Protein AF-0000000077091911 (afdb_homodimer)

Foldseek 3Di:
DDPPPDPPPPPPDPPPDQKDFPQVLLVLVLVLCVLQLNNVLSVLSVLQSVQFDPVRRRDIDGNPALSNVLSDFDDDDDPRVVLSVVLSVCVVVVVLVVSLVSLVVVQVVLQVVLDPPPPPPPPDDDPPDCPDDCPPPPDPDPSPHSPHRGPSSVSSNLVSLQSNQLVVLLPDPDNLPDARPCLVVSLVVLVVVQVVQQVVVVPPDPPPPPVDDPPPPPDDDPPPDLSRRHNLSSLQVNLVSCVSVVNLVSSLVSLLSSCSNHVSRVSSLVVNLQSDQDPVVLVVVCVSCVPHPPVVSVLVSSLSSCLVLLHFAWDQDQPPPVVPVVVVVVPPVPPPDDDPPPPDDPPPDPDDPPDDPPPPPPPPPPPNVGRPTDRSLVVVCVRRPPSLVSLLSVLSSCCRHVVPLVVSLVSVVVSCVVPVLDLPSVLVNLVSCLVVLPLVVLVVNLVSNCVNPVQELSSLSSVLSNCVSVVNLVSSLVSLVSSCSSPVLPLVSLLVNLVSCVSVVNNVSSLVSLVSNCSSRVLDLSSLQVNLVSCVVVVVLVVSLVSLVSSCVSPVLALVSLQSNLVSCVVVVNNVVSLVSLVSSQVNDDLQDLVNLVSLVVNLVVCVVVVVLVRSLVSLVSNLPRPNHDLVSLLPSLLSNLVVLLVLLCVLFVPDPDDDCPVVPDPDDPDDDDDYDDDDDDDDDDDDDCPPPPPPPPPPDTLLRCCLVDDPVSVVSNVVSLVSSVVSLVVSLVSLVSLCVSLVHDPVVLLVVLPDDDPDPDDPDPDDDDDDDDDDDDDPDDPDPVVVSVVSSVSSSPSSNSSVVSVVVSVVSVVSNVVVVVVVVVVVD/DDDPPDPDPPPPDPPPDQKDFPQVLLVLVLVLCVLQLNNVLSVLSVLQSVQFDPVRRRHIDGNPALSNVLSDFDDDDDPRVVLSVVLSVCVVVVVLVVSLVSLVVVQVVLQVVLDPPPPPPPPDPDPPDCPDDCPPPPDPDPSPHSPHPGPSSVSSNLVSLQSNQLVVLLPDPDNLPDARPCLVVSLVVLVVVQVVQQVVVVPPDPPPPPPDDPPPPPPDDPPPDLSRRHNLSSLQVSLVSCVSVVNLVSSLVSLLSSCSNHVSRVSSLVVNLQSDQDPVVLVVVCVSCVPHPPVVSVLVSSLSSCLVLLHFAWDQDQVPPVVPVVVVVVPPVPPPDDDPPDPDDPDPPPDDDPDDPDPPPPPPPPPRVGRDTDGSLVVVCVRRPPSLVSLLSVLSSCVRHVVPLVVSLVSVVVSCVVPVLDLPSVLVNLVSCLVVLPLVVLVVNLVSNCVNPVQELSSLSSVLSNCVSVVNLVSSLVSLVSSCSSPVLPLVSLLVNLVSCVSVVNLVSSLVSLVSSCSSRVLDLSSLQVNLVSCVVVVVLVRSLVSLVSSCVSPVLALVSLQSNLVSCVVVVNNVVSLVSLVSSQVNDDLQDLVNLVSLVVNLVVCVVVVVLVRSLVSLVSNLPRPNHDLVSLLPSLLSNLVVLLVLLCVLFVVPPDDPPPPVPDPDDDDDDDDDDDDDDDDDDDDDCPPPPPPPPPPPQTLLRCCLVDDPVSVVSNVVSLVSSVVSLVVSLVSLCSLCVSLVHDPVVLLVVLPDDDPDPDDPDPDDDDDDDDDPPPPPDDPDPVVSSVVSSVSSSVSSNSSVVSVVVSVVSVVSNVVVVVVVVVVVD

Sequence (1658 aa):
MHRQESVSSGGGNATSRGSLTTAEVLDRAMNQCMQRGLFDTAAWLGQLALNATDSVLRESISATSPAVAALQDPPLTGRAHRYLVVALSLMQKGEYIRCHHELNIALKEFSAESTPEESETCARDHPPMPRGSGRSTPAPAASSLPMLPPPQLQFLCLYSLYMAGECIKSTSSNPRKSSNPHLRTLRGRLLTLLEQQRRSVSSSPASIKSSVKPAPLSSTSMAVGAPAYGDPFLCWLHGVVLRELGMKQESATYFLAALCNHPMLWCAWEDLCTLVSRENQIEEIEAIIASLEPRFMSEIFLASVKAALNVAPMSIVPSSLSTAAAAAMAQRSTSPHCSSLPRQPMSTLESQEQYYRPQHYHRRGESGVSPRLVNSWEALLERFPNNLFLLSNLAGYYYNVKKDLEKAQSLYKRLHEMNPYRLESMDDYSIVLFLRGDRIGLSSLAQQVYQIDPFRAESNYVVGNYYVLMGAHDRGVLHFRRAVAADPTFLAAWTLLGHAYLETKNSAAAVEAYRAAVDLDPRDYRGWYNLGQIYELLQFYHHALYYYWHTTTLRPTDPRMWSAVANCLDREGRTGEAVLCLERAEAHESSSSDYYPPLVHRLGLHYLGIRRLDRAVIYLEKLALSEARRREDVLFAIPHVVPYYLQQARQLLDIPSRSPSYEPPPHHATTAGGGDGQLPQTMASAMGATNASTGGNVYRCSLADQWLTADAATRRNIETRWEQAALCLTNSERHLENFASVLGIPVASAADNGAQKSTEYGDTGVSGSGGGGGGGGGGAGGVTMDEGRSQHTLQLACLYRELNKIRQYLTSQQEQMEAAMRMRGGGNSMHRQESVSSGGGNATSRGSLTTAEVLDRAMNQCMQRGLFDTAAWLGQLALNATDSVLRESISATSPAVAALQDPPLTGRAHRYLVVALSLMQKGEYIRCHHELNIALKEFSAESTPEESETCARDHPPMPRGSGRSTPAPAASSLPMLPPPQLQFLCLYSLYMAGECIKSTSSNPRKSSNPHLRTLRGRLLTLLEQQRRSVSSSPASIKSSVKPAPLSSTSMAVGAPAYGDPFLCWLHGVVLRELGMKQESATYFLAALCNHPMLWCAWEDLCTLVSRENQIEEIEAIIASLEPRFMSEIFLASVKAALNVAPMSIVPSSLSTAAAAAMAQRSTSPHCSSLPRQPMSTLESQEQYYRPQHYHRRGESGVSPRLVNSWEALLERFPNNLFLLSNLAGYYYNVKKDLEKAQSLYKRLHEMNPYRLESMDDYSIVLFLRGDRIGLSSLAQQVYQIDPFRAESNYVVGNYYVLMGAHDRGVLHFRRAVAADPTFLAAWTLLGHAYLETKNSAAAVEAYRAAVDLDPRDYRGWYNLGQIYELLQFYHHALYYYWHTTTLRPTDPRMWSAVANCLDREGRTGEAVLCLERAEAHESSSSDYYPPLVHRLGLHYLGIRRLDRAVIYLEKLALSEARRREDVLFAIPHVVPYYLQQARQLLDIPSRSPSYEPPPHHATTAGGGDGQLPQTMASAMGATNASTGGNVYRCSLADQWLTADAATRRNIETRWEQAALCLTNSERHLENFASVLGIPVASAADNGAQKSTEYGDTGVSGSGGGGGGGGGGAGGVTMDEGRSQHTLQLACLYRELNKIRQYLTSQQEQMEAAMRMRGGGNS

Secondary structure (DSSP, 8-state):
----------------SS-EEHHHHHHHHHHHHHHTT-HHHHHHHHHHHHT--HHHHH-EE-TTSHHHHTT-PPPP-HHHHHHHHHHHHHHHTT-HHHHHHHHHHHHHHHHHTTS-----------------------------------HHHHHHHHHHHHHHHHHHHHTSS-TTT---TTHHHHHHHHHHHHHHHHHHHHTS--------------S------GGGS--HHHHHHHHHHHHHTT-HHHHHHHHHHHHHH-TT-HHHHHHHHHH--SHHHHHHHHHHHTT-SSHHHHHHHHHHHHHHTT---EEEE-TTSHHHHHHHHHHHTT-------------------------------------EEEEHHHHHHHHSTT-HHHHHHHHHHHHHTS--HHHHHHHHHHHHHH-TT--TTHHHHHHHHHHHT-HHHHHHHHHHHHHH-TTSHHHHHHHHHHHHHTT-HHHHHHHHHHHHHH-TT-HHHHHHHHHHHHHTT-HHHHHHHHHHHHHH-TT-HHHHHHHHHHHHHTT-HHHHHHHHHHHHHH-TT-HHHHHHHHHHHHHHT-HHHHHHHHHHHHHHS-TTSTTHHHHHHHHHHHHHHTT-HHHHHHHHHHHHH-TT--HHHHHHHHHHHHHHHHHHHHHHHT--S--S------------------------------------------HHHHHHHS-HHHHHHHHHHHHHHHHHHHHHHHHHHHHHHHHT--HHHHHHHTSS----------------------------THHHHHHHHHHHHHHHHHHHHHHHHHHHHHHHHHHHHHHHHGGG-/----------------SS-EEHHHHHHHHHHHHHHTT-HHHHHHHHHHHHH--HHHHH-EE-TTSHHHHTT-PPPP-HHHHHHHHHHHHHHHTT-HHHHHHHHHHHHHHHHHHHS-----------------------------------HHHHHHHHHHHHHHHHHHHHTSS-TTT---TTHHHHHHHHHHHHHHHHHHHHTS--------------S------GGGS--HHHHHHHHHHHHHTT-HHHHHHHHHHHHHH-TT-HHHHHHHHHH--SHHHHHHHHHHHTT-SSHHHHHHHHHHHHHHTT---EEEE-TTSHHHHHHHHHHHT--------------------------------------EEEEHHHHHHHHSTT-HHHHHHHHHHHHHTS--HHHHHHHHHHHHHH-TT--TTHHHHHHHHHHTT-HHHHHHHHHHHHHH-TTSHHHHHHHHHHHHHTT-HHHHHHHHHHHHHH-TT-HHHHHHHHHHHHHTT-HHHHHHHHHHHHHH-TT-HHHHHHHHHHHHHTT-HHHHHHHHHHHHHH-TT-HHHHHHHHHHHHHHT-HHHHHHHHHHHHHHS-TTSTTHHHHHHHHHHHHHHTT-HHHHHHHHHHHHH-TT--HHHHHHHHHHHHHHHHHHHHHHHT-----S------------------------------------------HHHHHHHS-HHHHHHHHHHHHHHHHHHHHHHHHHHHHHHHHT--HHHHHHHTSS----------------------------THHHHHHHHHHHHHHHHHHHHHHHHHHHHHHHHHHHHHHHHTT--

Organism: NCBI:txid85056

Nearest PDB structures (foldseek):
  6q6h-assembly1_U  TM=8.232E-01  e=7.521E-21  Homo sapiens
  9gaw-assembly1_U  TM=8.159E-01  e=1.431E-20  Homo sapiens
  5l9u-assembly1_P  TM=8.751E-01  e=2.953E-19  Homo sapiens
  8a61-assembly1_D  TM=7.518E-01  e=2.471E-17  Saccharomyces cerevisiae
  5g05-assembly1_H  TM=6.066E-01  e=2.971E-11  Homo sapiens

Radius of gyration: 57.5 Å; Cα contacts (8 Å, |Δi|>4): 1708; chains: 2; bounding box: 138×234×148 Å

Structure (mmCIF, N/CA/C/O backbone):
data_AF-0000000077091911-model_v1
#
loop_
_entity.id
_entity.type
_entity.pdbx_description
1 polymer 'CDC16, putative'
#
loop_
_atom_site.group_PDB
_atom_site.id
_atom_site.type_symbol
_atom_site.label_atom_id
_atom_site.label_alt_id
_atom_site.label_comp_id
_atom_site.label_asym_id
_atom_site.label_entity_id
_atom_site.label_seq_id
_atom_site.pdbx_PDB_ins_code
_atom_site.Cartn_x
_atom_site.Cartn_y
_atom_site.Cartn_z
_atom_site.occupancy
_atom_site.B_iso_or_equiv
_atom_site.auth_seq_id
_atom_site.auth_comp_id
_atom_site.auth_asym_id
_atom_site.auth_atom_id
_atom_site.pdbx_PDB_model_num
ATOM 1 N N . MET A 1 1 ? 70.625 -0.642 17.609 1 19.44 1 MET A N 1
ATOM 2 C CA . MET A 1 1 ? 70.688 -0.705 16.156 1 19.44 1 MET A CA 1
ATOM 3 C C . MET A 1 1 ? 69.438 -1.494 15.633 1 19.44 1 MET A C 1
ATOM 5 O O . MET A 1 1 ? 69.625 -2.504 14.945 1 19.44 1 MET A O 1
ATOM 9 N N . HIS A 1 2 ? 68.438 -1.571 16.25 1 20.58 2 HIS A N 1
ATOM 10 C CA . HIS A 1 2 ? 67.312 -2.484 16.375 1 20.58 2 HIS A CA 1
ATOM 11 C C . HIS A 1 2 ? 66.438 -2.449 15.133 1 20.58 2 HIS A C 1
ATOM 13 O O . HIS A 1 2 ? 66 -1.375 14.688 1 20.58 2 HIS A O 1
ATOM 19 N N . ARG A 1 3 ? 66.562 -3.498 14.258 1 21.19 3 ARG A N 1
ATOM 20 C CA . ARG A 1 3 ? 66.188 -3.697 12.875 1 21.19 3 ARG A CA 1
ATOM 21 C C . ARG A 1 3 ? 64.625 -3.736 12.766 1 21.19 3 ARG A C 1
ATOM 23 O O . ARG A 1 3 ? 63.969 -4.523 13.453 1 21.19 3 ARG A O 1
ATOM 30 N N . GLN A 1 4 ? 64.062 -2.588 12.43 1 20.34 4 GLN A N 1
ATOM 31 C CA . GLN A 1 4 ? 62.625 -2.213 12.352 1 20.34 4 GLN A CA 1
ATOM 32 C C . GLN A 1 4 ? 61.875 -3.113 11.375 1 20.34 4 GLN A C 1
ATOM 34 O O . GLN A 1 4 ? 62.156 -3.107 10.18 1 20.34 4 GLN A O 1
ATOM 39 N N . GLU A 1 5 ? 61.656 -4.375 11.773 1 21.39 5 GLU A N 1
ATOM 40 C CA . GLU A 1 5 ? 61.125 -5.363 10.844 1 21.39 5 GLU A CA 1
ATOM 41 C C . GLU A 1 5 ? 59.812 -4.895 10.242 1 21.39 5 GLU A C 1
ATOM 43 O O . GLU A 1 5 ? 58.906 -4.473 10.969 1 21.39 5 GLU A O 1
ATOM 48 N N . SER A 1 6 ? 59.812 -4.445 8.977 1 22.31 6 SER A N 1
ATOM 49 C CA . SER A 1 6 ? 58.812 -3.865 8.086 1 22.31 6 SER A CA 1
ATOM 50 C C . SER A 1 6 ? 57.625 -4.812 7.898 1 22.31 6 SER A C 1
ATOM 52 O O . SER A 1 6 ? 57.812 -5.965 7.508 1 22.31 6 SER A O 1
ATOM 54 N N . VAL A 1 7 ? 56.625 -4.836 8.766 1 23.12 7 VAL A N 1
ATOM 55 C CA . VAL A 1 7 ? 55.469 -5.688 8.719 1 23.12 7 VAL A CA 1
ATOM 56 C C . VAL A 1 7 ? 54.781 -5.559 7.359 1 23.12 7 VAL A C 1
ATOM 58 O O . VAL A 1 7 ? 54.469 -4.449 6.914 1 23.12 7 VAL A O 1
ATOM 61 N N . SER A 1 8 ? 55.094 -6.473 6.418 1 21.84 8 SER A N 1
ATOM 62 C CA . SER A 1 8 ? 54.625 -6.672 5.047 1 21.84 8 SER A CA 1
ATOM 63 C C . SER A 1 8 ? 53.094 -6.711 4.977 1 21.84 8 SER A C 1
ATOM 65 O O . SER A 1 8 ? 52.469 -7.469 5.703 1 21.84 8 SER A O 1
ATOM 67 N N . SER A 1 9 ? 52.438 -5.559 4.867 1 23.64 9 SER A N 1
ATOM 68 C CA . SER A 1 9 ? 51 -5.266 4.656 1 23.64 9 SER A CA 1
ATOM 69 C C . SER A 1 9 ? 50.406 -6.188 3.602 1 23.64 9 SER A C 1
ATOM 71 O O . SER A 1 9 ? 50.812 -6.145 2.436 1 23.64 9 SER A O 1
ATOM 73 N N . GLY A 1 10 ? 50.281 -7.488 3.893 1 23.7 10 GLY A N 1
ATOM 74 C CA . GLY A 1 10 ? 49.688 -8.453 2.973 1 23.7 10 GLY A CA 1
ATOM 75 C C . GLY A 1 10 ? 48.469 -7.93 2.258 1 23.7 10 GLY A C 1
ATOM 76 O O . GLY A 1 10 ? 47.5 -7.457 2.896 1 23.7 10 GLY A O 1
ATOM 77 N N . GLY A 1 11 ? 48.625 -7.242 1.097 1 25.55 11 GLY A N 1
ATOM 78 C CA . GLY A 1 11 ? 47.781 -6.773 0.01 1 25.55 11 GLY A CA 1
ATOM 79 C C . GLY A 1 11 ? 46.688 -7.758 -0.368 1 25.55 11 GLY A C 1
ATOM 80 O O . GLY A 1 11 ? 46.969 -8.867 -0.832 1 25.55 11 GLY A O 1
ATOM 81 N N . GLY A 1 12 ? 45.75 -8.047 0.541 1 26.97 12 GLY A N 1
ATOM 82 C CA . GLY A 1 12 ? 44.719 -8.945 0.058 1 26.97 12 GLY A CA 1
ATOM 83 C C . GLY A 1 12 ? 44.375 -8.734 -1.407 1 26.97 12 GLY A C 1
ATOM 84 O O . GLY A 1 12 ? 44.375 -7.602 -1.896 1 26.97 12 GLY A O 1
ATOM 85 N N . ASN A 1 13 ? 44.688 -9.734 -2.254 1 25.83 13 ASN A N 1
ATOM 86 C CA . ASN A 1 13 ? 44.562 -9.984 -3.688 1 25.83 13 ASN A CA 1
ATOM 87 C C . ASN A 1 13 ? 43.219 -9.516 -4.238 1 25.83 13 ASN A C 1
ATOM 89 O O . ASN A 1 13 ? 42.188 -9.977 -3.789 1 25.83 13 ASN A O 1
ATOM 93 N N . ALA A 1 14 ? 43.094 -8.258 -4.629 1 29.42 14 ALA A N 1
ATOM 94 C CA . ALA A 1 14 ? 42.25 -7.953 -5.789 1 29.42 14 ALA A CA 1
ATOM 95 C C . ALA A 1 14 ? 42.312 -9.078 -6.816 1 29.42 14 ALA A C 1
ATOM 97 O O . ALA A 1 14 ? 43.344 -9.281 -7.469 1 29.42 14 ALA A O 1
ATOM 98 N N . THR A 1 15 ? 41.875 -10.312 -6.508 1 33.47 15 THR A N 1
ATOM 99 C CA . THR A 1 15 ? 41.75 -11.305 -7.57 1 33.47 15 THR A CA 1
ATOM 100 C C . THR A 1 15 ? 41.625 -10.625 -8.93 1 33.47 15 THR A C 1
ATOM 102 O O . THR A 1 15 ? 40.719 -9.805 -9.125 1 33.47 15 THR A O 1
ATOM 105 N N . SER A 1 16 ? 42.562 -10.406 -9.641 1 36.53 16 SER A N 1
ATOM 106 C CA . SER A 1 16 ? 42.781 -9.977 -11.016 1 36.53 16 SER A CA 1
ATOM 107 C C . SER A 1 16 ? 41.625 -10.383 -11.914 1 36.53 16 SER A C 1
ATOM 109 O O . SER A 1 16 ? 41.375 -9.766 -12.953 1 36.53 16 SER A O 1
ATOM 111 N N . ARG A 1 17 ? 41.531 -11.914 -12.133 1 41.34 17 ARG A N 1
ATOM 112 C CA . ARG A 1 17 ? 40.781 -12.547 -13.219 1 41.34 17 ARG A CA 1
ATOM 113 C C . ARG A 1 17 ? 39.281 -12.211 -13.125 1 41.34 17 ARG A C 1
ATOM 115 O O . ARG A 1 17 ? 38.75 -12.023 -12.023 1 41.34 17 ARG A O 1
ATOM 122 N N . GLY A 1 18 ? 38.469 -12.062 -14.398 1 61.75 18 GLY A N 1
ATOM 123 C CA . GLY A 1 18 ? 37.25 -11.711 -15.109 1 61.75 18 GLY A CA 1
ATOM 124 C C . GLY A 1 18 ? 36.031 -12.43 -14.578 1 61.75 18 GLY A C 1
ATOM 125 O O . GLY A 1 18 ? 34.938 -12.336 -15.156 1 61.75 18 GLY A O 1
ATOM 126 N N . SER A 1 19 ? 36.188 -13.43 -13.789 1 86.19 19 SER A N 1
ATOM 127 C CA . SER A 1 19 ? 35.031 -14.227 -13.383 1 86.19 19 SER A CA 1
ATOM 128 C C . SER A 1 19 ? 34.438 -13.727 -12.062 1 86.19 19 SER A C 1
ATOM 130 O O . SER A 1 19 ? 35.156 -13.102 -11.266 1 86.19 19 SER A O 1
ATOM 132 N N . LEU A 1 20 ? 33.188 -13.727 -11.883 1 93.25 20 LEU A N 1
ATOM 133 C CA . LEU A 1 20 ? 32.469 -13.414 -10.656 1 93.25 20 LEU A CA 1
ATOM 134 C C . LEU A 1 20 ? 31.891 -14.68 -10.031 1 93.25 20 LEU A C 1
ATOM 136 O O . LEU A 1 20 ? 31.594 -15.648 -10.734 1 93.25 20 LEU A O 1
ATOM 140 N N . THR A 1 21 ? 31.875 -14.641 -8.688 1 95.44 21 THR A N 1
ATOM 141 C CA . THR A 1 21 ? 31.219 -15.75 -8.008 1 95.44 21 THR A CA 1
ATOM 142 C C . THR A 1 21 ? 29.703 -15.641 -8.117 1 95.44 21 THR A C 1
ATOM 144 O O . THR A 1 21 ? 29.172 -14.562 -8.391 1 95.44 21 THR A O 1
ATOM 147 N N . THR A 1 22 ? 29.031 -16.812 -7.965 1 96.38 22 THR A N 1
ATOM 148 C CA . THR A 1 22 ? 27.562 -16.797 -7.977 1 96.38 22 THR A CA 1
ATOM 149 C C . THR A 1 22 ? 27.016 -15.883 -6.891 1 96.38 22 THR A C 1
ATOM 151 O O . THR A 1 22 ? 26.016 -15.203 -7.09 1 96.38 22 THR A O 1
ATOM 154 N N . ALA A 1 23 ? 27.703 -15.836 -5.75 1 96.81 23 ALA A N 1
ATOM 155 C CA . ALA A 1 23 ? 27.297 -14.953 -4.66 1 96.81 23 ALA A CA 1
ATOM 156 C C . ALA A 1 23 ? 27.312 -13.492 -5.094 1 96.81 23 ALA A C 1
ATOM 158 O O . ALA A 1 23 ? 26.359 -12.75 -4.84 1 96.81 23 ALA A O 1
ATOM 159 N N . GLU A 1 24 ? 28.359 -13.156 -5.703 1 95.69 24 GLU A N 1
ATOM 160 C CA . GLU A 1 24 ? 28.5 -11.781 -6.164 1 95.69 24 GLU A CA 1
ATOM 161 C C . GLU A 1 24 ? 27.453 -11.445 -7.227 1 95.69 24 GLU A C 1
ATOM 163 O O . GLU A 1 24 ? 26.906 -10.344 -7.234 1 95.69 24 GLU A O 1
ATOM 168 N N . VAL A 1 25 ? 27.25 -12.406 -8.117 1 96.38 25 VAL A N 1
ATOM 169 C CA . VAL A 1 25 ? 26.281 -12.203 -9.18 1 96.38 25 VAL A CA 1
ATOM 170 C C . VAL A 1 25 ? 24.891 -12.008 -8.57 1 96.38 25 VAL A C 1
ATOM 172 O O . VAL A 1 25 ? 24.141 -11.109 -8.977 1 96.38 25 VAL A O 1
ATOM 175 N N . LEU A 1 26 ? 24.562 -12.852 -7.582 1 97.12 26 LEU A N 1
ATOM 176 C CA . LEU A 1 26 ? 23.266 -12.742 -6.906 1 97.12 26 LEU A CA 1
ATOM 177 C C . LEU A 1 26 ? 23.156 -11.398 -6.184 1 97.12 26 LEU A C 1
ATOM 179 O O . LEU A 1 26 ? 22.141 -10.711 -6.309 1 97.12 26 LEU A O 1
ATOM 183 N N . ASP A 1 27 ? 24.141 -10.992 -5.535 1 96.69 27 ASP A N 1
ATOM 184 C CA . ASP A 1 27 ? 24.125 -9.758 -4.758 1 96.69 27 ASP A CA 1
ATOM 185 C C . ASP A 1 27 ? 24 -8.531 -5.664 1 96.69 27 ASP A C 1
ATOM 187 O O . ASP A 1 27 ? 23.203 -7.625 -5.387 1 96.69 27 ASP A O 1
ATOM 191 N N . ARG A 1 28 ? 24.734 -8.547 -6.695 1 95.69 28 ARG A N 1
ATOM 192 C CA . ARG A 1 28 ? 24.703 -7.414 -7.613 1 95.69 28 ARG A CA 1
ATOM 193 C C . ARG A 1 28 ? 23.375 -7.352 -8.359 1 95.69 28 ARG A C 1
ATOM 195 O O . ARG A 1 28 ? 22.859 -6.266 -8.625 1 95.69 28 ARG A O 1
ATOM 202 N N . ALA A 1 29 ? 22.875 -8.516 -8.797 1 97.25 29 ALA A N 1
ATOM 203 C CA . ALA A 1 29 ? 21.578 -8.555 -9.477 1 97.25 29 ALA A CA 1
ATOM 204 C C . ALA A 1 29 ? 20.469 -8.062 -8.562 1 97.25 29 ALA A C 1
ATOM 206 O O . ALA A 1 29 ? 19.562 -7.348 -9 1 97.25 29 ALA A O 1
ATOM 207 N N . MET A 1 30 ? 20.578 -8.438 -7.293 1 96.94 30 MET A N 1
ATOM 208 C CA . MET A 1 30 ? 19.609 -7.973 -6.301 1 96.94 30 MET A CA 1
ATOM 209 C C . MET A 1 30 ? 19.625 -6.449 -6.207 1 96.94 30 MET A C 1
ATOM 211 O O . MET A 1 30 ? 18.562 -5.816 -6.188 1 96.94 30 MET A O 1
ATOM 215 N N . ASN A 1 31 ? 20.75 -5.91 -6.168 1 95.44 31 ASN A N 1
ATOM 216 C CA . ASN A 1 31 ? 20.891 -4.465 -6.047 1 95.44 31 ASN A CA 1
ATOM 217 C C . ASN A 1 31 ? 20.359 -3.742 -7.281 1 95.44 31 ASN A C 1
ATOM 219 O O . ASN A 1 31 ? 19.734 -2.684 -7.168 1 95.44 31 ASN A O 1
ATOM 223 N N . GLN A 1 32 ? 20.594 -4.352 -8.445 1 96.38 32 GLN A N 1
ATOM 224 C CA . GLN A 1 32 ? 20.078 -3.77 -9.68 1 96.38 32 GLN A CA 1
ATOM 225 C C . GLN A 1 32 ? 18.562 -3.723 -9.68 1 96.38 32 GLN A C 1
ATOM 227 O O . GLN A 1 32 ? 17.969 -2.742 -10.125 1 96.38 32 GLN A O 1
ATOM 232 N N . CYS A 1 33 ? 18.016 -4.805 -9.203 1 97.69 33 CYS A N 1
ATOM 233 C CA . CYS A 1 33 ? 16.562 -4.875 -9.141 1 97.69 33 CYS A CA 1
ATOM 234 C C . CYS A 1 33 ? 16 -3.887 -8.125 1 97.69 33 CYS A C 1
ATOM 236 O O . CYS A 1 33 ? 14.984 -3.234 -8.375 1 97.69 33 CYS A O 1
ATOM 238 N N . MET A 1 34 ? 16.656 -3.693 -7.008 1 96.56 34 MET A N 1
ATOM 239 C CA . MET A 1 34 ? 16.234 -2.744 -5.98 1 96.56 34 MET A CA 1
ATOM 240 C C . MET A 1 34 ? 16.25 -1.317 -6.52 1 96.56 34 MET A C 1
ATOM 242 O O . MET A 1 34 ? 15.344 -0.534 -6.242 1 96.56 34 MET A O 1
ATOM 246 N N . GLN A 1 35 ? 17.281 -0.999 -7.301 1 96.25 35 GLN A N 1
ATOM 247 C CA . GLN A 1 35 ? 17.438 0.346 -7.844 1 96.25 35 GLN A CA 1
ATOM 248 C C . GLN A 1 35 ? 16.391 0.639 -8.914 1 96.25 35 GLN A C 1
ATOM 250 O O . GLN A 1 35 ? 16.188 1.793 -9.289 1 96.25 35 GLN A O 1
ATOM 255 N N . ARG A 1 36 ? 15.719 -0.371 -9.438 1 97.06 36 ARG A N 1
ATOM 256 C CA . ARG A 1 36 ? 14.719 -0.205 -10.484 1 97.06 36 ARG A CA 1
ATOM 257 C C . ARG A 1 36 ? 13.32 -0.483 -9.953 1 97.06 36 ARG A C 1
ATOM 259 O O . ARG A 1 36 ? 12.367 -0.616 -10.727 1 97.06 36 ARG A O 1
ATOM 266 N N . GLY A 1 37 ? 13.18 -0.606 -8.617 1 96.5 37 GLY A N 1
ATOM 267 C CA . GLY A 1 37 ? 11.883 -0.757 -7.98 1 96.5 37 GLY A CA 1
ATOM 268 C C . GLY A 1 37 ? 11.289 -2.145 -8.148 1 96.5 37 GLY A C 1
ATOM 269 O O . GLY A 1 37 ? 10.094 -2.348 -7.93 1 96.5 37 GLY A O 1
ATOM 270 N N . LEU A 1 38 ? 12.055 -3.117 -8.609 1 97.69 38 LEU A N 1
ATOM 271 C CA . LEU A 1 38 ? 11.602 -4.5 -8.75 1 97.69 38 LEU A CA 1
ATOM 272 C C . LEU A 1 38 ? 11.867 -5.289 -7.473 1 97.69 38 LEU A C 1
ATOM 274 O O . LEU A 1 38 ? 12.641 -6.25 -7.48 1 97.69 38 LEU A O 1
ATOM 278 N N . PHE A 1 39 ? 11.117 -4.984 -6.461 1 96.81 39 PHE A N 1
ATOM 279 C CA . PHE A 1 39 ? 11.344 -5.48 -5.109 1 96.81 39 PHE A CA 1
ATOM 280 C C . PHE A 1 39 ? 11.016 -6.965 -5.012 1 96.81 39 PHE A C 1
ATOM 282 O O . PHE A 1 39 ? 11.664 -7.707 -4.277 1 96.81 39 PHE A O 1
ATOM 289 N N . ASP A 1 40 ? 10.008 -7.422 -5.758 1 96.38 40 ASP A N 1
ATOM 290 C CA . ASP A 1 40 ? 9.625 -8.828 -5.715 1 96.38 40 ASP A CA 1
ATOM 291 C C . ASP A 1 40 ? 10.734 -9.719 -6.25 1 96.38 40 ASP A C 1
ATOM 293 O O . ASP A 1 40 ? 11.047 -10.766 -5.664 1 96.38 40 ASP A O 1
ATOM 297 N N . THR A 1 41 ? 11.25 -9.273 -7.395 1 98.12 41 THR A N 1
ATOM 298 C CA . THR A 1 41 ? 12.344 -10.039 -7.977 1 98.12 41 THR A CA 1
ATOM 299 C C . THR A 1 41 ? 13.57 -10 -7.07 1 98.12 41 THR A C 1
ATOM 301 O O . THR A 1 41 ? 14.258 -11.016 -6.906 1 98.12 41 THR A O 1
ATOM 304 N N . ALA A 1 42 ? 13.859 -8.828 -6.496 1 98.06 42 ALA A N 1
ATOM 305 C CA . ALA A 1 42 ? 14.984 -8.695 -5.578 1 98.06 42 ALA A CA 1
ATOM 306 C C . ALA A 1 42 ? 14.812 -9.609 -4.367 1 98.06 42 ALA A C 1
ATOM 308 O O . ALA A 1 42 ? 15.758 -10.273 -3.939 1 98.06 42 ALA A O 1
ATOM 309 N N . ALA A 1 43 ? 13.672 -9.688 -3.816 1 97.62 43 ALA A N 1
ATOM 310 C CA . ALA A 1 43 ? 13.383 -10.531 -2.662 1 97.62 43 ALA A CA 1
ATOM 311 C C . ALA A 1 43 ? 13.547 -12.008 -3.014 1 97.62 43 ALA A C 1
ATOM 313 O O . ALA A 1 43 ? 14.062 -12.797 -2.211 1 97.62 43 ALA A O 1
ATOM 314 N N . TRP A 1 44 ? 13.008 -12.344 -4.176 1 98.06 44 TRP A N 1
ATOM 315 C CA . TRP A 1 44 ? 13.117 -13.727 -4.625 1 98.06 44 TRP A CA 1
ATOM 316 C C . TRP A 1 44 ? 14.578 -14.141 -4.746 1 98.06 44 TRP A C 1
ATOM 318 O O . TRP A 1 44 ? 14.969 -15.211 -4.273 1 98.06 44 TRP A O 1
ATOM 328 N N . LEU A 1 45 ? 15.414 -13.32 -5.387 1 98.25 45 LEU A N 1
ATOM 329 C CA . LEU A 1 45 ? 16.844 -13.586 -5.527 1 98.25 45 LEU A CA 1
ATOM 330 C C . LEU A 1 45 ? 17.516 -13.633 -4.16 1 98.25 45 LEU A C 1
ATOM 332 O O . LEU A 1 45 ? 18.406 -14.453 -3.934 1 98.25 45 LEU A O 1
ATOM 336 N N . GLY A 1 46 ? 17.078 -12.695 -3.266 1 97.88 46 GLY A N 1
ATOM 337 C CA . GLY A 1 46 ? 17.641 -12.672 -1.925 1 97.88 46 GLY A CA 1
ATOM 338 C C . GLY A 1 46 ? 17.359 -13.938 -1.137 1 97.88 46 GLY A C 1
ATOM 339 O O . GLY A 1 46 ? 18.25 -14.469 -0.472 1 97.88 46 GLY A O 1
ATOM 340 N N . GLN A 1 47 ? 16.141 -14.469 -1.242 1 97.19 47 GLN A N 1
ATOM 341 C CA . GLN A 1 47 ? 15.789 -15.703 -0.555 1 97.19 47 GLN A CA 1
ATOM 342 C C . GLN A 1 47 ? 16.562 -16.891 -1.115 1 97.19 47 GLN A C 1
ATOM 344 O O . GLN A 1 47 ? 16.984 -17.766 -0.365 1 97.19 47 GLN A O 1
ATOM 349 N N . LEU A 1 48 ? 16.688 -16.859 -2.414 1 97.81 48 LEU A N 1
ATOM 350 C CA . LEU A 1 48 ? 17.469 -17.922 -3.043 1 97.81 48 LEU A CA 1
ATOM 351 C C . LEU A 1 48 ? 18.922 -17.891 -2.553 1 97.81 48 LEU A C 1
ATOM 353 O O . LEU A 1 48 ? 19.5 -18.922 -2.256 1 97.81 48 LEU A O 1
ATOM 357 N N . ALA A 1 49 ? 19.484 -16.719 -2.506 1 97.75 49 ALA A N 1
ATOM 358 C CA . ALA A 1 49 ? 20.859 -16.547 -2.07 1 97.75 49 ALA A CA 1
ATOM 359 C C . ALA A 1 49 ? 21.031 -16.969 -0.609 1 97.75 49 ALA A C 1
ATOM 361 O O . ALA A 1 49 ? 22.062 -17.547 -0.234 1 97.75 49 ALA A O 1
ATOM 362 N N . LEU A 1 50 ? 20.094 -16.672 0.225 1 96.81 50 LEU A N 1
ATOM 363 C CA . LEU A 1 50 ? 20.156 -16.984 1.646 1 96.81 50 LEU A CA 1
ATOM 364 C C . LEU A 1 50 ? 20.109 -18.5 1.865 1 96.81 50 LEU A C 1
ATOM 366 O O . LEU A 1 50 ? 20.703 -19.016 2.824 1 96.81 50 LEU A O 1
ATOM 370 N N . ASN A 1 51 ? 19.453 -19.172 0.995 1 97.12 51 ASN A N 1
ATOM 371 C CA . ASN A 1 51 ? 19.281 -20.609 1.167 1 97.12 51 ASN A CA 1
ATOM 372 C C . ASN A 1 51 ? 20.266 -21.391 0.312 1 97.12 51 ASN A C 1
ATOM 374 O O . ASN A 1 51 ? 20.219 -22.625 0.289 1 97.12 51 ASN A O 1
ATOM 378 N N . ALA A 1 52 ? 21.078 -20.734 -0.46 1 97.69 52 ALA A N 1
ATOM 379 C CA . ALA A 1 52 ? 22.047 -21.406 -1.326 1 97.69 52 ALA A CA 1
ATOM 380 C C . ALA A 1 52 ? 23.156 -22.062 -0.509 1 97.69 52 ALA A C 1
ATOM 382 O O . ALA A 1 52 ? 23.609 -21.5 0.486 1 97.69 52 ALA A O 1
ATOM 383 N N . THR A 1 53 ? 23.625 -23.219 -0.892 1 97.12 53 THR A N 1
ATOM 384 C CA . THR A 1 53 ? 24.766 -23.875 -0.258 1 97.12 53 THR A CA 1
ATOM 385 C C . THR A 1 53 ? 26.062 -23.141 -0.593 1 97.12 53 THR A C 1
ATOM 387 O O . THR A 1 53 ? 26.125 -22.359 -1.549 1 97.12 53 THR A O 1
ATOM 390 N N . ASP A 1 54 ? 27.062 -23.328 0.176 1 95.75 54 ASP A N 1
ATOM 391 C CA . ASP A 1 54 ? 28.344 -22.672 -0.031 1 95.75 54 ASP A CA 1
ATOM 392 C C . ASP A 1 54 ? 28.969 -23.078 -1.363 1 95.75 54 ASP A C 1
ATOM 394 O O . ASP A 1 54 ? 29.641 -22.281 -2.014 1 95.75 54 ASP A O 1
ATOM 398 N N . SER A 1 55 ? 28.656 -24.281 -1.733 1 95.5 55 SER A N 1
ATOM 399 C CA . SER A 1 55 ? 29.188 -24.766 -3 1 95.5 55 SER A CA 1
ATOM 400 C C . SER A 1 55 ? 28.609 -24 -4.18 1 95.5 55 SER A C 1
ATOM 402 O O . SER A 1 55 ? 29.328 -23.656 -5.121 1 95.5 55 SER A O 1
ATOM 404 N N . VAL A 1 56 ? 27.328 -23.672 -4.074 1 96.12 56 VAL A N 1
ATOM 405 C CA . VAL A 1 56 ? 26.672 -22.922 -5.133 1 96.12 56 VAL A CA 1
ATOM 406 C C . VAL A 1 56 ? 27.172 -21.484 -5.137 1 96.12 56 VAL A C 1
ATOM 408 O O . VAL A 1 56 ? 27.453 -20.906 -6.195 1 96.12 56 VAL A O 1
ATOM 411 N N . LEU A 1 57 ? 27.328 -20.906 -3.979 1 96.25 57 LEU A N 1
ATOM 412 C CA . LEU A 1 57 ? 27.719 -19.5 -3.84 1 96.25 57 LEU A CA 1
ATOM 413 C C . LEU A 1 57 ? 29.156 -19.281 -4.316 1 96.25 57 LEU A C 1
ATOM 415 O O . LEU A 1 57 ? 29.484 -18.219 -4.832 1 96.25 57 LEU A O 1
ATOM 419 N N . ARG A 1 58 ? 30 -20.281 -4.207 1 95.12 58 ARG A N 1
ATOM 420 C CA . ARG A 1 58 ? 31.422 -20.141 -4.535 1 95.12 58 ARG A CA 1
ATOM 421 C C . ARG A 1 58 ? 31.688 -20.5 -5.992 1 95.12 58 ARG A C 1
ATOM 423 O O . ARG A 1 58 ? 32.781 -20.266 -6.508 1 95.12 58 ARG A O 1
ATOM 430 N N . GLU A 1 59 ? 30.688 -21 -6.586 1 94.5 59 GLU A N 1
ATOM 431 C CA . GLU A 1 59 ? 30.844 -21.328 -8 1 94.5 59 GLU A CA 1
ATOM 432 C C . GLU A 1 59 ? 31.172 -20.078 -8.82 1 94.5 59 GLU A C 1
ATOM 434 O O . GLU A 1 59 ? 30.609 -19 -8.578 1 94.5 59 GLU A O 1
ATOM 439 N N . SER A 1 60 ? 32.094 -20.188 -9.727 1 94.06 60 SER A N 1
ATOM 440 C CA . SER A 1 60 ? 32.5 -19.062 -10.539 1 94.06 60 SER A CA 1
ATOM 441 C C . SER A 1 60 ? 31.766 -19.031 -11.875 1 94.06 60 SER A C 1
ATOM 443 O O . SER A 1 60 ? 31.547 -20.078 -12.484 1 94.06 60 SER A O 1
ATOM 445 N N . ILE A 1 61 ? 31.359 -17.906 -12.195 1 93.19 61 ILE A N 1
ATOM 446 C CA . ILE A 1 61 ? 30.703 -17.656 -13.477 1 93.19 61 ILE A CA 1
ATOM 447 C C . ILE A 1 61 ? 31.641 -16.859 -14.383 1 93.19 61 ILE A C 1
ATOM 449 O O . ILE A 1 61 ? 32.25 -15.875 -13.945 1 93.19 61 ILE A O 1
ATOM 453 N N . SER A 1 62 ? 31.672 -17.328 -15.594 1 90.19 62 SER A N 1
ATOM 454 C CA . SER A 1 62 ? 32.594 -16.734 -16.547 1 90.19 62 SER A CA 1
ATOM 455 C C . SER A 1 62 ? 32.25 -15.273 -16.812 1 90.19 62 SER A C 1
ATOM 457 O O . SER A 1 62 ? 31.094 -14.891 -16.828 1 90.19 62 SER A O 1
ATOM 459 N N . ALA A 1 63 ? 33.25 -14.5 -17.078 1 86.62 63 ALA A N 1
ATOM 460 C CA . ALA A 1 63 ? 33.094 -13.07 -17.359 1 86.62 63 ALA A CA 1
ATOM 461 C C . ALA A 1 63 ? 32.375 -12.844 -18.688 1 86.62 63 ALA A C 1
ATOM 463 O O . ALA A 1 63 ? 31.734 -11.805 -18.891 1 86.62 63 ALA A O 1
ATOM 464 N N . THR A 1 64 ? 32.406 -13.859 -19.547 1 83.62 64 THR A N 1
ATOM 465 C CA . THR A 1 64 ? 31.797 -13.727 -20.875 1 83.62 64 THR A CA 1
ATOM 466 C C . THR A 1 64 ? 30.328 -14.094 -20.812 1 83.62 64 THR A C 1
ATOM 468 O O . THR A 1 64 ? 29.578 -13.859 -21.766 1 83.62 64 THR A O 1
ATOM 471 N N . SER A 1 65 ? 30.016 -14.586 -19.656 1 88.75 65 SER A N 1
ATOM 472 C CA . SER A 1 65 ? 28.609 -14.945 -19.516 1 88.75 65 SER A CA 1
ATOM 473 C C . SER A 1 65 ? 27.719 -13.703 -19.453 1 88.75 65 SER A C 1
ATOM 475 O O . SER A 1 65 ? 28.109 -12.68 -18.875 1 88.75 65 SER A O 1
ATOM 477 N N . PRO A 1 66 ? 26.578 -13.766 -20.078 1 89 66 PRO A N 1
ATOM 478 C CA . PRO A 1 66 ? 25.656 -12.633 -20.047 1 89 66 PRO A CA 1
ATOM 479 C C . PRO A 1 66 ? 25.281 -12.242 -18.609 1 89 66 PRO A C 1
ATOM 481 O O . PRO A 1 66 ? 24.984 -11.07 -18.344 1 89 66 PRO A O 1
ATOM 484 N N . ALA A 1 67 ? 25.328 -13.148 -17.719 1 89.44 67 ALA A N 1
ATOM 485 C CA . ALA A 1 67 ? 24.969 -12.867 -16.328 1 89.44 67 ALA A CA 1
ATOM 486 C C . ALA A 1 67 ? 25.922 -11.852 -15.711 1 89.44 67 ALA A C 1
ATOM 488 O O . ALA A 1 67 ? 25.516 -11.016 -14.906 1 89.44 67 ALA A O 1
ATOM 489 N N . VAL A 1 68 ? 27.156 -11.93 -16.078 1 90.56 68 VAL A N 1
ATOM 490 C CA . VAL A 1 68 ? 28.172 -11.031 -15.531 1 90.56 68 VAL A CA 1
ATOM 491 C C . VAL A 1 68 ? 28.188 -9.727 -16.328 1 90.56 68 VAL A C 1
ATOM 493 O O . VAL A 1 68 ? 28.328 -8.641 -15.75 1 90.56 68 VAL A O 1
ATOM 496 N N . ALA A 1 69 ? 27.969 -9.828 -17.578 1 87.19 69 ALA A N 1
ATOM 497 C CA . ALA A 1 69 ? 28 -8.656 -18.453 1 87.19 69 ALA A CA 1
ATOM 498 C C . ALA A 1 69 ? 26.844 -7.699 -18.125 1 87.19 69 ALA A C 1
ATOM 500 O O . ALA A 1 69 ? 27 -6.48 -18.25 1 87.19 69 ALA A O 1
ATOM 501 N N . ALA A 1 70 ? 25.781 -8.211 -17.734 1 89.62 70 ALA A N 1
ATOM 502 C CA . ALA A 1 70 ? 24.578 -7.418 -17.5 1 89.62 70 ALA A CA 1
ATOM 503 C C . ALA A 1 70 ? 24.688 -6.668 -16.172 1 89.62 70 ALA A C 1
ATOM 505 O O . ALA A 1 70 ? 23.906 -5.738 -15.922 1 89.62 70 ALA A O 1
ATOM 506 N N . LEU A 1 71 ? 25.703 -6.973 -15.375 1 89.94 71 LEU A N 1
ATOM 507 C CA . LEU A 1 71 ? 25.828 -6.402 -14.039 1 89.94 71 LEU A CA 1
ATOM 508 C C . LEU A 1 71 ? 26.641 -5.113 -14.062 1 89.94 71 LEU A C 1
ATOM 510 O O . LEU A 1 71 ? 27 -4.586 -13.008 1 89.94 71 LEU A O 1
ATOM 514 N N . GLN A 1 72 ? 26.859 -4.555 -15.164 1 82 72 GLN A N 1
ATOM 515 C CA . GLN A 1 72 ? 27.75 -3.398 -15.273 1 82 72 GLN A CA 1
ATOM 516 C C . GLN A 1 72 ? 26.938 -2.104 -15.352 1 82 72 GLN A C 1
ATOM 518 O O . GLN A 1 72 ? 27.156 -1.288 -16.25 1 82 72 GLN A O 1
ATOM 523 N N . ASP A 1 73 ? 26.109 -1.797 -14.383 1 84.94 73 ASP A N 1
ATOM 524 C CA . ASP A 1 73 ? 25.406 -0.517 -14.312 1 84.94 73 ASP A CA 1
ATOM 525 C C . ASP A 1 73 ? 26.328 0.584 -13.789 1 84.94 73 ASP A C 1
ATOM 527 O O . ASP A 1 73 ? 27.078 0.373 -12.836 1 84.94 73 ASP A O 1
ATOM 531 N N . PRO A 1 74 ? 26.312 1.677 -14.453 1 82.69 74 PRO A N 1
ATOM 532 C CA . PRO A 1 74 ? 27.094 2.789 -13.906 1 82.69 74 PRO A CA 1
ATOM 533 C C . PRO A 1 74 ? 26.594 3.238 -12.531 1 82.69 74 PRO A C 1
ATOM 535 O O . PRO A 1 74 ? 25.391 3.268 -12.281 1 82.69 74 PRO A O 1
ATOM 538 N N . PRO A 1 75 ? 27.547 3.414 -11.648 1 86 75 PRO A N 1
ATOM 539 C CA . PRO A 1 75 ? 27.125 3.904 -10.336 1 86 75 PRO A CA 1
ATOM 540 C C . PRO A 1 75 ? 26.469 5.273 -10.398 1 86 75 PRO A C 1
ATOM 542 O O . PRO A 1 75 ? 26.891 6.141 -11.164 1 86 75 PRO A O 1
ATOM 545 N N . LEU A 1 76 ? 25.438 5.402 -9.727 1 89.88 76 LEU A N 1
ATOM 546 C CA . LEU A 1 76 ? 24.703 6.66 -9.695 1 89.88 76 LEU A CA 1
ATOM 547 C C . LEU A 1 76 ? 25.234 7.582 -8.609 1 89.88 76 LEU A C 1
ATOM 549 O O . LEU A 1 76 ? 25.359 7.18 -7.449 1 89.88 76 LEU A O 1
ATOM 553 N N . THR A 1 77 ? 25.719 8.766 -9.008 1 88.88 77 THR A N 1
ATOM 554 C CA . THR A 1 77 ? 26.234 9.75 -8.062 1 88.88 77 THR A CA 1
ATOM 555 C C . THR A 1 77 ? 25.594 11.109 -8.289 1 88.88 77 THR A C 1
ATOM 557 O O . THR A 1 77 ? 24.953 11.336 -9.32 1 88.88 77 THR A O 1
ATOM 560 N N . GLY A 1 78 ? 25.609 11.914 -7.32 1 91.12 78 GLY A N 1
ATOM 561 C CA . GLY A 1 78 ? 25.141 13.289 -7.445 1 91.12 78 GLY A CA 1
ATOM 562 C C . GLY A 1 78 ? 23.641 13.398 -7.613 1 91.12 78 GLY A C 1
ATOM 563 O O . GLY A 1 78 ? 22.875 12.828 -6.828 1 91.12 78 GLY A O 1
ATOM 564 N N . ARG A 1 79 ? 23.266 14.133 -8.648 1 93.19 79 ARG A N 1
ATOM 565 C CA . ARG A 1 79 ? 21.859 14.43 -8.875 1 93.19 79 ARG A CA 1
ATOM 566 C C . ARG A 1 79 ? 21.094 13.188 -9.305 1 93.19 79 ARG A C 1
ATOM 568 O O . ARG A 1 79 ? 19.938 12.992 -8.898 1 93.19 79 ARG A O 1
ATOM 575 N N . ALA A 1 80 ? 21.781 12.32 -10.094 1 94.5 80 ALA A N 1
ATOM 576 C CA . ALA A 1 80 ? 21.141 11.086 -10.547 1 94.5 80 ALA A CA 1
ATOM 577 C C . ALA A 1 80 ? 20.75 10.203 -9.359 1 94.5 80 ALA A C 1
ATOM 579 O O . ALA A 1 80 ? 19.672 9.625 -9.336 1 94.5 80 ALA A O 1
ATOM 580 N N . HIS A 1 81 ? 21.672 10.109 -8.438 1 96.31 81 HIS A N 1
ATOM 581 C CA . HIS A 1 81 ? 21.406 9.32 -7.238 1 96.31 81 HIS A CA 1
ATOM 582 C C . HIS A 1 81 ? 20.266 9.922 -6.426 1 96.31 81 HIS A C 1
ATOM 584 O O . HIS A 1 81 ? 19.422 9.188 -5.91 1 96.31 81 HIS A O 1
ATOM 590 N N . ARG A 1 82 ? 20.234 11.211 -6.305 1 97.06 82 ARG A N 1
ATOM 591 C CA . ARG A 1 82 ? 19.203 11.898 -5.543 1 97.06 82 ARG A CA 1
ATOM 592 C C . ARG A 1 82 ? 17.828 11.703 -6.18 1 97.06 82 ARG A C 1
ATOM 594 O O . ARG A 1 82 ? 16.844 11.438 -5.48 1 97.06 82 ARG A O 1
ATOM 601 N N . TYR A 1 83 ? 17.766 11.797 -7.52 1 97.31 83 TYR A N 1
ATOM 602 C CA . TYR A 1 83 ? 16.516 11.539 -8.227 1 97.31 83 TYR A CA 1
ATOM 603 C C . TYR A 1 83 ? 16.062 10.102 -8.016 1 97.31 83 TYR A C 1
ATOM 605 O O . TYR A 1 83 ? 14.859 9.844 -7.914 1 97.31 83 TYR A O 1
ATOM 613 N N . LEU A 1 84 ? 17.016 9.172 -7.973 1 97.19 84 LEU A N 1
ATOM 614 C CA . LEU A 1 84 ? 16.672 7.77 -7.762 1 97.19 84 LEU A CA 1
ATOM 615 C C . LEU A 1 84 ? 16 7.57 -6.41 1 97.19 84 LEU A C 1
ATOM 617 O O . LEU A 1 84 ? 14.977 6.887 -6.316 1 97.19 84 LEU A O 1
ATOM 621 N N . VAL A 1 85 ? 16.562 8.172 -5.367 1 97.88 85 VAL A N 1
ATOM 622 C CA . VAL A 1 85 ? 16.047 8.023 -4.012 1 97.88 85 VAL A CA 1
ATOM 623 C C . VAL A 1 85 ? 14.633 8.617 -3.939 1 97.88 85 VAL A C 1
ATOM 625 O O . VAL A 1 85 ? 13.727 8.008 -3.363 1 97.88 85 VAL A O 1
ATOM 628 N N . VAL A 1 86 ? 14.445 9.789 -4.543 1 97.81 86 VAL A N 1
ATOM 629 C CA . VAL A 1 86 ? 13.133 10.438 -4.539 1 97.81 86 VAL A CA 1
ATOM 630 C C . VAL A 1 86 ? 12.133 9.586 -5.32 1 97.81 86 VAL A C 1
ATOM 632 O O . VAL A 1 86 ? 11.008 9.367 -4.863 1 97.81 86 VAL A O 1
ATOM 635 N N . ALA A 1 87 ? 12.547 9.078 -6.441 1 98.19 87 ALA A N 1
ATOM 636 C CA . ALA A 1 87 ? 11.672 8.273 -7.293 1 98.19 87 ALA A CA 1
ATOM 637 C C . ALA A 1 87 ? 11.242 7 -6.578 1 98.19 87 ALA A C 1
ATOM 639 O O . ALA A 1 87 ? 10.055 6.652 -6.578 1 98.19 87 ALA A O 1
ATOM 640 N N . LEU A 1 88 ? 12.211 6.254 -5.988 1 97.81 88 LEU A N 1
ATOM 641 C CA . LEU A 1 88 ? 11.898 5.016 -5.289 1 97.81 88 LEU A CA 1
ATOM 642 C C . LEU A 1 88 ? 10.961 5.277 -4.113 1 97.81 88 LEU A C 1
ATOM 644 O O . LEU A 1 88 ? 10.086 4.461 -3.818 1 97.81 88 LEU A O 1
ATOM 648 N N . SER A 1 89 ? 11.141 6.395 -3.453 1 97.5 89 SER A N 1
ATOM 649 C CA . SER A 1 89 ? 10.273 6.75 -2.336 1 97.5 89 SER A CA 1
ATOM 650 C C . SER A 1 89 ? 8.859 7.051 -2.812 1 97.5 89 SER A C 1
ATOM 652 O O . SER A 1 89 ? 7.883 6.695 -2.146 1 97.5 89 SER A O 1
ATOM 654 N N . LEU A 1 90 ? 8.719 7.738 -3.963 1 96.81 90 LEU A N 1
ATOM 655 C CA . LEU A 1 90 ? 7.402 8.023 -4.527 1 96.81 90 LEU A CA 1
ATOM 656 C C . LEU A 1 90 ? 6.707 6.742 -4.969 1 96.81 90 LEU A C 1
ATOM 658 O O . LEU A 1 90 ? 5.492 6.602 -4.809 1 96.81 90 LEU A O 1
ATOM 662 N N . MET A 1 91 ? 7.488 5.801 -5.477 1 96 91 MET A N 1
ATOM 663 C CA . MET A 1 91 ? 6.93 4.512 -5.883 1 96 91 MET A CA 1
ATOM 664 C C . MET A 1 91 ? 6.402 3.742 -4.676 1 96 91 MET A C 1
ATOM 666 O O . MET A 1 91 ? 5.367 3.08 -4.762 1 96 91 MET A O 1
ATOM 670 N N . GLN A 1 92 ? 7.141 3.875 -3.625 1 93.62 92 GLN A N 1
ATOM 671 C CA . GLN A 1 92 ? 6.723 3.195 -2.402 1 93.62 92 GLN A CA 1
ATOM 672 C C . GLN A 1 92 ? 5.41 3.766 -1.873 1 93.62 92 GLN A C 1
ATOM 674 O O . GLN A 1 92 ? 4.598 3.037 -1.302 1 93.62 92 GLN A O 1
ATOM 679 N N . LYS A 1 93 ? 5.176 5.062 -2.127 1 92.5 93 LYS A N 1
ATOM 680 C CA . LYS A 1 93 ? 3.961 5.723 -1.658 1 92.5 93 LYS A CA 1
ATOM 681 C C . LYS A 1 93 ? 2.805 5.508 -2.633 1 92.5 93 LYS A C 1
ATOM 683 O O . LYS A 1 93 ? 1.674 5.914 -2.361 1 92.5 93 LYS A O 1
ATOM 688 N N . GLY A 1 94 ? 3.037 4.93 -3.748 1 93.06 94 GLY A N 1
ATOM 689 C CA . GLY A 1 94 ? 2.02 4.695 -4.762 1 93.06 94 GLY A CA 1
ATOM 690 C C . GLY A 1 94 ? 1.748 5.91 -5.629 1 93.06 94 GLY A C 1
ATOM 691 O O . GLY A 1 94 ? 0.72 5.977 -6.305 1 93.06 94 GLY A O 1
ATOM 692 N N . GLU A 1 95 ? 2.611 6.906 -5.504 1 96 95 GLU A N 1
ATOM 693 C CA . GLU A 1 95 ? 2.482 8.086 -6.352 1 96 95 GLU A CA 1
ATOM 694 C C . GLU A 1 95 ? 3.25 7.914 -7.66 1 96 95 GLU A C 1
ATOM 696 O O . GLU A 1 95 ? 4.195 8.656 -7.934 1 96 95 GLU A O 1
ATOM 701 N N . TYR A 1 96 ? 2.748 7.086 -8.508 1 97.56 96 TYR A N 1
ATOM 702 C CA . TYR A 1 96 ? 3.451 6.641 -9.703 1 97.56 96 TYR A CA 1
ATOM 703 C C . TYR A 1 96 ? 3.48 7.742 -10.758 1 97.56 96 TYR A C 1
ATOM 705 O O . TYR A 1 96 ? 4.512 7.973 -11.398 1 97.56 96 TYR A O 1
ATOM 713 N N . ILE A 1 97 ? 2.387 8.469 -10.961 1 97 97 ILE A N 1
ATOM 714 C CA . ILE A 1 97 ? 2.332 9.492 -12 1 97 97 ILE A CA 1
ATOM 715 C C . ILE A 1 97 ? 3.252 10.648 -11.633 1 97 97 ILE A C 1
ATOM 717 O O . ILE A 1 97 ? 3.885 11.25 -12.508 1 97 97 ILE A O 1
ATOM 721 N N . ARG A 1 98 ? 3.246 11.008 -10.352 1 97 98 ARG A N 1
ATOM 722 C CA . ARG A 1 98 ? 4.172 12.039 -9.898 1 97 98 ARG A CA 1
ATOM 723 C C . ARG A 1 98 ? 5.617 11.617 -10.117 1 97 98 ARG A C 1
ATOM 725 O O . ARG A 1 98 ? 6.453 12.43 -10.531 1 97 98 ARG A O 1
ATOM 732 N N . CYS A 1 99 ? 5.895 10.32 -9.789 1 97.94 99 CYS A N 1
ATOM 733 C CA . CYS A 1 99 ? 7.227 9.773 -10.023 1 97.94 99 CYS A CA 1
ATOM 734 C C . CYS A 1 99 ? 7.609 9.891 -11.492 1 97.94 99 CYS A C 1
ATOM 736 O O . CYS A 1 99 ? 8.719 10.328 -11.82 1 97.94 99 CYS A O 1
ATOM 738 N N . HIS A 1 100 ? 6.711 9.555 -12.391 1 98 100 HIS A N 1
ATOM 739 C CA . HIS A 1 100 ? 6.961 9.641 -13.82 1 98 100 HIS A CA 1
ATOM 740 C C . HIS A 1 100 ? 7.25 11.078 -14.242 1 98 100 HIS A C 1
ATOM 742 O O . HIS A 1 100 ? 8.188 11.336 -15 1 98 100 HIS A O 1
ATOM 748 N N . HIS A 1 101 ? 6.473 11.992 -13.789 1 96.94 101 HIS A N 1
ATOM 749 C CA . HIS A 1 101 ? 6.629 13.398 -14.141 1 96.94 101 HIS A CA 1
ATOM 750 C C . HIS A 1 101 ? 7.984 13.93 -13.695 1 96.94 101 HIS A C 1
ATOM 752 O O . HIS A 1 101 ? 8.68 14.594 -14.469 1 96.94 101 HIS A O 1
ATOM 758 N N . GLU A 1 102 ? 8.359 13.641 -12.461 1 96.19 102 GLU A N 1
ATOM 759 C CA . GLU A 1 102 ? 9.633 14.102 -11.922 1 96.19 102 GLU A CA 1
ATOM 760 C C . GLU A 1 102 ? 10.805 13.523 -12.695 1 96.19 102 GLU A C 1
ATOM 762 O O . GLU A 1 102 ? 11.789 14.219 -12.969 1 96.19 102 GLU A O 1
ATOM 767 N N . LEU A 1 103 ? 10.742 12.234 -12.977 1 97.38 103 LEU A N 1
ATOM 768 C CA . LEU A 1 103 ? 11.836 11.578 -13.688 1 97.38 103 LEU A CA 1
ATOM 769 C C . LEU A 1 103 ? 11.898 12.047 -15.133 1 97.38 103 LEU A C 1
ATOM 771 O O . LEU A 1 103 ? 12.977 12.125 -15.727 1 97.38 103 LEU A O 1
ATOM 775 N N . ASN A 1 104 ? 10.75 12.352 -15.734 1 95.44 104 ASN A N 1
ATOM 776 C CA . ASN A 1 104 ? 10.734 12.891 -17.094 1 95.44 104 ASN A CA 1
ATOM 777 C C . ASN A 1 104 ? 11.461 14.227 -17.172 1 95.44 104 ASN A C 1
ATOM 779 O O . ASN A 1 104 ? 12.18 14.492 -18.141 1 95.44 104 ASN A O 1
ATOM 783 N N . ILE A 1 105 ? 11.242 15.023 -16.172 1 92.19 105 ILE A N 1
ATOM 784 C CA . ILE A 1 105 ? 11.938 16.297 -16.109 1 92.19 105 ILE A CA 1
ATOM 785 C C . ILE A 1 105 ? 13.438 16.062 -15.898 1 92.19 105 ILE A C 1
ATOM 787 O O . ILE A 1 105 ? 14.266 16.719 -16.547 1 92.19 105 ILE A O 1
ATOM 791 N N . ALA A 1 106 ? 13.789 15.148 -15.023 1 93.62 106 ALA A N 1
ATOM 792 C CA . ALA A 1 106 ? 15.188 14.836 -14.742 1 93.62 106 ALA A CA 1
ATOM 793 C C . ALA A 1 106 ? 15.898 14.336 -15.992 1 93.62 106 ALA A C 1
ATOM 795 O O . ALA A 1 106 ? 17.031 14.719 -16.266 1 93.62 106 ALA A O 1
ATOM 796 N N . LEU A 1 107 ? 15.289 13.461 -16.719 1 93.56 107 LEU A N 1
ATOM 797 C CA . LEU A 1 107 ? 15.898 12.883 -17.922 1 93.56 107 LEU A CA 1
ATOM 798 C C . LEU A 1 107 ? 16.125 13.938 -18.984 1 93.56 107 LEU A C 1
ATOM 800 O O . LEU A 1 107 ? 17.094 13.875 -19.734 1 93.56 107 LEU A O 1
ATOM 804 N N . LYS A 1 108 ? 15.234 14.938 -19.094 1 90.38 108 LYS A N 1
ATOM 805 C CA . LYS A 1 108 ? 15.422 16.047 -20.016 1 90.38 108 LYS A CA 1
ATOM 806 C C . LYS A 1 108 ? 16.609 16.922 -19.609 1 90.38 108 LYS A C 1
ATOM 808 O O . LYS A 1 108 ? 17.344 17.422 -20.469 1 90.38 108 LYS A O 1
ATOM 813 N N . GLU A 1 109 ? 16.781 17.016 -18.344 1 86.12 109 GLU A N 1
ATOM 814 C CA . GLU A 1 109 ? 17.922 17.75 -17.828 1 86.12 109 GLU A CA 1
ATOM 815 C C . GLU A 1 109 ? 19.234 17.078 -18.203 1 86.12 109 GLU A C 1
ATOM 817 O O . GLU A 1 109 ? 20.203 17.75 -18.547 1 86.12 109 GLU A O 1
ATOM 822 N N . PHE A 1 110 ? 19.281 15.758 -18.078 1 85.44 110 PHE A N 1
ATOM 823 C CA . PHE A 1 110 ? 20.5 15.023 -18.391 1 85.44 110 PHE A CA 1
ATOM 824 C C . PHE A 1 110 ? 20.781 15.039 -19.891 1 85.44 110 PHE A C 1
ATOM 826 O O . PHE A 1 110 ? 21.938 15.047 -20.297 1 85.44 110 PHE A O 1
ATOM 833 N N . SER A 1 111 ? 19.859 15.039 -20.734 1 79 111 SER A N 1
ATOM 834 C CA . SER A 1 111 ? 20.031 15.078 -22.172 1 79 111 SER A CA 1
ATOM 835 C C . SER A 1 111 ? 20.453 16.469 -22.656 1 79 111 SER A C 1
ATOM 837 O O . SER A 1 111 ? 21.219 16.594 -23.609 1 79 111 SER A O 1
ATOM 839 N N . ALA A 1 112 ? 19.875 17.547 -22.109 1 69.56 112 ALA A N 1
ATOM 840 C CA . ALA A 1 112 ? 20.203 18.922 -22.5 1 69.56 112 ALA A CA 1
ATOM 841 C C . ALA A 1 112 ? 21.656 19.25 -22.156 1 69.56 112 ALA A C 1
ATOM 843 O O . ALA A 1 112 ? 22.312 20 -22.891 1 69.56 112 ALA A O 1
ATOM 844 N N . GLU A 1 113 ? 22.156 18.797 -21.062 1 59.81 113 GLU A N 1
ATOM 845 C CA . GLU A 1 113 ? 23.547 19.047 -20.688 1 59.81 113 GLU A CA 1
ATOM 846 C C . GLU A 1 113 ? 24.516 18.438 -21.688 1 59.81 113 GLU A C 1
ATOM 848 O O . GLU A 1 113 ? 25.641 18.906 -21.844 1 59.81 113 GLU A O 1
ATOM 853 N N . SER A 1 114 ? 24.031 17.422 -22.484 1 55.16 114 SER A N 1
ATOM 854 C CA . SER A 1 114 ? 24.891 16.766 -23.469 1 55.16 114 SER A CA 1
ATOM 855 C C . SER A 1 114 ? 24.906 17.531 -24.781 1 55.16 114 SER A C 1
ATOM 857 O O . SER A 1 114 ? 25.75 17.266 -25.641 1 55.16 114 SER A O 1
ATOM 859 N N . THR A 1 115 ? 23.938 18.375 -25.109 1 51 115 THR A N 1
ATOM 860 C CA . THR A 1 115 ? 24 19.125 -26.344 1 51 115 THR A CA 1
ATOM 861 C C . THR A 1 115 ? 24.859 20.375 -26.172 1 51 115 THR A C 1
ATOM 863 O O . THR A 1 115 ? 24.578 21.219 -25.328 1 51 115 THR A O 1
ATOM 866 N N . PRO A 1 116 ? 26.078 20.391 -26.688 1 41.53 116 PRO A N 1
ATOM 867 C CA . PRO A 1 116 ? 26.891 21.625 -26.625 1 41.53 116 PRO A CA 1
ATOM 868 C C . PRO A 1 116 ? 26.141 22.844 -27.125 1 41.53 116 PRO A C 1
ATOM 870 O O . PRO A 1 116 ? 25.422 22.781 -28.125 1 41.53 116 PRO A O 1
ATOM 873 N N . GLU A 1 117 ? 25.859 23.797 -26.328 1 38.5 117 GLU A N 1
ATOM 874 C CA . GLU A 1 117 ? 25.484 25.094 -26.859 1 38.5 117 GLU A CA 1
ATOM 875 C C . GLU A 1 117 ? 26.438 25.547 -27.969 1 38.5 117 GLU A C 1
ATOM 877 O O . GLU A 1 117 ? 27.641 25.688 -27.734 1 38.5 117 GLU A O 1
ATOM 882 N N . GLU A 1 118 ? 26.219 25.312 -29.172 1 34.88 118 GLU A N 1
ATOM 883 C CA . GLU A 1 118 ? 26.844 26.094 -30.234 1 34.88 118 GLU A CA 1
ATOM 884 C C . GLU A 1 118 ? 26.734 27.578 -29.969 1 34.88 118 GLU A C 1
ATOM 886 O O . GLU A 1 118 ? 25.625 28.141 -29.969 1 34.88 118 GLU A O 1
ATOM 891 N N . SER A 1 119 ? 27.531 28.125 -29.062 1 32.84 119 SER A N 1
ATOM 892 C CA . SER A 1 119 ? 27.734 29.578 -29.047 1 32.84 119 SER A CA 1
ATOM 893 C C . SER A 1 119 ? 28 30.109 -30.453 1 32.84 119 SER A C 1
ATOM 895 O O . SER A 1 119 ? 28.969 29.719 -31.094 1 32.84 119 SER A O 1
ATOM 897 N N . GLU A 1 120 ? 27 30.453 -31.172 1 32.03 120 GLU A N 1
ATOM 898 C CA . GLU A 1 120 ? 27.125 31.328 -32.344 1 32.03 120 GLU A CA 1
ATOM 899 C C . GLU A 1 120 ? 27.781 32.656 -31.953 1 32.03 120 GLU A C 1
ATOM 901 O O . GLU A 1 120 ? 27.172 33.5 -31.297 1 32.03 120 GLU A O 1
ATOM 906 N N . THR A 1 121 ? 29.047 32.688 -31.594 1 29.84 121 THR A N 1
ATOM 907 C CA . THR A 1 121 ? 29.797 33.938 -31.641 1 29.84 121 THR A CA 1
ATOM 908 C C . THR A 1 121 ? 29.641 34.625 -33 1 29.84 121 THR A C 1
ATOM 910 O O . THR A 1 121 ? 29.875 34 -34.031 1 29.84 121 THR A O 1
ATOM 913 N N . CYS A 1 122 ? 28.734 35.562 -33.062 1 27.05 122 CYS A N 1
ATOM 914 C CA . CYS A 1 122 ? 28.688 36.562 -34.125 1 27.05 122 CYS A CA 1
ATOM 915 C C . CYS A 1 122 ? 30.062 37.188 -34.344 1 27.05 122 CYS A C 1
ATOM 917 O O . CYS A 1 122 ? 30.578 37.875 -33.438 1 27.05 122 CYS A O 1
ATOM 919 N N . ALA A 1 123 ? 30.922 36.625 -35.125 1 27.12 123 ALA A N 1
ATOM 920 C CA . ALA A 1 123 ? 32.094 37.188 -35.781 1 27.12 123 ALA A CA 1
ATOM 921 C C . ALA A 1 123 ? 31.781 38.531 -36.438 1 27.12 123 ALA A C 1
ATOM 923 O O . ALA A 1 123 ? 31.156 38.594 -37.469 1 27.12 123 ALA A O 1
ATOM 924 N N . ARG A 1 124 ? 31.297 39.562 -35.75 1 26.31 124 ARG A N 1
ATOM 925 C CA . ARG A 1 124 ? 31.5 40.844 -36.438 1 26.31 124 ARG A CA 1
ATOM 926 C C . ARG A 1 124 ? 32.938 41 -36.875 1 26.31 124 ARG A C 1
ATOM 928 O O . ARG A 1 124 ? 33.844 40.5 -36.219 1 26.31 124 ARG A O 1
ATOM 935 N N . ASP A 1 125 ? 33.312 41.594 -38.125 1 25.75 125 ASP A N 1
ATOM 936 C CA . ASP A 1 125 ? 34.375 41.781 -39.125 1 25.75 125 ASP A CA 1
ATOM 937 C C . ASP A 1 125 ? 35.531 42.562 -38.531 1 25.75 125 ASP A C 1
ATOM 939 O O . ASP A 1 125 ? 36.5 42.875 -39.219 1 25.75 125 ASP A O 1
ATOM 943 N N . HIS A 1 126 ? 35.375 43.25 -37.375 1 27.2 126 HIS A N 1
ATOM 944 C CA . HIS A 1 126 ? 36.438 44.25 -37.469 1 27.2 126 HIS A CA 1
ATOM 945 C C . HIS A 1 126 ? 37.812 43.594 -37.5 1 27.2 126 HIS A C 1
ATOM 947 O O . HIS A 1 126 ? 38.031 42.531 -36.875 1 27.2 126 HIS A O 1
ATOM 953 N N . PRO A 1 127 ? 38.656 43.969 -38.562 1 29.72 127 PRO A N 1
ATOM 954 C CA . PRO A 1 127 ? 40 43.469 -38.938 1 29.72 127 PRO A CA 1
ATOM 955 C C . PRO A 1 127 ? 41 43.594 -37.812 1 29.72 127 PRO A C 1
ATOM 957 O O . PRO A 1 127 ? 41.344 44.719 -37.406 1 29.72 127 PRO A O 1
ATOM 960 N N . PRO A 1 128 ? 40.656 43.25 -36.594 1 28.58 128 PRO A N 1
ATOM 961 C CA . PRO A 1 128 ? 41.75 43.781 -35.75 1 28.58 128 PRO A CA 1
ATOM 962 C C . PRO A 1 128 ? 43.125 43.25 -36.125 1 28.58 128 PRO A C 1
ATOM 964 O O . PRO A 1 128 ? 43.219 42.188 -36.781 1 28.58 128 PRO A O 1
ATOM 967 N N . MET A 1 129 ? 44.156 44.188 -36.125 1 29.66 129 MET A N 1
ATOM 968 C CA . MET A 1 129 ? 45.562 44.062 -36.406 1 29.66 129 MET A CA 1
ATOM 969 C C . MET A 1 129 ? 46.188 42.875 -35.688 1 29.66 129 MET A C 1
ATOM 971 O O . MET A 1 129 ? 45.75 42.531 -34.594 1 29.66 129 MET A O 1
ATOM 975 N N . PRO A 1 130 ? 47 42.062 -36.5 1 27.92 130 PRO A N 1
ATOM 976 C CA . PRO A 1 130 ? 47.562 40.719 -36.25 1 27.92 130 PRO A CA 1
ATOM 977 C C . PRO A 1 130 ? 48.469 40.656 -35.031 1 27.92 130 PRO A C 1
ATOM 979 O O . PRO A 1 130 ? 49.25 39.719 -34.875 1 27.92 130 PRO A O 1
ATOM 982 N N . ARG A 1 131 ? 48.188 41.469 -33.969 1 27.67 131 ARG A N 1
ATOM 983 C CA . ARG A 1 131 ? 49.344 41.375 -33.062 1 27.67 131 ARG A CA 1
ATOM 984 C C . ARG A 1 131 ? 49.625 39.906 -32.719 1 27.67 131 ARG A C 1
ATOM 986 O O . ARG A 1 131 ? 48.719 39.094 -32.656 1 27.67 131 ARG A O 1
ATOM 993 N N . GLY A 1 132 ? 50.844 39.469 -32.812 1 22.72 132 GLY A N 1
ATOM 994 C CA . GLY A 1 132 ? 51.625 38.219 -32.875 1 22.72 132 GLY A CA 1
ATOM 995 C C . GLY A 1 132 ? 51.312 37.281 -31.75 1 22.72 132 GLY A C 1
ATOM 996 O O . GLY A 1 132 ? 51.719 36.094 -31.781 1 22.72 132 GLY A O 1
ATOM 997 N N . SER A 1 133 ? 51.094 37.812 -30.547 1 26.97 133 SER A N 1
ATOM 998 C CA . SER A 1 133 ? 51.625 36.906 -29.531 1 26.97 133 SER A CA 1
ATOM 999 C C . SER A 1 133 ? 50.719 35.688 -29.375 1 26.97 133 SER A C 1
ATOM 1001 O O . SER A 1 133 ? 49.5 35.781 -29.438 1 26.97 133 SER A O 1
ATOM 1003 N N . GLY A 1 134 ? 51.25 34.562 -29.766 1 25.31 134 GLY A N 1
ATOM 1004 C CA . GLY A 1 134 ? 50.781 33.188 -29.875 1 25.31 134 GLY A CA 1
ATOM 1005 C C . GLY A 1 134 ? 50.156 32.656 -28.609 1 25.31 134 GLY A C 1
ATOM 1006 O O . GLY A 1 134 ? 50.812 31.953 -27.828 1 25.31 134 GLY A O 1
ATOM 1007 N N . ARG A 1 135 ? 49.469 33.5 -27.812 1 27.45 135 ARG A N 1
ATOM 1008 C CA . ARG A 1 135 ? 48.969 32.812 -26.594 1 27.45 135 ARG A CA 1
ATOM 1009 C C . ARG A 1 135 ? 48.094 31.641 -26.938 1 27.45 135 ARG A C 1
ATOM 1011 O O . ARG A 1 135 ? 47.156 31.766 -27.75 1 27.45 135 ARG A O 1
ATOM 1018 N N . SER A 1 136 ? 48.688 30.438 -26.797 1 26.95 136 SER A N 1
ATOM 1019 C CA . SER A 1 136 ? 48.156 29.094 -26.922 1 26.95 136 SER A CA 1
ATOM 1020 C C . SER A 1 136 ? 46.781 28.969 -26.266 1 26.95 136 SER A C 1
ATOM 1022 O O . SER A 1 136 ? 46.625 29.312 -25.094 1 26.95 136 SER A O 1
ATOM 1024 N N . THR A 1 137 ? 45.75 29.266 -27.016 1 28.89 137 THR A N 1
ATOM 1025 C CA . THR A 1 137 ? 44.375 29.031 -26.562 1 28.89 137 THR A CA 1
ATOM 1026 C C . THR A 1 137 ? 44.188 27.594 -26.125 1 28.89 137 THR A C 1
ATOM 1028 O O . THR A 1 137 ? 44.594 26.656 -26.828 1 28.89 137 THR A O 1
ATOM 1031 N N . PRO A 1 138 ? 44.125 27.359 -24.797 1 32.16 138 PRO A N 1
ATOM 1032 C CA . PRO A 1 138 ? 43.938 26 -24.312 1 32.16 138 PRO A CA 1
ATOM 1033 C C . PRO A 1 138 ? 42.812 25.266 -25.031 1 32.16 138 PRO A C 1
ATOM 1035 O O . PRO A 1 138 ? 41.875 25.891 -25.531 1 32.16 138 PRO A O 1
ATOM 1038 N N . ALA A 1 139 ? 43.156 23.984 -25.484 1 31.56 139 ALA A N 1
ATOM 1039 C CA . ALA A 1 139 ? 42.312 23.047 -26.219 1 31.56 139 ALA A CA 1
ATOM 1040 C C . ALA A 1 139 ? 40.906 22.984 -25.609 1 31.56 139 ALA A C 1
ATOM 1042 O O . ALA A 1 139 ? 40.781 23.016 -24.375 1 31.56 139 ALA A O 1
ATOM 1043 N N . PRO A 1 140 ? 40 23.297 -26.516 1 32.16 140 PRO A N 1
ATOM 1044 C CA . PRO A 1 140 ? 38.625 23.203 -26 1 32.16 140 PRO A CA 1
ATOM 1045 C C . PRO A 1 140 ? 38.406 21.938 -25.172 1 32.16 140 PRO A C 1
ATOM 1047 O O . PRO A 1 140 ? 39.031 20.922 -25.406 1 32.16 140 PRO A O 1
ATOM 1050 N N . ALA A 1 141 ? 38.125 22.125 -23.953 1 32.28 141 ALA A N 1
ATOM 1051 C CA . ALA A 1 141 ? 37.719 21.031 -23.062 1 32.28 141 ALA A CA 1
ATOM 1052 C C . ALA A 1 141 ? 36.969 19.938 -23.812 1 32.28 141 ALA A C 1
ATOM 1054 O O . ALA A 1 141 ? 36.156 20.219 -24.688 1 32.28 141 ALA A O 1
ATOM 1055 N N . ALA A 1 142 ? 37.531 18.703 -23.891 1 31.94 142 ALA A N 1
ATOM 1056 C CA . ALA A 1 142 ? 37.031 17.469 -24.469 1 31.94 142 ALA A CA 1
ATOM 1057 C C . ALA A 1 142 ? 35.531 17.422 -24.469 1 31.94 142 ALA A C 1
ATOM 1059 O O . ALA A 1 142 ? 34.906 17.766 -23.453 1 31.94 142 ALA A O 1
ATOM 1060 N N . SER A 1 143 ? 34.875 17.531 -25.594 1 34.38 143 SER A N 1
ATOM 1061 C CA . SER A 1 143 ? 33.438 17.312 -25.875 1 34.38 143 SER A CA 1
ATOM 1062 C C . SER A 1 143 ? 32.875 16.234 -24.969 1 34.38 143 SER A C 1
ATOM 1064 O O . SER A 1 143 ? 33.312 15.078 -24.984 1 34.38 143 SER A O 1
ATOM 1066 N N . SER A 1 144 ? 32.562 16.547 -23.734 1 38.56 144 SER A N 1
ATOM 1067 C CA . SER A 1 144 ? 31.906 15.57 -22.859 1 38.56 144 SER A CA 1
ATOM 1068 C C . SER A 1 144 ? 30.922 14.703 -23.641 1 38.56 144 SER A C 1
ATOM 1070 O O . SER A 1 144 ? 30.109 15.227 -24.391 1 38.56 144 SER A O 1
ATOM 1072 N N . LEU A 1 145 ? 31.281 13.602 -24.172 1 40.62 145 LEU A N 1
ATOM 1073 C CA . LEU A 1 145 ? 30.406 12.578 -24.734 1 40.62 145 LEU A CA 1
ATOM 1074 C C . LEU A 1 145 ? 28.984 12.734 -24.203 1 40.62 145 LEU A C 1
ATOM 1076 O O . LEU A 1 145 ? 28.781 13.039 -23.031 1 40.62 145 LEU A O 1
ATOM 1080 N N . PRO A 1 146 ? 28.016 13.062 -24.984 1 47.94 146 PRO A N 1
ATOM 1081 C CA . PRO A 1 146 ? 26.625 13.156 -24.562 1 47.94 146 PRO A CA 1
ATOM 1082 C C . PRO A 1 146 ? 26.25 12.102 -23.516 1 47.94 146 PRO A C 1
ATOM 1084 O O . PRO A 1 146 ? 26.422 10.906 -23.75 1 47.94 146 PRO A O 1
ATOM 1087 N N . MET A 1 147 ? 26.422 12.336 -22.281 1 56.94 147 MET A N 1
ATOM 1088 C CA . MET A 1 147 ? 26.172 11.414 -21.172 1 56.94 147 MET A CA 1
ATOM 1089 C C . MET A 1 147 ? 24.797 10.789 -21.266 1 56.94 147 MET A C 1
ATOM 1091 O O . MET A 1 147 ? 23.781 11.5 -21.312 1 56.94 147 MET A O 1
ATOM 1095 N N . LEU A 1 148 ? 24.594 9.602 -21.812 1 70.19 148 LEU A N 1
ATOM 1096 C CA . LEU A 1 148 ? 23.375 8.805 -21.828 1 70.19 148 LEU A CA 1
ATOM 1097 C C . LEU A 1 148 ? 22.703 8.797 -20.453 1 70.19 148 LEU A C 1
ATOM 1099 O O . LEU A 1 148 ? 23.391 8.734 -19.438 1 70.19 148 LEU A O 1
ATOM 1103 N N . PRO A 1 149 ? 21.391 9.188 -20.469 1 84.69 149 PRO A N 1
ATOM 1104 C CA . PRO A 1 149 ? 20.672 9.125 -19.188 1 84.69 149 PRO A CA 1
ATOM 1105 C C . PRO A 1 149 ? 20.859 7.781 -18.484 1 84.69 149 PRO A C 1
ATOM 1107 O O . PRO A 1 149 ? 20.984 6.746 -19.141 1 84.69 149 PRO A O 1
ATOM 1110 N N . PRO A 1 150 ? 21.062 7.848 -17.188 1 90.62 150 PRO A N 1
ATOM 1111 C CA . PRO A 1 150 ? 21.219 6.594 -16.453 1 90.62 150 PRO A CA 1
ATOM 1112 C C . PRO A 1 150 ? 20.094 5.602 -16.734 1 90.62 150 PRO A C 1
ATOM 1114 O O . PRO A 1 150 ? 18.906 5.961 -16.656 1 90.62 150 PRO A O 1
ATOM 1117 N N . PRO A 1 151 ? 20.438 4.41 -17.078 1 92.12 151 PRO A N 1
ATOM 1118 C CA . PRO A 1 151 ? 19.422 3.43 -17.453 1 92.12 151 PRO A CA 1
ATOM 1119 C C . PRO A 1 151 ? 18.438 3.154 -16.312 1 92.12 151 PRO A C 1
ATOM 1121 O O . PRO A 1 151 ? 17.266 2.824 -16.562 1 92.12 151 PRO A O 1
ATOM 1124 N N . GLN A 1 152 ? 18.859 3.293 -15.07 1 95.06 152 GLN A N 1
ATOM 1125 C CA . GLN A 1 152 ? 17.984 3.068 -13.93 1 95.06 152 GLN A CA 1
ATOM 1126 C C . GLN A 1 152 ? 16.828 4.066 -13.914 1 95.06 152 GLN A C 1
ATOM 1128 O O . GLN A 1 152 ? 15.68 3.686 -13.703 1 95.06 152 GLN A O 1
ATOM 1133 N N . LEU A 1 153 ? 17.156 5.316 -14.156 1 96.25 153 LEU A N 1
ATOM 1134 C CA . LEU A 1 153 ? 16.141 6.367 -14.133 1 96.25 153 LEU A CA 1
ATOM 1135 C C . LEU A 1 153 ? 15.219 6.254 -15.344 1 96.25 153 LEU A C 1
ATOM 1137 O O . LEU A 1 153 ? 14.023 6.531 -15.242 1 96.25 153 LEU A O 1
ATOM 1141 N N . GLN A 1 154 ? 15.812 5.852 -16.484 1 94.75 154 GLN A N 1
ATOM 1142 C CA . GLN A 1 154 ? 15 5.668 -17.672 1 94.75 154 GLN A CA 1
ATOM 1143 C C . GLN A 1 154 ? 13.961 4.562 -17.484 1 94.75 154 GLN A C 1
ATOM 1145 O O . GLN A 1 154 ? 12.797 4.73 -17.844 1 94.75 154 GLN A O 1
ATOM 1150 N N . PHE A 1 155 ? 14.445 3.475 -16.922 1 97.06 155 PHE A N 1
ATOM 1151 C CA . PHE A 1 155 ? 13.531 2.371 -16.656 1 97.06 155 PHE A CA 1
ATOM 1152 C C . PHE A 1 155 ? 12.445 2.795 -15.68 1 97.06 155 PHE A C 1
ATOM 1154 O O . PHE A 1 155 ? 11.258 2.539 -15.914 1 97.06 155 PHE A O 1
ATOM 1161 N N . LEU A 1 156 ? 12.844 3.398 -14.578 1 97.75 156 LEU A N 1
ATOM 1162 C CA . LEU A 1 156 ? 11.898 3.787 -13.531 1 97.75 156 LEU A CA 1
ATOM 1163 C C . LEU A 1 156 ? 10.859 4.762 -14.078 1 97.75 156 LEU A C 1
ATOM 1165 O O . LEU A 1 156 ? 9.703 4.746 -13.648 1 97.75 156 LEU A O 1
ATOM 1169 N N . CYS A 1 157 ? 11.289 5.617 -14.992 1 98 157 CYS A N 1
ATOM 1170 C CA . CYS A 1 157 ? 10.375 6.586 -15.578 1 98 157 CYS A CA 1
ATOM 1171 C C . CYS A 1 157 ? 9.25 5.887 -16.344 1 98 157 CYS A C 1
ATOM 1173 O O . CYS A 1 157 ? 8.078 6.18 -16.125 1 98 157 CYS A O 1
ATOM 1175 N N . LEU A 1 158 ? 9.586 4.918 -17.125 1 98.38 158 LEU A N 1
ATOM 1176 C CA . LEU A 1 158 ? 8.594 4.203 -17.922 1 98.38 158 LEU A CA 1
ATOM 1177 C C . LEU A 1 158 ? 7.816 3.213 -17.078 1 98.38 158 LEU A C 1
ATOM 1179 O O . LEU A 1 158 ? 6.609 3.037 -17.266 1 98.38 158 LEU A O 1
ATOM 1183 N N . TYR A 1 159 ? 8.484 2.549 -16.141 1 98.44 159 TYR A N 1
ATOM 1184 C CA . TYR A 1 159 ? 7.82 1.599 -15.25 1 98.44 159 TYR A CA 1
ATOM 1185 C C . TYR A 1 159 ? 6.797 2.301 -14.367 1 98.44 159 TYR A C 1
ATOM 1187 O O . TYR A 1 159 ? 5.727 1.752 -14.086 1 98.44 159 TYR A O 1
ATOM 1195 N N . SER A 1 160 ? 7.137 3.525 -13.938 1 98.44 160 SER A N 1
ATOM 1196 C CA . SER A 1 160 ? 6.191 4.289 -13.133 1 98.44 160 SER A CA 1
ATOM 1197 C C . SER A 1 160 ? 4.945 4.648 -13.93 1 98.44 160 SER A C 1
ATOM 1199 O O . SER A 1 160 ? 3.838 4.664 -13.391 1 98.44 160 SER A O 1
ATOM 1201 N N . LEU A 1 161 ? 5.133 4.988 -15.195 1 98.25 161 LEU A N 1
ATOM 1202 C CA . LEU A 1 161 ? 3.98 5.262 -16.047 1 98.25 161 LEU A CA 1
ATOM 1203 C C . LEU A 1 161 ? 3.109 4.016 -16.203 1 98.25 161 LEU A C 1
ATOM 1205 O O . LEU A 1 161 ? 1.881 4.109 -16.172 1 98.25 161 LEU A O 1
ATOM 1209 N N . TYR A 1 162 ? 3.738 2.848 -16.375 1 98.31 162 TYR A N 1
ATOM 1210 C CA . TYR A 1 162 ? 3.012 1.587 -16.453 1 98.31 162 TYR A CA 1
ATOM 1211 C C . TYR A 1 162 ? 2.221 1.324 -15.18 1 98.31 162 TYR A C 1
ATOM 1213 O O . TYR A 1 162 ? 1.047 0.95 -15.234 1 98.31 162 TYR A O 1
ATOM 1221 N N . MET A 1 163 ? 2.855 1.503 -14.055 1 97.62 163 MET A N 1
ATOM 1222 C CA . MET A 1 163 ? 2.211 1.247 -12.773 1 97.62 163 MET A CA 1
ATOM 1223 C C . MET A 1 163 ? 1.065 2.225 -12.531 1 97.62 163 MET A C 1
ATOM 1225 O O . MET A 1 163 ? 0.064 1.874 -11.906 1 97.62 163 MET A O 1
ATOM 1229 N N . ALA A 1 164 ? 1.257 3.49 -13.008 1 96.88 164 ALA A N 1
ATOM 1230 C CA . ALA A 1 164 ? 0.172 4.461 -12.898 1 96.88 164 ALA A CA 1
ATOM 1231 C C . ALA A 1 164 ? -1.076 3.975 -13.625 1 96.88 164 ALA A C 1
ATOM 1233 O O . ALA A 1 164 ? -2.195 4.133 -13.133 1 96.88 164 ALA A O 1
ATOM 1234 N N . GLY A 1 165 ? -0.889 3.412 -14.781 1 96.38 165 GLY A N 1
ATOM 1235 C CA . GLY A 1 165 ? -2.004 2.85 -15.523 1 96.38 165 GLY A CA 1
ATOM 1236 C C . GLY A 1 165 ? -2.615 1.633 -14.859 1 96.38 165 GLY A C 1
ATOM 1237 O O . GLY A 1 165 ? -3.832 1.438 -14.906 1 96.38 165 GLY A O 1
ATOM 1238 N N . GLU A 1 166 ? -1.735 0.825 -14.25 1 94.62 166 GLU A N 1
ATOM 1239 C CA . GLU A 1 166 ? -2.223 -0.353 -13.539 1 94.62 166 GLU A CA 1
ATOM 1240 C C . GLU A 1 166 ? -3.088 0.041 -12.344 1 94.62 166 GLU A C 1
ATOM 1242 O O . GLU A 1 166 ? -4.047 -0.657 -12.008 1 94.62 166 GLU A O 1
ATOM 1247 N N . CYS A 1 167 ? -2.727 1.113 -11.688 1 92.69 167 CYS A N 1
ATOM 1248 C CA . CYS A 1 167 ? -3.516 1.612 -10.57 1 92.69 167 CYS A CA 1
ATOM 1249 C C . CYS A 1 167 ? -4.898 2.051 -11.031 1 92.69 167 CYS A C 1
ATOM 1251 O O . CYS A 1 167 ? -5.898 1.785 -10.352 1 92.69 167 CYS A O 1
ATOM 1253 N N . ILE A 1 168 ? -4.957 2.73 -12.156 1 92.12 168 ILE A N 1
ATOM 1254 C CA . ILE A 1 168 ? -6.23 3.18 -12.711 1 92.12 168 ILE A CA 1
ATOM 1255 C C . ILE A 1 168 ? -7.094 1.972 -13.062 1 92.12 168 ILE A C 1
ATOM 1257 O O . ILE A 1 168 ? -8.297 1.955 -12.781 1 92.12 168 ILE A O 1
ATOM 1261 N N . LYS A 1 169 ? -6.488 0.942 -13.586 1 92.06 169 LYS A N 1
ATOM 1262 C CA . LYS A 1 169 ? -7.184 -0.286 -13.961 1 92.06 169 LYS A CA 1
ATOM 1263 C C . LYS A 1 169 ? -7.75 -0.99 -12.727 1 92.06 169 LYS A C 1
ATOM 1265 O O . LYS A 1 169 ? -8.898 -1.438 -12.742 1 92.06 169 LYS A O 1
ATOM 1270 N N . SER A 1 170 ? -7.027 -1.071 -11.656 1 88.25 170 SER A N 1
ATOM 1271 C CA . SER A 1 170 ? -7.418 -1.812 -10.461 1 88.25 170 SER A CA 1
ATOM 1272 C C . SER A 1 170 ? -8.523 -1.091 -9.695 1 88.25 170 SER A C 1
ATOM 1274 O O . SER A 1 170 ? -9.297 -1.72 -8.969 1 88.25 170 SER A O 1
ATOM 1276 N N . THR A 1 171 ? -8.609 0.253 -9.812 1 84.56 171 THR A N 1
ATOM 1277 C CA . THR A 1 171 ? -9.594 1.028 -9.07 1 84.56 171 THR A CA 1
ATOM 1278 C C . THR A 1 171 ? -10.844 1.273 -9.914 1 84.56 171 THR A C 1
ATOM 1280 O O . THR A 1 171 ? -11.789 1.915 -9.461 1 84.56 171 THR A O 1
ATOM 1283 N N . SER A 1 172 ? -10.852 0.703 -11.023 1 84.75 172 SER A N 1
ATOM 1284 C CA . SER A 1 172 ? -12.023 0.836 -11.883 1 84.75 172 SER A CA 1
ATOM 1285 C C . SER A 1 172 ? -13.172 -0.036 -11.383 1 84.75 172 SER A C 1
ATOM 1287 O O . SER A 1 172 ? -12.977 -0.9 -10.523 1 84.75 172 SER A O 1
ATOM 1289 N N . SER A 1 173 ? -14.344 0.198 -11.852 1 81.25 173 SER A N 1
ATOM 1290 C CA . SER A 1 173 ? -15.539 -0.529 -11.438 1 81.25 173 SER A CA 1
ATOM 1291 C C . SER A 1 173 ? -15.461 -1.999 -11.836 1 81.25 173 SER A C 1
ATOM 1293 O O . SER A 1 173 ? -15.938 -2.871 -11.109 1 81.25 173 SER A O 1
ATOM 1295 N N . ASN A 1 174 ? -14.867 -2.238 -12.969 1 83.06 174 ASN A N 1
ATOM 1296 C CA . ASN A 1 174 ? -14.672 -3.605 -13.438 1 83.06 174 ASN A CA 1
ATOM 1297 C C . ASN A 1 174 ? -13.219 -3.854 -13.844 1 83.06 174 ASN A C 1
ATOM 1299 O O . ASN A 1 174 ? -12.891 -3.818 -15.031 1 83.06 174 ASN A O 1
ATOM 1303 N N . PRO A 1 175 ? -12.5 -4.227 -12.906 1 80.5 175 PRO A N 1
ATOM 1304 C CA . PRO A 1 175 ? -11.062 -4.363 -13.164 1 80.5 175 PRO A CA 1
ATOM 1305 C C . PRO A 1 175 ? -10.742 -5.457 -14.18 1 80.5 175 PRO A C 1
ATOM 1307 O O . PRO A 1 175 ? -9.727 -5.391 -14.867 1 80.5 175 PRO A O 1
ATOM 1310 N N . ARG A 1 176 ? -11.5 -6.414 -14.352 1 80.12 176 ARG A N 1
ATOM 1311 C CA . ARG A 1 176 ? -11.227 -7.512 -15.273 1 80.12 176 ARG A CA 1
ATOM 1312 C C . ARG A 1 176 ? -11.438 -7.082 -16.719 1 80.12 176 ARG A C 1
ATOM 1314 O O . ARG A 1 176 ? -10.781 -7.594 -17.625 1 80.12 176 ARG A O 1
ATOM 1321 N N . LYS A 1 177 ? -12.312 -6.082 -16.891 1 82.31 177 LYS A N 1
ATOM 1322 C CA . LYS A 1 177 ? -12.641 -5.656 -18.25 1 82.31 177 LYS A CA 1
ATOM 1323 C C . LYS A 1 177 ? -11.93 -4.352 -18.594 1 82.31 177 LYS A C 1
ATOM 1325 O O . LYS A 1 177 ? -11.914 -3.947 -19.766 1 82.31 177 LYS A O 1
ATOM 1330 N N . SER A 1 178 ? -11.227 -3.861 -17.656 1 87.5 178 SER A N 1
ATOM 1331 C CA . SER A 1 178 ? -10.539 -2.598 -17.891 1 87.5 178 SER A CA 1
ATOM 1332 C C . SER A 1 178 ? -9.086 -2.828 -18.297 1 87.5 178 SER A C 1
ATOM 1334 O O . SER A 1 178 ? -8.516 -3.879 -18 1 87.5 178 SER A O 1
ATOM 1336 N N . SER A 1 179 ? -8.602 -1.941 -19.125 1 91.62 179 SER A N 1
ATOM 1337 C CA . SER A 1 179 ? -7.219 -2.037 -19.578 1 91.62 179 SER A CA 1
ATOM 1338 C C . SER A 1 179 ? -6.414 -0.817 -19.141 1 91.62 179 SER A C 1
ATOM 1340 O O . SER A 1 179 ? -6.984 0.229 -18.828 1 91.62 179 SER A O 1
ATOM 1342 N N . ASN A 1 180 ? -5.141 -0.968 -19.016 1 95 180 ASN A N 1
ATOM 1343 C CA . ASN A 1 180 ? -4.23 0.134 -18.734 1 95 180 ASN A CA 1
ATOM 1344 C C . ASN A 1 180 ? -4.254 1.18 -19.844 1 95 180 ASN A C 1
ATOM 1346 O O . ASN A 1 180 ? -3.947 0.874 -21 1 95 180 ASN A O 1
ATOM 1350 N N . PRO A 1 181 ? -4.582 2.443 -19.531 1 95.12 181 PRO A N 1
ATOM 1351 C CA . PRO A 1 181 ? -4.75 3.479 -20.562 1 95.12 181 PRO A CA 1
ATOM 1352 C C . PRO A 1 181 ? -3.43 3.902 -21.188 1 95.12 181 PRO A C 1
ATOM 1354 O O . PRO A 1 181 ? -3.424 4.523 -22.266 1 95.12 181 PRO A O 1
ATOM 1357 N N . HIS A 1 182 ? -2.342 3.562 -20.641 1 97.19 182 HIS A N 1
ATOM 1358 C CA . HIS A 1 182 ? -1.066 4.082 -21.109 1 97.19 182 HIS A CA 1
ATOM 1359 C C . HIS A 1 182 ? -0.33 3.039 -21.953 1 97.19 182 HIS A C 1
ATOM 1361 O O . HIS A 1 182 ? 0.833 3.236 -22.312 1 97.19 182 HIS A O 1
ATOM 1367 N N . LEU A 1 183 ? -0.854 1.902 -22.344 1 97.56 183 LEU A N 1
ATOM 1368 C CA . LEU A 1 183 ? -0.178 0.796 -23 1 97.56 183 LEU A CA 1
ATOM 1369 C C . LEU A 1 183 ? 0.336 1.222 -24.375 1 97.56 183 LEU A C 1
ATOM 1371 O O . LEU A 1 183 ? 1.478 0.925 -24.734 1 97.56 183 LEU A O 1
ATOM 1375 N N . ARG A 1 184 ? -0.429 1.983 -25.141 1 97.12 184 ARG A N 1
ATOM 1376 C CA . ARG A 1 184 ? -0.033 2.389 -26.484 1 97.12 184 ARG A CA 1
ATOM 1377 C C . ARG A 1 184 ? 1.111 3.396 -26.438 1 97.12 184 ARG A C 1
ATOM 1379 O O . ARG A 1 184 ? 2.061 3.305 -27.219 1 97.12 184 ARG A O 1
ATOM 1386 N N . THR A 1 185 ? 0.917 4.312 -25.516 1 97.31 185 THR A N 1
ATOM 1387 C CA . THR A 1 185 ? 1.978 5.301 -25.344 1 97.31 185 THR A CA 1
ATOM 1388 C C . THR A 1 185 ? 3.281 4.625 -24.922 1 97.31 185 THR A C 1
ATOM 1390 O O . THR A 1 185 ? 4.352 4.969 -25.422 1 97.31 185 THR A O 1
ATOM 1393 N N . LEU A 1 186 ? 3.18 3.674 -24.031 1 98.12 186 LEU A N 1
ATOM 1394 C CA . LEU A 1 186 ? 4.352 2.959 -23.531 1 98.12 186 LEU A CA 1
ATOM 1395 C C . LEU A 1 186 ? 4.988 2.131 -24.656 1 98.12 186 LEU A C 1
ATOM 1397 O O . LEU A 1 186 ? 6.215 2.078 -24.766 1 98.12 186 LEU A O 1
ATOM 1401 N N . ARG A 1 187 ? 4.203 1.45 -25.453 1 97.62 187 ARG A N 1
ATOM 1402 C CA . ARG A 1 187 ? 4.73 0.661 -26.562 1 97.62 187 ARG A CA 1
ATOM 1403 C C . ARG A 1 187 ? 5.555 1.528 -27.5 1 97.62 187 ARG A C 1
ATOM 1405 O O . ARG A 1 187 ? 6.672 1.163 -27.875 1 97.62 187 ARG A O 1
ATOM 1412 N N . GLY A 1 188 ? 4.965 2.699 -27.812 1 96.81 188 GLY A N 1
ATOM 1413 C CA . GLY A 1 188 ? 5.672 3.604 -28.703 1 96.81 188 GLY A CA 1
ATOM 1414 C C . GLY A 1 188 ? 6.977 4.113 -28.125 1 96.81 188 GLY A C 1
ATOM 1415 O O . GLY A 1 188 ? 8.008 4.102 -28.797 1 96.81 188 GLY A O 1
ATOM 1416 N N . ARG A 1 189 ? 7.027 4.496 -26.922 1 96.31 189 ARG A N 1
ATOM 1417 C CA . ARG A 1 189 ? 8.211 5.039 -26.266 1 96.31 189 ARG A CA 1
ATOM 1418 C C . ARG A 1 189 ? 9.281 3.965 -26.094 1 96.31 189 ARG A C 1
ATOM 1420 O O . ARG A 1 189 ? 10.469 4.227 -26.281 1 96.31 189 ARG A O 1
ATOM 1427 N N . LEU A 1 190 ? 8.883 2.781 -25.672 1 96.75 190 LEU A N 1
ATOM 1428 C CA . LEU A 1 190 ? 9.812 1.686 -25.438 1 96.75 190 LEU A CA 1
ATOM 1429 C C . LEU A 1 190 ? 10.461 1.239 -26.75 1 96.75 190 LEU A C 1
ATOM 1431 O O . LEU A 1 190 ? 11.672 0.993 -26.797 1 96.75 190 LEU A O 1
ATOM 1435 N N . LEU A 1 191 ? 9.703 1.17 -27.812 1 93.94 191 LEU A N 1
ATOM 1436 C CA . LEU A 1 191 ? 10.242 0.785 -29.109 1 93.94 191 LEU A CA 1
ATOM 1437 C C . LEU A 1 191 ? 11.266 1.805 -29.594 1 93.94 191 LEU A C 1
ATOM 1439 O O . LEU A 1 191 ? 12.32 1.432 -30.109 1 93.94 191 LEU A O 1
ATOM 1443 N N . THR A 1 192 ? 10.906 3.057 -29.422 1 92.56 192 THR A N 1
ATOM 1444 C CA . THR A 1 192 ? 11.812 4.117 -29.844 1 92.56 192 THR A CA 1
ATOM 1445 C C . THR A 1 192 ? 13.117 4.055 -29.062 1 92.56 192 THR A C 1
ATOM 1447 O O . THR A 1 192 ? 14.203 4.191 -29.641 1 92.56 192 THR A O 1
ATOM 1450 N N . LEU A 1 193 ? 13.031 3.814 -27.812 1 91.44 193 LEU A N 1
ATOM 1451 C CA . LEU A 1 193 ? 14.219 3.766 -26.969 1 91.44 193 LEU A CA 1
ATOM 1452 C C . LEU A 1 193 ? 15.07 2.549 -27.297 1 91.44 193 LEU A C 1
ATOM 1454 O O . LEU A 1 193 ? 16.297 2.639 -27.328 1 91.44 193 LEU A O 1
ATOM 1458 N N . LEU A 1 194 ? 14.492 1.432 -27.484 1 92.06 194 LEU A N 1
ATOM 1459 C CA . LEU A 1 194 ? 15.227 0.203 -27.781 1 92.06 194 LEU A CA 1
ATOM 1460 C C . LEU A 1 194 ? 15.875 0.273 -29.156 1 92.06 194 LEU A C 1
ATOM 1462 O O . LEU A 1 194 ? 16.984 -0.231 -29.359 1 92.06 194 LEU A O 1
ATOM 1466 N N . GLU A 1 195 ? 15.242 0.919 -30.094 1 88.56 195 GLU A N 1
ATOM 1467 C CA . GLU A 1 195 ? 15.82 1.114 -31.406 1 88.56 195 GLU A CA 1
ATOM 1468 C C . GLU A 1 195 ? 17.016 2.055 -31.344 1 88.56 195 GLU A C 1
ATOM 1470 O O . GLU A 1 195 ? 18.031 1.834 -32.031 1 88.56 195 GLU A O 1
ATOM 1475 N N . GLN A 1 196 ? 16.906 3.035 -30.578 1 84.88 196 GLN A N 1
ATOM 1476 C CA . GLN A 1 196 ? 18.016 3.967 -30.391 1 84.88 196 GLN A CA 1
ATOM 1477 C C . GLN A 1 196 ? 19.219 3.266 -29.781 1 84.88 196 GLN A C 1
ATOM 1479 O O . GLN A 1 196 ? 20.359 3.531 -30.172 1 84.88 196 GLN A O 1
ATOM 1484 N N . GLN A 1 197 ? 18.969 2.375 -28.859 1 83.69 197 GLN A N 1
ATOM 1485 C CA . GLN A 1 197 ? 20.047 1.643 -28.219 1 83.69 197 GLN A CA 1
ATOM 1486 C C . GLN A 1 197 ? 20.703 0.659 -29.188 1 83.69 197 GLN A C 1
ATOM 1488 O O . GLN A 1 197 ? 21.922 0.468 -29.156 1 83.69 197 GLN A O 1
ATOM 1493 N N . ARG A 1 198 ? 19.969 0.119 -30.016 1 79.81 198 ARG A N 1
ATOM 1494 C CA . ARG A 1 198 ? 20.484 -0.819 -31 1 79.81 198 ARG A CA 1
ATOM 1495 C C . ARG A 1 198 ? 21.344 -0.104 -32.031 1 79.81 198 ARG A C 1
ATOM 1497 O O . ARG A 1 198 ? 22.391 -0.625 -32.438 1 79.81 198 ARG A O 1
ATOM 1504 N N . ARG A 1 199 ? 20.969 1.054 -32.438 1 76.81 199 ARG A N 1
ATOM 1505 C CA . ARG A 1 199 ? 21.719 1.843 -33.406 1 76.81 199 ARG A CA 1
ATOM 1506 C C . ARG A 1 199 ? 23.031 2.328 -32.812 1 76.81 199 ARG A C 1
ATOM 1508 O O . ARG A 1 199 ? 24.047 2.383 -33.531 1 76.81 199 ARG A O 1
ATOM 1515 N N . SER A 1 200 ? 23 2.672 -31.547 1 71.38 200 SER A N 1
ATOM 1516 C CA . SER A 1 200 ? 24.203 3.164 -30.906 1 71.38 200 SER A CA 1
ATOM 1517 C C . SER A 1 200 ? 25.234 2.057 -30.766 1 71.38 200 SER A C 1
ATOM 1519 O O . SER A 1 200 ? 26.438 2.312 -30.859 1 71.38 200 SER A O 1
ATOM 1521 N N . VAL A 1 201 ? 24.859 0.846 -30.516 1 63.34 201 VAL A N 1
ATOM 1522 C CA . VAL A 1 201 ? 25.781 -0.274 -30.375 1 63.34 201 VAL A CA 1
ATOM 1523 C C . VAL A 1 201 ? 26.359 -0.643 -31.75 1 63.34 201 VAL A C 1
ATOM 1525 O O . VAL A 1 201 ? 27.531 -0.983 -31.875 1 63.34 201 VAL A O 1
ATOM 1528 N N . SER A 1 202 ? 25.562 -0.549 -32.812 1 57.12 202 SER A N 1
ATOM 1529 C CA . SER A 1 202 ? 26.031 -0.88 -34.156 1 57.12 202 SER A CA 1
ATOM 1530 C C . SER A 1 202 ? 27.031 0.151 -34.656 1 57.12 202 SER A C 1
ATOM 1532 O O . SER A 1 202 ? 27.938 -0.184 -35.438 1 57.12 202 SER A O 1
ATOM 1534 N N . SER A 1 203 ? 26.953 1.455 -34.25 1 50.84 203 SER A N 1
ATOM 1535 C CA . SER A 1 203 ? 27.859 2.48 -34.781 1 50.84 203 SER A CA 1
ATOM 1536 C C . SER A 1 203 ? 29.188 2.455 -34.062 1 50.84 203 SER A C 1
ATOM 1538 O O . SER A 1 203 ? 30.109 3.215 -34.375 1 50.84 203 SER A O 1
ATOM 1540 N N . SER A 1 204 ? 29.406 1.812 -32.969 1 43.19 204 SER A N 1
ATOM 1541 C CA . SER A 1 204 ? 30.781 1.792 -32.469 1 43.19 204 SER A CA 1
ATOM 1542 C C . SER A 1 204 ? 31.688 0.974 -33.375 1 43.19 204 SER A C 1
ATOM 1544 O O . SER A 1 204 ? 31.406 -0.187 -33.688 1 43.19 204 SER A O 1
ATOM 1546 N N . PRO A 1 205 ? 32.719 1.617 -34.25 1 35.78 205 PRO A N 1
ATOM 1547 C CA . PRO A 1 205 ? 33.656 1.055 -35.219 1 35.78 205 PRO A CA 1
ATOM 1548 C C . PRO A 1 205 ? 34.469 -0.103 -34.656 1 35.78 205 PRO A C 1
ATOM 1550 O O . PRO A 1 205 ? 35.281 0.097 -33.75 1 35.78 205 PRO A O 1
ATOM 1553 N N . ALA A 1 206 ? 34.281 -1.266 -34.25 1 34.66 206 ALA A N 1
ATOM 1554 C CA . ALA A 1 206 ? 35.344 -2.266 -34.281 1 34.66 206 ALA A CA 1
ATOM 1555 C C . ALA A 1 206 ? 35.938 -2.387 -35.688 1 34.66 206 ALA A C 1
ATOM 1557 O O . ALA A 1 206 ? 35.219 -2.625 -36.656 1 34.66 206 ALA A O 1
ATOM 1558 N N . SER A 1 207 ? 37 -1.695 -36.094 1 30.91 207 SER A N 1
ATOM 1559 C CA . SER A 1 207 ? 37.938 -1.806 -37.188 1 30.91 207 SER A CA 1
ATOM 1560 C C . SER A 1 207 ? 38.25 -3.264 -37.5 1 30.91 207 SER A C 1
ATOM 1562 O O . SER A 1 207 ? 39.25 -3.555 -38.188 1 30.91 207 SER A O 1
ATOM 1564 N N . ILE A 1 208 ? 38.062 -4.328 -36.719 1 27.47 208 ILE A N 1
ATOM 1565 C CA . ILE A 1 208 ? 38.656 -5.523 -37.312 1 27.47 208 ILE A CA 1
ATOM 1566 C C . ILE A 1 208 ? 37.844 -5.922 -38.531 1 27.47 208 ILE A C 1
ATOM 1568 O O . ILE A 1 208 ? 36.656 -6.215 -38.438 1 27.47 208 ILE A O 1
ATOM 1572 N N . LYS A 1 209 ? 38.312 -5.566 -39.812 1 31.34 209 LYS A N 1
ATOM 1573 C CA . LYS A 1 209 ? 38.062 -5.938 -41.219 1 31.34 209 LYS A CA 1
ATOM 1574 C C . LYS A 1 209 ? 38.031 -7.457 -41.375 1 31.34 209 LYS A C 1
ATOM 1576 O O . LYS A 1 209 ? 39 -8.047 -41.906 1 31.34 209 LYS A O 1
ATOM 1581 N N . SER A 1 210 ? 37.938 -8.43 -40.469 1 27.67 210 SER A N 1
ATOM 1582 C CA . SER A 1 210 ? 38.031 -9.711 -41.156 1 27.67 210 SER A CA 1
ATOM 1583 C C . SER A 1 210 ? 36.969 -9.836 -42.25 1 27.67 210 SER A C 1
ATOM 1585 O O . SER A 1 210 ? 35.844 -9.375 -42.062 1 27.67 210 SER A O 1
ATOM 1587 N N . SER A 1 211 ? 37.281 -9.977 -43.562 1 26.58 211 SER A N 1
ATOM 1588 C CA . SER A 1 211 ? 36.812 -10.258 -44.938 1 26.58 211 SER A CA 1
ATOM 1589 C C . SER A 1 211 ? 35.844 -11.445 -44.938 1 26.58 211 SER A C 1
ATOM 1591 O O . SER A 1 211 ? 35.562 -12.008 -46 1 26.58 211 SER A O 1
ATOM 1593 N N . VAL A 1 212 ? 35.688 -12.234 -43.875 1 28.17 212 VAL A N 1
ATOM 1594 C CA . VAL A 1 212 ? 35.031 -13.477 -44.219 1 28.17 212 VAL A CA 1
ATOM 1595 C C . VAL A 1 212 ? 33.594 -13.188 -44.625 1 28.17 212 VAL A C 1
ATOM 1597 O O . VAL A 1 212 ? 32.906 -12.344 -44 1 28.17 212 VAL A O 1
ATOM 1600 N N . LYS A 1 213 ? 33.219 -13.461 -45.875 1 30.5 213 LYS A N 1
ATOM 1601 C CA . LYS A 1 213 ? 31.938 -13.5 -46.562 1 30.5 213 LYS A CA 1
ATOM 1602 C C . LYS A 1 213 ? 30.828 -14.039 -45.656 1 30.5 213 LYS A C 1
ATOM 1604 O O . LYS A 1 213 ? 31.016 -15.055 -44.969 1 30.5 213 LYS A O 1
ATOM 1609 N N . PRO A 1 214 ? 29.875 -13.203 -45.281 1 26.98 214 PRO A N 1
ATOM 1610 C CA . PRO A 1 214 ? 28.797 -13.711 -44.438 1 26.98 214 PRO A CA 1
ATOM 1611 C C . PRO A 1 214 ? 28.078 -14.906 -45.031 1 26.98 214 PRO A C 1
ATOM 1613 O O . PRO A 1 214 ? 27.609 -14.828 -46.188 1 26.98 214 PRO A O 1
ATOM 1616 N N . ALA A 1 215 ? 28.625 -16.078 -44.875 1 29.48 215 ALA A N 1
ATOM 1617 C CA . ALA A 1 215 ? 27.859 -17.203 -45.375 1 29.48 215 ALA A CA 1
ATOM 1618 C C . ALA A 1 215 ? 26.375 -17.078 -45.031 1 29.48 215 ALA A C 1
ATOM 1620 O O . ALA A 1 215 ? 26.016 -16.422 -44.062 1 29.48 215 ALA A O 1
ATOM 1621 N N . PRO A 1 216 ? 25.5 -17.391 -46.031 1 26.88 216 PRO A N 1
ATOM 1622 C CA . PRO A 1 216 ? 24.047 -17.297 -45.844 1 26.88 216 PRO A CA 1
ATOM 1623 C C . PRO A 1 216 ? 23.578 -17.875 -44.5 1 26.88 216 PRO A C 1
ATOM 1625 O O . PRO A 1 216 ? 24.078 -18.906 -44.062 1 26.88 216 PRO A O 1
ATOM 1628 N N . LEU A 1 217 ? 23.312 -16.969 -43.594 1 27.73 217 LEU A N 1
ATOM 1629 C CA . LEU A 1 217 ? 22.719 -17.312 -42.312 1 27.73 217 LEU A CA 1
ATOM 1630 C C . LEU A 1 217 ? 21.656 -18.391 -42.469 1 27.73 217 LEU A C 1
ATOM 1632 O O . LEU A 1 217 ? 20.641 -18.172 -43.125 1 27.73 217 LEU A O 1
ATOM 1636 N N . SER A 1 218 ? 22.047 -19.594 -42.688 1 26.44 218 SER A N 1
ATOM 1637 C CA . SER A 1 218 ? 21.062 -20.656 -42.594 1 26.44 218 SER A CA 1
ATOM 1638 C C . SER A 1 218 ? 20.078 -20.391 -41.469 1 26.44 218 SER A C 1
ATOM 1640 O O . SER A 1 218 ? 20.375 -19.641 -40.531 1 26.44 218 SER A O 1
ATOM 1642 N N . SER A 1 219 ? 18.734 -20.859 -41.625 1 29.78 219 SER A N 1
ATOM 1643 C CA . SER A 1 219 ? 17.453 -20.656 -40.938 1 29.78 219 SER A CA 1
ATOM 1644 C C . SER A 1 219 ? 17.641 -20.625 -39.406 1 29.78 219 SER A C 1
ATOM 1646 O O . SER A 1 219 ? 16.984 -19.859 -38.719 1 29.78 219 SER A O 1
ATOM 1648 N N . THR A 1 220 ? 18.156 -21.766 -38.812 1 28.61 220 THR A N 1
ATOM 1649 C CA . THR A 1 220 ? 17.688 -22.203 -37.5 1 28.61 220 THR A CA 1
ATOM 1650 C C . THR A 1 220 ? 18.312 -21.344 -36.406 1 28.61 220 THR A C 1
ATOM 1652 O O . THR A 1 220 ? 17.828 -21.344 -35.25 1 28.61 220 THR A O 1
ATOM 1655 N N . SER A 1 221 ? 19.688 -21.094 -36.406 1 31.06 221 SER A N 1
ATOM 1656 C CA . SER A 1 221 ? 20.266 -20.797 -35.125 1 31.06 221 SER A CA 1
ATOM 1657 C C . SER A 1 221 ? 19.891 -19.406 -34.625 1 31.06 221 SER A C 1
ATOM 1659 O O . SER A 1 221 ? 20.25 -18.406 -35.25 1 31.06 221 SER A O 1
ATOM 1661 N N . MET A 1 222 ? 18.812 -19.156 -34.031 1 33.66 222 MET A N 1
ATOM 1662 C CA . MET A 1 222 ? 18.312 -18.094 -33.156 1 33.66 222 MET A CA 1
ATOM 1663 C C . MET A 1 222 ? 19.422 -17.562 -32.25 1 33.66 222 MET A C 1
ATOM 1665 O O . MET A 1 222 ? 19.141 -16.969 -31.219 1 33.66 222 MET A O 1
ATOM 1669 N N . ALA A 1 223 ? 20.703 -17.953 -32.344 1 33.12 223 ALA A N 1
ATOM 1670 C CA . ALA A 1 223 ? 21.672 -17.312 -31.453 1 33.12 223 ALA A CA 1
ATOM 1671 C C . ALA A 1 223 ? 21.734 -15.812 -31.719 1 33.12 223 ALA A C 1
ATOM 1673 O O . ALA A 1 223 ? 22.672 -15.328 -32.375 1 33.12 223 ALA A O 1
ATOM 1674 N N . VAL A 1 224 ? 20.781 -15.172 -32.188 1 36.25 224 VAL A N 1
ATOM 1675 C CA . VAL A 1 224 ? 20.844 -13.719 -32.219 1 36.25 224 VAL A CA 1
ATOM 1676 C C . VAL A 1 224 ? 21.469 -13.18 -30.938 1 36.25 224 VAL A C 1
ATOM 1678 O O . VAL A 1 224 ? 20.938 -13.383 -29.859 1 36.25 224 VAL A O 1
ATOM 1681 N N . GLY A 1 225 ? 22.734 -12.922 -30.766 1 37.19 225 GLY A N 1
ATOM 1682 C CA . GLY A 1 225 ? 23.547 -12.383 -29.688 1 37.19 225 GLY A CA 1
ATOM 1683 C C . GLY A 1 225 ? 22.797 -11.375 -28.828 1 37.19 225 GLY A C 1
ATOM 1684 O O . GLY A 1 225 ? 21.797 -10.805 -29.266 1 37.19 225 GLY A O 1
ATOM 1685 N N . ALA A 1 226 ? 23.047 -11.336 -27.438 1 45.12 226 ALA A N 1
ATOM 1686 C CA . ALA A 1 226 ? 22.609 -10.625 -26.234 1 45.12 226 ALA A CA 1
ATOM 1687 C C . ALA A 1 226 ? 22.359 -9.148 -26.547 1 45.12 226 ALA A C 1
ATOM 1689 O O . ALA A 1 226 ? 21.359 -8.578 -26.109 1 45.12 226 ALA A O 1
ATOM 1690 N N . PRO A 1 227 ? 23.438 -8.422 -27.203 1 52 227 PRO A N 1
ATOM 1691 C CA . PRO A 1 227 ? 23.406 -6.961 -27.312 1 52 227 PRO A CA 1
ATOM 1692 C C . PRO A 1 227 ? 22.297 -6.457 -28.234 1 52 227 PRO A C 1
ATOM 1694 O O . PRO A 1 227 ? 22.062 -5.25 -28.312 1 52 227 PRO A O 1
ATOM 1697 N N . ALA A 1 228 ? 21.609 -7.297 -28.875 1 61.34 228 ALA A N 1
ATOM 1698 C CA . ALA A 1 228 ? 20.797 -6.934 -30.031 1 61.34 228 ALA A CA 1
ATOM 1699 C C . ALA A 1 228 ? 19.5 -6.258 -29.609 1 61.34 228 ALA A C 1
ATOM 1701 O O . ALA A 1 228 ? 18.969 -5.391 -30.312 1 61.34 228 ALA A O 1
ATOM 1702 N N . TYR A 1 229 ? 18.953 -6.562 -28.5 1 75.31 229 TYR A N 1
ATOM 1703 C CA . TYR A 1 229 ? 17.641 -6.008 -28.219 1 75.31 229 TYR A CA 1
ATOM 1704 C C . TYR A 1 229 ? 17.734 -4.844 -27.234 1 75.31 229 TYR A C 1
ATOM 1706 O O . TYR A 1 229 ? 16.781 -4.078 -27.078 1 75.31 229 TYR A O 1
ATOM 1714 N N . GLY A 1 230 ? 18.922 -4.551 -26.734 1 82.69 230 GLY A N 1
ATOM 1715 C CA . GLY A 1 230 ? 19.047 -3.389 -25.875 1 82.69 230 GLY A CA 1
ATOM 1716 C C . GLY A 1 230 ? 19.062 -3.738 -24.391 1 82.69 230 GLY A C 1
ATOM 1717 O O . GLY A 1 230 ? 19.484 -4.828 -24.016 1 82.69 230 GLY A O 1
ATOM 1718 N N . ASP A 1 231 ? 18.672 -2.818 -23.547 1 91.44 231 ASP A N 1
ATOM 1719 C CA . ASP A 1 231 ? 18.656 -2.965 -22.094 1 91.44 231 ASP A CA 1
ATOM 1720 C C . ASP A 1 231 ? 17.656 -4.047 -21.672 1 91.44 231 ASP A C 1
ATOM 1722 O O . ASP A 1 231 ? 16.484 -4.008 -22.047 1 91.44 231 ASP A O 1
ATOM 1726 N N . PRO A 1 232 ? 18.109 -5.051 -20.938 1 95.56 232 PRO A N 1
ATOM 1727 C CA . PRO A 1 232 ? 17.25 -6.18 -20.578 1 95.56 232 PRO A CA 1
ATOM 1728 C C . PRO A 1 232 ? 16.031 -5.754 -19.781 1 95.56 232 PRO A C 1
ATOM 1730 O O . PRO A 1 232 ? 14.953 -6.348 -19.922 1 95.56 232 PRO A O 1
ATOM 1733 N N . PHE A 1 233 ? 16.125 -4.758 -18.922 1 97.25 233 PHE A N 1
ATOM 1734 C CA . PHE A 1 233 ? 14.984 -4.297 -18.125 1 97.25 233 PHE A CA 1
ATOM 1735 C C . PHE A 1 233 ? 13.93 -3.654 -19.016 1 97.25 233 PHE A C 1
ATOM 1737 O O . PHE A 1 233 ? 12.727 -3.871 -18.812 1 97.25 233 PHE A O 1
ATOM 1744 N N . LEU A 1 234 ? 14.398 -2.854 -19.953 1 97 234 LEU A N 1
ATOM 1745 C CA . LEU A 1 234 ? 13.469 -2.232 -20.891 1 97 234 LEU A CA 1
ATOM 1746 C C . LEU A 1 234 ? 12.812 -3.281 -21.781 1 97 234 LEU A C 1
ATOM 1748 O O . LEU A 1 234 ? 11.633 -3.16 -22.125 1 97 234 LEU A O 1
ATOM 1752 N N . CYS A 1 235 ? 13.586 -4.309 -22.156 1 97.25 235 CYS A N 1
ATOM 1753 C CA . CYS A 1 235 ? 13.023 -5.41 -22.938 1 97.25 235 CYS A CA 1
ATOM 1754 C C . CYS A 1 235 ? 11.922 -6.125 -22.156 1 97.25 235 CYS A C 1
ATOM 1756 O O . CYS A 1 235 ? 10.883 -6.461 -22.719 1 97.25 235 CYS A O 1
ATOM 1758 N N . TRP A 1 236 ? 12.203 -6.391 -20.906 1 98.25 236 TRP A N 1
ATOM 1759 C CA . TRP A 1 236 ? 11.188 -7.035 -20.078 1 98.25 236 TRP A CA 1
ATOM 1760 C C . TRP A 1 236 ? 9.914 -6.199 -20.031 1 98.25 236 TRP A C 1
ATOM 1762 O O . TRP A 1 236 ? 8.812 -6.719 -20.219 1 98.25 236 TRP A O 1
ATOM 1772 N N . LEU A 1 237 ? 10.078 -4.887 -19.75 1 98.56 237 LEU A N 1
ATOM 1773 C CA . LEU A 1 237 ? 8.922 -4.012 -19.656 1 98.56 237 LEU A CA 1
ATOM 1774 C C . LEU A 1 237 ? 8.141 -3.975 -20.969 1 98.56 237 LEU A C 1
ATOM 1776 O O . LEU A 1 237 ? 6.91 -3.965 -20.953 1 98.56 237 LEU A O 1
ATOM 1780 N N . HIS A 1 238 ? 8.875 -3.912 -22.062 1 98.19 238 HIS A N 1
ATOM 1781 C CA . HIS A 1 238 ? 8.219 -3.947 -23.359 1 98.19 238 HIS A CA 1
ATOM 1782 C C . HIS A 1 238 ? 7.445 -5.246 -23.562 1 98.19 238 HIS A C 1
ATOM 1784 O O . HIS A 1 238 ? 6.348 -5.246 -24.125 1 98.19 238 HIS A O 1
ATOM 1790 N N . GLY A 1 239 ? 8.023 -6.387 -23.156 1 98.31 239 GLY A N 1
ATOM 1791 C CA . GLY A 1 239 ? 7.312 -7.656 -23.203 1 98.31 239 GLY A CA 1
ATOM 1792 C C . GLY A 1 239 ? 6.02 -7.648 -22.406 1 98.31 239 GLY A C 1
ATOM 1793 O O . GLY A 1 239 ? 5.008 -8.195 -22.859 1 98.31 239 GLY A O 1
ATOM 1794 N N . VAL A 1 240 ? 6.039 -7.02 -21.25 1 98.38 240 VAL A N 1
ATOM 1795 C CA . VAL A 1 240 ? 4.852 -6.93 -20.406 1 98.38 240 VAL A CA 1
ATOM 1796 C C . VAL A 1 240 ? 3.77 -6.121 -21.109 1 98.38 240 VAL A C 1
ATOM 1798 O O . VAL A 1 240 ? 2.596 -6.5 -21.109 1 98.38 240 VAL A O 1
ATOM 1801 N N . VAL A 1 241 ? 4.184 -5.004 -21.719 1 98.44 241 VAL A N 1
ATOM 1802 C CA . VAL A 1 241 ? 3.25 -4.129 -22.406 1 98.44 241 VAL A CA 1
ATOM 1803 C C . VAL A 1 241 ? 2.635 -4.867 -23.594 1 98.44 241 VAL A C 1
ATOM 1805 O O . VAL A 1 241 ? 1.423 -4.801 -23.812 1 98.44 241 VAL A O 1
ATOM 1808 N N . LEU A 1 242 ? 3.432 -5.625 -24.344 1 98 242 LEU A N 1
ATOM 1809 C CA . LEU A 1 242 ? 2.955 -6.367 -25.5 1 98 242 LEU A CA 1
ATOM 1810 C C . LEU A 1 242 ? 1.997 -7.477 -25.078 1 98 242 LEU A C 1
ATOM 1812 O O . LEU A 1 242 ? 1.013 -7.75 -25.781 1 98 242 LEU A O 1
ATOM 1816 N N . ARG A 1 243 ? 2.275 -8.109 -23.984 1 96.56 243 ARG A N 1
ATOM 1817 C CA . ARG A 1 243 ? 1.39 -9.156 -23.484 1 96.56 243 ARG A CA 1
ATOM 1818 C C . ARG A 1 243 ? 0.007 -8.594 -23.172 1 96.56 243 ARG A C 1
ATOM 1820 O O . ARG A 1 243 ? -1.009 -9.195 -23.516 1 96.56 243 ARG A O 1
ATOM 1827 N N . GLU A 1 244 ? -0.008 -7.391 -22.547 1 95.38 244 GLU A N 1
ATOM 1828 C CA . GLU A 1 244 ? -1.273 -6.762 -22.172 1 95.38 244 GLU A CA 1
ATOM 1829 C C . GLU A 1 244 ? -2.031 -6.281 -23.406 1 95.38 244 GLU A C 1
ATOM 1831 O O . GLU A 1 244 ? -3.254 -6.125 -23.375 1 95.38 244 GLU A O 1
ATOM 1836 N N . LEU A 1 245 ? -1.29 -6.062 -24.516 1 96.44 245 LEU A N 1
ATOM 1837 C CA . LEU A 1 245 ? -1.913 -5.637 -25.766 1 96.44 245 LEU A CA 1
ATOM 1838 C C . LEU A 1 245 ? -2.371 -6.84 -26.578 1 96.44 245 LEU A C 1
ATOM 1840 O O . LEU A 1 245 ? -2.961 -6.68 -27.656 1 96.44 245 LEU A O 1
ATOM 1844 N N . GLY A 1 246 ? -2.107 -8.031 -26.156 1 93.75 246 GLY A N 1
ATOM 1845 C CA . GLY A 1 246 ? -2.578 -9.242 -26.812 1 93.75 246 GLY A CA 1
ATOM 1846 C C . GLY A 1 246 ? -1.586 -9.805 -27.812 1 93.75 246 GLY A C 1
ATOM 1847 O O . GLY A 1 246 ? -1.896 -10.75 -28.531 1 93.75 246 GLY A O 1
ATOM 1848 N N . MET A 1 247 ? -0.402 -9.227 -27.844 1 96.31 247 MET A N 1
ATOM 1849 C CA . MET A 1 247 ? 0.635 -9.703 -28.75 1 96.31 247 MET A CA 1
ATOM 1850 C C . MET A 1 247 ? 1.548 -10.711 -28.047 1 96.31 247 MET A C 1
ATOM 1852 O O . MET A 1 247 ? 2.707 -10.406 -27.766 1 96.31 247 MET A O 1
ATOM 1856 N N . LYS A 1 248 ? 1.179 -11.906 -27.922 1 94.62 248 LYS A N 1
ATOM 1857 C CA . LYS A 1 248 ? 1.802 -12.922 -27.078 1 94.62 248 LYS A CA 1
ATOM 1858 C C . LYS A 1 248 ? 3.125 -13.391 -27.672 1 94.62 248 LYS A C 1
ATOM 1860 O O . LYS A 1 248 ? 4.102 -13.594 -26.953 1 94.62 248 LYS A O 1
ATOM 1865 N N . GLN A 1 249 ? 3.189 -13.586 -28.969 1 94.69 249 GLN A N 1
ATOM 1866 C CA . GLN A 1 249 ? 4.41 -14.07 -29.609 1 94.69 249 GLN A CA 1
ATOM 1867 C C . GLN A 1 249 ? 5.535 -13.047 -29.5 1 94.69 249 GLN A C 1
ATOM 1869 O O . GLN A 1 249 ? 6.668 -13.391 -29.156 1 94.69 249 GLN A O 1
ATOM 1874 N N . GLU A 1 250 ? 5.176 -11.836 -29.812 1 96.25 250 GLU A N 1
ATOM 1875 C CA . GLU A 1 250 ? 6.168 -10.773 -29.688 1 96.25 250 GLU A CA 1
ATOM 1876 C C . GLU A 1 250 ? 6.609 -10.594 -28.234 1 96.25 250 GLU A C 1
ATOM 1878 O O . GLU A 1 250 ? 7.785 -10.352 -27.953 1 96.25 250 GLU A O 1
ATOM 1883 N N . SER A 1 251 ? 5.637 -10.672 -27.391 1 97.62 251 SER A N 1
ATOM 1884 C CA . SER A 1 251 ? 5.945 -10.578 -25.969 1 97.62 251 SER A CA 1
ATOM 1885 C C . SER A 1 251 ? 6.965 -11.633 -25.547 1 97.62 251 SER A C 1
ATOM 1887 O O . SER A 1 251 ? 7.945 -11.32 -24.859 1 97.62 251 SER A O 1
ATOM 1889 N N . ALA A 1 252 ? 6.805 -12.883 -25.953 1 96.94 252 ALA A N 1
ATOM 1890 C CA . ALA A 1 252 ? 7.727 -13.969 -25.625 1 96.94 252 ALA A CA 1
ATOM 1891 C C . ALA A 1 252 ? 9.125 -13.688 -26.172 1 96.94 252 ALA A C 1
ATOM 1893 O O . ALA A 1 252 ? 10.125 -13.992 -25.516 1 96.94 252 ALA A O 1
ATOM 1894 N N . THR A 1 253 ? 9.148 -13.094 -27.344 1 95.62 253 THR A N 1
ATOM 1895 C CA . THR A 1 253 ? 10.43 -12.773 -27.969 1 95.62 253 THR A CA 1
ATOM 1896 C C . THR A 1 253 ? 11.203 -11.773 -27.109 1 95.62 253 THR A C 1
ATOM 1898 O O . THR A 1 253 ? 12.406 -11.93 -26.906 1 95.62 253 THR A O 1
ATOM 1901 N N . TYR A 1 254 ? 10.508 -10.805 -26.641 1 97 254 TYR A N 1
ATOM 1902 C CA . TYR A 1 254 ? 11.18 -9.781 -25.844 1 97 254 TYR A CA 1
ATOM 1903 C C . TYR A 1 254 ? 11.531 -10.32 -24.453 1 97 254 TYR A C 1
ATOM 1905 O O . TYR A 1 254 ? 12.547 -9.93 -23.875 1 97 254 TYR A O 1
ATOM 1913 N N . PHE A 1 255 ? 10.719 -11.18 -23.875 1 97.81 255 PHE A N 1
ATOM 1914 C CA . PHE A 1 255 ? 11.094 -11.828 -22.609 1 97.81 255 PHE A CA 1
ATOM 1915 C C . PHE A 1 255 ? 12.359 -12.656 -22.797 1 97.81 255 PHE A C 1
ATOM 1917 O O . PHE A 1 255 ? 13.273 -12.594 -21.969 1 97.81 255 PHE A O 1
ATOM 1924 N N . LEU A 1 256 ? 12.438 -13.391 -23.875 1 96.5 256 LEU A N 1
ATOM 1925 C CA . LEU A 1 256 ? 13.609 -14.219 -24.141 1 96.5 256 LEU A CA 1
ATOM 1926 C C . LEU A 1 256 ? 14.836 -13.344 -24.391 1 96.5 256 LEU A C 1
ATOM 1928 O O . LEU A 1 256 ? 15.938 -13.688 -23.938 1 96.5 256 LEU A O 1
ATOM 1932 N N . ALA A 1 257 ? 14.594 -12.266 -25.062 1 95.12 257 ALA A N 1
ATOM 1933 C CA . ALA A 1 257 ? 15.688 -11.328 -25.281 1 95.12 257 ALA A CA 1
ATOM 1934 C C . ALA A 1 257 ? 16.219 -10.789 -23.953 1 95.12 257 ALA A C 1
ATOM 1936 O O . ALA A 1 257 ? 17.438 -10.672 -23.766 1 95.12 257 ALA A O 1
ATOM 1937 N N . ALA A 1 258 ? 15.336 -10.414 -23.094 1 96.88 258 ALA A N 1
ATOM 1938 C CA . ALA A 1 258 ? 15.727 -9.922 -21.781 1 96.88 258 ALA A CA 1
ATOM 1939 C C . ALA A 1 258 ? 16.516 -10.977 -21 1 96.88 258 ALA A C 1
ATOM 1941 O O . ALA A 1 258 ? 17.531 -10.672 -20.391 1 96.88 258 ALA A O 1
ATOM 1942 N N . LEU A 1 259 ? 16.125 -12.227 -21.078 1 96.75 259 LEU A N 1
ATOM 1943 C CA . LEU A 1 259 ? 16.719 -13.312 -20.312 1 96.75 259 LEU A CA 1
ATOM 1944 C C . LEU A 1 259 ? 18.062 -13.727 -20.891 1 96.75 259 LEU A C 1
ATOM 1946 O O . LEU A 1 259 ? 18.969 -14.117 -20.156 1 96.75 259 LEU A O 1
ATOM 1950 N N . CYS A 1 260 ? 18.188 -13.664 -22.141 1 94.44 260 CYS A N 1
ATOM 1951 C CA . CYS A 1 260 ? 19.453 -13.992 -22.766 1 94.44 260 CYS A CA 1
ATOM 1952 C C . CYS A 1 260 ? 20.531 -12.969 -22.422 1 94.44 260 CYS A C 1
ATOM 1954 O O . CYS A 1 260 ? 21.719 -13.289 -22.359 1 94.44 260 CYS A O 1
ATOM 1956 N N . ASN A 1 261 ? 20.031 -11.789 -22.125 1 92.94 261 ASN A N 1
ATOM 1957 C CA . ASN A 1 261 ? 20.953 -10.727 -21.75 1 92.94 261 ASN A CA 1
ATOM 1958 C C . ASN A 1 261 ? 21.156 -10.664 -20.234 1 92.94 261 ASN A C 1
ATOM 1960 O O . ASN A 1 261 ? 22.234 -10.289 -19.766 1 92.94 261 ASN A O 1
ATOM 1964 N N . HIS A 1 262 ? 20.141 -10.961 -19.5 1 95.62 262 HIS A N 1
ATOM 1965 C CA . HIS A 1 262 ? 20.188 -10.945 -18.047 1 95.62 262 HIS A CA 1
ATOM 1966 C C . HIS A 1 262 ? 19.422 -12.125 -17.453 1 95.62 262 HIS A C 1
ATOM 1968 O O . HIS A 1 262 ? 18.297 -11.969 -16.969 1 95.62 262 HIS A O 1
ATOM 1974 N N . PRO A 1 263 ? 20.078 -13.242 -17.312 1 96.5 263 PRO A N 1
ATOM 1975 C CA . PRO A 1 263 ? 19.391 -14.469 -16.891 1 96.5 263 PRO A CA 1
ATOM 1976 C C . PRO A 1 263 ? 18.938 -14.422 -15.43 1 96.5 263 PRO A C 1
ATOM 1978 O O . PRO A 1 263 ? 18.203 -15.305 -14.984 1 96.5 263 PRO A O 1
ATOM 1981 N N . MET A 1 264 ? 19.312 -13.398 -14.656 1 97.19 264 MET A N 1
ATOM 1982 C CA . MET A 1 264 ? 18.984 -13.352 -13.234 1 97.19 264 MET A CA 1
ATOM 1983 C C . MET A 1 264 ? 17.641 -12.648 -13.016 1 97.19 264 MET A C 1
ATOM 1985 O O . MET A 1 264 ? 17.156 -12.57 -11.891 1 97.19 264 MET A O 1
ATOM 1989 N N . LEU A 1 265 ? 16.969 -12.156 -14.062 1 97.5 265 LEU A N 1
ATOM 1990 C CA . LEU A 1 265 ? 15.719 -11.43 -13.945 1 97.5 265 LEU A CA 1
ATOM 1991 C C . LEU A 1 265 ? 14.547 -12.391 -13.75 1 97.5 265 LEU A C 1
ATOM 1993 O O . LEU A 1 265 ? 13.891 -12.773 -14.719 1 97.5 265 LEU A O 1
ATOM 1997 N N . TRP A 1 266 ? 14.234 -12.656 -12.516 1 97.62 266 TRP A N 1
ATOM 1998 C CA . TRP A 1 266 ? 13.195 -13.633 -12.211 1 97.62 266 TRP A CA 1
ATOM 1999 C C . TRP A 1 266 ? 11.836 -13.156 -12.719 1 97.62 266 TRP A C 1
ATOM 2001 O O . TRP A 1 266 ? 11.016 -13.969 -13.156 1 97.62 266 TRP A O 1
ATOM 2011 N N . CYS A 1 267 ? 11.547 -11.852 -12.695 1 97.81 267 CYS A N 1
ATOM 2012 C CA . CYS A 1 267 ? 10.281 -11.328 -13.188 1 97.81 267 CYS A CA 1
ATOM 2013 C C . CYS A 1 267 ? 10.055 -11.727 -14.641 1 97.81 267 CYS A C 1
ATOM 2015 O O . CYS A 1 267 ? 8.938 -12.062 -15.031 1 97.81 267 CYS A O 1
ATOM 2017 N N . ALA A 1 268 ? 11.109 -11.719 -15.43 1 98.12 268 ALA A N 1
ATOM 2018 C CA . ALA A 1 268 ? 11 -12.086 -16.844 1 98.12 268 ALA A CA 1
ATOM 2019 C C . ALA A 1 268 ? 10.719 -13.578 -16.984 1 98.12 268 ALA A C 1
ATOM 2021 O O . ALA A 1 268 ? 9.961 -13.992 -17.875 1 98.12 268 ALA A O 1
ATOM 2022 N N . TRP A 1 269 ? 11.352 -14.43 -16.156 1 98.06 269 TRP A N 1
ATOM 2023 C CA . TRP A 1 269 ? 11.102 -15.859 -16.172 1 98.06 269 TRP A CA 1
ATOM 2024 C C . TRP A 1 269 ? 9.641 -16.156 -15.836 1 98.06 269 TRP A C 1
ATOM 2026 O O . TRP A 1 269 ? 9 -16.984 -16.5 1 98.06 269 TRP A O 1
ATOM 2036 N N . GLU A 1 270 ? 9.133 -15.453 -14.812 1 96.94 270 GLU A N 1
ATOM 2037 C CA . GLU A 1 270 ? 7.754 -15.648 -14.375 1 96.94 270 GLU A CA 1
ATOM 2038 C C . GLU A 1 270 ? 6.766 -15.266 -15.469 1 96.94 270 GLU A C 1
ATOM 2040 O O . GLU A 1 270 ? 5.777 -15.969 -15.695 1 96.94 270 GLU A O 1
ATOM 2045 N N . ASP A 1 271 ? 7.066 -14.188 -16.109 1 97.56 271 ASP A N 1
ATOM 2046 C CA . ASP A 1 271 ? 6.168 -13.711 -17.156 1 97.56 271 ASP A CA 1
ATOM 2047 C C . ASP A 1 271 ? 6.219 -14.625 -18.375 1 97.56 271 ASP A C 1
ATOM 2049 O O . ASP A 1 271 ? 5.191 -14.875 -19.016 1 97.56 271 ASP A O 1
ATOM 2053 N N . LEU A 1 272 ? 7.379 -15.062 -18.688 1 97.44 272 LEU A N 1
ATOM 2054 C CA . LEU A 1 272 ? 7.512 -15.992 -19.797 1 97.44 272 LEU A CA 1
ATOM 2055 C C . LEU A 1 272 ? 6.738 -17.281 -19.531 1 97.44 272 LEU A C 1
ATOM 2057 O O . LEU A 1 272 ? 6.148 -17.859 -20.453 1 97.44 272 LEU A O 1
ATOM 2061 N N . CYS A 1 273 ? 6.715 -17.719 -18.281 1 95.19 273 CYS A N 1
ATOM 2062 C CA . CYS A 1 273 ? 6.016 -18.922 -17.875 1 95.19 273 CYS A CA 1
ATOM 2063 C C . CYS A 1 273 ? 4.523 -18.828 -18.188 1 95.19 273 CYS A C 1
ATOM 2065 O O . CYS A 1 273 ? 3.891 -19.812 -18.547 1 95.19 273 CYS A O 1
ATOM 2067 N N . THR A 1 274 ? 3.963 -17.641 -18.094 1 92.62 274 THR A N 1
ATOM 2068 C CA . THR A 1 274 ? 2.533 -17.453 -18.297 1 92.62 274 THR A CA 1
ATOM 2069 C C . THR A 1 274 ? 2.182 -17.578 -19.781 1 92.62 274 THR A C 1
ATOM 2071 O O . THR A 1 274 ? 1.018 -17.781 -20.125 1 92.62 274 THR A O 1
ATOM 2074 N N . LEU A 1 275 ? 3.17 -17.547 -20.641 1 93.75 275 LEU A N 1
ATOM 2075 C CA . LEU A 1 275 ? 2.904 -17.547 -22.078 1 93.75 275 LEU A CA 1
ATOM 2076 C C . LEU A 1 275 ? 3.068 -18.953 -22.656 1 93.75 275 LEU A C 1
ATOM 2078 O O . LEU A 1 275 ? 2.693 -19.203 -23.812 1 93.75 275 LEU A O 1
ATOM 2082 N N . VAL A 1 276 ? 3.562 -19.875 -21.891 1 92.31 276 VAL A N 1
ATOM 2083 C CA . VAL A 1 276 ? 3.775 -21.234 -22.375 1 92.31 276 VAL A CA 1
ATOM 2084 C C . VAL A 1 276 ? 2.506 -22.062 -22.172 1 92.31 276 VAL A C 1
ATOM 2086 O O . VAL A 1 276 ? 2.053 -22.25 -21.047 1 92.31 276 VAL A O 1
ATOM 2089 N N . SER A 1 277 ? 1.912 -22.531 -23.266 1 84.88 277 SER A N 1
ATOM 2090 C CA . SER A 1 277 ? 0.648 -23.25 -23.172 1 84.88 277 SER A CA 1
ATOM 2091 C C . SER A 1 277 ? 0.806 -24.703 -23.594 1 84.88 277 SER A C 1
ATOM 2093 O O . SER A 1 277 ? 0.001 -25.562 -23.234 1 84.88 277 SER A O 1
ATOM 2095 N N . ARG A 1 278 ? 1.859 -25.016 -24.391 1 82.88 278 ARG A N 1
ATOM 2096 C CA . ARG A 1 278 ? 2.012 -26.359 -24.938 1 82.88 278 ARG A CA 1
ATOM 2097 C C . ARG A 1 278 ? 3.385 -26.922 -24.594 1 82.88 278 ARG A C 1
ATOM 2099 O O . ARG A 1 278 ? 4.348 -26.188 -24.422 1 82.88 278 ARG A O 1
ATOM 2106 N N . GLU A 1 279 ? 3.428 -28.203 -24.578 1 81.62 279 GLU A N 1
ATOM 2107 C CA . GLU A 1 279 ? 4.66 -28.906 -24.234 1 81.62 279 GLU A CA 1
ATOM 2108 C C . GLU A 1 279 ? 5.715 -28.734 -25.328 1 81.62 279 GLU A C 1
ATOM 2110 O O . GLU A 1 279 ? 6.914 -28.719 -25.047 1 81.62 279 GLU A O 1
ATOM 2115 N N . ASN A 1 280 ? 5.277 -28.609 -26.547 1 84.75 280 ASN A N 1
ATOM 2116 C CA . ASN A 1 280 ? 6.223 -28.438 -27.641 1 84.75 280 ASN A CA 1
ATOM 2117 C C . ASN A 1 280 ? 6.992 -27.125 -27.516 1 84.75 280 ASN A C 1
ATOM 2119 O O . ASN A 1 280 ? 8.156 -27.031 -27.922 1 84.75 280 ASN A O 1
ATOM 2123 N N . GLN A 1 281 ? 6.344 -26.172 -26.969 1 89.19 281 GLN A N 1
ATOM 2124 C CA . GLN A 1 281 ? 6.996 -24.875 -26.766 1 89.19 281 GLN A CA 1
ATOM 2125 C C . GLN A 1 281 ? 8.117 -24.984 -25.75 1 89.19 281 GLN A C 1
ATOM 2127 O O . GLN A 1 281 ? 9.078 -24.219 -25.781 1 89.19 281 GLN A O 1
ATOM 2132 N N . ILE A 1 282 ? 7.984 -25.922 -24.844 1 89.62 282 ILE A N 1
ATOM 2133 C CA . ILE A 1 282 ? 8.984 -26.094 -23.797 1 89.62 282 ILE A CA 1
ATOM 2134 C C . ILE A 1 282 ? 10.305 -26.547 -24.422 1 89.62 282 ILE A C 1
ATOM 2136 O O . ILE A 1 282 ? 11.375 -26.047 -24.047 1 89.62 282 ILE A O 1
ATOM 2140 N N . GLU A 1 283 ? 10.242 -27.438 -25.344 1 87.88 283 GLU A N 1
ATOM 2141 C CA . GLU A 1 283 ? 11.445 -27.938 -26 1 87.88 283 GLU A CA 1
ATOM 2142 C C . GLU A 1 283 ? 12.156 -26.828 -26.781 1 87.88 283 GLU A C 1
ATOM 2144 O O . GLU A 1 283 ? 13.383 -26.75 -26.766 1 87.88 283 GLU A O 1
ATOM 2149 N N . GLU A 1 284 ? 11.336 -26.031 -27.391 1 90.69 284 GLU A N 1
ATOM 2150 C CA . GLU A 1 284 ? 11.891 -24.906 -28.141 1 90.69 284 GLU A CA 1
ATOM 2151 C C . GLU A 1 284 ? 12.594 -23.922 -27.234 1 90.69 284 GLU A C 1
ATOM 2153 O O . GLU A 1 284 ? 13.695 -23.453 -27.531 1 90.69 284 GLU A O 1
ATOM 2158 N N . ILE A 1 285 ? 11.977 -23.609 -26.172 1 93.25 285 ILE A N 1
ATOM 2159 C CA . ILE A 1 285 ? 12.539 -22.656 -25.234 1 93.25 285 ILE A CA 1
ATOM 2160 C C . ILE A 1 285 ? 13.773 -23.25 -24.562 1 93.25 285 ILE A C 1
ATOM 2162 O O . ILE A 1 285 ? 14.758 -22.547 -24.328 1 93.25 285 ILE A O 1
ATOM 2166 N N . GLU A 1 286 ? 13.711 -24.5 -24.234 1 90.88 286 GLU A N 1
ATOM 2167 C CA . GLU A 1 286 ? 14.836 -25.172 -23.594 1 90.88 286 GLU A CA 1
ATOM 2168 C C . GLU A 1 286 ? 16.094 -25.109 -24.469 1 90.88 286 GLU A C 1
ATOM 2170 O O . GLU A 1 286 ? 17.203 -24.953 -23.953 1 90.88 286 GLU A O 1
ATOM 2175 N N . ALA A 1 287 ? 15.914 -25.188 -25.734 1 90.81 287 ALA A N 1
ATOM 2176 C CA . ALA A 1 287 ? 17.031 -25.109 -26.672 1 90.81 287 ALA A CA 1
ATOM 2177 C C . ALA A 1 287 ? 17.672 -23.719 -26.641 1 90.81 287 ALA A C 1
ATOM 2179 O O . ALA A 1 287 ? 18.891 -23.578 -26.75 1 90.81 287 ALA A O 1
ATOM 2180 N N . ILE A 1 288 ? 16.859 -22.734 -26.438 1 90.81 288 ILE A N 1
ATOM 2181 C CA . ILE A 1 288 ? 17.328 -21.359 -26.453 1 90.81 288 ILE A CA 1
ATOM 2182 C C . ILE A 1 288 ? 18.047 -21.031 -25.141 1 90.81 288 ILE A C 1
ATOM 2184 O O . ILE A 1 288 ? 19.047 -20.328 -25.141 1 90.81 288 ILE A O 1
ATOM 2188 N N . ILE A 1 289 ? 17.594 -21.625 -24.047 1 91.81 289 ILE A N 1
ATOM 2189 C CA . ILE A 1 289 ? 18.078 -21.188 -22.75 1 91.81 289 ILE A CA 1
ATOM 2190 C C . ILE A 1 289 ? 19.109 -22.188 -22.219 1 91.81 289 ILE A C 1
ATOM 2192 O O . ILE A 1 289 ? 19.656 -22.016 -21.125 1 91.81 289 ILE A O 1
ATOM 2196 N N . ALA A 1 290 ? 19.516 -23.141 -22.938 1 87.94 290 ALA A N 1
ATOM 2197 C CA . ALA A 1 290 ? 20.391 -24.219 -22.5 1 87.94 290 ALA A CA 1
ATOM 2198 C C . ALA A 1 290 ? 21.781 -23.703 -22.203 1 87.94 290 ALA A C 1
ATOM 2200 O O . ALA A 1 290 ? 22.469 -24.219 -21.312 1 87.94 290 ALA A O 1
ATOM 2201 N N . SER A 1 291 ? 22.125 -22.641 -22.812 1 87.69 291 SER A N 1
ATOM 2202 C CA . SER A 1 291 ? 23.5 -22.172 -22.672 1 87.69 291 SER A CA 1
ATOM 2203 C C . SER A 1 291 ? 23.609 -21.062 -21.609 1 87.69 291 SER A C 1
ATOM 2205 O O . SER A 1 291 ? 24.703 -20.609 -21.281 1 87.69 291 SER A O 1
ATOM 2207 N N . LEU A 1 292 ? 22.547 -20.812 -21 1 91.5 292 LEU A N 1
ATOM 2208 C CA . LEU A 1 292 ? 22.562 -19.672 -20.078 1 91.5 292 LEU A CA 1
ATOM 2209 C C . LEU A 1 292 ? 23.109 -20.078 -18.719 1 91.5 292 LEU A C 1
ATOM 2211 O O . LEU A 1 292 ? 22.797 -21.172 -18.234 1 91.5 292 LEU A O 1
ATOM 2215 N N . GLU A 1 293 ? 24 -19.266 -18.203 1 91.06 293 GLU A N 1
ATOM 2216 C CA . GLU A 1 293 ? 24.516 -19.406 -16.844 1 91.06 293 GLU A CA 1
ATOM 2217 C C . GLU A 1 293 ? 23.969 -18.312 -15.938 1 91.06 293 GLU A C 1
ATOM 2219 O O . GLU A 1 293 ? 23.734 -17.188 -16.391 1 91.06 293 GLU A O 1
ATOM 2224 N N . PRO A 1 294 ? 23.766 -18.594 -14.688 1 93.56 294 PRO A N 1
ATOM 2225 C CA . PRO A 1 294 ? 23.859 -19.891 -13.992 1 93.56 294 PRO A CA 1
ATOM 2226 C C . PRO A 1 294 ? 22.719 -20.828 -14.352 1 93.56 294 PRO A C 1
ATOM 2228 O O . PRO A 1 294 ? 21.578 -20.391 -14.547 1 93.56 294 PRO A O 1
ATOM 2231 N N . ARG A 1 295 ? 22.953 -22.031 -14.297 1 92.5 295 ARG A N 1
ATOM 2232 C CA . ARG A 1 295 ? 22.031 -23.031 -14.828 1 92.5 295 ARG A CA 1
ATOM 2233 C C . ARG A 1 295 ? 20.812 -23.188 -13.922 1 92.5 295 ARG A C 1
ATOM 2235 O O . ARG A 1 295 ? 19.75 -23.609 -14.375 1 92.5 295 ARG A O 1
ATOM 2242 N N . PHE A 1 296 ? 20.984 -22.891 -12.648 1 95 296 PHE A N 1
ATOM 2243 C CA . PHE A 1 296 ? 19.875 -23.141 -11.734 1 95 296 PHE A CA 1
ATOM 2244 C C . PHE A 1 296 ? 18.688 -22.25 -12.062 1 95 296 PHE A C 1
ATOM 2246 O O . PHE A 1 296 ? 17.547 -22.609 -11.789 1 95 296 PHE A O 1
ATOM 2253 N N . MET A 1 297 ? 18.891 -21.062 -12.688 1 96.56 297 MET A N 1
ATOM 2254 C CA . MET A 1 297 ? 17.781 -20.203 -13.07 1 96.56 297 MET A CA 1
ATOM 2255 C C . MET A 1 297 ? 16.938 -20.859 -14.156 1 96.56 297 MET A C 1
ATOM 2257 O O . MET A 1 297 ? 15.703 -20.875 -14.062 1 96.56 297 MET A O 1
ATOM 2261 N N . SER A 1 298 ? 17.594 -21.375 -15.195 1 95.19 298 SER A N 1
ATOM 2262 C CA . SER A 1 298 ? 16.891 -22.047 -16.281 1 95.19 298 SER A CA 1
ATOM 2263 C C . SER A 1 298 ? 16.203 -23.328 -15.789 1 95.19 298 SER A C 1
ATOM 2265 O O . SER A 1 298 ? 15.109 -23.656 -16.25 1 95.19 298 SER A O 1
ATOM 2267 N N . GLU A 1 299 ? 16.875 -24 -14.867 1 94.81 299 GLU A N 1
ATOM 2268 C CA . GLU A 1 299 ? 16.297 -25.219 -14.297 1 94.81 299 GLU A CA 1
ATOM 2269 C C . GLU A 1 299 ? 15.023 -24.906 -13.516 1 94.81 299 GLU A C 1
ATOM 2271 O O . GLU A 1 299 ? 14.039 -25.641 -13.609 1 94.81 299 GLU A O 1
ATOM 2276 N N . ILE A 1 300 ? 15.039 -23.875 -12.711 1 96.88 300 ILE A N 1
ATOM 2277 C CA . ILE A 1 300 ? 13.875 -23.484 -11.922 1 96.88 300 ILE A CA 1
ATOM 2278 C C . ILE A 1 300 ? 12.727 -23.094 -12.852 1 96.88 300 ILE A C 1
ATOM 2280 O O . ILE A 1 300 ? 11.578 -23.453 -12.609 1 96.88 300 ILE A O 1
ATOM 2284 N N . PHE A 1 301 ? 13.125 -22.422 -13.953 1 96.62 301 PHE A N 1
ATOM 2285 C CA . PHE A 1 301 ? 12.117 -22.016 -14.93 1 96.62 301 PHE A CA 1
ATOM 2286 C C . PHE A 1 301 ? 11.469 -23.234 -15.57 1 96.62 301 PHE A C 1
ATOM 2288 O O . PHE A 1 301 ? 10.234 -23.328 -15.633 1 96.62 301 PHE A O 1
ATOM 2295 N N . LEU A 1 302 ? 12.219 -24.141 -16 1 94.44 302 LEU A N 1
ATOM 2296 C CA . LEU A 1 302 ? 11.703 -25.328 -16.688 1 94.44 302 LEU A CA 1
ATOM 2297 C C . LEU A 1 302 ? 10.836 -26.156 -15.75 1 94.44 302 LEU A C 1
ATOM 2299 O O . LEU A 1 302 ? 9.781 -26.656 -16.156 1 94.44 302 LEU A O 1
ATOM 2303 N N . ALA A 1 303 ? 11.297 -26.281 -14.531 1 95.38 303 ALA A N 1
ATOM 2304 C CA . ALA A 1 303 ? 10.492 -27 -13.547 1 95.38 303 ALA A CA 1
ATOM 2305 C C . ALA A 1 303 ? 9.164 -26.281 -13.305 1 95.38 303 ALA A C 1
ATOM 2307 O O . ALA A 1 303 ? 8.125 -26.922 -13.164 1 95.38 303 ALA A O 1
ATOM 2308 N N . SER A 1 304 ? 9.164 -24.969 -13.281 1 95.62 304 SER A N 1
ATOM 2309 C CA . SER A 1 304 ? 7.961 -24.172 -13.031 1 95.62 304 SER A CA 1
ATOM 2310 C C . SER A 1 304 ? 6.977 -24.297 -14.188 1 95.62 304 SER A C 1
ATOM 2312 O O . SER A 1 304 ? 5.762 -24.359 -13.977 1 95.62 304 SER A O 1
ATOM 2314 N N . VAL A 1 305 ? 7.488 -24.266 -15.414 1 94.25 305 VAL A N 1
ATOM 2315 C CA . VAL A 1 305 ? 6.633 -24.375 -16.594 1 94.25 305 VAL A CA 1
ATOM 2316 C C . VAL A 1 305 ? 5.965 -25.75 -16.625 1 94.25 305 VAL A C 1
ATOM 2318 O O . VAL A 1 305 ? 4.77 -25.859 -16.906 1 94.25 305 VAL A O 1
ATOM 2321 N N . LYS A 1 306 ? 6.707 -26.766 -16.359 1 90.94 306 LYS A N 1
ATOM 2322 C CA . LYS A 1 306 ? 6.152 -28.109 -16.328 1 90.94 306 LYS A CA 1
ATOM 2323 C C . LYS A 1 306 ? 5.098 -28.25 -15.234 1 90.94 306 LYS A C 1
ATOM 2325 O O . LYS A 1 306 ? 4.078 -28.922 -15.422 1 90.94 306 LYS A O 1
ATOM 2330 N N . ALA A 1 307 ? 5.379 -27.625 -14.094 1 90.25 307 ALA A N 1
ATOM 2331 C CA . ALA A 1 307 ? 4.398 -27.641 -13.008 1 90.25 307 ALA A CA 1
ATOM 2332 C C . ALA A 1 307 ? 3.107 -26.938 -13.43 1 90.25 307 ALA A C 1
ATOM 2334 O O . ALA A 1 307 ? 2.01 -27.406 -13.109 1 90.25 307 ALA A O 1
ATOM 2335 N N . ALA A 1 308 ? 3.229 -25.844 -14.172 1 87.38 308 ALA A N 1
ATOM 2336 C CA . ALA A 1 308 ? 2.066 -25.094 -14.617 1 87.38 308 ALA A CA 1
ATOM 2337 C C . ALA A 1 308 ? 1.226 -25.891 -15.602 1 87.38 308 ALA A C 1
ATOM 2339 O O . ALA A 1 308 ? 0.004 -25.734 -15.664 1 87.38 308 ALA A O 1
ATOM 2340 N N . LEU A 1 309 ? 1.879 -26.781 -16.328 1 83.19 309 LEU A N 1
ATOM 2341 C CA . LEU A 1 309 ? 1.188 -27.609 -17.312 1 83.19 309 LEU A CA 1
ATOM 2342 C C . LEU A 1 309 ? 0.818 -28.969 -16.719 1 83.19 309 LEU A C 1
ATOM 2344 O O . LEU A 1 309 ? 0.322 -29.844 -17.438 1 83.19 309 LEU A O 1
ATOM 2348 N N . ASN A 1 310 ? 1.097 -29.188 -15.422 1 80.94 310 ASN A N 1
ATOM 2349 C CA . ASN A 1 310 ? 0.789 -30.422 -14.703 1 80.94 310 ASN A CA 1
ATOM 2350 C C . ASN A 1 310 ? 1.554 -31.609 -15.273 1 80.94 310 ASN A C 1
ATOM 2352 O O . ASN A 1 310 ? 0.996 -32.688 -15.414 1 80.94 310 ASN A O 1
ATOM 2356 N N . VAL A 1 311 ? 2.764 -31.344 -15.711 1 82.94 311 VAL A N 1
ATOM 2357 C CA . VAL A 1 311 ? 3.695 -32.375 -16.156 1 82.94 311 VAL A CA 1
ATOM 2358 C C . VAL A 1 311 ? 4.77 -32.594 -15.094 1 82.94 311 VAL A C 1
ATOM 2360 O O . VAL A 1 311 ? 5.199 -31.656 -14.43 1 82.94 311 VAL A O 1
ATOM 2363 N N . ALA A 1 312 ? 5.07 -33.812 -14.836 1 84.81 312 ALA A N 1
ATOM 2364 C CA . ALA A 1 312 ? 6.09 -34.125 -13.836 1 84.81 312 ALA A CA 1
ATOM 2365 C C . ALA A 1 312 ? 7.445 -33.562 -14.25 1 84.81 312 ALA A C 1
ATOM 2367 O O . ALA A 1 312 ? 7.957 -33.875 -15.32 1 84.81 312 ALA A O 1
ATOM 2368 N N . PRO A 1 313 ? 7.941 -32.688 -13.43 1 88.75 313 PRO A N 1
ATOM 2369 C CA . PRO A 1 313 ? 9.266 -32.156 -13.742 1 88.75 313 PRO A CA 1
ATOM 2370 C C . PRO A 1 313 ? 10.391 -33.156 -13.398 1 88.75 313 PRO A C 1
ATOM 2372 O O . PRO A 1 313 ? 10.805 -33.219 -12.242 1 88.75 313 PRO A O 1
ATOM 2375 N N . MET A 1 314 ? 10.898 -33.844 -14.367 1 86 314 MET A N 1
ATOM 2376 C CA . MET A 1 314 ? 11.953 -34.844 -14.133 1 86 314 MET A CA 1
ATOM 2377 C C . MET A 1 314 ? 13.273 -34.375 -14.742 1 86 314 MET A C 1
ATOM 2379 O O . MET A 1 314 ? 13.281 -33.719 -15.789 1 86 314 MET A O 1
ATOM 2383 N N . SER A 1 315 ? 14.242 -34.438 -14 1 77.5 315 SER A N 1
ATOM 2384 C CA . SER A 1 315 ? 15.578 -34.094 -14.461 1 77.5 315 SER A CA 1
ATOM 2385 C C . SER A 1 315 ? 16.5 -35.281 -14.422 1 77.5 315 SER A C 1
ATOM 2387 O O . SER A 1 315 ? 16.312 -36.188 -13.609 1 77.5 315 SER A O 1
ATOM 2389 N N . ILE A 1 316 ? 17.422 -35.406 -15.414 1 65.75 316 ILE A N 1
ATOM 2390 C CA . ILE A 1 316 ? 18.422 -36.469 -15.461 1 65.75 316 ILE A CA 1
ATOM 2391 C C . ILE A 1 316 ? 19.688 -36 -14.75 1 65.75 316 ILE A C 1
ATOM 2393 O O . ILE A 1 316 ? 20.266 -34.969 -15.086 1 65.75 316 ILE A O 1
ATOM 2397 N N . VAL A 1 317 ? 19.906 -36.375 -13.516 1 59.44 317 VAL A N 1
ATOM 2398 C CA . VAL A 1 317 ? 21.141 -36.031 -12.805 1 59.44 317 VAL A CA 1
ATOM 2399 C C . VAL A 1 317 ? 22.219 -37.062 -13.148 1 59.44 317 VAL A C 1
ATOM 2401 O O . VAL A 1 317 ? 21.969 -38.281 -13.125 1 59.44 317 VAL A O 1
ATOM 2404 N N . PRO A 1 318 ? 23.375 -36.688 -13.688 1 51.75 318 PRO A N 1
ATOM 2405 C CA . PRO A 1 318 ? 24.438 -37.656 -13.961 1 51.75 318 PRO A CA 1
ATOM 2406 C C . PRO A 1 318 ? 24.906 -38.375 -12.703 1 51.75 318 PRO A C 1
ATOM 2408 O O . PRO A 1 318 ? 24.781 -37.844 -11.594 1 51.75 318 PRO A O 1
ATOM 2411 N N . SER A 1 319 ? 25.062 -39.719 -12.594 1 44.62 319 SER A N 1
ATOM 2412 C CA . SER A 1 319 ? 25.453 -40.625 -11.523 1 44.62 319 SER A CA 1
ATOM 2413 C C . SER A 1 319 ? 26.594 -40.062 -10.688 1 44.62 319 SER A C 1
ATOM 2415 O O . SER A 1 319 ? 26.984 -40.656 -9.688 1 44.62 319 SER A O 1
ATOM 2417 N N . SER A 1 320 ? 27.453 -39.25 -10.984 1 41.38 320 SER A N 1
ATOM 2418 C CA . SER A 1 320 ? 28.625 -38.906 -10.188 1 41.38 320 SER A CA 1
ATOM 2419 C C . SER A 1 320 ? 28.234 -38.188 -8.906 1 41.38 320 SER A C 1
ATOM 2421 O O . SER A 1 320 ? 29.016 -38.125 -7.949 1 41.38 320 SER A O 1
ATOM 2423 N N . LEU A 1 321 ? 27.25 -37.344 -8.914 1 39.69 321 LEU A N 1
ATOM 2424 C CA . LEU A 1 321 ? 27 -36.469 -7.777 1 39.69 321 LEU A CA 1
ATOM 2425 C C . LEU A 1 321 ? 26.281 -37.219 -6.66 1 39.69 321 LEU A C 1
ATOM 2427 O O . LEU A 1 321 ? 26.047 -36.656 -5.582 1 39.69 321 LEU A O 1
ATOM 2431 N N . SER A 1 322 ? 25.703 -38.344 -6.801 1 36.38 322 SER A N 1
ATOM 2432 C CA . SER A 1 322 ? 24.938 -39.031 -5.762 1 36.38 322 SER A CA 1
ATOM 2433 C C . SER A 1 322 ? 25.859 -39.531 -4.652 1 36.38 322 SER A C 1
ATOM 2435 O O . SER A 1 322 ? 25.375 -40 -3.611 1 36.38 322 SER A O 1
ATOM 2437 N N . THR A 1 323 ? 27 -39.844 -4.867 1 31.69 323 THR A N 1
ATOM 2438 C CA . THR A 1 323 ? 27.828 -40.438 -3.836 1 31.69 323 THR A CA 1
ATOM 2439 C C . THR A 1 323 ? 28.125 -39.438 -2.723 1 31.69 323 THR A C 1
ATOM 2441 O O . THR A 1 323 ? 28.328 -39.812 -1.569 1 31.69 323 THR A O 1
ATOM 2444 N N . ALA A 1 324 ? 28.203 -38.125 -3.082 1 32.25 324 ALA A N 1
ATOM 2445 C CA . ALA A 1 324 ? 28.625 -37.25 -1.977 1 32.25 324 ALA A CA 1
ATOM 2446 C C . ALA A 1 324 ? 27.469 -36.969 -1.026 1 32.25 324 ALA A C 1
ATOM 2448 O O . ALA A 1 324 ? 27.672 -36.781 0.172 1 32.25 324 ALA A O 1
ATOM 2449 N N . ALA A 1 325 ? 26.219 -36.781 -1.45 1 31.58 325 ALA A N 1
ATOM 2450 C CA . ALA A 1 325 ? 25.141 -36.469 -0.525 1 31.58 325 ALA A CA 1
ATOM 2451 C C . ALA A 1 325 ? 24.703 -37.688 0.269 1 31.58 325 ALA A C 1
ATOM 2453 O O . ALA A 1 325 ? 24.219 -37.562 1.394 1 31.58 325 ALA A O 1
ATOM 2454 N N . ALA A 1 326 ? 24.703 -38.875 -0.251 1 31.8 326 ALA A N 1
ATOM 2455 C CA . ALA A 1 326 ? 24.406 -40.062 0.551 1 31.8 326 ALA A CA 1
ATOM 2456 C C . ALA A 1 326 ? 25.375 -40.188 1.717 1 31.8 326 ALA A C 1
ATOM 2458 O O . ALA A 1 326 ? 25.031 -40.719 2.771 1 31.8 326 ALA A O 1
ATOM 2459 N N . ALA A 1 327 ? 26.562 -39.781 1.491 1 31.91 327 ALA A N 1
ATOM 2460 C CA . ALA A 1 327 ? 27.5 -39.906 2.607 1 31.91 327 ALA A CA 1
ATOM 2461 C C . ALA A 1 327 ? 27.125 -38.969 3.746 1 31.91 327 ALA A C 1
ATOM 2463 O O . ALA A 1 327 ? 27.375 -39.281 4.918 1 31.91 327 ALA A O 1
ATOM 2464 N N . ALA A 1 328 ? 26.594 -37.75 3.344 1 30.53 328 ALA A N 1
ATOM 2465 C CA . ALA A 1 328 ? 26.344 -36.812 4.434 1 30.53 328 ALA A CA 1
ATOM 2466 C C . ALA A 1 328 ? 25.078 -37.156 5.195 1 30.53 328 ALA A C 1
ATOM 2468 O O . ALA A 1 328 ? 24.969 -36.875 6.395 1 30.53 328 ALA A O 1
ATOM 2469 N N . MET A 1 329 ? 24.062 -37.719 4.496 1 28.36 329 MET A N 1
ATOM 2470 C CA . MET A 1 329 ? 22.875 -38.094 5.246 1 28.36 329 MET A CA 1
ATOM 2471 C C . MET A 1 329 ? 23.172 -39.281 6.168 1 28.36 329 MET A C 1
ATOM 2473 O O . MET A 1 329 ? 22.453 -39.5 7.156 1 28.36 329 MET A O 1
ATOM 2477 N N . ALA A 1 330 ? 24.031 -40.188 5.738 1 30.48 330 ALA A N 1
ATOM 2478 C CA . ALA A 1 330 ? 24.312 -41.344 6.598 1 30.48 330 ALA A CA 1
ATOM 2479 C C . ALA A 1 330 ? 24.891 -40.906 7.938 1 30.48 330 ALA A C 1
ATOM 2481 O O . ALA A 1 330 ? 24.828 -41.625 8.922 1 30.48 330 ALA A O 1
ATOM 2482 N N . GLN A 1 331 ? 25.578 -39.75 7.891 1 25.98 331 GLN A N 1
ATOM 2483 C CA . GLN A 1 331 ? 26.234 -39.5 9.172 1 25.98 331 GLN A CA 1
ATOM 2484 C C . GLN A 1 331 ? 25.219 -39.125 10.25 1 25.98 331 GLN A C 1
ATOM 2486 O O . GLN A 1 331 ? 25.531 -39.188 11.445 1 25.98 331 GLN A O 1
ATOM 2491 N N . ARG A 1 332 ? 24.219 -38.344 9.664 1 28.98 332 ARG A N 1
ATOM 2492 C CA . ARG A 1 332 ? 23.594 -37.75 10.836 1 28.98 332 ARG A CA 1
ATOM 2493 C C . ARG A 1 332 ? 22.734 -38.781 11.578 1 28.98 332 ARG A C 1
ATOM 2495 O O . ARG A 1 332 ? 22.109 -38.438 12.586 1 28.98 332 ARG A O 1
ATOM 2502 N N . SER A 1 333 ? 22.25 -39.812 10.836 1 24.28 333 SER A N 1
ATOM 2503 C CA . SER A 1 333 ? 21.203 -40.531 11.555 1 24.28 333 SER A CA 1
ATOM 2504 C C . SER A 1 333 ? 21.766 -41.281 12.742 1 24.28 333 SER A C 1
ATOM 2506 O O . SER A 1 333 ? 21.109 -42.156 13.312 1 24.28 333 SER A O 1
ATOM 2508 N N . THR A 1 334 ? 23.062 -41.188 12.93 1 23.95 334 THR A N 1
ATOM 2509 C CA . THR A 1 334 ? 23.5 -42.125 13.953 1 23.95 334 THR A CA 1
ATOM 2510 C C . THR A 1 334 ? 22.859 -41.781 15.305 1 23.95 334 THR A C 1
ATOM 2512 O O . THR A 1 334 ? 23.344 -42.25 16.344 1 23.95 334 THR A O 1
ATOM 2515 N N . SER A 1 335 ? 21.672 -41.125 15.203 1 22.41 335 SER A N 1
ATOM 2516 C CA . SER A 1 335 ? 21.328 -41 16.609 1 22.41 335 SER A CA 1
ATOM 2517 C C . SER A 1 335 ? 21.344 -42.344 17.312 1 22.41 335 SER A C 1
ATOM 2519 O O . SER A 1 335 ? 20.906 -43.344 16.75 1 22.41 335 SER A O 1
ATOM 2521 N N . PRO A 1 336 ? 22.172 -42.531 18.25 1 24 336 PRO A N 1
ATOM 2522 C CA . PRO A 1 336 ? 22.625 -43.719 19 1 24 336 PRO A CA 1
ATOM 2523 C C . PRO A 1 336 ? 21.469 -44.5 19.609 1 24 336 PRO A C 1
ATOM 2525 O O . PRO A 1 336 ? 21.656 -45.625 20.109 1 24 336 PRO A O 1
ATOM 2528 N N . HIS A 1 337 ? 20.312 -43.781 19.797 1 21.45 337 HIS A N 1
ATOM 2529 C CA . HIS A 1 337 ? 19.781 -44.25 21.062 1 21.45 337 HIS A CA 1
ATOM 2530 C C . HIS A 1 337 ? 19.156 -45.625 20.938 1 21.45 337 HIS A C 1
ATOM 2532 O O . HIS A 1 337 ? 18.781 -46.25 21.953 1 21.45 337 HIS A O 1
ATOM 2538 N N . CYS A 1 338 ? 18.453 -45.844 19.781 1 21.06 338 CYS A N 1
ATOM 2539 C CA . CYS A 1 338 ? 17.344 -46.75 20.125 1 21.06 338 CYS A CA 1
ATOM 2540 C C . CYS A 1 338 ? 17.859 -48.125 20.547 1 21.06 338 CYS A C 1
ATOM 2542 O O . CYS A 1 338 ? 18.688 -48.719 19.859 1 21.06 338 CYS A O 1
ATOM 2544 N N . SER A 1 339 ? 17.703 -48.438 21.781 1 20.62 339 SER A N 1
ATOM 2545 C CA . SER A 1 339 ? 17.984 -49.594 22.609 1 20.62 339 SER A CA 1
ATOM 2546 C C . SER A 1 339 ? 17.422 -50.875 21.969 1 20.62 339 SER A C 1
ATOM 2548 O O . SER A 1 339 ? 16.281 -50.906 21.5 1 20.62 339 SER A O 1
ATOM 2550 N N . SER A 1 340 ? 18.25 -51.688 21.281 1 21.31 340 SER A N 1
ATOM 2551 C CA . SER A 1 340 ? 18.156 -52.938 20.547 1 21.31 340 SER A CA 1
ATOM 2552 C C . SER A 1 340 ? 17.469 -54 21.391 1 21.31 340 SER A C 1
ATOM 2554 O O . SER A 1 340 ? 17.984 -54.406 22.422 1 21.31 340 SER A O 1
ATOM 2556 N N . LEU A 1 341 ? 16.156 -53.781 21.656 1 21.56 341 LEU A N 1
ATOM 2557 C CA . LEU A 1 341 ? 15.547 -54.844 22.453 1 21.56 341 LEU A CA 1
ATOM 2558 C C . LEU A 1 341 ? 15.844 -56.219 21.859 1 21.56 341 LEU A C 1
ATOM 2560 O O . LEU A 1 341 ? 15.953 -56.375 20.641 1 21.56 341 LEU A O 1
ATOM 2564 N N . PRO A 1 342 ? 16.281 -57.125 22.719 1 21.89 342 PRO A N 1
ATOM 2565 C CA . PRO A 1 342 ? 16.875 -58.469 22.531 1 21.89 342 PRO A CA 1
ATOM 2566 C C . PRO A 1 342 ? 15.922 -59.438 21.859 1 21.89 342 PRO A C 1
ATOM 2568 O O . PRO A 1 342 ? 14.812 -59.688 22.344 1 21.89 342 PRO A O 1
ATOM 2571 N N . ARG A 1 343 ? 15.625 -59.188 20.516 1 20.83 343 ARG A N 1
ATOM 2572 C CA . ARG A 1 343 ? 14.688 -60.094 19.875 1 20.83 343 ARG A CA 1
ATOM 2573 C C . ARG A 1 343 ? 15.109 -61.562 20.078 1 20.83 343 ARG A C 1
ATOM 2575 O O . ARG A 1 343 ? 16.281 -61.875 19.969 1 20.83 343 ARG A O 1
ATOM 2582 N N . GLN A 1 344 ? 14.281 -62.281 20.734 1 20.27 344 GLN A N 1
ATOM 2583 C CA . GLN A 1 344 ? 14.312 -63.656 21.188 1 20.27 344 GLN A CA 1
ATOM 2584 C C . GLN A 1 344 ? 14.617 -64.625 20.016 1 20.27 344 GLN A C 1
ATOM 2586 O O . GLN A 1 344 ? 14.352 -64.25 18.859 1 20.27 344 GLN A O 1
ATOM 2591 N N . PRO A 1 345 ? 15.336 -65.688 20.25 1 21.86 345 PRO A N 1
ATOM 2592 C CA . PRO A 1 345 ? 16.141 -66.75 19.594 1 21.86 345 PRO A CA 1
ATOM 2593 C C . PRO A 1 345 ? 15.297 -67.625 18.672 1 21.86 345 PRO A C 1
ATOM 2595 O O . PRO A 1 345 ? 15.789 -68.625 18.172 1 21.86 345 PRO A O 1
ATOM 2598 N N . MET A 1 346 ? 14.148 -67.125 18.062 1 19 346 MET A N 1
ATOM 2599 C CA . MET A 1 346 ? 13.352 -68.312 17.688 1 19 346 MET A CA 1
ATOM 2600 C C . MET A 1 346 ? 14.125 -69.188 16.719 1 19 346 MET A C 1
ATOM 2602 O O . MET A 1 346 ? 14.898 -68.688 15.898 1 19 346 MET A O 1
ATOM 2606 N N . SER A 1 347 ? 14.086 -70.5 16.844 1 20.91 347 SER A N 1
ATOM 2607 C CA . SER A 1 347 ? 14.711 -71.75 16.484 1 20.91 347 SER A CA 1
ATOM 2608 C C . SER A 1 347 ? 14.484 -72.125 15.016 1 20.91 347 SER A C 1
ATOM 2610 O O . SER A 1 347 ? 14.812 -73.188 14.57 1 20.91 347 SER A O 1
ATOM 2612 N N . THR A 1 348 ? 14.148 -71.062 14.164 1 18.61 348 THR A N 1
ATOM 2613 C CA . THR A 1 348 ? 13.531 -71.688 12.984 1 18.61 348 THR A CA 1
ATOM 2614 C C . THR A 1 348 ? 14.516 -72.625 12.266 1 18.61 348 THR A C 1
ATOM 2616 O O . THR A 1 348 ? 15.719 -72.375 12.266 1 18.61 348 THR A O 1
ATOM 2619 N N . LEU A 1 349 ? 14.109 -73.938 11.953 1 20.41 349 LEU A N 1
ATOM 2620 C CA . LEU A 1 349 ? 14.523 -75.188 11.32 1 20.41 349 LEU A CA 1
ATOM 2621 C C . LEU A 1 349 ? 15 -74.938 9.891 1 20.41 349 LEU A C 1
ATOM 2623 O O . LEU A 1 349 ? 14.242 -74.375 9.062 1 20.41 349 LEU A O 1
ATOM 2627 N N . GLU A 1 350 ? 16.297 -74.625 9.656 1 19.73 350 GLU A N 1
ATOM 2628 C CA . GLU A 1 350 ? 17.109 -74.25 8.5 1 19.73 350 GLU A CA 1
ATOM 2629 C C . GLU A 1 350 ? 17.109 -75.375 7.457 1 19.73 350 GLU A C 1
ATOM 2631 O O . GLU A 1 350 ? 17.828 -76.375 7.598 1 19.73 350 GLU A O 1
ATOM 2636 N N . SER A 1 351 ? 15.891 -75.875 7.105 1 20.56 351 SER A N 1
ATOM 2637 C CA . SER A 1 351 ? 15.922 -77.062 6.223 1 20.56 351 SER A CA 1
ATOM 2638 C C . SER A 1 351 ? 16.844 -76.812 5.031 1 20.56 351 SER A C 1
ATOM 2640 O O . SER A 1 351 ? 17.094 -75.688 4.648 1 20.56 351 SER A O 1
ATOM 2642 N N . GLN A 1 352 ? 17.406 -77.938 4.418 1 18.73 352 GLN A N 1
ATOM 2643 C CA . GLN A 1 352 ? 18.531 -78.5 3.654 1 18.73 352 GLN A CA 1
ATOM 2644 C C . GLN A 1 352 ? 18.469 -78 2.195 1 18.73 352 GLN A C 1
ATOM 2646 O O . GLN A 1 352 ? 19.422 -78.25 1.439 1 18.73 352 GLN A O 1
ATOM 2651 N N . GLU A 1 353 ? 17.266 -77.75 1.648 1 20.59 353 GLU A N 1
ATOM 2652 C CA . GLU A 1 353 ? 17.172 -78.125 0.24 1 20.59 353 GLU A CA 1
ATOM 2653 C C . GLU A 1 353 ? 18.141 -77.312 -0.612 1 20.59 353 GLU A C 1
ATOM 2655 O O . GLU A 1 353 ? 18.094 -76.062 -0.618 1 20.59 353 GLU A O 1
ATOM 2660 N N . GLN A 1 354 ? 19.344 -77.812 -0.923 1 20.02 354 GLN A N 1
ATOM 2661 C CA . GLN A 1 354 ? 20.547 -77.375 -1.601 1 20.02 354 GLN A CA 1
ATOM 2662 C C . GLN A 1 354 ? 20.266 -77 -3.055 1 20.02 354 GLN A C 1
ATOM 2664 O O . GLN A 1 354 ? 20.688 -77.75 -3.973 1 20.02 354 GLN A O 1
ATOM 2669 N N . TYR A 1 355 ? 19 -76.812 -3.41 1 19 355 TYR A N 1
ATOM 2670 C CA . TYR A 1 355 ? 18.781 -76.875 -4.848 1 19 355 TYR A CA 1
ATOM 2671 C C . TYR A 1 355 ? 19.766 -76 -5.609 1 19 355 TYR A C 1
ATOM 2673 O O . TYR A 1 355 ? 20.281 -75.062 -5.074 1 19 355 TYR A O 1
ATOM 2681 N N . TYR A 1 356 ? 20.234 -76.562 -6.832 1 21.14 356 TYR A N 1
ATOM 2682 C CA . TYR A 1 356 ? 21.172 -76.312 -7.91 1 21.14 356 TYR A CA 1
ATOM 2683 C C . TYR A 1 356 ? 20.953 -74.938 -8.516 1 21.14 356 TYR A C 1
ATOM 2685 O O . TYR A 1 356 ? 19.953 -74.688 -9.211 1 21.14 356 TYR A O 1
ATOM 2693 N N . ARG A 1 357 ? 21.25 -73.938 -7.871 1 22.03 357 ARG A N 1
ATOM 2694 C CA . ARG A 1 357 ? 20.969 -72.562 -8.398 1 22.03 357 ARG A CA 1
ATOM 2695 C C . ARG A 1 357 ? 21.828 -72.312 -9.633 1 22.03 357 ARG A C 1
ATOM 2697 O O . ARG A 1 357 ? 23.047 -72.312 -9.555 1 22.03 357 ARG A O 1
ATOM 2704 N N . PRO A 1 358 ? 21.312 -72.812 -10.773 1 23.62 358 PRO A N 1
ATOM 2705 C CA . PRO A 1 358 ? 22.141 -72.5 -11.945 1 23.62 358 PRO A CA 1
ATOM 2706 C C . PRO A 1 358 ? 22.703 -71.125 -11.969 1 23.62 358 PRO A C 1
ATOM 2708 O O . PRO A 1 358 ? 22.094 -70.188 -11.414 1 23.62 358 PRO A O 1
ATOM 2711 N N . GLN A 1 359 ? 24.062 -71 -12.07 1 22.5 359 GLN A N 1
ATOM 2712 C CA . GLN A 1 359 ? 24.953 -69.875 -12.086 1 22.5 359 GLN A CA 1
ATOM 2713 C C . GLN A 1 359 ? 24.562 -68.875 -13.203 1 22.5 359 GLN A C 1
ATOM 2715 O O . GLN A 1 359 ? 24.922 -69.125 -14.367 1 22.5 359 GLN A O 1
ATOM 2720 N N . HIS A 1 360 ? 23.312 -68.625 -13.43 1 21.86 360 HIS A N 1
ATOM 2721 C CA . HIS A 1 360 ? 23.109 -67.688 -14.562 1 21.86 360 HIS A CA 1
ATOM 2722 C C . HIS A 1 360 ? 24.094 -66.562 -14.516 1 21.86 360 HIS A C 1
ATOM 2724 O O . HIS A 1 360 ? 24.328 -65.938 -13.453 1 21.86 360 HIS A O 1
ATOM 2730 N N . TYR A 1 361 ? 25.141 -66.562 -15.359 1 22.08 361 TYR A N 1
ATOM 2731 C CA . TYR A 1 361 ? 26.141 -65.562 -15.719 1 22.08 361 TYR A CA 1
ATOM 2732 C C . TYR A 1 361 ? 25.547 -64.188 -15.75 1 22.08 361 TYR A C 1
ATOM 2734 O O . TYR A 1 361 ? 24.688 -63.875 -16.594 1 22.08 361 TYR A O 1
ATOM 2742 N N . HIS A 1 362 ? 25.359 -63.594 -14.664 1 25.14 362 HIS A N 1
ATOM 2743 C CA . HIS A 1 362 ? 25 -62.188 -14.578 1 25.14 362 HIS A CA 1
ATOM 2744 C C . HIS A 1 362 ? 26 -61.312 -15.344 1 25.14 362 HIS A C 1
ATOM 2746 O O . HIS A 1 362 ? 27.172 -61.25 -14.969 1 25.14 362 HIS A O 1
ATOM 2752 N N . ARG A 1 363 ? 26.016 -61.344 -16.75 1 28.02 363 ARG A N 1
ATOM 2753 C CA . ARG A 1 363 ? 26.812 -60.406 -17.484 1 28.02 363 ARG A CA 1
ATOM 2754 C C . ARG A 1 363 ? 26.906 -59.062 -16.734 1 28.02 363 ARG A C 1
ATOM 2756 O O . ARG A 1 363 ? 25.891 -58.5 -16.328 1 28.02 363 ARG A O 1
ATOM 2763 N N . ARG A 1 364 ? 28.031 -58.75 -16.172 1 29.95 364 ARG A N 1
ATOM 2764 C CA . ARG A 1 364 ? 28.578 -57.531 -15.57 1 29.95 364 ARG A CA 1
ATOM 2765 C C . ARG A 1 364 ? 28.281 -56.312 -16.453 1 29.95 364 ARG A C 1
ATOM 2767 O O . ARG A 1 364 ? 29.031 -56 -17.375 1 29.95 364 ARG A O 1
ATOM 2774 N N . GLY A 1 365 ? 27.25 -56.312 -17.203 1 29.8 365 GLY A N 1
ATOM 2775 C CA . GLY A 1 365 ? 27.016 -55.156 -18.062 1 29.8 365 GLY A CA 1
ATOM 2776 C C . GLY A 1 365 ? 27.406 -53.844 -17.422 1 29.8 365 GLY A C 1
ATOM 2777 O O . GLY A 1 365 ? 27.453 -53.719 -16.188 1 29.8 365 GLY A O 1
ATOM 2778 N N . GLU A 1 366 ? 28.344 -53.062 -18.141 1 33.22 366 GLU A N 1
ATOM 2779 C CA . GLU A 1 366 ? 28.797 -51.75 -17.766 1 33.22 366 GLU A CA 1
ATOM 2780 C C . GLU A 1 366 ? 27.734 -51 -16.953 1 33.22 366 GLU A C 1
ATOM 2782 O O . GLU A 1 366 ? 26.578 -50.906 -17.375 1 33.22 366 GLU A O 1
ATOM 2787 N N . SER A 1 367 ? 27.75 -51.188 -15.766 1 34.12 367 SER A N 1
ATOM 2788 C CA . SER A 1 367 ? 26.953 -50.562 -14.727 1 34.12 367 SER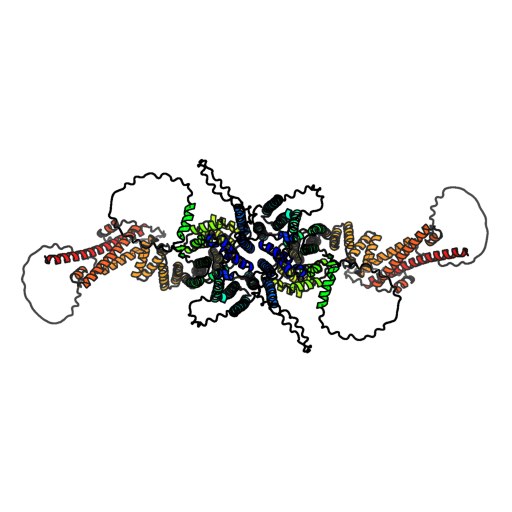 A CA 1
ATOM 2789 C C . SER A 1 367 ? 26.688 -49.094 -15.055 1 34.12 367 SER A C 1
ATOM 2791 O O . SER A 1 367 ? 27.484 -48.219 -14.695 1 34.12 367 SER A O 1
ATOM 2793 N N . GLY A 1 368 ? 26.703 -48.75 -16.328 1 37.44 368 GLY A N 1
ATOM 2794 C CA . GLY A 1 368 ? 26.203 -47.406 -16.688 1 37.44 368 GLY A CA 1
ATOM 2795 C C . GLY A 1 368 ? 25.078 -46.938 -15.797 1 37.44 368 GLY A C 1
ATOM 2796 O O . GLY A 1 368 ? 24 -47.531 -15.789 1 37.44 368 GLY A O 1
ATOM 2797 N N . VAL A 1 369 ? 25.453 -46.562 -14.648 1 40.59 369 VAL A N 1
ATOM 2798 C CA . VAL A 1 369 ? 24.5 -45.969 -13.719 1 40.59 369 VAL A CA 1
ATOM 2799 C C . VAL A 1 369 ? 23.406 -45.219 -14.5 1 40.59 369 VAL A C 1
ATOM 2801 O O . VAL A 1 369 ? 23.703 -44.312 -15.258 1 40.59 369 VAL A O 1
ATOM 2804 N N . SER A 1 370 ? 22.5 -45.812 -14.969 1 47.78 370 SER A N 1
ATOM 2805 C CA . SER A 1 370 ? 21.312 -45.25 -15.594 1 47.78 370 SER A CA 1
ATOM 2806 C C . SER A 1 370 ? 20.938 -43.906 -14.953 1 47.78 370 SER A C 1
ATOM 2808 O O . SER A 1 370 ? 21.016 -43.75 -13.734 1 47.78 370 SER A O 1
ATOM 2810 N N . PRO A 1 371 ? 21.047 -42.812 -15.688 1 57.19 371 PRO A N 1
ATOM 2811 C CA . PRO A 1 371 ? 20.672 -41.469 -15.164 1 57.19 371 PRO A CA 1
ATOM 2812 C C . PRO A 1 371 ? 19.406 -41.531 -14.305 1 57.19 371 PRO A C 1
ATOM 2814 O O . PRO A 1 371 ? 18.422 -42.188 -14.68 1 57.19 371 PRO A O 1
ATOM 2817 N N . ARG A 1 372 ? 19.609 -41.594 -13.008 1 62.31 372 ARG A N 1
ATOM 2818 C CA . ARG A 1 372 ? 18.484 -41.562 -12.07 1 62.31 372 ARG A CA 1
ATOM 2819 C C . ARG A 1 372 ? 17.578 -40.375 -12.328 1 62.31 372 ARG A C 1
ATOM 2821 O O . ARG A 1 372 ? 18.047 -39.25 -12.445 1 62.31 372 ARG A O 1
ATOM 2828 N N . LEU A 1 373 ? 16.406 -40.656 -12.766 1 77.31 373 LEU A N 1
ATOM 2829 C CA . LEU A 1 373 ? 15.359 -39.625 -12.914 1 77.31 373 LEU A CA 1
ATOM 2830 C C . LEU A 1 373 ? 14.922 -39.094 -11.547 1 77.31 373 LEU A C 1
ATOM 2832 O O . LEU A 1 373 ? 14.516 -39.875 -10.68 1 77.31 373 LEU A O 1
ATOM 2836 N N . VAL A 1 374 ? 15.422 -37.938 -11.305 1 85 374 VAL A N 1
ATOM 2837 C CA . VAL A 1 374 ? 15.055 -37.312 -10.039 1 85 374 VAL A CA 1
ATOM 2838 C C . VAL A 1 374 ? 14.125 -36.125 -10.305 1 85 374 VAL A C 1
ATOM 2840 O O . VAL A 1 374 ? 14.211 -35.469 -11.352 1 85 374 VAL A O 1
ATOM 2843 N N . ASN A 1 375 ? 13.25 -36.031 -9.391 1 91.56 375 ASN A N 1
ATOM 2844 C CA . ASN A 1 375 ? 12.391 -34.844 -9.461 1 91.56 375 ASN A CA 1
ATOM 2845 C C . ASN A 1 375 ? 13.203 -33.562 -9.391 1 91.56 375 ASN A C 1
ATOM 2847 O O . ASN A 1 375 ? 14.078 -33.406 -8.531 1 91.56 375 ASN A O 1
ATOM 2851 N N . SER A 1 376 ? 13.008 -32.656 -10.336 1 94.06 376 SER A N 1
ATOM 2852 C CA . SER A 1 376 ? 13.781 -31.422 -10.461 1 94.06 376 SER A CA 1
ATOM 2853 C C . SER A 1 376 ? 13.734 -30.609 -9.18 1 94.06 376 SER A C 1
ATOM 2855 O O . SER A 1 376 ? 14.727 -29.984 -8.789 1 94.06 376 SER A O 1
ATOM 2857 N N . TRP A 1 377 ? 12.594 -30.562 -8.539 1 96.56 377 TRP A N 1
ATOM 2858 C CA . TRP A 1 377 ? 12.453 -29.797 -7.309 1 96.56 377 TRP A CA 1
ATOM 2859 C C . TRP A 1 377 ? 13.32 -30.375 -6.199 1 96.56 377 TRP A C 1
ATOM 2861 O O . TRP A 1 377 ? 13.945 -29.625 -5.441 1 96.56 377 TRP A O 1
ATOM 2871 N N . GLU A 1 378 ? 13.352 -31.641 -6.086 1 94.88 378 GLU A N 1
ATOM 2872 C CA . GLU A 1 378 ? 14.188 -32.281 -5.086 1 94.88 378 GLU A CA 1
ATOM 2873 C C . GLU A 1 378 ? 15.664 -32.031 -5.34 1 94.88 378 GLU A C 1
ATOM 2875 O O . GLU A 1 378 ? 16.438 -31.781 -4.402 1 94.88 378 GLU A O 1
ATOM 2880 N N . ALA A 1 379 ? 15.992 -32.125 -6.617 1 94.5 379 ALA A N 1
ATOM 2881 C CA . ALA A 1 379 ? 17.375 -31.828 -6.992 1 94.5 379 ALA A CA 1
ATOM 2882 C C . ALA A 1 379 ? 17.75 -30.406 -6.629 1 94.5 379 ALA A C 1
ATOM 2884 O O . ALA A 1 379 ? 18.859 -30.141 -6.152 1 94.5 379 ALA A O 1
ATOM 2885 N N . LEU A 1 380 ? 16.875 -29.5 -6.895 1 96.62 380 LEU A N 1
ATOM 2886 C CA . LEU A 1 380 ? 17.125 -28.078 -6.605 1 96.62 380 LEU A CA 1
ATOM 2887 C C . LEU A 1 380 ? 17.188 -27.844 -5.102 1 96.62 380 LEU A C 1
ATOM 2889 O O . LEU A 1 380 ? 17.969 -27 -4.637 1 96.62 380 LEU A O 1
ATOM 2893 N N . LEU A 1 381 ? 16.422 -28.547 -4.316 1 96.62 381 LEU A N 1
ATOM 2894 C CA . LEU A 1 381 ? 16.375 -28.391 -2.865 1 96.62 381 LEU A CA 1
ATOM 2895 C C . LEU A 1 381 ? 17.672 -28.891 -2.229 1 96.62 381 LEU A C 1
ATOM 2897 O O . LEU A 1 381 ? 17.984 -28.531 -1.094 1 96.62 381 LEU A O 1
ATOM 2901 N N . GLU A 1 382 ? 18.391 -29.719 -2.918 1 95.25 382 GLU A N 1
ATOM 2902 C CA . GLU A 1 382 ? 19.719 -30.109 -2.447 1 95.25 382 GLU A CA 1
ATOM 2903 C C . GLU A 1 382 ? 20.703 -28.953 -2.537 1 95.25 382 GLU A C 1
ATOM 2905 O O . GLU A 1 382 ? 21.578 -28.797 -1.679 1 95.25 382 GLU A O 1
ATOM 2910 N N . ARG A 1 383 ? 20.531 -28.156 -3.584 1 96.12 383 ARG A N 1
ATOM 2911 C CA . ARG A 1 383 ? 21.391 -26.984 -3.805 1 96.12 383 ARG A CA 1
ATOM 2912 C C . ARG A 1 383 ? 20.906 -25.781 -3.006 1 96.12 383 ARG A C 1
ATOM 2914 O O . ARG A 1 383 ? 21.703 -24.953 -2.582 1 96.12 383 ARG A O 1
ATOM 2921 N N . PHE A 1 384 ? 19.656 -25.688 -2.803 1 97.88 384 PHE A N 1
ATOM 2922 C CA . PHE A 1 384 ? 19.016 -24.625 -2.049 1 97.88 384 PHE A CA 1
ATOM 2923 C C . PHE A 1 384 ? 18.125 -25.188 -0.947 1 97.88 384 PHE A C 1
ATOM 2925 O O . PHE A 1 384 ? 16.906 -25.047 -1.001 1 97.88 384 PHE A O 1
ATOM 2932 N N . PRO A 1 385 ? 18.703 -25.578 0.046 1 96.62 385 PRO A N 1
ATOM 2933 C CA . PRO A 1 385 ? 17.938 -26.25 1.095 1 96.62 385 PRO A CA 1
ATOM 2934 C C . PRO A 1 385 ? 16.953 -25.328 1.794 1 96.62 385 PRO A C 1
ATOM 2936 O O . PRO A 1 385 ? 17.266 -24.156 2.023 1 96.62 385 PRO A O 1
ATOM 2939 N N . ASN A 1 386 ? 15.789 -25.719 2.082 1 93.88 386 ASN A N 1
ATOM 2940 C CA . ASN A 1 386 ? 14.75 -25.062 2.865 1 93.88 386 ASN A CA 1
ATOM 2941 C C . ASN A 1 386 ? 14.25 -23.797 2.176 1 93.88 386 ASN A C 1
ATOM 2943 O O . ASN A 1 386 ? 13.773 -22.859 2.838 1 93.88 386 ASN A O 1
ATOM 2947 N N . ASN A 1 387 ? 14.562 -23.703 0.882 1 97.19 387 ASN A N 1
ATOM 2948 C CA . ASN A 1 387 ? 13.969 -22.594 0.154 1 97.19 387 ASN A CA 1
ATOM 2949 C C . ASN A 1 387 ? 12.445 -22.719 0.071 1 97.19 387 ASN A C 1
ATOM 2951 O O . ASN A 1 387 ? 11.938 -23.75 -0.382 1 97.19 387 ASN A O 1
ATOM 2955 N N . LEU A 1 388 ? 11.75 -21.75 0.443 1 96.38 388 LEU A N 1
ATOM 2956 C CA . LEU A 1 388 ? 10.297 -21.812 0.61 1 96.38 388 LEU A CA 1
ATOM 2957 C C . LEU A 1 388 ? 9.602 -21.938 -0.74 1 96.38 388 LEU A C 1
ATOM 2959 O O . LEU A 1 388 ? 8.594 -22.641 -0.86 1 96.38 388 LEU A O 1
ATOM 2963 N N . PHE A 1 389 ? 10.094 -21.266 -1.736 1 96.94 389 PHE A N 1
ATOM 2964 C CA . PHE A 1 389 ? 9.523 -21.328 -3.074 1 96.94 389 PHE A CA 1
ATOM 2965 C C . PHE A 1 389 ? 9.633 -22.734 -3.646 1 96.94 389 PHE A C 1
ATOM 2967 O O . PHE A 1 389 ? 8.656 -23.281 -4.18 1 96.94 389 PHE A O 1
ATOM 2974 N N . LEU A 1 390 ? 10.789 -23.312 -3.555 1 97.75 390 LEU A N 1
ATOM 2975 C CA . LEU A 1 390 ? 11.039 -24.641 -4.082 1 97.75 390 LEU A CA 1
ATOM 2976 C C . LEU A 1 390 ? 10.25 -25.688 -3.305 1 97.75 390 LEU A C 1
ATOM 2978 O O . LEU A 1 390 ? 9.703 -26.625 -3.896 1 97.75 390 LEU A O 1
ATOM 2982 N N . LEU A 1 391 ? 10.203 -25.531 -2.012 1 97.31 391 LEU A N 1
ATOM 2983 C CA . LEU A 1 391 ? 9.453 -26.453 -1.168 1 97.31 391 LEU A CA 1
ATOM 2984 C C . LEU A 1 391 ? 7.965 -26.422 -1.508 1 97.31 391 LEU A C 1
ATOM 2986 O O . LEU A 1 391 ? 7.297 -27.453 -1.512 1 97.31 391 LEU A O 1
ATOM 2990 N N . SER A 1 392 ? 7.441 -25.266 -1.714 1 97.56 392 SER A N 1
ATOM 2991 C CA . SER A 1 392 ? 6.035 -25.125 -2.064 1 97.56 392 SER A CA 1
ATOM 2992 C C . SER A 1 392 ? 5.727 -25.797 -3.396 1 97.56 392 SER A C 1
ATOM 2994 O O . SER A 1 392 ? 4.672 -26.422 -3.553 1 97.56 392 SER A O 1
ATOM 2996 N N . ASN A 1 393 ? 6.637 -25.672 -4.324 1 97 393 ASN A N 1
ATOM 2997 C CA . ASN A 1 393 ? 6.426 -26.297 -5.625 1 97 393 ASN A CA 1
ATOM 2998 C C . ASN A 1 393 ? 6.555 -27.812 -5.551 1 97 393 ASN A C 1
ATOM 3000 O O . ASN A 1 393 ? 5.863 -28.531 -6.273 1 97 393 ASN A O 1
ATOM 3004 N N . LEU A 1 394 ? 7.453 -28.297 -4.711 1 96.81 394 LEU A N 1
ATOM 3005 C CA . LEU A 1 394 ? 7.547 -29.734 -4.488 1 96.81 394 LEU A CA 1
ATOM 3006 C C . LEU A 1 394 ? 6.254 -30.281 -3.893 1 96.81 394 LEU A C 1
ATOM 3008 O O . LEU A 1 394 ? 5.762 -31.328 -4.316 1 96.81 394 LEU A O 1
ATOM 3012 N N . ALA A 1 395 ? 5.727 -29.562 -2.898 1 97.44 395 ALA A N 1
ATOM 3013 C CA . ALA A 1 395 ? 4.441 -29.969 -2.32 1 97.44 395 ALA A CA 1
ATOM 3014 C C . ALA A 1 395 ? 3.342 -29.969 -3.377 1 97.44 395 ALA A C 1
ATOM 3016 O O . ALA A 1 395 ? 2.498 -30.859 -3.404 1 97.44 395 ALA A O 1
ATOM 3017 N N . GLY A 1 396 ? 3.377 -28.906 -4.238 1 95.75 396 GLY A N 1
ATOM 3018 C CA . GLY A 1 396 ? 2.418 -28.844 -5.328 1 95.75 396 GLY A CA 1
ATOM 3019 C C . GLY A 1 396 ? 2.52 -30 -6.289 1 95.75 396 GLY A C 1
ATOM 3020 O O . GLY A 1 396 ? 1.505 -30.484 -6.809 1 95.75 396 GLY A O 1
ATOM 3021 N N . TYR A 1 397 ? 3.729 -30.531 -6.512 1 94.56 397 TYR A N 1
ATOM 3022 C CA . TYR A 1 397 ? 3.959 -31.688 -7.363 1 94.56 397 TYR A CA 1
ATOM 3023 C C . TYR A 1 397 ? 3.287 -32.938 -6.789 1 94.56 397 TYR A C 1
ATOM 3025 O O . TYR A 1 397 ? 2.609 -33.656 -7.512 1 94.56 397 TYR A O 1
ATOM 3033 N N . TYR A 1 398 ? 3.414 -33.125 -5.512 1 94.44 398 TYR A N 1
ATOM 3034 C CA . TYR A 1 398 ? 2.818 -34.281 -4.871 1 94.44 398 TYR A CA 1
ATOM 3035 C C . TYR A 1 398 ? 1.3 -34.188 -4.832 1 94.44 398 TYR A C 1
ATOM 3037 O O . TYR A 1 398 ? 0.593 -35.188 -4.945 1 94.44 398 TYR A O 1
ATOM 3045 N N . TYR A 1 399 ? 0.748 -33.094 -4.703 1 93.06 399 TYR A N 1
ATOM 3046 C CA . TYR A 1 399 ? -0.691 -32.844 -4.672 1 93.06 399 TYR A CA 1
ATOM 3047 C C . TYR A 1 399 ? -1.295 -32.969 -6.066 1 93.06 399 TYR A C 1
ATOM 3049 O O . TYR A 1 399 ? -2.227 -33.75 -6.277 1 93.06 399 TYR A O 1
ATOM 3057 N N . ASN A 1 400 ? -0.728 -32.25 -7.074 1 87.38 400 ASN A N 1
ATOM 3058 C CA . ASN A 1 400 ? -1.373 -32.062 -8.375 1 87.38 400 ASN A CA 1
ATOM 3059 C C . ASN A 1 400 ? -1.013 -33.219 -9.328 1 87.38 400 ASN A C 1
ATOM 3061 O O . ASN A 1 400 ? -1.831 -33.625 -10.148 1 87.38 400 ASN A O 1
ATOM 3065 N N . VAL A 1 401 ? 0.22 -33.688 -9.258 1 86.06 401 VAL A N 1
ATOM 3066 C CA . VAL A 1 401 ? 0.702 -34.625 -10.258 1 86.06 401 VAL A CA 1
ATOM 3067 C C . VAL A 1 401 ? 0.675 -36.031 -9.688 1 86.06 401 VAL A C 1
ATOM 3069 O O . VAL A 1 401 ? 0.061 -36.938 -10.266 1 86.06 401 VAL A O 1
ATOM 3072 N N . LYS A 1 402 ? 1.258 -36.188 -8.531 1 87.81 402 LYS A N 1
ATOM 3073 C CA . LYS A 1 402 ? 1.35 -37.531 -7.945 1 87.81 402 LYS A CA 1
ATOM 3074 C C . LYS A 1 402 ? 0.077 -37.875 -7.184 1 87.81 402 LYS A C 1
ATOM 3076 O O . LYS A 1 402 ? -0.196 -39.062 -6.934 1 87.81 402 LYS A O 1
ATOM 3081 N N . LYS A 1 403 ? -0.698 -36.938 -6.797 1 87.94 403 LYS A N 1
ATOM 3082 C CA . LYS A 1 403 ? -1.934 -37.094 -6.039 1 87.94 403 LYS A CA 1
ATOM 3083 C C . LYS A 1 403 ? -1.671 -37.812 -4.719 1 87.94 403 LYS A C 1
ATOM 3085 O O . LYS A 1 403 ? -2.447 -38.688 -4.312 1 87.94 403 LYS A O 1
ATOM 3090 N N . ASP A 1 404 ? -0.506 -37.594 -4.242 1 93.88 404 ASP A N 1
ATOM 3091 C CA . ASP A 1 404 ? -0.149 -38.062 -2.904 1 93.88 404 ASP A CA 1
ATOM 3092 C C . ASP A 1 404 ? -0.46 -37 -1.851 1 93.88 404 ASP A C 1
ATOM 3094 O O . ASP A 1 404 ? 0.408 -36.188 -1.491 1 93.88 404 ASP A O 1
ATOM 3098 N N . LEU A 1 405 ? -1.596 -37.062 -1.263 1 95.69 405 LEU A N 1
ATOM 3099 C CA . LEU A 1 405 ? -2.1 -36.031 -0.363 1 95.69 405 LEU A CA 1
ATOM 3100 C C . LEU A 1 405 ? -1.339 -36.031 0.958 1 95.69 405 LEU A C 1
ATOM 3102 O O . LEU A 1 405 ? -1.149 -34.969 1.579 1 95.69 405 LEU A O 1
ATOM 3106 N N . GLU A 1 406 ? -0.926 -37.156 1.361 1 96.69 406 GLU A N 1
ATOM 3107 C CA . GLU A 1 406 ? -0.226 -37.25 2.639 1 96.69 406 GLU A CA 1
ATOM 3108 C C . GLU A 1 406 ? 1.123 -36.562 2.582 1 96.69 406 GLU A C 1
ATOM 3110 O O . GLU A 1 406 ? 1.458 -35.781 3.477 1 96.69 406 GLU A O 1
ATOM 3115 N N . LYS A 1 407 ? 1.844 -36.906 1.548 1 96.94 407 LYS A N 1
ATOM 3116 C CA . LYS A 1 407 ? 3.148 -36.281 1.393 1 96.94 407 LYS A CA 1
ATOM 3117 C C . LYS A 1 407 ? 3.002 -34.781 1.159 1 96.94 407 LYS A C 1
ATOM 3119 O O . LYS A 1 407 ? 3.799 -33.969 1.667 1 96.94 407 LYS A O 1
ATOM 3124 N N . ALA A 1 408 ? 2.072 -34.406 0.391 1 97.94 408 ALA A N 1
ATOM 3125 C CA . ALA A 1 408 ? 1.811 -33 0.149 1 97.94 408 ALA A CA 1
ATOM 3126 C C . ALA A 1 408 ? 1.503 -32.25 1.452 1 97.94 408 ALA A C 1
ATOM 3128 O O . ALA A 1 408 ? 2.047 -31.172 1.711 1 97.94 408 ALA A O 1
ATOM 3129 N N . GLN A 1 409 ? 0.618 -32.875 2.273 1 97.88 409 GLN A N 1
ATOM 3130 C CA . GLN A 1 409 ? 0.249 -32.25 3.545 1 97.88 409 GLN A CA 1
ATOM 3131 C C . GLN A 1 409 ? 1.468 -32.094 4.449 1 97.88 409 GLN A C 1
ATOM 3133 O O . GLN A 1 409 ? 1.62 -31.062 5.105 1 97.88 409 GLN A O 1
ATOM 3138 N N . SER A 1 410 ? 2.271 -33.094 4.488 1 97.88 410 SER A N 1
ATOM 3139 C CA . SER A 1 410 ? 3.465 -33.031 5.328 1 97.88 410 SER A CA 1
ATOM 3140 C C . SER A 1 410 ? 4.398 -31.906 4.895 1 97.88 410 SER A C 1
ATOM 3142 O O . SER A 1 410 ? 4.953 -31.188 5.734 1 97.88 410 SER A O 1
ATOM 3144 N N . LEU A 1 411 ? 4.598 -31.766 3.613 1 97.81 411 LEU A N 1
ATOM 3145 C CA . LEU A 1 411 ? 5.48 -30.734 3.082 1 97.81 411 LEU A CA 1
ATOM 3146 C C . LEU A 1 411 ? 4.902 -29.344 3.336 1 97.81 411 LEU A C 1
ATOM 3148 O O . LEU A 1 411 ? 5.629 -28.438 3.723 1 97.81 411 LEU A O 1
ATOM 3152 N N . TYR A 1 412 ? 3.625 -29.125 3.125 1 98 412 TYR A N 1
ATOM 3153 C CA . TYR A 1 412 ? 2.992 -27.828 3.389 1 98 412 TYR A CA 1
ATOM 3154 C C . TYR A 1 412 ? 3.049 -27.5 4.871 1 98 412 TYR A C 1
ATOM 3156 O O . TYR A 1 412 ? 3.221 -26.328 5.242 1 98 412 TYR A O 1
ATOM 3164 N N . LYS A 1 413 ? 2.826 -28.516 5.68 1 97.31 413 LYS A N 1
ATOM 3165 C CA . LYS A 1 413 ? 2.926 -28.297 7.121 1 97.31 413 LYS A CA 1
ATOM 3166 C C . LYS A 1 413 ? 4.324 -27.828 7.512 1 97.31 413 LYS A C 1
ATOM 3168 O O . LYS A 1 413 ? 4.477 -26.891 8.297 1 97.31 413 LYS A O 1
ATOM 3173 N N . ARG A 1 414 ? 5.301 -28.516 6.977 1 96.88 414 ARG A N 1
ATOM 3174 C CA . ARG A 1 414 ? 6.684 -28.125 7.215 1 96.88 414 ARG A CA 1
ATOM 3175 C C . ARG A 1 414 ? 6.926 -26.688 6.762 1 96.88 414 ARG A C 1
ATOM 3177 O O . ARG A 1 414 ? 7.555 -25.906 7.477 1 96.88 414 ARG A O 1
ATOM 3184 N N . LEU A 1 415 ? 6.48 -26.375 5.586 1 96.69 415 LEU A N 1
ATOM 3185 C CA . LEU A 1 415 ? 6.59 -25.031 5.031 1 96.69 415 LEU A CA 1
ATOM 3186 C C . LEU A 1 415 ? 5.961 -24 5.969 1 96.69 415 LEU A C 1
ATOM 3188 O O . LEU A 1 415 ? 6.555 -22.953 6.23 1 96.69 415 LEU A O 1
ATOM 3192 N N . HIS A 1 416 ? 4.805 -24.266 6.492 1 96.19 416 HIS A N 1
ATOM 3193 C CA . HIS A 1 416 ? 4.055 -23.375 7.367 1 96.19 416 HIS A CA 1
ATOM 3194 C C . HIS A 1 416 ? 4.754 -23.203 8.711 1 96.19 416 HIS A C 1
ATOM 3196 O O . HIS A 1 416 ? 4.75 -22.109 9.281 1 96.19 416 HIS A O 1
ATOM 3202 N N . GLU A 1 417 ? 5.316 -24.203 9.172 1 95.56 417 GLU A N 1
ATOM 3203 C CA . GLU A 1 417 ? 6.008 -24.156 10.453 1 95.56 417 GLU A CA 1
ATOM 3204 C C . GLU A 1 417 ? 7.305 -23.359 10.352 1 95.56 417 GLU A C 1
ATOM 3206 O O . GLU A 1 417 ? 7.676 -22.641 11.289 1 95.56 417 GLU A O 1
ATOM 3211 N N . MET A 1 418 ? 7.977 -23.484 9.219 1 94.06 418 MET A N 1
ATOM 3212 C CA . MET A 1 418 ? 9.227 -22.766 9 1 94.06 418 MET A CA 1
ATOM 3213 C C . MET A 1 418 ? 8.984 -21.266 8.906 1 94.06 418 MET A C 1
ATOM 3215 O O . MET A 1 418 ? 9.797 -20.469 9.383 1 94.06 418 MET A O 1
ATOM 3219 N N . ASN A 1 419 ? 7.957 -20.906 8.32 1 94.88 419 ASN A N 1
ATOM 3220 C CA . ASN A 1 419 ? 7.574 -19.516 8.18 1 94.88 419 ASN A CA 1
ATOM 3221 C C . ASN A 1 419 ? 6.074 -19.312 8.375 1 94.88 419 ASN A C 1
ATOM 3223 O O . ASN A 1 419 ? 5.34 -19.109 7.406 1 94.88 419 ASN A O 1
ATOM 3227 N N . PRO A 1 420 ? 5.703 -19.156 9.555 1 95.25 420 PRO A N 1
ATOM 3228 C CA . PRO A 1 420 ? 4.277 -19.172 9.891 1 95.25 420 PRO A CA 1
ATOM 3229 C C . PRO A 1 420 ? 3.547 -17.922 9.398 1 95.25 420 PRO A C 1
ATOM 3231 O O . PRO A 1 420 ? 2.32 -17.922 9.273 1 95.25 420 PRO A O 1
ATOM 3234 N N . TYR A 1 421 ? 4.219 -16.844 9.094 1 96.19 421 TYR A N 1
ATOM 3235 C CA . TYR A 1 421 ? 3.561 -15.594 8.719 1 96.19 421 TYR A CA 1
ATOM 3236 C C . TYR A 1 421 ? 3.547 -15.422 7.203 1 96.19 421 TYR A C 1
ATOM 3238 O O . TYR A 1 421 ? 3.039 -14.422 6.691 1 96.19 421 TYR A O 1
ATOM 3246 N N . ARG A 1 422 ? 4.098 -16.391 6.504 1 96 422 ARG A N 1
ATOM 3247 C CA . ARG A 1 422 ? 4.035 -16.406 5.047 1 96 422 ARG A CA 1
ATOM 3248 C C . ARG A 1 422 ? 2.695 -16.938 4.559 1 96 422 ARG A C 1
ATOM 3250 O O . ARG A 1 422 ? 2.318 -18.078 4.879 1 96 422 ARG A O 1
ATOM 3257 N N . LEU A 1 423 ? 1.977 -16.156 3.836 1 96.38 423 LEU A N 1
ATOM 3258 C CA . LEU A 1 423 ? 0.632 -16.547 3.424 1 96.38 423 LEU A CA 1
ATOM 3259 C C . LEU A 1 423 ? 0.649 -17.156 2.027 1 96.38 423 LEU A C 1
ATOM 3261 O O . LEU A 1 423 ? -0.322 -17.797 1.613 1 96.38 423 LEU A O 1
ATOM 3265 N N . GLU A 1 424 ? 1.747 -17.031 1.268 1 94.69 424 GLU A N 1
ATOM 3266 C CA . GLU A 1 424 ? 1.878 -17.656 -0.049 1 94.69 424 GLU A CA 1
ATOM 3267 C C . GLU A 1 424 ? 1.786 -19.172 0.044 1 94.69 424 GLU A C 1
ATOM 3269 O O . GLU A 1 424 ? 2.393 -19.781 0.926 1 94.69 424 GLU A O 1
ATOM 3274 N N . SER A 1 425 ? 0.986 -19.828 -0.755 1 95.12 425 SER A N 1
ATOM 3275 C CA . SER A 1 425 ? 0.821 -21.266 -0.896 1 95.12 425 SER A CA 1
ATOM 3276 C C . SER A 1 425 ? -0.084 -21.828 0.196 1 95.12 425 SER A C 1
ATOM 3278 O O . SER A 1 425 ? -0.282 -23.047 0.283 1 95.12 425 SER A O 1
ATOM 3280 N N . MET A 1 426 ? -0.653 -20.953 1.086 1 97 426 MET A N 1
ATOM 3281 C CA . MET A 1 426 ? -1.564 -21.438 2.115 1 97 426 MET A CA 1
ATOM 3282 C C . MET A 1 426 ? -2.912 -21.828 1.511 1 97 426 MET A C 1
ATOM 3284 O O . MET A 1 426 ? -3.65 -22.625 2.086 1 97 426 MET A O 1
ATOM 3288 N N . ASP A 1 427 ? -3.195 -21.25 0.383 1 96.81 427 ASP A N 1
ATOM 3289 C CA . ASP A 1 427 ? -4.387 -21.656 -0.353 1 96.81 427 ASP A CA 1
ATOM 3290 C C . ASP A 1 427 ? -4.293 -23.125 -0.77 1 96.81 427 ASP A C 1
ATOM 3292 O O . ASP A 1 427 ? -5.234 -23.891 -0.568 1 96.81 427 ASP A O 1
ATOM 3296 N N . ASP A 1 428 ? -3.131 -23.547 -1.243 1 96.56 428 ASP A N 1
ATOM 3297 C CA . ASP A 1 428 ? -2.906 -24.938 -1.635 1 96.56 428 ASP A CA 1
ATOM 3298 C C . ASP A 1 428 ? -2.936 -25.859 -0.42 1 96.56 428 ASP A C 1
ATOM 3300 O O . ASP A 1 428 ? -3.516 -26.953 -0.474 1 96.56 428 ASP A O 1
ATOM 3304 N N . TYR A 1 429 ? -2.301 -25.453 0.667 1 97.81 429 TYR A N 1
ATOM 3305 C CA . TYR A 1 429 ? -2.318 -26.219 1.902 1 97.81 429 TYR A CA 1
ATOM 3306 C C . TYR A 1 429 ? -3.746 -26.453 2.381 1 97.81 429 TYR A C 1
ATOM 3308 O O . TYR A 1 429 ? -4.098 -27.562 2.785 1 97.81 429 TYR A O 1
ATOM 3316 N N . SER A 1 430 ? -4.57 -25.406 2.27 1 98.38 430 SER A N 1
ATOM 3317 C CA . SER A 1 430 ? -5.957 -25.5 2.709 1 98.38 430 SER A CA 1
ATOM 3318 C C . SER A 1 430 ? -6.738 -26.5 1.867 1 98.38 430 SER A C 1
ATOM 3320 O O . SER A 1 430 ? -7.625 -27.188 2.377 1 98.38 430 SER A O 1
ATOM 3322 N N . ILE A 1 431 ? -6.465 -26.609 0.574 1 96.81 431 ILE A N 1
ATOM 3323 C CA . ILE A 1 431 ? -7.148 -27.562 -0.305 1 96.81 431 ILE A CA 1
ATOM 3324 C C . ILE A 1 431 ? -6.777 -28.984 0.086 1 96.81 431 ILE A C 1
ATOM 3326 O O . ILE A 1 431 ? -7.629 -29.875 0.096 1 96.81 431 ILE A O 1
ATOM 3330 N N . VAL A 1 432 ? -5.516 -29.172 0.358 1 97.62 432 VAL A N 1
ATOM 3331 C CA . VAL A 1 432 ? -5.051 -30.484 0.756 1 97.62 432 VAL A CA 1
ATOM 3332 C C . VAL A 1 432 ? -5.734 -30.906 2.053 1 97.62 432 VAL A C 1
ATOM 3334 O O . VAL A 1 432 ? -6.184 -32.062 2.182 1 97.62 432 VAL A O 1
ATOM 3337 N N . LEU A 1 433 ? -5.805 -29.984 3.006 1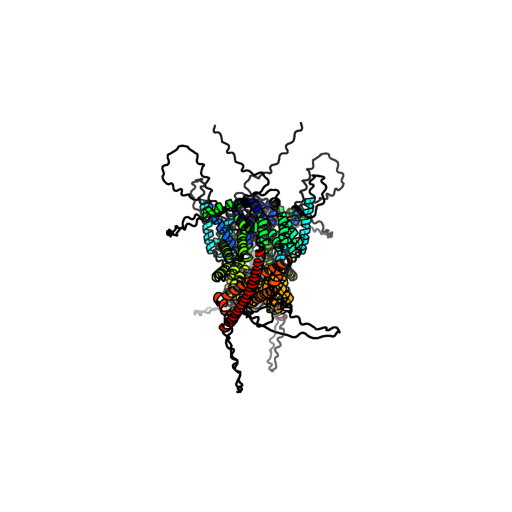 98 433 LEU A N 1
ATOM 3338 C CA . LEU A 1 433 ? -6.5 -30.281 4.258 1 98 433 LEU A CA 1
ATOM 3339 C C . LEU A 1 433 ? -7.98 -30.547 4.008 1 98 433 LEU A C 1
ATOM 3341 O O . LEU A 1 433 ? -8.562 -31.438 4.633 1 98 433 LEU A O 1
ATOM 3345 N N . PHE A 1 434 ? -8.594 -29.875 3.143 1 97.31 434 PHE A N 1
ATOM 3346 C CA . PHE A 1 434 ? -9.992 -30.031 2.77 1 97.31 434 PHE A CA 1
ATOM 3347 C C . PHE A 1 434 ? -10.234 -31.422 2.176 1 97.31 434 PHE A C 1
ATOM 3349 O O . PHE A 1 434 ? -11.164 -32.125 2.578 1 97.31 434 PHE A O 1
ATOM 3356 N N . LEU A 1 435 ? -9.398 -31.828 1.234 1 95.44 435 LEU A N 1
ATOM 3357 C CA . LEU A 1 435 ? -9.547 -33.094 0.541 1 95.44 435 LEU A CA 1
ATOM 3358 C C . LEU A 1 435 ? -9.328 -34.281 1.497 1 95.44 435 LEU A C 1
ATOM 3360 O O . LEU A 1 435 ? -9.93 -35.344 1.337 1 95.44 435 LEU A O 1
ATOM 3364 N N . ARG A 1 436 ? -8.516 -34.031 2.447 1 95.75 436 ARG A N 1
ATOM 3365 C CA . ARG A 1 436 ? -8.242 -35.062 3.438 1 95.75 436 ARG A CA 1
ATOM 3366 C C . ARG A 1 436 ? -9.305 -35.062 4.531 1 95.75 436 ARG A C 1
ATOM 3368 O O . ARG A 1 436 ? -9.32 -35.969 5.383 1 95.75 436 ARG A O 1
ATOM 3375 N N . GLY A 1 437 ? -10.125 -34.094 4.543 1 95.75 437 GLY A N 1
ATOM 3376 C CA . GLY A 1 437 ? -11.18 -33.969 5.539 1 95.75 437 GLY A CA 1
ATOM 3377 C C . GLY A 1 437 ? -10.664 -33.625 6.922 1 95.75 437 GLY A C 1
ATOM 3378 O O . GLY A 1 437 ? -11.266 -34 7.93 1 95.75 437 GLY A O 1
ATOM 3379 N N . ASP A 1 438 ? -9.547 -32.969 6.941 1 96.44 438 ASP A N 1
ATOM 3380 C CA . ASP A 1 438 ? -8.945 -32.594 8.219 1 96.44 438 ASP A CA 1
ATOM 3381 C C . ASP A 1 438 ? -9.57 -31.297 8.75 1 96.44 438 ASP A C 1
ATOM 3383 O O . ASP A 1 438 ? -8.992 -30.219 8.609 1 96.44 438 ASP A O 1
ATOM 3387 N N . ARG A 1 439 ? -10.57 -31.375 9.523 1 96.19 439 ARG A N 1
ATOM 3388 C CA . ARG A 1 439 ? -11.336 -30.234 10.008 1 96.19 439 ARG A CA 1
ATOM 3389 C C . ARG A 1 439 ? -10.531 -29.422 11.016 1 96.19 439 ARG A C 1
ATOM 3391 O O . ARG A 1 439 ? -10.562 -28.188 10.992 1 96.19 439 ARG A O 1
ATOM 3398 N N . ILE A 1 440 ? -9.875 -30.094 11.867 1 96.81 440 ILE A N 1
ATOM 3399 C CA . ILE A 1 440 ? -9.117 -29.422 12.922 1 96.81 440 ILE A CA 1
ATOM 3400 C C . ILE A 1 440 ? -7.969 -28.625 12.305 1 96.81 440 ILE A C 1
ATOM 3402 O O . ILE A 1 440 ? -7.758 -27.469 12.641 1 96.81 440 ILE A O 1
ATOM 3406 N N . GLY A 1 441 ? -7.246 -29.375 11.43 1 97.19 441 GLY A N 1
ATOM 3407 C CA . GLY A 1 441 ? -6.141 -28.719 10.766 1 97.19 441 GLY A CA 1
ATOM 3408 C C . GLY A 1 441 ? -6.566 -27.5 9.961 1 97.19 441 GLY A C 1
ATOM 3409 O O . GLY A 1 441 ? -5.906 -26.453 10 1 97.19 441 GLY A O 1
ATOM 3410 N N . LEU A 1 442 ? -7.574 -27.594 9.281 1 98 442 LEU A N 1
ATOM 3411 C CA . LEU A 1 442 ? -8.062 -26.5 8.453 1 98 442 LEU A CA 1
ATOM 3412 C C . LEU A 1 442 ? -8.594 -25.359 9.312 1 98 442 LEU A C 1
ATOM 3414 O O . LEU A 1 442 ? -8.43 -24.188 8.961 1 98 442 LEU A O 1
ATOM 3418 N N . SER A 1 443 ? -9.266 -25.672 10.43 1 97.75 443 SER A N 1
ATOM 3419 C CA . SER A 1 443 ? -9.742 -24.656 11.359 1 97.75 443 SER A CA 1
ATOM 3420 C C . SER A 1 443 ? -8.578 -23.859 11.953 1 97.75 443 SER A C 1
ATOM 3422 O O . SER A 1 443 ? -8.633 -22.641 12.023 1 97.75 443 SER A O 1
ATOM 3424 N N . SER A 1 444 ? -7.617 -24.578 12.367 1 97.81 444 SER A N 1
ATOM 3425 C CA . SER A 1 444 ? -6.438 -23.922 12.938 1 97.81 444 SER A CA 1
ATOM 3426 C C . SER A 1 444 ? -5.766 -23.016 11.914 1 97.81 444 SER A C 1
ATOM 3428 O O . SER A 1 444 ? -5.383 -21.891 12.234 1 97.81 444 SER A O 1
ATOM 3430 N N . LEU A 1 445 ? -5.582 -23.516 10.703 1 98.06 445 LEU A N 1
ATOM 3431 C CA . LEU A 1 445 ? -4.977 -22.719 9.641 1 98.06 445 LEU A CA 1
ATOM 3432 C C . LEU A 1 445 ? -5.812 -21.469 9.352 1 98.06 445 LEU A C 1
ATOM 3434 O O . LEU A 1 445 ? -5.266 -20.375 9.172 1 98.06 445 LEU A O 1
ATOM 3438 N N . ALA A 1 446 ? -7.109 -21.641 9.273 1 98.31 446 ALA A N 1
ATOM 3439 C CA . ALA A 1 446 ? -8.016 -20.531 8.992 1 98.31 446 ALA A CA 1
ATOM 3440 C C . ALA A 1 446 ? -7.883 -19.438 10.039 1 98.31 446 ALA A C 1
ATOM 3442 O O . ALA A 1 446 ? -7.863 -18.25 9.711 1 98.31 446 ALA A O 1
ATOM 3443 N N . GLN A 1 447 ? -7.816 -19.828 11.266 1 97.12 447 GLN A N 1
ATOM 3444 C CA . GLN A 1 447 ? -7.676 -18.859 12.352 1 97.12 447 GLN A CA 1
ATOM 3445 C C . GLN A 1 447 ? -6.344 -18.109 12.258 1 97.12 447 GLN A C 1
ATOM 3447 O O . GLN A 1 447 ? -6.293 -16.891 12.43 1 97.12 447 GLN A O 1
ATOM 3452 N N . GLN A 1 448 ? -5.355 -18.781 12.008 1 96.62 448 GLN A N 1
ATOM 3453 C CA . GLN A 1 448 ? -4.012 -18.203 11.961 1 96.62 448 GLN A CA 1
ATOM 3454 C C . GLN A 1 448 ? -3.879 -17.203 10.82 1 96.62 448 GLN A C 1
ATOM 3456 O O . GLN A 1 448 ? -3.367 -16.094 11.016 1 96.62 448 GLN A O 1
ATOM 3461 N N . VAL A 1 449 ? -4.273 -17.625 9.633 1 97 449 VAL A N 1
ATOM 3462 C CA . VAL A 1 449 ? -4.113 -16.766 8.469 1 97 449 VAL A CA 1
ATOM 3463 C C . VAL A 1 449 ? -4.977 -15.516 8.625 1 97 449 VAL A C 1
ATOM 3465 O O . VAL A 1 449 ? -4.605 -14.43 8.172 1 97 449 VAL A O 1
ATOM 3468 N N . TYR A 1 450 ? -6.121 -15.672 9.258 1 94.31 450 TYR A N 1
ATOM 3469 C CA . TYR A 1 450 ? -7.027 -14.547 9.453 1 94.31 450 TYR A CA 1
ATOM 3470 C C . TYR A 1 450 ? -6.469 -13.562 10.477 1 94.31 450 TYR A C 1
ATOM 3472 O O . TYR A 1 450 ? -6.691 -12.359 10.375 1 94.31 450 TYR A O 1
ATOM 3480 N N . GLN A 1 451 ? -5.773 -14.062 11.43 1 92.88 451 GLN A N 1
ATOM 3481 C CA . GLN A 1 451 ? -5.141 -13.211 12.43 1 92.88 451 GLN A CA 1
ATOM 3482 C C . GLN A 1 451 ? -3.99 -12.414 11.828 1 92.88 451 GLN A C 1
ATOM 3484 O O . GLN A 1 451 ? -3.73 -11.281 12.242 1 92.88 451 GLN A O 1
ATOM 3489 N N . ILE A 1 452 ? -3.342 -12.961 10.898 1 94.31 452 ILE A N 1
ATOM 3490 C CA . ILE A 1 452 ? -2.201 -12.312 10.266 1 94.31 452 ILE A CA 1
ATOM 3491 C C . ILE A 1 452 ? -2.688 -11.18 9.367 1 94.31 452 ILE A C 1
ATOM 3493 O O . ILE A 1 452 ? -2.207 -10.047 9.469 1 94.31 452 ILE A O 1
ATOM 3497 N N . ASP A 1 453 ? -3.648 -11.461 8.5 1 93.81 453 ASP A N 1
ATOM 3498 C CA . ASP A 1 453 ? -4.188 -10.461 7.582 1 93.81 453 ASP A CA 1
ATOM 3499 C C . ASP A 1 453 ? -5.586 -10.844 7.105 1 93.81 453 ASP A C 1
ATOM 3501 O O . ASP A 1 453 ? -5.73 -11.586 6.129 1 93.81 453 ASP A O 1
ATOM 3505 N N . PRO A 1 454 ? -6.574 -10.32 7.633 1 93.25 454 PRO A N 1
ATOM 3506 C CA . PRO A 1 454 ? -7.945 -10.688 7.285 1 93.25 454 PRO A CA 1
ATOM 3507 C C . PRO A 1 454 ? -8.359 -10.172 5.91 1 93.25 454 PRO A C 1
ATOM 3509 O O . PRO A 1 454 ? -9.383 -10.602 5.363 1 93.25 454 PRO A O 1
ATOM 3512 N N . PHE A 1 455 ? -7.629 -9.32 5.277 1 91.81 455 PHE A N 1
ATOM 3513 C CA . PHE A 1 455 ? -8.062 -8.688 4.035 1 91.81 455 PHE A CA 1
ATOM 3514 C C . PHE A 1 455 ? -7.312 -9.266 2.842 1 91.81 455 PHE A C 1
ATOM 3516 O O . PHE A 1 455 ? -7.602 -8.922 1.695 1 91.81 455 PHE A O 1
ATOM 3523 N N . ARG A 1 456 ? -6.418 -10.156 3.051 1 95 456 ARG A N 1
ATOM 3524 C CA . ARG A 1 456 ? -5.676 -10.805 1.979 1 95 456 ARG A CA 1
ATOM 3525 C C . ARG A 1 456 ? -6.531 -11.859 1.282 1 95 456 ARG A C 1
ATOM 3527 O O . ARG A 1 456 ? -7.355 -12.516 1.921 1 95 456 ARG A O 1
ATOM 3534 N N . ALA A 1 457 ? -6.375 -12.023 -0.025 1 96.88 457 ALA A N 1
ATOM 3535 C CA . ALA A 1 457 ? -7.152 -12.984 -0.805 1 96.88 457 ALA A CA 1
ATOM 3536 C C . ALA A 1 457 ? -6.938 -14.406 -0.295 1 96.88 457 ALA A C 1
ATOM 3538 O O . ALA A 1 457 ? -7.891 -15.172 -0.158 1 96.88 457 ALA A O 1
ATOM 3539 N N . GLU A 1 458 ? -5.75 -14.781 0.071 1 97.56 458 GLU A N 1
ATOM 3540 C CA . GLU A 1 458 ? -5.418 -16.125 0.54 1 97.56 458 GLU A CA 1
ATOM 3541 C C . GLU A 1 458 ? -6.109 -16.438 1.865 1 97.56 458 GLU A C 1
ATOM 3543 O O . GLU A 1 458 ? -6.594 -17.547 2.074 1 97.56 458 GLU A O 1
ATOM 3548 N N . SER A 1 459 ? -6.133 -15.422 2.748 1 97.75 459 SER A N 1
ATOM 3549 C CA . SER A 1 459 ? -6.781 -15.617 4.043 1 97.75 459 SER A CA 1
ATOM 3550 C C . SER A 1 459 ? -8.266 -15.914 3.879 1 97.75 459 SER A C 1
ATOM 3552 O O . SER A 1 459 ? -8.789 -16.844 4.496 1 97.75 459 SER A O 1
ATOM 3554 N N . ASN A 1 460 ? -8.898 -15.141 3.01 1 98.25 460 ASN A N 1
ATOM 3555 C CA . ASN A 1 460 ? -10.328 -15.352 2.785 1 98.25 460 ASN A CA 1
ATOM 3556 C C . ASN A 1 460 ? -10.586 -16.656 2.047 1 98.25 460 ASN A C 1
ATOM 3558 O O . ASN A 1 460 ? -11.609 -17.312 2.279 1 98.25 460 ASN A O 1
ATOM 3562 N N . TYR A 1 461 ? -9.695 -17.016 1.137 1 98.44 461 TYR A N 1
ATOM 3563 C CA . TYR A 1 461 ? -9.773 -18.297 0.434 1 98.44 461 TYR A CA 1
ATOM 3564 C C . TYR A 1 461 ? -9.75 -19.453 1.416 1 98.44 461 TYR A C 1
ATOM 3566 O O . TYR A 1 461 ? -10.578 -20.375 1.325 1 98.44 461 TYR A O 1
ATOM 3574 N N . VAL A 1 462 ? -8.859 -19.438 2.406 1 98.62 462 VAL A N 1
ATOM 3575 C CA . VAL A 1 462 ? -8.703 -20.5 3.395 1 98.62 462 VAL A CA 1
ATOM 3576 C C . VAL A 1 462 ? -9.922 -20.547 4.305 1 98.62 462 VAL A C 1
ATOM 3578 O O . VAL A 1 462 ? -10.445 -21.625 4.594 1 98.62 462 VAL A O 1
ATOM 3581 N N . VAL A 1 463 ? -10.414 -19.422 4.758 1 98.38 463 VAL A N 1
ATOM 3582 C CA . VAL A 1 463 ? -11.578 -19.359 5.633 1 98.38 463 VAL A CA 1
ATOM 3583 C C . VAL A 1 463 ? -12.812 -19.859 4.887 1 98.38 463 VAL A C 1
ATOM 3585 O O . VAL A 1 463 ? -13.656 -20.547 5.461 1 98.38 463 VAL A O 1
ATOM 3588 N N . GLY A 1 464 ? -12.914 -19.484 3.604 1 98.44 464 GLY A N 1
ATOM 3589 C CA . GLY A 1 464 ? -14 -20.016 2.791 1 98.44 464 GLY A CA 1
ATOM 3590 C C . GLY A 1 464 ? -14 -21.531 2.703 1 98.44 464 GLY A C 1
ATOM 3591 O O . GLY A 1 464 ? -15.047 -22.172 2.854 1 98.44 464 GLY A O 1
ATOM 3592 N N . ASN A 1 465 ? -12.859 -22.109 2.475 1 98 465 ASN A N 1
ATOM 3593 C CA . ASN A 1 465 ? -12.719 -23.562 2.432 1 98 465 ASN A CA 1
ATOM 3594 C C . ASN A 1 465 ? -13.156 -24.203 3.742 1 98 465 ASN A C 1
ATOM 3596 O O . ASN A 1 465 ? -13.766 -25.281 3.738 1 98 465 ASN A O 1
ATOM 3600 N N . TYR A 1 466 ? -12.789 -23.547 4.793 1 98 466 TYR A N 1
ATOM 3601 C CA . TYR A 1 466 ? -13.18 -24.047 6.109 1 98 466 TYR A CA 1
ATOM 3602 C C . TYR A 1 466 ? -14.695 -24.094 6.254 1 98 466 TYR A C 1
ATOM 3604 O O . TYR A 1 466 ? -15.258 -25.109 6.68 1 98 466 TYR A O 1
ATOM 3612 N N . TYR A 1 467 ? -15.383 -23.062 5.887 1 97.75 467 TYR A N 1
ATOM 3613 C CA . TYR A 1 467 ? -16.844 -22.984 6.02 1 97.75 467 TYR A CA 1
ATOM 3614 C C . TYR A 1 467 ? -17.516 -24 5.094 1 97.75 467 TYR A C 1
ATOM 3616 O O . TYR A 1 467 ? -18.531 -24.594 5.453 1 97.75 467 TYR A O 1
ATOM 3624 N N . VAL A 1 468 ? -16.984 -24.188 3.928 1 96.75 468 VAL A N 1
ATOM 3625 C CA . VAL A 1 468 ? -17.547 -25.156 2.998 1 96.75 468 VAL A CA 1
ATOM 3626 C C . VAL A 1 468 ? -17.391 -26.562 3.574 1 96.75 468 VAL A C 1
ATOM 3628 O O . VAL A 1 468 ? -18.312 -27.375 3.484 1 96.75 468 VAL A O 1
ATOM 3631 N N . LEU A 1 469 ? -16.203 -26.812 4.133 1 96.44 469 LEU A N 1
ATOM 3632 C CA . LEU A 1 469 ? -15.969 -28.125 4.75 1 96.44 469 LEU A CA 1
ATOM 3633 C C . LEU A 1 469 ? -16.953 -28.359 5.895 1 96.44 469 LEU A C 1
ATOM 3635 O O . LEU A 1 469 ? -17.359 -29.5 6.129 1 96.44 469 LEU A O 1
ATOM 3639 N N . MET A 1 470 ? -17.406 -27.312 6.578 1 95.81 470 MET A N 1
ATOM 3640 C CA . MET A 1 470 ? -18.328 -27.391 7.707 1 95.81 470 MET A CA 1
ATOM 3641 C C . MET A 1 470 ? -19.766 -27.406 7.227 1 95.81 470 MET A C 1
ATOM 3643 O O . MET A 1 470 ? -20.688 -27.516 8.031 1 95.81 470 MET A O 1
ATOM 3647 N N . GLY A 1 471 ? -20 -27.266 5.961 1 94.88 471 GLY A N 1
ATOM 3648 C CA . GLY A 1 471 ? -21.328 -27.297 5.391 1 94.88 471 GLY A CA 1
ATOM 3649 C C . GLY A 1 471 ? -22.016 -25.938 5.379 1 94.88 471 GLY A C 1
ATOM 3650 O O . GLY A 1 471 ? -23.172 -25.828 5.004 1 94.88 471 GLY A O 1
ATOM 3651 N N . ALA A 1 472 ? -21.266 -24.891 5.832 1 96.25 472 ALA A N 1
ATOM 3652 C CA . ALA A 1 472 ? -21.812 -23.531 5.816 1 96.25 472 ALA A CA 1
ATOM 3653 C C . ALA A 1 472 ? -21.5 -22.828 4.5 1 96.25 472 ALA A C 1
ATOM 3655 O O . ALA A 1 472 ? -20.703 -21.891 4.465 1 96.25 472 ALA A O 1
ATOM 3656 N N . HIS A 1 473 ? -22.203 -23.094 3.518 1 95.69 473 HIS A N 1
ATOM 3657 C CA . HIS A 1 473 ? -21.891 -22.688 2.154 1 95.69 473 HIS A CA 1
ATOM 3658 C C . HIS A 1 473 ? -22.125 -21.188 1.966 1 95.69 473 HIS A C 1
ATOM 3660 O O . HIS A 1 473 ? -21.422 -20.531 1.2 1 95.69 473 HIS A O 1
ATOM 3666 N N . ASP A 1 474 ? -23.062 -20.625 2.672 1 96.69 474 ASP A N 1
ATOM 3667 C CA . ASP A 1 474 ? -23.328 -19.203 2.541 1 96.69 474 ASP A CA 1
ATOM 3668 C C . ASP A 1 474 ? -22.156 -18.375 3.039 1 96.69 474 ASP A C 1
ATOM 3670 O O . ASP A 1 474 ? -21.781 -17.375 2.416 1 96.69 474 ASP A O 1
ATOM 3674 N N . ARG A 1 475 ? -21.672 -18.875 4.117 1 97.38 475 ARG A N 1
ATOM 3675 C CA . ARG A 1 475 ? -20.5 -18.188 4.637 1 97.38 475 ARG A CA 1
ATOM 3676 C C . ARG A 1 475 ? -19.281 -18.406 3.727 1 97.38 475 ARG A C 1
ATOM 3678 O O . ARG A 1 475 ? -18.438 -17.516 3.594 1 97.38 475 ARG A O 1
ATOM 3685 N N . GLY A 1 476 ? -19.219 -19.547 3.146 1 97.75 476 GLY A N 1
ATOM 3686 C CA . GLY A 1 476 ? -18.188 -19.812 2.156 1 97.75 476 GLY A CA 1
ATOM 3687 C C . GLY A 1 476 ? -18.234 -18.844 0.982 1 97.75 476 GLY A C 1
ATOM 3688 O O . GLY A 1 476 ? -17.219 -18.297 0.581 1 97.75 476 GLY A O 1
ATOM 3689 N N . VAL A 1 477 ? -19.469 -18.609 0.502 1 98.12 477 VAL A N 1
ATOM 3690 C CA . VAL A 1 477 ? -19.688 -17.703 -0.616 1 98.12 477 VAL A CA 1
ATOM 3691 C C . VAL A 1 477 ? -19.188 -16.297 -0.239 1 98.12 477 VAL A C 1
ATOM 3693 O O . VAL A 1 477 ? -18.516 -15.641 -1.03 1 98.12 477 VAL A O 1
ATOM 3696 N N . LEU A 1 478 ? -19.531 -15.922 0.939 1 97.88 478 LEU A N 1
ATOM 3697 C CA . LEU A 1 478 ? -19.141 -14.602 1.415 1 97.88 478 LEU A CA 1
ATOM 3698 C C . LEU A 1 478 ? -17.625 -14.438 1.393 1 97.88 478 LEU A C 1
ATOM 3700 O O . LEU A 1 478 ? -17.109 -13.438 0.891 1 97.88 478 LEU A O 1
ATOM 3704 N N . HIS A 1 479 ? -16.906 -15.383 1.868 1 98.19 479 HIS A N 1
ATOM 3705 C CA . HIS A 1 479 ? -15.453 -15.289 1.976 1 98.19 479 HIS A CA 1
ATOM 3706 C C . HIS A 1 479 ? -14.789 -15.445 0.613 1 98.19 479 HIS A C 1
ATOM 3708 O O . HIS A 1 479 ? -13.766 -14.812 0.335 1 98.19 479 HIS A O 1
ATOM 3714 N N . PHE A 1 480 ? -15.305 -16.281 -0.229 1 98.44 480 PHE A N 1
ATOM 3715 C CA . PHE A 1 480 ? -14.742 -16.391 -1.57 1 98.44 480 PHE A CA 1
ATOM 3716 C C . PHE A 1 480 ? -14.961 -15.102 -2.357 1 98.44 480 PHE A C 1
ATOM 3718 O O . PHE A 1 480 ? -14.109 -14.703 -3.152 1 98.44 480 PHE A O 1
ATOM 3725 N N . ARG A 1 481 ? -16.125 -14.484 -2.158 1 97.75 481 ARG A N 1
ATOM 3726 C CA . ARG A 1 481 ? -16.375 -13.188 -2.785 1 97.75 481 ARG A CA 1
ATOM 3727 C C . ARG A 1 481 ? -15.367 -12.148 -2.322 1 97.75 481 ARG A C 1
ATOM 3729 O O . ARG A 1 481 ? -14.891 -11.344 -3.123 1 97.75 481 ARG A O 1
ATOM 3736 N N . ARG A 1 482 ? -15.102 -12.211 -1.075 1 97.19 482 ARG A N 1
ATOM 3737 C CA . ARG A 1 482 ? -14.094 -11.305 -0.531 1 97.19 482 ARG A CA 1
ATOM 3738 C C . ARG A 1 482 ? -12.719 -11.594 -1.125 1 97.19 482 ARG A C 1
ATOM 3740 O O . ARG A 1 482 ? -11.938 -10.672 -1.369 1 97.19 482 ARG A O 1
ATOM 3747 N N . ALA A 1 483 ? -12.398 -12.836 -1.333 1 97.81 483 ALA A N 1
ATOM 3748 C CA . ALA A 1 483 ? -11.109 -13.227 -1.906 1 97.81 483 ALA A CA 1
ATOM 3749 C C . ALA A 1 483 ? -10.953 -12.688 -3.324 1 97.81 483 ALA A C 1
ATOM 3751 O O . ALA A 1 483 ? -9.906 -12.133 -3.672 1 97.81 483 ALA A O 1
ATOM 3752 N N . VAL A 1 484 ? -12 -12.797 -4.168 1 95.88 484 VAL A N 1
ATOM 3753 C CA . VAL A 1 484 ? -11.914 -12.367 -5.562 1 95.88 484 VAL A CA 1
ATOM 3754 C C . VAL A 1 484 ? -11.977 -10.844 -5.637 1 95.88 484 VAL A C 1
ATOM 3756 O O . VAL A 1 484 ? -11.461 -10.242 -6.578 1 95.88 484 VAL A O 1
ATOM 3759 N N . ALA A 1 485 ? -12.617 -10.227 -4.648 1 93.12 485 ALA A N 1
ATOM 3760 C CA . ALA A 1 485 ? -12.633 -8.766 -4.578 1 93.12 485 ALA A CA 1
ATOM 3761 C C . ALA A 1 485 ? -11.25 -8.227 -4.23 1 93.12 485 ALA A C 1
ATOM 3763 O O . ALA A 1 485 ? -10.836 -7.18 -4.746 1 93.12 485 ALA A O 1
ATOM 3764 N N . ALA A 1 486 ? -10.57 -8.938 -3.361 1 92.69 486 ALA A N 1
ATOM 3765 C CA . ALA A 1 486 ? -9.227 -8.539 -2.957 1 92.69 486 ALA A CA 1
ATOM 3766 C C . ALA A 1 486 ? -8.227 -8.758 -4.09 1 92.69 486 ALA A C 1
ATOM 3768 O O . ALA A 1 486 ? -7.324 -7.945 -4.289 1 92.69 486 ALA A O 1
ATOM 3769 N N . ASP A 1 487 ? -8.367 -9.875 -4.809 1 93.75 487 ASP A N 1
ATOM 3770 C CA . ASP A 1 487 ? -7.535 -10.188 -5.961 1 93.75 487 ASP A CA 1
ATOM 3771 C C . ASP A 1 487 ? -8.367 -10.758 -7.105 1 93.75 487 ASP A C 1
ATOM 3773 O O . ASP A 1 487 ? -8.57 -11.969 -7.188 1 93.75 487 ASP A O 1
ATOM 3777 N N . PRO A 1 488 ? -8.68 -9.922 -7.961 1 92.44 488 PRO A N 1
ATOM 3778 C CA . PRO A 1 488 ? -9.539 -10.359 -9.062 1 92.44 488 PRO A CA 1
ATOM 3779 C C . PRO A 1 488 ? -8.859 -11.359 -9.992 1 92.44 488 PRO A C 1
ATOM 3781 O O . PRO A 1 488 ? -9.516 -11.992 -10.82 1 92.44 488 PRO A O 1
ATOM 3784 N N . THR A 1 489 ? -7.559 -11.586 -9.859 1 91.38 489 THR A N 1
ATOM 3785 C CA . THR A 1 489 ? -6.832 -12.492 -10.742 1 91.38 489 THR A CA 1
ATOM 3786 C C . THR A 1 489 ? -6.629 -13.852 -10.062 1 91.38 489 THR A C 1
ATOM 3788 O O . THR A 1 489 ? -5.926 -14.711 -10.594 1 91.38 489 THR A O 1
ATOM 3791 N N . PHE A 1 490 ? -7.258 -14.008 -8.906 1 94.69 490 PHE A N 1
ATOM 3792 C CA . PHE A 1 490 ? -7.105 -15.234 -8.133 1 94.69 490 PHE A CA 1
ATOM 3793 C C . PHE A 1 490 ? -7.961 -16.344 -8.719 1 94.69 490 PHE A C 1
ATOM 3795 O O . PHE A 1 490 ? -9.086 -16.578 -8.266 1 94.69 490 PHE A O 1
ATOM 3802 N N . LEU A 1 491 ? -7.438 -17.156 -9.562 1 94.38 491 LEU A N 1
ATOM 3803 C CA . LEU A 1 491 ? -8.148 -18.141 -10.352 1 94.38 491 LEU A CA 1
ATOM 3804 C C . LEU A 1 491 ? -8.812 -19.188 -9.453 1 94.38 491 LEU A C 1
ATOM 3806 O O . LEU A 1 491 ? -9.992 -19.5 -9.625 1 94.38 491 LEU A O 1
ATOM 3810 N N . ALA A 1 492 ? -8.102 -19.703 -8.547 1 95.38 492 ALA A N 1
ATOM 3811 C CA . ALA A 1 492 ? -8.609 -20.766 -7.672 1 95.38 492 ALA A CA 1
ATOM 3812 C C . ALA A 1 492 ? -9.82 -20.281 -6.879 1 95.38 492 ALA A C 1
ATOM 3814 O O . ALA A 1 492 ? -10.758 -21.047 -6.633 1 95.38 492 ALA A O 1
ATOM 3815 N N . ALA A 1 493 ? -9.797 -19.047 -6.512 1 97.56 493 ALA A N 1
ATOM 3816 C CA . ALA A 1 493 ? -10.906 -18.484 -5.738 1 97.56 493 ALA A CA 1
ATOM 3817 C C . ALA A 1 493 ? -12.172 -18.375 -6.586 1 97.56 493 ALA A C 1
ATOM 3819 O O . ALA A 1 493 ? -13.273 -18.625 -6.094 1 97.56 493 ALA A O 1
ATOM 3820 N N . TRP A 1 494 ? -12.055 -18.031 -7.84 1 97 494 TRP A N 1
ATOM 3821 C CA . TRP A 1 494 ? -13.195 -17.969 -8.75 1 97 494 TRP A CA 1
ATOM 3822 C C . TRP A 1 494 ? -13.82 -19.344 -8.922 1 97 494 TRP A C 1
ATOM 3824 O O . TRP A 1 494 ? -15.047 -19.484 -8.938 1 97 494 TRP A O 1
ATOM 3834 N N . THR A 1 495 ? -13.016 -20.328 -9.055 1 96.62 495 THR A N 1
ATOM 3835 C CA . THR A 1 495 ? -13.492 -21.703 -9.234 1 96.62 495 THR A CA 1
ATOM 3836 C C . THR A 1 495 ? -14.281 -22.172 -8.016 1 96.62 495 THR A C 1
ATOM 3838 O O . THR A 1 495 ? -15.375 -22.703 -8.148 1 96.62 495 THR A O 1
ATOM 3841 N N . LEU A 1 496 ? -13.773 -21.938 -6.883 1 97.06 496 LEU A N 1
ATOM 3842 C CA . LEU A 1 496 ? -14.453 -22.391 -5.672 1 97.06 496 LEU A CA 1
ATOM 3843 C C . LEU A 1 496 ? -15.703 -21.547 -5.402 1 97.06 496 LEU A C 1
ATOM 3845 O O . LEU A 1 496 ? -16.672 -22.047 -4.84 1 97.06 496 LEU A O 1
ATOM 3849 N N . LEU A 1 497 ? -15.625 -20.281 -5.781 1 97.75 497 LEU A N 1
ATOM 3850 C CA . LEU A 1 497 ? -16.828 -19.453 -5.691 1 97.75 497 LEU A CA 1
ATOM 3851 C C . LEU A 1 497 ? -17.953 -20.047 -6.531 1 97.75 497 LEU A C 1
ATOM 3853 O O . LEU A 1 497 ? -19.109 -20.062 -6.094 1 97.75 497 LEU A O 1
ATOM 3857 N N . GLY A 1 498 ? -17.625 -20.5 -7.723 1 97.31 498 GLY A N 1
ATOM 3858 C CA . GLY A 1 498 ? -18.609 -21.188 -8.547 1 97.31 498 GLY A CA 1
ATOM 3859 C C . GLY A 1 498 ? -19.188 -22.422 -7.891 1 97.31 498 GLY A C 1
ATOM 3860 O O . GLY A 1 498 ? -20.406 -22.625 -7.902 1 97.31 498 GLY A O 1
ATOM 3861 N N . HIS A 1 499 ? -18.359 -23.203 -7.309 1 96.25 499 HIS A N 1
ATOM 3862 C CA . HIS A 1 499 ? -18.812 -24.391 -6.605 1 96.25 499 HIS A CA 1
ATOM 3863 C C . HIS A 1 499 ? -19.75 -24.031 -5.453 1 96.25 499 HIS A C 1
ATOM 3865 O O . HIS A 1 499 ? -20.766 -24.703 -5.246 1 96.25 499 HIS A O 1
ATOM 3871 N N . ALA A 1 500 ? -19.328 -23.016 -4.711 1 96.31 500 ALA A N 1
ATOM 3872 C CA . ALA A 1 500 ? -20.141 -22.609 -3.574 1 96.31 500 ALA A CA 1
ATOM 3873 C C . ALA A 1 500 ? -21.5 -22.094 -4.031 1 96.31 500 ALA A C 1
ATOM 3875 O O . ALA A 1 500 ? -22.516 -22.328 -3.379 1 96.31 500 ALA A O 1
ATOM 3876 N N . TYR A 1 501 ? -21.578 -21.438 -5.133 1 96.69 501 TYR A N 1
ATOM 3877 C CA . TYR A 1 501 ? -22.844 -20.953 -5.688 1 96.69 501 TYR A CA 1
ATOM 3878 C C . TYR A 1 501 ? -23.734 -22.109 -6.117 1 96.69 501 TYR A C 1
ATOM 3880 O O . TYR A 1 501 ? -24.953 -22.047 -5.973 1 96.69 501 TYR A O 1
ATOM 3888 N N . LEU A 1 502 ? -23.094 -23.094 -6.652 1 94.31 502 LEU A N 1
ATOM 3889 C CA . LEU A 1 502 ? -23.859 -24.266 -7.055 1 94.31 502 LEU A CA 1
ATOM 3890 C C . LEU A 1 502 ? -24.484 -24.953 -5.844 1 94.31 502 LEU A C 1
ATOM 3892 O O . LEU A 1 502 ? -25.625 -25.422 -5.91 1 94.31 502 LEU A O 1
ATOM 3896 N N . GLU A 1 503 ? -23.719 -25 -4.797 1 93.38 503 GLU A N 1
ATOM 3897 C CA . GLU A 1 503 ? -24.234 -25.625 -3.572 1 93.38 503 GLU A CA 1
ATOM 3898 C C . GLU A 1 503 ? -25.359 -24.797 -2.973 1 93.38 503 GLU A C 1
ATOM 3900 O O . GLU A 1 503 ? -26.266 -25.359 -2.336 1 93.38 503 GLU A O 1
ATOM 3905 N N . THR A 1 504 ? -25.297 -23.516 -3.174 1 94.81 504 THR A N 1
ATOM 3906 C CA . THR A 1 504 ? -26.359 -22.641 -2.674 1 94.81 504 THR A CA 1
ATOM 3907 C C . THR A 1 504 ? -27.453 -22.453 -3.729 1 94.81 504 THR A C 1
ATOM 3909 O O . THR A 1 504 ? -28.312 -21.578 -3.596 1 94.81 504 THR A O 1
ATOM 3912 N N . LYS A 1 505 ? -27.453 -23.125 -4.871 1 92.81 505 LYS A N 1
ATOM 3913 C CA . LYS A 1 505 ? -28.438 -23.219 -5.938 1 92.81 505 LYS A CA 1
ATOM 3914 C C . LYS A 1 505 ? -28.547 -21.891 -6.695 1 92.81 505 LYS A C 1
ATOM 3916 O O . LYS A 1 505 ? -29.641 -21.469 -7.051 1 92.81 505 LYS A O 1
ATOM 3921 N N . ASN A 1 506 ? -27.5 -21.297 -6.715 1 94.62 506 ASN A N 1
ATOM 3922 C CA . ASN A 1 506 ? -27.422 -20.094 -7.551 1 94.62 506 ASN A CA 1
ATOM 3923 C C . ASN A 1 506 ? -26.625 -20.359 -8.828 1 94.62 506 ASN A C 1
ATOM 3925 O O . ASN A 1 506 ? -25.469 -19.953 -8.938 1 94.62 506 ASN A O 1
ATOM 3929 N N . SER A 1 507 ? -27.219 -20.844 -9.836 1 94.06 507 SER A N 1
ATOM 3930 C CA . SER A 1 507 ? -26.547 -21.312 -11.055 1 94.06 507 SER A CA 1
ATOM 3931 C C . SER A 1 507 ? -26.062 -20.141 -11.898 1 94.06 507 SER A C 1
ATOM 3933 O O . SER A 1 507 ? -25 -20.219 -12.531 1 94.06 507 SER A O 1
ATOM 3935 N N . ALA A 1 508 ? -26.781 -19.094 -11.883 1 95.06 508 ALA A N 1
ATOM 3936 C CA . ALA A 1 508 ? -26.406 -17.938 -12.695 1 95.06 508 ALA A CA 1
ATOM 3937 C C . ALA A 1 508 ? -25.094 -17.344 -12.211 1 95.06 508 ALA A C 1
ATOM 3939 O O . ALA A 1 508 ? -24.203 -17.047 -13.016 1 95.06 508 ALA A O 1
ATOM 3940 N N . ALA A 1 509 ? -25.047 -17.203 -10.945 1 96.75 509 ALA A N 1
ATOM 3941 C CA . ALA A 1 509 ? -23.828 -16.656 -10.367 1 96.75 509 ALA A CA 1
ATOM 3942 C C . ALA A 1 509 ? -22.656 -17.609 -10.539 1 96.75 509 ALA A C 1
ATOM 3944 O O . ALA A 1 509 ? -21.516 -17.188 -10.711 1 96.75 509 ALA A O 1
ATOM 3945 N N . ALA A 1 510 ? -22.953 -18.859 -10.516 1 97.19 510 ALA A N 1
ATOM 3946 C CA . ALA A 1 510 ? -21.906 -19.859 -10.711 1 97.19 510 ALA A CA 1
ATOM 3947 C C . ALA A 1 510 ? -21.328 -19.781 -12.117 1 97.19 510 ALA A C 1
ATOM 3949 O O . ALA A 1 510 ? -20.109 -19.875 -12.297 1 97.19 510 ALA A O 1
ATOM 3950 N N . VAL A 1 511 ? -22.172 -19.594 -13.078 1 96.69 511 VAL A N 1
ATOM 3951 C CA . VAL A 1 511 ? -21.734 -19.484 -14.469 1 96.69 511 VAL A CA 1
ATOM 3952 C C . VAL A 1 511 ? -20.812 -18.266 -14.625 1 96.69 511 VAL A C 1
ATOM 3954 O O . VAL A 1 511 ? -19.781 -18.359 -15.289 1 96.69 511 VAL A O 1
ATOM 3957 N N . GLU A 1 512 ? -21.188 -17.234 -14.016 1 95.75 512 GLU A N 1
ATOM 3958 C CA . GLU A 1 512 ? -20.375 -16.031 -14.094 1 95.75 512 GLU A CA 1
ATOM 3959 C C . GLU A 1 512 ? -19.016 -16.25 -13.445 1 95.75 512 GLU A C 1
ATOM 3961 O O . GLU A 1 512 ? -18 -15.75 -13.938 1 95.75 512 GLU A O 1
ATOM 3966 N N . ALA A 1 513 ? -18.984 -16.922 -12.352 1 97.25 513 ALA A N 1
ATOM 3967 C CA . ALA A 1 513 ? -17.734 -17.219 -11.664 1 97.25 513 ALA A CA 1
ATOM 3968 C C . ALA A 1 513 ? -16.828 -18.094 -12.508 1 97.25 513 ALA A C 1
ATOM 3970 O O . ALA A 1 513 ? -15.633 -17.844 -12.617 1 97.25 513 ALA A O 1
ATOM 3971 N N . TYR A 1 514 ? -17.391 -19.094 -13.117 1 96.88 514 TYR A N 1
ATOM 3972 C CA . TYR A 1 514 ? -16.609 -19.984 -13.961 1 96.88 514 TYR A CA 1
ATOM 3973 C C . TYR A 1 514 ? -16.141 -19.281 -15.219 1 96.88 514 TYR A C 1
ATOM 3975 O O . TYR A 1 514 ? -15.039 -19.531 -15.719 1 96.88 514 TYR A O 1
ATOM 3983 N N . ARG A 1 515 ? -16.938 -18.422 -15.742 1 95.81 515 ARG A N 1
ATOM 3984 C CA . ARG A 1 515 ? -16.516 -17.641 -16.906 1 95.81 515 ARG A CA 1
ATOM 3985 C C . ARG A 1 515 ? -15.328 -16.75 -16.562 1 95.81 515 ARG A C 1
ATOM 3987 O O . ARG A 1 515 ? -14.422 -16.578 -17.391 1 95.81 515 ARG A O 1
ATOM 3994 N N . ALA A 1 516 ? -15.43 -16.219 -15.398 1 95.06 516 ALA A N 1
ATOM 3995 C CA . ALA A 1 516 ? -14.305 -15.406 -14.945 1 95.06 516 ALA A CA 1
ATOM 3996 C C . ALA A 1 516 ? -13.031 -16.25 -14.852 1 95.06 516 ALA A C 1
ATOM 3998 O O . ALA A 1 516 ? -11.945 -15.781 -15.211 1 95.06 516 ALA A O 1
ATOM 3999 N N . ALA A 1 517 ? -13.133 -17.422 -14.391 1 95.44 517 ALA A N 1
ATOM 4000 C CA . ALA A 1 517 ? -11.992 -18.328 -14.281 1 95.44 517 ALA A CA 1
ATOM 4001 C C . ALA A 1 517 ? -11.422 -18.656 -15.656 1 95.44 517 ALA A C 1
ATOM 4003 O O . ALA A 1 517 ? -10.195 -18.703 -15.828 1 95.44 517 ALA A O 1
ATOM 4004 N N . VAL A 1 518 ? -12.25 -18.875 -16.641 1 94.25 518 VAL A N 1
ATOM 4005 C CA . VAL A 1 518 ? -11.828 -19.203 -18 1 94.25 518 VAL A CA 1
ATOM 4006 C C . VAL A 1 518 ? -11.141 -18 -18.641 1 94.25 518 VAL A C 1
ATOM 4008 O O . VAL A 1 518 ? -10.141 -18.141 -19.344 1 94.25 518 VAL A O 1
ATOM 4011 N N . ASP A 1 519 ? -11.641 -16.828 -18.375 1 91.69 519 ASP A N 1
ATOM 4012 C CA . ASP A 1 519 ? -11.078 -15.609 -18.922 1 91.69 519 ASP A CA 1
ATOM 4013 C C . ASP A 1 519 ? -9.68 -15.344 -18.359 1 91.69 519 ASP A C 1
ATOM 4015 O O . ASP A 1 519 ? -8.82 -14.797 -19.062 1 91.69 519 ASP A O 1
ATOM 4019 N N . LEU A 1 520 ? -9.461 -15.68 -17.172 1 91 520 LEU A N 1
ATOM 4020 C CA . LEU A 1 520 ? -8.18 -15.43 -16.516 1 91 520 LEU A CA 1
ATOM 4021 C C . LEU A 1 520 ? -7.098 -16.344 -17.062 1 91 520 LEU A C 1
ATOM 4023 O O . LEU A 1 520 ? -5.969 -15.914 -17.312 1 91 520 LEU A O 1
ATOM 4027 N N . ASP A 1 521 ? -7.477 -17.609 -17.203 1 89.94 521 ASP A N 1
ATOM 4028 C CA . ASP A 1 521 ? -6.527 -18.562 -17.75 1 89.94 521 ASP A CA 1
ATOM 4029 C C . ASP A 1 521 ? -7.238 -19.609 -18.609 1 89.94 521 ASP A C 1
ATOM 4031 O O . ASP A 1 521 ? -7.676 -20.641 -18.109 1 89.94 521 ASP A O 1
ATOM 4035 N N . PRO A 1 522 ? -7.211 -19.391 -19.844 1 88.38 522 PRO A N 1
ATOM 4036 C CA . PRO A 1 522 ? -7.895 -20.328 -20.734 1 88.38 522 PRO A CA 1
ATOM 4037 C C . PRO A 1 522 ? -7.188 -21.672 -20.828 1 88.38 522 PRO A C 1
ATOM 4039 O O . PRO A 1 522 ? -7.758 -22.641 -21.328 1 88.38 522 PRO A O 1
ATOM 4042 N N . ARG A 1 523 ? -6.035 -21.875 -20.281 1 84.81 523 ARG A N 1
ATOM 4043 C CA . ARG A 1 523 ? -5.293 -23.125 -20.344 1 84.81 523 ARG A CA 1
ATOM 4044 C C . ARG A 1 523 ? -5.762 -24.094 -19.266 1 84.81 523 ARG A C 1
ATOM 4046 O O . ARG A 1 523 ? -5.5 -25.297 -19.344 1 84.81 523 ARG A O 1
ATOM 4053 N N . ASP A 1 524 ? -6.387 -23.531 -18.266 1 88.5 524 ASP A N 1
ATOM 4054 C CA . ASP A 1 524 ? -6.879 -24.359 -17.172 1 88.5 524 ASP A CA 1
ATOM 4055 C C . ASP A 1 524 ? -8.195 -25.031 -17.547 1 88.5 524 ASP A C 1
ATOM 4057 O O . ASP A 1 524 ? -9.18 -24.359 -17.859 1 88.5 524 ASP A O 1
ATOM 4061 N N . TYR A 1 525 ? -8.266 -26.328 -17.422 1 90.31 525 TYR A N 1
ATOM 4062 C CA . TYR A 1 525 ? -9.422 -27.094 -17.891 1 90.31 525 TYR A CA 1
ATOM 4063 C C . TYR A 1 525 ? -10.586 -26.953 -16.922 1 90.31 525 TYR A C 1
ATOM 4065 O O . TYR A 1 525 ? -11.734 -27.219 -17.281 1 90.31 525 TYR A O 1
ATOM 4073 N N . ARG A 1 526 ? -10.398 -26.625 -15.672 1 92 526 ARG A N 1
ATOM 4074 C CA . ARG A 1 526 ? -11.406 -26.688 -14.625 1 92 526 ARG A CA 1
ATOM 4075 C C . ARG A 1 526 ? -12.562 -25.734 -14.93 1 92 526 ARG A C 1
ATOM 4077 O O . ARG A 1 526 ? -13.727 -26.078 -14.75 1 92 526 ARG A O 1
ATOM 4084 N N . GLY A 1 527 ? -12.125 -24.562 -15.367 1 94.25 527 GLY A N 1
ATOM 4085 C CA . GLY A 1 527 ? -13.172 -23.609 -15.719 1 94.25 527 GLY A CA 1
ATOM 4086 C C . GLY A 1 527 ? -14.062 -24.109 -16.844 1 94.25 527 GLY A C 1
ATOM 4087 O O . GLY A 1 527 ? -15.289 -24.016 -16.75 1 94.25 527 GLY A O 1
ATOM 4088 N N . TRP A 1 528 ? -13.508 -24.688 -17.844 1 95.56 528 TRP A N 1
ATOM 4089 C CA . TRP A 1 528 ? -14.242 -25.219 -18.984 1 95.56 528 TRP A CA 1
ATOM 4090 C C . TRP A 1 528 ? -15.102 -26.406 -18.578 1 95.56 528 TRP A C 1
ATOM 4092 O O . TRP A 1 528 ? -16.281 -26.484 -18.953 1 95.56 528 TRP A O 1
ATOM 4102 N N . TYR A 1 529 ? -14.531 -27.25 -17.859 1 96.44 529 TYR A N 1
ATOM 4103 C CA . TYR A 1 529 ? -15.234 -28.453 -17.438 1 96.44 529 TYR A CA 1
ATOM 4104 C C . TYR A 1 529 ? -16.422 -28.094 -16.547 1 96.44 529 TYR A C 1
ATOM 4106 O O . TYR A 1 529 ? -17.516 -28.672 -16.719 1 96.44 529 TYR A O 1
ATOM 4114 N N . ASN A 1 530 ? -16.266 -27.188 -15.672 1 96.56 530 ASN A N 1
ATOM 4115 C CA . ASN A 1 530 ? -17.328 -26.812 -14.758 1 96.56 530 ASN A CA 1
ATOM 4116 C C . ASN A 1 530 ? -18.469 -26.109 -15.484 1 96.56 530 ASN A C 1
ATOM 4118 O O . ASN A 1 530 ? -19.641 -26.25 -15.117 1 96.56 530 ASN A O 1
ATOM 4122 N N . LEU A 1 531 ? -18.172 -25.328 -16.469 1 96.75 531 LEU A N 1
ATOM 4123 C CA . LEU A 1 531 ? -19.219 -24.734 -17.297 1 96.75 531 LEU A CA 1
ATOM 4124 C C . LEU A 1 531 ? -20 -25.812 -18.047 1 96.75 531 LEU A C 1
ATOM 4126 O O . LEU A 1 531 ? -21.219 -25.734 -18.156 1 96.75 531 LEU A O 1
ATOM 4130 N N . GLY A 1 532 ? -19.25 -26.766 -18.547 1 96.88 532 GLY A N 1
ATOM 4131 C CA . GLY A 1 532 ? -19.938 -27.891 -19.156 1 96.88 532 GLY A CA 1
ATOM 4132 C C . GLY A 1 532 ? -20.859 -28.625 -18.203 1 96.88 532 GLY A C 1
ATOM 4133 O O . GLY A 1 532 ? -21.984 -28.984 -18.547 1 96.88 532 GLY A O 1
ATOM 4134 N N . GLN A 1 533 ? -20.438 -28.812 -17.047 1 95.69 533 GLN A N 1
ATOM 4135 C CA . GLN A 1 533 ? -21.203 -29.531 -16.031 1 95.69 533 GLN A CA 1
ATOM 4136 C C . GLN A 1 533 ? -22.469 -28.781 -15.664 1 95.69 533 GLN A C 1
ATOM 4138 O O . GLN A 1 533 ? -23.531 -29.391 -15.461 1 95.69 533 GLN A O 1
ATOM 4143 N N . ILE A 1 534 ? -22.375 -27.5 -15.523 1 95.5 534 ILE A N 1
ATOM 4144 C CA . ILE A 1 534 ? -23.547 -26.719 -15.148 1 95.5 534 ILE A CA 1
ATOM 4145 C C . ILE A 1 534 ? -24.562 -26.75 -16.281 1 95.5 534 ILE A C 1
ATOM 4147 O O . ILE A 1 534 ? -25.766 -26.859 -16.047 1 95.5 534 ILE A O 1
ATOM 4151 N N . TYR A 1 535 ? -24.125 -26.625 -17.484 1 95.38 535 TYR A N 1
ATOM 4152 C CA . TYR A 1 535 ? -25.047 -26.656 -18.625 1 95.38 535 TYR A CA 1
ATOM 4153 C C . TYR A 1 535 ? -25.656 -28.047 -18.781 1 95.38 535 TYR A C 1
ATOM 4155 O O . TYR A 1 535 ? -26.812 -28.188 -19.203 1 95.38 535 TYR A O 1
ATOM 4163 N N . GLU A 1 536 ? -24.844 -29 -18.469 1 95.06 536 GLU A N 1
ATOM 4164 C CA . GLU A 1 536 ? -25.406 -30.344 -18.453 1 95.06 536 GLU A CA 1
ATOM 4165 C C . GLU A 1 536 ? -26.484 -30.5 -17.391 1 95.06 536 GLU A C 1
ATOM 4167 O O . GLU A 1 536 ? -27.531 -31.094 -17.641 1 95.06 536 GLU A O 1
ATOM 4172 N N . LEU A 1 537 ? -26.203 -29.938 -16.25 1 92.75 537 LEU A N 1
ATOM 4173 C CA . LEU A 1 537 ? -27.156 -29.984 -15.148 1 92.75 537 LEU A CA 1
ATOM 4174 C C . LEU A 1 537 ? -28.438 -29.25 -15.516 1 92.75 537 LEU A C 1
ATOM 4176 O O . LEU A 1 537 ? -29.531 -29.656 -15.102 1 92.75 537 LEU A O 1
ATOM 4180 N N . LEU A 1 538 ? -28.281 -28.234 -16.266 1 92.19 538 LEU A N 1
ATOM 4181 C CA . LEU A 1 538 ? -29.438 -27.453 -16.703 1 92.19 538 LEU A CA 1
ATOM 4182 C C . LEU A 1 538 ? -30.078 -28.078 -17.938 1 92.19 538 LEU A C 1
ATOM 4184 O O . LEU A 1 538 ? -31.062 -27.562 -18.484 1 92.19 538 LEU A O 1
ATOM 4188 N N . GLN A 1 539 ? -29.531 -29.188 -18.484 1 93.88 539 GLN A N 1
ATOM 4189 C CA . GLN A 1 539 ? -30.016 -29.984 -19.594 1 93.88 539 GLN A CA 1
ATOM 4190 C C . GLN A 1 539 ? -29.859 -29.266 -20.922 1 93.88 539 GLN A C 1
ATOM 4192 O O . GLN A 1 539 ? -30.656 -29.438 -21.844 1 93.88 539 GLN A O 1
ATOM 4197 N N . PHE A 1 540 ? -28.969 -28.312 -20.859 1 94.44 540 PHE A N 1
ATOM 4198 C CA . PHE A 1 540 ? -28.562 -27.703 -22.125 1 94.44 540 PHE A CA 1
ATOM 4199 C C . PHE A 1 540 ? -27.375 -28.453 -22.734 1 94.44 540 PHE A C 1
ATOM 4201 O O . PHE A 1 540 ? -26.25 -27.969 -22.719 1 94.44 540 PHE A O 1
ATOM 4208 N N . TYR A 1 541 ? -27.594 -29.562 -23.281 1 94.69 541 TYR A N 1
ATOM 4209 C CA . TYR A 1 541 ? -26.562 -30.516 -23.672 1 94.69 541 TYR A CA 1
ATOM 4210 C C . TYR A 1 541 ? -25.75 -29.969 -24.828 1 94.69 541 TYR A C 1
ATOM 4212 O O . TYR A 1 541 ? -24.531 -30.188 -24.906 1 94.69 541 TYR A O 1
ATOM 4220 N N . HIS A 1 542 ? -26.375 -29.25 -25.688 1 93.5 542 HIS A N 1
ATOM 4221 C CA . HIS A 1 542 ? -25.641 -28.688 -26.828 1 93.5 542 HIS A CA 1
ATOM 4222 C C . HIS A 1 542 ? -24.594 -27.688 -26.359 1 93.5 542 HIS A C 1
ATOM 4224 O O . HIS A 1 542 ? -23.453 -27.719 -26.844 1 93.5 542 HIS A O 1
ATOM 4230 N N . HIS A 1 543 ? -25.047 -26.891 -25.453 1 94.25 543 HIS A N 1
ATOM 4231 C CA . HIS A 1 543 ? -24.109 -25.906 -24.906 1 94.25 543 HIS A CA 1
ATOM 4232 C C . HIS A 1 543 ? -23.016 -26.594 -24.094 1 94.25 543 HIS A C 1
ATOM 4234 O O . HIS A 1 543 ? -21.844 -26.188 -24.156 1 94.25 543 HIS A O 1
ATOM 4240 N N . ALA A 1 544 ? -23.359 -27.578 -23.406 1 96.88 544 ALA A N 1
ATOM 4241 C CA . ALA A 1 544 ? -22.391 -28.312 -22.578 1 96.88 544 ALA A CA 1
ATOM 4242 C C . ALA A 1 544 ? -21.312 -28.953 -23.438 1 96.88 544 ALA A C 1
ATOM 4244 O O . ALA A 1 544 ? -20.141 -29 -23.047 1 96.88 544 ALA A O 1
ATOM 4245 N N . LEU A 1 545 ? -21.703 -29.438 -24.609 1 96.5 545 LEU A N 1
ATOM 4246 C CA . LEU A 1 545 ? -20.781 -30.109 -25.516 1 96.5 545 LEU A CA 1
ATOM 4247 C C . LEU A 1 545 ? -19.688 -29.141 -25.969 1 96.5 545 LEU A C 1
ATOM 4249 O O . LEU A 1 545 ? -18.531 -29.547 -26.141 1 96.5 545 LEU A O 1
ATOM 4253 N N . TYR A 1 546 ? -20.094 -27.953 -26.188 1 96 546 TYR A N 1
ATOM 4254 C CA . TYR A 1 546 ? -19.094 -26.969 -26.562 1 96 546 TYR A CA 1
ATOM 4255 C C . TYR A 1 546 ? -17.969 -26.891 -25.547 1 96 546 TYR A C 1
ATOM 4257 O O . TYR A 1 546 ? -16.797 -26.906 -25.906 1 96 546 TYR A O 1
ATOM 4265 N N . TYR A 1 547 ? -18.281 -26.766 -24.344 1 96.88 547 TYR A N 1
ATOM 4266 C CA . TYR A 1 547 ? -17.312 -26.609 -23.266 1 96.88 547 TYR A CA 1
ATOM 4267 C C . TYR A 1 547 ? -16.562 -27.922 -23.031 1 96.88 547 TYR A C 1
ATOM 4269 O O . TYR A 1 547 ? -15.344 -27.906 -22.812 1 96.88 547 TYR A O 1
ATOM 4277 N N . TYR A 1 548 ? -17.219 -29.031 -23.094 1 96.56 548 TYR A N 1
ATOM 4278 C CA . TYR A 1 548 ? -16.578 -30.312 -22.875 1 96.56 548 TYR A CA 1
ATOM 4279 C C . TYR A 1 548 ? -15.578 -30.625 -23.984 1 96.56 548 TYR A C 1
ATOM 4281 O O . TYR A 1 548 ? -14.516 -31.203 -23.734 1 96.56 548 TYR A O 1
ATOM 4289 N N . TRP A 1 549 ? -15.914 -30.266 -25.172 1 95.69 549 TRP A N 1
ATOM 4290 C CA . TRP A 1 549 ? -14.984 -30.484 -26.281 1 95.69 549 TRP A CA 1
ATOM 4291 C C . TRP A 1 549 ? -13.695 -29.703 -26.062 1 95.69 549 TRP A C 1
ATOM 4293 O O . TRP A 1 549 ? -12.602 -30.203 -26.359 1 95.69 549 TRP A O 1
ATOM 4303 N N . HIS A 1 550 ? -13.844 -28.562 -25.547 1 94.38 550 HIS A N 1
ATOM 4304 C CA . HIS A 1 550 ? -12.656 -27.766 -25.25 1 94.38 550 HIS A CA 1
ATOM 4305 C C . HIS A 1 550 ? -11.789 -28.438 -24.203 1 94.38 550 HIS A C 1
ATOM 4307 O O . HIS A 1 550 ? -10.555 -28.375 -24.266 1 94.38 550 HIS A O 1
ATOM 4313 N N . THR A 1 551 ? -12.375 -29.047 -23.25 1 94.56 551 THR A N 1
ATOM 4314 C CA . THR A 1 551 ? -11.625 -29.703 -22.188 1 94.56 551 THR A CA 1
ATOM 4315 C C . THR A 1 551 ? -10.836 -30.891 -22.734 1 94.56 551 THR A C 1
ATOM 4317 O O . THR A 1 551 ? -9.742 -31.188 -22.266 1 94.56 551 THR A O 1
ATOM 4320 N N . THR A 1 552 ? -11.344 -31.625 -23.75 1 92.94 552 THR A N 1
ATOM 4321 C CA . THR A 1 552 ? -10.656 -32.781 -24.359 1 92.94 552 THR A CA 1
ATOM 4322 C C . THR A 1 552 ? -9.414 -32.312 -25.109 1 92.94 552 THR A C 1
ATOM 4324 O O . THR A 1 552 ? -8.438 -33.062 -25.234 1 92.94 552 THR A O 1
ATOM 4327 N N . THR A 1 553 ? -9.461 -31.109 -25.594 1 90.31 553 THR A N 1
ATOM 4328 C CA . THR A 1 553 ? -8.312 -30.547 -26.281 1 90.31 553 THR A CA 1
ATOM 4329 C C . THR A 1 553 ? -7.215 -30.156 -25.297 1 90.31 553 THR A C 1
ATOM 4331 O O . THR A 1 553 ? -6.027 -30.297 -25.594 1 90.31 553 THR A O 1
ATOM 4334 N N . LEU A 1 554 ? -7.633 -29.719 -24.188 1 86.75 554 LEU A N 1
ATOM 4335 C CA . LEU A 1 554 ? -6.676 -29.297 -23.172 1 86.75 554 LEU A CA 1
ATOM 4336 C C . LEU A 1 554 ? -6.043 -30.5 -22.484 1 86.75 554 LEU A C 1
ATOM 4338 O O . LEU A 1 554 ? -4.852 -30.484 -22.172 1 86.75 554 LEU A O 1
ATOM 4342 N N . ARG A 1 555 ? -6.941 -31.5 -22.219 1 87.5 555 ARG A N 1
ATOM 4343 C CA . ARG A 1 555 ? -6.469 -32.719 -21.578 1 87.5 555 ARG A CA 1
ATOM 4344 C C . ARG A 1 555 ? -6.922 -33.938 -22.375 1 87.5 555 ARG A C 1
ATOM 4346 O O . ARG A 1 555 ? -7.797 -34.688 -21.922 1 87.5 555 ARG A O 1
ATOM 4353 N N . PRO A 1 556 ? -6.172 -34.25 -23.328 1 88 556 PRO A N 1
ATOM 4354 C CA . PRO A 1 556 ? -6.609 -35.344 -24.188 1 88 556 PRO A CA 1
ATOM 4355 C C . PRO A 1 556 ? -6.402 -36.719 -23.562 1 88 556 PRO A C 1
ATOM 4357 O O . PRO A 1 556 ? -7.035 -37.688 -23.969 1 88 556 PRO A O 1
ATOM 4360 N N . THR A 1 557 ? -5.621 -36.844 -22.547 1 86.44 557 THR A N 1
ATOM 4361 C CA . THR A 1 557 ? -5.32 -38.125 -21.953 1 86.44 557 THR A CA 1
ATOM 4362 C C . THR A 1 557 ? -6.156 -38.375 -20.703 1 86.44 557 THR A C 1
ATOM 4364 O O . THR A 1 557 ? -5.992 -39.375 -20.016 1 86.44 557 THR A O 1
ATOM 4367 N N . ASP A 1 558 ? -7.031 -37.5 -20.406 1 88.31 558 ASP A N 1
ATOM 4368 C CA . ASP A 1 558 ? -7.906 -37.656 -19.234 1 88.31 558 ASP A CA 1
ATOM 4369 C C . ASP A 1 558 ? -9.242 -38.281 -19.641 1 88.31 558 ASP A C 1
ATOM 4371 O O . ASP A 1 558 ? -10.031 -37.656 -20.359 1 88.31 558 ASP A O 1
ATOM 4375 N N . PRO A 1 559 ? -9.477 -39.438 -19.156 1 91.94 559 PRO A N 1
ATOM 4376 C CA . PRO A 1 559 ? -10.68 -40.125 -19.562 1 91.94 559 PRO A CA 1
ATOM 4377 C C . PRO A 1 559 ? -11.961 -39.438 -19.109 1 91.94 559 PRO A C 1
ATOM 4379 O O . PRO A 1 559 ? -13.016 -39.625 -19.734 1 91.94 559 PRO A O 1
ATOM 4382 N N . ARG A 1 560 ? -11.961 -38.656 -18.078 1 91.44 560 ARG A N 1
ATOM 4383 C CA . ARG A 1 560 ? -13.148 -38 -17.547 1 91.44 560 ARG A CA 1
ATOM 4384 C C . ARG A 1 560 ? -13.734 -37.031 -18.578 1 91.44 560 ARG A C 1
ATOM 4386 O O . ARG A 1 560 ? -14.953 -36.906 -18.672 1 91.44 560 ARG A O 1
ATOM 4393 N N . MET A 1 561 ? -12.898 -36.469 -19.281 1 94.56 561 MET A N 1
ATOM 4394 C CA . MET A 1 561 ? -13.352 -35.5 -20.266 1 94.56 561 MET A CA 1
ATOM 4395 C C . MET A 1 561 ? -14.102 -36.156 -21.406 1 94.56 561 MET A C 1
ATOM 4397 O O . MET A 1 561 ? -15.164 -35.688 -21.828 1 94.56 561 MET A O 1
ATOM 4401 N N . TRP A 1 562 ? -13.594 -37.219 -21.797 1 94.88 562 TRP A N 1
ATOM 4402 C CA . TRP A 1 562 ? -14.219 -37.969 -22.875 1 94.88 562 TRP A CA 1
ATOM 4403 C C . TRP A 1 562 ? -15.539 -38.594 -22.438 1 94.88 562 TRP A C 1
ATOM 4405 O O . TRP A 1 562 ? -16.484 -38.656 -23.219 1 94.88 562 TRP A O 1
ATOM 4415 N N . SER A 1 563 ? -15.57 -39.094 -21.25 1 94.56 563 SER A N 1
ATOM 4416 C CA . SER A 1 563 ? -16.812 -39.625 -20.703 1 94.56 563 SER A CA 1
ATOM 4417 C C . SER A 1 563 ? -17.906 -38.562 -20.641 1 94.56 563 SER A C 1
ATOM 4419 O O . SER A 1 563 ? -19.078 -38.844 -20.875 1 94.56 563 SER A O 1
ATOM 4421 N N . ALA A 1 564 ? -17.5 -37.375 -20.297 1 95.62 564 ALA A N 1
ATOM 4422 C CA . ALA A 1 564 ? -18.469 -36.281 -20.219 1 95.62 564 ALA A CA 1
ATOM 4423 C C . ALA A 1 564 ? -19.031 -35.969 -21.594 1 95.62 564 ALA A C 1
ATOM 4425 O O . ALA A 1 564 ? -20.234 -35.75 -21.734 1 95.62 564 ALA A O 1
ATOM 4426 N N . VAL A 1 565 ? -18.219 -35.938 -22.594 1 96.69 565 VAL A N 1
ATOM 4427 C CA . VAL A 1 565 ? -18.672 -35.688 -23.969 1 96.69 565 VAL A CA 1
ATOM 4428 C C . VAL A 1 565 ? -19.625 -36.812 -24.406 1 96.69 565 VAL A C 1
ATOM 4430 O O . VAL A 1 565 ? -20.672 -36.531 -24.984 1 96.69 565 VAL A O 1
ATOM 4433 N N . ALA A 1 566 ? -19.219 -38 -24.062 1 95.88 566 ALA A N 1
ATOM 4434 C CA . ALA A 1 566 ? -20.031 -39.125 -24.453 1 95.88 566 ALA A CA 1
ATOM 4435 C C . ALA A 1 566 ? -21.422 -39.062 -23.844 1 95.88 566 ALA A C 1
ATOM 4437 O O . ALA A 1 566 ? -22.406 -39.375 -24.5 1 95.88 566 ALA A O 1
ATOM 4438 N N . ASN A 1 567 ? -21.531 -38.75 -22.625 1 94.5 567 ASN A N 1
ATOM 4439 C CA . ASN A 1 567 ? -22.812 -38.656 -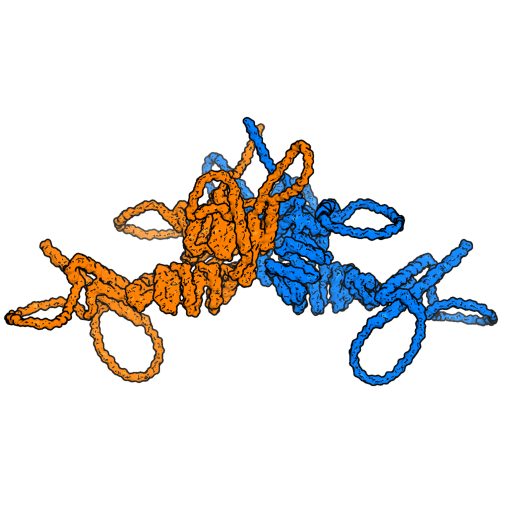21.922 1 94.5 567 ASN A CA 1
ATOM 4440 C C . ASN A 1 567 ? -23.719 -37.625 -22.594 1 94.5 567 ASN A C 1
ATOM 4442 O O . ASN A 1 567 ? -24.906 -37.844 -22.766 1 94.5 567 ASN A O 1
ATOM 4446 N N . CYS A 1 568 ? -23.203 -36.531 -22.938 1 96.19 568 CYS A N 1
ATOM 4447 C CA . CYS A 1 568 ? -24 -35.469 -23.562 1 96.19 568 CYS A CA 1
ATOM 4448 C C . CYS A 1 568 ? -24.406 -35.875 -24.984 1 96.19 568 CYS A C 1
ATOM 4450 O O . CYS A 1 568 ? -25.531 -35.562 -25.406 1 96.19 568 CYS A O 1
ATOM 4452 N N . LEU A 1 569 ? -23.5 -36.5 -25.672 1 95.94 569 LEU A N 1
ATOM 4453 C CA . LEU A 1 569 ? -23.828 -36.969 -27.016 1 95.94 569 LEU A CA 1
ATOM 4454 C C . LEU A 1 569 ? -24.953 -38 -26.984 1 95.94 569 LEU A C 1
ATOM 4456 O O . LEU A 1 569 ? -25.859 -37.969 -27.828 1 95.94 569 LEU A O 1
ATOM 4460 N N . ASP A 1 570 ? -24.891 -38.844 -26.031 1 93.62 570 ASP A N 1
ATOM 4461 C CA . ASP A 1 570 ? -25.922 -39.844 -25.875 1 93.62 570 ASP A CA 1
ATOM 4462 C C . ASP A 1 570 ? -27.281 -39.219 -25.609 1 93.62 570 ASP A C 1
ATOM 4464 O O . ASP A 1 570 ? -28.297 -39.656 -26.141 1 93.62 570 ASP A O 1
ATOM 4468 N N . ARG A 1 571 ? -27.266 -38.219 -24.875 1 94 571 ARG A N 1
ATOM 4469 C CA . ARG A 1 571 ? -28.516 -37.531 -24.516 1 94 571 ARG A CA 1
ATOM 4470 C C . ARG A 1 571 ? -29.062 -36.75 -25.703 1 94 571 ARG A C 1
ATOM 4472 O O . ARG A 1 571 ? -30.266 -36.469 -25.766 1 94 571 ARG A O 1
ATOM 4479 N N . GLU A 1 572 ? -28.203 -36.375 -26.578 1 93.75 572 GLU A N 1
ATOM 4480 C CA . GLU A 1 572 ? -28.625 -35.656 -27.781 1 93.75 572 GLU A CA 1
ATOM 4481 C C . GLU A 1 572 ? -29.031 -36.625 -28.875 1 93.75 572 GLU A C 1
ATOM 4483 O O . GLU A 1 572 ? -29.5 -36.219 -29.938 1 93.75 572 GLU A O 1
ATOM 4488 N N . GLY A 1 573 ? -28.828 -37.938 -28.672 1 91.5 573 GLY A N 1
ATOM 4489 C CA . GLY A 1 573 ? -29.234 -38.969 -29.641 1 91.5 573 GLY A CA 1
ATOM 4490 C C . GLY A 1 573 ? -28.125 -39.344 -30.578 1 91.5 573 GLY A C 1
ATOM 4491 O O . GLY A 1 573 ? -28.328 -40.156 -31.484 1 91.5 573 GLY A O 1
ATOM 4492 N N . ARG A 1 574 ? -27.016 -38.844 -30.406 1 94.12 574 ARG A N 1
ATOM 4493 C CA . ARG A 1 574 ? -25.859 -39.188 -31.234 1 94.12 574 ARG A CA 1
ATOM 4494 C C . ARG A 1 574 ? -25.031 -40.281 -30.594 1 94.12 574 ARG A C 1
ATOM 4496 O O . ARG A 1 574 ? -23.859 -40.094 -30.266 1 94.12 574 ARG A O 1
ATOM 4503 N N . THR A 1 575 ? -25.516 -41.438 -30.516 1 92.25 575 THR A N 1
ATOM 4504 C CA . THR A 1 575 ? -24.953 -42.562 -29.781 1 92.25 575 THR A CA 1
ATOM 4505 C C . THR A 1 575 ? -23.703 -43.094 -30.484 1 92.25 575 THR A C 1
ATOM 4507 O O . THR A 1 575 ? -22.781 -43.594 -29.828 1 92.25 575 THR A O 1
ATOM 4510 N N . GLY A 1 576 ? -23.703 -43.094 -31.781 1 90.75 576 GLY A N 1
ATOM 4511 C CA . GLY A 1 576 ? -22.531 -43.562 -32.5 1 90.75 576 GLY A CA 1
ATOM 4512 C C . GLY A 1 576 ? -21.266 -42.812 -32.125 1 90.75 576 GLY A C 1
ATOM 4513 O O . GLY A 1 576 ? -20.234 -43.438 -31.859 1 90.75 576 GLY A O 1
ATOM 4514 N N . GLU A 1 577 ? -21.375 -41.531 -32.094 1 94.62 577 GLU A N 1
ATOM 4515 C CA . GLU A 1 577 ? -20.234 -40.688 -31.719 1 94.62 577 GLU A CA 1
ATOM 4516 C C . GLU A 1 577 ? -19.891 -40.875 -30.25 1 94.62 577 GLU A C 1
ATOM 4518 O O . GLU A 1 577 ? -18.719 -40.844 -29.875 1 94.62 577 GLU A O 1
ATOM 4523 N N . ALA A 1 578 ? -20.859 -41.031 -29.469 1 95.56 578 ALA A N 1
ATOM 4524 C CA . ALA A 1 578 ? -20.672 -41.219 -28.031 1 95.56 578 ALA A CA 1
ATOM 4525 C C . ALA A 1 578 ? -19.828 -42.469 -27.75 1 95.56 578 ALA A C 1
ATOM 4527 O O . ALA A 1 578 ? -18.969 -42.469 -26.875 1 95.56 578 ALA A O 1
ATOM 4528 N N . VAL A 1 579 ? -20.094 -43.531 -28.516 1 94.31 579 VAL A N 1
ATOM 4529 C CA . VAL A 1 579 ? -19.391 -44.781 -28.312 1 94.31 579 VAL A CA 1
ATOM 4530 C C . VAL A 1 579 ? -17.922 -44.625 -28.672 1 94.31 579 VAL A C 1
ATOM 4532 O O . VAL A 1 579 ? -17.047 -45.188 -28 1 94.31 579 VAL A O 1
ATOM 4535 N N . LEU A 1 580 ? -17.688 -43.906 -29.703 1 94.75 580 LEU A N 1
ATOM 4536 C CA . LEU A 1 580 ? -16.297 -43.625 -30.078 1 94.75 580 LEU A CA 1
ATOM 4537 C C . LEU A 1 580 ? -15.57 -42.906 -28.953 1 94.75 580 LEU A C 1
ATOM 4539 O O . LEU A 1 580 ? -14.398 -43.188 -28.688 1 94.75 580 LEU A O 1
ATOM 4543 N N . CYS A 1 581 ? -16.266 -41.938 -28.359 1 96.25 581 CYS A N 1
ATOM 4544 C CA . CYS A 1 581 ? -15.672 -41.188 -27.25 1 96.25 581 CYS A CA 1
ATOM 4545 C C . CYS A 1 581 ? -15.445 -42.094 -26.047 1 96.25 581 CYS A C 1
ATOM 4547 O O . CYS A 1 581 ? -14.445 -41.969 -25.328 1 96.25 581 CYS A O 1
ATOM 4549 N N . LEU A 1 582 ? -16.312 -42.969 -25.812 1 95.06 582 LEU A N 1
ATOM 4550 C CA . LEU A 1 582 ? -16.156 -43.906 -24.688 1 95.06 582 LEU A CA 1
ATOM 4551 C C . LEU A 1 582 ? -14.977 -44.844 -24.922 1 95.06 582 LEU A C 1
ATOM 4553 O O . LEU A 1 582 ? -14.297 -45.219 -23.969 1 95.06 582 LEU A O 1
ATOM 4557 N N . GLU A 1 583 ? -14.781 -45.219 -26.141 1 94.69 583 GLU A N 1
ATOM 4558 C CA . GLU A 1 583 ? -13.633 -46.062 -26.469 1 94.69 583 GLU A CA 1
ATOM 4559 C C . GLU A 1 583 ? -12.32 -45.344 -26.172 1 94.69 583 GLU A C 1
ATOM 4561 O O . GLU A 1 583 ? -11.367 -45.938 -25.672 1 94.69 583 GLU A O 1
ATOM 4566 N N . ARG A 1 584 ? -12.359 -44.156 -26.469 1 94.25 584 ARG A N 1
ATOM 4567 C CA . ARG A 1 584 ? -11.188 -43.375 -26.172 1 94.25 584 ARG A CA 1
ATOM 4568 C C . ARG A 1 584 ? -10.977 -43.219 -24.672 1 94.25 584 ARG A C 1
ATOM 4570 O O . ARG A 1 584 ? -9.836 -43.25 -24.188 1 94.25 584 ARG A O 1
ATOM 4577 N N . ALA A 1 585 ? -12.016 -42.938 -23.953 1 95 585 ALA A N 1
ATOM 4578 C CA . ALA A 1 585 ? -11.93 -42.844 -22.5 1 95 585 ALA A CA 1
ATOM 4579 C C . ALA A 1 585 ? -11.352 -44.125 -21.906 1 95 585 ALA A C 1
ATOM 4581 O O . ALA A 1 585 ? -10.539 -44.062 -20.969 1 95 585 ALA A O 1
ATOM 4582 N N . GLU A 1 586 ? -11.789 -45.25 -22.438 1 92.69 586 GLU A N 1
ATOM 4583 C CA . GLU A 1 586 ? -11.32 -46.531 -21.953 1 92.69 586 GLU A CA 1
ATOM 4584 C C . GLU A 1 586 ? -9.828 -46.719 -22.203 1 92.69 586 GLU A C 1
ATOM 4586 O O . GLU A 1 586 ? -9.109 -47.281 -21.375 1 92.69 586 GLU A O 1
ATOM 4591 N N . ALA A 1 587 ? -9.352 -46.281 -23.266 1 91 587 ALA A N 1
ATOM 4592 C CA . ALA A 1 587 ? -7.945 -46.406 -23.656 1 91 587 ALA A CA 1
ATOM 4593 C C . ALA A 1 587 ? -7.035 -45.656 -22.672 1 91 587 ALA A C 1
ATOM 4595 O O . ALA A 1 587 ? -5.891 -46.062 -22.453 1 91 587 ALA A O 1
ATOM 4596 N N . HIS A 1 588 ? -7.602 -44.656 -22.047 1 90.38 588 HIS A N 1
ATOM 4597 C CA . HIS A 1 588 ? -6.766 -43.844 -21.172 1 90.38 588 HIS A CA 1
ATOM 4598 C C . HIS A 1 588 ? -7.039 -44.156 -19.703 1 90.38 588 HIS A C 1
ATOM 4600 O O . HIS A 1 588 ? -6.316 -43.656 -18.828 1 90.38 588 HIS A O 1
ATOM 4606 N N . GLU A 1 589 ? -8.008 -44.844 -19.469 1 88.62 589 GLU A N 1
ATOM 4607 C CA . GLU A 1 589 ? -8.359 -45.156 -18.094 1 88.62 589 GLU A CA 1
ATOM 4608 C C . GLU A 1 589 ? -7.613 -46.375 -17.609 1 88.62 589 GLU A C 1
ATOM 4610 O O . GLU A 1 589 ? -7.496 -47.375 -18.344 1 88.62 589 GLU A O 1
ATOM 4615 N N . SER A 1 590 ? -7.078 -46.281 -16.469 1 85.5 590 SER A N 1
ATOM 4616 C CA . SER A 1 590 ? -6.395 -47.438 -15.898 1 85.5 590 SER A CA 1
ATOM 4617 C C . SER A 1 590 ? -7.391 -48.531 -15.5 1 85.5 590 SER A C 1
ATOM 4619 O O . SER A 1 590 ? -8.484 -48.219 -15.008 1 85.5 590 SER A O 1
ATOM 4621 N N . SER A 1 591 ? -6.988 -49.75 -15.672 1 83.12 591 SER A N 1
ATOM 4622 C CA . SER A 1 591 ? -7.828 -50.875 -15.367 1 83.12 591 SER A CA 1
ATOM 4623 C C . SER A 1 591 ? -8.031 -51.031 -13.859 1 83.12 591 SER A C 1
ATOM 4625 O O . SER A 1 591 ? -8.969 -51.719 -13.422 1 83.12 591 SER A O 1
ATOM 4627 N N . SER A 1 592 ? -7.207 -50.438 -13.133 1 82 592 SER A N 1
ATOM 4628 C CA . SER A 1 592 ? -7.289 -50.562 -11.688 1 82 592 SER A CA 1
ATOM 4629 C C . SER A 1 592 ? -8.164 -49.469 -11.086 1 82 592 SER A C 1
ATOM 4631 O O . SER A 1 592 ? -8.477 -49.5 -9.891 1 82 592 SER A O 1
ATOM 4633 N N . SER A 1 593 ? -8.656 -48.656 -11.969 1 85.88 593 SER A N 1
ATOM 4634 C CA . SER A 1 593 ? -9.445 -47.531 -11.477 1 85.88 593 SER A CA 1
ATOM 4635 C C . SER A 1 593 ? -10.883 -47.938 -11.211 1 85.88 593 SER A C 1
ATOM 4637 O O . SER A 1 593 ? -11.391 -48.875 -11.82 1 85.88 593 SER A O 1
ATOM 4639 N N . ASP A 1 594 ? -11.562 -47.281 -10.305 1 86 594 ASP A N 1
ATOM 4640 C CA . ASP A 1 594 ? -12.953 -47.531 -9.961 1 86 594 ASP A CA 1
ATOM 4641 C C . ASP A 1 594 ? -13.891 -47.094 -11.078 1 86 594 ASP A C 1
ATOM 4643 O O . ASP A 1 594 ? -15.047 -47.5 -11.141 1 86 594 ASP A O 1
ATOM 4647 N N . TYR A 1 595 ? -13.344 -46.344 -11.945 1 86.62 595 TYR A N 1
ATOM 4648 C CA . TYR A 1 595 ? -14.195 -45.781 -13 1 86.62 595 TYR A CA 1
ATOM 4649 C C . TYR A 1 595 ? -14.133 -46.656 -14.258 1 86.62 595 TYR A C 1
ATOM 4651 O O . TYR A 1 595 ? -14.93 -46.469 -15.18 1 86.62 595 TYR A O 1
ATOM 4659 N N . TYR A 1 596 ? -13.328 -47.688 -14.234 1 89.69 596 TYR A N 1
ATOM 4660 C CA . TYR A 1 596 ? -13.109 -48.5 -15.422 1 89.69 596 TYR A CA 1
ATOM 4661 C C . TYR A 1 596 ? -14.281 -49.438 -15.656 1 89.69 596 TYR A C 1
ATOM 4663 O O . TYR A 1 596 ? -14.797 -49.531 -16.766 1 89.69 596 TYR A O 1
ATOM 4671 N N . PRO A 1 597 ? -14.805 -50.094 -14.633 1 91.12 597 PRO A N 1
ATOM 4672 C CA . PRO A 1 597 ? -15.867 -51.062 -14.859 1 91.12 597 PRO A CA 1
ATOM 4673 C C . PRO A 1 597 ? -17.141 -50.438 -15.445 1 91.12 597 PRO A C 1
ATOM 4675 O O . PRO A 1 597 ? -17.688 -50.969 -16.422 1 91.12 597 PRO A O 1
ATOM 4678 N N . PRO A 1 598 ? -17.516 -49.344 -14.844 1 90.62 598 PRO A N 1
ATOM 4679 C CA . PRO A 1 598 ? -18.703 -48.75 -15.438 1 90.62 598 PRO A CA 1
ATOM 4680 C C . PRO A 1 598 ? -18.5 -48.344 -16.891 1 90.62 598 PRO A C 1
ATOM 4682 O O . PRO A 1 598 ? -19.438 -48.406 -17.703 1 90.62 598 PRO A O 1
ATOM 4685 N N . LEU A 1 599 ? -17.438 -47.969 -17.234 1 92.88 599 LEU A N 1
ATOM 4686 C CA . LEU A 1 599 ? -17.109 -47.531 -18.594 1 92.88 599 LEU A CA 1
ATOM 4687 C C . LEU A 1 599 ? -17.172 -48.719 -19.562 1 92.88 599 LEU A C 1
ATOM 4689 O O . LEU A 1 599 ? -17.812 -48.625 -20.609 1 92.88 599 LEU A O 1
ATOM 4693 N N . VAL A 1 600 ? -16.547 -49.781 -19.234 1 93.38 600 VAL A N 1
ATOM 4694 C CA . VAL A 1 600 ? -16.5 -50.938 -20.094 1 93.38 600 VAL A CA 1
ATOM 4695 C C . VAL A 1 600 ? -17.875 -51.625 -20.109 1 93.38 600 VAL A C 1
ATOM 4697 O O . VAL A 1 600 ? -18.297 -52.188 -21.125 1 93.38 600 VAL A O 1
ATOM 4700 N N . HIS A 1 601 ? -18.578 -51.562 -19.016 1 93.62 601 HIS A N 1
ATOM 4701 C CA . HIS A 1 601 ? -19.938 -52.062 -18.953 1 93.62 601 HIS A CA 1
ATOM 4702 C C . HIS A 1 601 ? -20.844 -51.375 -19.953 1 93.62 601 HIS A C 1
ATOM 4704 O O . HIS A 1 601 ? -21.609 -52 -20.688 1 93.62 601 HIS A O 1
ATOM 4710 N N . ARG A 1 602 ? -20.688 -50.156 -19.984 1 92.62 602 ARG A N 1
ATOM 4711 C CA . ARG A 1 602 ? -21.484 -49.344 -20.906 1 92.62 602 ARG A CA 1
ATOM 4712 C C . ARG A 1 602 ? -21.141 -49.688 -22.359 1 92.62 602 ARG A C 1
ATOM 4714 O O . ARG A 1 602 ? -22.031 -49.781 -23.203 1 92.62 602 ARG A O 1
ATOM 4721 N N . LEU A 1 603 ? -19.953 -49.875 -22.688 1 94.12 603 LEU A N 1
ATOM 4722 C CA . LEU A 1 603 ? -19.516 -50.219 -24.031 1 94.12 603 LEU A CA 1
ATOM 4723 C C . LEU A 1 603 ? -20.016 -51.625 -24.406 1 94.12 603 LEU A C 1
ATOM 4725 O O . LEU A 1 603 ? -20.484 -51.844 -25.531 1 94.12 603 LEU A O 1
ATOM 4729 N N . GLY A 1 604 ? -19.922 -52.531 -23.453 1 93.5 604 GLY A N 1
ATOM 4730 C CA . GLY A 1 604 ? -20.453 -53.844 -23.688 1 93.5 604 GLY A CA 1
ATOM 4731 C C . GLY A 1 604 ? -21.938 -53.875 -23.984 1 93.5 604 GLY A C 1
ATOM 4732 O O . GLY A 1 604 ? -22.375 -54.562 -24.906 1 93.5 604 GLY A O 1
ATOM 4733 N N . LEU A 1 605 ? -22.656 -53.125 -23.219 1 91.94 605 LEU A N 1
ATOM 4734 C CA . LEU A 1 605 ? -24.094 -53.062 -23.391 1 91.94 605 LEU A CA 1
ATOM 4735 C C . LEU A 1 605 ? -24.453 -52.438 -24.75 1 91.94 605 LEU A C 1
ATOM 4737 O O . LEU A 1 605 ? -25.406 -52.875 -25.391 1 91.94 605 LEU A O 1
ATOM 4741 N N . HIS A 1 606 ? -23.75 -51.531 -25.188 1 92.69 606 HIS A N 1
ATOM 4742 C CA . HIS A 1 606 ? -24 -50.906 -26.469 1 92.69 606 HIS A CA 1
ATOM 4743 C C . HIS A 1 606 ? -23.766 -51.875 -27.625 1 92.69 606 HIS A C 1
ATOM 4745 O O . HIS A 1 606 ? -24.609 -52 -28.516 1 92.69 606 HIS A O 1
ATOM 4751 N N . TYR A 1 607 ? -22.75 -52.562 -27.562 1 92.88 607 TYR A N 1
ATOM 4752 C CA . TYR A 1 607 ? -22.422 -53.469 -28.641 1 92.88 607 TYR A CA 1
ATOM 4753 C C . TYR A 1 607 ? -23.344 -54.688 -28.625 1 92.88 607 TYR A C 1
ATOM 4755 O O . TYR A 1 607 ? -23.641 -55.281 -29.656 1 92.88 607 TYR A O 1
ATOM 4763 N N . LEU A 1 608 ? -23.844 -55 -27.422 1 91.81 608 LEU A N 1
ATOM 4764 C CA . LEU A 1 608 ? -24.859 -56.031 -27.344 1 91.81 608 LEU A CA 1
ATOM 4765 C C . LEU A 1 608 ? -26.156 -55.562 -28 1 91.81 608 LEU A C 1
ATOM 4767 O O . LEU A 1 608 ? -26.844 -56.344 -28.656 1 91.81 608 LEU A O 1
ATOM 4771 N N . GLY A 1 609 ? -26.375 -54.375 -27.844 1 91 609 GLY A N 1
ATOM 4772 C CA . GLY A 1 609 ? -27.594 -53.812 -28.391 1 91 609 GLY A CA 1
ATOM 4773 C C . GLY A 1 609 ? -27.594 -53.75 -29.906 1 91 609 GLY A C 1
ATOM 4774 O O . GLY A 1 609 ? -28.625 -53.969 -30.547 1 91 609 GLY A O 1
ATOM 4775 N N . ILE A 1 610 ? -26.438 -53.469 -30.438 1 90.81 610 ILE A N 1
ATOM 4776 C CA . ILE A 1 610 ? -26.344 -53.375 -31.891 1 90.81 610 ILE A CA 1
ATOM 4777 C C . ILE A 1 610 ? -25.984 -54.719 -32.469 1 90.81 610 ILE A C 1
ATOM 4779 O O . ILE A 1 610 ? -25.703 -54.812 -33.688 1 90.81 610 ILE A O 1
ATOM 4783 N N . ARG A 1 611 ? -25.844 -55.844 -31.703 1 89.19 611 ARG A N 1
ATOM 4784 C CA . ARG A 1 611 ? -25.656 -57.25 -32.062 1 89.19 611 ARG A CA 1
ATOM 4785 C C . ARG A 1 611 ? -24.266 -57.469 -32.688 1 89.19 611 ARG A C 1
ATOM 4787 O O . ARG A 1 611 ? -24.125 -58.188 -33.656 1 89.19 611 ARG A O 1
ATOM 4794 N N . ARG A 1 612 ? -23.469 -56.625 -32.281 1 91.75 612 ARG A N 1
ATOM 4795 C CA . ARG A 1 612 ? -22.062 -56.875 -32.562 1 91.75 612 ARG A CA 1
ATOM 4796 C C . ARG A 1 612 ? -21.375 -57.625 -31.422 1 91.75 612 ARG A C 1
ATOM 4798 O O . ARG A 1 612 ? -20.719 -57 -30.594 1 91.75 612 ARG A O 1
ATOM 4805 N N . LEU A 1 613 ? -21.516 -58.875 -31.469 1 89.06 613 LEU A N 1
ATOM 4806 C CA . LEU A 1 613 ? -21.141 -59.75 -30.344 1 89.06 613 LEU A CA 1
ATOM 4807 C C . LEU A 1 613 ? -19.625 -59.812 -30.203 1 89.06 613 LEU A C 1
ATOM 4809 O O . LEU A 1 613 ? -19.109 -59.938 -29.094 1 89.06 613 LEU A O 1
ATOM 4813 N N . ASP A 1 614 ? -18.922 -59.75 -31.312 1 90 614 ASP A N 1
ATOM 4814 C CA . ASP A 1 614 ? -17.469 -59.875 -31.266 1 90 614 ASP A CA 1
ATOM 4815 C C . ASP A 1 614 ? -16.859 -58.75 -30.453 1 90 614 ASP A C 1
ATOM 4817 O O . ASP A 1 614 ? -16 -58.969 -29.594 1 90 614 ASP A O 1
ATOM 4821 N N . ARG A 1 615 ? -17.359 -57.594 -30.656 1 91.94 615 ARG A N 1
ATOM 4822 C CA . ARG A 1 615 ? -16.844 -56.438 -29.938 1 91.94 615 ARG A CA 1
ATOM 4823 C C . ARG A 1 615 ? -17.375 -56.406 -28.516 1 91.94 615 ARG A C 1
ATOM 4825 O O . ARG A 1 615 ? -16.672 -55.969 -27.594 1 91.94 615 ARG A O 1
ATOM 4832 N N . ALA A 1 616 ? -18.547 -56.781 -28.328 1 93.69 616 ALA A N 1
ATOM 4833 C CA . ALA A 1 616 ? -19.156 -56.781 -27 1 93.69 616 ALA A CA 1
ATOM 4834 C C . ALA A 1 616 ? -18.359 -57.688 -26.062 1 93.69 616 ALA A C 1
ATOM 4836 O O . ALA A 1 616 ? -18.125 -57.344 -24.891 1 93.69 616 ALA A O 1
ATOM 4837 N N . VAL A 1 617 ? -17.984 -58.875 -26.578 1 92.44 617 VAL A N 1
ATOM 4838 C CA . VAL A 1 617 ? -17.297 -59.875 -25.75 1 92.44 617 VAL A CA 1
ATOM 4839 C C . VAL A 1 617 ? -15.938 -59.312 -25.328 1 92.44 617 VAL A C 1
ATOM 4841 O O . VAL A 1 617 ? -15.484 -59.594 -24.203 1 92.44 617 VAL A O 1
ATOM 4844 N N . ILE A 1 618 ? -15.305 -58.531 -26.188 1 92.81 618 ILE A N 1
ATOM 4845 C CA . ILE A 1 618 ? -14.016 -57.938 -25.844 1 92.81 618 ILE A CA 1
ATOM 4846 C C . ILE A 1 618 ? -14.164 -57.094 -24.594 1 92.81 618 ILE A C 1
ATOM 4848 O O . ILE A 1 618 ? -13.383 -57.219 -23.656 1 92.81 618 ILE A O 1
ATOM 4852 N N . TYR A 1 619 ? -15.133 -56.219 -24.562 1 94.62 619 TYR A N 1
ATOM 4853 C CA . TYR A 1 619 ? -15.32 -55.312 -23.438 1 94.62 619 TYR A CA 1
ATOM 4854 C C . TYR A 1 619 ? -15.906 -56.031 -22.234 1 94.62 619 TYR A C 1
ATOM 4856 O O . TYR A 1 619 ? -15.602 -55.688 -21.094 1 94.62 619 TYR A O 1
ATOM 4864 N N . LEU A 1 620 ? -16.734 -57 -22.438 1 93.19 620 LEU A N 1
ATOM 4865 C CA . LEU A 1 620 ? -17.297 -57.75 -21.328 1 93.19 620 LEU A CA 1
ATOM 4866 C C . LEU A 1 620 ? -16.219 -58.594 -20.641 1 93.19 620 LEU A C 1
ATOM 4868 O O . LEU A 1 620 ? -16.266 -58.812 -19.438 1 93.19 620 LEU A O 1
ATOM 4872 N N . GLU A 1 621 ? -15.352 -59.094 -21.438 1 92.12 621 GLU A N 1
ATOM 4873 C CA . GLU A 1 621 ? -14.219 -59.812 -20.859 1 92.12 621 GLU A CA 1
ATOM 4874 C C . GLU A 1 621 ? -13.367 -58.875 -20 1 92.12 621 GLU A C 1
ATOM 4876 O O . GLU A 1 621 ? -12.906 -59.281 -18.922 1 92.12 621 GLU A O 1
ATOM 4881 N N . LYS A 1 622 ? -13.141 -57.688 -20.531 1 92.38 622 LYS A N 1
ATOM 4882 C CA . LYS A 1 622 ? -12.398 -56.688 -19.766 1 92.38 622 LYS A CA 1
ATOM 4883 C C . LYS A 1 622 ? -13.117 -56.375 -18.453 1 92.38 622 LYS A C 1
ATOM 4885 O O . LYS A 1 622 ? -12.469 -56.156 -17.422 1 92.38 622 LYS A O 1
ATOM 4890 N N . LEU A 1 623 ? -14.375 -56.312 -18.531 1 92.62 623 LEU A N 1
ATOM 4891 C CA . LEU A 1 623 ? -15.188 -56.062 -17.344 1 92.62 623 LEU A CA 1
ATOM 4892 C C . LEU A 1 623 ? -15.008 -57.156 -16.312 1 92.62 623 LEU A C 1
ATOM 4894 O O . LEU A 1 623 ? -14.852 -56.875 -15.117 1 92.62 623 LEU A O 1
ATOM 4898 N N . ALA A 1 624 ? -14.969 -58.375 -16.766 1 89.12 624 ALA A N 1
ATOM 4899 C CA . ALA A 1 624 ? -14.883 -59.531 -15.891 1 89.12 624 ALA A CA 1
ATOM 4900 C C . ALA A 1 624 ? -13.5 -59.656 -15.266 1 89.12 624 ALA A C 1
ATOM 4902 O O . ALA A 1 624 ? -13.344 -60.219 -14.18 1 89.12 624 ALA A O 1
ATOM 4903 N N . LEU A 1 625 ? -12.555 -59.156 -15.883 1 88.12 625 LEU A N 1
ATOM 4904 C CA . LEU A 1 625 ? -11.172 -59.312 -15.438 1 88.12 625 LEU A CA 1
ATOM 4905 C C . LEU A 1 625 ? -10.695 -58.062 -14.688 1 88.12 625 LEU A C 1
ATOM 4907 O O . LEU A 1 625 ? -9.617 -58.062 -14.086 1 88.12 625 LEU A O 1
ATOM 4911 N N . SER A 1 626 ? -11.477 -57.031 -14.703 1 89.62 626 SER A N 1
ATOM 4912 C CA . SER A 1 626 ? -11.078 -55.781 -14.039 1 89.62 626 SER A CA 1
ATOM 4913 C C . SER A 1 626 ? -10.914 -55.969 -12.539 1 89.62 626 SER A C 1
ATOM 4915 O O . SER A 1 626 ? -11.648 -56.75 -11.93 1 89.62 626 SER A O 1
ATOM 4917 N N . GLU A 1 627 ? -9.93 -55.344 -11.961 1 86.88 627 GLU A N 1
ATOM 4918 C CA . GLU A 1 627 ? -9.641 -55.469 -10.531 1 86.88 627 GLU A CA 1
ATOM 4919 C C . GLU A 1 627 ? -10.758 -54.844 -9.695 1 86.88 627 GLU A C 1
ATOM 4921 O O . GLU A 1 627 ? -11.062 -55.312 -8.602 1 86.88 627 GLU A O 1
ATOM 4926 N N . ALA A 1 628 ? -11.375 -53.812 -10.281 1 87.31 628 ALA A N 1
ATOM 4927 C CA . ALA A 1 628 ? -12.406 -53.094 -9.539 1 87.31 628 ALA A CA 1
ATOM 4928 C C . ALA A 1 628 ? -13.797 -53.625 -9.875 1 87.31 628 ALA A C 1
ATOM 4930 O O . ALA A 1 628 ? -14.797 -52.938 -9.617 1 87.31 628 ALA A O 1
ATOM 4931 N N . ARG A 1 629 ? -13.867 -54.812 -10.352 1 86.06 629 ARG A N 1
ATOM 4932 C CA . ARG A 1 629 ? -15.156 -55.375 -10.781 1 86.06 629 ARG A CA 1
ATOM 4933 C C . ARG A 1 629 ? -16.031 -55.719 -9.578 1 86.06 629 ARG A C 1
ATOM 4935 O O . ARG A 1 629 ? -15.523 -56.031 -8.5 1 86.06 629 ARG A O 1
ATOM 4942 N N . ARG A 1 630 ? -17.312 -55.406 -9.734 1 82.38 630 ARG A N 1
ATOM 4943 C CA . ARG A 1 630 ? -18.297 -55.812 -8.742 1 82.38 630 ARG A CA 1
ATOM 4944 C C . ARG A 1 630 ? -18.906 -57.188 -9.094 1 82.38 630 ARG A C 1
ATOM 4946 O O . ARG A 1 630 ? -18.75 -57.656 -10.211 1 82.38 630 ARG A O 1
ATOM 4953 N N . ARG A 1 631 ? -19.547 -57.812 -8.211 1 87.38 631 ARG A N 1
ATOM 4954 C CA . ARG A 1 631 ? -20.219 -59.094 -8.391 1 87.38 631 ARG A CA 1
ATOM 4955 C C . ARG A 1 631 ? -21.234 -59.031 -9.523 1 87.38 631 ARG A C 1
ATOM 4957 O O . ARG A 1 631 ? -21.328 -59.938 -10.344 1 87.38 631 ARG A O 1
ATOM 4964 N N . GLU A 1 632 ? -21.859 -57.906 -9.523 1 89.38 632 GLU A N 1
ATOM 4965 C CA . GLU A 1 632 ? -22.906 -57.75 -10.531 1 89.38 632 GLU A CA 1
ATOM 4966 C C . GLU A 1 632 ? -22.312 -57.656 -11.93 1 89.38 632 GLU A C 1
ATOM 4968 O O . GLU A 1 632 ? -22.969 -58.031 -12.906 1 89.38 632 GLU A O 1
ATOM 4973 N N . ASP A 1 633 ? -21.141 -57.219 -11.984 1 91.5 633 ASP A N 1
ATOM 4974 C CA . ASP A 1 633 ? -20.469 -57.094 -13.281 1 91.5 633 ASP A CA 1
ATOM 4975 C C . ASP A 1 633 ? -20.125 -58.438 -13.859 1 91.5 633 ASP A C 1
ATOM 4977 O O . ASP A 1 633 ? -20.297 -58.688 -15.062 1 91.5 633 ASP A O 1
ATOM 4981 N N . VAL A 1 634 ? -19.75 -59.312 -13.031 1 89 634 VAL A N 1
ATOM 4982 C CA . VAL A 1 634 ? -19.406 -60.656 -13.453 1 89 634 VAL A CA 1
ATOM 4983 C C . VAL A 1 634 ? -20.672 -61.406 -13.844 1 89 634 VAL A C 1
ATOM 4985 O O . VAL A 1 634 ? -20.688 -62.156 -14.836 1 89 634 VAL A O 1
ATOM 4988 N N . LEU A 1 635 ? -21.688 -61.188 -13.102 1 88.81 635 LEU A N 1
ATOM 4989 C CA . LEU A 1 635 ? -22.953 -61.875 -13.367 1 88.81 635 LEU A CA 1
ATOM 4990 C C . LEU A 1 635 ? -23.547 -61.406 -14.695 1 88.81 635 LEU A C 1
ATOM 4992 O O . LEU A 1 635 ? -24.234 -62.188 -15.367 1 88.81 635 LEU A O 1
ATOM 4996 N N . PHE A 1 636 ? -23.156 -60.281 -14.938 1 90.56 636 PHE A N 1
ATOM 4997 C CA . PHE A 1 636 ? -23.656 -59.719 -16.188 1 90.56 636 PHE A CA 1
ATOM 4998 C C . PHE A 1 636 ? -22.797 -60.156 -17.359 1 90.56 636 PHE A C 1
ATOM 5000 O O . PHE A 1 636 ? -23.328 -60.531 -18.422 1 90.56 636 PHE A O 1
ATOM 5007 N N . ALA A 1 637 ? -21.578 -60.25 -17.25 1 93.06 637 ALA A N 1
ATOM 5008 C CA . ALA A 1 637 ? -20.641 -60.406 -18.359 1 93.06 637 ALA A CA 1
ATOM 5009 C C . ALA A 1 637 ? -20.516 -61.875 -18.781 1 93.06 637 ALA A C 1
ATOM 5011 O O . ALA A 1 637 ? -20.531 -62.188 -19.969 1 93.06 637 ALA A O 1
ATOM 5012 N N . ILE A 1 638 ? -20.578 -62.781 -17.906 1 89 638 ILE A N 1
ATOM 5013 C CA . ILE A 1 638 ? -20.188 -64.125 -18.156 1 89 638 ILE A CA 1
ATOM 5014 C C . ILE A 1 638 ? -21.266 -64.875 -18.969 1 89 638 ILE A C 1
ATOM 5016 O O . ILE A 1 638 ? -20.953 -65.625 -19.875 1 89 638 ILE A O 1
ATOM 5020 N N . PRO A 1 639 ? -22.484 -64.562 -18.75 1 88.56 639 PRO A N 1
ATOM 5021 C CA . PRO A 1 639 ? -23.516 -65.25 -19.547 1 88.56 639 PRO A CA 1
ATOM 5022 C C . PRO A 1 639 ? -23.453 -64.875 -21.016 1 88.56 639 PRO A C 1
ATOM 5024 O O . PRO A 1 639 ? -24.062 -65.5 -21.859 1 88.56 639 PRO A O 1
ATOM 5027 N N . HIS A 1 640 ? -22.734 -63.906 -21.297 1 91 640 HIS A N 1
ATOM 5028 C CA . HIS A 1 640 ? -22.594 -63.5 -22.688 1 91 640 HIS A CA 1
ATOM 5029 C C . HIS A 1 640 ? -21.234 -63.938 -23.25 1 91 640 HIS A C 1
ATOM 5031 O O . HIS A 1 640 ? -21.094 -64.125 -24.453 1 91 640 HIS A O 1
ATOM 5037 N N . VAL A 1 641 ? -20.281 -64.062 -22.438 1 92.38 641 VAL A N 1
ATOM 5038 C CA . VAL A 1 641 ? -18.906 -64.312 -22.859 1 92.38 641 VAL A CA 1
ATOM 5039 C C . VAL A 1 641 ? -18.734 -65.812 -23.141 1 92.38 641 VAL A C 1
ATOM 5041 O O . VAL A 1 641 ? -18.188 -66.25 -24.172 1 92.38 641 VAL A O 1
ATOM 5044 N N . VAL A 1 642 ? -19.312 -66.562 -22.297 1 90.69 642 VAL A N 1
ATOM 5045 C CA . VAL A 1 642 ? -19.078 -68 -22.375 1 90.69 642 VAL A CA 1
ATOM 5046 C C . VAL A 1 642 ? -19.828 -68.625 -23.562 1 90.69 642 VAL A C 1
ATOM 5048 O O . VAL A 1 642 ? -19.25 -69.375 -24.375 1 90.69 642 VAL A O 1
ATOM 5051 N N . PRO A 1 643 ? -21.109 -68.25 -23.703 1 90.06 643 PRO A N 1
ATOM 5052 C CA . PRO A 1 643 ? -21.797 -68.812 -24.875 1 90.06 643 PRO A CA 1
ATOM 5053 C C . PRO A 1 643 ? -21.125 -68.375 -26.188 1 90.06 643 PRO A C 1
ATOM 5055 O O . PRO A 1 643 ? -21.156 -69.125 -27.172 1 90.06 643 PRO A O 1
ATOM 5058 N N . TYR A 1 644 ? -20.562 -67.25 -26.203 1 91.19 644 TYR A N 1
ATOM 5059 C CA . TYR A 1 644 ? -19.859 -66.812 -27.391 1 91.19 644 TYR A CA 1
ATOM 5060 C C . TYR A 1 644 ? -18.656 -67.688 -27.688 1 91.19 644 TYR A C 1
ATOM 5062 O O . TYR A 1 644 ? -18.453 -68.125 -28.828 1 91.19 644 TYR A O 1
ATOM 5070 N N . TYR A 1 645 ? -17.906 -68.062 -26.734 1 90.56 645 TYR A N 1
ATOM 5071 C CA . TYR A 1 645 ? -16.75 -68.938 -26.922 1 90.56 645 TYR A CA 1
ATOM 5072 C C . TYR A 1 645 ? -17.172 -70.375 -27.266 1 90.56 645 TYR A C 1
ATOM 5074 O O . TYR A 1 645 ? -16.516 -71 -28.078 1 90.56 645 TYR A O 1
ATOM 5082 N N . LEU A 1 646 ? -18.25 -70.75 -26.719 1 89.19 646 LEU A N 1
ATOM 5083 C CA . LEU A 1 646 ? -18.75 -72.062 -27.016 1 89.19 646 LEU A CA 1
ATOM 5084 C C . LEU A 1 646 ? -19.297 -72.125 -28.438 1 89.19 646 LEU A C 1
ATOM 5086 O O . LEU A 1 646 ? -19.094 -73.125 -29.125 1 89.19 646 LEU A O 1
ATOM 5090 N N . GLN A 1 647 ? -19.891 -71.125 -28.797 1 88.81 647 GLN A N 1
ATOM 5091 C CA . GLN A 1 647 ? -20.391 -71.125 -30.172 1 88.81 647 GLN A CA 1
ATOM 5092 C C . GLN A 1 647 ? -19.234 -71.062 -31.172 1 88.81 647 GLN A C 1
ATOM 5094 O O . GLN A 1 647 ? -19.297 -71.688 -32.219 1 88.81 647 GLN A O 1
ATOM 5099 N N . GLN A 1 648 ? -18.344 -70.375 -30.844 1 89.56 648 GLN A N 1
ATOM 5100 C CA . GLN A 1 648 ? -17.156 -70.312 -31.703 1 89.56 648 GLN A CA 1
ATOM 5101 C C . GLN A 1 648 ? -16.469 -71.688 -31.781 1 89.56 648 GLN A C 1
ATOM 5103 O O . GLN A 1 648 ? -16 -72.062 -32.844 1 89.56 648 GLN A O 1
ATOM 5108 N N . ALA A 1 649 ? -16.438 -72.312 -30.719 1 88.81 649 ALA A N 1
ATOM 5109 C CA . ALA A 1 649 ? -15.859 -73.688 -30.688 1 88.81 649 ALA A CA 1
ATOM 5110 C C . ALA A 1 649 ? -16.688 -74.625 -31.531 1 88.81 649 ALA A C 1
ATOM 5112 O O . ALA A 1 649 ? -16.125 -75.5 -32.25 1 88.81 649 ALA A O 1
ATOM 5113 N N . ARG A 1 650 ? -17.969 -74.5 -31.484 1 86.5 650 ARG A N 1
ATOM 5114 C CA . ARG A 1 650 ? -18.859 -75.375 -32.281 1 86.5 650 ARG A CA 1
ATOM 5115 C C . ARG A 1 650 ? -18.672 -75.125 -33.781 1 86.5 650 ARG A C 1
ATOM 5117 O O . ARG A 1 650 ? -18.688 -76.062 -34.562 1 86.5 650 ARG A O 1
ATOM 5124 N N . GLN A 1 651 ? -18.484 -73.938 -34.031 1 86.5 651 GLN A N 1
ATOM 5125 C CA . GLN A 1 651 ? -18.312 -73.562 -35.438 1 86.5 651 GLN A CA 1
ATOM 5126 C C . GLN A 1 651 ? -16.953 -74.062 -35.969 1 86.5 651 GLN A C 1
ATOM 5128 O O . GLN A 1 651 ? -16.859 -74.5 -37.094 1 86.5 651 GLN A O 1
ATOM 5133 N N . LEU A 1 652 ? -16.031 -74 -35.094 1 87.12 652 LEU A N 1
ATOM 5134 C CA . LEU A 1 652 ? -14.695 -74.438 -35.5 1 87.12 652 LEU A CA 1
ATOM 5135 C C . LEU A 1 652 ? -14.648 -75.938 -35.656 1 87.12 652 LEU A C 1
ATOM 5137 O O . LEU A 1 652 ? -13.945 -76.438 -36.531 1 87.12 652 LEU A O 1
ATOM 5141 N N . LEU A 1 653 ? -15.523 -76.688 -34.875 1 84.56 653 LEU A N 1
ATOM 5142 C CA . LEU A 1 653 ? -15.555 -78.125 -34.906 1 84.56 653 LEU A CA 1
ATOM 5143 C C . LEU A 1 653 ? -16.641 -78.625 -35.812 1 84.56 653 LEU A C 1
ATOM 5145 O O . LEU A 1 653 ? -16.797 -79.875 -36 1 84.56 653 LEU A O 1
ATOM 5149 N N . ASP A 1 654 ? -17.438 -77.688 -36.562 1 76.75 654 ASP A N 1
ATOM 5150 C CA . ASP A 1 654 ? -18.5 -78 -37.531 1 76.75 654 ASP A CA 1
ATOM 5151 C C . ASP A 1 654 ? -19.531 -78.938 -36.906 1 76.75 654 ASP A C 1
ATOM 5153 O O . ASP A 1 654 ? -19.922 -79.938 -37.5 1 76.75 654 ASP A O 1
ATOM 5157 N N . ILE A 1 655 ? -19.844 -78.75 -35.594 1 66.5 655 ILE A N 1
ATOM 5158 C CA . ILE A 1 655 ? -20.875 -79.562 -34.906 1 66.5 655 ILE A CA 1
ATOM 5159 C C . ILE A 1 655 ? -22.25 -79.125 -35.438 1 66.5 655 ILE A C 1
ATOM 5161 O O . ILE A 1 655 ? -22.609 -77.938 -35.406 1 66.5 655 ILE A O 1
ATOM 5165 N N . PRO A 1 656 ? -23.188 -79.875 -36.375 1 54.16 656 PRO A N 1
ATOM 5166 C CA . PRO A 1 656 ? -24.484 -79.438 -36.938 1 54.16 656 PRO A CA 1
ATOM 5167 C C . PRO A 1 656 ? -25.453 -79 -35.844 1 54.16 656 PRO A C 1
ATOM 5169 O O . PRO A 1 656 ? -25.391 -79.438 -34.719 1 54.16 656 PRO A O 1
ATOM 5172 N N . SER A 1 657 ? -25.969 -77.812 -35.781 1 45.88 657 SER A N 1
ATOM 5173 C CA . SER A 1 657 ? -26.844 -77.188 -34.812 1 45.88 657 SER A CA 1
ATOM 5174 C C . SER A 1 657 ? -28 -78.125 -34.438 1 45.88 657 SER A C 1
ATOM 5176 O O . SER A 1 657 ? -28.688 -77.875 -33.438 1 45.88 657 SER A O 1
ATOM 5178 N N . ARG A 1 658 ? -29.156 -78.375 -35.375 1 38.84 658 ARG A N 1
ATOM 5179 C CA . ARG A 1 658 ? -30.516 -78.812 -35.062 1 38.84 658 ARG A CA 1
ATOM 5180 C C . ARG A 1 658 ? -30.5 -80.062 -34.156 1 38.84 658 ARG A C 1
ATOM 5182 O O . ARG A 1 658 ? -31.438 -80.25 -33.406 1 38.84 658 ARG A O 1
ATOM 5189 N N . SER A 1 659 ? -30.234 -81.25 -34.812 1 32.34 659 SER A N 1
ATOM 5190 C CA . SER A 1 659 ? -31.109 -82.375 -34.438 1 32.34 659 SER A CA 1
ATOM 5191 C C . SER A 1 659 ? -30.969 -82.75 -32.969 1 32.34 659 SER A C 1
ATOM 5193 O O . SER A 1 659 ? -29.875 -82.688 -32.406 1 32.34 659 SER A O 1
ATOM 5195 N N . PRO A 1 660 ? -32.25 -82.688 -32.281 1 33.09 660 PRO A N 1
ATOM 5196 C CA . PRO A 1 660 ? -32.344 -83.062 -30.875 1 33.09 660 PRO A CA 1
ATOM 5197 C C . PRO A 1 660 ? -31.297 -84.125 -30.484 1 33.09 660 PRO A C 1
ATOM 5199 O O . PRO A 1 660 ? -30.609 -84 -29.484 1 33.09 660 PRO A O 1
ATOM 5202 N N . SER A 1 661 ? -31.828 -85.375 -30.844 1 30.2 661 SER A N 1
ATOM 5203 C CA . SER A 1 661 ? -31.516 -86.625 -30.188 1 30.2 661 SER A CA 1
ATOM 5204 C C . SER A 1 661 ? -30.109 -87.125 -30.531 1 30.2 661 SER A C 1
ATOM 5206 O O . SER A 1 661 ? -29.938 -88.062 -31.328 1 30.2 661 SER A O 1
ATOM 5208 N N . TYR A 1 662 ? -29.312 -86.375 -30.906 1 29.39 662 TYR A N 1
ATOM 5209 C CA . TYR A 1 662 ? -28.047 -87 -31.203 1 29.39 662 TYR A CA 1
ATOM 5210 C C . TYR A 1 662 ? -27.578 -87.875 -30.047 1 29.39 662 TYR A C 1
ATOM 5212 O O . TYR A 1 662 ? -27.062 -87.375 -29.047 1 29.39 662 TYR A O 1
ATOM 5220 N N . GLU A 1 663 ? -28.609 -88.812 -29.656 1 30.41 663 GLU A N 1
ATOM 5221 C CA . GLU A 1 663 ? -28.078 -89.875 -28.797 1 30.41 663 GLU A CA 1
ATOM 5222 C C . GLU A 1 663 ? -26.812 -90.5 -29.391 1 30.41 663 GLU A C 1
ATOM 5224 O O . GLU A 1 663 ? -26.797 -90.875 -30.547 1 30.41 663 GLU A O 1
ATOM 5229 N N . PRO A 1 664 ? -25.719 -90.188 -29.031 1 28.86 664 PRO A N 1
ATOM 5230 C CA . PRO A 1 664 ? -24.594 -90.938 -29.547 1 28.86 664 PRO A CA 1
ATOM 5231 C C . PRO A 1 664 ? -24.922 -92.438 -29.703 1 28.86 664 PRO A C 1
ATOM 5233 O O . PRO A 1 664 ? -25.594 -93 -28.859 1 28.86 664 PRO A O 1
ATOM 5236 N N . PRO A 1 665 ? -25.172 -92.812 -31.078 1 25.98 665 PRO A N 1
ATOM 5237 C CA . PRO A 1 665 ? -25.609 -94.25 -31.234 1 25.98 665 PRO A CA 1
ATOM 5238 C C . PRO A 1 665 ? -24.891 -95.188 -30.281 1 25.98 665 PRO A C 1
ATOM 5240 O O . PRO A 1 665 ? -23.734 -94.938 -29.922 1 25.98 665 PRO A O 1
ATOM 5243 N N . PRO A 1 666 ? -25.641 -95.812 -29.438 1 24.78 666 PRO A N 1
ATOM 5244 C CA . PRO A 1 666 ? -25 -96.938 -28.719 1 24.78 666 PRO A CA 1
ATOM 5245 C C . PRO A 1 666 ? -24.234 -97.875 -29.625 1 24.78 666 PRO A C 1
ATOM 5247 O O . PRO A 1 666 ? -24.484 -97.938 -30.844 1 24.78 666 PRO A O 1
ATOM 5250 N N . HIS A 1 667 ? -23.109 -98.438 -29.312 1 20.03 667 HIS A N 1
ATOM 5251 C CA . HIS A 1 667 ? -22.312 -99.5 -29.891 1 20.03 667 HIS A CA 1
ATOM 5252 C C . HIS A 1 667 ? -23.188 -100.688 -30.25 1 20.03 667 HIS A C 1
ATOM 5254 O O . HIS A 1 667 ? -23.75 -101.312 -29.359 1 20.03 667 HIS A O 1
ATOM 5260 N N . HIS A 1 668 ? -24.062 -100.562 -31.359 1 18.69 668 HIS A N 1
ATOM 5261 C CA . HIS A 1 668 ? -24.828 -101.75 -31.734 1 18.69 668 HIS A CA 1
ATOM 5262 C C . HIS A 1 668 ? -23.938 -103 -31.828 1 18.69 668 HIS A C 1
ATOM 5264 O O . HIS A 1 668 ? -22.734 -102.875 -32.094 1 18.69 668 HIS A O 1
ATOM 5270 N N . ALA A 1 669 ? -24.672 -104.125 -31.641 1 16.98 669 ALA A N 1
ATOM 5271 C CA . ALA A 1 669 ? -25.141 -105.5 -31.484 1 16.98 669 ALA A CA 1
ATOM 5272 C C . ALA A 1 669 ? -25.141 -106.25 -32.812 1 16.98 669 ALA A C 1
ATOM 5274 O O . ALA A 1 669 ? -25.984 -105.938 -33.688 1 16.98 669 ALA A O 1
ATOM 5275 N N . THR A 1 670 ? -24.047 -106.688 -33.344 1 17.62 670 THR A N 1
ATOM 5276 C CA . THR A 1 670 ? -23.734 -107.5 -34.5 1 17.62 670 THR A CA 1
ATOM 5277 C C . THR A 1 670 ? -24.578 -108.812 -34.5 1 17.62 670 THR A C 1
ATOM 5279 O O . THR A 1 670 ? -24.297 -109.75 -35.25 1 17.62 670 THR A O 1
ATOM 5282 N N . THR A 1 671 ? -25.922 -108.75 -34.312 1 16.17 671 THR A N 1
ATOM 5283 C CA . THR A 1 671 ? -26.219 -110.188 -34.375 1 16.17 671 THR A CA 1
ATOM 5284 C C . THR A 1 671 ? -26.047 -110.688 -35.781 1 16.17 671 THR A C 1
ATOM 5286 O O . THR A 1 671 ? -26.031 -109.938 -36.75 1 16.17 671 THR A O 1
ATOM 5289 N N . ALA A 1 672 ? -26.406 -112.125 -36.094 1 17.12 672 ALA A N 1
ATOM 5290 C CA . ALA A 1 672 ? -25.969 -113.375 -36.75 1 17.12 672 ALA A CA 1
ATOM 5291 C C . ALA A 1 672 ? -26.688 -113.562 -38.094 1 17.12 672 ALA A C 1
ATOM 5293 O O . ALA A 1 672 ? -26.125 -114.125 -39.031 1 17.12 672 ALA A O 1
ATOM 5294 N N . GLY A 1 673 ? -28.031 -113.062 -38.344 1 15.45 673 GLY A N 1
ATOM 5295 C CA . GLY A 1 673 ? -28.75 -114.25 -38.844 1 15.45 673 GLY A CA 1
ATOM 5296 C C . GLY A 1 673 ? -28.5 -114.438 -40.344 1 15.45 673 GLY A C 1
ATOM 5297 O O . GLY A 1 673 ? -27.906 -113.625 -41 1 15.45 673 GLY A O 1
ATOM 5298 N N . GLY A 1 674 ? -29.5 -115.312 -41.031 1 16.09 674 GLY A N 1
ATOM 5299 C CA . GLY A 1 674 ? -29.531 -116.438 -41.906 1 16.09 674 GLY A CA 1
ATOM 5300 C C . GLY A 1 674 ? -29.656 -116.125 -43.375 1 16.09 674 GLY A C 1
ATOM 5301 O O . GLY A 1 674 ? -29.672 -114.938 -43.75 1 16.09 674 GLY A O 1
ATOM 5302 N N . GLY A 1 675 ? -30.703 -116.625 -44.094 1 15.75 675 GLY A N 1
ATOM 5303 C CA . GLY A 1 675 ? -30.703 -117.562 -45.219 1 15.75 675 GLY A CA 1
ATOM 5304 C C . GLY A 1 675 ? -30.922 -116.875 -46.562 1 15.75 675 GLY A C 1
ATOM 5305 O O . GLY A 1 675 ? -29.969 -116.5 -47.219 1 15.75 675 GLY A O 1
ATOM 5306 N N . ASP A 1 676 ? -32.219 -116.75 -47.125 1 15.73 676 ASP A N 1
ATOM 5307 C CA . ASP A 1 676 ? -32.562 -117.625 -48.281 1 15.73 676 ASP A CA 1
ATOM 5308 C C . ASP A 1 676 ? -32.469 -116.812 -49.594 1 15.73 676 ASP A C 1
ATOM 5310 O O . ASP A 1 676 ? -31.891 -115.75 -49.625 1 15.73 676 ASP A O 1
ATOM 5314 N N . GLY A 1 677 ? -33.656 -116.562 -50.375 1 15.8 677 GLY A N 1
ATOM 5315 C CA . GLY A 1 677 ? -33.969 -117.25 -51.656 1 15.8 677 GLY A CA 1
ATOM 5316 C C . GLY A 1 677 ? -33.781 -116.312 -52.844 1 15.8 677 GLY A C 1
ATOM 5317 O O . GLY A 1 677 ? -33.375 -115.125 -52.688 1 15.8 677 GLY A O 1
ATOM 5318 N N . GLN A 1 678 ? -34.938 -115.938 -53.719 1 16.17 678 GLN A N 1
ATOM 5319 C CA . GLN A 1 678 ? -35.125 -116.375 -55.094 1 16.17 678 GLN A CA 1
ATOM 5320 C C . GLN A 1 678 ? -34.875 -115.25 -56.062 1 16.17 678 GLN A C 1
ATOM 5322 O O . GLN A 1 678 ? -34.094 -115.375 -57.031 1 16.17 678 GLN A O 1
ATOM 5327 N N . LEU A 1 679 ? -36 -114.438 -56.531 1 16.38 679 LEU A N 1
ATOM 5328 C CA . LEU A 1 679 ? -36.406 -114.562 -57.906 1 16.38 679 LEU A CA 1
ATOM 5329 C C . LEU A 1 679 ? -35.875 -113.375 -58.75 1 16.38 679 LEU A C 1
ATOM 5331 O O . LEU A 1 679 ? -35.594 -112.312 -58.219 1 16.38 679 LEU A O 1
ATOM 5335 N N . PRO A 1 680 ? -35.75 -113.375 -60.125 1 16.84 680 PRO A N 1
ATOM 5336 C CA . PRO A 1 680 ? -34.844 -112.938 -61.188 1 16.84 680 PRO A CA 1
ATOM 5337 C C . PRO A 1 680 ? -35.25 -111.625 -61.812 1 16.84 680 PRO A C 1
ATOM 5339 O O . PRO A 1 680 ? -34.406 -110.812 -62.156 1 16.84 680 PRO A O 1
ATOM 5342 N N . GLN A 1 681 ? -36.531 -111.188 -62.094 1 15.7 681 GLN A N 1
ATOM 5343 C CA . GLN A 1 681 ? -36.875 -111.062 -63.5 1 15.7 681 GLN A CA 1
ATOM 5344 C C . GLN A 1 681 ? -36.531 -109.688 -64.062 1 15.7 681 GLN A C 1
ATOM 5346 O O . GLN A 1 681 ? -35.812 -109.562 -65.062 1 15.7 681 GLN A O 1
ATOM 5351 N N . THR A 1 682 ? -37.531 -108.812 -64.375 1 16.16 682 THR A N 1
ATOM 5352 C CA . THR A 1 682 ? -37.906 -108.375 -65.75 1 16.16 682 THR A CA 1
ATOM 5353 C C . THR A 1 682 ? -37.312 -107 -66.062 1 16.16 682 THR A C 1
ATOM 5355 O O . THR A 1 682 ? -36.938 -106.25 -65.125 1 16.16 682 THR A O 1
ATOM 5358 N N . MET A 1 683 ? -37.844 -106.062 -67.062 1 16.78 683 MET A N 1
ATOM 5359 C CA . MET A 1 683 ? -37.406 -105.625 -68.375 1 16.78 683 MET A CA 1
ATOM 5360 C C . MET A 1 683 ? -37.031 -104.125 -68.312 1 16.78 683 MET A C 1
ATOM 5362 O O . MET A 1 683 ? -35.938 -103.75 -68.688 1 16.78 683 MET A O 1
ATOM 5366 N N . ALA A 1 684 ? -37.875 -103.062 -69 1 18.05 684 ALA A N 1
ATOM 5367 C CA . ALA A 1 684 ? -37.688 -102.312 -70.25 1 18.05 684 ALA A CA 1
ATOM 5368 C C . ALA A 1 684 ? -37.25 -100.875 -70 1 18.05 684 ALA A C 1
ATOM 5370 O O . ALA A 1 684 ? -36.219 -100.438 -70.5 1 18.05 684 ALA A O 1
ATOM 5371 N N . SER A 1 685 ? -38.156 -99.938 -70.062 1 17.52 685 SER A N 1
ATOM 5372 C CA . SER A 1 685 ? -38.125 -98.812 -71.062 1 17.52 685 SER A CA 1
ATOM 5373 C C . SER A 1 685 ? -37.438 -97.625 -70.5 1 17.52 685 SER A C 1
ATOM 5375 O O . SER A 1 685 ? -37.281 -97.438 -69.312 1 17.52 685 SER A O 1
ATOM 5377 N N . ALA A 1 686 ? -37.375 -96.312 -71.25 1 18.48 686 ALA A N 1
ATOM 5378 C CA . ALA A 1 686 ? -36.438 -95.438 -71.875 1 18.48 686 ALA A CA 1
ATOM 5379 C C . ALA A 1 686 ? -36.25 -94.125 -71.062 1 18.48 686 ALA A C 1
ATOM 5381 O O . ALA A 1 686 ? -35.125 -93.75 -70.75 1 18.48 686 ALA A O 1
ATOM 5382 N N . MET A 1 687 ? -37.281 -93.188 -71.062 1 18.78 687 MET A N 1
ATOM 5383 C CA . MET A 1 687 ? -37.156 -91.812 -71.5 1 18.78 687 MET A CA 1
ATOM 5384 C C . MET A 1 687 ? -36.625 -90.938 -70.375 1 18.78 687 MET A C 1
ATOM 5386 O O . MET A 1 687 ? -36.594 -91.312 -69.25 1 18.78 687 MET A O 1
ATOM 5390 N N . GLY A 1 688 ? -37.125 -89.562 -70.312 1 18.98 688 GLY A N 1
ATOM 5391 C CA . GLY A 1 688 ? -36.594 -88.25 -70.188 1 18.98 688 GLY A CA 1
ATOM 5392 C C . GLY A 1 688 ? -36.25 -87.875 -68.75 1 18.98 688 GLY A C 1
ATOM 5393 O O . GLY A 1 688 ? -36.656 -88.562 -67.812 1 18.98 688 GLY A O 1
ATOM 5394 N N . ALA A 1 689 ? -36 -86.375 -68.438 1 19.53 689 ALA A N 1
ATOM 5395 C CA . ALA A 1 689 ? -35.062 -85.625 -67.562 1 19.53 689 ALA A CA 1
ATOM 5396 C C . ALA A 1 689 ? -35.656 -85.438 -66.188 1 19.53 689 ALA A C 1
ATOM 5398 O O . ALA A 1 689 ? -36.688 -84.75 -66 1 19.53 689 ALA A O 1
ATOM 5399 N N . THR A 1 690 ? -35.594 -86.375 -65.312 1 17.28 690 THR A N 1
ATOM 5400 C CA . THR A 1 690 ? -36.219 -86.312 -64 1 17.28 690 THR A CA 1
ATOM 5401 C C . THR A 1 690 ? -35.438 -85.438 -63.062 1 17.28 690 THR A C 1
ATOM 5403 O O . THR A 1 690 ? -34.312 -85.75 -62.719 1 17.28 690 THR A O 1
ATOM 5406 N N . ASN A 1 691 ? -35.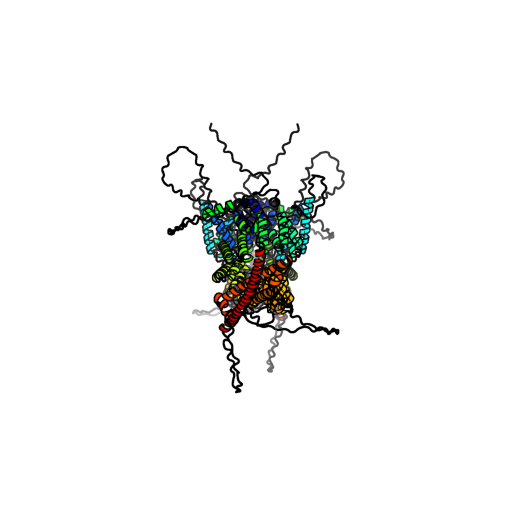656 -84.125 -63.125 1 20.53 691 ASN A N 1
ATOM 5407 C CA . ASN A 1 691 ? -35 -83.125 -62.344 1 20.53 691 ASN A CA 1
ATOM 5408 C C . ASN A 1 691 ? -35.219 -83.375 -60.844 1 20.53 691 ASN A C 1
ATOM 5410 O O . ASN A 1 691 ? -35.969 -82.625 -60.188 1 20.53 691 ASN A O 1
ATOM 5414 N N . ALA A 1 692 ? -35.125 -84.562 -60.344 1 19.64 692 ALA A N 1
ATOM 5415 C CA . ALA A 1 692 ? -35.531 -84.812 -58.969 1 19.64 692 ALA A CA 1
ATOM 5416 C C . ALA A 1 692 ? -34.562 -84.188 -57.969 1 19.64 692 ALA A C 1
ATOM 5418 O O . ALA A 1 692 ? -33.344 -84.312 -58.094 1 19.64 692 ALA A O 1
ATOM 5419 N N . SER A 1 693 ? -35.062 -83.188 -57.438 1 22.78 693 SER A N 1
ATOM 5420 C CA . SER A 1 693 ? -34.562 -82.312 -56.344 1 22.78 693 SER A CA 1
ATOM 5421 C C . SER A 1 693 ? -34.188 -83.188 -55.125 1 22.78 693 SER A C 1
ATOM 5423 O O . SER A 1 693 ? -35.062 -83.75 -54.469 1 22.78 693 SER A O 1
ATOM 5425 N N . THR A 1 694 ? -33.219 -84.125 -55.25 1 22.67 694 THR A N 1
ATOM 5426 C CA . THR A 1 694 ? -32.656 -85.062 -54.281 1 22.67 694 THR A CA 1
ATOM 5427 C C . THR A 1 694 ? -32.125 -84.312 -53.031 1 22.67 694 THR A C 1
ATOM 5429 O O . THR A 1 694 ? -31.234 -83.5 -53.156 1 22.67 694 THR A O 1
ATOM 5432 N N . GLY A 1 695 ? -33.062 -84.125 -52.156 1 25.88 695 GLY A N 1
ATOM 5433 C CA . GLY A 1 695 ? -32.719 -83.562 -50.844 1 25.88 695 GLY A CA 1
ATOM 5434 C C . GLY A 1 695 ? -31.609 -84.312 -50.156 1 25.88 695 GLY A C 1
ATOM 5435 O O . GLY A 1 695 ? -31.812 -85.438 -49.719 1 25.88 695 GLY A O 1
ATOM 5436 N N . GLY A 1 696 ? -30.438 -84.625 -50.719 1 26.7 696 GLY A N 1
ATOM 5437 C CA . GLY A 1 696 ? -29.234 -85.25 -50.25 1 26.7 696 GLY A CA 1
ATOM 5438 C C . GLY A 1 696 ? -28.859 -84.875 -48.844 1 26.7 696 GLY A C 1
ATOM 5439 O O . GLY A 1 696 ? -28.938 -83.75 -48.438 1 26.7 696 GLY A O 1
ATOM 5440 N N . ASN A 1 697 ? -29.328 -85.875 -48 1 30.52 697 ASN A N 1
ATOM 5441 C CA . ASN A 1 697 ? -28.812 -85.812 -46.625 1 30.52 697 ASN A CA 1
ATOM 5442 C C . ASN A 1 697 ? -27.297 -85.625 -46.625 1 30.52 697 ASN A C 1
ATOM 5444 O O . ASN A 1 697 ? -26.562 -86.5 -47.094 1 30.52 697 ASN A O 1
ATOM 5448 N N . VAL A 1 698 ? -26.734 -84.688 -47.062 1 32.72 698 VAL A N 1
ATOM 5449 C CA . VAL A 1 698 ? -25.328 -84.312 -46.906 1 32.72 698 VAL A CA 1
ATOM 5450 C C . VAL A 1 698 ? -24.812 -84.75 -45.531 1 32.72 698 VAL A C 1
ATOM 5452 O O . VAL A 1 698 ? -25.25 -84.188 -44.5 1 32.72 698 VAL A O 1
ATOM 5455 N N . TYR A 1 699 ? -24.609 -86.062 -45.312 1 37.69 699 TYR A N 1
ATOM 5456 C CA . TYR A 1 699 ? -23.828 -86.562 -44.188 1 37.69 699 TYR A CA 1
ATOM 5457 C C . TYR A 1 699 ? -22.594 -85.688 -43.969 1 37.69 699 TYR A C 1
ATOM 5459 O O . TYR A 1 699 ? -21.734 -85.562 -44.844 1 37.69 699 TYR A O 1
ATOM 5467 N N . ARG A 1 700 ? -22.656 -84.625 -43.469 1 49.75 700 ARG A N 1
ATOM 5468 C CA . ARG A 1 700 ? -21.562 -83.75 -43.156 1 49.75 700 ARG A CA 1
ATOM 5469 C C . ARG A 1 700 ? -20.453 -84.438 -42.375 1 49.75 700 ARG A C 1
ATOM 5471 O O . ARG A 1 700 ? -20.688 -84.938 -41.281 1 49.75 700 ARG A O 1
ATOM 5478 N N . CYS A 1 701 ? -19.5 -85.125 -42.906 1 59.03 701 CYS A N 1
ATOM 5479 C CA . CYS A 1 701 ? -18.25 -85.812 -42.469 1 59.03 701 CYS A CA 1
ATOM 5480 C C . CYS A 1 701 ? -17.594 -85 -41.375 1 59.03 701 CYS A C 1
ATOM 5482 O O . CYS A 1 701 ? -17.531 -83.75 -41.438 1 59.03 701 CYS A O 1
ATOM 5484 N N . SER A 1 702 ? -17.297 -85.625 -40.125 1 69.88 702 SER A N 1
ATOM 5485 C CA . SER A 1 702 ? -16.609 -85 -39 1 69.88 702 SER A CA 1
ATOM 5486 C C . SER A 1 702 ? -15.219 -84.5 -39.406 1 69.88 702 SER A C 1
ATOM 5488 O O . SER A 1 702 ? -14.688 -84.938 -40.438 1 69.88 702 SER A O 1
ATOM 5490 N N . LEU A 1 703 ? -14.719 -83.5 -38.75 1 79.75 703 LEU A N 1
ATOM 5491 C CA . LEU A 1 703 ? -13.398 -82.938 -39.062 1 79.75 703 LEU A CA 1
ATOM 5492 C C . LEU A 1 703 ? -12.336 -84.062 -39 1 79.75 703 LEU A C 1
ATOM 5494 O O . LEU A 1 703 ? -11.344 -84 -39.719 1 79.75 703 LEU A O 1
ATOM 5498 N N . ALA A 1 704 ? -12.516 -85.062 -38.188 1 77.31 704 ALA A N 1
ATOM 5499 C CA . ALA A 1 704 ? -11.586 -86.188 -38.094 1 77.31 704 ALA A CA 1
ATOM 5500 C C . ALA A 1 704 ? -11.57 -87 -39.375 1 77.31 704 ALA A C 1
ATOM 5502 O O . ALA A 1 704 ? -10.508 -87.438 -39.844 1 77.31 704 ALA A O 1
ATOM 5503 N N . ASP A 1 705 ? -12.781 -87.188 -40 1 77.12 705 ASP A N 1
ATOM 5504 C CA . ASP A 1 705 ? -12.891 -87.938 -41.25 1 77.12 705 ASP A CA 1
ATOM 5505 C C . ASP A 1 705 ? -12.211 -87.188 -42.406 1 77.12 705 ASP A C 1
ATOM 5507 O O . ASP A 1 705 ? -11.547 -87.812 -43.25 1 77.12 705 ASP A O 1
ATOM 5511 N N . GLN A 1 706 ? -12.32 -85.875 -42.25 1 79.75 706 GLN A N 1
ATOM 5512 C CA . GLN A 1 706 ? -11.695 -85.062 -43.281 1 79.75 706 GLN A CA 1
ATOM 5513 C C . GLN A 1 706 ? -10.18 -85.062 -43.125 1 79.75 706 GLN A C 1
ATOM 5515 O O . GLN A 1 706 ? -9.438 -85 -44.094 1 79.75 706 GLN A O 1
ATOM 5520 N N . TRP A 1 707 ? -9.742 -85.062 -41.906 1 83.12 707 TRP A N 1
ATOM 5521 C CA . TRP A 1 707 ? -8.32 -85.062 -41.594 1 83.12 707 TRP A CA 1
ATOM 5522 C C . TRP A 1 707 ? -7.629 -86.312 -42.094 1 83.12 707 TRP A C 1
ATOM 5524 O O . TRP A 1 707 ? -6.504 -86.25 -42.594 1 83.12 707 TRP A O 1
ATOM 5534 N N . LEU A 1 708 ? -8.398 -87.5 -42.094 1 78 708 LEU A N 1
ATOM 5535 C CA . LEU A 1 708 ? -7.84 -88.812 -42.5 1 78 708 LEU A CA 1
ATOM 5536 C C . LEU A 1 708 ? -7.645 -88.875 -44 1 78 708 LEU A C 1
ATOM 5538 O O . LEU A 1 708 ? -6.738 -89.562 -44.5 1 78 708 LEU A O 1
ATOM 5542 N N . THR A 1 709 ? -8.5 -88.062 -44.719 1 77.75 709 THR A N 1
ATOM 5543 C CA . THR A 1 709 ? -8.438 -88.125 -46.188 1 77.75 709 THR A CA 1
ATOM 5544 C C . THR A 1 709 ? -7.793 -86.875 -46.75 1 77.75 709 THR A C 1
ATOM 5546 O O . THR A 1 709 ? -7.602 -86.812 -47.969 1 77.75 709 THR A O 1
ATOM 5549 N N . ALA A 1 710 ? -7.398 -85.938 -45.938 1 76.94 710 ALA A N 1
ATOM 5550 C CA . ALA A 1 710 ? -7.035 -84.625 -46.438 1 76.94 710 ALA A CA 1
ATOM 5551 C C . ALA A 1 710 ? -5.535 -84.5 -46.688 1 76.94 710 ALA A C 1
ATOM 5553 O O . ALA A 1 710 ? -4.762 -85.375 -46.25 1 76.94 710 ALA A O 1
ATOM 5554 N N . ASP A 1 711 ? -5.172 -83.562 -47.531 1 82.06 711 ASP A N 1
ATOM 5555 C CA . ASP A 1 711 ? -3.779 -83.25 -47.844 1 82.06 711 ASP A CA 1
ATOM 5556 C C . ASP A 1 711 ? -3.115 -82.562 -46.656 1 82.06 711 ASP A C 1
ATOM 5558 O O . ASP A 1 711 ? -3.777 -82.25 -45.656 1 82.06 711 ASP A O 1
ATOM 5562 N N . ALA A 1 712 ? -1.843 -82.438 -46.688 1 82.12 712 ALA A N 1
ATOM 5563 C CA . ALA A 1 712 ? -1.035 -81.938 -45.594 1 82.12 712 ALA A CA 1
ATOM 5564 C C . ALA A 1 712 ? -1.495 -80.5 -45.219 1 82.12 712 ALA A C 1
ATOM 5566 O O . ALA A 1 712 ? -1.542 -80.188 -44.031 1 82.12 712 ALA A O 1
ATOM 5567 N N . ALA A 1 713 ? -1.854 -79.812 -46.281 1 84.12 713 ALA A N 1
ATOM 5568 C CA . ALA A 1 713 ? -2.277 -78.438 -46.031 1 84.12 713 ALA A CA 1
ATOM 5569 C C . ALA A 1 713 ? -3.619 -78.438 -45.281 1 84.12 713 ALA A C 1
ATOM 5571 O O . ALA A 1 713 ? -3.801 -77.625 -44.344 1 84.12 713 ALA A O 1
ATOM 5572 N N . THR A 1 714 ? -4.445 -79.188 -45.688 1 80.75 714 THR A N 1
ATOM 5573 C CA . THR A 1 714 ? -5.766 -79.312 -45.094 1 80.75 714 THR A CA 1
ATOM 5574 C C . THR A 1 714 ? -5.68 -79.875 -43.688 1 80.75 714 THR A C 1
ATOM 5576 O O . THR A 1 714 ? -6.434 -79.5 -42.781 1 80.75 714 THR A O 1
ATOM 5579 N N . ARG A 1 715 ? -4.711 -80.688 -43.438 1 82.38 715 ARG A N 1
ATOM 5580 C CA . ARG A 1 715 ? -4.496 -81.25 -42.125 1 82.38 715 ARG A CA 1
ATOM 5581 C C . ARG A 1 715 ? -4.035 -80.188 -41.125 1 82.38 715 ARG A C 1
ATOM 5583 O O . ARG A 1 715 ? -4.504 -80.125 -40 1 82.38 715 ARG A O 1
ATOM 5590 N N . ARG A 1 716 ? -3.184 -79.375 -41.719 1 86.62 716 ARG A N 1
ATOM 5591 C CA . ARG A 1 716 ? -2.705 -78.25 -40.844 1 86.62 716 ARG A CA 1
ATOM 5592 C C . ARG A 1 716 ? -3.834 -77.312 -40.5 1 86.62 716 ARG A C 1
ATOM 5594 O O . ARG A 1 716 ? -3.9 -76.812 -39.375 1 86.62 716 ARG A O 1
ATOM 5601 N N . ASN A 1 717 ? -4.574 -77.062 -41.406 1 86.31 717 ASN A N 1
ATOM 5602 C CA . ASN A 1 717 ? -5.711 -76.188 -41.156 1 86.31 717 ASN A CA 1
ATOM 5603 C C . ASN A 1 717 ? -6.664 -76.75 -40.125 1 86.31 717 ASN A C 1
ATOM 5605 O O . ASN A 1 717 ? -7.164 -76.062 -39.25 1 86.31 717 ASN A O 1
ATOM 5609 N N . ILE A 1 718 ? -6.863 -78.062 -40.219 1 82.38 718 ILE A N 1
ATOM 5610 C CA . ILE A 1 718 ? -7.758 -78.75 -39.281 1 82.38 718 ILE A CA 1
ATOM 5611 C C . ILE A 1 718 ? -7.125 -78.75 -37.875 1 82.38 718 ILE A C 1
ATOM 5613 O O . ILE A 1 718 ? -7.809 -78.562 -36.875 1 82.38 718 ILE A O 1
ATOM 5617 N N . GLU A 1 719 ? -5.832 -78.875 -37.844 1 86.31 719 GLU A N 1
ATOM 5618 C CA . GLU A 1 719 ? -5.133 -78.875 -36.562 1 86.31 719 GLU A CA 1
ATOM 5619 C C . GLU A 1 719 ? -5.188 -77.5 -35.938 1 86.31 719 GLU A C 1
ATOM 5621 O O . GLU A 1 719 ? -5.355 -77.375 -34.719 1 86.31 719 GLU A O 1
ATOM 5626 N N . THR A 1 720 ? -5.098 -76.5 -36.812 1 89.56 720 THR A N 1
ATOM 5627 C CA . THR A 1 720 ? -5.211 -75.125 -36.281 1 89.56 720 THR A CA 1
ATOM 5628 C C . THR A 1 720 ? -6.613 -74.875 -35.75 1 89.56 720 THR A C 1
ATOM 5630 O O . THR A 1 720 ? -6.777 -74.188 -34.75 1 89.56 720 THR A O 1
ATOM 5633 N N . ARG A 1 721 ? -7.516 -75.438 -36.375 1 86.81 721 ARG A N 1
ATOM 5634 C CA . ARG A 1 721 ? -8.898 -75.25 -35.906 1 86.81 721 ARG A CA 1
ATOM 5635 C C . ARG A 1 721 ? -9.125 -76 -34.594 1 86.81 721 ARG A C 1
ATOM 5637 O O . ARG A 1 721 ? -9.82 -75.5 -33.719 1 86.81 721 ARG A O 1
ATOM 5644 N N . TRP A 1 722 ? -8.508 -77.188 -34.469 1 86.88 722 TRP A N 1
ATOM 5645 C CA . TRP A 1 722 ? -8.625 -77.875 -33.219 1 86.88 722 TRP A CA 1
ATOM 5646 C C . TRP A 1 722 ? -7.949 -77.125 -32.062 1 86.88 722 TRP A C 1
ATOM 5648 O O . TRP A 1 722 ? -8.477 -77.062 -30.953 1 86.88 722 TRP A O 1
ATOM 5658 N N . GLU A 1 723 ? -6.898 -76.5 -32.438 1 90 723 GLU A N 1
ATOM 5659 C CA . GLU A 1 723 ? -6.191 -75.75 -31.406 1 90 723 GLU A CA 1
ATOM 5660 C C . GLU A 1 723 ? -6.992 -74.5 -30.984 1 90 723 GLU A C 1
ATOM 5662 O O . GLU A 1 723 ? -7.078 -74.188 -29.797 1 90 723 GLU A O 1
ATOM 5667 N N . GLN A 1 724 ? -7.516 -73.875 -31.938 1 89.69 724 GLN A N 1
ATOM 5668 C CA . GLN A 1 724 ? -8.32 -72.688 -31.641 1 89.69 724 GLN A CA 1
ATOM 5669 C C . GLN A 1 724 ? -9.562 -73.062 -30.828 1 89.69 724 GLN A C 1
ATOM 5671 O O . GLN A 1 724 ? -9.977 -72.312 -29.938 1 89.69 724 GLN A O 1
ATOM 5676 N N . ALA A 1 725 ? -10.133 -74.125 -31.172 1 89.31 725 ALA A N 1
ATOM 5677 C CA . ALA A 1 725 ? -11.297 -74.625 -30.438 1 89.31 725 ALA A CA 1
ATOM 5678 C C . ALA A 1 725 ? -10.922 -74.938 -29 1 89.31 725 ALA A C 1
ATOM 5680 O O . ALA A 1 725 ? -11.68 -74.688 -28.062 1 89.31 725 ALA A O 1
ATOM 5681 N N . ALA A 1 726 ? -9.773 -75.562 -28.859 1 89.5 726 ALA A N 1
ATOM 5682 C CA . ALA A 1 726 ? -9.297 -75.875 -27.516 1 89.5 726 ALA A CA 1
ATOM 5683 C C . ALA A 1 726 ? -9.062 -74.625 -26.688 1 89.5 726 ALA A C 1
ATOM 5685 O O . ALA A 1 726 ? -9.336 -74.625 -25.484 1 89.5 726 ALA A O 1
ATOM 5686 N N . LEU A 1 727 ? -8.57 -73.688 -27.375 1 90.81 727 LEU A N 1
ATOM 5687 C CA . LEU A 1 727 ? -8.352 -72.438 -26.688 1 90.81 727 LEU A CA 1
ATOM 5688 C C . LEU A 1 727 ? -9.672 -71.812 -26.25 1 90.81 727 LEU A C 1
ATOM 5690 O O . LEU A 1 727 ? -9.773 -71.25 -25.156 1 90.81 727 LEU A O 1
ATOM 5694 N N . CYS A 1 728 ? -10.648 -71.812 -27.047 1 90.88 728 CYS A N 1
ATOM 5695 C CA . CYS A 1 728 ? -11.969 -71.312 -26.719 1 90.88 728 CYS A CA 1
ATOM 5696 C C . CYS A 1 728 ? -12.547 -72.062 -25.516 1 90.88 728 CYS A C 1
ATOM 5698 O O . CYS A 1 728 ? -13.188 -71.438 -24.656 1 90.88 728 CYS A O 1
ATOM 5700 N N . LEU A 1 729 ? -12.305 -73.312 -25.438 1 89.81 729 LEU A N 1
ATOM 5701 C CA . LEU A 1 729 ? -12.828 -74.125 -24.328 1 89.81 729 LEU A CA 1
ATOM 5702 C C . LEU A 1 729 ? -12.086 -73.812 -23.031 1 89.81 729 LEU A C 1
ATOM 5704 O O . LEU A 1 729 ? -12.695 -73.75 -21.969 1 89.81 729 LEU A O 1
ATOM 5708 N N . THR A 1 730 ? -10.859 -73.625 -23.203 1 91.75 730 THR A N 1
ATOM 5709 C CA . THR A 1 730 ? -10.078 -73.25 -22.016 1 91.75 730 THR A CA 1
ATOM 5710 C C . THR A 1 730 ? -10.508 -71.938 -21.469 1 91.75 730 THR A C 1
ATOM 5712 O O . THR A 1 730 ? -10.609 -71.75 -20.25 1 91.75 730 THR A O 1
ATOM 5715 N N . ASN A 1 731 ? -10.672 -71 -22.312 1 90.56 731 ASN A N 1
ATOM 5716 C CA . ASN A 1 731 ? -11.141 -69.688 -21.891 1 90.56 731 ASN A CA 1
ATOM 5717 C C . ASN A 1 731 ? -12.508 -69.75 -21.219 1 90.56 731 ASN A C 1
ATOM 5719 O O . ASN A 1 731 ? -12.758 -69.062 -20.219 1 90.56 731 ASN A O 1
ATOM 5723 N N . SER A 1 732 ? -13.352 -70.5 -21.812 1 91.06 732 SER A N 1
ATOM 5724 C CA . SER A 1 732 ? -14.688 -70.688 -21.25 1 91.06 732 SER A CA 1
ATOM 5725 C C . SER A 1 732 ? -14.609 -71.25 -19.844 1 91.06 732 SER A C 1
ATOM 5727 O O . SER A 1 732 ? -15.359 -70.875 -18.953 1 91.06 732 SER A O 1
ATOM 5729 N N . GLU A 1 733 ? -13.695 -72.25 -19.734 1 90.25 733 GLU A N 1
ATOM 5730 C CA . GLU A 1 733 ? -13.531 -72.875 -18.438 1 90.25 733 GLU A CA 1
ATOM 5731 C C . GLU A 1 733 ? -13.047 -71.875 -17.391 1 90.25 733 GLU A C 1
ATOM 5733 O O . GLU A 1 733 ? -13.523 -71.875 -16.25 1 90.25 733 GLU A O 1
ATOM 5738 N N . ARG A 1 734 ? -12.172 -71.062 -17.734 1 90 734 ARG A N 1
ATOM 5739 C CA . ARG A 1 734 ? -11.641 -70.062 -16.828 1 90 734 ARG A CA 1
ATOM 5740 C C . ARG A 1 734 ? -12.734 -69.125 -16.391 1 90 734 ARG A C 1
ATOM 5742 O O . ARG A 1 734 ? -12.82 -68.75 -15.211 1 90 734 ARG A O 1
ATOM 5749 N N . HIS A 1 735 ? -13.469 -68.625 -17.312 1 91.81 735 HIS A N 1
ATOM 5750 C CA . HIS A 1 735 ? -14.539 -67.688 -17 1 91.81 735 HIS A CA 1
ATOM 5751 C C . HIS A 1 735 ? -15.625 -68.312 -16.141 1 91.81 735 HIS A C 1
ATOM 5753 O O . HIS A 1 735 ? -16.219 -67.688 -15.289 1 91.81 735 HIS A O 1
ATOM 5759 N N . LEU A 1 736 ? -15.883 -69.562 -16.406 1 88.62 736 LEU A N 1
ATOM 5760 C CA . LEU A 1 736 ? -16.859 -70.25 -15.609 1 88.62 736 LEU A CA 1
ATOM 5761 C C . LEU A 1 736 ? -16.375 -70.438 -14.18 1 88.62 736 LEU A C 1
ATOM 5763 O O . LEU A 1 736 ? -17.156 -70.438 -13.234 1 88.62 736 LEU A O 1
ATOM 5767 N N . GLU A 1 737 ? -15.156 -70.75 -14.109 1 88.31 737 GLU A N 1
ATOM 5768 C CA . GLU A 1 737 ? -14.578 -70.812 -12.773 1 88.31 737 GLU A CA 1
ATOM 5769 C C . GLU A 1 737 ? -14.758 -69.5 -12.023 1 88.31 737 GLU A C 1
ATOM 5771 O O . GLU A 1 737 ? -15.07 -69.5 -10.836 1 88.31 737 GLU A O 1
ATOM 5776 N N . ASN A 1 738 ? -14.469 -68.5 -12.742 1 87.5 738 ASN A N 1
ATOM 5777 C CA . ASN A 1 738 ? -14.695 -67.125 -12.172 1 87.5 738 ASN A CA 1
ATOM 5778 C C . ASN A 1 738 ? -16.156 -66.938 -11.773 1 87.5 738 ASN A C 1
ATOM 5780 O O . ASN A 1 738 ? -16.438 -66.375 -10.719 1 87.5 738 ASN A O 1
ATOM 5784 N N . PHE A 1 739 ? -16.953 -67.312 -12.602 1 87.75 739 PHE A N 1
ATOM 5785 C CA . PHE A 1 739 ? -18.391 -67.25 -12.367 1 87.75 739 PHE A CA 1
ATOM 5786 C C . PHE A 1 739 ? -18.781 -68.062 -11.133 1 87.75 739 PHE A C 1
ATOM 5788 O O . PHE A 1 739 ? -19.547 -67.562 -10.297 1 87.75 739 PHE A O 1
ATOM 5795 N N . ALA A 1 740 ? -18.281 -69.188 -11.039 1 86.56 740 ALA A N 1
ATOM 5796 C CA . ALA A 1 740 ? -18.562 -70.062 -9.898 1 86.56 740 ALA A CA 1
ATOM 5797 C C . ALA A 1 740 ? -18.016 -69.438 -8.602 1 86.56 740 ALA A C 1
ATOM 5799 O O . ALA A 1 740 ? -18.672 -69.5 -7.562 1 86.56 740 ALA A O 1
ATOM 5800 N N . SER A 1 741 ? -16.906 -68.938 -8.703 1 86.38 741 SER A N 1
ATOM 5801 C CA . SER A 1 741 ? -16.297 -68.375 -7.52 1 86.38 741 SER A CA 1
ATOM 5802 C C . SER A 1 741 ? -17.156 -67.188 -6.98 1 86.38 741 SER A C 1
ATOM 5804 O O . SER A 1 741 ? -17.281 -67.062 -5.762 1 86.38 741 SER A O 1
ATOM 5806 N N . VAL A 1 742 ? -17.656 -66.375 -7.887 1 85.19 742 VAL A N 1
ATOM 5807 C CA . VAL A 1 742 ? -18.469 -65.25 -7.477 1 85.19 742 VAL A CA 1
ATOM 5808 C C . VAL A 1 742 ? -19.797 -65.75 -6.898 1 85.19 742 VAL A C 1
ATOM 5810 O O . VAL A 1 742 ? -20.359 -65.062 -6.008 1 85.19 742 VAL A O 1
ATOM 5813 N N . LEU A 1 743 ? -20.328 -66.875 -7.371 1 80.62 743 LEU A N 1
ATOM 5814 C CA . LEU A 1 743 ? -21.578 -67.438 -6.887 1 80.62 743 LEU A CA 1
ATOM 5815 C C . LEU A 1 743 ? -21.359 -68.312 -5.641 1 80.62 743 LEU A C 1
ATOM 5817 O O . LEU A 1 743 ? -22.312 -68.688 -4.953 1 80.62 743 LEU A O 1
ATOM 5821 N N . GLY A 1 744 ? -20.203 -68.562 -5.25 1 80 744 GLY A N 1
ATOM 5822 C CA . GLY A 1 744 ? -19.891 -69.375 -4.078 1 80 744 GLY A CA 1
ATOM 5823 C C . GLY A 1 744 ? -20.109 -70.875 -4.293 1 80 744 GLY A C 1
ATOM 5824 O O . GLY A 1 744 ? -20.438 -71.562 -3.354 1 80 744 GLY A O 1
ATOM 5825 N N . ILE A 1 745 ? -20.266 -71.312 -5.543 1 77.56 745 ILE A N 1
ATOM 5826 C CA . ILE A 1 745 ? -20.516 -72.75 -5.852 1 77.56 745 ILE A CA 1
ATOM 5827 C C . ILE A 1 745 ? -19.203 -73.438 -6.16 1 77.56 745 ILE A C 1
ATOM 5829 O O . ILE A 1 745 ? -18.375 -72.938 -6.922 1 77.56 745 ILE A O 1
ATOM 5833 N N . PRO A 1 746 ? -18.938 -74.438 -5.414 1 72.56 746 PRO A N 1
ATOM 5834 C CA . PRO A 1 746 ? -17.719 -75.188 -5.742 1 72.56 746 PRO A CA 1
ATOM 5835 C C . PRO A 1 746 ? -17.734 -75.75 -7.172 1 72.56 746 PRO A C 1
ATOM 5837 O O . PRO A 1 746 ? -18.766 -76.188 -7.66 1 72.56 746 PRO A O 1
ATOM 5840 N N . VAL A 1 747 ? -16.688 -75.625 -7.957 1 68.69 747 VAL A N 1
ATOM 5841 C CA . VAL A 1 747 ? -16.531 -76 -9.359 1 68.69 747 VAL A CA 1
ATOM 5842 C C . VAL A 1 747 ? -16.875 -77.438 -9.562 1 68.69 747 VAL A C 1
ATOM 5844 O O . VAL A 1 747 ? -17.469 -77.812 -10.578 1 68.69 747 VAL A O 1
ATOM 5847 N N . ALA A 1 748 ? -16.516 -78.375 -8.609 1 61.97 748 ALA A N 1
ATOM 5848 C CA . ALA A 1 748 ? -16.766 -79.812 -8.695 1 61.97 748 ALA A CA 1
ATOM 5849 C C . ALA A 1 748 ? -18.25 -80.125 -8.664 1 61.97 748 ALA A C 1
ATOM 5851 O O . ALA A 1 748 ? -18.719 -81 -9.367 1 61.97 748 ALA A O 1
ATOM 5852 N N . SER A 1 749 ? -18.922 -79.438 -8.008 1 58.31 749 SER A N 1
ATOM 5853 C CA . SER A 1 749 ? -20.359 -79.688 -7.848 1 58.31 749 SER A CA 1
ATOM 5854 C C . SER A 1 749 ? -21.141 -79.188 -9.078 1 58.31 749 SER A C 1
ATOM 5856 O O . SER A 1 749 ? -22.125 -79.812 -9.461 1 58.31 749 SER A O 1
ATOM 5858 N N . ALA A 1 750 ? -20.719 -78.188 -9.68 1 57.53 750 ALA A N 1
ATOM 5859 C CA . ALA A 1 750 ? -21.406 -77.625 -10.852 1 57.53 750 ALA A CA 1
ATOM 5860 C C . ALA A 1 750 ? -21.141 -78.5 -12.078 1 57.53 750 ALA A C 1
ATOM 5862 O O . ALA A 1 750 ? -22.031 -78.688 -12.906 1 57.53 750 ALA A O 1
ATOM 5863 N N . ALA A 1 751 ? -20.031 -79.125 -12.094 1 60.59 751 ALA A N 1
ATOM 5864 C CA . ALA A 1 751 ? -19.641 -80 -13.164 1 60.59 751 ALA A CA 1
ATOM 5865 C C . ALA A 1 751 ? -20.391 -81.375 -13.023 1 60.59 751 ALA A C 1
ATOM 5867 O O . ALA A 1 751 ? -20.766 -81.938 -14.023 1 60.59 751 ALA A O 1
ATOM 5868 N N . ASP A 1 752 ? -20.75 -81.875 -11.844 1 56.97 752 ASP A N 1
ATOM 5869 C CA . ASP A 1 752 ? -21.438 -83.125 -11.555 1 56.97 752 ASP A CA 1
ATOM 5870 C C . ASP A 1 752 ? -22.938 -83 -11.82 1 56.97 752 ASP A C 1
ATOM 5872 O O . ASP A 1 752 ? -23.562 -83.938 -12.289 1 56.97 752 ASP A O 1
ATOM 5876 N N . ASN A 1 753 ? -23.562 -81.938 -11.445 1 50.81 753 ASN A N 1
ATOM 5877 C CA . ASN A 1 753 ? -25 -81.75 -11.625 1 50.81 753 ASN A CA 1
ATOM 5878 C C . ASN A 1 753 ? -25.359 -81.625 -13.102 1 50.81 753 ASN A C 1
ATOM 5880 O O . ASN A 1 753 ? -26.531 -81.75 -13.477 1 50.81 753 ASN A O 1
ATOM 5884 N N . GLY A 1 754 ? -24.5 -81.188 -13.922 1 45.41 754 GLY A N 1
ATOM 5885 C CA . GLY A 1 754 ? -24.703 -81.125 -15.359 1 45.41 754 GLY A CA 1
ATOM 5886 C C . GLY A 1 754 ? -24.766 -82.562 -15.984 1 45.41 754 GLY A C 1
ATOM 5887 O O . GLY A 1 754 ? -25.141 -82.688 -17.156 1 45.41 754 GLY A O 1
ATOM 5888 N N . ALA A 1 755 ? -24.219 -83.625 -15.438 1 41.56 755 ALA A N 1
ATOM 5889 C CA . ALA A 1 755 ? -24.312 -85 -15.938 1 41.56 755 ALA A CA 1
ATOM 5890 C C . ALA A 1 755 ? -25.641 -85.625 -15.562 1 41.56 755 ALA A C 1
ATOM 5892 O O . ALA A 1 755 ? -25.938 -86.75 -15.945 1 41.56 755 ALA A O 1
ATOM 5893 N N . GLN A 1 756 ? -26.344 -85.312 -14.414 1 37.25 756 GLN A N 1
ATOM 5894 C CA . GLN A 1 756 ? -27.484 -86.125 -14.031 1 37.25 756 GLN A CA 1
ATOM 5895 C C . GLN A 1 756 ? -28.703 -85.812 -14.898 1 37.25 756 GLN A C 1
ATOM 5897 O O . GLN A 1 756 ? -28.953 -84.625 -15.258 1 37.25 756 GLN A O 1
ATOM 5902 N N . LYS A 1 757 ? -29.453 -86.938 -15.445 1 38.56 757 LYS A N 1
ATOM 5903 C CA . LYS A 1 757 ? -30.609 -87.125 -16.312 1 38.56 757 LYS A CA 1
ATOM 5904 C C . LYS A 1 757 ? -31.812 -86.25 -15.844 1 38.56 757 LYS A C 1
ATOM 5906 O O . LYS A 1 757 ? -32.031 -86.125 -14.641 1 38.56 757 LYS A O 1
ATOM 5911 N N . SER A 1 758 ? -32.469 -85.375 -16.688 1 30.84 758 SER A N 1
ATOM 5912 C CA . SER A 1 758 ? -33.781 -84.75 -16.703 1 30.84 758 SER A CA 1
ATOM 5913 C C . SER A 1 758 ? -34.875 -85.75 -16.281 1 30.84 758 SER A C 1
ATOM 5915 O O . SER A 1 758 ? -35.156 -86.688 -16.984 1 30.84 758 SER A O 1
ATOM 5917 N N . THR A 1 759 ? -35.094 -86.062 -14.992 1 23.28 759 THR A N 1
ATOM 5918 C CA . THR A 1 759 ? -36.344 -86.812 -14.773 1 23.28 759 THR A CA 1
ATOM 5919 C C . THR A 1 759 ? -37.531 -86 -15.312 1 23.28 759 THR A C 1
ATOM 5921 O O . THR A 1 759 ? -37.469 -84.75 -15.438 1 23.28 759 THR A O 1
ATOM 5924 N N . GLU A 1 760 ? -38.781 -86.688 -15.625 1 21.58 760 GLU A N 1
ATOM 5925 C CA . GLU A 1 760 ? -40.062 -86.5 -16.281 1 21.58 760 GLU A CA 1
ATOM 5926 C C . GLU A 1 760 ? -40.938 -85.5 -15.531 1 21.58 760 GLU A C 1
ATOM 5928 O O . GLU A 1 760 ? -41.344 -85.75 -14.398 1 21.58 760 GLU A O 1
ATOM 5933 N N . TYR A 1 761 ? -40.75 -84.188 -15.383 1 19.44 761 TYR A N 1
ATOM 5934 C CA . TYR A 1 761 ? -41.781 -83.375 -14.828 1 19.44 761 TYR A CA 1
ATOM 5935 C C . TYR A 1 761 ? -43.094 -83.5 -15.609 1 19.44 761 TYR A C 1
ATOM 5937 O O . TYR A 1 761 ? -43.125 -83.312 -16.828 1 19.44 761 TYR A O 1
ATOM 5945 N N . GLY A 1 762 ? -44.094 -84.25 -15.039 1 17.61 762 GLY A N 1
ATOM 5946 C CA . GLY A 1 762 ? -45.5 -84.5 -15.398 1 17.61 762 GLY A CA 1
ATOM 5947 C C . GLY A 1 762 ? -46.312 -83.25 -15.609 1 17.61 762 GLY A C 1
ATOM 5948 O O . GLY A 1 762 ? -45.938 -82.188 -15.141 1 17.61 762 GLY A O 1
ATOM 5949 N N . ASP A 1 763 ? -47.438 -83.25 -16.422 1 18.48 763 ASP A N 1
ATOM 5950 C CA . ASP A 1 763 ? -48.438 -82.438 -17.141 1 18.48 763 ASP A CA 1
ATOM 5951 C C . ASP A 1 763 ? -49.406 -81.812 -16.172 1 18.48 763 ASP A C 1
ATOM 5953 O O . ASP A 1 763 ? -50.5 -81.375 -16.562 1 18.48 763 ASP A O 1
ATOM 5957 N N . THR A 1 764 ? -49.156 -81.562 -14.859 1 18.06 764 THR A N 1
ATOM 5958 C CA . THR A 1 764 ? -50.406 -81.312 -14.188 1 18.06 764 THR A CA 1
ATOM 5959 C C . THR A 1 764 ? -51.156 -80.125 -14.805 1 18.06 764 THR A C 1
ATOM 5961 O O . THR A 1 764 ? -50.5 -79.125 -15.219 1 18.06 764 THR A O 1
ATOM 5964 N N . GLY A 1 765 ? -52.5 -80.188 -15.117 1 17.06 765 GLY A N 1
ATOM 5965 C CA . GLY A 1 765 ? -53.688 -79.625 -15.766 1 17.06 765 GLY A CA 1
ATOM 5966 C C . GLY A 1 765 ? -54.125 -78.312 -15.125 1 17.06 765 GLY A C 1
ATOM 5967 O O . GLY A 1 765 ? -54.094 -78.188 -13.906 1 17.06 765 GLY A O 1
ATOM 5968 N N . VAL A 1 766 ? -53.938 -77.25 -15.781 1 18.17 766 VAL A N 1
ATOM 5969 C CA . VAL A 1 766 ? -54.406 -75.875 -15.555 1 18.17 766 VAL A CA 1
ATOM 5970 C C . VAL A 1 766 ? -55.938 -75.812 -15.508 1 18.17 766 VAL A C 1
ATOM 5972 O O . VAL A 1 766 ? -56.594 -75.938 -16.531 1 18.17 766 VAL A O 1
ATOM 5975 N N . SER A 1 767 ? -56.562 -76.562 -14.562 1 16.41 767 SER A N 1
ATOM 5976 C CA . SER A 1 767 ? -58 -76.375 -14.672 1 16.41 767 SER A CA 1
ATOM 5977 C C . SER A 1 767 ? -58.375 -74.875 -14.43 1 16.41 767 SER A C 1
ATOM 5979 O O . SER A 1 767 ? -57.562 -74.125 -13.867 1 16.41 767 SER A O 1
ATOM 5981 N N . GLY A 1 768 ? -59.719 -74.438 -14.539 1 16 768 GLY A N 1
ATOM 5982 C CA . GLY A 1 768 ? -60.688 -73.5 -14.977 1 16 768 GLY A CA 1
ATOM 5983 C C . GLY A 1 768 ? -61.094 -72.5 -13.883 1 16 768 GLY A C 1
ATOM 5984 O O . GLY A 1 768 ? -61.938 -71.625 -14.109 1 16 768 GLY A O 1
ATOM 5985 N N . SER A 1 769 ? -60.75 -72.625 -12.594 1 17.23 769 SER A N 1
ATOM 5986 C CA . SER A 1 769 ? -61.906 -72.062 -11.938 1 17.23 769 SER A CA 1
ATOM 5987 C C . SER A 1 769 ? -61.969 -70.562 -12.164 1 17.23 769 SER A C 1
ATOM 5989 O O . SER A 1 769 ? -60.969 -69.938 -12.516 1 17.23 769 SER A O 1
ATOM 5991 N N . GLY A 1 770 ? -63.156 -69.875 -11.805 1 16.92 770 GLY A N 1
ATOM 5992 C CA . GLY A 1 770 ? -64.125 -68.812 -12.078 1 16.92 770 GLY A CA 1
ATOM 5993 C C . GLY A 1 770 ? -63.812 -67.562 -11.391 1 16.92 770 GLY A C 1
ATOM 5994 O O . GLY A 1 770 ? -63.906 -66.438 -11.992 1 16.92 770 GLY A O 1
ATOM 5995 N N . GLY A 1 771 ? -63.594 -67.562 -10.039 1 16.98 771 GLY A N 1
ATOM 5996 C CA . GLY A 1 771 ? -64.438 -66.5 -9.445 1 16.98 771 GLY A CA 1
ATOM 5997 C C . GLY A 1 771 ? -63.906 -65.125 -9.625 1 16.98 771 GLY A C 1
ATOM 5998 O O . GLY A 1 771 ? -62.781 -64.938 -10.062 1 16.98 771 GLY A O 1
ATOM 5999 N N . GLY A 1 772 ? -64.375 -64.25 -8.695 1 18.45 772 GLY A N 1
ATOM 6000 C CA . GLY A 1 772 ? -64.875 -62.875 -8.719 1 18.45 772 GLY A CA 1
ATOM 6001 C C . GLY A 1 772 ? -63.781 -61.844 -8.586 1 18.45 772 GLY A C 1
ATOM 6002 O O . GLY A 1 772 ? -62.625 -62.188 -8.258 1 18.45 772 GLY A O 1
ATOM 6003 N N . GLY A 1 773 ? -64.125 -60.562 -8.547 1 17.52 773 GLY A N 1
ATOM 6004 C CA . GLY A 1 773 ? -63.781 -59.219 -9.031 1 17.52 773 GLY A CA 1
ATOM 6005 C C . GLY A 1 773 ? -62.844 -58.469 -8.102 1 17.52 773 GLY A C 1
ATOM 6006 O O . GLY A 1 773 ? -62.469 -57.344 -8.383 1 17.52 773 GLY A O 1
ATOM 6007 N N . GLY A 1 774 ? -62.531 -59.188 -6.922 1 17.83 774 GLY A N 1
ATOM 6008 C CA . GLY A 1 774 ? -62.312 -58.062 -6 1 17.83 774 GLY A CA 1
ATOM 6009 C C . GLY A 1 774 ? -61.062 -57.25 -6.312 1 17.83 774 GLY A C 1
ATOM 6010 O O . GLY A 1 774 ? -60.219 -57.688 -7.094 1 17.83 774 GLY A O 1
ATOM 6011 N N . GLY A 1 775 ? -60.844 -56.281 -5.434 1 20.09 775 GLY A N 1
ATOM 6012 C CA . GLY A 1 775 ? -60.25 -54.938 -5.453 1 20.09 775 GLY A CA 1
ATOM 6013 C C . GLY A 1 775 ? -58.719 -54.969 -5.387 1 20.09 775 GLY A C 1
ATOM 6014 O O . GLY A 1 775 ? -58.125 -55.938 -4.938 1 20.09 775 GLY A O 1
ATOM 6015 N N . GLY A 1 776 ? -57.969 -54.188 -6.18 1 17.22 776 GLY A N 1
ATOM 6016 C CA . GLY A 1 776 ? -56.688 -54.031 -6.824 1 17.22 776 GLY A CA 1
ATOM 6017 C C . GLY A 1 776 ? -55.594 -53.625 -5.855 1 17.22 776 GLY A C 1
ATOM 6018 O O . GLY A 1 776 ? -54.5 -53.188 -6.277 1 17.22 776 GLY A O 1
ATOM 6019 N N . GLY A 1 777 ? -55.656 -53.906 -4.453 1 20.05 777 GLY A N 1
ATOM 6020 C CA . GLY A 1 777 ? -54.656 -53.031 -3.826 1 20.05 777 GLY A CA 1
ATOM 6021 C C . GLY A 1 777 ? -53.25 -53.469 -4.102 1 20.05 777 GLY A C 1
ATOM 6022 O O . GLY A 1 777 ? -52.938 -54.656 -4.219 1 20.05 777 GLY A O 1
ATOM 6023 N N . GLY A 1 778 ? -52.281 -52.656 -4.781 1 18.55 778 GLY A N 1
ATOM 6024 C CA . GLY A 1 778 ? -51 -52.688 -5.484 1 18.55 778 GLY A CA 1
ATOM 6025 C C . GLY A 1 778 ? -49.812 -52.938 -4.566 1 18.55 778 GLY A C 1
ATOM 6026 O O . GLY A 1 778 ? -48.812 -52.25 -4.684 1 18.55 778 GLY A O 1
ATOM 6027 N N . GLY A 1 779 ? -49.781 -53.781 -3.512 1 19.31 779 GLY A N 1
ATOM 6028 C CA . GLY A 1 779 ? -48.594 -53.75 -2.691 1 19.31 779 GLY A CA 1
ATOM 6029 C C . GLY A 1 779 ? -47.375 -54.344 -3.381 1 19.31 779 GLY A C 1
ATOM 6030 O O . GLY A 1 779 ? -47.5 -55.375 -4.055 1 19.31 779 GLY A O 1
ATOM 6031 N N . ALA A 1 780 ? -46.25 -53.594 -3.781 1 25.02 780 ALA A N 1
ATOM 6032 C CA . ALA A 1 780 ? -45 -53.812 -4.465 1 25.02 780 ALA A CA 1
ATOM 6033 C C . ALA A 1 780 ? -44.125 -54.781 -3.689 1 25.02 780 ALA A C 1
ATOM 6035 O O . ALA A 1 780 ? -43.656 -54.5 -2.588 1 25.02 780 ALA A O 1
ATOM 6036 N N . GLY A 1 781 ? -44.406 -56.094 -3.533 1 23.52 781 GLY A N 1
ATOM 6037 C CA . GLY A 1 781 ? -43.656 -57.094 -2.805 1 23.52 781 GLY A CA 1
ATOM 6038 C C . GLY A 1 781 ? -42.219 -57.219 -3.316 1 23.52 781 GLY A C 1
ATOM 6039 O O . GLY A 1 781 ? -41.938 -56.906 -4.473 1 23.52 781 GLY A O 1
ATOM 6040 N N . GLY A 1 782 ? -41.188 -57.312 -2.416 1 26.55 782 GLY A N 1
ATOM 6041 C CA . GLY A 1 782 ? -39.75 -57.5 -2.398 1 26.55 782 GLY A CA 1
ATOM 6042 C C . GLY A 1 782 ? -39.281 -58.781 -3.104 1 26.55 782 GLY A C 1
ATOM 6043 O O . GLY A 1 782 ? -39.656 -59.875 -2.688 1 26.55 782 GLY A O 1
ATOM 6044 N N . VAL A 1 783 ? -39.156 -58.938 -4.422 1 34.03 783 VAL A N 1
ATOM 6045 C CA . VAL A 1 783 ? -38.531 -59.969 -5.227 1 34.03 783 VAL A CA 1
ATOM 6046 C C . VAL A 1 783 ? -37.188 -60.344 -4.629 1 34.03 783 VAL A C 1
ATOM 6048 O O . VAL A 1 783 ? -36.281 -59.5 -4.551 1 34.03 783 VAL A O 1
ATOM 6051 N N . THR A 1 784 ? -37 -61.312 -3.654 1 35.72 784 THR A N 1
ATOM 6052 C CA . THR A 1 784 ? -35.906 -61.75 -2.801 1 35.72 784 THR A CA 1
ATOM 6053 C C . THR A 1 784 ? -34.719 -62.188 -3.639 1 35.72 784 THR A C 1
ATOM 6055 O O . THR A 1 784 ? -34.875 -62.531 -4.812 1 35.72 784 THR A O 1
ATOM 6058 N N . MET A 1 785 ? -33.469 -61.969 -3.211 1 45.81 785 MET A N 1
ATOM 6059 C CA . MET A 1 785 ? -32.062 -62.281 -3.551 1 45.81 785 MET A CA 1
ATOM 6060 C C . MET A 1 785 ? -31.938 -63.75 -3.914 1 45.81 785 MET A C 1
ATOM 6062 O O . MET A 1 785 ? -30.953 -64.125 -4.555 1 45.81 785 MET A O 1
ATOM 6066 N N . ASP A 1 786 ? -32.688 -64.688 -3.467 1 49.34 786 ASP A N 1
ATOM 6067 C CA . ASP A 1 786 ? -32.562 -66.125 -3.613 1 49.34 786 ASP A CA 1
ATOM 6068 C C . ASP A 1 786 ? -32.938 -66.625 -5.023 1 49.34 786 ASP A C 1
ATOM 6070 O O . ASP A 1 786 ? -32.312 -67.5 -5.574 1 49.34 786 ASP A O 1
ATOM 6074 N N . GLU A 1 787 ? -33.844 -66.062 -5.629 1 50.62 787 GLU A N 1
ATOM 6075 C CA . GLU A 1 787 ? -34.312 -66.438 -6.953 1 50.62 787 GLU A CA 1
ATOM 6076 C C . GLU A 1 787 ? -33.281 -66.125 -8.023 1 50.62 787 GLU A C 1
ATOM 6078 O O . GLU A 1 787 ? -33.062 -66.875 -8.961 1 50.62 787 GLU A O 1
ATOM 6083 N N . GLY A 1 788 ? -32.562 -64.938 -7.844 1 55.84 788 GLY A N 1
ATOM 6084 C CA . GLY A 1 788 ? -31.531 -64.562 -8.766 1 55.84 788 GLY A CA 1
ATOM 6085 C C . GLY A 1 788 ? -30.312 -65.438 -8.75 1 55.84 788 GLY A C 1
ATOM 6086 O O . GLY A 1 788 ? -29.766 -65.75 -9.805 1 55.84 788 GLY A O 1
ATOM 6087 N N . ARG A 1 789 ? -30 -65.812 -7.621 1 65.25 789 ARG A N 1
ATOM 6088 C CA . ARG A 1 789 ? -28.891 -66.75 -7.469 1 65.25 789 ARG A CA 1
ATOM 6089 C C . ARG A 1 789 ? -29.219 -68.125 -8.117 1 65.25 789 ARG A C 1
ATOM 6091 O O . ARG A 1 789 ? -28.359 -68.75 -8.727 1 65.25 789 ARG A O 1
ATOM 6098 N N . SER A 1 790 ? -30.547 -68.438 -7.961 1 71.19 790 SER A N 1
ATOM 6099 C CA . SER A 1 790 ? -30.969 -69.75 -8.516 1 71.19 790 SER A CA 1
ATOM 6100 C C . SER A 1 790 ? -30.891 -69.75 -10.039 1 71.19 790 SER A C 1
ATOM 6102 O O . SER A 1 790 ? -30.438 -70.75 -10.633 1 71.19 790 SER A O 1
ATOM 6104 N N . GLN A 1 791 ? -31.234 -68.562 -10.555 1 77.19 791 GLN A N 1
ATOM 6105 C CA . GLN A 1 791 ? -31.188 -68.5 -12.016 1 77.19 791 GLN A CA 1
ATOM 6106 C C . GLN A 1 791 ? -29.75 -68.562 -12.523 1 77.19 791 GLN A C 1
ATOM 6108 O O . GLN A 1 791 ? -29.453 -69.25 -13.5 1 77.19 791 GLN A O 1
ATOM 6113 N N . HIS A 1 792 ? -28.922 -68 -11.789 1 84.5 792 HIS A N 1
ATOM 6114 C CA . HIS A 1 792 ? -27.516 -68 -12.211 1 84.5 792 HIS A CA 1
ATOM 6115 C C . HIS A 1 792 ? -26.875 -69.312 -11.992 1 84.5 792 HIS A C 1
ATOM 6117 O O . HIS A 1 792 ? -26.016 -69.75 -12.773 1 84.5 792 HIS A O 1
ATOM 6123 N N . THR A 1 793 ? -27.344 -70 -11.016 1 81.25 793 THR A N 1
ATOM 6124 C CA . THR A 1 793 ? -26.812 -71.312 -10.75 1 81.25 793 THR A CA 1
ATOM 6125 C C . THR A 1 793 ? -27.25 -72.312 -11.836 1 81.25 793 THR A C 1
ATOM 6127 O O . THR A 1 793 ? -26.469 -73.188 -12.25 1 81.25 793 THR A O 1
ATOM 6130 N N . LEU A 1 794 ? -28.484 -72.125 -12.242 1 81.62 794 LEU A N 1
ATOM 6131 C CA . LEU A 1 794 ? -28.969 -72.938 -13.336 1 81.62 794 LEU A CA 1
ATOM 6132 C C . LEU A 1 794 ? -28.203 -72.625 -14.625 1 81.62 794 LEU A C 1
ATOM 6134 O O . LEU A 1 794 ? -27.891 -73.562 -15.391 1 81.62 794 LEU A O 1
ATOM 6138 N N . GLN A 1 795 ? -27.953 -71.438 -14.711 1 84.75 795 GLN A N 1
ATOM 6139 C CA . GLN A 1 795 ? -27.219 -71.062 -15.906 1 84.75 795 GLN A CA 1
ATOM 6140 C C . GLN A 1 795 ? -25.781 -71.562 -15.883 1 84.75 795 GLN A C 1
ATOM 6142 O O . GLN A 1 795 ? -25.266 -72 -16.922 1 84.75 795 GLN A O 1
ATOM 6147 N N . LEU A 1 796 ? -25.219 -71.562 -14.781 1 86.31 796 LEU A N 1
ATOM 6148 C CA . LEU A 1 796 ? -23.875 -72.125 -14.625 1 86.31 796 LEU A CA 1
ATOM 6149 C C . LEU A 1 796 ? -23.828 -73.625 -14.961 1 86.31 796 LEU A C 1
ATOM 6151 O O . LEU A 1 796 ? -22.938 -74.062 -15.68 1 86.31 796 LEU A O 1
ATOM 6155 N N . ALA A 1 797 ? -24.812 -74.312 -14.547 1 82.31 797 ALA A N 1
ATOM 6156 C CA . ALA A 1 797 ? -24.875 -75.75 -14.781 1 82.31 797 ALA A CA 1
ATOM 6157 C C . ALA A 1 797 ? -25.078 -76 -16.266 1 82.31 797 ALA A C 1
ATOM 6159 O O . ALA A 1 797 ? -24.469 -76.938 -16.812 1 82.31 797 ALA A O 1
ATOM 6160 N N . CYS A 1 798 ? -25.891 -75.188 -16.828 1 84.81 798 CYS A N 1
ATOM 6161 C CA . CYS A 1 798 ? -26.172 -75.438 -18.25 1 84.81 798 CYS A CA 1
ATOM 6162 C C . CYS A 1 798 ? -24.922 -75.125 -19.094 1 84.81 798 CYS A C 1
ATOM 6164 O O . CYS A 1 798 ? -24.625 -75.875 -20.016 1 84.81 798 CYS A O 1
ATOM 6166 N N . LEU A 1 799 ? -24.219 -74.25 -18.672 1 87.44 799 LEU A N 1
ATOM 6167 C CA . LEU A 1 799 ? -23.047 -73.875 -19.453 1 87.44 799 LEU A CA 1
ATOM 6168 C C . LEU A 1 799 ? -21.922 -74.875 -19.25 1 87.44 799 LEU A C 1
ATOM 6170 O O . LEU A 1 799 ? -21.188 -75.188 -20.203 1 87.44 799 LEU A O 1
ATOM 6174 N N . TYR A 1 800 ? -21.844 -75.438 -18.125 1 87.12 800 TYR A N 1
ATOM 6175 C CA . TYR A 1 800 ? -20.844 -76.5 -17.891 1 87.12 800 TYR A CA 1
ATOM 6176 C C . TYR A 1 800 ? -21.172 -77.75 -18.672 1 87.12 800 TYR A C 1
ATOM 6178 O O . TYR A 1 800 ? -20.266 -78.438 -19.172 1 87.12 800 TYR A O 1
ATOM 6186 N N . ARG A 1 801 ? -22.438 -78 -18.812 1 84.75 801 ARG A N 1
ATOM 6187 C CA . ARG A 1 801 ? -22.875 -79.188 -19.578 1 84.75 801 ARG A CA 1
ATOM 6188 C C . ARG A 1 801 ? -22.516 -79 -21.062 1 84.75 801 ARG A C 1
ATOM 6190 O O . ARG A 1 801 ? -22.031 -79.938 -21.688 1 84.75 801 ARG A O 1
ATOM 6197 N N . GLU A 1 802 ? -22.75 -77.875 -21.406 1 85.94 802 GLU A N 1
ATOM 6198 C CA . GLU A 1 802 ? -22.422 -77.562 -22.812 1 85.94 802 GLU A CA 1
ATOM 6199 C C . GLU A 1 802 ? -20.922 -77.625 -23.047 1 85.94 802 GLU A C 1
ATOM 6201 O O . GLU A 1 802 ? -20.484 -78.188 -24.078 1 85.94 802 GLU A O 1
ATOM 6206 N N . LEU A 1 803 ? -20.219 -77.125 -22.172 1 89.81 803 LEU A N 1
ATOM 6207 C CA . LEU A 1 803 ? -18.75 -77.125 -22.281 1 89.81 803 LEU A CA 1
ATOM 6208 C C . LEU A 1 803 ? -18.234 -78.562 -22.297 1 89.81 803 LEU A C 1
ATOM 6210 O O . LEU A 1 803 ? -17.391 -78.938 -23.109 1 89.81 803 LEU A O 1
ATOM 6214 N N . ASN A 1 804 ? -18.812 -79.375 -21.5 1 86.25 804 ASN A N 1
ATOM 6215 C CA . ASN A 1 804 ? -18.375 -80.812 -21.391 1 86.25 804 ASN A CA 1
ATOM 6216 C C . ASN A 1 804 ? -18.75 -81.562 -22.641 1 86.25 804 ASN A C 1
ATOM 6218 O O . ASN A 1 804 ? -17.984 -82.438 -23.078 1 86.25 804 ASN A O 1
ATOM 6222 N N . LYS A 1 805 ? -19.859 -81.25 -23.172 1 84.31 805 LYS A N 1
ATOM 6223 C CA . LYS A 1 805 ? -20.281 -81.938 -24.391 1 84.31 805 LYS A CA 1
ATOM 6224 C C . LYS A 1 805 ? -19.328 -81.625 -25.547 1 84.31 805 LYS A C 1
ATOM 6226 O O . LYS A 1 805 ? -18.938 -82.562 -26.281 1 84.31 805 LYS A O 1
ATOM 6231 N N . ILE A 1 806 ? -18.938 -80.375 -25.562 1 87.5 806 ILE A N 1
ATOM 6232 C CA . ILE A 1 806 ? -18.062 -80 -26.656 1 87.5 806 ILE A CA 1
ATOM 6233 C C . ILE A 1 806 ? -16.656 -80.562 -26.406 1 87.5 806 ILE A C 1
ATOM 6235 O O . ILE A 1 806 ? -15.969 -80.938 -27.344 1 87.5 806 ILE A O 1
ATOM 6239 N N . ARG A 1 807 ? -16.297 -80.625 -25.219 1 88.06 807 ARG A N 1
ATOM 6240 C CA . ARG A 1 807 ? -14.984 -81.125 -24.859 1 88.06 807 ARG A CA 1
ATOM 6241 C C . ARG A 1 807 ? -14.898 -82.625 -25.141 1 88.06 807 ARG A C 1
ATOM 6243 O O . ARG A 1 807 ? -13.867 -83.125 -25.625 1 88.06 807 ARG A O 1
ATOM 6250 N N . GLN A 1 808 ? -15.945 -83.312 -24.969 1 85.31 808 GLN A N 1
ATOM 6251 C CA . GLN A 1 808 ? -16 -84.75 -25.266 1 85.31 808 GLN A CA 1
ATOM 6252 C C . GLN A 1 808 ? -15.953 -85 -26.766 1 85.31 808 GLN A C 1
ATOM 6254 O O . GLN A 1 808 ? -15.297 -85.938 -27.234 1 85.31 808 GLN A O 1
ATOM 6259 N N . TYR A 1 809 ? -16.625 -84.125 -27.359 1 85.19 809 TYR A N 1
ATOM 6260 C CA . TYR A 1 809 ? -16.594 -84.25 -28.812 1 85.19 809 TYR A CA 1
ATOM 6261 C C . TYR A 1 809 ? -15.188 -84 -29.344 1 85.19 809 TYR A C 1
ATOM 6263 O O . TYR A 1 809 ? -14.727 -84.75 -30.219 1 85.19 809 TYR A O 1
ATOM 6271 N N . LEU A 1 810 ? -14.539 -83.062 -28.844 1 86.44 810 LEU A N 1
ATOM 6272 C CA . LEU A 1 810 ? -13.18 -82.75 -29.281 1 86.44 810 LEU A CA 1
ATOM 6273 C C . LEU A 1 810 ? -12.234 -83.875 -28.922 1 86.44 810 LEU A C 1
ATOM 6275 O O . LEU A 1 810 ? -11.391 -84.312 -29.734 1 86.44 810 LEU A O 1
ATOM 6279 N N . THR A 1 811 ? -12.414 -84.5 -27.797 1 85.38 811 THR A N 1
ATOM 6280 C CA . THR A 1 811 ? -11.57 -85.625 -27.359 1 85.38 811 THR A CA 1
ATOM 6281 C C . THR A 1 811 ? -11.852 -86.875 -28.188 1 85.38 811 THR A C 1
ATOM 6283 O O . THR A 1 811 ? -10.93 -87.562 -28.516 1 85.38 811 THR A O 1
ATOM 6286 N N . SER A 1 812 ? -13.102 -87 -28.594 1 82.19 812 SER A N 1
ATOM 6287 C CA . SER A 1 812 ? -13.469 -88.125 -29.422 1 82.19 812 SER A CA 1
ATOM 6288 C C . SER A 1 812 ? -12.883 -88.062 -30.812 1 82.19 812 SER A C 1
ATOM 6290 O O . SER A 1 812 ? -12.445 -89 -31.391 1 82.19 812 SER A O 1
ATOM 6292 N N . GLN A 1 813 ? -12.828 -86.812 -31.234 1 81.06 813 GLN A N 1
ATOM 6293 C CA . GLN A 1 813 ? -12.25 -86.625 -32.562 1 81.06 813 GLN A CA 1
ATOM 6294 C C . GLN A 1 813 ? -10.742 -86.812 -32.562 1 81.06 813 GLN A C 1
ATOM 6296 O O . GLN A 1 813 ? -10.195 -87.438 -33.469 1 81.06 813 GLN A O 1
ATOM 6301 N N . GLN A 1 814 ? -10.164 -86.438 -31.469 1 79.88 814 GLN A N 1
ATOM 6302 C CA . GLN A 1 814 ? -8.719 -86.625 -31.359 1 79.88 814 GLN A CA 1
ATOM 6303 C C . GLN A 1 814 ? -8.328 -88.062 -31.125 1 79.88 814 GLN A C 1
ATOM 6305 O O . GLN A 1 814 ? -7.328 -88.562 -31.672 1 79.88 814 GLN A O 1
ATOM 6310 N N . GLU A 1 815 ? -9.18 -88.75 -30.438 1 78.25 815 GLU A N 1
ATOM 6311 C CA . GLU A 1 815 ? -8.945 -90.188 -30.203 1 78.25 815 GLU A CA 1
ATOM 6312 C C . GLU A 1 815 ? -9.133 -91 -31.484 1 78.25 815 GLU A C 1
ATOM 6314 O O . GLU A 1 815 ? -8.383 -91.938 -31.75 1 78.25 815 GLU A O 1
ATOM 6319 N N . GLN A 1 816 ? -10.031 -90.562 -32.312 1 78.06 816 GLN A N 1
ATOM 6320 C CA . GLN A 1 816 ? -10.266 -91.188 -33.594 1 78.06 816 GLN A CA 1
ATOM 6321 C C . GLN A 1 816 ? -9.078 -91 -34.531 1 78.06 816 GLN A C 1
ATOM 6323 O O . GLN A 1 816 ? -8.688 -91.938 -35.25 1 78.06 816 GLN A O 1
ATOM 6328 N N . MET A 1 817 ? -8.547 -89.875 -34.406 1 78.56 817 MET A N 1
ATOM 6329 C CA . MET A 1 817 ? -7.379 -89.562 -35.25 1 78.56 817 MET A CA 1
ATOM 6330 C C . MET A 1 817 ? -6.16 -90.375 -34.781 1 78.56 817 MET A C 1
ATOM 6332 O O . MET A 1 817 ? -5.418 -90.875 -35.562 1 78.56 817 MET A O 1
ATOM 6336 N N . GLU A 1 818 ? -6.027 -90.5 -33.469 1 77.44 818 GLU A N 1
ATOM 6337 C CA . GLU A 1 818 ? -4.902 -91.25 -32.906 1 77.44 818 GLU A CA 1
ATOM 6338 C C . GLU A 1 818 ? -5.043 -92.75 -33.188 1 77.44 818 GLU A C 1
ATOM 6340 O O . GLU A 1 818 ? -4.059 -93.438 -33.5 1 77.44 818 GLU A O 1
ATOM 6345 N N . ALA A 1 819 ? -6.27 -93.188 -33.188 1 74.94 819 ALA A N 1
ATOM 6346 C CA . ALA A 1 819 ? -6.527 -94.625 -33.5 1 74.94 819 ALA A CA 1
ATOM 6347 C C . ALA A 1 819 ? -6.281 -94.938 -34.969 1 74.94 819 ALA A C 1
ATOM 6349 O O . ALA A 1 819 ? -5.703 -95.938 -35.312 1 74.94 819 ALA A O 1
ATOM 6350 N N . ALA A 1 820 ? -6.559 -94 -35.812 1 73 820 ALA A N 1
ATOM 6351 C CA . ALA A 1 820 ? -6.352 -94.25 -37.25 1 73 820 ALA A CA 1
ATOM 6352 C C . ALA A 1 820 ? -4.871 -94.125 -37.594 1 73 820 ALA A C 1
ATOM 6354 O O . ALA A 1 820 ? -4.387 -94.875 -38.469 1 73 820 ALA A O 1
ATOM 6355 N N . MET A 1 821 ? -4.141 -93.375 -36.906 1 73.69 821 MET A N 1
ATOM 6356 C CA . MET A 1 821 ? -2.709 -93.25 -37.156 1 73.69 821 MET A CA 1
ATOM 6357 C C . MET A 1 821 ? -1.95 -94.5 -36.625 1 73.69 821 MET A C 1
ATOM 6359 O O . MET A 1 821 ? -0.949 -94.875 -37.219 1 73.69 821 MET A O 1
ATOM 6363 N N . ARG A 1 822 ? -2.369 -95.25 -35.594 1 73 822 ARG A N 1
ATOM 6364 C CA . ARG A 1 822 ? -1.747 -96.438 -35.094 1 73 822 ARG A CA 1
ATOM 6365 C C . ARG A 1 822 ? -1.977 -97.625 -36.031 1 73 822 ARG A C 1
ATOM 6367 O O . ARG A 1 822 ? -1.09 -98.5 -36.219 1 73 822 ARG A O 1
ATOM 6374 N N . MET A 1 823 ? -3.064 -97.688 -36.625 1 66.94 823 MET A N 1
ATOM 6375 C CA . MET A 1 823 ? -3.348 -98.75 -37.531 1 66.94 823 MET A CA 1
ATOM 6376 C C . MET A 1 823 ? -2.539 -98.625 -38.812 1 66.94 823 MET A C 1
ATOM 6378 O O . MET A 1 823 ? -2.193 -99.625 -39.469 1 66.94 823 MET A O 1
ATOM 6382 N N . ARG A 1 824 ? -2.234 -97.562 -39.219 1 61.53 824 ARG A N 1
ATOM 6383 C CA . ARG A 1 824 ? -1.441 -97.375 -40.438 1 61.53 824 ARG A CA 1
ATOM 6384 C C . ARG A 1 824 ? 0.04 -97.625 -40.156 1 61.53 824 ARG A C 1
ATOM 6386 O O . ARG A 1 824 ? 0.787 -98 -41.062 1 61.53 824 ARG A O 1
ATOM 6393 N N . GLY A 1 825 ? 0.54 -97.375 -39.062 1 55.84 825 GLY A N 1
ATOM 6394 C CA . GLY A 1 825 ? 1.932 -97.688 -38.781 1 55.84 825 GLY A CA 1
ATOM 6395 C C . GLY A 1 825 ? 2.182 -99.188 -38.562 1 55.84 825 GLY A C 1
ATOM 6396 O O . GLY A 1 825 ? 3.332 -99.562 -38.469 1 55.84 825 GLY A O 1
ATOM 6397 N N . GLY A 1 826 ? 1.25 -99.938 -38.219 1 49.25 826 GLY A N 1
ATOM 6398 C CA . GLY A 1 826 ? 1.6 -101.312 -38.094 1 49.25 826 GLY A CA 1
ATOM 6399 C C . GLY A 1 826 ? 1.876 -102 -39.406 1 49.25 826 GLY A C 1
ATOM 6400 O O . GLY A 1 826 ? 2.154 -103.188 -39.469 1 49.25 826 GLY A O 1
ATOM 6401 N N . GLY A 1 827 ? 1.519 -101.5 -40.531 1 42.25 827 GLY A N 1
ATOM 6402 C CA . GLY A 1 827 ? 1.88 -102.312 -41.688 1 42.25 827 GLY A CA 1
ATOM 6403 C C . GLY A 1 827 ? 3.361 -102.312 -42 1 42.25 827 GLY A C 1
ATOM 6404 O O . GLY A 1 827 ? 3.824 -102.938 -42.906 1 42.25 827 GLY A O 1
ATOM 6405 N N . ASN A 1 828 ? 4.117 -101.188 -41.719 1 38.84 828 ASN A N 1
ATOM 6406 C CA . ASN A 1 828 ? 5.492 -101.312 -42.188 1 38.84 828 ASN A CA 1
ATOM 6407 C C . ASN A 1 828 ? 6.344 -102.188 -41.25 1 38.84 828 ASN A C 1
ATOM 6409 O O . ASN A 1 828 ? 7.57 -102.188 -41.375 1 38.84 828 ASN A O 1
ATOM 6413 N N . SER A 1 829 ? 5.77 -102.75 -40.156 1 27.3 829 SER A N 1
ATOM 6414 C CA . SER A 1 829 ? 6.75 -103.812 -39.812 1 27.3 829 SER A CA 1
ATOM 6415 C C . SER A 1 829 ? 6.461 -105.062 -40.562 1 27.3 829 SER A C 1
ATOM 6417 O O . SER A 1 829 ? 5.305 -105.5 -40.688 1 27.3 829 SER A O 1
ATOM 6419 N N . MET B 1 1 ? 67.562 8.586 -30.219 1 19.42 1 MET B N 1
ATOM 6420 C CA . MET B 1 1 ? 67.688 8.453 -28.766 1 19.42 1 MET B CA 1
ATOM 6421 C C . MET B 1 1 ? 66.5 9.125 -28.062 1 19.42 1 MET B C 1
ATOM 6423 O O . MET B 1 1 ? 66.688 10.148 -27.406 1 19.42 1 MET B O 1
ATOM 6427 N N . HIS B 1 2 ? 65.375 9.211 -28.547 1 21.05 2 HIS B N 1
ATOM 6428 C CA . HIS B 1 2 ? 64.25 10.109 -28.422 1 21.05 2 HIS B CA 1
ATOM 6429 C C . HIS B 1 2 ? 63.5 9.883 -27.094 1 21.05 2 HIS B C 1
ATOM 6431 O O . HIS B 1 2 ? 63.219 8.742 -26.719 1 21.05 2 HIS B O 1
ATOM 6437 N N . ARG B 1 3 ? 63.594 10.898 -26.109 1 21.64 3 ARG B N 1
ATOM 6438 C CA . ARG B 1 3 ? 63.344 10.992 -24.688 1 21.64 3 ARG B CA 1
ATOM 6439 C C . ARG B 1 3 ? 61.844 10.875 -24.391 1 21.64 3 ARG B C 1
ATOM 6441 O O . ARG B 1 3 ? 61.062 11.68 -24.875 1 21.64 3 ARG B O 1
ATOM 6448 N N . GLN B 1 4 ? 61.344 9.664 -24.203 1 20.77 4 GLN B N 1
ATOM 6449 C CA . GLN B 1 4 ? 59.938 9.273 -24.047 1 20.77 4 GLN B CA 1
ATOM 6450 C C . GLN B 1 4 ? 59.312 9.969 -22.859 1 20.77 4 GLN B C 1
ATOM 6452 O O . GLN B 1 4 ? 59.75 9.797 -21.719 1 20.77 4 GLN B O 1
ATOM 6457 N N . GLU B 1 5 ? 58.812 11.195 -23 1 21.78 5 GLU B N 1
ATOM 6458 C CA . GLU B 1 5 ? 58.312 12.047 -21.922 1 21.78 5 GLU B CA 1
ATOM 6459 C C . GLU B 1 5 ? 57.188 11.375 -21.172 1 21.78 5 GLU B C 1
ATOM 6461 O O . GLU B 1 5 ? 56.219 10.891 -21.781 1 21.78 5 GLU B O 1
ATOM 6466 N N . SER B 1 6 ? 57.375 10.883 -19.906 1 22.95 6 SER B N 1
ATOM 6467 C CA . SER B 1 6 ? 56.594 10.125 -18.938 1 22.95 6 SER B CA 1
ATOM 6468 C C . SER B 1 6 ? 55.375 10.914 -18.484 1 22.95 6 SER B C 1
ATOM 6470 O O . SER B 1 6 ? 55.5 12.031 -17.984 1 22.95 6 SER B O 1
ATOM 6472 N N . VAL B 1 7 ? 54.25 10.938 -19.203 1 23.88 7 VAL B N 1
ATOM 6473 C CA . VAL B 1 7 ? 53.062 11.703 -18.844 1 23.88 7 VAL B CA 1
ATOM 6474 C C . VAL B 1 7 ? 52.594 11.344 -17.438 1 23.88 7 VAL B C 1
ATOM 6476 O O . VAL B 1 7 ? 52.438 10.164 -17.109 1 23.88 7 VAL B O 1
ATOM 6479 N N . SER B 1 8 ? 52.875 12.188 -16.375 1 22.27 8 SER B N 1
ATOM 6480 C CA . SER B 1 8 ? 52.625 12.227 -14.945 1 22.27 8 SER B CA 1
ATOM 6481 C C . SER B 1 8 ? 51.156 12.062 -14.648 1 22.27 8 SER B C 1
ATOM 6483 O O . SER B 1 8 ? 50.312 12.781 -15.211 1 22.27 8 SER B O 1
ATOM 6485 N N . SER B 1 9 ? 50.594 10.852 -14.445 1 23.55 9 SER B N 1
ATOM 6486 C CA . SER B 1 9 ? 49.281 10.383 -14.062 1 23.55 9 SER B CA 1
ATOM 6487 C C . SER B 1 9 ? 48.75 11.164 -12.859 1 23.55 9 SER B C 1
ATOM 6489 O O . SER B 1 9 ? 49.344 11.117 -11.773 1 23.55 9 SER B O 1
ATOM 6491 N N . GLY B 1 10 ? 48.344 12.453 -12.984 1 23.61 10 GLY B N 1
ATOM 6492 C CA . GLY B 1 10 ? 47.812 13.297 -11.93 1 23.61 10 GLY B CA 1
ATOM 6493 C C . GLY B 1 10 ? 46.812 12.586 -11.062 1 23.61 10 GLY B C 1
ATOM 6494 O O . GLY B 1 10 ? 45.781 12.094 -11.562 1 23.61 10 GLY B O 1
ATOM 6495 N N . GLY B 1 11 ? 47.188 11.867 -9.961 1 26.02 11 GLY B N 1
ATOM 6496 C CA . GLY B 1 11 ? 46.594 11.25 -8.789 1 26.02 11 GLY B CA 1
ATOM 6497 C C . GLY B 1 11 ? 45.5 12.094 -8.156 1 26.02 11 GLY B C 1
ATOM 6498 O O . GLY B 1 11 ? 45.75 13.18 -7.641 1 26.02 11 GLY B O 1
ATOM 6499 N N . GLY B 1 12 ? 44.406 12.352 -8.844 1 27 12 GLY B N 1
ATOM 6500 C CA . GLY B 1 12 ? 43.406 13.133 -8.125 1 27 12 GLY B CA 1
ATOM 6501 C C . GLY B 1 12 ? 43.312 12.805 -6.648 1 27 12 GLY B C 1
ATOM 6502 O O . GLY B 1 12 ? 43.5 11.648 -6.254 1 27 12 GLY B O 1
ATOM 6503 N N . ASN B 1 13 ? 43.625 13.789 -5.75 1 26.42 13 ASN B N 1
ATOM 6504 C CA . ASN B 1 13 ? 43.719 13.969 -4.305 1 26.42 13 ASN B CA 1
ATOM 6505 C C . ASN B 1 13 ? 42.531 13.359 -3.584 1 26.42 13 ASN B C 1
ATOM 6507 O O . ASN B 1 13 ? 41.375 13.734 -3.84 1 26.42 13 ASN B O 1
ATOM 6511 N N . ALA B 1 14 ? 42.531 12.07 -3.26 1 30.33 14 ALA B N 1
ATOM 6512 C CA . ALA B 1 14 ? 41.875 11.602 -2.041 1 30.33 14 ALA B CA 1
ATOM 6513 C C . ALA B 1 14 ? 41.969 12.648 -0.933 1 30.33 14 ALA B C 1
ATOM 6515 O O . ALA B 1 14 ? 43.031 12.93 -0.425 1 30.33 14 ALA B O 1
ATOM 6516 N N . THR B 1 15 ? 41.281 13.852 -1.063 1 33.66 15 THR B N 1
ATOM 6517 C CA . THR B 1 15 ? 41.25 14.805 0.038 1 33.66 15 THR B CA 1
ATOM 6518 C C . THR B 1 15 ? 41.406 14.094 1.379 1 33.66 15 THR B C 1
ATOM 6520 O O . THR B 1 15 ? 40.625 13.18 1.688 1 33.66 15 THR B O 1
ATOM 6523 N N . SER B 1 16 ? 42.469 13.945 1.913 1 36.59 16 SER B N 1
ATOM 6524 C CA . SER B 1 16 ? 42.938 13.555 3.236 1 36.59 16 SER B CA 1
ATOM 6525 C C . SER B 1 16 ? 41.906 13.891 4.312 1 36.59 16 SER B C 1
ATOM 6527 O O . SER B 1 16 ? 41.875 13.258 5.367 1 36.59 16 SER B O 1
ATOM 6529 N N . ARG B 1 17 ? 41.719 15.422 4.562 1 41.56 17 ARG B N 1
ATOM 6530 C CA . ARG B 1 17 ? 41.156 16 5.77 1 41.56 17 ARG B CA 1
ATOM 6531 C C . ARG B 1 17 ? 39.688 15.547 5.949 1 41.56 17 ARG B C 1
ATOM 6533 O O . ARG B 1 17 ? 38.969 15.336 4.965 1 41.56 17 ARG B O 1
ATOM 6540 N N . GLY B 1 18 ? 39.125 15.289 7.367 1 62 18 GLY B N 1
ATOM 6541 C CA . GLY B 1 18 ? 38.062 14.836 8.266 1 62 18 GLY B CA 1
ATOM 6542 C C . GLY B 1 18 ? 36.719 15.453 7.957 1 62 18 GLY B C 1
ATOM 6543 O O . GLY B 1 18 ? 35.75 15.266 8.711 1 62 18 GLY B O 1
ATOM 6544 N N . SER B 1 19 ? 36.656 16.453 7.184 1 86.44 19 SER B N 1
ATOM 6545 C CA . SER B 1 19 ? 35.375 17.141 6.98 1 86.44 19 SER B CA 1
ATOM 6546 C C . SER B 1 19 ? 34.625 16.594 5.77 1 86.44 19 SER B C 1
ATOM 6548 O O . SER B 1 19 ? 35.25 16.016 4.867 1 86.44 19 SER B O 1
ATOM 6550 N N . LEU B 1 20 ? 33.375 16.5 5.816 1 93.38 20 LEU B N 1
ATOM 6551 C CA . LEU B 1 20 ? 32.5 16.109 4.715 1 93.38 20 LEU B CA 1
ATOM 6552 C C . LEU B 1 20 ? 31.719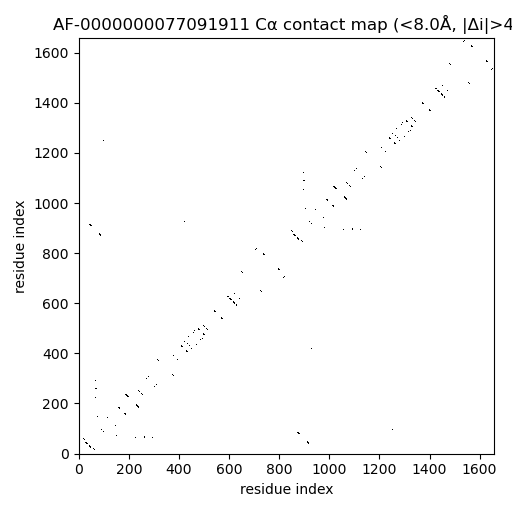 17.312 4.199 1 93.38 20 LEU B C 1
ATOM 6554 O O . LEU B 1 20 ? 31.453 18.266 4.949 1 93.38 20 LEU B O 1
ATOM 6558 N N . THR B 1 21 ? 31.469 17.266 2.885 1 95.5 21 THR B N 1
ATOM 6559 C CA . THR B 1 21 ? 30.625 18.328 2.326 1 95.5 21 THR B CA 1
ATOM 6560 C C . THR B 1 21 ? 29.156 18.094 2.684 1 95.5 21 THR B C 1
ATOM 6562 O O . THR B 1 21 ? 28.766 16.969 3.025 1 95.5 21 THR B O 1
ATOM 6565 N N . THR B 1 22 ? 28.375 19.188 2.648 1 96.5 22 THR B N 1
ATOM 6566 C CA . THR B 1 22 ? 26.938 19.062 2.895 1 96.5 22 THR B CA 1
ATOM 6567 C C . THR B 1 22 ? 26.312 18.078 1.902 1 96.5 22 THR B C 1
ATOM 6569 O O . THR B 1 22 ? 25.406 17.328 2.258 1 96.5 22 THR B O 1
ATOM 6572 N N . ALA B 1 23 ? 26.797 18.094 0.677 1 96.88 23 ALA B N 1
ATOM 6573 C CA . ALA B 1 23 ? 26.297 17.172 -0.342 1 96.88 23 ALA B CA 1
ATOM 6574 C C . ALA B 1 23 ? 26.5 15.719 0.075 1 96.88 23 ALA B C 1
ATOM 6576 O O . ALA B 1 23 ? 25.578 14.898 -0.028 1 96.88 23 ALA B O 1
ATOM 6577 N N . GLU B 1 24 ? 27.656 15.477 0.5 1 95.81 24 GLU B N 1
ATOM 6578 C CA . GLU B 1 24 ? 27.984 14.117 0.922 1 95.81 24 GLU B CA 1
ATOM 6579 C C . GLU B 1 24 ? 27.156 13.703 2.137 1 95.81 24 GLU B C 1
ATOM 6581 O O . GLU B 1 24 ? 26.703 12.555 2.229 1 95.81 24 GLU B O 1
ATOM 6586 N N . VAL B 1 25 ? 27.016 14.656 3.053 1 96.5 25 VAL B N 1
ATOM 6587 C CA . VAL B 1 25 ? 26.25 14.375 4.258 1 96.5 25 VAL B CA 1
ATOM 6588 C C . VAL B 1 25 ? 24.797 14.062 3.881 1 96.5 25 VAL B C 1
ATOM 6590 O O . VAL B 1 25 ? 24.219 13.109 4.398 1 96.5 25 VAL B O 1
ATOM 6593 N N . LEU B 1 26 ? 24.25 14.867 2.967 1 97.25 26 LEU B N 1
ATOM 6594 C CA . LEU B 1 26 ? 22.891 14.641 2.506 1 97.25 26 LEU B CA 1
ATOM 6595 C C . LEU B 1 26 ? 22.766 13.289 1.807 1 97.25 26 LEU B C 1
ATOM 6597 O O . LEU B 1 26 ? 21.844 12.523 2.094 1 97.25 26 LEU B O 1
ATOM 6601 N N . ASP B 1 27 ? 23.672 12.961 0.999 1 96.75 27 ASP B N 1
ATOM 6602 C CA . ASP B 1 27 ? 23.625 11.727 0.227 1 96.75 27 ASP B CA 1
ATOM 6603 C C . ASP B 1 27 ? 23.734 10.508 1.137 1 96.75 27 ASP B C 1
ATOM 6605 O O . ASP B 1 27 ? 23 9.531 0.983 1 96.75 27 ASP B O 1
ATOM 6609 N N . ARG B 1 28 ? 24.641 10.586 2.031 1 95.81 28 ARG B N 1
ATOM 6610 C CA . ARG B 1 28 ? 24.844 9.461 2.936 1 95.81 28 ARG B CA 1
ATOM 6611 C C . ARG B 1 28 ? 23.672 9.289 3.889 1 95.81 28 ARG B C 1
ATOM 6613 O O . ARG B 1 28 ? 23.297 8.164 4.227 1 95.81 28 ARG B O 1
ATOM 6620 N N . ALA B 1 29 ? 23.156 10.406 4.41 1 97.31 29 ALA B N 1
ATOM 6621 C CA . ALA B 1 29 ? 21.984 10.336 5.293 1 97.31 29 ALA B CA 1
ATOM 6622 C C . ALA B 1 29 ? 20.781 9.75 4.566 1 97.31 29 ALA B C 1
ATOM 6624 O O . ALA B 1 29 ? 20.031 8.969 5.141 1 97.31 29 ALA B O 1
ATOM 6625 N N . MET B 1 30 ? 20.641 10.125 3.299 1 97 30 MET B N 1
ATOM 6626 C CA . MET B 1 30 ? 19.578 9.562 2.477 1 97 30 MET B CA 1
ATOM 6627 C C . MET B 1 30 ? 19.703 8.047 2.373 1 97 30 MET B C 1
ATOM 6629 O O . MET B 1 30 ? 18.719 7.328 2.521 1 97 30 MET B O 1
ATOM 6633 N N . ASN B 1 31 ? 20.859 7.613 2.143 1 95.5 31 ASN B N 1
ATOM 6634 C CA . ASN B 1 31 ? 21.094 6.184 1.993 1 95.5 31 ASN B CA 1
ATOM 6635 C C . ASN B 1 31 ? 20.844 5.43 3.295 1 95.5 31 ASN B C 1
ATOM 6637 O O . ASN B 1 31 ? 20.297 4.324 3.279 1 95.5 31 ASN B O 1
ATOM 6641 N N . GLN B 1 32 ? 21.219 6.059 4.41 1 96.5 32 GLN B N 1
ATOM 6642 C CA . GLN B 1 32 ? 20.953 5.445 5.711 1 96.5 32 GLN B CA 1
ATOM 6643 C C . GLN B 1 32 ? 19.469 5.27 5.953 1 96.5 32 GLN B C 1
ATOM 6645 O O . GLN B 1 32 ? 19.031 4.246 6.48 1 96.5 32 GLN B O 1
ATOM 6650 N N . CYS B 1 33 ? 18.75 6.301 5.574 1 97.75 33 CYS B N 1
ATOM 6651 C CA . CYS B 1 33 ? 17.312 6.246 5.754 1 97.75 33 CYS B CA 1
ATOM 6652 C C . CYS B 1 33 ? 16.688 5.207 4.832 1 97.75 33 CYS B C 1
ATOM 6654 O O . CYS B 1 33 ? 15.781 4.473 5.238 1 97.75 33 CYS B O 1
ATOM 6656 N N . MET B 1 34 ? 17.156 5.062 3.621 1 96.62 34 MET B N 1
ATOM 6657 C CA . MET B 1 34 ? 16.656 4.074 2.672 1 96.62 34 MET B CA 1
ATOM 6658 C C . MET B 1 34 ? 16.891 2.658 3.191 1 96.62 34 MET B C 1
ATOM 6660 O O . MET B 1 34 ? 16.016 1.798 3.057 1 96.62 34 MET B O 1
ATOM 6664 N N . GLN B 1 35 ? 18.031 2.441 3.795 1 96.31 35 GLN B N 1
ATOM 6665 C CA . GLN B 1 35 ? 18.391 1.119 4.297 1 96.31 35 GLN B CA 1
ATOM 6666 C C . GLN B 1 35 ? 17.562 0.749 5.516 1 96.31 35 GLN B C 1
ATOM 6668 O O . GLN B 1 35 ? 17.516 -0.416 5.922 1 96.31 35 GLN B O 1
ATOM 6673 N N . ARG B 1 36 ? 16.906 1.694 6.145 1 97.12 36 ARG B N 1
ATOM 6674 C CA . ARG B 1 36 ? 16.109 1.452 7.34 1 97.12 36 ARG B CA 1
ATOM 6675 C C . ARG B 1 36 ? 14.617 1.608 7.047 1 97.12 36 ARG B C 1
ATOM 6677 O O . ARG B 1 36 ? 13.805 1.666 7.969 1 97.12 36 ARG B O 1
ATOM 6684 N N . GLY B 1 37 ? 14.25 1.706 5.758 1 96.56 37 GLY B N 1
ATOM 6685 C CA . GLY B 1 37 ? 12.859 1.745 5.34 1 96.56 37 GLY B CA 1
ATOM 6686 C C . GLY B 1 37 ? 12.195 3.078 5.617 1 96.56 37 GLY B C 1
ATOM 6687 O O . GLY B 1 37 ? 10.961 3.178 5.598 1 96.56 37 GLY B O 1
ATOM 6688 N N . LEU B 1 38 ? 12.938 4.117 5.953 1 97.75 38 LEU B N 1
ATOM 6689 C CA . LEU B 1 38 ? 12.398 5.457 6.176 1 97.75 38 LEU B CA 1
ATOM 6690 C C . LEU B 1 38 ? 12.391 6.258 4.875 1 97.75 38 LEU B C 1
ATOM 6692 O O . LEU B 1 38 ? 13.07 7.277 4.766 1 97.75 38 LEU B O 1
ATOM 6696 N N . PHE B 1 39 ? 11.508 5.883 3.998 1 96.81 39 PHE B N 1
ATOM 6697 C CA . PHE B 1 39 ? 11.469 6.387 2.629 1 96.81 39 PHE B CA 1
ATOM 6698 C C . PHE B 1 39 ? 11.008 7.836 2.6 1 96.81 39 PHE B C 1
ATOM 6700 O O . PHE B 1 39 ? 11.461 8.625 1.769 1 96.81 39 PHE B O 1
ATOM 6707 N N . ASP B 1 40 ? 10.102 8.219 3.512 1 96.44 40 ASP B N 1
ATOM 6708 C CA . ASP B 1 40 ? 9.594 9.586 3.539 1 96.44 40 ASP B CA 1
ATOM 6709 C C . ASP B 1 40 ? 10.703 10.578 3.893 1 96.44 40 ASP B C 1
ATOM 6711 O O . ASP B 1 40 ? 10.82 11.633 3.273 1 96.44 40 ASP B O 1
ATOM 6715 N N . THR B 1 41 ? 11.43 10.188 4.926 1 98.12 41 THR B N 1
ATOM 6716 C CA . THR B 1 41 ? 12.547 11.039 5.324 1 98.12 41 THR B CA 1
ATOM 6717 C C . THR B 1 41 ? 13.602 11.102 4.227 1 98.12 41 THR B C 1
ATOM 6719 O O . THR B 1 41 ? 14.172 12.164 3.961 1 98.12 41 THR B O 1
ATOM 6722 N N . ALA B 1 42 ? 13.891 9.953 3.609 1 98.06 42 ALA B N 1
ATOM 6723 C CA . ALA B 1 42 ? 14.859 9.914 2.516 1 98.06 42 ALA B CA 1
ATOM 6724 C C . ALA B 1 42 ? 14.414 10.797 1.355 1 98.06 42 ALA B C 1
ATOM 6726 O O . ALA B 1 42 ? 15.227 11.531 0.784 1 98.06 42 ALA B O 1
ATOM 6727 N N . ALA B 1 43 ? 13.188 10.773 1.005 1 97.62 43 ALA B N 1
ATOM 6728 C CA . ALA B 1 43 ? 12.656 11.586 -0.081 1 97.62 43 ALA B CA 1
ATOM 6729 C C . ALA B 1 43 ? 12.75 13.07 0.251 1 97.62 43 ALA B C 1
ATOM 6731 O O . ALA B 1 43 ? 13.055 13.891 -0.619 1 97.62 43 ALA B O 1
ATOM 6732 N N . TRP B 1 44 ? 12.375 13.367 1.49 1 98.06 44 TRP B N 1
ATOM 6733 C CA . TRP B 1 44 ? 12.438 14.758 1.925 1 98.06 44 TRP B CA 1
ATOM 6734 C C . TRP B 1 44 ? 13.859 15.289 1.809 1 98.06 44 TRP B C 1
ATOM 6736 O O . TRP B 1 44 ? 14.078 16.391 1.287 1 98.06 44 TRP B O 1
ATOM 6746 N N . LEU B 1 45 ? 14.859 14.555 2.291 1 98.25 45 LEU B N 1
ATOM 6747 C CA . LEU B 1 45 ? 16.266 14.938 2.197 1 98.25 45 LEU B CA 1
ATOM 6748 C C . LEU B 1 45 ? 16.703 15.031 0.741 1 98.25 45 LEU B C 1
ATOM 6750 O O . LEU B 1 45 ? 17.469 15.93 0.375 1 98.25 45 LEU B O 1
ATOM 6754 N N . GLY B 1 46 ? 16.203 14.055 -0.072 1 97.88 46 GLY B N 1
ATOM 6755 C CA . GLY B 1 46 ? 16.547 14.07 -1.487 1 97.88 46 GLY B CA 1
ATOM 6756 C C . GLY B 1 46 ? 16.031 15.305 -2.209 1 97.88 46 GLY B C 1
ATOM 6757 O O . GLY B 1 46 ? 16.75 15.906 -3.008 1 97.88 46 GLY B O 1
ATOM 6758 N N . GLN B 1 47 ? 14.812 15.727 -1.905 1 97.25 47 GLN B N 1
ATOM 6759 C CA . GLN B 1 47 ? 14.242 16.922 -2.516 1 97.25 47 GLN B CA 1
ATOM 6760 C C . GLN B 1 47 ? 15 18.172 -2.082 1 97.25 47 GLN B C 1
ATOM 6762 O O . GLN B 1 47 ? 15.219 19.094 -2.887 1 97.25 47 GLN B O 1
ATOM 6767 N N . LEU B 1 48 ? 15.336 18.172 -0.816 1 97.81 48 LEU B N 1
ATOM 6768 C CA . LEU B 1 48 ? 16.125 19.281 -0.318 1 97.81 48 LEU B CA 1
ATOM 6769 C C . LEU B 1 48 ? 17.469 19.375 -1.039 1 97.81 48 LEU B C 1
ATOM 6771 O O . LEU B 1 48 ? 17.906 20.469 -1.42 1 97.81 48 LEU B O 1
ATOM 6775 N N . ALA B 1 49 ? 18.109 18.25 -1.192 1 97.81 49 ALA B N 1
ATOM 6776 C CA . ALA B 1 49 ? 19.422 18.203 -1.852 1 97.81 49 ALA B CA 1
ATOM 6777 C C . ALA B 1 49 ? 19.312 18.609 -3.316 1 97.81 49 ALA B C 1
ATOM 6779 O O . ALA B 1 49 ? 20.203 19.266 -3.852 1 97.81 49 ALA B O 1
ATOM 6780 N N . LEU B 1 50 ? 18.266 18.234 -3.99 1 96.88 50 LEU B N 1
ATOM 6781 C CA . LEU B 1 50 ? 18.078 18.562 -5.398 1 96.88 50 LEU B CA 1
ATOM 6782 C C . LEU B 1 50 ? 17.875 20.047 -5.602 1 96.88 50 LEU B C 1
ATOM 6784 O O . LEU B 1 50 ? 18.25 20.609 -6.641 1 96.88 50 LEU B O 1
ATOM 6788 N N . ASN B 1 51 ? 17.312 20.672 -4.625 1 97.19 51 ASN B N 1
ATOM 6789 C CA . ASN B 1 51 ? 16.984 22.094 -4.754 1 97.19 51 ASN B CA 1
ATOM 6790 C C . ASN B 1 51 ? 18.031 22.969 -4.066 1 97.19 51 ASN B C 1
ATOM 6792 O O . ASN B 1 51 ? 17.906 24.203 -4.031 1 97.19 51 ASN B O 1
ATOM 6796 N N . ALA B 1 52 ? 19.016 22.391 -3.447 1 97.75 52 ALA B N 1
ATOM 6797 C CA . ALA B 1 52 ? 20.047 23.141 -2.742 1 97.75 52 ALA B CA 1
ATOM 6798 C C . ALA B 1 52 ? 20.953 23.875 -3.727 1 97.75 52 ALA B C 1
ATOM 6800 O O . ALA B 1 52 ? 21.281 23.344 -4.785 1 97.75 52 ALA B O 1
ATOM 6801 N N . THR B 1 53 ? 21.391 25.078 -3.404 1 97.19 53 THR B N 1
ATOM 6802 C CA . THR B 1 53 ? 22.344 25.812 -4.211 1 97.19 53 THR B CA 1
ATOM 6803 C C . THR B 1 53 ? 23.734 25.188 -4.098 1 97.19 53 THR B C 1
ATOM 6805 O O . THR B 1 53 ? 24 24.422 -3.168 1 97.19 53 THR B O 1
ATOM 6808 N N . ASP B 1 54 ? 24.562 25.469 -5.023 1 95.81 54 ASP B N 1
ATOM 6809 C CA . ASP B 1 54 ? 25.922 24.922 -5.031 1 95.81 54 ASP B CA 1
ATOM 6810 C C . ASP B 1 54 ? 26.703 25.391 -3.814 1 95.81 54 ASP B C 1
ATOM 6812 O O . ASP B 1 54 ? 27.547 24.656 -3.291 1 95.81 54 ASP B O 1
ATOM 6816 N N . SER B 1 55 ? 26.375 26.562 -3.387 1 95.62 55 SER B N 1
ATOM 6817 C CA . SER B 1 55 ? 27.062 27.094 -2.217 1 95.62 55 SER B CA 1
ATOM 6818 C C . SER B 1 55 ? 26.734 26.281 -0.967 1 95.62 55 SER B C 1
ATOM 6820 O O . SER B 1 55 ? 27.625 26 -0.157 1 95.62 55 SER B O 1
ATOM 6822 N N . VAL B 1 56 ? 25.5 25.859 -0.867 1 96.25 56 VAL B N 1
ATOM 6823 C CA . VAL B 1 56 ? 25.094 25.047 0.279 1 96.25 56 VAL B CA 1
ATOM 6824 C C . VAL B 1 56 ? 25.703 23.656 0.185 1 96.25 56 VAL B C 1
ATOM 6826 O O . VAL B 1 56 ? 26.188 23.125 1.183 1 96.25 56 VAL B O 1
ATOM 6829 N N . LEU B 1 57 ? 25.703 23.094 -0.989 1 96.38 57 LEU B N 1
ATOM 6830 C CA . LEU B 1 57 ? 26.188 21.734 -1.2 1 96.38 57 LEU B CA 1
ATOM 6831 C C . LEU B 1 57 ? 27.688 21.641 -0.962 1 96.38 57 LEU B C 1
ATOM 6833 O O . LEU B 1 57 ? 28.188 20.609 -0.518 1 96.38 57 LEU B O 1
ATOM 6837 N N . ARG B 1 58 ? 28.438 22.703 -1.205 1 95.25 58 ARG B N 1
ATOM 6838 C CA . ARG B 1 58 ? 29.891 22.688 -1.112 1 95.25 58 ARG B CA 1
ATOM 6839 C C . ARG B 1 58 ? 30.359 23.078 0.286 1 95.25 58 ARG B C 1
ATOM 6841 O O . ARG B 1 58 ? 31.531 22.938 0.615 1 95.25 58 ARG B O 1
ATOM 6848 N N . GLU B 1 59 ? 29.422 23.484 1.043 1 94.56 59 GLU B N 1
ATOM 6849 C CA . GLU B 1 59 ? 29.781 23.828 2.416 1 94.56 59 GLU B CA 1
ATOM 6850 C C . GLU B 1 59 ? 30.344 22.625 3.16 1 94.56 59 GLU B C 1
ATOM 6852 O O . GLU B 1 59 ? 29.844 21.5 3.006 1 94.56 59 GLU B O 1
ATOM 6857 N N . SER B 1 60 ? 31.375 22.812 3.9 1 94.25 60 SER B N 1
ATOM 6858 C CA . SER B 1 60 ? 32.031 21.734 4.625 1 94.25 60 SER B CA 1
ATOM 6859 C C . SER B 1 60 ? 31.516 21.641 6.062 1 94.25 60 SER B C 1
ATOM 6861 O O . SER B 1 60 ? 31.297 22.672 6.711 1 94.25 60 SER B O 1
ATOM 6863 N N . ILE B 1 61 ? 31.25 20.5 6.438 1 93.38 61 ILE B N 1
ATOM 6864 C CA . ILE B 1 61 ? 30.844 20.219 7.809 1 93.38 61 ILE B CA 1
ATOM 6865 C C . ILE B 1 61 ? 31.984 19.5 8.539 1 93.38 61 ILE B C 1
ATOM 6867 O O . ILE B 1 61 ? 32.594 18.562 8.008 1 93.38 61 ILE B O 1
ATOM 6871 N N . SER B 1 62 ? 32.156 19.984 9.75 1 90.44 62 SER B N 1
ATOM 6872 C CA . SER B 1 62 ? 33.281 19.469 10.531 1 90.44 62 SER B CA 1
ATOM 6873 C C . SER B 1 62 ? 33.125 17.984 10.844 1 90.44 62 SER B C 1
ATOM 6875 O O . SER B 1 62 ? 32 17.516 11.039 1 90.44 62 SER B O 1
ATOM 6877 N N . ALA B 1 63 ? 34.188 17.297 10.938 1 86.75 63 ALA B N 1
ATOM 6878 C CA . ALA B 1 63 ? 34.219 15.859 11.227 1 86.75 63 ALA B CA 1
ATOM 6879 C C . ALA B 1 63 ? 33.719 15.586 12.648 1 86.75 63 ALA B C 1
ATOM 6881 O O . ALA B 1 63 ? 33.219 14.5 12.945 1 86.75 63 ALA B O 1
ATOM 6882 N N . THR B 1 64 ? 33.844 16.609 13.508 1 84 64 THR B N 1
ATOM 6883 C CA . THR B 1 64 ? 33.469 16.438 14.906 1 84 64 THR B CA 1
ATOM 6884 C C . THR B 1 64 ? 31.953 16.672 15.094 1 84 64 THR B C 1
ATOM 6886 O O . THR B 1 64 ? 31.406 16.375 16.156 1 84 64 THR B O 1
ATOM 6889 N N . SER B 1 65 ? 31.438 17.125 14.016 1 88.94 65 SER B N 1
ATOM 6890 C CA . SER B 1 65 ? 30 17.359 14.094 1 88.94 65 SER B CA 1
ATOM 6891 C C . SER B 1 65 ? 29.219 16.047 14.172 1 88.94 65 SER B C 1
ATOM 6893 O O . SER B 1 65 ? 29.594 15.07 13.531 1 88.94 65 SER B O 1
ATOM 6895 N N . PRO B 1 66 ? 28.203 16.031 14.984 1 89 66 PRO B N 1
ATOM 6896 C CA . PRO B 1 66 ? 27.375 14.828 15.078 1 89 66 PRO B CA 1
ATOM 6897 C C . PRO B 1 66 ? 26.797 14.398 13.734 1 89 66 PRO B C 1
ATOM 6899 O O . PRO B 1 66 ? 26.578 13.203 13.508 1 89 66 PRO B O 1
ATOM 6902 N N . ALA B 1 67 ? 26.625 15.289 12.844 1 89.56 67 ALA B N 1
ATOM 6903 C CA . ALA B 1 67 ? 26.078 14.977 11.531 1 89.56 67 ALA B CA 1
ATOM 6904 C C . ALA B 1 67 ? 27 14.039 10.758 1 89.56 67 ALA B C 1
ATOM 6906 O O . ALA B 1 67 ? 26.531 13.164 10.023 1 89.56 67 ALA B O 1
ATOM 6907 N N . VAL B 1 68 ? 28.266 14.227 10.922 1 90.69 68 VAL B N 1
ATOM 6908 C CA . VAL B 1 68 ? 29.25 13.414 10.211 1 90.69 68 VAL B CA 1
ATOM 6909 C C . VAL B 1 68 ? 29.5 12.117 10.984 1 90.69 68 VAL B C 1
ATOM 6911 O O . VAL B 1 68 ? 29.625 11.047 10.383 1 90.69 68 VAL B O 1
ATOM 6914 N N . ALA B 1 69 ? 29.484 12.203 12.258 1 87.31 69 ALA B N 1
ATOM 6915 C CA . ALA B 1 69 ? 29.75 11.047 13.109 1 87.31 69 ALA B CA 1
ATOM 6916 C C . ALA B 1 69 ? 28.656 10 12.961 1 87.31 69 ALA B C 1
ATOM 6918 O O . ALA B 1 69 ? 28.922 8.797 13.047 1 87.31 69 ALA B O 1
ATOM 6919 N N . ALA B 1 70 ? 27.5 10.398 12.766 1 89.69 70 ALA B N 1
ATOM 6920 C CA . ALA B 1 70 ? 26.344 9.508 12.711 1 89.69 70 ALA B CA 1
ATOM 6921 C C . ALA B 1 70 ? 26.297 8.758 11.383 1 89.69 70 ALA B C 1
ATOM 6923 O O . ALA B 1 70 ? 25.578 7.766 11.258 1 89.69 70 ALA B O 1
ATOM 6924 N N . LEU B 1 71 ? 27.141 9.148 10.438 1 90.19 71 LEU B N 1
ATOM 6925 C CA . LEU B 1 71 ? 27.078 8.578 9.094 1 90.19 71 LEU B CA 1
ATOM 6926 C C . LEU B 1 71 ? 27.984 7.363 8.977 1 90.19 71 LEU B C 1
ATOM 6928 O O . LEU B 1 71 ? 28.203 6.84 7.883 1 90.19 71 LEU B O 1
ATOM 6932 N N . GLN B 1 72 ? 28.469 6.855 10.023 1 82.06 72 GLN B N 1
ATOM 6933 C CA . GLN B 1 72 ? 29.453 5.777 9.984 1 82.06 72 GLN B CA 1
ATOM 6934 C C . GLN B 1 72 ? 28.797 4.418 10.18 1 82.06 72 GLN B C 1
ATOM 6936 O O . GLN B 1 72 ? 29.219 3.623 11.016 1 82.06 72 GLN B O 1
ATOM 6941 N N . ASP B 1 73 ? 27.828 4.023 9.359 1 85.19 73 ASP B N 1
ATOM 6942 C CA . ASP B 1 73 ? 27.234 2.688 9.398 1 85.19 73 ASP B CA 1
ATOM 6943 C C . ASP B 1 73 ? 28.141 1.666 8.711 1 85.19 73 ASP B C 1
ATOM 6945 O O . ASP B 1 73 ? 28.703 1.937 7.648 1 85.19 73 ASP B O 1
ATOM 6949 N N . PRO B 1 74 ? 28.328 0.589 9.359 1 83.06 74 PRO B N 1
ATOM 6950 C CA . PRO B 1 74 ? 29.094 -0.455 8.68 1 83.06 74 PRO B CA 1
ATOM 6951 C C . PRO B 1 74 ? 28.422 -0.954 7.406 1 83.06 74 PRO B C 1
ATOM 6953 O O . PRO B 1 74 ? 27.203 -1.086 7.359 1 83.06 74 PRO B O 1
ATOM 6956 N N . PRO B 1 75 ? 29.234 -1.062 6.371 1 86.19 75 PRO B N 1
ATOM 6957 C CA . PRO B 1 75 ? 28.641 -1.593 5.137 1 86.19 75 PRO B CA 1
ATOM 6958 C C . PRO B 1 75 ? 28.109 -3.018 5.301 1 86.19 75 PRO B C 1
ATOM 6960 O O . PRO B 1 75 ? 28.734 -3.836 5.98 1 86.19 75 PRO B O 1
ATOM 6963 N N . LEU B 1 76 ? 27 -3.234 4.812 1 90.12 76 LEU B N 1
ATOM 6964 C CA . LEU B 1 76 ? 26.391 -4.555 4.895 1 90.12 76 LEU B CA 1
ATOM 6965 C C . LEU B 1 76 ? 26.812 -5.434 3.727 1 90.12 76 LEU B C 1
ATOM 6967 O O . LEU B 1 76 ? 26.703 -5.027 2.566 1 90.12 76 LEU B O 1
ATOM 6971 N N . THR B 1 77 ? 27.453 -6.57 4.039 1 89 77 THR B N 1
ATOM 6972 C CA . THR B 1 77 ? 27.875 -7.508 3.004 1 89 77 THR B CA 1
ATOM 6973 C C . THR B 1 77 ? 27.406 -8.922 3.326 1 89 77 THR B C 1
ATOM 6975 O O . THR B 1 77 ? 26.953 -9.195 4.445 1 89 77 THR B O 1
ATOM 6978 N N . GLY B 1 78 ? 27.312 -9.727 2.357 1 91 78 GLY B N 1
ATOM 6979 C CA . GLY B 1 78 ? 27 -11.133 2.547 1 91 78 GLY B CA 1
ATOM 6980 C C . GLY B 1 78 ? 25.547 -11.375 2.957 1 91 78 GLY B C 1
ATOM 6981 O O . GLY B 1 78 ? 24.625 -10.875 2.312 1 91 78 GLY B O 1
ATOM 6982 N N . ARG B 1 79 ? 25.422 -12.125 4.031 1 93.19 79 ARG B N 1
ATOM 6983 C CA . ARG B 1 79 ? 24.094 -12.547 4.488 1 93.19 79 ARG B CA 1
ATOM 6984 C C . ARG B 1 79 ? 23.312 -11.359 5.043 1 93.19 79 ARG B C 1
ATOM 6986 O O . ARG B 1 79 ? 22.094 -11.266 4.836 1 93.19 79 ARG B O 1
ATOM 6993 N N . ALA B 1 80 ? 24.047 -10.438 5.711 1 94.56 80 ALA B N 1
ATOM 6994 C CA . ALA B 1 80 ? 23.391 -9.258 6.27 1 94.56 80 ALA B CA 1
ATOM 6995 C C . ALA B 1 80 ? 22.75 -8.414 5.172 1 94.56 80 ALA B C 1
ATOM 6997 O O . ALA B 1 80 ? 21.625 -7.934 5.328 1 94.56 80 ALA B O 1
ATOM 6998 N N . HIS B 1 81 ? 23.484 -8.258 4.117 1 96.31 81 HIS B N 1
ATOM 6999 C CA . HIS B 1 81 ? 22.969 -7.5 2.979 1 96.31 81 HIS B CA 1
ATOM 7000 C C . HIS B 1 81 ? 21.766 -8.195 2.359 1 96.31 81 HIS B C 1
ATOM 7002 O O . HIS B 1 81 ? 20.781 -7.543 1.993 1 96.31 81 HIS B O 1
ATOM 7008 N N . ARG B 1 82 ? 21.812 -9.484 2.238 1 97 82 ARG B N 1
ATOM 7009 C CA . ARG B 1 82 ? 20.734 -10.258 1.652 1 97 82 ARG B CA 1
ATOM 7010 C C . ARG B 1 82 ? 19.469 -10.172 2.506 1 97 82 ARG B C 1
ATOM 7012 O O . ARG B 1 82 ? 18.375 -10 1.979 1 97 82 ARG B O 1
ATOM 7019 N N . TYR B 1 83 ? 19.641 -10.266 3.836 1 97.31 83 TYR B N 1
ATOM 7020 C CA . TYR B 1 83 ? 18.5 -10.117 4.738 1 97.31 83 TYR B CA 1
ATOM 7021 C C . TYR B 1 83 ? 17.891 -8.727 4.617 1 97.31 83 TYR B C 1
ATOM 7023 O O . TYR B 1 83 ? 16.672 -8.562 4.715 1 97.31 83 TYR B O 1
ATOM 7031 N N . LEU B 1 84 ? 18.75 -7.711 4.422 1 97.25 84 LEU B N 1
ATOM 7032 C CA . LEU B 1 84 ? 18.266 -6.344 4.277 1 97.25 84 LEU B CA 1
ATOM 7033 C C . LEU B 1 84 ? 17.359 -6.215 3.055 1 97.25 84 LEU B C 1
ATOM 7035 O O . LEU B 1 84 ? 16.297 -5.617 3.133 1 97.25 84 LEU B O 1
ATOM 7039 N N . VAL B 1 85 ? 17.812 -6.777 1.931 1 97.88 85 VAL B N 1
ATOM 7040 C CA . VAL B 1 85 ? 17.062 -6.684 0.683 1 97.88 85 VAL B CA 1
ATOM 7041 C C . VAL B 1 85 ? 15.711 -7.391 0.835 1 97.88 85 VAL B C 1
ATOM 7043 O O . VAL B 1 85 ? 14.68 -6.867 0.422 1 97.88 85 VAL B O 1
ATOM 7046 N N . VAL B 1 86 ? 15.719 -8.57 1.454 1 97.81 86 VAL B N 1
ATOM 7047 C CA . VAL B 1 86 ? 14.492 -9.328 1.658 1 97.81 86 VAL B CA 1
ATOM 7048 C C . VAL B 1 86 ? 13.562 -8.555 2.598 1 97.81 86 VAL B C 1
ATOM 7050 O O . VAL B 1 86 ? 12.367 -8.438 2.336 1 97.81 86 VAL B O 1
ATOM 7053 N N . ALA B 1 87 ? 14.102 -8.008 3.646 1 98.19 87 ALA B N 1
ATOM 7054 C CA . ALA B 1 87 ? 13.312 -7.27 4.633 1 98.19 87 ALA B CA 1
ATOM 7055 C C . ALA B 1 87 ? 12.664 -6.039 4.008 1 98.19 87 ALA B C 1
ATOM 7057 O O . ALA B 1 87 ? 11.469 -5.801 4.199 1 98.19 87 ALA B O 1
ATOM 7058 N N . LEU B 1 88 ? 13.461 -5.234 3.266 1 97.81 88 LEU B N 1
ATOM 7059 C CA . LEU B 1 88 ? 12.93 -4.027 2.635 1 97.81 88 LEU B CA 1
ATOM 7060 C C . LEU B 1 88 ? 11.844 -4.379 1.624 1 97.81 88 LEU B C 1
ATOM 7062 O O . LEU B 1 88 ? 10.867 -3.643 1.48 1 97.81 88 LEU B O 1
ATOM 7066 N N . SER B 1 89 ? 12.008 -5.477 0.937 1 97.5 89 SER B N 1
ATOM 7067 C CA . SER B 1 89 ? 11.008 -5.914 -0.027 1 97.5 89 SER B CA 1
ATOM 7068 C C . SER B 1 89 ? 9.719 -6.332 0.67 1 97.5 89 SER B C 1
ATOM 7070 O O . SER B 1 89 ? 8.617 -6.066 0.173 1 97.5 89 SER B O 1
ATOM 7072 N N . LEU B 1 90 ? 9.82 -7.016 1.824 1 96.88 90 LEU B N 1
ATOM 7073 C CA . LEU B 1 90 ? 8.648 -7.41 2.594 1 96.88 90 LEU B CA 1
ATOM 7074 C C . LEU B 1 90 ? 7.926 -6.188 3.152 1 96.88 90 LEU B C 1
ATOM 7076 O O . LEU B 1 90 ? 6.695 -6.152 3.193 1 96.88 90 LEU B O 1
ATOM 7080 N N . MET B 1 91 ? 8.695 -5.176 3.533 1 96.06 91 MET B N 1
ATOM 7081 C CA . MET B 1 91 ? 8.102 -3.938 4.031 1 96.06 91 MET B CA 1
ATOM 7082 C C . MET B 1 91 ? 7.324 -3.225 2.934 1 96.06 91 MET B C 1
ATOM 7084 O O . MET B 1 91 ? 6.266 -2.646 3.191 1 96.06 91 MET B O 1
ATOM 7088 N N . GLN B 1 92 ? 7.887 -3.305 1.772 1 93.62 92 GLN B N 1
ATOM 7089 C CA . GLN B 1 92 ? 7.223 -2.674 0.637 1 93.62 92 GLN B CA 1
ATOM 7090 C C . GLN B 1 92 ? 5.895 -3.355 0.327 1 93.62 92 GLN B C 1
ATOM 7092 O O . GLN B 1 92 ? 4.941 -2.703 -0.1 1 93.62 92 GLN B O 1
ATOM 7097 N N . LYS B 1 93 ? 5.801 -4.656 0.616 1 92.56 93 LYS B N 1
ATOM 7098 C CA . LYS B 1 93 ? 4.586 -5.418 0.348 1 92.56 93 LYS B CA 1
ATOM 7099 C C . LYS B 1 93 ? 3.594 -5.293 1.499 1 92.56 93 LYS B C 1
ATOM 7101 O O . LYS B 1 93 ? 2.469 -5.789 1.413 1 92.56 93 LYS B O 1
ATOM 7106 N N . GLY B 1 94 ? 3.963 -4.699 2.562 1 93.06 94 GLY B N 1
ATOM 7107 C CA . GLY B 1 94 ? 3.107 -4.543 3.729 1 93.06 94 GLY B CA 1
ATOM 7108 C C . GLY B 1 94 ? 3.084 -5.766 4.621 1 93.06 94 GLY B C 1
ATOM 7109 O O . GLY B 1 94 ? 2.193 -5.914 5.461 1 93.06 94 GLY B O 1
ATOM 7110 N N . GLU B 1 95 ? 3.996 -6.691 4.352 1 96 95 GLU B N 1
ATOM 7111 C CA . GLU B 1 95 ? 4.109 -7.875 5.203 1 96 95 GLU B CA 1
ATOM 7112 C C . GLU B 1 95 ? 5.062 -7.625 6.367 1 96 95 GLU B C 1
ATOM 7114 O O . GLU B 1 95 ? 6.098 -8.281 6.48 1 96 95 GLU B O 1
ATOM 7119 N N . TYR B 1 96 ? 4.629 -6.84 7.289 1 97.56 96 TYR B N 1
ATOM 7120 C CA . TYR B 1 96 ? 5.48 -6.332 8.359 1 97.56 96 TYR B CA 1
ATOM 7121 C C . TYR B 1 96 ? 5.773 -7.418 9.391 1 97.56 96 TYR B C 1
ATOM 7123 O O . TYR B 1 96 ? 6.906 -7.555 9.852 1 97.56 96 TYR B O 1
ATOM 7131 N N . ILE B 1 97 ? 4.789 -8.227 9.766 1 97 97 ILE B N 1
ATOM 7132 C CA . ILE B 1 97 ? 4.988 -9.242 10.789 1 97 97 ILE B CA 1
ATOM 7133 C C . ILE B 1 97 ? 5.934 -10.328 10.273 1 97 97 ILE B C 1
ATOM 7135 O O . ILE B 1 97 ? 6.75 -10.859 11.023 1 97 97 ILE B O 1
ATOM 7139 N N . ARG B 1 98 ? 5.746 -10.695 9.008 1 97 98 ARG B N 1
ATOM 7140 C CA . ARG B 1 98 ? 6.668 -11.648 8.406 1 97 98 ARG B CA 1
ATOM 7141 C C . ARG B 1 98 ? 8.094 -11.102 8.398 1 97 98 ARG B C 1
ATOM 7143 O O . ARG B 1 98 ? 9.047 -11.836 8.656 1 97 98 ARG B O 1
ATOM 7150 N N . CYS B 1 99 ? 8.211 -9.789 8.023 1 98 99 CYS B N 1
ATOM 7151 C CA . CYS B 1 99 ? 9.508 -9.125 8.039 1 98 99 CYS B CA 1
ATOM 7152 C C . CYS B 1 99 ? 10.133 -9.195 9.43 1 98 99 CYS B C 1
ATOM 7154 O O . CYS B 1 99 ? 11.312 -9.531 9.57 1 98 99 CYS B O 1
ATOM 7156 N N . HIS B 1 100 ? 9.367 -8.93 10.469 1 98.06 100 HIS B N 1
ATOM 7157 C CA . HIS B 1 100 ? 9.852 -8.992 11.844 1 98.06 100 HIS B CA 1
ATOM 7158 C C . HIS B 1 100 ? 10.328 -10.391 12.203 1 98.06 100 HIS B C 1
ATOM 7160 O O . HIS B 1 100 ? 11.398 -10.562 12.789 1 98.06 100 HIS B O 1
ATOM 7166 N N . HIS B 1 101 ? 9.57 -11.367 11.867 1 97 101 HIS B N 1
ATOM 7167 C CA . HIS B 1 101 ? 9.891 -12.75 12.18 1 97 101 HIS B CA 1
ATOM 7168 C C . HIS B 1 101 ? 11.203 -13.172 11.516 1 97 101 HIS B C 1
ATOM 7170 O O . HIS B 1 101 ? 12.07 -13.766 12.164 1 97 101 HIS B O 1
ATOM 7176 N N . GLU B 1 102 ? 11.352 -12.859 10.234 1 96.25 102 GLU B N 1
ATOM 7177 C CA . GLU B 1 102 ? 12.555 -13.227 9.492 1 96.25 102 GLU B CA 1
ATOM 7178 C C . GLU B 1 102 ? 13.789 -12.531 10.078 1 96.25 102 GLU B C 1
ATOM 7180 O O . GLU B 1 102 ? 14.852 -13.141 10.18 1 96.25 102 GLU B O 1
ATOM 7185 N N . LEU B 1 103 ? 13.656 -11.258 10.367 1 97.38 103 LEU B N 1
ATOM 7186 C CA . LEU B 1 103 ? 14.789 -10.5 10.898 1 97.38 103 LEU B CA 1
ATOM 7187 C C . LEU B 1 103 ? 15.133 -10.953 12.312 1 97.38 103 LEU B C 1
ATOM 7189 O O . LEU B 1 103 ? 16.297 -10.938 12.711 1 97.38 103 LEU B O 1
ATOM 7193 N N . ASN B 1 104 ? 14.125 -11.352 13.094 1 95.56 104 ASN B N 1
ATOM 7194 C CA . ASN B 1 104 ? 14.375 -11.875 14.43 1 95.56 104 ASN B CA 1
ATOM 7195 C C . ASN B 1 104 ? 15.219 -13.148 14.383 1 95.56 104 ASN B C 1
ATOM 7197 O O . ASN B 1 104 ? 16.094 -13.344 15.219 1 95.56 104 ASN B O 1
ATOM 7201 N N . ILE B 1 105 ? 14.906 -13.961 13.422 1 92.25 105 ILE B N 1
ATOM 7202 C CA . ILE B 1 105 ? 15.68 -15.18 13.227 1 92.25 105 ILE B CA 1
ATOM 7203 C C . ILE B 1 105 ? 17.109 -14.82 12.789 1 92.25 105 ILE B C 1
ATOM 7205 O O . ILE B 1 105 ? 18.078 -15.398 13.289 1 92.25 105 ILE B O 1
ATOM 7209 N N . ALA B 1 106 ? 17.234 -13.883 11.867 1 93.75 106 ALA B N 1
ATOM 7210 C CA . ALA B 1 106 ? 18.531 -13.453 11.367 1 93.75 106 ALA B CA 1
ATOM 7211 C C . ALA B 1 106 ? 19.391 -12.891 12.492 1 93.75 106 ALA B C 1
ATOM 7213 O O . ALA B 1 106 ? 20.594 -13.18 12.578 1 93.75 106 ALA B O 1
ATOM 7214 N N . LEU B 1 107 ? 18.844 -12.07 13.32 1 93.62 107 LEU B N 1
ATOM 7215 C CA . LEU B 1 107 ? 19.578 -11.43 14.406 1 93.62 107 LEU B CA 1
ATOM 7216 C C . LEU B 1 107 ? 20.062 -12.461 15.414 1 93.62 107 LEU B C 1
ATOM 7218 O O . LEU B 1 107 ? 21.141 -12.312 15.992 1 93.62 107 LEU B O 1
ATOM 7222 N N . LYS B 1 108 ? 19.297 -13.531 15.656 1 90.5 108 LYS B N 1
ATOM 7223 C CA . LYS B 1 108 ? 19.719 -14.625 16.531 1 90.5 108 LYS B CA 1
ATOM 7224 C C . LYS B 1 108 ? 20.891 -15.383 15.922 1 90.5 108 LYS B C 1
ATOM 7226 O O . LYS B 1 108 ? 21.797 -15.828 16.641 1 90.5 108 LYS B O 1
ATOM 7231 N N . GLU B 1 109 ? 20.859 -15.477 14.648 1 86.31 109 GLU B N 1
ATOM 7232 C CA . GLU B 1 109 ? 21.969 -16.125 13.938 1 86.31 109 GLU B CA 1
ATOM 7233 C C . GLU B 1 109 ? 23.266 -15.344 14.102 1 86.31 109 GLU B C 1
ATOM 7235 O O . GLU B 1 109 ? 24.328 -15.93 14.281 1 86.31 109 GLU B O 1
ATOM 7240 N N . PHE B 1 110 ? 23.172 -14.031 13.984 1 85.75 110 PHE B N 1
ATOM 7241 C CA . PHE B 1 110 ? 24.359 -13.188 14.094 1 85.75 110 PHE B CA 1
ATOM 7242 C C . PHE B 1 110 ? 24.875 -13.172 15.523 1 85.75 110 PHE B C 1
ATOM 7244 O O . PHE B 1 110 ? 26.094 -13.086 15.742 1 85.75 110 PHE B O 1
ATOM 7251 N N . SER B 1 111 ? 24.109 -13.242 16.516 1 79.19 111 SER B N 1
ATOM 7252 C CA . SER B 1 111 ? 24.531 -13.258 17.906 1 79.19 111 SER B CA 1
ATOM 7253 C C . SER B 1 111 ? 25.125 -14.602 18.297 1 79.19 111 SER B C 1
ATOM 7255 O O . SER B 1 111 ? 26.047 -14.664 19.109 1 79.19 111 SER B O 1
ATOM 7257 N N . ALA B 1 112 ? 24.578 -15.727 17.859 1 69.69 112 ALA B N 1
ATOM 7258 C CA . ALA B 1 112 ? 25.062 -17.062 18.172 1 69.69 112 ALA B CA 1
ATOM 7259 C C . ALA B 1 112 ? 26.469 -17.281 17.609 1 69.69 112 ALA B C 1
ATOM 7261 O O . ALA B 1 112 ? 27.297 -17.969 18.219 1 69.69 112 ALA B O 1
ATOM 7262 N N . GLU B 1 113 ? 26.75 -16.797 16.438 1 59.78 113 GLU B N 1
ATOM 7263 C CA . GLU B 1 113 ? 28.062 -16.938 15.828 1 59.78 113 GLU B CA 1
ATOM 7264 C C . GLU B 1 113 ? 29.141 -16.234 16.656 1 59.78 113 GLU B C 1
ATOM 7266 O O . GLU B 1 113 ? 30.312 -16.609 16.625 1 59.78 113 GLU B O 1
ATOM 7271 N N . SER B 1 114 ? 28.703 -15.25 17.516 1 55.09 114 SER B N 1
ATOM 7272 C CA . SER B 1 114 ? 29.641 -14.516 18.344 1 55.09 114 SER B CA 1
ATOM 7273 C C . SER B 1 114 ? 29.938 -15.258 19.656 1 55.09 114 SER B C 1
ATOM 7275 O O . SER B 1 114 ? 30.891 -14.922 20.359 1 55.09 114 SER B O 1
ATOM 7277 N N . THR B 1 115 ? 29.094 -16.172 20.094 1 50.94 115 THR B N 1
ATOM 7278 C CA . THR B 1 115 ? 29.438 -16.906 21.312 1 50.94 115 THR B CA 1
ATOM 7279 C C . THR B 1 115 ? 30.375 -18.078 21 1 50.94 115 THR B C 1
ATOM 7281 O O . THR B 1 115 ? 30.031 -18.953 20.203 1 50.94 115 THR B O 1
ATOM 7284 N N . PRO B 1 116 ? 31.641 -17.984 21.312 1 41.66 116 PRO B N 1
ATOM 7285 C CA . PRO B 1 116 ? 32.531 -19.125 21.109 1 41.66 116 PRO B CA 1
ATOM 7286 C C . PRO B 1 116 ? 31.984 -20.422 21.703 1 41.66 116 PRO B C 1
ATOM 7288 O O . PRO B 1 116 ? 31.438 -20.406 22.812 1 41.66 116 PRO B O 1
ATOM 7291 N N . GLU B 1 117 ? 31.672 -21.391 20.953 1 38.62 117 GLU B N 1
ATOM 7292 C CA . GLU B 1 117 ? 31.5 -22.719 21.547 1 38.62 117 GLU B CA 1
ATOM 7293 C C . GLU B 1 117 ? 32.656 -23.062 22.484 1 38.62 117 GLU B C 1
ATOM 7295 O O . GLU B 1 117 ? 33.812 -23.094 22.062 1 38.62 117 GLU B O 1
ATOM 7300 N N . GLU B 1 118 ? 32.594 -22.828 23.703 1 34.97 118 GLU B N 1
ATOM 7301 C CA . GLU B 1 118 ? 33.438 -23.516 24.656 1 34.97 118 GLU B CA 1
ATOM 7302 C C . GLU B 1 118 ? 33.438 -25.016 24.406 1 34.97 118 GLU B C 1
ATOM 7304 O O . GLU B 1 118 ? 32.438 -25.688 24.578 1 34.97 118 GLU B O 1
ATOM 7309 N N . SER B 1 119 ? 34.156 -25.484 23.391 1 32.97 119 SER B N 1
ATOM 7310 C CA . SER B 1 119 ? 34.531 -26.906 23.359 1 32.97 119 SER B CA 1
ATOM 7311 C C . SER B 1 119 ? 35.031 -27.375 24.719 1 32.97 119 SER B C 1
ATOM 7313 O O . SER B 1 119 ? 36.031 -26.844 25.234 1 32.97 119 SER B O 1
ATOM 7315 N N . GLU B 1 120 ? 34.156 -27.812 25.562 1 32.12 120 GLU B N 1
ATOM 7316 C CA . GLU B 1 120 ? 34.531 -28.641 26.703 1 32.12 120 GLU B CA 1
ATOM 7317 C C . GLU B 1 120 ? 35.312 -29.875 26.266 1 32.12 120 GLU B C 1
ATOM 7319 O O . GLU B 1 120 ? 34.75 -30.797 25.688 1 32.12 120 GLU B O 1
ATOM 7324 N N . THR B 1 121 ? 36.5 -29.734 25.75 1 29.94 121 THR B N 1
ATOM 7325 C CA . THR B 1 121 ? 37.438 -30.875 25.719 1 29.94 121 THR B CA 1
ATOM 7326 C C . THR B 1 121 ? 37.531 -31.531 27.094 1 29.94 121 THR B C 1
ATOM 7328 O O . THR B 1 121 ? 37.781 -30.859 28.094 1 29.94 121 THR B O 1
ATOM 7331 N N . CYS B 1 122 ? 36.75 -32.594 27.297 1 27.11 122 CYS B N 1
ATOM 7332 C CA . CYS B 1 122 ? 36.969 -33.531 28.375 1 27.11 122 CYS B CA 1
ATOM 7333 C C . CYS B 1 122 ? 38.438 -33.969 28.438 1 27.11 122 CYS B C 1
ATOM 7335 O O . CYS B 1 122 ? 38.938 -34.625 27.516 1 27.11 122 CYS B O 1
ATOM 7337 N N . ALA B 1 123 ? 39.281 -33.219 29.016 1 27.16 123 ALA B N 1
ATOM 7338 C CA . ALA B 1 123 ? 40.625 -33.594 29.516 1 27.16 123 ALA B CA 1
ATOM 7339 C C . ALA B 1 123 ? 40.531 -34.875 30.312 1 27.16 123 ALA B C 1
ATOM 7341 O O . ALA B 1 123 ? 40.062 -34.875 31.453 1 27.16 123 ALA B O 1
ATOM 7342 N N . ARG B 1 124 ? 40.062 -36 29.781 1 26.62 124 ARG B N 1
ATOM 7343 C CA . ARG B 1 124 ? 40.531 -37.188 30.484 1 26.62 124 ARG B CA 1
ATOM 7344 C C . ARG B 1 124 ? 42.031 -37.125 30.734 1 26.62 124 ARG B C 1
ATOM 7346 O O . ARG B 1 124 ? 42.781 -36.562 29.922 1 26.62 124 ARG B O 1
ATOM 7353 N N . ASP B 1 125 ? 42.656 -37.562 31.953 1 25.55 125 ASP B N 1
ATOM 7354 C CA . ASP B 1 125 ? 43.875 -37.562 32.781 1 25.55 125 ASP B CA 1
ATOM 7355 C C . ASP B 1 125 ? 45.031 -38.219 32.031 1 25.55 125 ASP B C 1
ATOM 7357 O O . ASP B 1 125 ? 46.094 -38.406 32.594 1 25.55 125 ASP B O 1
ATOM 7361 N N . HIS B 1 126 ? 44.75 -39 30.969 1 27.05 126 HIS B N 1
ATOM 7362 C CA . HIS B 1 126 ? 45.938 -39.875 30.938 1 27.05 126 HIS B CA 1
ATOM 7363 C C . HIS B 1 126 ? 47.188 -39.062 30.703 1 27.05 126 HIS B C 1
ATOM 7365 O O . HIS B 1 126 ? 47.156 -38.031 30 1 27.05 126 HIS B O 1
ATOM 7371 N N . PRO B 1 127 ? 48.219 -39.219 31.703 1 29.73 127 PRO B N 1
ATOM 7372 C CA . PRO B 1 127 ? 49.531 -38.531 31.828 1 29.73 127 PRO B CA 1
ATOM 7373 C C . PRO B 1 127 ? 50.344 -38.656 30.547 1 29.73 127 PRO B C 1
ATOM 7375 O O . PRO B 1 127 ? 50.781 -39.75 30.172 1 29.73 127 PRO B O 1
ATOM 7378 N N . PRO B 1 128 ? 49.781 -38.375 29.375 1 28.48 128 PRO B N 1
ATOM 7379 C CA . PRO B 1 128 ? 50.75 -38.781 28.359 1 28.48 128 PRO B CA 1
ATOM 7380 C C . PRO B 1 128 ? 52.125 -38.125 28.531 1 28.48 128 PRO B C 1
ATOM 7382 O O . PRO B 1 128 ? 52.25 -37.094 29.156 1 28.48 128 PRO B O 1
ATOM 7385 N N . MET B 1 129 ? 53.219 -39 28.422 1 29.5 129 MET B N 1
ATOM 7386 C CA . MET B 1 129 ? 54.656 -38.75 28.453 1 29.5 129 MET B CA 1
ATOM 7387 C C . MET B 1 129 ? 55.031 -37.562 27.578 1 29.5 129 MET B C 1
ATOM 7389 O O . MET B 1 129 ? 54.375 -37.312 26.547 1 29.5 129 MET B O 1
ATOM 7393 N N . PRO B 1 130 ? 55.875 -36.594 28.234 1 27.67 130 PRO B N 1
ATOM 7394 C CA . PRO B 1 130 ? 56.25 -35.219 27.844 1 27.67 130 PRO B CA 1
ATOM 7395 C C . PRO B 1 130 ? 56.938 -35.188 26.484 1 27.67 130 PRO B C 1
ATOM 7397 O O . PRO B 1 130 ? 57.594 -34.188 26.172 1 27.67 130 PRO B O 1
ATOM 7400 N N . ARG B 1 131 ? 56.594 -36.094 25.516 1 27.42 131 ARG B N 1
ATOM 7401 C CA . ARG B 1 131 ? 57.594 -35.938 24.453 1 27.42 131 ARG B CA 1
ATOM 7402 C C . ARG B 1 131 ? 57.656 -34.5 23.984 1 27.42 131 ARG B C 1
ATOM 7404 O O . ARG B 1 131 ? 56.656 -33.75 24.016 1 27.42 131 ARG B O 1
ATOM 7411 N N . GLY B 1 132 ? 58.844 -33.906 23.938 1 22.83 132 GLY B N 1
ATOM 7412 C CA . GLY B 1 132 ? 59.469 -32.594 23.828 1 22.83 132 GLY B CA 1
ATOM 7413 C C . GLY B 1 132 ? 58.906 -31.781 22.672 1 22.83 132 GLY B C 1
ATOM 7414 O O . GLY B 1 132 ? 59.219 -30.594 22.547 1 22.83 132 GLY B O 1
ATOM 7415 N N . SER B 1 133 ? 58.562 -32.469 21.578 1 26.72 133 SER B N 1
ATOM 7416 C CA . SER B 1 133 ? 58.844 -31.609 20.422 1 26.72 133 SER B CA 1
ATOM 7417 C C . SER B 1 133 ? 57.844 -30.469 20.328 1 26.72 133 SER B C 1
ATOM 7419 O O . SER B 1 133 ? 56.656 -30.641 20.609 1 26.72 133 SER B O 1
ATOM 7421 N N . GLY B 1 134 ? 58.312 -29.281 20.547 1 25.31 134 GLY B N 1
ATOM 7422 C CA . GLY B 1 134 ? 57.781 -27.922 20.641 1 25.31 134 GLY B CA 1
ATOM 7423 C C . GLY B 1 134 ? 56.906 -27.562 19.469 1 25.31 134 GLY B C 1
ATOM 7424 O O . GLY B 1 134 ? 57.344 -26.844 18.547 1 25.31 134 GLY B O 1
ATOM 7425 N N . ARG B 1 135 ? 56.188 -28.516 18.828 1 27.27 135 ARG B N 1
ATOM 7426 C CA . ARG B 1 135 ? 55.469 -27.953 17.688 1 27.27 135 ARG B CA 1
ATOM 7427 C C . ARG B 1 135 ? 54.5 -26.844 18.125 1 27.27 135 ARG B C 1
ATOM 7429 O O . ARG B 1 135 ? 53.75 -27.016 19.078 1 27.27 135 ARG B O 1
ATOM 7436 N N . SER B 1 136 ? 54.938 -25.609 17.812 1 26.83 136 SER B N 1
ATOM 7437 C CA . SER B 1 136 ? 54.312 -24.312 17.969 1 26.83 136 SER B CA 1
ATOM 7438 C C . SER B 1 136 ? 52.844 -24.359 17.547 1 26.83 136 SER B C 1
ATOM 7440 O O . SER B 1 136 ? 52.531 -24.781 16.438 1 26.83 136 SER B O 1
ATOM 7442 N N . THR B 1 137 ? 51.969 -24.75 18.484 1 29.36 137 THR B N 1
ATOM 7443 C CA . THR B 1 137 ? 50.531 -24.703 18.25 1 29.36 137 THR B CA 1
ATOM 7444 C C . THR B 1 137 ? 50.125 -23.297 17.812 1 29.36 137 THR B C 1
ATOM 7446 O O . THR B 1 137 ? 50.531 -22.297 18.422 1 29.36 137 THR B O 1
ATOM 7449 N N . PRO B 1 138 ? 49.844 -23.141 16.5 1 32.56 138 PRO B N 1
ATOM 7450 C CA . PRO B 1 138 ? 49.438 -21.828 16.016 1 32.56 138 PRO B CA 1
ATOM 7451 C C . PRO B 1 138 ? 48.375 -21.188 16.906 1 32.56 138 PRO B C 1
ATOM 7453 O O . PRO B 1 138 ? 47.625 -21.891 17.578 1 32.56 138 PRO B O 1
ATOM 7456 N N . ALA B 1 139 ? 48.688 -19.891 17.297 1 31.08 139 ALA B N 1
ATOM 7457 C CA . ALA B 1 139 ? 47.875 -19.016 18.125 1 31.08 139 ALA B CA 1
ATOM 7458 C C . ALA B 1 139 ? 46.375 -19.109 17.75 1 31.08 139 ALA B C 1
ATOM 7460 O O . ALA B 1 139 ? 46.031 -19.25 16.578 1 31.08 139 ALA B O 1
ATOM 7461 N N . PRO B 1 140 ? 45.656 -19.5 18.812 1 32.12 140 PRO B N 1
ATOM 7462 C CA . PRO B 1 140 ? 44.219 -19.547 18.531 1 32.12 140 PRO B CA 1
ATOM 7463 C C . PRO B 1 140 ? 43.719 -18.344 17.766 1 32.12 140 PRO B C 1
ATOM 7465 O O . PRO B 1 140 ? 44.281 -17.25 17.859 1 32.12 140 PRO B O 1
ATOM 7468 N N . ALA B 1 141 ? 43.25 -18.578 16.609 1 32.06 141 ALA B N 1
ATOM 7469 C CA . ALA B 1 141 ? 42.625 -17.562 15.781 1 32.06 141 ALA B CA 1
ATOM 7470 C C . ALA B 1 141 ? 41.906 -16.516 16.641 1 32.06 141 ALA B C 1
ATOM 7472 O O . ALA B 1 141 ? 41.281 -16.875 17.656 1 32.06 141 ALA B O 1
ATOM 7473 N N . ALA B 1 142 ? 42.344 -15.25 16.594 1 31.92 142 ALA B N 1
ATOM 7474 C CA . ALA B 1 142 ? 41.812 -14.039 17.234 1 31.92 142 ALA B CA 1
ATOM 7475 C C . ALA B 1 142 ? 40.312 -14.156 17.5 1 31.92 142 ALA B C 1
ATOM 7477 O O . ALA B 1 142 ? 39.562 -14.602 16.625 1 31.92 142 ALA B O 1
ATOM 7478 N N . SER B 1 143 ? 39.906 -14.305 18.734 1 34.5 143 SER B N 1
ATOM 7479 C CA . SER B 1 143 ? 38.562 -14.203 19.266 1 34.5 143 SER B CA 1
ATOM 7480 C C . SER B 1 143 ? 37.719 -13.211 18.469 1 34.5 143 SER B C 1
ATOM 7482 O O . SER B 1 143 ? 38.062 -12.023 18.391 1 34.5 143 SER B O 1
ATOM 7484 N N . SER B 1 144 ? 37.25 -13.586 17.297 1 38.59 144 SER B N 1
ATOM 7485 C CA . SER B 1 144 ? 36.344 -12.703 16.547 1 38.59 144 SER B CA 1
ATOM 7486 C C . SER B 1 144 ? 35.438 -11.93 17.484 1 38.59 144 SER B C 1
ATOM 7488 O O . SER B 1 144 ? 34.812 -12.508 18.391 1 38.59 144 SER B O 1
ATOM 7490 N N . LEU B 1 145 ? 35.781 -10.797 17.984 1 40.75 145 LEU B N 1
ATOM 7491 C CA . LEU B 1 145 ? 34.906 -9.844 18.688 1 40.75 145 LEU B CA 1
ATOM 7492 C C . LEU B 1 145 ? 33.438 -10.133 18.422 1 40.75 145 LEU B C 1
ATOM 7494 O O . LEU B 1 145 ? 33.094 -10.477 17.297 1 40.75 145 LEU B O 1
ATOM 7498 N N . PRO B 1 146 ? 32.656 -10.531 19.359 1 48.03 146 PRO B N 1
ATOM 7499 C CA . PRO B 1 146 ? 31.234 -10.75 19.172 1 48.03 146 PRO B CA 1
ATOM 7500 C C . PRO B 1 146 ? 30.594 -9.75 18.219 1 48.03 146 PRO B C 1
ATOM 7502 O O . PRO B 1 146 ? 30.703 -8.539 18.422 1 48.03 146 PRO B O 1
ATOM 7505 N N . MET B 1 147 ? 30.578 -9.984 16.969 1 56.88 147 MET B N 1
ATOM 7506 C CA . MET B 1 147 ? 30.094 -9.094 15.914 1 56.88 147 MET B CA 1
ATOM 7507 C C . MET B 1 147 ? 28.688 -8.586 16.25 1 56.88 147 MET B C 1
ATOM 7509 O O . MET B 1 147 ? 27.766 -9.375 16.453 1 56.88 147 MET B O 1
ATOM 7513 N N . LEU B 1 148 ? 28.484 -7.418 16.828 1 70.25 148 LEU B N 1
ATOM 7514 C CA . LEU B 1 148 ? 27.219 -6.723 17.062 1 70.25 148 LEU B CA 1
ATOM 7515 C C . LEU B 1 148 ? 26.328 -6.773 15.812 1 70.25 148 LEU B C 1
ATOM 7517 O O . LEU B 1 148 ? 26.828 -6.668 14.688 1 70.25 148 LEU B O 1
ATOM 7521 N N . PRO B 1 149 ? 25.078 -7.27 16.047 1 84.75 149 PRO B N 1
ATOM 7522 C CA . PRO B 1 149 ? 24.172 -7.273 14.898 1 84.75 149 PRO B CA 1
ATOM 7523 C C . PRO B 1 149 ? 24.109 -5.926 14.18 1 84.75 149 PRO B C 1
ATOM 7525 O O . PRO B 1 149 ? 24.266 -4.879 14.812 1 84.75 149 PRO B O 1
ATOM 7528 N N . PRO B 1 150 ? 24.109 -5.992 12.875 1 90.75 150 PRO B N 1
ATOM 7529 C CA . PRO B 1 150 ? 24.031 -4.734 12.133 1 90.75 150 PRO B CA 1
ATOM 7530 C C . PRO B 1 150 ? 22.891 -3.836 12.594 1 90.75 150 PRO B C 1
ATOM 7532 O O . PRO B 1 150 ? 21.75 -4.293 12.711 1 90.75 150 PRO B O 1
ATOM 7535 N N . PRO B 1 151 ? 23.203 -2.621 12.891 1 92.31 151 PRO B N 1
ATOM 7536 C CA . PRO B 1 151 ? 22.172 -1.727 13.43 1 92.31 151 PRO B CA 1
ATOM 7537 C C . PRO B 1 151 ? 21 -1.543 12.469 1 92.31 151 PRO B C 1
ATOM 7539 O O . PRO B 1 151 ? 19.875 -1.312 12.906 1 92.31 151 PRO B O 1
ATOM 7542 N N . GLN B 1 152 ? 21.234 -1.651 11.172 1 95.19 152 GLN B N 1
ATOM 7543 C CA . GLN B 1 152 ? 20.172 -1.509 10.188 1 95.19 152 GLN B CA 1
ATOM 7544 C C . GLN B 1 152 ? 19.109 -2.6 10.352 1 95.19 152 GLN B C 1
ATOM 7546 O O . GLN B 1 152 ? 17.906 -2.316 10.336 1 95.19 152 GLN B O 1
ATOM 7551 N N . LEU B 1 153 ? 19.562 -3.82 10.531 1 96.31 153 LEU B N 1
ATOM 7552 C CA . LEU B 1 153 ? 18.656 -4.953 10.672 1 96.31 153 LEU B CA 1
ATOM 7553 C C . LEU B 1 153 ? 17.938 -4.906 12.016 1 96.31 153 LEU B C 1
ATOM 7555 O O . LEU B 1 153 ? 16.766 -5.289 12.109 1 96.31 153 LEU B O 1
ATOM 7559 N N . GLN B 1 154 ? 18.672 -4.449 13.039 1 94.88 154 GLN B N 1
ATOM 7560 C CA . GLN B 1 154 ? 18.062 -4.324 14.359 1 94.88 154 GLN B CA 1
ATOM 7561 C C . GLN B 1 154 ? 16.922 -3.312 14.344 1 94.88 154 GLN B C 1
ATOM 7563 O O . GLN B 1 154 ? 15.844 -3.574 14.883 1 94.88 154 GLN B O 1
ATOM 7568 N N . PHE B 1 155 ? 17.203 -2.191 13.719 1 97.12 155 PHE B N 1
ATOM 7569 C CA . PHE B 1 155 ? 16.172 -1.17 13.617 1 97.12 155 PHE B CA 1
ATOM 7570 C C . PHE B 1 155 ? 14.977 -1.689 12.82 1 97.12 155 PHE B C 1
ATOM 7572 O O . PHE B 1 155 ? 13.828 -1.532 13.242 1 97.12 155 PHE B O 1
ATOM 7579 N N . LEU B 1 156 ? 15.242 -2.271 11.664 1 97.81 156 LEU B N 1
ATOM 7580 C CA . LEU B 1 156 ? 14.18 -2.744 10.789 1 97.81 156 LEU B CA 1
ATOM 7581 C C . LEU B 1 156 ? 13.328 -3.799 11.484 1 97.81 156 LEU B C 1
ATOM 7583 O O . LEU B 1 156 ? 12.117 -3.881 11.25 1 97.81 156 LEU B O 1
ATOM 7587 N N . CYS B 1 157 ? 13.969 -4.605 12.312 1 98 157 CYS B N 1
ATOM 7588 C CA . CYS B 1 157 ? 13.25 -5.645 13.031 1 98 157 CYS B CA 1
ATOM 7589 C C . CYS B 1 157 ? 12.211 -5.035 13.969 1 98 157 CYS B C 1
ATOM 7591 O O . CYS B 1 157 ? 11.039 -5.426 13.945 1 98 157 CYS B O 1
ATOM 7593 N N . LEU B 1 158 ? 12.586 -4.031 14.695 1 98.38 158 LEU B N 1
ATOM 7594 C CA . LEU B 1 158 ? 11.68 -3.398 15.656 1 98.38 158 LEU B CA 1
ATOM 7595 C C . LEU B 1 158 ? 10.688 -2.482 14.945 1 98.38 158 LEU B C 1
ATOM 7597 O O . LEU B 1 158 ? 9.523 -2.408 15.328 1 98.38 158 LEU B O 1
ATOM 7601 N N . TYR B 1 159 ? 11.141 -1.771 13.914 1 98.5 159 TYR B N 1
ATOM 7602 C CA . TYR B 1 159 ? 10.266 -0.887 13.156 1 98.5 159 TYR B CA 1
ATOM 7603 C C . TYR B 1 159 ? 9.172 -1.681 12.453 1 98.5 159 TYR B C 1
ATOM 7605 O O . TYR B 1 159 ? 8.031 -1.224 12.352 1 98.5 159 TYR B O 1
ATOM 7613 N N . SER B 1 160 ? 9.539 -2.877 11.969 1 98.5 160 SER B N 1
ATOM 7614 C CA . SER B 1 160 ? 8.547 -3.725 11.32 1 98.5 160 SER B CA 1
ATOM 7615 C C . SER B 1 160 ? 7.48 -4.18 12.305 1 98.5 160 SER B C 1
ATOM 7617 O O . SER B 1 160 ? 6.305 -4.289 11.953 1 98.5 160 SER B O 1
ATOM 7619 N N . LEU B 1 161 ? 7.898 -4.488 13.531 1 98.25 161 LEU B N 1
ATOM 7620 C CA . LEU B 1 161 ? 6.926 -4.852 14.555 1 98.25 161 LEU B CA 1
ATOM 7621 C C . LEU B 1 161 ? 5.988 -3.686 14.852 1 98.25 161 LEU B C 1
ATOM 7623 O O . LEU B 1 161 ? 4.785 -3.877 15.016 1 98.25 161 LEU B O 1
ATOM 7627 N N . TYR B 1 162 ? 6.535 -2.473 14.922 1 98.31 162 TYR B N 1
ATOM 7628 C CA . TYR B 1 162 ? 5.73 -1.274 15.133 1 98.31 162 TYR B CA 1
ATOM 7629 C C . TYR B 1 162 ? 4.727 -1.088 14 1 98.31 162 TYR B C 1
ATOM 7631 O O . TYR B 1 162 ? 3.549 -0.813 14.25 1 98.31 162 TYR B O 1
ATOM 7639 N N . MET B 1 163 ? 5.18 -1.217 12.781 1 97.62 163 MET B N 1
ATOM 7640 C CA . MET B 1 163 ? 4.312 -1.023 11.625 1 97.62 163 MET B CA 1
ATOM 7641 C C . MET B 1 163 ? 3.23 -2.096 11.562 1 97.62 163 MET B C 1
ATOM 7643 O O . MET B 1 163 ? 2.117 -1.836 11.109 1 97.62 163 MET B O 1
ATOM 7647 N N . ALA B 1 164 ? 3.602 -3.338 12.008 1 96.94 164 ALA B N 1
ATOM 7648 C CA . ALA B 1 164 ? 2.598 -4.398 12.062 1 96.94 164 ALA B CA 1
ATOM 7649 C C . ALA B 1 164 ? 1.448 -4.012 12.992 1 96.94 164 ALA B C 1
ATOM 7651 O O . ALA B 1 164 ? 0.282 -4.266 12.68 1 96.94 164 ALA B O 1
ATOM 7652 N N . GLY B 1 165 ? 1.763 -3.43 14.094 1 96.38 165 GLY B N 1
ATOM 7653 C CA . GLY B 1 165 ? 0.741 -2.955 15.016 1 96.38 165 GLY B CA 1
ATOM 7654 C C . GLY B 1 165 ? -0.069 -1.799 14.461 1 96.38 165 GLY B C 1
ATOM 7655 O O . GLY B 1 165 ? -1.273 -1.705 14.711 1 96.38 165 GLY B O 1
ATOM 7656 N N . GLU B 1 166 ? 0.634 -0.924 13.727 1 94.62 166 GLU B N 1
ATOM 7657 C CA . GLU B 1 166 ? -0.057 0.204 13.109 1 94.62 166 GLU B CA 1
ATOM 7658 C C . GLU B 1 166 ? -1.069 -0.269 12.078 1 94.62 166 GLU B C 1
ATOM 7660 O O . GLU B 1 166 ? -2.125 0.344 11.906 1 94.62 166 GLU B O 1
ATOM 7665 N N . CYS B 1 167 ? -0.729 -1.31 11.367 1 92.75 167 CYS B N 1
ATOM 7666 C CA . CYS B 1 167 ? -1.646 -1.881 10.383 1 92.75 167 CYS B CA 1
ATOM 7667 C C . CYS B 1 167 ? -2.895 -2.432 11.062 1 92.75 167 CYS B C 1
ATOM 7669 O O . CYS B 1 167 ? -4.008 -2.252 10.555 1 92.75 167 CYS B O 1
ATOM 7671 N N . ILE B 1 168 ? -2.715 -3.105 12.172 1 92.19 168 ILE B N 1
ATOM 7672 C CA . ILE B 1 168 ? -3.838 -3.656 12.922 1 92.19 168 ILE B CA 1
ATOM 7673 C C . ILE B 1 168 ? -4.73 -2.521 13.422 1 92.19 168 ILE B C 1
ATOM 7675 O O . ILE B 1 168 ? -5.957 -2.607 13.336 1 92.19 168 ILE B O 1
ATOM 7679 N N . LYS B 1 169 ? -4.141 -1.442 13.852 1 92.06 169 LYS B N 1
ATOM 7680 C CA . LYS B 1 169 ? -4.867 -0.274 14.344 1 92.06 169 LYS B CA 1
ATOM 7681 C C . LYS B 1 169 ? -5.684 0.374 13.227 1 92.06 169 LYS B C 1
ATOM 7683 O O . LYS B 1 169 ? -6.848 0.729 13.43 1 92.06 169 LYS B O 1
ATOM 7688 N N . SER B 1 170 ? -5.152 0.503 12.047 1 88.38 170 SER B N 1
ATOM 7689 C CA . SER B 1 170 ? -5.789 1.202 10.93 1 88.38 170 SER B CA 1
ATOM 7690 C C . SER B 1 170 ? -6.938 0.385 10.352 1 88.38 170 SER B C 1
ATOM 7692 O O . SER B 1 170 ? -7.871 0.941 9.773 1 88.38 170 SER B O 1
ATOM 7694 N N . THR B 1 171 ? -6.895 -0.959 10.477 1 84.44 171 THR B N 1
ATOM 7695 C CA . THR B 1 171 ? -7.918 -1.821 9.898 1 84.44 171 THR B CA 1
ATOM 7696 C C . THR B 1 171 ? -8.984 -2.162 10.93 1 84.44 171 THR B C 1
ATOM 7698 O O . THR B 1 171 ? -9.945 -2.879 10.633 1 84.44 171 THR B O 1
ATOM 7701 N N . SER B 1 172 ? -8.867 -1.573 12.039 1 84.56 172 SER B N 1
ATOM 7702 C CA . SER B 1 172 ? -9.875 -1.797 13.07 1 84.56 172 SER B CA 1
ATOM 7703 C C . SER B 1 172 ? -11.156 -1.021 12.766 1 84.56 172 SER B C 1
ATOM 7705 O O . SER B 1 172 ? -11.164 -0.146 11.898 1 84.56 172 SER B O 1
ATOM 7707 N N . SER B 1 173 ? -12.219 -1.356 13.422 1 80.94 173 SER B N 1
ATOM 7708 C CA . SER B 1 173 ? -13.523 -0.729 13.211 1 80.94 173 SER B CA 1
ATOM 7709 C C . SER B 1 173 ? -13.492 0.745 13.602 1 80.94 173 SER B C 1
ATOM 7711 O O . SER B 1 173 ? -14.148 1.573 12.961 1 80.94 173 SER B O 1
ATOM 7713 N N . ASN B 1 174 ? -12.75 1.029 14.617 1 83.12 174 ASN B N 1
ATOM 7714 C CA . ASN B 1 174 ? -12.586 2.412 15.062 1 83.12 174 ASN B CA 1
ATOM 7715 C C . ASN B 1 174 ? -11.117 2.779 15.234 1 83.12 174 ASN B C 1
ATOM 7717 O O . ASN B 1 174 ? -10.602 2.785 16.344 1 83.12 174 ASN B O 1
ATOM 7721 N N . PRO B 1 175 ? -10.594 3.195 14.188 1 80.75 175 PRO B N 1
ATOM 7722 C CA . PRO B 1 175 ? -9.156 3.451 14.211 1 80.75 175 PRO B CA 1
ATOM 7723 C C . PRO B 1 175 ? -8.766 4.574 15.172 1 80.75 175 PRO B C 1
ATOM 7725 O O . PRO B 1 175 ? -7.652 4.59 15.695 1 80.75 175 PRO B O 1
ATOM 7728 N N . ARG B 1 176 ? -9.562 5.469 15.469 1 80.38 176 ARG B N 1
ATOM 7729 C CA . ARG B 1 176 ? -9.234 6.594 16.344 1 80.38 176 ARG B CA 1
ATOM 7730 C C . ARG B 1 176 ? -9.18 6.16 17.797 1 80.38 176 ARG B C 1
ATOM 7732 O O . ARG B 1 176 ? -8.43 6.73 18.594 1 80.38 176 ARG B O 1
ATOM 7739 N N . LYS B 1 177 ? -9.914 5.082 18.094 1 82.5 177 LYS B N 1
ATOM 7740 C CA . LYS B 1 177 ? -9.992 4.645 19.484 1 82.5 177 LYS B CA 1
ATOM 7741 C C . LYS B 1 177 ? -9.133 3.404 19.719 1 82.5 177 LYS B C 1
ATOM 7743 O O . LYS B 1 177 ? -8.914 3.002 20.859 1 82.5 177 LYS B O 1
ATOM 7748 N N . SER B 1 178 ? -8.555 2.967 18.672 1 87.44 178 SER B N 1
ATOM 7749 C CA . SER B 1 178 ? -7.73 1.768 18.781 1 87.44 178 SER B CA 1
ATOM 7750 C C . SER B 1 178 ? -6.254 2.123 18.953 1 87.44 178 SER B C 1
ATOM 7752 O O . SER B 1 178 ? -5.828 3.217 18.578 1 87.44 178 SER B O 1
ATOM 7754 N N . SER B 1 179 ? -5.57 1.286 19.688 1 91.62 179 SER B N 1
ATOM 7755 C CA . SER B 1 179 ? -4.145 1.501 19.906 1 91.62 179 SER B CA 1
ATOM 7756 C C . SER B 1 179 ? -3.318 0.351 19.344 1 91.62 179 SER B C 1
ATOM 7758 O O . SER B 1 179 ? -3.844 -0.741 19.109 1 91.62 179 SER B O 1
ATOM 7760 N N . ASN B 1 180 ? -2.096 0.609 19 1 95 180 ASN B N 1
ATOM 7761 C CA . ASN B 1 180 ? -1.152 -0.415 18.562 1 95 180 ASN B CA 1
ATOM 7762 C C . ASN B 1 180 ? -0.907 -1.451 19.656 1 95 180 ASN B C 1
ATOM 7764 O O . ASN B 1 180 ? -0.444 -1.112 20.75 1 95 180 ASN B O 1
ATOM 7768 N N . PRO B 1 181 ? -1.167 -2.729 19.406 1 95.12 181 PRO B N 1
ATOM 7769 C CA . PRO B 1 181 ? -1.08 -3.768 20.438 1 95.12 181 PRO B CA 1
ATOM 7770 C C . PRO B 1 181 ? 0.359 -4.078 20.844 1 95.12 181 PRO B C 1
ATOM 7772 O O . PRO B 1 181 ? 0.592 -4.688 21.891 1 95.12 181 PRO B O 1
ATOM 7775 N N . HIS B 1 182 ? 1.306 -3.656 20.109 1 97.25 182 HIS B N 1
ATOM 7776 C CA . HIS B 1 182 ? 2.682 -4.062 20.375 1 97.25 182 HIS B CA 1
ATOM 7777 C C . HIS B 1 182 ? 3.457 -2.961 21.094 1 97.25 182 HIS B C 1
ATOM 7779 O O . HIS B 1 182 ? 4.672 -3.062 21.266 1 97.25 182 HIS B O 1
ATOM 7785 N N . LEU B 1 183 ? 2.908 -1.874 21.562 1 97.62 183 LEU B N 1
ATOM 7786 C CA . LEU B 1 183 ? 3.59 -0.711 22.125 1 97.62 183 LEU B CA 1
ATOM 7787 C C . LEU B 1 183 ? 4.352 -1.084 23.391 1 97.62 183 LEU B C 1
ATOM 7789 O O . LEU B 1 183 ? 5.504 -0.688 23.562 1 97.62 183 LEU B O 1
ATOM 7793 N N . ARG B 1 184 ? 3.793 -1.905 24.25 1 97.06 184 ARG B N 1
ATOM 7794 C CA . ARG B 1 184 ? 4.434 -2.268 25.516 1 97.06 184 ARG B CA 1
ATOM 7795 C C . ARG B 1 184 ? 5.637 -3.174 25.281 1 97.06 184 ARG B C 1
ATOM 7797 O O . ARG B 1 184 ? 6.688 -2.998 25.906 1 97.06 184 ARG B O 1
ATOM 7804 N N . THR B 1 185 ? 5.371 -4.113 24.391 1 97.31 185 THR B N 1
ATOM 7805 C CA . THR B 1 185 ? 6.469 -5.008 24.047 1 97.31 185 THR B CA 1
ATOM 7806 C C . THR B 1 185 ? 7.625 -4.227 23.422 1 97.31 185 THR B C 1
ATOM 7808 O O . THR B 1 185 ? 8.789 -4.473 23.75 1 97.31 185 THR B O 1
ATOM 7811 N N . LEU B 1 186 ? 7.305 -3.293 22.562 1 98.12 186 LEU B N 1
ATOM 7812 C CA . LEU B 1 186 ? 8.312 -2.482 21.891 1 98.12 186 LEU B CA 1
ATOM 7813 C C . LEU B 1 186 ? 9.055 -1.599 22.891 1 98.12 186 LEU B C 1
ATOM 7815 O O . LEU B 1 186 ? 10.273 -1.443 22.812 1 98.12 186 LEU B O 1
ATOM 7819 N N . ARG B 1 187 ? 8.352 -0.979 23.812 1 97.69 187 ARG B N 1
ATOM 7820 C CA . ARG B 1 187 ? 8.984 -0.14 24.828 1 97.69 187 ARG B CA 1
ATOM 7821 C C . ARG B 1 187 ? 10.016 -0.929 25.625 1 97.69 187 ARG B C 1
ATOM 7823 O O . ARG B 1 187 ? 11.141 -0.469 25.812 1 97.69 187 ARG B O 1
ATOM 7830 N N . GLY B 1 188 ? 9.586 -2.145 26.016 1 96.81 188 GLY B N 1
ATOM 7831 C CA . GLY B 1 188 ? 10.5 -2.979 26.781 1 96.81 188 GLY B CA 1
ATOM 7832 C C . GLY B 1 188 ? 11.734 -3.383 25.984 1 96.81 188 GLY B C 1
ATOM 7833 O O . GLY B 1 188 ? 12.859 -3.279 26.484 1 96.81 188 GLY B O 1
ATOM 7834 N N . ARG B 1 189 ? 11.617 -3.764 24.781 1 96.31 189 ARG B N 1
ATOM 7835 C CA . ARG B 1 189 ? 12.727 -4.211 23.938 1 96.31 189 ARG B CA 1
ATOM 7836 C C . ARG B 1 189 ? 13.656 -3.053 23.609 1 96.31 189 ARG B C 1
ATOM 7838 O O . ARG B 1 189 ? 14.883 -3.209 23.609 1 96.31 189 ARG B O 1
ATOM 7845 N N . LEU B 1 190 ? 13.094 -1.911 23.266 1 96.75 190 LEU B N 1
ATOM 7846 C CA . LEU B 1 190 ? 13.891 -0.744 22.891 1 96.75 190 LEU B CA 1
ATOM 7847 C C . LEU B 1 190 ? 14.695 -0.234 24.078 1 96.75 190 LEU B C 1
ATOM 7849 O O . LEU B 1 190 ? 15.867 0.117 23.938 1 96.75 190 LEU B O 1
ATOM 7853 N N . LEU B 1 191 ? 14.109 -0.226 25.25 1 93.94 191 LEU B N 1
ATOM 7854 C CA . LEU B 1 191 ? 14.82 0.214 26.453 1 93.94 191 LEU B CA 1
ATOM 7855 C C . LEU B 1 191 ? 15.992 -0.712 26.766 1 93.94 191 LEU B C 1
ATOM 7857 O O . LEU B 1 191 ? 17.078 -0.247 27.109 1 93.94 191 LEU B O 1
ATOM 7861 N N . THR B 1 192 ? 15.711 -1.989 26.625 1 92.56 192 THR B N 1
ATOM 7862 C CA . THR B 1 192 ? 16.766 -2.967 26.891 1 92.56 192 THR B CA 1
ATOM 7863 C C . THR B 1 192 ? 17.922 -2.797 25.922 1 92.56 192 THR B C 1
ATOM 7865 O O . THR B 1 192 ? 19.078 -2.838 26.312 1 92.56 192 THR B O 1
ATOM 7868 N N . LEU B 1 193 ? 17.609 -2.572 24.688 1 91.5 193 LEU B N 1
ATOM 7869 C CA . LEU B 1 193 ? 18.641 -2.428 23.656 1 91.5 193 LEU B CA 1
ATOM 7870 C C . LEU B 1 193 ? 19.438 -1.141 23.859 1 91.5 193 LEU B C 1
ATOM 7872 O O . LEU B 1 193 ? 20.656 -1.129 23.703 1 91.5 193 LEU B O 1
ATOM 7876 N N . LEU B 1 194 ? 18.797 -0.077 24.156 1 92 194 LEU B N 1
ATOM 7877 C CA . LEU B 1 194 ? 19.453 1.211 24.328 1 92 194 LEU B CA 1
ATOM 7878 C C . LEU B 1 194 ? 20.328 1.205 25.578 1 92 194 LEU B C 1
ATOM 7880 O O . LEU B 1 194 ? 21.406 1.802 25.594 1 92 194 LEU B O 1
ATOM 7884 N N . GLU B 1 195 ? 19.891 0.52 26.594 1 88.44 195 GLU B N 1
ATOM 7885 C CA . GLU B 1 195 ? 20.703 0.384 27.812 1 88.44 195 GLU B CA 1
ATOM 7886 C C . GLU B 1 195 ? 21.953 -0.452 27.547 1 88.44 195 GLU B C 1
ATOM 7888 O O . GLU B 1 195 ? 23.031 -0.143 28.062 1 88.44 195 GLU B O 1
ATOM 7893 N N . GLN B 1 196 ? 21.781 -1.446 26.797 1 84.88 196 GLN B N 1
ATOM 7894 C CA . GLN B 1 196 ? 22.922 -2.281 26.438 1 84.88 196 GLN B CA 1
ATOM 7895 C C . GLN B 1 196 ? 23.953 -1.488 25.641 1 84.88 196 GLN B C 1
ATOM 7897 O O . GLN B 1 196 ? 25.156 -1.655 25.844 1 84.88 196 GLN B O 1
ATOM 7902 N N . GLN B 1 197 ? 23.5 -0.629 24.781 1 83.81 197 GLN B N 1
ATOM 7903 C CA . GLN B 1 197 ? 24.391 0.188 23.969 1 83.81 197 GLN B CA 1
ATOM 7904 C C . GLN B 1 197 ? 25.109 1.23 24.828 1 83.81 197 GLN B C 1
ATOM 7906 O O . GLN B 1 197 ? 26.297 1.519 24.609 1 83.81 197 GLN B O 1
ATOM 7911 N N . ARG B 1 198 ? 24.469 1.712 25.766 1 79.62 198 ARG B N 1
ATOM 7912 C CA . ARG B 1 198 ? 25.062 2.699 26.656 1 79.62 198 ARG B CA 1
ATOM 7913 C C . ARG B 1 198 ? 26.141 2.068 27.531 1 79.62 198 ARG B C 1
ATOM 7915 O O . ARG B 1 198 ? 27.188 2.678 27.781 1 79.62 198 ARG B O 1
ATOM 7922 N N . ARG B 1 199 ? 25.922 0.882 27.969 1 76.75 199 ARG B N 1
ATOM 7923 C CA . ARG B 1 199 ? 26.891 0.168 28.812 1 76.75 199 ARG B CA 1
ATOM 7924 C C . ARG B 1 199 ? 28.125 -0.21 28.016 1 76.75 199 ARG B C 1
ATOM 7926 O O . ARG B 1 199 ? 29.25 -0.174 28.547 1 76.75 199 ARG B O 1
ATOM 7933 N N . SER B 1 200 ? 27.922 -0.565 26.781 1 71.38 200 SER B N 1
ATOM 7934 C CA . SER B 1 200 ? 29.047 -0.958 25.938 1 71.38 200 SER B CA 1
ATOM 7935 C C . SER B 1 200 ? 29.953 0.232 25.625 1 71.38 200 SER B C 1
ATOM 7937 O O . SER B 1 200 ? 31.172 0.08 25.531 1 71.38 200 SER B O 1
ATOM 7939 N N . VAL B 1 201 ? 29.422 1.404 25.438 1 63.47 201 VAL B N 1
ATOM 7940 C CA . VAL B 1 201 ? 30.219 2.6 25.172 1 63.47 201 VAL B CA 1
ATOM 7941 C C . VAL B 1 201 ? 30.969 3.023 26.422 1 63.47 201 VAL B C 1
ATOM 7943 O O . VAL B 1 201 ? 32.125 3.461 26.359 1 63.47 201 VAL B O 1
ATOM 7946 N N . SER B 1 202 ? 30.359 2.861 27.625 1 57.47 202 SER B N 1
ATOM 7947 C CA . SER B 1 202 ? 31.016 3.238 28.875 1 57.47 202 SER B CA 1
ATOM 7948 C C . SER B 1 202 ? 32.156 2.299 29.203 1 57.47 202 SER B C 1
ATOM 7950 O O . SER B 1 202 ? 33.156 2.713 29.797 1 57.47 202 SER B O 1
ATOM 7952 N N . SER B 1 203 ? 32.125 0.991 28.797 1 50.78 203 SER B N 1
ATOM 7953 C CA . SER B 1 203 ? 33.188 0.048 29.141 1 50.78 203 SER B CA 1
ATOM 7954 C C . SER B 1 203 ? 34.375 0.174 28.203 1 50.78 203 SER B C 1
ATOM 7956 O O . SER B 1 203 ? 35.406 -0.502 28.375 1 50.78 203 SER B O 1
ATOM 7958 N N . SER B 1 204 ? 34.375 0.826 27.109 1 43.22 204 SER B N 1
ATOM 7959 C CA . SER B 1 204 ? 35.625 0.959 26.375 1 43.22 204 SER B CA 1
ATOM 7960 C C . SER B 1 204 ? 36.625 1.849 27.125 1 43.22 204 SER B C 1
ATOM 7962 O O . SER B 1 204 ? 36.281 2.977 27.5 1 43.22 204 SER B O 1
ATOM 7964 N N . PRO B 1 205 ? 37.844 1.284 27.781 1 35.47 205 PRO B N 1
ATOM 7965 C CA . PRO B 1 205 ? 38.875 1.911 28.594 1 35.47 205 PRO B CA 1
ATOM 7966 C C . PRO B 1 205 ? 39.469 3.156 27.938 1 35.47 205 PRO B C 1
ATOM 7968 O O . PRO B 1 205 ? 40.156 3.055 26.922 1 35.47 205 PRO B O 1
ATOM 7971 N N . ALA B 1 206 ? 39.125 4.305 27.578 1 34.56 206 ALA B N 1
ATOM 7972 C CA . ALA B 1 206 ? 40.094 5.41 27.516 1 34.56 206 ALA B CA 1
ATOM 7973 C C . ALA B 1 206 ? 40.812 5.582 28.828 1 34.56 206 ALA B C 1
ATOM 7975 O O . ALA B 1 206 ? 40.188 5.727 29.891 1 34.56 206 ALA B O 1
ATOM 7976 N N . SER B 1 207 ? 42 5.016 29.109 1 30.78 207 SER B N 1
ATOM 7977 C CA . SER B 1 207 ? 43.062 5.215 30.078 1 30.78 207 SER B CA 1
ATOM 7978 C C . SER B 1 207 ? 43.281 6.699 30.375 1 30.78 207 SER B C 1
ATOM 7980 O O . SER B 1 207 ? 44.312 7.082 30.953 1 30.78 207 SER B O 1
ATOM 7982 N N . ILE B 1 208 ? 42.938 7.758 29.625 1 27.28 208 ILE B N 1
ATOM 7983 C CA . ILE B 1 208 ? 43.438 9 30.188 1 27.28 208 ILE B CA 1
ATOM 7984 C C . ILE B 1 208 ? 42.75 9.305 31.516 1 27.28 208 ILE B C 1
ATOM 7986 O O . ILE B 1 208 ? 41.531 9.477 31.562 1 27.28 208 ILE B O 1
ATOM 7990 N N . LYS B 1 209 ? 43.375 8.992 32.75 1 30.55 209 LYS B N 1
ATOM 7991 C CA . LYS B 1 209 ? 43.281 9.328 34.156 1 30.55 209 LYS B CA 1
ATOM 7992 C C . LYS B 1 209 ? 43.156 10.836 34.344 1 30.55 209 LYS B C 1
ATOM 7994 O O . LYS B 1 209 ? 44.094 11.508 34.75 1 30.55 209 LYS B O 1
ATOM 7999 N N . SER B 1 210 ? 42.812 11.805 33.469 1 27.44 210 SER B N 1
ATOM 8000 C CA . SER B 1 210 ? 42.906 13.078 34.188 1 27.44 210 SER B CA 1
ATOM 8001 C C . SER B 1 210 ? 42 13.086 35.406 1 27.44 210 SER B C 1
ATOM 8003 O O . SER B 1 210 ? 40.906 12.523 35.375 1 27.44 210 SER B O 1
ATOM 8005 N N . SER B 1 211 ? 42.438 13.203 36.688 1 26.3 211 SER B N 1
ATOM 8006 C CA . SER B 1 211 ? 42.156 13.422 38.094 1 26.3 211 SER B CA 1
ATOM 8007 C C . SER B 1 211 ? 41.125 14.531 38.281 1 26.3 211 SER B C 1
ATOM 8009 O O . SER B 1 211 ? 40.969 15.062 39.375 1 26.3 211 SER B O 1
ATOM 8011 N N . VAL B 1 212 ? 40.75 15.32 37.25 1 27.64 212 VAL B N 1
ATOM 8012 C CA . VAL B 1 212 ? 40.062 16.5 37.75 1 27.64 212 VAL B CA 1
ATOM 8013 C C . VAL B 1 212 ? 38.719 16.078 38.344 1 27.64 212 VAL B C 1
ATOM 8015 O O . VAL B 1 212 ? 38.031 15.188 37.812 1 27.64 212 VAL B O 1
ATOM 8018 N N . LYS B 1 213 ? 38.5 16.359 39.625 1 30 213 LYS B N 1
ATOM 8019 C CA . LYS B 1 213 ? 37.312 16.281 40.5 1 30 213 LYS B CA 1
ATOM 8020 C C . LYS B 1 213 ? 36.062 16.688 39.75 1 30 213 LYS B C 1
ATOM 8022 O O . LYS B 1 213 ? 36.031 17.688 39.062 1 30 213 LYS B O 1
ATOM 8027 N N . PRO B 1 214 ? 35.125 15.742 39.562 1 26.75 214 PRO B N 1
ATOM 8028 C CA . PRO B 1 214 ? 33.875 16.125 38.875 1 26.75 214 PRO B CA 1
ATOM 8029 C C . PRO B 1 214 ? 33.156 17.266 39.594 1 26.75 214 PRO B C 1
ATOM 8031 O O . PRO B 1 214 ? 32.906 17.188 40.781 1 26.75 214 PRO B O 1
ATOM 8034 N N . ALA B 1 215 ? 33.562 18.484 39.312 1 29.03 215 ALA B N 1
ATOM 8035 C CA . ALA B 1 215 ? 32.812 19.547 39.969 1 29.03 215 ALA B CA 1
ATOM 8036 C C . ALA B 1 215 ? 31.312 19.266 39.844 1 29.03 215 ALA B C 1
ATOM 8038 O O . ALA B 1 215 ? 30.859 18.578 38.938 1 29.03 215 ALA B O 1
ATOM 8039 N N . PRO B 1 216 ? 30.562 19.531 40.969 1 26.8 216 PRO B N 1
ATOM 8040 C CA . PRO B 1 216 ? 29.109 19.344 41.031 1 26.8 216 PRO B CA 1
ATOM 8041 C C . PRO B 1 216 ? 28.406 19.828 39.781 1 26.8 216 PRO B C 1
ATOM 8043 O O . PRO B 1 216 ? 28.781 20.859 39.219 1 26.8 216 PRO B O 1
ATOM 8046 N N . LEU B 1 217 ? 28.016 18.875 38.969 1 27.89 217 LEU B N 1
ATOM 8047 C CA . LEU B 1 217 ? 27.188 19.125 37.781 1 27.89 217 LEU B CA 1
ATOM 8048 C C . LEU B 1 217 ? 26.125 20.188 38.062 1 27.89 217 LEU B C 1
ATOM 8050 O O . LEU B 1 217 ? 25.234 19.953 38.875 1 27.89 217 LEU B O 1
ATOM 8054 N N . SER B 1 218 ? 26.516 21.391 38.219 1 26.12 218 SER B N 1
ATOM 8055 C CA . SER B 1 218 ? 25.484 22.438 38.25 1 26.12 218 SER B CA 1
ATOM 8056 C C . SER B 1 218 ? 24.375 22.125 37.281 1 26.12 218 SER B C 1
ATOM 8058 O O . SER B 1 218 ? 24.578 21.406 36.281 1 26.12 218 SER B O 1
ATOM 8060 N N . SER B 1 219 ? 23.047 22.516 37.625 1 29.78 219 SER B N 1
ATOM 8061 C CA . SER B 1 219 ? 21.703 22.266 37.094 1 29.78 219 SER B CA 1
ATOM 8062 C C . SER B 1 219 ? 21.688 22.266 35.594 1 29.78 219 SER B C 1
ATOM 8064 O O . SER B 1 219 ? 20.953 21.469 34.969 1 29.78 219 SER B O 1
ATOM 8066 N N . THR B 1 220 ? 22.016 23.422 34.906 1 28.75 220 THR B N 1
ATOM 8067 C CA . THR B 1 220 ? 21.359 23.844 33.688 1 28.75 220 THR B CA 1
ATOM 8068 C C . THR B 1 220 ? 21.875 23.031 32.5 1 28.75 220 THR B C 1
ATOM 8070 O O . THR B 1 220 ? 21.203 22.938 31.469 1 28.75 220 THR B O 1
ATOM 8073 N N . SER B 1 221 ? 23.25 22.906 32.312 1 31.2 221 SER B N 1
ATOM 8074 C CA . SER B 1 221 ? 23.656 22.656 30.922 1 31.2 221 SER B CA 1
ATOM 8075 C C . SER B 1 221 ? 23.328 21.234 30.484 1 31.2 221 SER B C 1
ATOM 8077 O O . SER B 1 221 ? 23.891 20.266 31.031 1 31.2 221 SER B O 1
ATOM 8079 N N . MET B 1 222 ? 22.203 20.859 30.062 1 33.94 222 MET B N 1
ATOM 8080 C CA . MET B 1 222 ? 21.672 19.766 29.266 1 33.94 222 MET B CA 1
ATOM 8081 C C . MET B 1 222 ? 22.688 19.328 28.203 1 33.94 222 MET B C 1
ATOM 8083 O O . MET B 1 222 ? 22.328 18.672 27.219 1 33.94 222 MET B O 1
ATOM 8087 N N . ALA B 1 223 ? 23.938 19.828 28.078 1 33.25 223 ALA B N 1
ATOM 8088 C CA . ALA B 1 223 ? 24.828 19.281 27.062 1 33.25 223 ALA B CA 1
ATOM 8089 C C . ALA B 1 223 ? 25.062 17.781 27.297 1 33.25 223 ALA B C 1
ATOM 8091 O O . ALA B 1 223 ? 26.125 17.391 27.781 1 33.25 223 ALA B O 1
ATOM 8092 N N . VAL B 1 224 ? 24.281 17.062 27.906 1 36.34 224 VAL B N 1
ATOM 8093 C CA . VAL B 1 224 ? 24.469 15.617 27.938 1 36.34 224 VAL B CA 1
ATOM 8094 C C . VAL B 1 224 ? 24.922 15.117 26.578 1 36.34 224 VAL B C 1
ATOM 8096 O O . VAL B 1 224 ? 24.188 15.25 25.594 1 36.34 224 VAL B O 1
ATOM 8099 N N . GLY B 1 225 ? 26.172 14.969 26.188 1 37.25 225 GLY B N 1
ATOM 8100 C CA . GLY B 1 225 ? 26.828 14.5 24.984 1 37.25 225 GLY B CA 1
ATOM 8101 C C . GLY B 1 225 ? 26.047 13.414 24.25 1 37.25 225 GLY B C 1
ATOM 8102 O O . GLY B 1 225 ? 25.188 12.766 24.844 1 37.25 225 GLY B O 1
ATOM 8103 N N . ALA B 1 226 ? 26.062 13.398 22.828 1 45.06 226 ALA B N 1
ATOM 8104 C CA . ALA B 1 226 ? 25.5 12.641 21.703 1 45.06 226 ALA B CA 1
ATOM 8105 C C . ALA B 1 226 ? 25.438 11.148 22.031 1 45.06 226 ALA B C 1
ATOM 8107 O O . ALA B 1 226 ? 24.438 10.492 21.766 1 45.06 226 ALA B O 1
ATOM 8108 N N . PRO B 1 227 ? 26.672 10.516 22.484 1 52.41 227 PRO B N 1
ATOM 8109 C CA . PRO B 1 227 ? 26.797 9.062 22.578 1 52.41 227 PRO B CA 1
ATOM 8110 C C . PRO B 1 227 ? 25.906 8.461 23.656 1 52.41 227 PRO B C 1
ATOM 8112 O O . PRO B 1 227 ? 25.781 7.234 23.75 1 52.41 227 PRO B O 1
ATOM 8115 N N . ALA B 1 228 ? 25.25 9.234 24.422 1 61.91 228 ALA B N 1
ATOM 8116 C CA . ALA B 1 228 ? 24.672 8.805 25.688 1 61.91 228 ALA B CA 1
ATOM 8117 C C . ALA B 1 228 ? 23.375 8.023 25.469 1 61.91 228 ALA B C 1
ATOM 8119 O O . ALA B 1 228 ? 23.062 7.117 26.25 1 61.91 228 ALA B O 1
ATOM 8120 N N . TYR B 1 229 ? 22.656 8.266 24.469 1 75.56 229 TYR B N 1
ATOM 8121 C CA . TYR B 1 229 ? 21.359 7.602 24.406 1 75.56 229 TYR B CA 1
ATOM 8122 C C . TYR B 1 229 ? 21.391 6.441 23.422 1 75.56 229 TYR B C 1
ATOM 8124 O O . TYR B 1 229 ? 20.5 5.59 23.422 1 75.56 229 TYR B O 1
ATOM 8132 N N . GLY B 1 230 ? 22.484 6.25 22.734 1 83 230 GLY B N 1
ATOM 8133 C CA . GLY B 1 230 ? 22.578 5.094 21.844 1 83 230 GLY B CA 1
ATOM 8134 C C . GLY B 1 230 ? 22.328 5.434 20.391 1 83 230 GLY B C 1
ATOM 8135 O O . GLY B 1 230 ? 22.594 6.555 19.953 1 83 230 GLY B O 1
ATOM 8136 N N . ASP B 1 231 ? 21.906 4.469 19.609 1 91.56 231 ASP B N 1
ATOM 8137 C CA . ASP B 1 231 ? 21.625 4.605 18.172 1 91.56 231 ASP B CA 1
ATOM 8138 C C . ASP B 1 231 ? 20.5 5.598 17.922 1 91.56 231 ASP B C 1
ATOM 8140 O O . ASP B 1 231 ? 19.406 5.465 18.5 1 91.56 231 ASP B O 1
ATOM 8144 N N . PRO B 1 232 ? 20.75 6.637 17.141 1 95.62 232 PRO B N 1
ATOM 8145 C CA . PRO B 1 232 ? 19.75 7.688 16.938 1 95.62 232 PRO B CA 1
ATOM 8146 C C . PRO B 1 232 ? 18.453 7.152 16.344 1 95.62 232 PRO B C 1
ATOM 8148 O O . PRO B 1 232 ? 17.359 7.66 16.656 1 95.62 232 PRO B O 1
ATOM 8151 N N . PHE B 1 233 ? 18.484 6.156 15.484 1 97.25 233 PHE B N 1
ATOM 8152 C CA . PHE B 1 233 ? 17.281 5.602 14.883 1 97.25 233 PHE B CA 1
ATOM 8153 C C . PHE B 1 233 ? 16.438 4.879 15.922 1 97.25 233 PHE B C 1
ATOM 8155 O O . PHE B 1 233 ? 15.211 4.992 15.914 1 97.25 233 PHE B O 1
ATOM 8162 N N . LEU B 1 234 ? 17.125 4.129 16.766 1 97.06 234 LEU B N 1
ATOM 8163 C CA . LEU B 1 234 ? 16.406 3.438 17.844 1 97.06 234 LEU B CA 1
ATOM 8164 C C . LEU B 1 234 ? 15.82 4.434 18.828 1 97.06 234 LEU B C 1
ATOM 8166 O O . LEU B 1 234 ? 14.734 4.219 19.375 1 97.06 234 LEU B O 1
ATOM 8170 N N . CYS B 1 235 ? 16.562 5.52 19.078 1 97.25 235 CYS B N 1
ATOM 8171 C CA . CYS B 1 235 ? 16.047 6.578 19.938 1 97.25 235 CYS B CA 1
ATOM 8172 C C . CYS B 1 235 ? 14.773 7.191 19.359 1 97.25 235 CYS B C 1
ATOM 8174 O O . CYS B 1 235 ? 13.812 7.445 20.078 1 97.25 235 CYS B O 1
ATOM 8176 N N . TRP B 1 236 ? 14.82 7.473 18.078 1 98.25 236 TRP B N 1
ATOM 8177 C CA . TRP B 1 236 ? 13.641 8.023 17.438 1 98.25 236 TRP B CA 1
ATOM 8178 C C . TRP B 1 236 ? 12.445 7.082 17.578 1 98.25 236 TRP B C 1
ATOM 8180 O O . TRP B 1 236 ? 11.352 7.512 17.953 1 98.25 236 TRP B O 1
ATOM 8190 N N . LEU B 1 237 ? 12.664 5.785 17.281 1 98.56 237 LEU B N 1
ATOM 8191 C CA . LEU B 1 237 ? 11.578 4.816 17.359 1 98.56 237 LEU B CA 1
ATOM 8192 C C . LEU B 1 237 ? 11.031 4.723 18.781 1 98.56 237 LEU B C 1
ATOM 8194 O O . LEU B 1 237 ? 9.82 4.609 18.984 1 98.56 237 LEU B O 1
ATOM 8198 N N . HIS B 1 238 ? 11.945 4.738 19.75 1 98.25 238 HIS B N 1
ATOM 8199 C CA . HIS B 1 238 ? 11.508 4.727 21.141 1 98.25 238 HIS B CA 1
ATOM 8200 C C . HIS B 1 238 ? 10.672 5.957 21.469 1 98.25 238 HIS B C 1
ATOM 8202 O O . HIS B 1 238 ? 9.68 5.867 22.203 1 98.25 238 HIS B O 1
ATOM 8208 N N . GLY B 1 239 ? 11.07 7.141 20.969 1 98.31 239 GLY B N 1
ATOM 8209 C CA . GLY B 1 239 ? 10.281 8.344 21.141 1 98.31 239 GLY B CA 1
ATOM 8210 C C . GLY B 1 239 ? 8.875 8.227 20.578 1 98.31 239 GLY B C 1
ATOM 8211 O O . GLY B 1 239 ? 7.914 8.695 21.188 1 98.31 239 GLY B O 1
ATOM 8212 N N . VAL B 1 240 ? 8.758 7.582 19.422 1 98.44 240 VAL B N 1
ATOM 8213 C CA . VAL B 1 240 ? 7.461 7.391 18.781 1 98.44 240 VAL B CA 1
ATOM 8214 C C . VAL B 1 240 ? 6.582 6.496 19.656 1 98.44 240 VAL B C 1
ATOM 8216 O O . VAL B 1 240 ? 5.395 6.777 19.844 1 98.44 240 VAL B O 1
ATOM 8219 N N . VAL B 1 241 ? 7.188 5.43 20.172 1 98.44 241 VAL B N 1
ATOM 8220 C CA . VAL B 1 241 ? 6.457 4.484 21.016 1 98.44 241 VAL B CA 1
ATOM 8221 C C . VAL B 1 241 ? 5.984 5.176 22.297 1 98.44 241 VAL B C 1
ATOM 8223 O O . VAL B 1 241 ? 4.832 5.016 22.703 1 98.44 241 VAL B O 1
ATOM 8226 N N . LEU B 1 242 ? 6.82 6 22.891 1 98 242 LEU B N 1
ATOM 8227 C CA . LEU B 1 242 ? 6.477 6.707 24.125 1 98 242 LEU B CA 1
ATOM 8228 C C . LEU B 1 242 ? 5.371 7.727 23.875 1 98 242 LEU B C 1
ATOM 8230 O O . LEU B 1 242 ? 4.496 7.918 24.719 1 98 242 LEU B O 1
ATOM 8234 N N . ARG B 1 243 ? 5.41 8.375 22.75 1 96.56 243 ARG B N 1
ATOM 8235 C CA . ARG B 1 243 ? 4.367 9.336 22.406 1 96.56 243 ARG B CA 1
ATOM 8236 C C . ARG B 1 243 ? 3.004 8.664 22.312 1 96.56 243 ARG B C 1
ATOM 8238 O O . ARG B 1 243 ? 2.014 9.18 22.844 1 96.56 243 ARG B O 1
ATOM 8245 N N . GLU B 1 244 ? 2.992 7.465 21.703 1 95.44 244 GLU B N 1
ATOM 8246 C CA . GLU B 1 244 ? 1.742 6.73 21.547 1 95.44 244 GLU B CA 1
ATOM 8247 C C . GLU B 1 244 ? 1.24 6.195 22.875 1 95.44 244 GLU B C 1
ATOM 8249 O O . GLU B 1 244 ? 0.046 5.938 23.047 1 95.44 244 GLU B O 1
ATOM 8254 N N . LEU B 1 245 ? 2.168 6.043 23.844 1 96.38 245 LEU B N 1
ATOM 8255 C CA . LEU B 1 245 ? 1.797 5.57 25.172 1 96.38 245 LEU B CA 1
ATOM 8256 C C . LEU B 1 245 ? 1.38 6.734 26.062 1 96.38 245 LEU B C 1
ATOM 8258 O O . LEU B 1 245 ? 0.987 6.531 27.219 1 96.38 245 LEU B O 1
ATOM 8262 N N . GLY B 1 246 ? 1.471 7.945 25.625 1 93.69 246 GLY B N 1
ATOM 8263 C CA . GLY B 1 246 ? 1.014 9.117 26.359 1 93.69 246 GLY B CA 1
ATOM 8264 C C . GLY B 1 246 ? 2.107 9.766 27.172 1 93.69 246 GLY B C 1
ATOM 8265 O O . GLY B 1 246 ? 1.842 10.695 27.953 1 93.69 246 GLY B O 1
ATOM 8266 N N . MET B 1 247 ? 3.32 9.289 27 1 96.38 247 MET B N 1
ATOM 8267 C CA . MET B 1 247 ? 4.449 9.867 27.734 1 96.38 247 MET B CA 1
ATOM 8268 C C . MET B 1 247 ? 5.145 10.938 26.906 1 96.38 247 MET B C 1
ATOM 8270 O O . MET B 1 247 ? 6.262 10.727 26.422 1 96.38 247 MET B O 1
ATOM 8274 N N . LYS B 1 248 ? 4.656 12.078 26.844 1 94.62 248 LYS B N 1
ATOM 8275 C CA . LYS B 1 248 ? 5.043 13.141 25.922 1 94.62 248 LYS B CA 1
ATOM 8276 C C . LYS B 1 248 ? 6.402 13.727 26.297 1 94.62 248 LYS B C 1
ATOM 8278 O O . LYS B 1 248 ? 7.227 14 25.422 1 94.62 248 LYS B O 1
ATOM 8283 N N . GLN B 1 249 ? 6.66 13.938 27.562 1 94.75 249 GLN B N 1
ATOM 8284 C CA . GLN B 1 249 ? 7.922 14.531 27.984 1 94.75 249 GLN B CA 1
ATOM 8285 C C . GLN B 1 249 ? 9.094 13.602 27.688 1 94.75 249 GLN B C 1
ATOM 8287 O O . GLN B 1 249 ? 10.125 14.047 27.188 1 94.75 249 GLN B O 1
ATOM 8292 N N . GLU B 1 250 ? 8.906 12.375 28.047 1 96.25 250 GLU B N 1
ATOM 8293 C CA . GLU B 1 250 ? 9.945 11.398 27.75 1 96.25 250 GLU B CA 1
ATOM 8294 C C . GLU B 1 250 ? 10.156 11.25 26.25 1 96.25 250 GLU B C 1
ATOM 8296 O O . GLU B 1 250 ? 11.289 11.102 25.781 1 96.25 250 GLU B O 1
ATOM 8301 N N . SER B 1 251 ? 9.062 11.234 25.578 1 97.69 251 SER B N 1
ATOM 8302 C CA . SER B 1 251 ? 9.141 11.148 24.109 1 97.69 251 SER B CA 1
ATOM 8303 C C . SER B 1 251 ? 9.984 12.281 23.547 1 97.69 251 SER B C 1
ATOM 8305 O O . SER B 1 251 ? 10.859 12.047 22.703 1 97.69 251 SER B O 1
ATOM 8307 N N . ALA B 1 252 ? 9.789 13.523 23.984 1 97 252 ALA B N 1
ATOM 8308 C CA . ALA B 1 252 ? 10.547 14.68 23.516 1 97 252 ALA B CA 1
ATOM 8309 C C . ALA B 1 252 ? 12.031 14.516 23.828 1 97 252 ALA B C 1
ATOM 8311 O O . ALA B 1 252 ? 12.883 14.898 23.016 1 97 252 ALA B O 1
ATOM 8312 N N . THR B 1 253 ? 12.297 13.938 24.984 1 95.62 253 THR B N 1
ATOM 8313 C CA . THR B 1 253 ? 13.68 13.727 25.375 1 95.62 253 THR B CA 1
ATOM 8314 C C . THR B 1 253 ? 14.391 12.789 24.406 1 95.62 253 THR B C 1
ATOM 8316 O O . THR B 1 253 ? 15.523 13.047 24 1 95.62 253 THR B O 1
ATOM 8319 N N . TYR B 1 254 ? 13.719 11.766 24.047 1 97 254 TYR B N 1
ATOM 8320 C CA . TYR B 1 254 ? 14.336 10.805 23.141 1 97 254 TYR B CA 1
ATOM 8321 C C . TYR B 1 254 ? 14.406 11.359 21.719 1 97 254 TYR B C 1
ATOM 8323 O O . TYR B 1 254 ? 15.344 11.047 20.969 1 97 254 TYR B O 1
ATOM 8331 N N . PHE B 1 255 ? 13.438 12.133 21.281 1 97.88 255 PHE B N 1
ATOM 8332 C CA . PHE B 1 255 ? 13.555 12.797 19.984 1 97.88 255 PHE B CA 1
ATOM 8333 C C . PHE B 1 255 ? 14.758 13.734 19.969 1 97.88 255 PHE B C 1
ATOM 8335 O O . PHE B 1 255 ? 15.516 13.742 19 1 97.88 255 PHE B O 1
ATOM 8342 N N . LEU B 1 256 ? 14.945 14.492 21.016 1 96.56 256 LEU B N 1
ATOM 8343 C CA . LEU B 1 256 ? 16.078 15.414 21.094 1 96.56 256 LEU B CA 1
ATOM 8344 C C . LEU B 1 256 ? 17.391 14.656 21.125 1 96.56 256 LEU B C 1
ATOM 8346 O O . LEU B 1 256 ? 18.375 15.078 20.516 1 96.56 256 LEU B O 1
ATOM 8350 N N . ALA B 1 257 ? 17.344 13.547 21.844 1 95.19 257 ALA B N 1
ATOM 8351 C CA . ALA B 1 257 ? 18.547 12.703 21.859 1 95.19 257 ALA B CA 1
ATOM 8352 C C . ALA B 1 257 ? 18.891 12.203 20.469 1 95.19 257 ALA B C 1
ATOM 8354 O O . ALA B 1 257 ? 20.062 12.188 20.078 1 95.19 257 ALA B O 1
ATOM 8355 N N . ALA B 1 258 ? 17.906 11.758 19.75 1 96.88 258 ALA B N 1
ATOM 8356 C CA . ALA B 1 258 ? 18.125 11.289 18.391 1 96.88 258 ALA B CA 1
ATOM 8357 C C . ALA B 1 258 ? 18.672 12.406 17.5 1 96.88 258 ALA B C 1
ATOM 8359 O O . ALA B 1 258 ? 19.609 12.18 16.719 1 96.88 258 ALA B O 1
ATOM 8360 N N . LEU B 1 259 ? 18.203 13.617 17.656 1 96.81 259 LEU B N 1
ATOM 8361 C CA . LEU B 1 259 ? 18.578 14.75 16.812 1 96.81 259 LEU B CA 1
ATOM 8362 C C . LEU B 1 259 ? 19.953 15.273 17.172 1 96.81 259 LEU B C 1
ATOM 8364 O O . LEU B 1 259 ? 20.703 15.734 16.297 1 96.81 259 LEU B O 1
ATOM 8368 N N . CYS B 1 260 ? 20.281 15.234 18.375 1 94.56 260 CYS B N 1
ATOM 8369 C CA . CYS B 1 260 ? 21.609 15.672 18.797 1 94.56 260 CYS B CA 1
ATOM 8370 C C . CYS B 1 260 ? 22.688 14.734 18.266 1 94.56 260 CYS B C 1
ATOM 8372 O O . CYS B 1 260 ? 23.828 15.156 18.031 1 94.56 260 CYS B O 1
ATOM 8374 N N . ASN B 1 261 ? 22.25 13.516 18.047 1 93 261 ASN B N 1
ATOM 8375 C CA . ASN B 1 261 ? 23.188 12.539 17.516 1 93 261 ASN B CA 1
ATOM 8376 C C . ASN B 1 261 ? 23.141 12.477 15.992 1 93 261 ASN B C 1
ATOM 8378 O O . ASN B 1 261 ? 24.141 12.188 15.344 1 93 261 ASN B O 1
ATOM 8382 N N . HIS B 1 262 ? 22.016 12.68 15.438 1 95.75 262 HIS B N 1
ATOM 8383 C CA . HIS B 1 262 ? 21.812 12.656 13.992 1 95.75 262 HIS B CA 1
ATOM 8384 C C . HIS B 1 262 ? 20.875 13.766 13.539 1 95.75 262 HIS B C 1
ATOM 8386 O O . HIS B 1 262 ? 19.703 13.516 13.242 1 95.75 262 HIS B O 1
ATOM 8392 N N . PRO B 1 263 ? 21.391 14.93 13.305 1 96.56 263 PRO B N 1
ATOM 8393 C CA . PRO B 1 263 ? 20.562 16.094 13.008 1 96.56 263 PRO B CA 1
ATOM 8394 C C . PRO B 1 263 ? 19.875 16 11.648 1 96.56 263 PRO B C 1
ATOM 8396 O O . PRO B 1 263 ? 19 16.812 11.336 1 96.56 263 PRO B O 1
ATOM 8399 N N . MET B 1 264 ? 20.203 15.016 10.812 1 97.19 264 MET B N 1
ATOM 8400 C CA . MET B 1 264 ? 19.641 14.93 9.469 1 97.19 264 MET B CA 1
ATOM 8401 C C . MET B 1 264 ? 18.359 14.117 9.461 1 97.19 264 MET B C 1
ATOM 8403 O O . MET B 1 264 ? 17.703 13.992 8.422 1 97.19 264 MET B O 1
ATOM 8407 N N . LEU B 1 265 ? 17.906 13.57 10.594 1 97.5 265 LEU B N 1
ATOM 8408 C CA . LEU B 1 265 ? 16.703 12.742 10.68 1 97.5 265 LEU B CA 1
ATOM 8409 C C . LEU B 1 265 ? 15.453 13.602 10.68 1 97.5 265 LEU B C 1
ATOM 8411 O O . LEU B 1 265 ? 14.93 13.945 11.742 1 97.5 265 LEU B O 1
ATOM 8415 N N . TRP B 1 266 ? 14.914 13.828 9.516 1 97.62 266 TRP B N 1
ATOM 8416 C CA . TRP B 1 266 ? 13.758 14.711 9.391 1 97.62 266 TRP B CA 1
ATOM 8417 C C . TRP B 1 266 ? 12.547 14.133 10.109 1 97.62 266 TRP B C 1
ATOM 8419 O O . TRP B 1 266 ? 11.742 14.875 10.672 1 97.62 266 TRP B O 1
ATOM 8429 N N . CYS B 1 267 ? 12.375 12.797 10.125 1 97.81 267 CYS B N 1
ATOM 8430 C CA . CYS B 1 267 ? 11.25 12.18 10.812 1 97.81 267 CYS B CA 1
ATOM 8431 C C . CYS B 1 267 ? 11.234 12.562 12.289 1 97.81 267 CYS B C 1
ATOM 8433 O O . CYS B 1 267 ? 10.172 12.805 12.859 1 97.81 267 CYS B O 1
ATOM 8435 N N . ALA B 1 268 ? 12.398 12.656 12.898 1 98.12 268 ALA B N 1
ATOM 8436 C CA . ALA B 1 268 ? 12.492 13.023 14.305 1 98.12 268 ALA B CA 1
ATOM 8437 C C . ALA B 1 268 ? 12.117 14.484 14.516 1 98.12 268 ALA B C 1
ATOM 8439 O O . ALA B 1 268 ? 11.477 14.836 15.508 1 98.12 268 ALA B O 1
ATOM 8440 N N . TRP B 1 269 ? 12.539 15.383 13.602 1 98.12 269 TRP B N 1
ATOM 8441 C CA . TRP B 1 269 ? 12.164 16.781 13.664 1 98.12 269 TRP B CA 1
ATOM 8442 C C . TRP B 1 269 ? 10.656 16.953 13.57 1 98.12 269 TRP B C 1
ATOM 8444 O O . TRP B 1 269 ? 10.062 17.719 14.336 1 98.12 269 TRP B O 1
ATOM 8454 N N . GLU B 1 270 ? 10.047 16.203 12.633 1 96.94 270 GLU B N 1
ATOM 8455 C CA . GLU B 1 270 ? 8.602 16.281 12.43 1 96.94 270 GLU B CA 1
ATOM 8456 C C . GLU B 1 270 ? 7.84 15.828 13.672 1 96.94 270 GLU B C 1
ATOM 8458 O O . GLU B 1 270 ? 6.848 16.438 14.055 1 96.94 270 GLU B O 1
ATOM 8463 N N . ASP B 1 271 ? 8.328 14.781 14.234 1 97.56 271 ASP B N 1
ATOM 8464 C CA . ASP B 1 271 ? 7.66 14.234 15.406 1 97.56 271 ASP B CA 1
ATOM 8465 C C . ASP B 1 271 ? 7.828 15.156 16.609 1 97.56 271 ASP B C 1
ATOM 8467 O O . ASP B 1 271 ? 6.906 15.32 17.406 1 97.56 271 ASP B O 1
ATOM 8471 N N . LEU B 1 272 ? 8.984 15.695 16.734 1 97.5 272 LEU B N 1
ATOM 8472 C CA . LEU B 1 272 ? 9.211 16.641 17.828 1 97.5 272 LEU B CA 1
ATOM 8473 C C . LEU B 1 272 ? 8.297 17.844 17.703 1 97.5 272 LEU B C 1
ATOM 8475 O O . LEU B 1 272 ? 7.82 18.375 18.703 1 97.5 272 LEU B O 1
ATOM 8479 N N . CYS B 1 273 ? 8.047 18.266 16.469 1 95.19 273 CYS B N 1
ATOM 8480 C CA . CYS B 1 273 ? 7.191 19.422 16.188 1 95.19 273 CYS B CA 1
ATOM 8481 C C . CYS B 1 273 ? 5.785 19.188 16.734 1 95.19 273 CYS B C 1
ATOM 8483 O O . CYS B 1 273 ? 5.137 20.125 17.203 1 95.19 273 CYS B O 1
ATOM 8485 N N . THR B 1 274 ? 5.312 17.953 16.734 1 92.62 274 THR B N 1
ATOM 8486 C CA . THR B 1 274 ? 3.959 17.656 17.172 1 92.62 274 THR B CA 1
ATOM 8487 C C . THR B 1 274 ? 3.842 17.766 18.688 1 92.62 274 THR B C 1
ATOM 8489 O O . THR B 1 274 ? 2.736 17.875 19.234 1 92.62 274 THR B O 1
ATOM 8492 N N . LEU B 1 275 ? 4.953 17.828 19.391 1 93.69 275 LEU B N 1
ATOM 8493 C CA . LEU B 1 275 ? 4.926 17.812 20.844 1 93.69 275 LEU B CA 1
ATOM 8494 C C . LEU B 1 275 ? 5.062 19.234 21.391 1 93.69 275 LEU B C 1
ATOM 8496 O O . LEU B 1 275 ? 4.855 19.453 22.594 1 93.69 275 LEU B O 1
ATOM 8500 N N . VAL B 1 276 ? 5.348 20.188 20.562 1 92.25 276 VAL B N 1
ATOM 8501 C CA . VAL B 1 276 ? 5.52 21.562 21.016 1 92.25 276 VAL B CA 1
ATOM 8502 C C . VAL B 1 276 ? 4.168 22.281 21.031 1 92.25 276 VAL B C 1
ATOM 8504 O O . VAL B 1 276 ? 3.525 22.422 19.984 1 92.25 276 VAL B O 1
ATOM 8507 N N . SER B 1 277 ? 3.725 22.703 22.203 1 84.75 277 SER B N 1
ATOM 8508 C CA . SER B 1 277 ? 2.404 23.312 22.312 1 84.75 277 SER B CA 1
ATOM 8509 C C . SER B 1 277 ? 2.506 24.781 22.719 1 84.75 277 SER B C 1
ATOM 8511 O O . SER B 1 277 ? 1.579 25.562 22.5 1 84.75 277 SER B O 1
ATOM 8513 N N . ARG B 1 278 ? 3.652 25.172 23.312 1 82.69 278 ARG B N 1
ATOM 8514 C CA . ARG B 1 278 ? 3.777 26.531 23.844 1 82.69 278 ARG B CA 1
ATOM 8515 C C . ARG B 1 278 ? 5.02 27.219 23.281 1 82.69 278 ARG B C 1
ATOM 8517 O O . ARG B 1 278 ? 6.004 26.547 22.953 1 82.69 278 ARG B O 1
ATOM 8524 N N . GLU B 1 279 ? 4.945 28.484 23.266 1 81.69 279 GLU B N 1
ATOM 8525 C CA . GLU B 1 279 ? 6.043 29.281 22.734 1 81.69 279 GLU B CA 1
ATOM 8526 C C . GLU B 1 279 ? 7.27 29.219 23.641 1 81.69 279 GLU B C 1
ATOM 8528 O O . GLU B 1 279 ? 8.406 29.297 23.156 1 81.69 279 GLU B O 1
ATOM 8533 N N . ASN B 1 280 ? 7.047 29.062 24.906 1 84.81 280 ASN B N 1
ATOM 8534 C CA . ASN B 1 280 ? 8.172 28.984 25.828 1 84.81 280 ASN B CA 1
ATOM 8535 C C . ASN B 1 280 ? 9.023 27.734 25.578 1 84.81 280 ASN B C 1
ATOM 8537 O O . ASN B 1 280 ? 10.234 27.766 25.797 1 84.81 280 ASN B O 1
ATOM 8541 N N . GLN B 1 281 ? 8.383 26.734 25.141 1 89.25 281 GLN B N 1
ATOM 8542 C CA . GLN B 1 281 ? 9.102 25.5 24.828 1 89.25 281 GLN B CA 1
ATOM 8543 C C . GLN B 1 281 ? 10.031 25.688 23.641 1 89.25 281 GLN B C 1
ATOM 8545 O O . GLN B 1 281 ? 11.055 25 23.531 1 89.25 281 GLN B O 1
ATOM 8550 N N . ILE B 1 282 ? 9.664 26.609 22.781 1 89.69 282 ILE B N 1
ATOM 8551 C CA . ILE B 1 282 ? 10.469 26.859 21.594 1 89.69 282 ILE B CA 1
ATOM 8552 C C . ILE B 1 282 ? 11.828 27.406 21.984 1 89.69 282 ILE B C 1
ATOM 8554 O O . ILE B 1 282 ? 12.859 27 21.438 1 89.69 282 ILE B O 1
ATOM 8558 N N . GLU B 1 283 ? 11.852 28.312 22.922 1 87.94 283 GLU B N 1
ATOM 8559 C CA . GLU B 1 283 ? 13.094 28.922 23.375 1 87.94 283 GLU B CA 1
ATOM 8560 C C . GLU B 1 283 ? 14.016 27.875 24.016 1 87.94 283 GLU B C 1
ATOM 8562 O O . GLU B 1 283 ? 15.227 27.891 23.797 1 87.94 283 GLU B O 1
ATOM 8567 N N . GLU B 1 284 ? 13.359 27 24.75 1 90.75 284 GLU B N 1
ATOM 8568 C CA . GLU B 1 284 ? 14.125 25.953 25.406 1 90.75 284 GLU B CA 1
ATOM 8569 C C . GLU B 1 284 ? 14.75 25.016 24.375 1 90.75 284 GLU B C 1
ATOM 8571 O O . GLU B 1 284 ? 15.922 24.641 24.5 1 90.75 284 GLU B O 1
ATOM 8576 N N . ILE B 1 285 ? 14.008 24.656 23.438 1 93.38 285 ILE B N 1
ATOM 8577 C CA . ILE B 1 285 ? 14.484 23.734 22.406 1 93.38 285 ILE B CA 1
ATOM 8578 C C . ILE B 1 285 ? 15.539 24.422 21.547 1 93.38 285 ILE B C 1
ATOM 8580 O O . ILE B 1 285 ? 16.531 23.797 21.156 1 93.38 285 ILE B O 1
ATOM 8584 N N . GLU B 1 286 ? 15.32 25.672 21.25 1 91.06 286 GLU B N 1
ATOM 8585 C CA . GLU B 1 286 ? 16.266 26.438 20.438 1 91.06 286 GLU B CA 1
ATOM 8586 C C . GLU B 1 286 ? 17.641 26.484 21.078 1 91.06 286 GLU B C 1
ATOM 8588 O O . GLU B 1 286 ? 18.672 26.406 20.391 1 91.06 286 GLU B O 1
ATOM 8593 N N . ALA B 1 287 ? 17.672 26.547 22.359 1 90.94 287 ALA B N 1
ATOM 8594 C CA . ALA B 1 287 ? 18.938 26.562 23.094 1 90.94 287 ALA B CA 1
ATOM 8595 C C . ALA B 1 287 ? 19.672 25.234 22.969 1 90.94 287 ALA B C 1
ATOM 8597 O O . ALA B 1 287 ? 20.906 25.203 22.875 1 90.94 287 ALA B O 1
ATOM 8598 N N . ILE B 1 288 ? 18.922 24.203 22.906 1 90.88 288 ILE B N 1
ATOM 8599 C CA . ILE B 1 288 ? 19.5 22.859 22.828 1 90.88 288 ILE B CA 1
ATOM 8600 C C . ILE B 1 288 ? 20.016 22.578 21.422 1 90.88 288 ILE B C 1
ATOM 8602 O O . ILE B 1 288 ? 21.062 21.969 21.25 1 90.88 288 ILE B O 1
ATOM 8606 N N . ILE B 1 289 ? 19.344 23.109 20.406 1 91.94 289 ILE B N 1
ATOM 8607 C CA . ILE B 1 289 ? 19.641 22.719 19.031 1 91.94 289 ILE B CA 1
ATOM 8608 C C . ILE B 1 289 ? 20.5 23.797 18.359 1 91.94 289 ILE B C 1
ATOM 8610 O O . ILE B 1 289 ? 20.859 23.672 17.203 1 91.94 289 ILE B O 1
ATOM 8614 N N . ALA B 1 290 ? 20.922 24.797 19.016 1 88.19 290 ALA B N 1
ATOM 8615 C CA . ALA B 1 290 ? 21.625 25.938 18.453 1 88.19 290 ALA B CA 1
ATOM 8616 C C . ALA B 1 290 ? 23 25.547 17.922 1 88.19 290 ALA B C 1
ATOM 8618 O O . ALA B 1 290 ? 23.469 26.109 16.938 1 88.19 290 ALA B O 1
ATOM 8619 N N . SER B 1 291 ? 23.531 24.516 18.453 1 87.81 291 SER B N 1
ATOM 8620 C CA . SER B 1 291 ? 24.891 24.156 18.094 1 87.81 291 SER B CA 1
ATOM 8621 C C . SER B 1 291 ? 24.922 23.062 17.031 1 87.81 291 SER B C 1
ATOM 8623 O O . SER B 1 291 ? 25.984 22.703 16.516 1 87.81 291 SER B O 1
ATOM 8625 N N . LEU B 1 292 ? 23.781 22.703 16.594 1 91.62 292 LEU B N 1
ATOM 8626 C CA . LEU B 1 292 ? 23.75 21.578 15.68 1 91.62 292 LEU B CA 1
ATOM 8627 C C . LEU B 1 292 ? 24.031 22.016 14.25 1 91.62 292 LEU B C 1
ATOM 8629 O O . LEU B 1 292 ? 23.562 23.078 13.82 1 91.62 292 LEU B O 1
ATOM 8633 N N . GLU B 1 293 ? 24.906 21.281 13.594 1 91.25 293 GLU B N 1
ATOM 8634 C CA . GLU B 1 293 ? 25.156 21.453 12.172 1 91.25 293 GLU B CA 1
ATOM 8635 C C . GLU B 1 293 ? 24.562 20.312 11.352 1 91.25 293 GLU B C 1
ATOM 8637 O O . GLU B 1 293 ? 24.5 19.172 11.82 1 91.25 293 GLU B O 1
ATOM 8642 N N . PRO B 1 294 ? 24.141 20.578 10.156 1 93.69 294 PRO B N 1
ATOM 8643 C CA . PRO B 1 294 ? 24.016 21.859 9.469 1 93.69 294 PRO B CA 1
ATOM 8644 C C . PRO B 1 294 ? 22.875 22.703 10.016 1 93.69 294 PRO B C 1
ATOM 8646 O O . PRO B 1 294 ? 21.812 22.172 10.383 1 93.69 294 PRO B O 1
ATOM 8649 N N . ARG B 1 295 ? 22.984 23.922 9.93 1 92.62 295 ARG B N 1
ATOM 8650 C CA . ARG B 1 295 ? 22.078 24.844 10.609 1 92.62 295 ARG B CA 1
ATOM 8651 C C . ARG B 1 295 ? 20.734 24.891 9.914 1 92.62 295 ARG B C 1
ATOM 8653 O O . ARG B 1 295 ? 19.719 25.219 10.531 1 92.62 295 ARG B O 1
ATOM 8660 N N . PHE B 1 296 ? 20.719 24.594 8.633 1 95.06 296 PHE B N 1
ATOM 8661 C CA . PHE B 1 296 ? 19.469 24.75 7.906 1 95.06 296 PHE B CA 1
ATOM 8662 C C . PHE B 1 296 ? 18.422 23.75 8.422 1 95.06 296 PHE B C 1
ATOM 8664 O O . PHE B 1 296 ? 17.219 24.016 8.344 1 95.06 296 PHE B O 1
ATOM 8671 N N . MET B 1 297 ? 18.828 22.594 8.992 1 96.62 297 MET B N 1
ATOM 8672 C CA . MET B 1 297 ? 17.875 21.656 9.547 1 96.62 297 MET B CA 1
ATOM 8673 C C . MET B 1 297 ? 17.156 22.25 10.758 1 96.62 297 MET B C 1
ATOM 8675 O O . MET B 1 297 ? 15.93 22.156 10.867 1 96.62 297 MET B O 1
ATOM 8679 N N . SER B 1 298 ? 17.922 22.812 11.68 1 95.25 298 SER B N 1
ATOM 8680 C CA . SER B 1 298 ? 17.359 23.438 12.867 1 95.25 298 SER B CA 1
ATOM 8681 C C . SER B 1 298 ? 16.5 24.641 12.5 1 95.25 298 SER B C 1
ATOM 8683 O O . SER B 1 298 ? 15.469 24.891 13.133 1 95.25 298 SER B O 1
ATOM 8685 N N . GLU B 1 299 ? 16.953 25.375 11.492 1 94.88 299 GLU B N 1
ATOM 8686 C CA . GLU B 1 299 ? 16.188 26.531 11.031 1 94.88 299 GLU B CA 1
ATOM 8687 C C . GLU B 1 299 ? 14.836 26.109 10.469 1 94.88 299 GLU B C 1
ATOM 8689 O O . GLU B 1 299 ? 13.82 26.766 10.727 1 94.88 299 GLU B O 1
ATOM 8694 N N . ILE B 1 300 ? 14.805 25.062 9.656 1 96.94 300 ILE B N 1
ATOM 8695 C CA . ILE B 1 300 ? 13.57 24.578 9.062 1 96.94 300 ILE B CA 1
ATOM 8696 C C . ILE B 1 300 ? 12.625 24.094 10.164 1 96.94 300 ILE B C 1
ATOM 8698 O O . ILE B 1 300 ? 11.422 24.359 10.117 1 96.94 300 ILE B O 1
ATOM 8702 N N . PHE B 1 301 ? 13.25 23.469 11.188 1 96.69 301 PHE B N 1
ATOM 8703 C CA . PHE B 1 301 ? 12.453 22.984 12.312 1 96.69 301 PHE B CA 1
ATOM 8704 C C . PHE B 1 301 ? 11.812 24.141 13.062 1 96.69 301 PHE B C 1
ATOM 8706 O O . PHE B 1 301 ? 10.602 24.141 13.32 1 96.69 301 PHE B O 1
ATOM 8713 N N . LEU B 1 302 ? 12.547 25.125 13.375 1 94.5 302 LEU B N 1
ATOM 8714 C CA . LEU B 1 302 ? 12.055 26.266 14.133 1 94.5 302 LEU B CA 1
ATOM 8715 C C . LEU B 1 302 ? 10.977 27.016 13.359 1 94.5 302 LEU B C 1
ATOM 8717 O O . LEU B 1 302 ? 9.961 27.438 13.93 1 94.5 302 LEU B O 1
ATOM 8721 N N . ALA B 1 303 ? 11.219 27.172 12.078 1 95.44 303 ALA B N 1
ATOM 8722 C CA . ALA B 1 303 ? 10.203 27.797 11.234 1 95.44 303 ALA B CA 1
ATOM 8723 C C . ALA B 1 303 ? 8.914 26.984 11.211 1 95.44 303 ALA B C 1
ATOM 8725 O O . ALA B 1 303 ? 7.816 27.531 11.25 1 95.44 303 ALA B O 1
ATOM 8726 N N . SER B 1 304 ? 9.023 25.672 11.188 1 95.69 304 SER B N 1
ATOM 8727 C CA . SER B 1 304 ? 7.871 24.781 11.133 1 95.69 304 SER B CA 1
ATOM 8728 C C . SER B 1 304 ? 7.082 24.812 12.438 1 95.69 304 SER B C 1
ATOM 8730 O O . SER B 1 304 ? 5.848 24.781 12.422 1 95.69 304 SER B O 1
ATOM 8732 N N . VAL B 1 305 ? 7.781 24.844 13.555 1 94.25 305 VAL B N 1
ATOM 8733 C CA . VAL B 1 305 ? 7.129 24.891 14.859 1 94.25 305 VAL B CA 1
ATOM 8734 C C . VAL B 1 305 ? 6.359 26.188 15.008 1 94.25 305 VAL B C 1
ATOM 8736 O O . VAL B 1 305 ? 5.223 26.203 15.492 1 94.25 305 VAL B O 1
ATOM 8739 N N . LYS B 1 306 ? 6.961 27.266 14.625 1 91 306 LYS B N 1
ATOM 8740 C CA . LYS B 1 306 ? 6.301 28.562 14.695 1 91 306 LYS B CA 1
ATOM 8741 C C . LYS B 1 306 ? 5.074 28.609 13.789 1 91 306 LYS B C 1
ATOM 8743 O O . LYS B 1 306 ? 4.047 29.188 14.156 1 91 306 LYS B O 1
ATOM 8748 N N . ALA B 1 307 ? 5.215 28.016 12.617 1 90.25 307 ALA B N 1
ATOM 8749 C CA . ALA B 1 307 ? 4.074 27.938 11.703 1 90.25 307 ALA B CA 1
ATOM 8750 C C . ALA B 1 307 ? 2.932 27.141 12.328 1 90.25 307 ALA B C 1
ATOM 8752 O O . ALA B 1 307 ? 1.762 27.5 12.195 1 90.25 307 ALA B O 1
ATOM 8753 N N . ALA B 1 308 ? 3.262 26.062 13.039 1 87.38 308 ALA B N 1
ATOM 8754 C CA . ALA B 1 308 ? 2.256 25.219 13.664 1 87.38 308 ALA B CA 1
ATOM 8755 C C . ALA B 1 308 ? 1.521 25.953 14.773 1 87.38 308 ALA B C 1
ATOM 8757 O O . ALA B 1 308 ? 0.342 25.703 15.031 1 87.38 308 ALA B O 1
ATOM 8758 N N . LEU B 1 309 ? 2.203 26.891 15.383 1 83.31 309 LEU B N 1
ATOM 8759 C CA . LEU B 1 309 ? 1.616 27.672 16.484 1 83.31 309 LEU B CA 1
ATOM 8760 C C . LEU B 1 309 ? 1.045 28.984 15.969 1 83.31 309 LEU B C 1
ATOM 8762 O O . LEU B 1 309 ? 0.602 29.812 16.766 1 83.31 309 LEU B O 1
ATOM 8766 N N . ASN B 1 310 ? 1.094 29.219 14.641 1 80.88 310 ASN B N 1
ATOM 8767 C CA . ASN B 1 310 ? 0.572 30.422 13.984 1 80.88 310 ASN B CA 1
ATOM 8768 C C . ASN B 1 310 ? 1.32 31.672 14.438 1 80.88 310 ASN B C 1
ATOM 8770 O O . ASN B 1 310 ? 0.707 32.719 14.68 1 80.88 310 ASN B O 1
ATOM 8774 N N . VAL B 1 311 ? 2.596 31.516 14.664 1 83 311 VAL B N 1
ATOM 8775 C CA . VAL B 1 311 ? 3.5 32.625 14.969 1 83 311 VAL B CA 1
ATOM 8776 C C . VAL B 1 311 ? 4.363 32.938 13.742 1 83 311 VAL B C 1
ATOM 8778 O O . VAL B 1 311 ? 4.762 32 13.016 1 83 311 VAL B O 1
ATOM 8781 N N . ALA B 1 312 ? 4.516 34.156 13.453 1 85.06 312 ALA B N 1
ATOM 8782 C CA . ALA B 1 312 ? 5.332 34.531 12.305 1 85.06 312 ALA B CA 1
ATOM 8783 C C . ALA B 1 312 ? 6.781 34.094 12.484 1 85.06 312 ALA B C 1
ATOM 8785 O O . ALA B 1 312 ? 7.43 34.469 13.469 1 85.06 312 ALA B O 1
ATOM 8786 N N . PRO B 1 313 ? 7.211 33.281 11.594 1 88.94 313 PRO B N 1
ATOM 8787 C CA . PRO B 1 313 ? 8.609 32.875 11.688 1 88.94 313 PRO B CA 1
ATOM 8788 C C . PRO B 1 313 ? 9.578 33.938 11.172 1 88.94 313 PRO B C 1
ATOM 8790 O O . PRO B 1 313 ? 9.828 34 9.969 1 88.94 313 PRO B O 1
ATOM 8793 N N . MET B 1 314 ? 10.141 34.719 12.047 1 85.94 314 MET B N 1
ATOM 8794 C CA . MET B 1 314 ? 11.062 35.781 11.656 1 85.94 314 MET B CA 1
ATOM 8795 C C . MET B 1 314 ? 12.492 35.438 12.055 1 85.94 314 MET B C 1
ATOM 8797 O O . MET B 1 314 ? 12.711 34.781 13.086 1 85.94 314 MET B O 1
ATOM 8801 N N . SER B 1 315 ? 13.32 35.562 11.172 1 77.56 315 SER B N 1
ATOM 8802 C CA . SER B 1 315 ? 14.742 35.312 11.414 1 77.56 315 SER B CA 1
ATOM 8803 C C . SER B 1 315 ? 15.547 36.594 11.234 1 77.56 315 SER B C 1
ATOM 8805 O O . SER B 1 315 ? 15.156 37.469 10.461 1 77.56 315 SER B O 1
ATOM 8807 N N . ILE B 1 316 ? 16.578 36.812 12.07 1 65.62 316 ILE B N 1
ATOM 8808 C CA . ILE B 1 316 ? 17.484 37.969 11.961 1 65.62 316 ILE B CA 1
ATOM 8809 C C . ILE B 1 316 ? 18.672 37.594 11.062 1 65.62 316 ILE B C 1
ATOM 8811 O O . ILE B 1 316 ? 19.359 36.594 11.305 1 65.62 316 ILE B O 1
ATOM 8815 N N . VAL B 1 317 ? 18.641 37.938 9.805 1 59.38 317 VAL B N 1
ATOM 8816 C CA . VAL B 1 317 ? 19.781 37.688 8.914 1 59.38 317 VAL B CA 1
ATOM 8817 C C . VAL B 1 317 ? 20.812 38.812 9.086 1 59.38 317 VAL B C 1
ATOM 8819 O O . VAL B 1 317 ? 20.453 40 9.102 1 59.38 317 VAL B O 1
ATOM 8822 N N . PRO B 1 318 ? 22.047 38.531 9.438 1 51.84 318 PRO B N 1
ATOM 8823 C CA . PRO B 1 318 ? 23.062 39.594 9.531 1 51.84 318 PRO B CA 1
ATOM 8824 C C . PRO B 1 318 ? 23.266 40.312 8.219 1 51.84 318 PRO B C 1
ATOM 8826 O O . PRO B 1 318 ? 23.016 39.781 7.145 1 51.84 318 PRO B O 1
ATOM 8829 N N . SER B 1 319 ? 23.297 41.656 8.07 1 44.62 319 SER B N 1
ATOM 8830 C CA . SER B 1 319 ? 23.438 42.594 6.949 1 44.62 319 SER B CA 1
ATOM 8831 C C . SER B 1 319 ? 24.469 42.094 5.941 1 44.62 319 SER B C 1
ATOM 8833 O O . SER B 1 319 ? 24.656 42.688 4.883 1 44.62 319 SER B O 1
ATOM 8835 N N . SER B 1 320 ? 25.422 41.312 6.117 1 41.19 320 SER B N 1
ATOM 8836 C CA . SER B 1 320 ? 26.469 41.031 5.145 1 41.19 320 SER B CA 1
ATOM 8837 C C . SER B 1 320 ? 25.922 40.25 3.951 1 41.19 320 SER B C 1
ATOM 8839 O O . SER B 1 320 ? 26.547 40.25 2.881 1 41.19 320 SER B O 1
ATOM 8841 N N . LEU B 1 321 ? 25.016 39.375 4.145 1 39.78 321 LEU B N 1
ATOM 8842 C CA . LEU B 1 321 ? 24.656 38.438 3.074 1 39.78 321 LEU B CA 1
ATOM 8843 C C . LEU B 1 321 ? 23.688 39.094 2.098 1 39.78 321 LEU B C 1
ATOM 8845 O O . LEU B 1 321 ? 23.312 38.5 1.083 1 39.78 321 LEU B O 1
ATOM 8849 N N . SER B 1 322 ? 23.031 40.156 2.332 1 36.34 322 SER B N 1
ATOM 8850 C CA . SER B 1 322 ? 22.047 40.75 1.443 1 36.34 322 SER B CA 1
ATOM 8851 C C . SER B 1 322 ? 22.703 41.312 0.188 1 36.34 322 SER B C 1
ATOM 8853 O O . SER B 1 322 ? 22.016 41.719 -0.752 1 36.34 322 SER B O 1
ATOM 8855 N N . THR B 1 323 ? 23.844 41.75 0.192 1 31.84 323 THR B N 1
ATOM 8856 C CA . THR B 1 323 ? 24.438 42.406 -0.962 1 31.84 323 THR B CA 1
ATOM 8857 C C . THR B 1 323 ? 24.625 41.438 -2.109 1 31.84 323 THR B C 1
ATOM 8859 O O . THR B 1 323 ? 24.562 41.812 -3.281 1 31.84 323 THR B O 1
ATOM 8862 N N . ALA B 1 324 ? 24.844 40.094 -1.775 1 31.72 324 ALA B N 1
ATOM 8863 C CA . ALA B 1 324 ? 25.172 39.281 -2.939 1 31.72 324 ALA B CA 1
ATOM 8864 C C . ALA B 1 324 ? 23.906 38.906 -3.701 1 31.72 324 ALA B C 1
ATOM 8866 O O . ALA B 1 324 ? 23.938 38.75 -4.926 1 31.72 324 ALA B O 1
ATOM 8867 N N . ALA B 1 325 ? 22.75 38.594 -3.096 1 31.41 325 ALA B N 1
ATOM 8868 C CA . ALA B 1 325 ? 21.578 38.188 -3.855 1 31.41 325 ALA B CA 1
ATOM 8869 C C . ALA B 1 325 ? 20.922 39.375 -4.559 1 31.41 325 ALA B C 1
ATOM 8871 O O . ALA B 1 325 ? 20.328 39.219 -5.625 1 31.41 325 ALA B O 1
ATOM 8872 N N . ALA B 1 326 ? 20.891 40.562 -4.035 1 31.33 326 ALA B N 1
ATOM 8873 C CA . ALA B 1 326 ? 20.375 41.719 -4.766 1 31.33 326 ALA B CA 1
ATOM 8874 C C . ALA B 1 326 ? 21.156 41.938 -6.055 1 31.33 326 ALA B C 1
ATOM 8876 O O . ALA B 1 326 ? 20.594 42.438 -7.043 1 31.33 326 ALA B O 1
ATOM 8877 N N . ALA B 1 327 ? 22.375 41.625 -6.031 1 31.5 327 ALA B N 1
ATOM 8878 C CA . ALA B 1 327 ? 23.125 41.844 -7.266 1 31.5 327 ALA B CA 1
ATOM 8879 C C . ALA B 1 327 ? 22.672 40.875 -8.367 1 31.5 327 ALA B C 1
ATOM 8881 O O . ALA B 1 327 ? 22.688 41.25 -9.547 1 31.5 327 ALA B O 1
ATOM 8882 N N . ALA B 1 328 ? 22.312 39.625 -7.91 1 30.41 328 ALA B N 1
ATOM 8883 C CA . ALA B 1 328 ? 21.984 38.656 -8.977 1 30.41 328 ALA B CA 1
ATOM 8884 C C . ALA B 1 328 ? 20.594 38.906 -9.531 1 30.41 328 ALA B C 1
ATOM 8886 O O . ALA B 1 328 ? 20.344 38.656 -10.711 1 30.41 328 ALA B O 1
ATOM 8887 N N . MET B 1 329 ? 19.641 39.375 -8.672 1 28.61 329 MET B N 1
ATOM 8888 C CA . MET B 1 329 ? 18.312 39.656 -9.227 1 28.61 329 MET B CA 1
ATOM 8889 C C . MET B 1 329 ? 18.359 40.844 -10.156 1 28.61 329 MET B C 1
ATOM 8891 O O . MET B 1 329 ? 17.469 41.031 -10.984 1 28.61 329 MET B O 1
ATOM 8895 N N . ALA B 1 330 ? 19.188 41.844 -9.844 1 30.45 330 ALA B N 1
ATOM 8896 C CA . ALA B 1 330 ? 19.219 43.031 -10.703 1 30.45 330 ALA B CA 1
ATOM 8897 C C . ALA B 1 330 ? 19.609 42.656 -12.133 1 30.45 330 ALA B C 1
ATOM 8899 O O . ALA B 1 330 ? 19.359 43.438 -13.07 1 30.45 330 ALA B O 1
ATOM 8900 N N . GLN B 1 331 ? 20.375 41.562 -12.227 1 25.95 331 GLN B N 1
ATOM 8901 C CA . GLN B 1 331 ? 20.844 41.406 -13.602 1 25.95 331 GLN B CA 1
ATOM 8902 C C . GLN B 1 331 ? 19.703 40.969 -14.523 1 25.95 331 GLN B C 1
ATOM 8904 O O . GLN B 1 331 ? 19.812 41.062 -15.75 1 25.95 331 GLN B O 1
ATOM 8909 N N . ARG B 1 332 ? 18.828 40.125 -13.828 1 28.83 332 ARG B N 1
ATOM 8910 C CA . ARG B 1 332 ? 18.078 39.5 -14.922 1 28.83 332 ARG B CA 1
ATOM 8911 C C . ARG B 1 332 ? 17.031 40.469 -15.477 1 28.83 332 ARG B C 1
ATOM 8913 O O . ARG B 1 332 ? 16.281 40.125 -16.391 1 28.83 332 ARG B O 1
ATOM 8920 N N . SER B 1 333 ? 16.594 41.469 -14.641 1 24.31 333 SER B N 1
ATOM 8921 C CA . SER B 1 333 ? 15.391 42.125 -15.156 1 24.31 333 SER B CA 1
ATOM 8922 C C . SER B 1 333 ? 15.703 42.969 -16.406 1 24.31 333 SER B C 1
ATOM 8924 O O . SER B 1 333 ? 14.891 43.781 -16.828 1 24.31 333 SER B O 1
ATOM 8926 N N . THR B 1 334 ? 16.953 43 -16.812 1 23.95 334 THR B N 1
ATOM 8927 C CA . THR B 1 334 ? 17.156 44 -17.844 1 23.95 334 THR B CA 1
ATOM 8928 C C . THR B 1 334 ? 16.344 43.688 -19.078 1 23.95 334 THR B C 1
ATOM 8930 O O . THR B 1 334 ? 16.625 44.188 -20.172 1 23.95 334 THR B O 1
ATOM 8933 N N . SER B 1 335 ? 15.195 42.938 -18.797 1 22.39 335 SER B N 1
ATOM 8934 C CA . SER B 1 335 ? 14.641 42.844 -20.141 1 22.39 335 SER B CA 1
ATOM 8935 C C . SER B 1 335 ? 14.469 44.25 -20.766 1 22.39 335 SER B C 1
ATOM 8937 O O . SER B 1 335 ? 14.055 45.188 -20.094 1 22.39 335 SER B O 1
ATOM 8939 N N . PRO B 1 336 ? 15.141 44.594 -21.781 1 23.77 336 PRO B N 1
ATOM 8940 C CA . PRO B 1 336 ? 15.406 45.844 -22.5 1 23.77 336 PRO B CA 1
ATOM 8941 C C . PRO B 1 336 ? 14.125 46.562 -22.922 1 23.77 336 PRO B C 1
ATOM 8943 O O . PRO B 1 336 ? 14.18 47.719 -23.359 1 23.77 336 PRO B O 1
ATOM 8946 N N . HIS B 1 337 ? 13 45.781 -22.984 1 21.52 337 HIS B N 1
ATOM 8947 C CA . HIS B 1 337 ? 12.297 46.281 -24.172 1 21.52 337 HIS B CA 1
ATOM 8948 C C . HIS B 1 337 ? 11.609 47.625 -23.891 1 21.52 337 HIS B C 1
ATOM 8950 O O . HIS B 1 337 ? 11.094 48.25 -24.797 1 21.52 337 HIS B O 1
ATOM 8956 N N . CYS B 1 338 ? 11.031 47.75 -22.625 1 21.33 338 CYS B N 1
ATOM 8957 C CA . CYS B 1 338 ? 9.836 48.562 -22.797 1 21.33 338 CYS B CA 1
ATOM 8958 C C . CYS B 1 338 ? 10.203 50 -23.188 1 21.33 338 CYS B C 1
ATOM 8960 O O . CYS B 1 338 ? 11.102 50.594 -22.594 1 21.33 338 CYS B O 1
ATOM 8962 N N . SER B 1 339 ? 9.805 50.438 -24.344 1 20.95 339 SER B N 1
ATOM 8963 C CA . SER B 1 339 ? 9.906 51.656 -25.141 1 20.95 339 SER B CA 1
ATOM 8964 C C . SER B 1 339 ? 9.398 52.844 -24.359 1 20.95 339 SER B C 1
ATOM 8966 O O . SER B 1 339 ? 8.289 52.844 -23.828 1 20.95 339 SER B O 1
ATOM 8968 N N . SER B 1 340 ? 10.266 53.562 -23.578 1 21.17 340 SER B N 1
ATOM 8969 C CA . SER B 1 340 ? 10.102 54.75 -22.719 1 21.17 340 SER B CA 1
ATOM 8970 C C . SER B 1 340 ? 9.43 55.875 -23.469 1 21.17 340 SER B C 1
ATOM 8972 O O . SER B 1 340 ? 9.953 56.344 -24.484 1 21.17 340 SER B O 1
ATOM 8974 N N . LEU B 1 341 ? 8.102 55.75 -23.641 1 21.89 341 LEU B N 1
ATOM 8975 C CA . LEU B 1 341 ? 7.445 56.844 -24.328 1 21.89 341 LEU B CA 1
ATOM 8976 C C . LEU B 1 341 ? 7.84 58.188 -23.719 1 21.89 341 LEU B C 1
ATOM 8978 O O . LEU B 1 341 ? 8.117 58.281 -22.531 1 21.89 341 LEU B O 1
ATOM 8982 N N . PRO B 1 342 ? 8.172 59.156 -24.578 1 21.69 342 PRO B N 1
ATOM 8983 C CA . PRO B 1 342 ? 8.805 60.469 -24.391 1 21.69 342 PRO B CA 1
ATOM 8984 C C . PRO B 1 342 ? 7.973 61.406 -23.531 1 21.69 342 PRO B C 1
ATOM 8986 O O . PRO B 1 342 ? 6.812 61.688 -23.859 1 21.69 342 PRO B O 1
ATOM 8989 N N . ARG B 1 343 ? 7.887 61.125 -22.156 1 21 343 ARG B N 1
ATOM 8990 C CA . ARG B 1 343 ? 7.078 62 -21.344 1 21 343 ARG B CA 1
ATOM 8991 C C . ARG B 1 343 ? 7.477 63.469 -21.562 1 21 343 ARG B C 1
ATOM 8993 O O . ARG B 1 343 ? 8.664 63.781 -21.641 1 21 343 ARG B O 1
ATOM 9000 N N . GLN B 1 344 ? 6.562 64.25 -22.031 1 20.56 344 G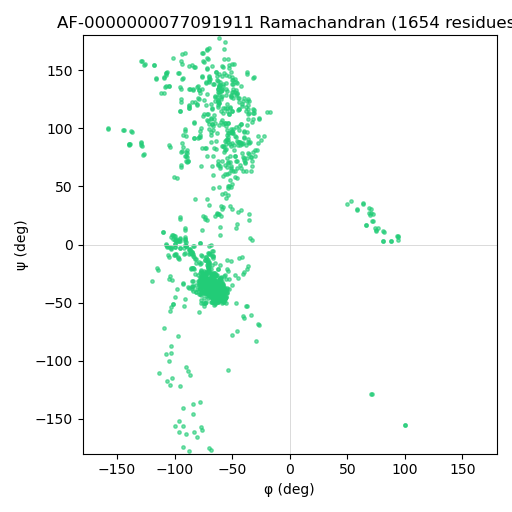LN B N 1
ATOM 9001 C CA . GLN B 1 344 ? 6.551 65.625 -22.438 1 20.56 344 GLN B CA 1
ATOM 9002 C C . GLN B 1 344 ? 7.055 66.562 -21.312 1 20.56 344 GLN B C 1
ATOM 9004 O O . GLN B 1 344 ? 6.938 66.188 -20.125 1 20.56 344 GLN B O 1
ATOM 9009 N N . PRO B 1 345 ? 7.852 67.562 -21.609 1 21.67 345 PRO B N 1
ATOM 9010 C CA . PRO B 1 345 ? 8.742 68.562 -20.969 1 21.67 345 PRO B CA 1
ATOM 9011 C C . PRO B 1 345 ? 8.016 69.438 -19.984 1 21.67 345 PRO B C 1
ATOM 9013 O O . PRO B 1 345 ? 8.586 70.438 -19.531 1 21.67 345 PRO B O 1
ATOM 9016 N N . MET B 1 346 ? 6.945 69 -19.266 1 19.27 346 MET B N 1
ATOM 9017 C CA . MET B 1 346 ? 6.227 70.188 -18.75 1 19.27 346 MET B CA 1
ATOM 9018 C C . MET B 1 346 ? 7.137 71.062 -17.906 1 19.27 346 MET B C 1
ATOM 9020 O O . MET B 1 346 ? 8.086 70.562 -17.281 1 19.27 346 MET B O 1
ATOM 9024 N N . SER B 1 347 ? 6.934 72.375 -17.922 1 21.03 347 SER B N 1
ATOM 9025 C CA . SER B 1 347 ? 7.52 73.688 -17.578 1 21.03 347 SER B CA 1
ATOM 9026 C C . SER B 1 347 ? 7.664 73.875 -16.078 1 21.03 347 SER B C 1
ATOM 9028 O O . SER B 1 347 ? 6.676 73.812 -15.344 1 21.03 347 SER B O 1
ATOM 9030 N N . THR B 1 348 ? 8.727 73.188 -15.484 1 19.38 348 THR B N 1
ATOM 9031 C CA . THR B 1 348 ? 9.047 73.188 -14.062 1 19.38 348 THR B CA 1
ATOM 9032 C C . THR B 1 348 ? 9.344 74.562 -13.547 1 19.38 348 THR B C 1
ATOM 9034 O O . THR B 1 348 ? 10.336 75.188 -13.938 1 19.38 348 THR B O 1
ATOM 9037 N N . LEU B 1 349 ? 8.336 75.562 -13.5 1 19.95 349 LEU B N 1
ATOM 9038 C CA . LEU B 1 349 ? 8.523 76.875 -12.922 1 19.95 349 LEU B CA 1
ATOM 9039 C C . LEU B 1 349 ? 9.211 76.75 -11.562 1 19.95 349 LEU B C 1
ATOM 9041 O O . LEU B 1 349 ? 8.727 76.062 -10.664 1 19.95 349 LEU B O 1
ATOM 9045 N N . GLU B 1 350 ? 10.516 77 -11.484 1 19.41 350 GLU B N 1
ATOM 9046 C CA . GLU B 1 350 ? 11.609 76.875 -10.523 1 19.41 350 GLU B CA 1
ATOM 9047 C C . GLU B 1 350 ? 11.453 77.875 -9.375 1 19.41 350 GLU B C 1
ATOM 9049 O O . GLU B 1 350 ? 11.883 79 -9.477 1 19.41 350 GLU B O 1
ATOM 9054 N N . SER B 1 351 ? 10.211 78.188 -8.961 1 20.7 351 SER B N 1
ATOM 9055 C CA . SER B 1 351 ? 10.203 79.312 -8.07 1 20.7 351 SER B CA 1
ATOM 9056 C C . SER B 1 351 ? 11.203 79.125 -6.93 1 20.7 351 SER B C 1
ATOM 9058 O O . SER B 1 351 ? 11.539 78 -6.562 1 20.7 351 SER B O 1
ATOM 9060 N N . GLN B 1 352 ? 11.828 80.312 -6.391 1 18.53 352 GLN B N 1
ATOM 9061 C CA . GLN B 1 352 ? 12.992 80.875 -5.703 1 18.53 352 GLN B CA 1
ATOM 9062 C C . GLN B 1 352 ? 13.008 80.438 -4.23 1 18.53 352 GLN B C 1
ATOM 9064 O O . GLN B 1 352 ? 14.016 80.625 -3.541 1 18.53 352 GLN B O 1
ATOM 9069 N N . GLU B 1 353 ? 11.852 80.25 -3.613 1 20.69 353 GLU B N 1
ATOM 9070 C CA . GLU B 1 353 ? 11.859 80.688 -2.207 1 20.69 353 GLU B CA 1
ATOM 9071 C C . GLU B 1 353 ? 12.859 79.812 -1.408 1 20.69 353 GLU B C 1
ATOM 9073 O O . GLU B 1 353 ? 12.797 78.625 -1.416 1 20.69 353 GLU B O 1
ATOM 9078 N N . GLN B 1 354 ? 14.055 80.375 -1.071 1 19.97 354 GLN B N 1
ATOM 9079 C CA . GLN B 1 354 ? 15.328 80 -0.45 1 19.97 354 GLN B CA 1
ATOM 9080 C C . GLN B 1 354 ? 15.109 79.5 0.974 1 19.97 354 GLN B C 1
ATOM 9082 O O . GLN B 1 354 ? 15.586 80.125 1.933 1 19.97 354 GLN B O 1
ATOM 9087 N N . TYR B 1 355 ? 13.891 79.312 1.386 1 18.84 355 TYR B N 1
ATOM 9088 C CA . TYR B 1 355 ? 13.75 79.312 2.838 1 18.84 355 TYR B CA 1
ATOM 9089 C C . TYR B 1 355 ? 14.781 78.375 3.49 1 18.84 355 TYR B C 1
ATOM 9091 O O . TYR B 1 355 ? 15.266 77.438 2.869 1 18.84 355 TYR B O 1
ATOM 9099 N N . TYR B 1 356 ? 15.312 78.812 4.746 1 20.78 356 TYR B N 1
ATOM 9100 C CA . TYR B 1 356 ? 16.328 78.5 5.754 1 20.78 356 TYR B CA 1
ATOM 9101 C C . TYR B 1 356 ? 16.188 77.125 6.273 1 20.78 356 TYR B C 1
ATOM 9103 O O . TYR B 1 356 ? 15.273 76.812 7.051 1 20.78 356 TYR B O 1
ATOM 9111 N N . ARG B 1 357 ? 16.281 76.188 5.512 1 21.28 357 ARG B N 1
ATOM 9112 C CA . ARG B 1 357 ? 16.016 74.812 6.059 1 21.28 357 ARG B CA 1
ATOM 9113 C C . ARG B 1 357 ? 17.047 74.438 7.109 1 21.28 357 ARG B C 1
ATOM 9115 O O . ARG B 1 357 ? 18.25 74.438 6.828 1 21.28 357 ARG B O 1
ATOM 9122 N N . PRO B 1 358 ? 16.719 74.812 8.367 1 23.38 358 PRO B N 1
ATOM 9123 C CA . PRO B 1 358 ? 17.703 74.5 9.414 1 23.38 358 PRO B CA 1
ATOM 9124 C C . PRO B 1 358 ? 18.344 73.125 9.227 1 23.38 358 PRO B C 1
ATOM 9126 O O . PRO B 1 358 ? 17.734 72.25 8.625 1 23.38 358 PRO B O 1
ATOM 9129 N N . GLN B 1 359 ? 19.734 73.125 9.203 1 22.02 359 GLN B N 1
ATOM 9130 C CA . GLN B 1 359 ? 20.703 72 9.039 1 22.02 359 GLN B CA 1
ATOM 9131 C C . GLN B 1 359 ? 20.453 70.875 10.047 1 22.02 359 GLN B C 1
ATOM 9133 O O . GLN B 1 359 ? 20.859 71 11.203 1 22.02 359 GLN B O 1
ATOM 9138 N N . HIS B 1 360 ? 19.25 70.5 10.281 1 21.17 360 HIS B N 1
ATOM 9139 C CA . HIS B 1 360 ? 19.203 69.438 11.297 1 21.17 360 HIS B CA 1
ATOM 9140 C C . HIS B 1 360 ? 20.266 68.375 11.055 1 21.17 360 HIS B C 1
ATOM 9142 O O . HIS B 1 360 ? 20.422 67.938 9.938 1 21.17 360 HIS B O 1
ATOM 9148 N N . TYR B 1 361 ? 21.406 68.438 11.758 1 21.44 361 TYR B N 1
ATOM 9149 C CA . TYR B 1 361 ? 22.516 67.562 11.922 1 21.44 361 TYR B CA 1
ATOM 9150 C C . TYR B 1 361 ? 22.047 66.062 11.898 1 21.44 361 TYR B C 1
ATOM 9152 O O . TYR B 1 361 ? 21.312 65.688 12.789 1 21.44 361 TYR B O 1
ATOM 9160 N N . HIS B 1 362 ? 21.797 65.562 10.781 1 24.88 362 HIS B N 1
ATOM 9161 C CA . HIS B 1 362 ? 21.609 64.125 10.609 1 24.88 362 HIS B CA 1
ATOM 9162 C C . HIS B 1 362 ? 22.766 63.375 11.211 1 24.88 362 HIS B C 1
ATOM 9164 O O . HIS B 1 362 ? 23.891 63.438 10.719 1 24.88 362 HIS B O 1
ATOM 9170 N N . ARG B 1 363 ? 22.922 63.312 12.578 1 27.73 363 ARG B N 1
ATOM 9171 C CA . ARG B 1 363 ? 23.891 62.406 13.172 1 27.73 363 ARG B CA 1
ATOM 9172 C C . ARG B 1 363 ? 24.031 61.125 12.336 1 27.73 363 ARG B C 1
ATOM 9174 O O . ARG B 1 363 ? 23.031 60.469 12.008 1 27.73 363 ARG B O 1
ATOM 9181 N N . ARG B 1 364 ? 25.078 60.969 11.609 1 29.91 364 ARG B N 1
ATOM 9182 C CA . ARG B 1 364 ? 25.672 59.812 10.891 1 29.91 364 ARG B CA 1
ATOM 9183 C C . ARG B 1 364 ? 25.609 58.562 11.727 1 29.91 364 ARG B C 1
ATOM 9185 O O . ARG B 1 364 ? 26.5 58.281 12.539 1 29.91 364 ARG B O 1
ATOM 9192 N N . GLY B 1 365 ? 24.688 58.375 12.57 1 29.2 365 GLY B N 1
ATOM 9193 C CA . GLY B 1 365 ? 24.656 57.156 13.383 1 29.2 365 GLY B CA 1
ATOM 9194 C C . GLY B 1 365 ? 25.125 55.938 12.633 1 29.2 365 GLY B C 1
ATOM 9195 O O . GLY B 1 365 ? 25.031 55.875 11.406 1 29.2 365 GLY B O 1
ATOM 9196 N N . GLU B 1 366 ? 26.234 55.281 13.164 1 32.91 366 GLU B N 1
ATOM 9197 C CA . GLU B 1 366 ? 26.812 54 12.703 1 32.91 366 GLU B CA 1
ATOM 9198 C C . GLU B 1 366 ? 25.766 53.156 11.992 1 32.91 366 GLU B C 1
ATOM 9200 O O . GLU B 1 366 ? 24.672 52.938 12.516 1 32.91 366 GLU B O 1
ATOM 9205 N N . SER B 1 367 ? 25.656 53.312 10.805 1 34.19 367 SER B N 1
ATOM 9206 C CA . SER B 1 367 ? 24.812 52.594 9.828 1 34.19 367 SER B CA 1
ATOM 9207 C C . SER B 1 367 ? 24.672 51.125 10.164 1 34.19 367 SER B C 1
ATOM 9209 O O . SER B 1 367 ? 25.484 50.312 9.719 1 34.19 367 SER B O 1
ATOM 9211 N N . GLY B 1 368 ? 24.906 50.75 11.414 1 37.31 368 GLY B N 1
ATOM 9212 C CA . GLY B 1 368 ? 24.562 49.406 11.82 1 37.31 368 GLY B CA 1
ATOM 9213 C C . GLY B 1 368 ? 23.328 48.875 11.125 1 37.31 368 GLY B C 1
ATOM 9214 O O . GLY B 1 368 ? 22.219 49.375 11.32 1 37.31 368 GLY B O 1
ATOM 9215 N N . VAL B 1 369 ? 23.531 48.531 9.898 1 40.56 369 VAL B N 1
ATOM 9216 C CA . VAL B 1 369 ? 22.484 47.844 9.148 1 40.56 369 VAL B CA 1
ATOM 9217 C C . VAL B 1 369 ? 21.609 47.031 10.109 1 40.56 369 VAL B C 1
ATOM 9219 O O . VAL B 1 369 ? 22.094 46.125 10.789 1 40.56 369 VAL B O 1
ATOM 9222 N N . SER B 1 370 ? 20.75 47.531 10.734 1 47.72 370 SER B N 1
ATOM 9223 C CA . SER B 1 370 ? 19.734 46.906 11.547 1 47.72 370 SER B CA 1
ATOM 9224 C C . SER B 1 370 ? 19.344 45.531 10.992 1 47.72 370 SER B C 1
ATOM 9226 O O . SER B 1 370 ? 19.25 45.375 9.773 1 47.72 370 SER B O 1
ATOM 9228 N N . PRO B 1 371 ? 19.641 44.438 11.711 1 57.31 371 PRO B N 1
ATOM 9229 C CA . PRO B 1 371 ? 19.281 43.094 11.273 1 57.31 371 PRO B CA 1
ATOM 9230 C C . PRO B 1 371 ? 17.891 43.031 10.633 1 57.31 371 PRO B C 1
ATOM 9232 O O . PRO B 1 371 ? 16.938 43.625 11.156 1 57.31 371 PRO B O 1
ATOM 9235 N N . ARG B 1 372 ? 17.875 43.094 9.328 1 62.28 372 ARG B N 1
ATOM 9236 C CA . ARG B 1 372 ? 16.625 42.969 8.594 1 62.28 372 ARG B CA 1
ATOM 9237 C C . ARG B 1 372 ? 15.859 41.719 8.992 1 62.28 372 ARG B C 1
ATOM 9239 O O . ARG B 1 372 ? 16.422 40.625 9.023 1 62.28 372 ARG B O 1
ATOM 9246 N N . LEU B 1 373 ? 14.758 41.906 9.609 1 77.38 373 LEU B N 1
ATOM 9247 C CA . LEU B 1 373 ? 13.836 40.812 9.914 1 77.38 373 LEU B CA 1
ATOM 9248 C C . LEU B 1 373 ? 13.234 40.25 8.641 1 77.38 373 LEU B C 1
ATOM 9250 O O . LEU B 1 373 ? 12.641 40.969 7.84 1 77.38 373 LEU B O 1
ATOM 9254 N N . VAL B 1 374 ? 13.781 39.125 8.32 1 85.25 374 VAL B N 1
ATOM 9255 C CA . VAL B 1 374 ? 13.273 38.438 7.129 1 85.25 374 VAL B CA 1
ATOM 9256 C C . VAL B 1 374 ? 12.492 37.188 7.527 1 85.25 374 VAL B C 1
ATOM 9258 O O . VAL B 1 374 ? 12.797 36.562 8.547 1 85.25 374 VAL B O 1
ATOM 9261 N N . ASN B 1 375 ? 11.5 37 6.773 1 91.75 375 ASN B N 1
ATOM 9262 C CA . ASN B 1 375 ? 10.766 35.75 6.969 1 91.75 375 ASN B CA 1
ATOM 9263 C C . ASN B 1 375 ? 11.656 34.531 6.758 1 91.75 375 ASN B C 1
ATOM 9265 O O . ASN B 1 375 ? 12.375 34.469 5.762 1 91.75 375 ASN B O 1
ATOM 9269 N N . SER B 1 376 ? 11.688 33.656 7.715 1 94.19 376 SER B N 1
ATOM 9270 C CA . SER B 1 376 ? 12.578 32.469 7.703 1 94.19 376 SER B CA 1
ATOM 9271 C C . SER B 1 376 ? 12.383 31.656 6.438 1 94.19 376 SER B C 1
ATOM 9273 O O . SER B 1 376 ? 13.344 31.109 5.891 1 94.19 376 SER B O 1
ATOM 9275 N N . TRP B 1 377 ? 11.164 31.5 6 1 96.56 377 TRP B N 1
ATOM 9276 C CA . TRP B 1 377 ? 10.891 30.719 4.801 1 96.56 377 TRP B CA 1
ATOM 9277 C C . TRP B 1 377 ? 11.516 31.359 3.57 1 96.56 377 TRP B C 1
ATOM 9279 O O . TRP B 1 377 ? 12.07 30.672 2.711 1 96.56 377 TRP B O 1
ATOM 9289 N N . GLU B 1 378 ? 11.414 32.625 3.465 1 95 378 GLU B N 1
ATOM 9290 C CA . GLU B 1 378 ? 12.016 33.344 2.348 1 95 378 GLU B CA 1
ATOM 9291 C C . GLU B 1 378 ? 13.539 33.188 2.355 1 95 378 GLU B C 1
ATOM 9293 O O . GLU B 1 378 ? 14.156 33.031 1.304 1 95 378 GLU B O 1
ATOM 9298 N N . ALA B 1 379 ? 14.062 33.344 3.559 1 94.56 379 ALA B N 1
ATOM 9299 C CA . ALA B 1 379 ? 15.5 33.156 3.703 1 94.56 379 ALA B CA 1
ATOM 9300 C C . ALA B 1 379 ? 15.93 31.766 3.275 1 94.56 379 ALA B C 1
ATOM 9302 O O . ALA B 1 379 ? 16.953 31.594 2.619 1 94.56 379 ALA B O 1
ATOM 9303 N N . LEU B 1 380 ? 15.195 30.797 3.666 1 96.69 380 LEU B N 1
ATOM 9304 C CA . LEU B 1 380 ? 15.5 29.406 3.33 1 96.69 380 LEU B CA 1
ATOM 9305 C C . LEU B 1 380 ? 15.344 29.156 1.834 1 96.69 380 LEU B C 1
ATOM 9307 O O . LEU B 1 380 ? 16.109 28.391 1.243 1 96.69 380 LEU B O 1
ATOM 9311 N N . LEU B 1 381 ? 14.398 29.797 1.189 1 96.69 381 LEU B N 1
ATOM 9312 C CA . LEU B 1 381 ? 14.141 29.609 -0.236 1 96.69 381 LEU B CA 1
ATOM 9313 C C . LEU B 1 381 ? 15.266 30.219 -1.069 1 96.69 381 LEU B C 1
ATOM 9315 O O . LEU B 1 381 ? 15.43 29.875 -2.244 1 96.69 381 LEU B O 1
ATOM 9319 N N . GLU B 1 382 ? 16.016 31.125 -0.492 1 95.31 382 GLU B N 1
ATOM 9320 C CA . GLU B 1 382 ? 17.219 31.625 -1.169 1 95.31 382 GLU B CA 1
ATOM 9321 C C . GLU B 1 382 ? 18.297 30.547 -1.254 1 95.31 382 GLU B C 1
ATOM 9323 O O . GLU B 1 382 ? 19.016 30.469 -2.244 1 95.31 382 GLU B O 1
ATOM 9328 N N . ARG B 1 383 ? 18.359 29.734 -0.207 1 96.19 383 ARG B N 1
ATOM 9329 C CA . ARG B 1 383 ? 19.344 28.656 -0.142 1 96.19 383 ARG B CA 1
ATOM 9330 C C . ARG B 1 383 ? 18.828 27.422 -0.859 1 96.19 383 ARG B C 1
ATOM 9332 O O . ARG B 1 383 ? 19.609 26.641 -1.413 1 96.19 383 ARG B O 1
ATOM 9339 N N . PHE B 1 384 ? 17.578 27.219 -0.86 1 97.88 384 PHE B N 1
ATOM 9340 C CA . PHE B 1 384 ? 16.922 26.078 -1.507 1 97.88 384 PHE B CA 1
ATOM 9341 C C . PHE B 1 384 ? 15.812 26.562 -2.443 1 97.88 384 PHE B C 1
ATOM 9343 O O . PHE B 1 384 ? 14.633 26.328 -2.191 1 97.88 384 PHE B O 1
ATOM 9350 N N . PRO B 1 385 ? 16.188 27.016 -3.514 1 96.69 385 PRO B N 1
ATOM 9351 C CA . PRO B 1 385 ? 15.203 27.609 -4.414 1 96.69 385 PRO B CA 1
ATOM 9352 C C . PRO B 1 385 ? 14.195 26.594 -4.953 1 96.69 385 PRO B C 1
ATOM 9354 O O . PRO B 1 385 ? 14.562 25.453 -5.242 1 96.69 385 PRO B O 1
ATOM 9357 N N . ASN B 1 386 ? 12.977 26.875 -5.043 1 93.94 386 ASN B N 1
ATOM 9358 C CA . ASN B 1 386 ? 11.883 26.141 -5.652 1 93.94 386 ASN B CA 1
ATOM 9359 C C . ASN B 1 386 ? 11.602 24.828 -4.902 1 93.94 386 ASN B C 1
ATOM 9361 O O . ASN B 1 386 ? 11.109 23.875 -5.484 1 93.94 386 ASN B O 1
ATOM 9365 N N . ASN B 1 387 ? 12.133 24.781 -3.688 1 97.25 387 ASN B N 1
ATOM 9366 C CA . ASN B 1 387 ? 11.758 23.625 -2.883 1 97.25 387 ASN B CA 1
ATOM 9367 C C . ASN B 1 387 ? 10.266 23.625 -2.551 1 97.25 387 ASN B C 1
ATOM 9369 O O . ASN B 1 387 ? 9.75 24.609 -2.014 1 97.25 387 ASN B O 1
ATOM 9373 N N . LEU B 1 388 ? 9.602 22.609 -2.807 1 96.44 388 LEU B N 1
ATOM 9374 C CA . LEU B 1 388 ? 8.148 22.547 -2.736 1 96.44 388 LEU B CA 1
ATOM 9375 C C . LEU B 1 388 ? 7.672 22.625 -1.289 1 96.44 388 LEU B C 1
ATOM 9377 O O . LEU B 1 388 ? 6.641 23.234 -0.999 1 96.44 388 LEU B O 1
ATOM 9381 N N . PHE B 1 389 ? 8.367 22 -0.389 1 97 389 PHE B N 1
ATOM 9382 C CA . PHE B 1 389 ? 8.023 22.016 1.026 1 97 389 PHE B CA 1
ATOM 9383 C C . PHE B 1 389 ? 8.109 23.438 1.583 1 97 389 PHE B C 1
ATOM 9385 O O . PHE B 1 389 ? 7.195 23.891 2.275 1 97 389 PHE B O 1
ATOM 9392 N N . LEU B 1 390 ? 9.18 24.094 1.303 1 97.81 390 LEU B N 1
ATOM 9393 C CA . LEU B 1 390 ? 9.406 25.453 1.791 1 97.81 390 LEU B CA 1
ATOM 9394 C C . LEU B 1 390 ? 8.414 26.422 1.163 1 97.81 390 LEU B C 1
ATOM 9396 O O . LEU B 1 390 ? 7.891 27.312 1.843 1 97.81 390 LEU B O 1
ATOM 9400 N N . LEU B 1 391 ? 8.172 26.25 -0.1 1 97.38 391 LEU B N 1
ATOM 9401 C CA . LEU B 1 391 ? 7.215 27.109 -0.803 1 97.38 391 LEU B CA 1
ATOM 9402 C C . LEU B 1 391 ? 5.812 26.953 -0.227 1 97.38 391 LEU B C 1
ATOM 9404 O O . LEU B 1 391 ? 5.07 27.922 -0.107 1 97.38 391 LEU B O 1
ATOM 9408 N N . SER B 1 392 ? 5.43 25.766 0.052 1 97.56 392 SER B N 1
ATOM 9409 C CA . SER B 1 392 ? 4.109 25.5 0.626 1 97.56 392 SER B CA 1
ATOM 9410 C C . SER B 1 392 ? 3.969 26.156 1.996 1 97.56 392 SER B C 1
ATOM 9412 O O . SER B 1 392 ? 2.906 26.688 2.328 1 97.56 392 SER B O 1
ATOM 9414 N N . ASN B 1 393 ? 5.027 26.109 2.756 1 97 393 ASN B N 1
ATOM 9415 C CA . ASN B 1 393 ? 4.98 26.719 4.082 1 97 393 ASN B CA 1
ATOM 9416 C C . ASN B 1 393 ? 4.969 28.25 3.998 1 97 393 ASN B C 1
ATOM 9418 O O . ASN B 1 393 ? 4.348 28.906 4.828 1 97 393 ASN B O 1
ATOM 9422 N N . LEU B 1 394 ? 5.676 28.797 3.031 1 96.88 394 LEU B N 1
ATOM 9423 C CA . LEU B 1 394 ? 5.609 30.234 2.809 1 96.88 394 LEU B CA 1
ATOM 9424 C C . LEU B 1 394 ? 4.195 30.656 2.434 1 96.88 394 LEU B C 1
ATOM 9426 O O . LEU B 1 394 ? 3.693 31.672 2.939 1 96.88 394 LEU B O 1
ATOM 9430 N N . ALA B 1 395 ? 3.578 29.906 1.539 1 97.44 395 ALA B N 1
ATOM 9431 C CA . ALA B 1 395 ? 2.189 30.188 1.181 1 97.44 395 ALA B CA 1
ATOM 9432 C C . ALA B 1 395 ? 1.28 30.094 2.402 1 97.44 395 ALA B C 1
ATOM 9434 O O . ALA B 1 395 ? 0.38 30.922 2.572 1 97.44 395 ALA B O 1
ATOM 9435 N N . GLY B 1 396 ? 1.548 29.062 3.234 1 95.81 396 GLY B N 1
ATOM 9436 C CA . GLY B 1 396 ? 0.789 28.922 4.469 1 95.81 396 GLY B CA 1
ATOM 9437 C C . GLY B 1 396 ? 0.947 30.094 5.406 1 95.81 396 GLY B C 1
ATOM 9438 O O . GLY B 1 396 ? -0.004 30.484 6.086 1 95.81 396 GLY B O 1
ATOM 9439 N N . TYR B 1 397 ? 2.127 30.719 5.434 1 94.62 397 TYR B N 1
ATOM 9440 C CA . TYR B 1 397 ? 2.396 31.891 6.246 1 94.62 397 TYR B CA 1
ATOM 9441 C C . TYR B 1 397 ? 1.539 33.062 5.797 1 94.62 397 TYR B C 1
ATOM 9443 O O . TYR B 1 397 ? 0.928 33.75 6.625 1 94.62 397 TYR B O 1
ATOM 9451 N N . TYR B 1 398 ? 1.435 33.281 4.516 1 94.5 398 TYR B N 1
ATOM 9452 C CA . TYR B 1 398 ? 0.647 34.375 3.988 1 94.5 398 TYR B CA 1
ATOM 9453 C C . TYR B 1 398 ? -0.842 34.125 4.199 1 94.5 398 TYR B C 1
ATOM 9455 O O . TYR B 1 398 ? -1.603 35.094 4.43 1 94.5 398 TYR B O 1
ATOM 9463 N N . TYR B 1 399 ? -1.315 33 4.148 1 93 399 TYR B N 1
ATOM 9464 C CA . TYR B 1 399 ? -2.715 32.656 4.352 1 93 399 TYR B CA 1
ATOM 9465 C C . TYR B 1 399 ? -3.096 32.719 5.824 1 93 399 TYR B C 1
ATOM 9467 O O . TYR B 1 399 ? -4.043 33.438 6.188 1 93 399 TYR B O 1
ATOM 9475 N N . ASN B 1 400 ? -2.311 32.062 6.723 1 87.25 400 ASN B N 1
ATOM 9476 C CA . ASN B 1 400 ? -2.721 31.844 8.109 1 87.25 400 ASN B CA 1
ATOM 9477 C C . ASN B 1 400 ? -2.305 33 8.992 1 87.25 400 ASN B C 1
ATOM 9479 O O . ASN B 1 400 ? -3.014 33.344 9.938 1 87.25 400 ASN B O 1
ATOM 9483 N N . VAL B 1 401 ? -1.145 33.562 8.727 1 86.06 401 VAL B N 1
ATOM 9484 C CA . VAL B 1 401 ? -0.585 34.562 9.648 1 86.06 401 VAL B CA 1
ATOM 9485 C C . VAL B 1 401 ? -0.82 35.969 9.102 1 86.06 401 VAL B C 1
ATOM 9487 O O . VAL B 1 401 ? -1.401 36.812 9.781 1 86.06 401 VAL B O 1
ATOM 9490 N N . LYS B 1 402 ? -0.446 36.188 7.871 1 87.88 402 LYS B N 1
ATOM 9491 C CA . LYS B 1 402 ? -0.559 37.5 7.289 1 87.88 402 LYS B CA 1
ATOM 9492 C C . LYS B 1 402 ? -1.963 37.75 6.742 1 87.88 402 LYS B C 1
ATOM 9494 O O . LYS B 1 402 ? -2.367 38.906 6.551 1 87.88 402 LYS B O 1
ATOM 9499 N N . LYS B 1 403 ? -2.717 36.719 6.484 1 87.94 403 LYS B N 1
ATOM 9500 C CA . LYS B 1 403 ? -4.07 36.812 5.938 1 87.94 403 LYS B CA 1
ATOM 9501 C C . LYS B 1 403 ? -4.082 37.531 4.598 1 87.94 403 LYS B C 1
ATOM 9503 O O . LYS B 1 403 ? -4.98 38.344 4.332 1 87.94 403 LYS B O 1
ATOM 9508 N N . ASP B 1 404 ? -2.994 37.375 3.93 1 93.94 404 ASP B N 1
ATOM 9509 C CA . ASP B 1 404 ? -2.9 37.875 2.557 1 93.94 404 ASP B CA 1
ATOM 9510 C C . ASP B 1 404 ? -3.287 36.781 1.561 1 93.94 404 ASP B C 1
ATOM 9512 O O . ASP B 1 404 ? -2.426 36.062 1.064 1 93.94 404 ASP B O 1
ATOM 9516 N N . LEU B 1 405 ? -4.508 36.75 1.167 1 95.69 405 LEU B N 1
ATOM 9517 C CA . LEU B 1 405 ? -5.062 35.656 0.354 1 95.69 405 LEU B CA 1
ATOM 9518 C C . LEU B 1 405 ? -4.531 35.719 -1.074 1 95.69 405 LEU B C 1
ATOM 9520 O O . LEU B 1 405 ? -4.363 34.688 -1.728 1 95.69 405 LEU B O 1
ATOM 9524 N N . GLU B 1 406 ? -4.285 36.906 -1.533 1 96.69 406 GLU B N 1
ATOM 9525 C CA . GLU B 1 406 ? -3.814 37.062 -2.906 1 96.69 406 GLU B CA 1
ATOM 9526 C C . GLU B 1 406 ? -2.42 36.438 -3.076 1 96.69 406 GLU B C 1
ATOM 9528 O O . GLU B 1 406 ? -2.174 35.688 -4.02 1 96.69 406 GLU B O 1
ATOM 9533 N N . LYS B 1 407 ? -1.57 36.875 -2.172 1 96.94 407 LYS B N 1
ATOM 9534 C CA . LYS B 1 407 ? -0.21 36.344 -2.236 1 96.94 407 LYS B CA 1
ATOM 9535 C C . LYS B 1 407 ? -0.192 34.844 -1.993 1 96.94 407 LYS B C 1
ATOM 9537 O O . LYS B 1 407 ? 0.575 34.094 -2.627 1 96.94 407 LYS B O 1
ATOM 9542 N N . ALA B 1 408 ? -0.944 34.406 -1.082 1 97.94 408 ALA B N 1
ATOM 9543 C CA . ALA B 1 408 ? -1.047 32.969 -0.81 1 97.94 408 ALA B CA 1
ATOM 9544 C C . ALA B 1 408 ? -1.501 32.188 -2.051 1 97.94 408 ALA B C 1
ATOM 9546 O O . ALA B 1 408 ? -0.921 31.172 -2.398 1 97.94 408 ALA B O 1
ATOM 9547 N N . GLN B 1 409 ? -2.559 32.719 -2.711 1 97.88 409 GLN B N 1
ATOM 9548 C CA . GLN B 1 409 ? -3.078 32.094 -3.91 1 97.88 409 GLN B CA 1
ATOM 9549 C C . GLN B 1 409 ? -2.012 32 -5 1 97.88 409 GLN B C 1
ATOM 9551 O O . GLN B 1 409 ? -1.882 30.984 -5.68 1 97.88 409 GLN B O 1
ATOM 9556 N N . SER B 1 410 ? -1.309 33.062 -5.172 1 97.88 410 SER B N 1
ATOM 9557 C CA . SER B 1 410 ? -0.268 33.094 -6.195 1 97.88 410 SER B CA 1
ATOM 9558 C C . SER B 1 410 ? 0.812 32.062 -5.926 1 97.88 410 SER B C 1
ATOM 9560 O O . SER B 1 410 ? 1.286 31.406 -6.852 1 97.88 410 SER B O 1
ATOM 9562 N N . LEU B 1 411 ? 1.23 31.953 -4.691 1 97.81 411 LEU B N 1
ATOM 9563 C CA . LEU B 1 411 ? 2.27 31 -4.32 1 97.81 411 LEU B CA 1
ATOM 9564 C C . LEU B 1 411 ? 1.776 29.562 -4.488 1 97.81 411 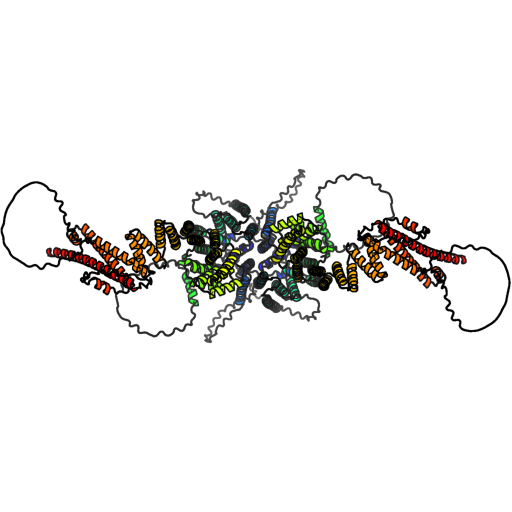LEU B C 1
ATOM 9566 O O . LEU B 1 411 ? 2.504 28.703 -4.996 1 97.81 411 LEU B O 1
ATOM 9570 N N . TYR B 1 412 ? 0.569 29.234 -4.074 1 98 412 TYR B N 1
ATOM 9571 C CA . TYR B 1 412 ? 0.011 27.906 -4.242 1 98 412 TYR B CA 1
ATOM 9572 C C . TYR B 1 412 ? -0.147 27.562 -5.719 1 98 412 TYR B C 1
ATOM 9574 O O . TYR B 1 412 ? 0.058 26.406 -6.121 1 98 412 TYR B O 1
ATOM 9582 N N . LYS B 1 413 ? -0.586 28.547 -6.465 1 97.31 413 LYS B N 1
ATOM 9583 C CA . LYS B 1 413 ? -0.707 28.344 -7.906 1 97.31 413 LYS B CA 1
ATOM 9584 C C . LYS B 1 413 ? 0.644 27.984 -8.523 1 97.31 413 LYS B C 1
ATOM 9586 O O . LYS B 1 413 ? 0.741 27.062 -9.328 1 97.31 413 LYS B O 1
ATOM 9591 N N . ARG B 1 414 ? 1.635 28.75 -8.148 1 96.88 414 ARG B N 1
ATOM 9592 C CA . ARG B 1 414 ? 2.988 28.469 -8.609 1 96.88 414 ARG B CA 1
ATOM 9593 C C . ARG B 1 414 ? 3.418 27.062 -8.219 1 96.88 414 ARG B C 1
ATOM 9595 O O . ARG B 1 414 ? 3.984 26.328 -9.031 1 96.88 414 ARG B O 1
ATOM 9602 N N . LEU B 1 415 ? 3.203 26.719 -6.988 1 96.62 415 LEU B N 1
ATOM 9603 C CA . LEU B 1 415 ? 3.514 25.391 -6.469 1 96.62 415 LEU B CA 1
ATOM 9604 C C . LEU B 1 415 ? 2.828 24.312 -7.297 1 96.62 415 LEU B C 1
ATOM 9606 O O . LEU B 1 415 ? 3.453 23.312 -7.664 1 96.62 415 LEU B O 1
ATOM 9610 N N . HIS B 1 416 ? 1.589 24.484 -7.621 1 96.19 416 HIS B N 1
ATOM 9611 C CA . HIS B 1 416 ? 0.781 23.516 -8.367 1 96.19 416 HIS B CA 1
ATOM 9612 C C . HIS B 1 416 ? 1.264 23.391 -9.812 1 96.19 416 HIS B C 1
ATOM 9614 O O . HIS B 1 416 ? 1.257 22.297 -10.383 1 96.19 416 HIS B O 1
ATOM 9620 N N . GLU B 1 417 ? 1.647 24.453 -10.359 1 95.56 417 GLU B N 1
ATOM 9621 C CA . GLU B 1 417 ? 2.125 24.453 -11.734 1 95.56 417 GLU B CA 1
ATOM 9622 C C . GLU B 1 417 ? 3.48 23.766 -11.852 1 95.56 417 GLU B C 1
ATOM 9624 O O . GLU B 1 417 ? 3.748 23.078 -12.844 1 95.56 417 GLU B O 1
ATOM 9629 N N . MET B 1 418 ? 4.312 23.938 -10.844 1 94.19 418 MET B N 1
ATOM 9630 C CA . MET B 1 418 ? 5.641 23.328 -10.836 1 94.19 418 MET B CA 1
ATOM 9631 C C . MET B 1 418 ? 5.539 21.812 -10.719 1 94.19 418 MET B C 1
ATOM 9633 O O . MET B 1 418 ? 6.324 21.078 -11.328 1 94.19 418 MET B O 1
ATOM 9637 N N . ASN B 1 419 ? 4.664 21.391 -9.969 1 94.88 419 ASN B N 1
ATOM 9638 C CA . ASN B 1 419 ? 4.43 19.953 -9.773 1 94.88 419 ASN B CA 1
ATOM 9639 C C . ASN B 1 419 ? 2.938 19.641 -9.727 1 94.88 419 ASN B C 1
ATOM 9641 O O . ASN B 1 419 ? 2.383 19.391 -8.656 1 94.88 419 ASN B O 1
ATOM 9645 N N . PRO B 1 420 ? 2.395 19.453 -10.828 1 95.19 420 PRO B N 1
ATOM 9646 C CA . PRO B 1 420 ? 0.938 19.344 -10.93 1 95.19 420 PRO B CA 1
ATOM 9647 C C . PRO B 1 420 ? 0.407 18.031 -10.336 1 95.19 420 PRO B C 1
ATOM 9649 O O . PRO B 1 420 ? -0.781 17.938 -10.016 1 95.19 420 PRO B O 1
ATOM 9652 N N . TYR B 1 421 ? 1.212 17.016 -10.148 1 96.25 421 TYR B N 1
ATOM 9653 C CA . TYR B 1 421 ? 0.729 15.719 -9.672 1 96.25 421 TYR B CA 1
ATOM 9654 C C . TYR B 1 421 ? 0.976 15.555 -8.18 1 96.25 421 TYR B C 1
ATOM 9656 O O . TYR B 1 421 ? 0.644 14.523 -7.594 1 96.25 421 TYR B O 1
ATOM 9664 N N . ARG B 1 422 ? 1.55 16.578 -7.57 1 96 422 ARG B N 1
ATOM 9665 C CA . ARG B 1 422 ? 1.728 16.594 -6.125 1 96 422 ARG B CA 1
ATOM 9666 C C . ARG B 1 422 ? 0.442 17.016 -5.418 1 96 422 ARG B C 1
ATOM 9668 O O . ARG B 1 422 ? -0.082 18.109 -5.672 1 96 422 ARG B O 1
ATOM 9675 N N . LEU B 1 423 ? -0.077 16.188 -4.586 1 96.38 423 LEU B N 1
ATOM 9676 C CA . LEU B 1 423 ? -1.363 16.469 -3.959 1 96.38 423 LEU B CA 1
ATOM 9677 C C . LEU B 1 423 ? -1.173 17.078 -2.578 1 96.38 423 LEU B C 1
ATOM 9679 O O . LEU B 1 423 ? -2.113 17.641 -2.006 1 96.38 423 LEU B O 1
ATOM 9683 N N . GLU B 1 424 ? 0.045 17.062 -2.01 1 94.69 424 GLU B N 1
ATOM 9684 C CA . GLU B 1 424 ? 0.332 17.688 -0.729 1 94.69 424 GLU B CA 1
ATOM 9685 C C . GLU B 1 424 ? 0.097 19.203 -0.796 1 94.69 424 GLU B C 1
ATOM 9687 O O . GLU B 1 424 ? 0.492 19.844 -1.765 1 94.69 424 GLU B O 1
ATOM 9692 N N . SER B 1 425 ? -0.612 19.781 0.131 1 95.06 425 SER B N 1
ATOM 9693 C CA . SER B 1 425 ? -0.873 21.219 0.305 1 95.06 425 SER B CA 1
ATOM 9694 C C . SER B 1 425 ? -1.986 21.688 -0.621 1 95.06 425 SER B C 1
ATOM 9696 O O . SER B 1 425 ? -2.301 22.875 -0.662 1 95.06 425 SER B O 1
ATOM 9698 N N . MET B 1 426 ? -2.615 20.75 -1.409 1 96.88 426 MET B N 1
ATOM 9699 C CA . MET B 1 426 ? -3.719 21.156 -2.275 1 96.88 426 MET B CA 1
ATOM 9700 C C . MET B 1 426 ? -4.977 21.438 -1.461 1 96.88 426 MET B C 1
ATOM 9702 O O . MET B 1 426 ? -5.863 22.172 -1.906 1 96.88 426 MET B O 1
ATOM 9706 N N . ASP B 1 427 ? -5.023 20.844 -0.302 1 96.69 427 ASP B N 1
ATOM 9707 C CA . ASP B 1 427 ? -6.113 21.172 0.619 1 96.69 427 ASP B CA 1
ATOM 9708 C C . ASP B 1 427 ? -6.074 22.641 1.024 1 96.69 427 ASP B C 1
ATOM 9710 O O . ASP B 1 427 ? -7.098 23.328 0.982 1 96.69 427 ASP B O 1
ATOM 9714 N N . ASP B 1 428 ? -4.895 23.156 1.303 1 96.5 428 ASP B N 1
ATOM 9715 C CA . ASP B 1 428 ? -4.727 24.562 1.66 1 96.5 428 ASP B CA 1
ATOM 9716 C C . ASP B 1 428 ? -5.031 25.484 0.472 1 96.5 428 ASP B C 1
ATOM 9718 O O . ASP B 1 428 ? -5.68 26.516 0.627 1 96.5 428 ASP B O 1
ATOM 9722 N N . TYR B 1 429 ? -4.547 25.109 -0.708 1 97.75 429 TYR B N 1
ATOM 9723 C CA . TYR B 1 429 ? -4.828 25.875 -1.92 1 97.75 429 TYR B CA 1
ATOM 9724 C C . TYR B 1 429 ? -6.332 25.984 -2.158 1 97.75 429 TYR B C 1
ATOM 9726 O O . TYR B 1 429 ? -6.836 27.047 -2.498 1 97.75 429 TYR B O 1
ATOM 9734 N N . SER B 1 430 ? -7.035 24.875 -1.913 1 98.31 430 SER B N 1
ATOM 9735 C CA . SER B 1 430 ? -8.477 24.844 -2.119 1 98.31 430 SER B CA 1
ATOM 9736 C C . SER B 1 430 ? -9.195 25.781 -1.156 1 98.31 430 SER B C 1
ATOM 9738 O O . SER B 1 430 ? -10.203 26.391 -1.512 1 98.31 430 SER B O 1
ATOM 9740 N N . ILE B 1 431 ? -8.727 25.922 0.074 1 96.75 431 ILE B N 1
ATOM 9741 C CA . ILE B 1 431 ? -9.328 26.812 1.06 1 96.75 431 ILE B CA 1
ATOM 9742 C C . ILE B 1 431 ? -9.148 28.266 0.623 1 96.75 431 ILE B C 1
ATOM 9744 O O . ILE B 1 431 ? -10.07 29.078 0.753 1 96.75 431 ILE B O 1
ATOM 9748 N N . VAL B 1 432 ? -7.969 28.547 0.149 1 97.62 432 VAL B N 1
ATOM 9749 C CA . VAL B 1 432 ? -7.684 29.891 -0.31 1 97.62 432 VAL B CA 1
ATOM 9750 C C . VAL B 1 432 ? -8.609 30.25 -1.475 1 97.62 432 VAL B C 1
ATOM 9752 O O . VAL B 1 432 ? -9.164 31.344 -1.521 1 97.62 432 VAL B O 1
ATOM 9755 N N . LEU B 1 433 ? -8.75 29.312 -2.402 1 98 433 LEU B N 1
ATOM 9756 C CA . LEU B 1 433 ? -9.664 29.531 -3.521 1 98 433 LEU B CA 1
ATOM 9757 C C . LEU B 1 433 ? -11.102 29.688 -3.033 1 98 433 LEU B C 1
ATOM 9759 O O . LEU B 1 433 ? -11.852 30.516 -3.551 1 98 433 LEU B O 1
ATOM 9763 N N . PHE B 1 434 ? -11.516 28.984 -2.082 1 97.25 434 PHE B N 1
ATOM 9764 C CA . PHE B 1 434 ? -12.844 29.031 -1.485 1 97.25 434 PHE B CA 1
ATOM 9765 C C . PHE B 1 434 ? -13.102 30.391 -0.85 1 97.25 434 PHE B C 1
ATOM 9767 O O . PHE B 1 434 ? -14.141 31.016 -1.092 1 97.25 434 PHE B O 1
ATOM 9774 N N . LEU B 1 435 ? -12.148 30.875 -0.068 1 95.38 435 LEU B N 1
ATOM 9775 C CA . LEU B 1 435 ? -12.289 32.156 0.648 1 95.38 435 LEU B CA 1
ATOM 9776 C C . LEU B 1 435 ? -12.32 33.312 -0.324 1 95.38 435 LEU B C 1
ATOM 9778 O O . LEU B 1 435 ? -12.969 34.344 -0.059 1 95.38 435 LEU B O 1
ATOM 9782 N N . ARG B 1 436 ? -11.664 33.125 -1.39 1 95.81 436 ARG B N 1
ATOM 9783 C CA . ARG B 1 436 ? -11.633 34.156 -2.404 1 95.81 436 ARG B CA 1
ATOM 9784 C C . ARG B 1 436 ? -12.859 34.094 -3.312 1 95.81 436 ARG B C 1
ATOM 9786 O O . ARG B 1 436 ? -13.086 34.969 -4.145 1 95.81 436 ARG B O 1
ATOM 9793 N N . GLY B 1 437 ? -13.594 33.031 -3.191 1 95.75 437 GLY B N 1
ATOM 9794 C CA . GLY B 1 437 ? -14.781 32.844 -4.004 1 95.75 437 GLY B CA 1
ATOM 9795 C C . GLY B 1 437 ? -14.469 32.531 -5.453 1 95.75 437 GLY B C 1
ATOM 9796 O O . GLY B 1 437 ? -15.258 32.844 -6.348 1 95.75 437 GLY B O 1
ATOM 9797 N N . ASP B 1 438 ? -13.32 31.969 -5.66 1 96.44 438 ASP B N 1
ATOM 9798 C CA . ASP B 1 438 ? -12.906 31.625 -7.02 1 96.44 438 ASP B CA 1
ATOM 9799 C C . ASP B 1 438 ? -13.5 30.281 -7.449 1 96.44 438 ASP B C 1
ATOM 9801 O O . ASP B 1 438 ? -12.828 29.25 -7.402 1 96.44 438 ASP B O 1
ATOM 9805 N N . ARG B 1 439 ? -14.617 30.25 -8.055 1 96.19 439 ARG B N 1
ATOM 9806 C CA . ARG B 1 439 ? -15.352 29.047 -8.414 1 96.19 439 ARG B CA 1
ATOM 9807 C C . ARG B 1 439 ? -14.664 28.297 -9.547 1 96.19 439 ARG B C 1
ATOM 9809 O O . ARG B 1 439 ? -14.586 27.078 -9.531 1 96.19 439 ARG B O 1
ATOM 9816 N N . ILE B 1 440 ? -14.211 29.016 -10.492 1 96.88 440 ILE B N 1
ATOM 9817 C CA . ILE B 1 440 ? -13.586 28.406 -11.656 1 96.88 440 ILE B CA 1
ATOM 9818 C C . ILE B 1 440 ? -12.289 27.719 -11.242 1 96.88 440 ILE B C 1
ATOM 9820 O O . ILE B 1 440 ? -12.031 26.578 -11.617 1 96.88 440 ILE B O 1
ATOM 9824 N N . GLY B 1 441 ? -11.492 28.531 -10.5 1 97.19 441 GLY B N 1
ATOM 9825 C CA . GLY B 1 441 ? -10.242 27.969 -10.023 1 97.19 441 GLY B CA 1
ATOM 9826 C C . GLY B 1 441 ? -10.43 26.734 -9.172 1 97.19 441 GLY B C 1
ATOM 9827 O O . GLY B 1 441 ? -9.695 25.75 -9.328 1 97.19 441 GLY B O 1
ATOM 9828 N N . LEU B 1 442 ? -11.32 26.75 -8.336 1 97.94 442 LEU B N 1
ATOM 9829 C CA . LEU B 1 442 ? -11.57 25.625 -7.441 1 97.94 442 LEU B CA 1
ATOM 9830 C C . LEU B 1 442 ? -12.133 24.438 -8.211 1 97.94 442 LEU B C 1
ATOM 9832 O O . LEU B 1 442 ? -11.82 23.281 -7.902 1 97.94 442 LEU B O 1
ATOM 9836 N N . SER B 1 443 ? -13 24.688 -9.203 1 97.75 443 SER B N 1
ATOM 9837 C CA . SER B 1 443 ? -13.539 23.625 -10.047 1 97.75 443 SER B CA 1
ATOM 9838 C C . SER B 1 443 ? -12.422 22.922 -10.828 1 97.75 443 SER B C 1
ATOM 9840 O O . SER B 1 443 ? -12.383 21.688 -10.906 1 97.75 443 SER B O 1
ATOM 9842 N N . SER B 1 444 ? -11.609 23.703 -11.391 1 97.75 444 SER B N 1
ATOM 9843 C CA . SER B 1 444 ? -10.492 23.156 -12.148 1 97.75 444 SER B CA 1
ATOM 9844 C C . SER B 1 444 ? -9.586 22.312 -11.258 1 97.75 444 SER B C 1
ATOM 9846 O O . SER B 1 444 ? -9.164 21.219 -11.648 1 97.75 444 SER B O 1
ATOM 9848 N N . LEU B 1 445 ? -9.242 22.828 -10.086 1 98.06 445 LEU B N 1
ATOM 9849 C CA . LEU B 1 445 ? -8.406 22.094 -9.141 1 98.06 445 LEU B CA 1
ATOM 9850 C C . LEU B 1 445 ? -9.07 20.797 -8.727 1 98.06 445 LEU B C 1
ATOM 9852 O O . LEU B 1 445 ? -8.422 19.75 -8.648 1 98.06 445 LEU B O 1
ATOM 9856 N N . ALA B 1 446 ? -10.352 20.844 -8.438 1 98.31 446 ALA B N 1
ATOM 9857 C CA . ALA B 1 446 ? -11.109 19.672 -8.023 1 98.31 446 ALA B CA 1
ATOM 9858 C C . ALA B 1 446 ? -11.055 18.578 -9.086 1 98.31 446 ALA B C 1
ATOM 9860 O O . ALA B 1 446 ? -10.883 17.406 -8.773 1 98.31 446 ALA B O 1
ATOM 9861 N N . GLN B 1 447 ? -11.219 18.953 -10.305 1 97.12 447 GLN B N 1
ATOM 9862 C CA . GLN B 1 447 ? -11.18 18 -11.406 1 97.12 447 GLN B CA 1
ATOM 9863 C C . GLN B 1 447 ? -9.789 17.375 -11.531 1 97.12 447 GLN B C 1
ATOM 9865 O O . GLN B 1 447 ? -9.664 16.156 -11.727 1 97.12 447 GLN B O 1
ATOM 9870 N N . GLN B 1 448 ? -8.828 18.125 -11.445 1 96.62 448 GLN B N 1
ATOM 9871 C CA . GLN B 1 448 ? -7.457 17.672 -11.625 1 96.62 448 GLN B CA 1
ATOM 9872 C C . GLN B 1 448 ? -7.055 16.688 -10.523 1 96.62 448 GLN B C 1
ATOM 9874 O O . GLN B 1 448 ? -6.492 15.625 -10.805 1 96.62 448 GLN B O 1
ATOM 9879 N N . VAL B 1 449 ? -7.285 17.078 -9.281 1 96.94 449 VAL B N 1
ATOM 9880 C CA . VAL B 1 449 ? -6.867 16.25 -8.164 1 96.94 449 VAL B CA 1
ATOM 9881 C C . VAL B 1 449 ? -7.637 14.93 -8.188 1 96.94 449 VAL B C 1
ATOM 9883 O O . VAL B 1 449 ? -7.105 13.883 -7.805 1 96.94 449 VAL B O 1
ATOM 9886 N N . TYR B 1 450 ? -8.883 14.992 -8.633 1 94.12 450 TYR B N 1
ATOM 9887 C CA . TYR B 1 450 ? -9.703 13.789 -8.68 1 94.12 450 TYR B CA 1
ATOM 9888 C C . TYR B 1 450 ? -9.242 12.852 -9.789 1 94.12 450 TYR B C 1
ATOM 9890 O O . TYR B 1 450 ? -9.344 11.625 -9.656 1 94.12 450 TYR B O 1
ATOM 9898 N N . GLN B 1 451 ? -8.75 13.398 -10.836 1 92.94 451 GLN B N 1
ATOM 9899 C CA . GLN B 1 451 ? -8.227 12.594 -11.93 1 92.94 451 GLN B CA 1
ATOM 9900 C C . GLN B 1 451 ? -6.93 11.898 -11.531 1 92.94 451 GLN B C 1
ATOM 9902 O O . GLN B 1 451 ? -6.645 10.789 -11.992 1 92.94 451 GLN B O 1
ATOM 9907 N N . ILE B 1 452 ? -6.184 12.508 -10.711 1 94.31 452 ILE B N 1
ATOM 9908 C CA . ILE B 1 452 ? -4.902 11.961 -10.281 1 94.31 452 ILE B CA 1
ATOM 9909 C C . ILE B 1 452 ? -5.137 10.797 -9.32 1 94.31 452 ILE B C 1
ATOM 9911 O O . ILE B 1 452 ? -4.582 9.711 -9.508 1 94.31 452 ILE B O 1
ATOM 9915 N N . ASP B 1 453 ? -5.961 11 -8.312 1 93.88 453 ASP B N 1
ATOM 9916 C CA . ASP B 1 453 ? -6.258 9.961 -7.324 1 93.88 453 ASP B CA 1
ATOM 9917 C C . ASP B 1 453 ? -7.586 10.234 -6.621 1 93.88 453 ASP B C 1
ATOM 9919 O O . ASP B 1 453 ? -7.633 10.969 -5.629 1 93.88 453 ASP B O 1
ATOM 9923 N N . PRO B 1 454 ? -8.602 9.625 -6.984 1 93.25 454 PRO B N 1
ATOM 9924 C CA . PRO B 1 454 ? -9.93 9.883 -6.41 1 93.25 454 PRO B CA 1
ATOM 9925 C C . PRO B 1 454 ? -10.062 9.336 -4.988 1 93.25 454 PRO B C 1
ATOM 9927 O O . PRO B 1 454 ? -11.016 9.688 -4.281 1 93.25 454 PRO B O 1
ATOM 9930 N N . PHE B 1 455 ? -9.172 8.555 -4.496 1 91.81 455 PHE B N 1
ATOM 9931 C CA . PHE B 1 455 ? -9.344 7.891 -3.209 1 91.81 455 PHE B CA 1
ATOM 9932 C C . PHE B 1 455 ? -8.453 8.539 -2.15 1 91.81 455 PHE B C 1
ATOM 9934 O O . PHE B 1 455 ? -8.516 8.164 -0.976 1 91.81 455 PHE B O 1
ATOM 9941 N N . ARG B 1 456 ? -7.684 9.508 -2.49 1 95 456 ARG B N 1
ATOM 9942 C CA . ARG B 1 456 ? -6.836 10.234 -1.548 1 95 456 ARG B CA 1
ATOM 9943 C C . ARG B 1 456 ? -7.656 11.211 -0.713 1 95 456 ARG B C 1
ATOM 9945 O O . ARG B 1 456 ? -8.633 11.789 -1.201 1 95 456 ARG B O 1
ATOM 9952 N N . ALA B 1 457 ? -7.301 11.398 0.551 1 96.94 457 ALA B N 1
ATOM 9953 C CA . ALA B 1 457 ? -8.023 12.297 1.453 1 96.94 457 ALA B CA 1
ATOM 9954 C C . ALA B 1 457 ? -8.016 13.727 0.925 1 96.94 457 ALA B C 1
ATOM 9956 O O . ALA B 1 457 ? -9.039 14.406 0.954 1 96.94 457 ALA B O 1
ATOM 9957 N N . GLU B 1 458 ? -6.941 14.195 0.373 1 97.56 458 GLU B N 1
ATOM 9958 C CA . GLU B 1 458 ? -6.809 15.555 -0.137 1 97.56 458 GLU B CA 1
ATOM 9959 C C . GLU B 1 458 ? -7.73 15.789 -1.329 1 97.56 458 GLU B C 1
ATOM 9961 O O . GLU B 1 458 ? -8.336 16.859 -1.45 1 97.56 458 GLU B O 1
ATOM 9966 N N . SER B 1 459 ? -7.816 14.773 -2.195 1 97.75 459 SER B N 1
ATOM 9967 C CA . SER B 1 459 ? -8.68 14.898 -3.367 1 97.75 459 SER B CA 1
ATOM 9968 C C . SER B 1 459 ? -10.141 15.078 -2.961 1 97.75 459 SER B C 1
ATOM 9970 O O . SER B 1 459 ? -10.828 15.953 -3.482 1 97.75 459 SER B O 1
ATOM 9972 N N . ASN B 1 460 ? -10.555 14.258 -2.008 1 98.25 460 ASN B N 1
ATOM 9973 C CA . ASN B 1 460 ? -11.938 14.352 -1.552 1 98.25 460 ASN B CA 1
ATOM 9974 C C . ASN B 1 460 ? -12.188 15.641 -0.771 1 98.25 460 ASN B C 1
ATOM 9976 O O . ASN B 1 460 ? -13.281 16.203 -0.827 1 98.25 460 ASN B O 1
ATOM 9980 N N . TYR B 1 461 ? -11.188 16.078 -0.022 1 98.44 461 TYR B N 1
ATOM 9981 C CA . TYR B 1 461 ? -11.258 17.344 0.693 1 98.44 461 TYR B CA 1
ATOM 9982 C C . TYR B 1 461 ? -11.492 18.5 -0.271 1 98.44 461 TYR B C 1
ATOM 9984 O O . TYR B 1 461 ? -12.367 19.344 -0.042 1 98.44 461 TYR B O 1
ATOM 9992 N N . VAL B 1 462 ? -10.781 18.547 -1.394 1 98.62 462 VAL B N 1
ATOM 9993 C CA . VAL B 1 462 ? -10.867 19.609 -2.387 1 98.62 462 VAL B CA 1
ATOM 9994 C C . VAL B 1 462 ? -12.219 19.562 -3.088 1 98.62 462 VAL B C 1
ATOM 9996 O O . VAL B 1 462 ? -12.875 20.594 -3.277 1 98.62 462 VAL B O 1
ATOM 9999 N N . VAL B 1 463 ? -12.688 18.406 -3.449 1 98.31 463 VAL B N 1
ATOM 10000 C CA . VAL B 1 463 ? -13.969 18.234 -4.125 1 98.31 463 VAL B CA 1
ATOM 10001 C C . VAL B 1 463 ? -15.102 18.641 -3.182 1 98.31 463 VAL B C 1
ATOM 10003 O O . VAL B 1 463 ? -16.094 19.234 -3.607 1 98.31 463 VAL B O 1
ATOM 10006 N N . GLY B 1 464 ? -14.969 18.266 -1.907 1 98.44 464 GLY B N 1
ATOM 10007 C CA . GLY B 1 464 ? -15.945 18.703 -0.924 1 98.44 464 GLY B CA 1
ATOM 10008 C C . GLY B 1 464 ? -16.062 20.219 -0.826 1 98.44 464 GLY B C 1
ATOM 10009 O O . GLY B 1 464 ? -17.156 20.766 -0.796 1 98.44 464 GLY B O 1
ATOM 10010 N N . ASN B 1 465 ? -14.945 20.891 -0.784 1 98 465 ASN B N 1
ATOM 10011 C CA . ASN B 1 465 ? -14.914 22.344 -0.753 1 98 465 ASN B CA 1
ATOM 10012 C C . ASN B 1 465 ? -15.617 22.938 -1.971 1 98 465 ASN B C 1
ATOM 10014 O O . ASN B 1 465 ? -16.297 23.953 -1.859 1 98 465 ASN B O 1
ATOM 10018 N N . TYR B 1 466 ? -15.367 22.312 -3.068 1 97.94 466 TYR B N 1
ATOM 10019 C CA . TYR B 1 466 ? -16 22.766 -4.301 1 97.94 466 TYR B CA 1
ATOM 10020 C C . TYR B 1 466 ? -17.516 22.688 -4.195 1 97.94 466 TYR B C 1
ATOM 10022 O O . TYR B 1 466 ? -18.234 23.641 -4.516 1 97.94 466 TYR B O 1
ATOM 10030 N N . TYR B 1 467 ? -18.062 21.594 -3.729 1 97.69 467 TYR B N 1
ATOM 10031 C CA . TYR B 1 467 ? -19.5 21.406 -3.623 1 97.69 467 TYR B CA 1
ATOM 10032 C C . TYR B 1 467 ? -20.094 22.359 -2.592 1 97.69 467 TYR B C 1
ATOM 10034 O O . TYR B 1 467 ? -21.203 22.859 -2.775 1 97.69 467 TYR B O 1
ATOM 10042 N N . VAL B 1 468 ? -19.406 22.594 -1.537 1 96.75 468 VAL B N 1
ATOM 10043 C CA . VAL B 1 468 ? -19.891 23.531 -0.521 1 96.75 468 VAL B CA 1
ATOM 10044 C C . VAL B 1 468 ? -19.953 24.938 -1.102 1 96.75 468 VAL B C 1
ATOM 10046 O O . VAL B 1 468 ? -20.906 25.672 -0.856 1 96.75 468 VAL B O 1
ATOM 10049 N N . LEU B 1 469 ? -18.891 25.281 -1.847 1 96.44 469 LEU B N 1
ATOM 10050 C CA . LEU B 1 469 ? -18.875 26.594 -2.482 1 96.44 469 LEU B CA 1
ATOM 10051 C C . LEU B 1 469 ? -20.047 26.75 -3.447 1 96.44 469 LEU B C 1
ATOM 10053 O O . LEU B 1 469 ? -20.578 27.844 -3.607 1 96.44 469 LEU B O 1
ATOM 10057 N N . MET B 1 470 ? -20.516 25.656 -4.051 1 95.75 470 MET B N 1
ATOM 10058 C CA . MET B 1 470 ? -21.609 25.656 -5.012 1 95.75 470 MET B CA 1
ATOM 10059 C C . MET B 1 470 ? -22.953 25.547 -4.301 1 95.75 470 MET B C 1
ATOM 10061 O O . MET B 1 470 ? -24 25.578 -4.945 1 95.75 470 MET B O 1
ATOM 10065 N N . GLY B 1 471 ? -22.953 25.391 -3.023 1 94.88 471 GLY B N 1
ATOM 10066 C CA . GLY B 1 471 ? -24.172 25.312 -2.242 1 94.88 471 GLY B CA 1
ATOM 10067 C C . GLY B 1 471 ? -24.719 23.906 -2.129 1 94.88 471 GLY B C 1
ATOM 10068 O O . GLY B 1 471 ? -25.797 23.703 -1.562 1 94.88 471 GLY B O 1
ATOM 10069 N N . ALA B 1 472 ? -23.984 22.922 -2.711 1 96.25 472 ALA B N 1
ATOM 10070 C CA . ALA B 1 472 ? -24.406 21.531 -2.617 1 96.25 472 ALA B CA 1
ATOM 10071 C C . ALA B 1 472 ? -23.828 20.859 -1.374 1 96.25 472 ALA B C 1
ATOM 10073 O O . ALA B 1 472 ? -22.953 20 -1.478 1 96.25 472 ALA B O 1
ATOM 10074 N N . HIS B 1 473 ? -24.375 21.078 -0.292 1 95.75 473 HIS B N 1
ATOM 10075 C CA . HIS B 1 473 ? -23.812 20.703 1 1 95.75 473 HIS B CA 1
ATOM 10076 C C . HIS B 1 473 ? -23.891 19.188 1.215 1 95.75 473 HIS B C 1
ATOM 10078 O O . HIS B 1 473 ? -23 18.609 1.85 1 95.75 473 HIS B O 1
ATOM 10084 N N . ASP B 1 474 ? -24.875 18.547 0.666 1 96.69 474 ASP B N 1
ATOM 10085 C CA . ASP B 1 474 ? -25 17.109 0.833 1 96.69 474 ASP B CA 1
ATOM 10086 C C . ASP B 1 474 ? -23.859 16.375 0.143 1 96.69 474 ASP B C 1
ATOM 10088 O O . ASP B 1 474 ? -23.312 15.414 0.69 1 96.69 474 ASP B O 1
ATOM 10092 N N . ARG B 1 475 ? -23.594 16.906 -0.993 1 97.38 475 ARG B N 1
ATOM 10093 C CA . ARG B 1 475 ? -22.469 16.328 -1.704 1 97.38 475 ARG B CA 1
ATOM 10094 C C . ARG B 1 475 ? -21.156 16.641 -1.001 1 97.38 475 ARG B C 1
ATOM 10096 O O . ARG B 1 475 ? -20.219 15.836 -1.015 1 97.38 475 ARG B O 1
ATOM 10103 N N . GLY B 1 476 ? -21.094 17.797 -0.437 1 97.75 476 GLY B N 1
ATOM 10104 C CA . GLY B 1 476 ? -19.938 18.141 0.373 1 97.75 476 GLY B CA 1
ATOM 10105 C C . GLY B 1 476 ? -19.719 17.188 1.535 1 97.75 476 GLY B C 1
ATOM 10106 O O . GLY B 1 476 ? -18.594 16.719 1.759 1 97.75 476 GLY B O 1
ATOM 10107 N N . VAL B 1 477 ? -20.828 16.859 2.205 1 98.12 477 VAL B N 1
ATOM 10108 C CA . VAL B 1 477 ? -20.781 15.938 3.336 1 98.12 477 VAL B CA 1
ATOM 10109 C C . VAL B 1 477 ? -20.25 14.586 2.877 1 98.12 477 VAL B C 1
ATOM 10111 O O . VAL B 1 477 ? -19.391 13.984 3.539 1 98.12 477 VAL B O 1
ATOM 10114 N N . LEU B 1 478 ? -20.719 14.172 1.772 1 97.88 478 LEU B N 1
ATOM 10115 C CA . LEU B 1 478 ? -20.312 12.883 1.23 1 97.88 478 LEU B CA 1
ATOM 10116 C C . LEU B 1 478 ? -18.797 12.844 1.001 1 97.88 478 LEU B C 1
ATOM 10118 O O . LEU B 1 478 ? -18.125 11.891 1.402 1 97.88 478 LEU B O 1
ATOM 10122 N N . HIS B 1 479 ? -18.25 13.836 0.415 1 98.19 479 HIS B N 1
ATOM 10123 C CA . HIS B 1 479 ? -16.828 13.859 0.07 1 98.19 479 HIS B CA 1
ATOM 10124 C C . HIS B 1 479 ? -15.969 14.086 1.306 1 98.19 479 HIS B C 1
ATOM 10126 O O . HIS B 1 479 ? -14.867 13.539 1.407 1 98.19 479 HIS B O 1
ATOM 10132 N N . PHE B 1 480 ? -16.406 14.875 2.232 1 98.44 480 PHE B N 1
ATOM 10133 C CA . PHE B 1 480 ? -15.648 15.039 3.465 1 98.44 480 PHE B CA 1
ATOM 10134 C C . PHE B 1 480 ? -15.625 13.742 4.27 1 98.44 480 PHE B C 1
ATOM 10136 O O . PHE B 1 480 ? -14.625 13.422 4.91 1 98.44 480 PHE B O 1
ATOM 10143 N N . ARG B 1 481 ? -16.75 13.031 4.25 1 97.75 481 ARG B N 1
ATOM 10144 C CA . ARG B 1 481 ? -16.797 11.727 4.902 1 97.75 481 ARG B CA 1
ATOM 10145 C C . ARG B 1 481 ? -15.781 10.766 4.273 1 97.75 481 ARG B C 1
ATOM 10147 O O . ARG B 1 481 ? -15.109 10.008 4.98 1 97.75 481 ARG B O 1
ATOM 10154 N N . ARG B 1 482 ? -15.734 10.844 3 1 97.19 482 ARG B N 1
ATOM 10155 C CA . ARG B 1 482 ? -14.758 10.016 2.293 1 97.19 482 ARG B CA 1
ATOM 10156 C C . ARG B 1 482 ? -13.328 10.422 2.656 1 97.19 482 ARG B C 1
ATOM 10158 O O . ARG B 1 482 ? -12.445 9.57 2.764 1 97.19 482 ARG B O 1
ATOM 10165 N N . ALA B 1 483 ? -13.078 11.695 2.814 1 97.81 483 ALA B N 1
ATOM 10166 C CA . ALA B 1 483 ? -11.758 12.203 3.174 1 97.81 483 ALA B CA 1
ATOM 10167 C C . ALA B 1 483 ? -11.328 11.688 4.543 1 97.81 483 ALA B C 1
ATOM 10169 O O . ALA B 1 483 ? -10.195 11.227 4.715 1 97.81 483 ALA B O 1
ATOM 10170 N N . VAL B 1 484 ? -12.234 11.711 5.551 1 95.88 484 VAL B N 1
ATOM 10171 C CA . VAL B 1 484 ? -11.883 11.297 6.906 1 95.88 484 VAL B CA 1
ATOM 10172 C C . VAL B 1 484 ? -11.805 9.773 6.984 1 95.88 484 VAL B C 1
ATOM 10174 O O . VAL B 1 484 ? -11.094 9.227 7.828 1 95.88 484 VAL B O 1
ATOM 10177 N N . ALA B 1 485 ? -12.547 9.109 6.105 1 93.12 485 ALA B N 1
ATOM 10178 C CA . ALA B 1 485 ? -12.438 7.652 6.027 1 93.12 485 ALA B CA 1
ATOM 10179 C C . ALA B 1 485 ? -11.094 7.227 5.457 1 93.12 485 ALA B C 1
ATOM 10181 O O . ALA B 1 485 ? -10.516 6.227 5.891 1 93.12 485 ALA B O 1
ATOM 10182 N N . ALA B 1 486 ? -10.633 7.977 4.492 1 92.75 486 ALA B N 1
ATOM 10183 C CA . ALA B 1 486 ? -9.336 7.695 3.873 1 92.75 486 ALA B CA 1
ATOM 10184 C C . ALA B 1 486 ? -8.195 8 4.832 1 92.75 486 ALA B C 1
ATOM 10186 O O . ALA B 1 486 ? -7.199 7.27 4.875 1 92.75 486 ALA B O 1
ATOM 10187 N N . ASP B 1 487 ? -8.305 9.109 5.57 1 93.81 487 ASP B N 1
ATOM 10188 C CA . ASP B 1 487 ? -7.324 9.5 6.574 1 93.81 487 ASP B CA 1
ATOM 10189 C C . ASP B 1 487 ? -8.008 10.008 7.844 1 93.81 487 ASP B C 1
ATOM 10191 O O . ASP B 1 487 ? -8.297 11.195 7.961 1 93.81 487 ASP B O 1
ATOM 10195 N N . PRO B 1 488 ? -8.117 9.164 8.734 1 92.5 488 PRO B N 1
ATOM 10196 C CA . PRO B 1 488 ? -8.82 9.531 9.961 1 92.5 488 PRO B CA 1
ATOM 10197 C C . PRO B 1 488 ? -8.078 10.594 10.773 1 92.5 488 PRO B C 1
ATOM 10199 O O . PRO B 1 488 ? -8.648 11.172 11.703 1 92.5 488 PRO B O 1
ATOM 10202 N N . THR B 1 489 ? -6.852 10.914 10.438 1 91.5 489 THR B N 1
ATOM 10203 C CA . THR B 1 489 ? -6.074 11.891 11.195 1 91.5 489 THR B CA 1
ATOM 10204 C C . THR B 1 489 ? -6.094 13.25 10.508 1 91.5 489 THR B C 1
ATOM 10206 O O . THR B 1 489 ? -5.391 14.172 10.922 1 91.5 489 THR B O 1
ATOM 10209 N N . PHE B 1 490 ? -6.906 13.359 9.461 1 94.62 490 PHE B N 1
ATOM 10210 C CA . PHE B 1 490 ? -6.984 14.586 8.68 1 94.62 490 PHE B CA 1
ATOM 10211 C C . PHE B 1 490 ? -7.824 15.633 9.406 1 94.62 490 PHE B C 1
ATOM 10213 O O . PHE B 1 490 ? -9.023 15.766 9.141 1 94.62 490 PHE B O 1
ATOM 10220 N N . LEU B 1 491 ? -7.238 16.469 10.164 1 94.31 491 LEU B N 1
ATOM 10221 C CA . LEU B 1 491 ? -7.895 17.406 11.07 1 94.31 491 LEU B CA 1
ATOM 10222 C C . LEU B 1 491 ? -8.781 18.391 10.297 1 94.31 491 LEU B C 1
ATOM 10224 O O . LEU B 1 491 ? -9.938 18.594 10.656 1 94.31 491 LEU B O 1
ATOM 10228 N N . ALA B 1 492 ? -8.266 18.953 9.281 1 95.31 492 ALA B N 1
ATOM 10229 C CA . ALA B 1 492 ? -9 19.969 8.508 1 95.31 492 ALA B CA 1
ATOM 10230 C C . ALA B 1 492 ? -10.273 19.375 7.922 1 95.31 492 ALA B C 1
ATOM 10232 O O . ALA B 1 492 ? -11.297 20.062 7.836 1 95.31 492 ALA B O 1
ATOM 10233 N N . ALA B 1 493 ? -10.211 18.141 7.551 1 97.5 493 ALA B N 1
ATOM 10234 C CA . ALA B 1 493 ? -11.375 17.484 6.965 1 97.5 493 ALA B CA 1
ATOM 10235 C C . ALA B 1 493 ? -12.469 17.281 8.008 1 97.5 493 ALA B C 1
ATOM 10237 O O . ALA B 1 493 ? -13.656 17.422 7.699 1 97.5 493 ALA B O 1
ATOM 10238 N N . TRP B 1 494 ? -12.133 16.938 9.227 1 97 494 TRP B N 1
ATOM 10239 C CA . TRP B 1 494 ? -13.102 16.797 10.305 1 97 494 TRP B CA 1
ATOM 10240 C C . TRP B 1 494 ? -13.797 18.125 10.586 1 97 494 TRP B C 1
ATOM 10242 O O . TRP B 1 494 ? -15.016 18.172 10.805 1 97 494 TRP B O 1
ATOM 10252 N N . THR B 1 495 ? -13.07 19.172 10.594 1 96.69 495 THR B N 1
ATOM 10253 C CA . THR B 1 495 ? -13.617 20.5 10.859 1 96.69 495 THR B CA 1
ATOM 10254 C C . THR B 1 495 ? -14.625 20.891 9.789 1 96.69 495 THR B C 1
ATOM 10256 O O . THR B 1 495 ? -15.734 21.344 10.102 1 96.69 495 THR B O 1
ATOM 10259 N N . LEU B 1 496 ? -14.297 20.688 8.578 1 97.06 496 LEU B N 1
ATOM 10260 C CA . LEU B 1 496 ? -15.195 21.078 7.5 1 97.06 496 LEU B CA 1
ATOM 10261 C C . LEU B 1 496 ? -16.406 20.141 7.434 1 97.06 496 LEU B C 1
ATOM 10263 O O . LEU B 1 496 ? -17.5 20.562 7.039 1 97.06 496 LEU B O 1
ATOM 10267 N N . LEU B 1 497 ? -16.156 18.891 7.781 1 97.81 497 LEU B N 1
ATOM 10268 C CA . LEU B 1 497 ? -17.281 17.969 7.883 1 97.81 497 LEU B CA 1
ATOM 10269 C C . LEU B 1 497 ? -18.312 18.453 8.898 1 97.81 497 LEU B C 1
ATOM 10271 O O . LEU B 1 497 ? -19.516 18.391 8.656 1 97.81 497 LEU B O 1
ATOM 10275 N N . GLY B 1 498 ? -17.844 18.953 10.023 1 97.38 498 GLY B N 1
ATOM 10276 C CA . GLY B 1 498 ? -18.719 19.562 11.008 1 97.38 498 GLY B CA 1
ATOM 10277 C C . GLY B 1 498 ? -19.5 20.734 10.461 1 97.38 498 GLY B C 1
ATOM 10278 O O . GLY B 1 498 ? -20.719 20.844 10.68 1 97.38 498 GLY B O 1
ATOM 10279 N N . HIS B 1 499 ? -18.844 21.578 9.758 1 96.25 499 HIS B N 1
ATOM 10280 C CA . HIS B 1 499 ? -19.5 22.734 9.141 1 96.25 499 HIS B CA 1
ATOM 10281 C C . HIS B 1 499 ? -20.578 22.281 8.156 1 96.25 499 HIS B C 1
ATOM 10283 O O . HIS B 1 499 ? -21.672 22.859 8.125 1 96.25 499 HIS B O 1
ATOM 10289 N N . ALA B 1 500 ? -20.203 21.297 7.355 1 96.38 500 ALA B N 1
ATOM 10290 C CA . ALA B 1 500 ? -21.156 20.812 6.363 1 96.38 500 ALA B CA 1
ATOM 10291 C C . ALA B 1 500 ? -22.375 20.188 7.031 1 96.38 500 ALA B C 1
ATOM 10293 O O . ALA B 1 500 ? -23.5 20.359 6.555 1 96.38 500 ALA B O 1
ATOM 10294 N N . TYR B 1 501 ? -22.219 19.547 8.125 1 96.69 501 TYR B N 1
ATOM 10295 C CA . TYR B 1 501 ? -23.328 18.969 8.867 1 96.69 501 TYR B CA 1
ATOM 10296 C C . TYR B 1 501 ? -24.234 20.047 9.453 1 96.69 501 TYR B C 1
ATOM 10298 O O . TYR B 1 501 ? -25.453 19.891 9.516 1 96.69 501 TYR B O 1
ATOM 10306 N N . LEU B 1 502 ? -23.594 21.078 9.867 1 94.31 502 LEU B N 1
ATOM 10307 C CA . LEU B 1 502 ? -24.375 22.203 10.398 1 94.31 502 LEU B CA 1
ATOM 10308 C C . LEU B 1 502 ? -25.25 22.812 9.312 1 94.31 502 LEU B C 1
ATOM 10310 O O . LEU B 1 502 ? -26.391 23.188 9.57 1 94.31 502 LEU B O 1
ATOM 10314 N N . GLU B 1 503 ? -24.672 22.906 8.156 1 93.44 503 GLU B N 1
ATOM 10315 C CA . GLU B 1 503 ? -25.422 23.469 7.035 1 93.44 503 GLU B CA 1
ATOM 10316 C C . GLU B 1 503 ? -26.562 22.562 6.625 1 93.44 503 GLU B C 1
ATOM 10318 O O . GLU B 1 503 ? -27.609 23.031 6.152 1 93.44 503 GLU B O 1
ATOM 10323 N N . THR B 1 504 ? -26.375 21.281 6.805 1 94.88 504 THR B N 1
ATOM 10324 C CA . THR B 1 504 ? -27.422 20.328 6.477 1 94.88 504 THR B CA 1
ATOM 10325 C C . THR B 1 504 ? -28.312 20.062 7.691 1 94.88 504 THR B C 1
ATOM 10327 O O . THR B 1 504 ? -29.094 19.125 7.695 1 94.88 504 THR B O 1
ATOM 10330 N N . LYS B 1 505 ? -28.156 20.734 8.828 1 92.81 505 LYS B N 1
ATOM 10331 C CA . LYS B 1 505 ? -28.969 20.75 10.047 1 92.81 505 LYS B CA 1
ATOM 10332 C C . LYS B 1 505 ? -28.844 19.422 10.797 1 92.81 505 LYS B C 1
ATOM 10334 O O . LYS B 1 505 ? -29.828 18.906 11.32 1 92.81 505 LYS B O 1
ATOM 10339 N N . ASN B 1 506 ? -27.766 18.906 10.641 1 94.69 506 ASN B N 1
ATOM 10340 C CA . ASN B 1 506 ? -27.438 17.734 11.445 1 94.69 506 ASN B CA 1
ATOM 10341 C C . ASN B 1 506 ? -26.469 18.062 12.57 1 94.69 506 ASN B C 1
ATOM 10343 O O . ASN B 1 506 ? -25.297 17.734 12.5 1 94.69 506 ASN B O 1
ATOM 10347 N N . SER B 1 507 ? -26.938 18.531 13.672 1 94.12 507 SER B N 1
ATOM 10348 C CA . SER B 1 507 ? -26.125 19.047 14.766 1 94.12 507 SER B CA 1
ATOM 10349 C C . SER B 1 507 ? -25.406 17.938 15.508 1 94.12 507 SER B C 1
ATOM 10351 O O . SER B 1 507 ? -24.281 18.109 15.961 1 94.12 507 SER B O 1
ATOM 10353 N N . ALA B 1 508 ? -26.047 16.828 15.609 1 95.06 508 ALA B N 1
ATOM 10354 C CA . ALA B 1 508 ? -25.438 15.711 16.344 1 95.06 508 ALA B CA 1
ATOM 10355 C C . ALA B 1 508 ? -24.172 15.219 15.641 1 95.06 508 ALA B C 1
ATOM 10357 O O . ALA B 1 508 ? -23.156 15 16.297 1 95.06 508 ALA B O 1
ATOM 10358 N N . ALA B 1 509 ? -24.328 15.078 14.391 1 96.75 509 ALA B N 1
ATOM 10359 C CA . ALA B 1 509 ? -23.188 14.625 13.625 1 96.75 509 ALA B CA 1
ATOM 10360 C C . ALA B 1 509 ? -22.078 15.688 13.602 1 96.75 509 ALA B C 1
ATOM 10362 O O . ALA B 1 509 ? -20.891 15.352 13.594 1 96.75 509 ALA B O 1
ATOM 10363 N N . ALA B 1 510 ? -22.469 16.906 13.633 1 97.25 510 ALA B N 1
ATOM 10364 C CA . ALA B 1 510 ? -21.5 17.984 13.664 1 97.25 510 ALA B CA 1
ATOM 10365 C C . ALA B 1 510 ? -20.688 17.969 14.961 1 97.25 510 ALA B C 1
ATOM 10367 O O . ALA B 1 510 ? -19.469 18.172 14.945 1 97.25 510 ALA B O 1
ATOM 10368 N N . VAL B 1 511 ? -21.359 17.719 16.047 1 96.69 511 VAL B N 1
ATOM 10369 C CA . VAL B 1 511 ? -20.688 17.656 17.344 1 96.69 511 VAL B CA 1
ATOM 10370 C C . VAL B 1 511 ? -19.656 16.516 17.344 1 96.69 511 VAL B C 1
ATOM 10372 O O . VAL B 1 511 ? -18.547 16.688 17.828 1 96.69 511 VAL B O 1
ATOM 10375 N N . GLU B 1 512 ? -20.047 15.445 16.781 1 95.81 512 GLU B N 1
ATOM 10376 C CA . GLU B 1 512 ? -19.125 14.312 16.719 1 95.81 512 GLU B CA 1
ATOM 10377 C C . GLU B 1 512 ? -17.906 14.641 15.859 1 95.81 512 GLU B C 1
ATOM 10379 O O . GLU B 1 512 ? -16.797 14.227 16.172 1 95.81 512 GLU B O 1
ATOM 10384 N N . ALA B 1 513 ? -18.125 15.312 14.797 1 97.25 513 ALA B N 1
ATOM 10385 C CA . ALA B 1 513 ? -17.031 15.703 13.906 1 97.25 513 ALA B CA 1
ATOM 10386 C C . ALA B 1 513 ? -16.078 16.656 14.602 1 97.25 513 ALA B C 1
ATOM 10388 O O . ALA B 1 513 ? -14.852 16.516 14.516 1 97.25 513 ALA B O 1
ATOM 10389 N N . TYR B 1 514 ? -16.609 17.625 15.297 1 96.94 514 TYR B N 1
ATOM 10390 C CA . TYR B 1 514 ? -15.773 18.578 16 1 96.94 514 TYR B CA 1
ATOM 10391 C C . TYR B 1 514 ? -15.047 17.922 17.172 1 96.94 514 TYR B C 1
ATOM 10393 O O . TYR B 1 514 ? -13.906 18.266 17.484 1 96.94 514 TYR B O 1
ATOM 10401 N N . ARG B 1 515 ? -15.672 17 17.797 1 95.81 515 ARG B N 1
ATOM 10402 C CA . ARG B 1 515 ? -15.016 16.266 18.875 1 95.81 515 ARG B CA 1
ATOM 10403 C C . ARG B 1 515 ? -13.82 15.477 18.344 1 95.81 515 ARG B C 1
ATOM 10405 O O . ARG B 1 515 ? -12.789 15.383 19.016 1 95.81 515 ARG B O 1
ATOM 10412 N N . ALA B 1 516 ? -14.07 14.914 17.219 1 95.12 516 ALA B N 1
ATOM 10413 C CA . ALA B 1 516 ? -12.961 14.203 16.578 1 95.12 516 ALA B CA 1
ATOM 10414 C C . ALA B 1 516 ? -11.797 15.141 16.281 1 95.12 516 ALA B C 1
ATOM 10416 O O . ALA B 1 516 ? -10.633 14.773 16.469 1 95.12 516 ALA B O 1
ATOM 10417 N N . ALA B 1 517 ? -12.078 16.297 15.852 1 95.44 517 ALA B N 1
ATOM 10418 C CA . ALA B 1 517 ? -11.047 17.297 15.562 1 95.44 517 ALA B CA 1
ATOM 10419 C C . ALA B 1 517 ? -10.289 17.688 16.828 1 95.44 517 ALA B C 1
ATOM 10421 O O . ALA B 1 517 ? -9.062 17.828 16.797 1 95.44 517 ALA B O 1
ATOM 10422 N N . VAL B 1 518 ? -10.961 17.828 17.938 1 94.25 518 VAL B N 1
ATOM 10423 C CA . VAL B 1 518 ? -10.352 18.203 19.219 1 94.25 518 VAL B CA 1
ATOM 10424 C C . VAL B 1 518 ? -9.477 17.062 19.719 1 94.25 518 VAL B C 1
ATOM 10426 O O . VAL B 1 518 ? -8.391 17.297 20.25 1 94.25 518 VAL B O 1
ATOM 10429 N N . ASP B 1 519 ? -9.914 15.859 19.531 1 91.69 519 ASP B N 1
ATOM 10430 C CA . ASP B 1 519 ? -9.172 14.68 19.969 1 91.69 519 ASP B CA 1
ATOM 10431 C C . ASP B 1 519 ? -7.867 14.531 19.203 1 91.69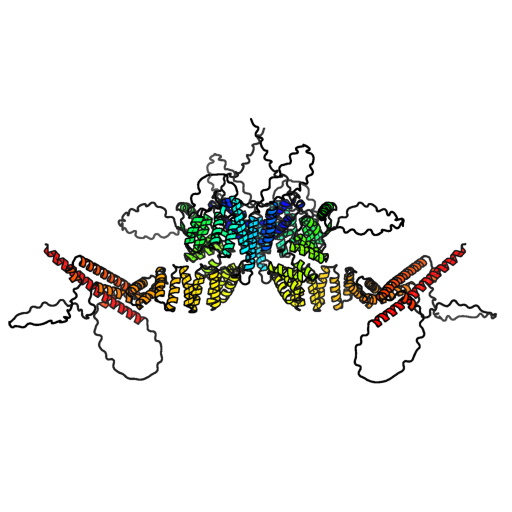 519 ASP B C 1
ATOM 10433 O O . ASP B 1 519 ? -6.871 14.055 19.75 1 91.69 519 ASP B O 1
ATOM 10437 N N . LEU B 1 520 ? -7.867 14.875 18 1 91 520 LEU B N 1
ATOM 10438 C CA . LEU B 1 520 ? -6.695 14.727 17.141 1 91 520 LEU B CA 1
ATOM 10439 C C . LEU B 1 520 ? -5.617 15.734 17.531 1 91 520 LEU B C 1
ATOM 10441 O O . LEU B 1 520 ? -4.43 15.398 17.578 1 91 520 LEU B O 1
ATOM 10445 N N . ASP B 1 521 ? -6.07 16.969 17.719 1 89.81 521 ASP B N 1
ATOM 10446 C CA . ASP B 1 521 ? -5.125 18 18.125 1 89.81 521 ASP B CA 1
ATOM 10447 C C . ASP B 1 521 ? -5.777 18.984 19.094 1 89.81 521 ASP B C 1
ATOM 10449 O O . ASP B 1 521 ? -6.379 19.969 18.672 1 89.81 521 ASP B O 1
ATOM 10453 N N . PRO B 1 522 ? -5.547 18.781 20.297 1 88.38 522 PRO B N 1
ATOM 10454 C CA . PRO B 1 522 ? -6.152 19.672 21.281 1 88.38 522 PRO B CA 1
ATOM 10455 C C . PRO B 1 522 ? -5.551 21.078 21.266 1 88.38 522 PRO B C 1
ATOM 10457 O O . PRO B 1 522 ? -6.109 22 21.875 1 88.38 522 PRO B O 1
ATOM 10460 N N . ARG B 1 523 ? -4.516 21.359 20.562 1 84.75 523 ARG B N 1
ATOM 10461 C CA . ARG B 1 523 ? -3.877 22.672 20.516 1 84.75 523 ARG B CA 1
ATOM 10462 C C . ARG B 1 523 ? -4.594 23.594 19.531 1 84.75 523 ARG B C 1
ATOM 10464 O O . ARG B 1 523 ? -4.422 24.812 19.578 1 84.75 523 ARG B O 1
ATOM 10471 N N . ASP B 1 524 ? -5.324 22.969 18.625 1 88.31 524 ASP B N 1
ATOM 10472 C CA . ASP B 1 524 ? -6.055 23.734 17.641 1 88.31 524 ASP B CA 1
ATOM 10473 C C . ASP B 1 524 ? -7.348 24.312 18.219 1 88.31 524 ASP B C 1
ATOM 10475 O O . ASP B 1 524 ? -8.203 23.562 18.688 1 88.31 524 ASP B O 1
ATOM 10479 N N . TYR B 1 525 ? -7.531 25.594 18.125 1 90.19 525 TYR B N 1
ATOM 10480 C CA . TYR B 1 525 ? -8.656 26.266 18.781 1 90.19 525 TYR B CA 1
ATOM 10481 C C . TYR B 1 525 ? -9.945 26.031 18 1 90.19 525 TYR B C 1
ATOM 10483 O O . TYR B 1 525 ? -11.039 26.203 18.547 1 90.19 525 TYR B O 1
ATOM 10491 N N . ARG B 1 526 ? -9.93 25.703 16.734 1 92 526 ARG B N 1
ATOM 10492 C CA . ARG B 1 526 ? -11.102 25.672 15.867 1 92 526 ARG B CA 1
ATOM 10493 C C . ARG B 1 526 ? -12.109 24.625 16.344 1 92 526 ARG B C 1
ATOM 10495 O O . ARG B 1 526 ? -13.312 24.891 16.359 1 92 526 ARG B O 1
ATOM 10502 N N . GLY B 1 527 ? -11.508 23.5 16.703 1 94.19 527 GLY B N 1
ATOM 10503 C CA . GLY B 1 527 ? -12.406 22.484 17.219 1 94.19 527 GLY B CA 1
ATOM 10504 C C . GLY B 1 527 ? -13.141 22.906 18.469 1 94.19 527 GLY B C 1
ATOM 10505 O O . GLY B 1 527 ? -14.352 22.703 18.594 1 94.19 527 GLY B O 1
ATOM 10506 N N . TRP B 1 528 ? -12.484 23.531 19.375 1 95.56 528 TRP B N 1
ATOM 10507 C CA . TRP B 1 528 ? -13.055 24 20.625 1 95.56 528 TRP B CA 1
ATOM 10508 C C . TRP B 1 528 ? -14.07 25.109 20.375 1 95.56 528 TRP B C 1
ATOM 10510 O O . TRP B 1 528 ? -15.172 25.094 20.938 1 95.56 528 TRP B O 1
ATOM 10520 N N . TYR B 1 529 ? -13.695 26 19.562 1 96.38 529 TYR B N 1
ATOM 10521 C CA . TYR B 1 529 ? -14.555 27.141 19.266 1 96.38 529 TYR B CA 1
ATOM 10522 C C . TYR B 1 529 ? -15.844 26.688 18.594 1 96.38 529 TYR B C 1
ATOM 10524 O O . TYR B 1 529 ? -16.922 27.156 18.922 1 96.38 529 TYR B O 1
ATOM 10532 N N . ASN B 1 530 ? -15.742 25.781 17.688 1 96.56 530 ASN B N 1
ATOM 10533 C CA . ASN B 1 530 ? -16.906 25.312 16.953 1 96.56 530 ASN B CA 1
ATOM 10534 C C . ASN B 1 530 ? -17.844 24.516 17.859 1 96.56 530 ASN B C 1
ATOM 10536 O O . ASN B 1 530 ? -19.062 24.562 17.672 1 96.56 530 ASN B O 1
ATOM 10540 N N . LEU B 1 531 ? -17.344 23.781 18.781 1 96.69 531 LEU B N 1
ATOM 10541 C CA . LEU B 1 531 ? -18.188 23.109 19.766 1 96.69 531 LEU B CA 1
ATOM 10542 C C . LEU B 1 531 ? -18.922 24.125 20.641 1 96.69 531 LEU B C 1
ATOM 10544 O O . LEU B 1 531 ? -20.109 23.953 20.938 1 96.69 531 LEU B O 1
ATOM 10548 N N . GLY B 1 532 ? -18.188 25.141 21.016 1 96.94 532 GLY B N 1
ATOM 10549 C CA . GLY B 1 532 ? -18.859 26.219 21.734 1 96.94 532 GLY B CA 1
ATOM 10550 C C . GLY B 1 532 ? -19.969 26.859 20.938 1 96.94 532 GLY B C 1
ATOM 10551 O O . GLY B 1 532 ? -21.047 27.125 21.469 1 96.94 532 GLY B O 1
ATOM 10552 N N . GLN B 1 533 ? -19.75 27.078 19.734 1 95.75 533 GLN B N 1
ATOM 10553 C CA . GLN B 1 533 ? -20.734 27.719 18.859 1 95.75 533 GLN B CA 1
ATOM 10554 C C . GLN B 1 533 ? -21.984 26.859 18.703 1 95.75 533 GLN B C 1
ATOM 10556 O O . GLN B 1 533 ? -23.094 27.375 18.672 1 95.75 533 GLN B O 1
ATOM 10561 N N . ILE B 1 534 ? -21.797 25.578 18.531 1 95.5 534 ILE B N 1
ATOM 10562 C CA . ILE B 1 534 ? -22.938 24.703 18.344 1 95.5 534 ILE B CA 1
ATOM 10563 C C . ILE B 1 534 ? -23.766 24.656 19.641 1 95.5 534 ILE B C 1
ATOM 10565 O O . ILE B 1 534 ? -25 24.672 19.594 1 95.5 534 ILE B O 1
ATOM 10569 N N . TYR B 1 535 ? -23.141 24.578 20.75 1 95.38 535 TYR B N 1
ATOM 10570 C CA . TYR B 1 535 ? -23.875 24.547 22.016 1 95.38 535 TYR B CA 1
ATOM 10571 C C . TYR B 1 535 ? -24.562 25.875 22.281 1 95.38 535 TYR B C 1
ATOM 10573 O O . TYR B 1 535 ? -25.641 25.922 22.891 1 95.38 535 TYR B O 1
ATOM 10581 N N . GLU B 1 536 ? -23.891 26.891 21.844 1 95.06 536 GLU B N 1
ATOM 10582 C CA . GLU B 1 536 ? -24.547 28.203 21.922 1 95.06 536 GLU B CA 1
ATOM 10583 C C . GLU B 1 536 ? -25.797 28.25 21.047 1 95.06 536 GLU B C 1
ATOM 10585 O O . GLU B 1 536 ? -26.828 28.75 21.469 1 95.06 536 GLU B O 1
ATOM 10590 N N . LEU B 1 537 ? -25.641 27.703 19.875 1 92.75 537 LEU B N 1
ATOM 10591 C CA . LEU B 1 537 ? -26.766 27.656 18.938 1 92.75 537 LEU B CA 1
ATOM 10592 C C . LEU B 1 537 ? -27.906 26.828 19.516 1 92.75 537 LEU B C 1
ATOM 10594 O O . LEU B 1 537 ? -29.078 27.125 19.281 1 92.75 537 LEU B O 1
ATOM 10598 N N . LEU B 1 538 ? -27.562 25.828 20.219 1 92.19 538 LEU B N 1
ATOM 10599 C CA . LEU B 1 538 ? -28.562 24.969 20.844 1 92.19 538 LEU B CA 1
ATOM 10600 C C . LEU B 1 538 ? -29.047 25.547 22.172 1 92.19 538 LEU B C 1
ATOM 10602 O O . LEU B 1 538 ? -29.875 24.938 22.844 1 92.19 538 LEU B O 1
ATOM 10606 N N . GLN B 1 539 ? -28.5 26.703 22.609 1 93.81 539 GLN B N 1
ATOM 10607 C CA . GLN B 1 539 ? -28.875 27.469 23.797 1 93.81 539 GLN B CA 1
ATOM 10608 C C . GLN B 1 539 ? -28.438 26.766 25.078 1 93.81 539 GLN B C 1
ATOM 10610 O O . GLN B 1 539 ? -29.094 26.891 26.109 1 93.81 539 GLN B O 1
ATOM 10615 N N . PHE B 1 540 ? -27.5 25.906 24.859 1 94.38 540 PHE B N 1
ATOM 10616 C CA . PHE B 1 540 ? -26.844 25.344 26.031 1 94.38 540 PHE B CA 1
ATOM 10617 C C . PHE B 1 540 ? -25.641 26.188 26.438 1 94.38 540 PHE B C 1
ATOM 10619 O O . PHE B 1 540 ? -24.5 25.781 26.25 1 94.38 540 PHE B O 1
ATOM 10626 N N . TYR B 1 541 ? -25.859 27.266 27.031 1 94.62 541 TYR B N 1
ATOM 10627 C CA . TYR B 1 541 ? -24.859 28.312 27.25 1 94.62 541 TYR B CA 1
ATOM 10628 C C . TYR B 1 541 ? -23.812 27.859 28.281 1 94.62 541 TYR B C 1
ATOM 10630 O O . TYR B 1 541 ? -22.625 28.172 28.156 1 94.62 541 TYR B O 1
ATOM 10638 N N . HIS B 1 542 ? -24.234 27.078 29.219 1 93.5 542 HIS B N 1
ATOM 10639 C CA . HIS B 1 542 ? -23.297 26.594 30.219 1 93.5 542 HIS B CA 1
ATOM 10640 C C . HIS B 1 542 ? -22.25 25.672 29.594 1 93.5 542 HIS B C 1
ATOM 10642 O O . HIS B 1 542 ? -21.047 25.812 29.875 1 93.5 542 HIS B O 1
ATOM 10648 N N . HIS B 1 543 ? -22.766 24.828 28.766 1 94.31 543 HIS B N 1
ATOM 10649 C CA . HIS B 1 543 ? -21.859 23.938 28.062 1 94.31 543 HIS B CA 1
ATOM 10650 C C . HIS B 1 543 ? -20.969 24.703 27.094 1 94.31 543 HIS B C 1
ATOM 10652 O O . HIS B 1 543 ? -19.781 24.391 26.953 1 94.31 543 HIS B O 1
ATOM 10658 N N . ALA B 1 544 ? -21.5 25.641 26.469 1 96.94 544 ALA B N 1
ATOM 10659 C CA . ALA B 1 544 ? -20.75 26.453 25.5 1 96.94 544 ALA B CA 1
ATOM 10660 C C . ALA B 1 544 ? -19.594 27.188 26.188 1 96.94 544 ALA B C 1
ATOM 10662 O O . ALA B 1 544 ? -18.516 27.328 25.609 1 96.94 544 ALA B O 1
ATOM 10663 N N . LEU B 1 545 ? -19.844 27.641 27.406 1 96.44 545 LEU B N 1
ATOM 10664 C CA . LEU B 1 545 ? -18.844 28.391 28.156 1 96.44 545 LEU B CA 1
ATOM 10665 C C . LEU B 1 545 ? -17.609 27.531 28.422 1 96.44 545 LEU B C 1
ATOM 10667 O O . LEU B 1 545 ? -16.484 28.031 28.406 1 96.44 545 LEU B O 1
ATOM 10671 N N . TYR B 1 546 ? -17.875 26.312 28.672 1 95.94 546 TYR B N 1
ATOM 10672 C CA . TYR B 1 546 ? -16.75 25.406 28.891 1 95.94 546 TYR B CA 1
ATOM 10673 C C . TYR B 1 546 ? -15.812 25.406 27.703 1 95.94 546 TYR B C 1
ATOM 10675 O O . TYR B 1 546 ? -14.594 25.531 27.859 1 95.94 546 TYR B O 1
ATOM 10683 N N . TYR B 1 547 ? -16.297 25.266 26.578 1 96.81 547 TYR B N 1
ATOM 10684 C CA . TYR B 1 547 ? -15.5 25.172 25.359 1 96.81 547 TYR B CA 1
ATOM 10685 C C . TYR B 1 547 ? -14.906 26.531 25 1 96.81 547 TYR B C 1
ATOM 10687 O O . TYR B 1 547 ? -13.75 26.625 24.594 1 96.81 547 TYR B O 1
ATOM 10695 N N . TYR B 1 548 ? -15.648 27.594 25.188 1 96.5 548 TYR B N 1
ATOM 10696 C CA . TYR B 1 548 ? -15.148 28.922 24.859 1 96.5 548 TYR B CA 1
ATOM 10697 C C . TYR B 1 548 ? -14.016 29.312 25.797 1 96.5 548 TYR B C 1
ATOM 10699 O O . TYR B 1 548 ? -13.062 29.984 25.375 1 96.5 548 TYR B O 1
ATOM 10707 N N . TRP B 1 549 ? -14.133 28.938 27.016 1 95.62 549 TRP B N 1
ATOM 10708 C CA . TRP B 1 549 ? -13.055 29.25 27.953 1 95.62 549 TRP B CA 1
ATOM 10709 C C . TRP B 1 549 ? -11.758 28.578 27.531 1 95.62 549 TRP B C 1
ATOM 10711 O O . TRP B 1 549 ? -10.68 29.156 27.672 1 95.62 549 TRP B O 1
ATOM 10721 N N . HIS B 1 550 ? -11.883 27.406 27.047 1 94.31 550 HIS B N 1
ATOM 10722 C CA . HIS B 1 550 ? -10.703 26.719 26.562 1 94.31 550 HIS B CA 1
ATOM 10723 C C . HIS B 1 550 ? -10.062 27.453 25.391 1 94.31 550 HIS B C 1
ATOM 10725 O O . HIS B 1 550 ? -8.844 27.484 25.25 1 94.31 550 HIS B O 1
ATOM 10731 N N . THR B 1 551 ? -10.844 28 24.547 1 94.56 551 THR B N 1
ATOM 10732 C CA . THR B 1 551 ? -10.328 28.719 23.391 1 94.56 551 THR B CA 1
ATOM 10733 C C . THR B 1 551 ? -9.562 29.969 23.812 1 94.56 551 THR B C 1
ATOM 10735 O O . THR B 1 551 ? -8.586 30.344 23.172 1 94.56 551 THR B O 1
ATOM 10738 N N . THR B 1 552 ? -9.961 30.672 24.891 1 92.94 552 THR B N 1
ATOM 10739 C CA . THR B 1 552 ? -9.289 31.859 25.391 1 92.94 552 THR B CA 1
ATOM 10740 C C . THR B 1 552 ? -7.906 31.516 25.938 1 92.94 552 THR B C 1
ATOM 10742 O O . THR B 1 552 ? -6.988 32.344 25.891 1 92.94 552 THR B O 1
ATOM 10745 N N . THR B 1 553 ? -7.781 30.312 26.406 1 90.25 553 THR B N 1
ATOM 10746 C CA . THR B 1 553 ? -6.492 29.844 26.906 1 90.25 553 THR B CA 1
ATOM 10747 C C . THR B 1 553 ? -5.539 29.547 25.75 1 90.25 553 THR B C 1
ATOM 10749 O O . THR B 1 553 ? -4.332 29.797 25.859 1 90.25 553 THR B O 1
ATOM 10752 N N . LEU B 1 554 ? -6.09 29.078 24.719 1 86.69 554 LEU B N 1
ATOM 10753 C CA . LEU B 1 554 ? -5.281 28.719 23.562 1 86.69 554 LEU B CA 1
ATOM 10754 C C . LEU B 1 554 ? -4.863 29.969 22.781 1 86.69 554 LEU B C 1
ATOM 10756 O O . LEU B 1 554 ? -3.742 30.047 22.281 1 86.69 554 LEU B O 1
ATOM 10760 N N . ARG B 1 555 ? -5.871 30.875 22.688 1 87.44 555 ARG B N 1
ATOM 10761 C CA . ARG B 1 555 ? -5.613 32.125 21.984 1 87.44 555 ARG B CA 1
ATOM 10762 C C . ARG B 1 555 ? -6.027 33.312 22.844 1 87.44 555 ARG B C 1
ATOM 10764 O O . ARG B 1 555 ? -7.023 34 22.547 1 87.44 555 ARG B O 1
ATOM 10771 N N . PRO B 1 556 ? -5.164 33.719 23.656 1 87.94 556 PRO B N 1
ATOM 10772 C CA . PRO B 1 556 ? -5.547 34.781 24.594 1 87.94 556 PRO B CA 1
ATOM 10773 C C . PRO B 1 556 ? -5.559 36.156 23.938 1 87.94 556 PRO B C 1
ATOM 10775 O O . PRO B 1 556 ? -6.199 37.062 24.453 1 87.94 556 PRO B O 1
ATOM 10778 N N . THR B 1 557 ? -4.957 36.312 22.812 1 86.38 557 THR B N 1
ATOM 10779 C CA . THR B 1 557 ? -4.863 37.625 22.188 1 86.38 557 THR B CA 1
ATOM 10780 C C . THR B 1 557 ? -5.91 37.781 21.094 1 86.38 557 THR B C 1
ATOM 10782 O O . THR B 1 557 ? -5.934 38.781 20.375 1 86.38 557 THR B O 1
ATOM 10785 N N . ASP B 1 558 ? -6.746 36.812 20.938 1 88.25 558 ASP B N 1
ATOM 10786 C CA . ASP B 1 558 ? -7.805 36.906 19.922 1 88.25 558 ASP B CA 1
ATOM 10787 C C . ASP B 1 558 ? -9.102 37.406 20.531 1 88.25 558 ASP B C 1
ATOM 10789 O O . ASP B 1 558 ? -9.711 36.75 21.375 1 88.25 558 ASP B O 1
ATOM 10793 N N . PRO B 1 559 ? -9.492 38.562 20.094 1 91.94 559 PRO B N 1
ATOM 10794 C CA . PRO B 1 559 ? -10.68 39.156 20.703 1 91.94 559 PRO B CA 1
ATOM 10795 C C . PRO B 1 559 ? -11.953 38.375 20.469 1 91.94 559 PRO B C 1
ATOM 10797 O O . PRO B 1 559 ? -12.906 38.469 21.25 1 91.94 559 PRO B O 1
ATOM 10800 N N . ARG B 1 560 ? -12.055 37.594 19.438 1 91.38 560 ARG B N 1
ATOM 10801 C CA . ARG B 1 560 ? -13.258 36.812 19.109 1 91.38 560 ARG B CA 1
ATOM 10802 C C . ARG B 1 560 ? -13.586 35.812 20.203 1 91.38 560 ARG B C 1
ATOM 10804 O O . ARG B 1 560 ? -14.758 35.594 20.5 1 91.38 560 ARG B O 1
ATOM 10811 N N . MET B 1 561 ? -12.609 35.312 20.766 1 94.5 561 MET B N 1
ATOM 10812 C CA . MET B 1 561 ? -12.812 34.312 21.797 1 94.5 561 MET B CA 1
ATOM 10813 C C . MET B 1 561 ? -13.43 34.938 23.047 1 94.5 561 MET B C 1
ATOM 10815 O O . MET B 1 561 ? -14.359 34.406 23.625 1 94.5 561 MET B O 1
ATOM 10819 N N . TRP B 1 562 ? -12.953 36.031 23.344 1 94.81 562 TRP B N 1
ATOM 10820 C CA . TRP B 1 562 ? -13.445 36.75 24.531 1 94.81 562 TRP B CA 1
ATOM 10821 C C . TRP B 1 562 ? -14.867 37.25 24.297 1 94.81 562 TRP B C 1
ATOM 10823 O O . TRP B 1 562 ? -15.688 37.25 25.219 1 94.81 562 TRP B O 1
ATOM 10833 N N . SER B 1 563 ? -15.125 37.719 23.141 1 94.56 563 SER B N 1
ATOM 10834 C CA . SER B 1 563 ? -16.484 38.188 22.812 1 94.56 563 SER B CA 1
ATOM 10835 C C . SER B 1 563 ? -17.469 37.031 22.906 1 94.56 563 SER B C 1
ATOM 10837 O O . SER B 1 563 ? -18.609 37.219 23.344 1 94.56 563 SER B O 1
ATOM 10839 N N . ALA B 1 564 ? -17.047 35.875 22.5 1 95.62 564 ALA B N 1
ATOM 10840 C CA . ALA B 1 564 ? -17.922 34.719 22.578 1 95.62 564 ALA B CA 1
ATOM 10841 C C . ALA B 1 564 ? -18.219 34.344 24.031 1 95.62 564 ALA B C 1
ATOM 10843 O O . ALA B 1 564 ? -19.359 34.031 24.359 1 95.62 564 ALA B O 1
ATOM 10844 N N . VAL B 1 565 ? -17.266 34.375 24.875 1 96.69 565 VAL B N 1
ATOM 10845 C CA . VAL B 1 565 ? -17.469 34.125 26.297 1 96.69 565 VAL B CA 1
ATOM 10846 C C . VAL B 1 565 ? -18.422 35.156 26.891 1 96.69 565 VAL B C 1
ATOM 10848 O O . VAL B 1 565 ? -19.344 34.812 27.641 1 96.69 565 VAL B O 1
ATOM 10851 N N . ALA B 1 566 ? -18.172 36.344 26.516 1 95.81 566 ALA B N 1
ATOM 10852 C CA . ALA B 1 566 ? -19 37.438 27.047 1 95.81 566 ALA B CA 1
ATOM 10853 C C . ALA B 1 566 ? -20.469 37.25 26.656 1 95.81 566 ALA B C 1
ATOM 10855 O O . ALA B 1 566 ? -21.359 37.5 27.469 1 95.81 566 ALA B O 1
ATOM 10856 N N . ASN B 1 567 ? -20.734 36.938 25.469 1 94.44 567 ASN B N 1
ATOM 10857 C CA . ASN B 1 567 ? -22.094 36.719 24.984 1 94.44 567 ASN B CA 1
ATOM 10858 C C . ASN B 1 567 ? -22.812 35.625 25.781 1 94.44 567 ASN B C 1
ATOM 10860 O O . ASN B 1 567 ? -23.969 35.75 26.141 1 94.44 567 ASN B O 1
ATOM 10864 N N . CYS B 1 568 ? -22.141 34.562 26.031 1 96.12 568 CYS B N 1
ATOM 10865 C CA . CYS B 1 568 ? -22.75 33.469 26.781 1 96.12 568 CYS B CA 1
ATOM 10866 C C . CYS B 1 568 ? -22.953 33.812 28.234 1 96.12 568 CYS B C 1
ATOM 10868 O O . CYS B 1 568 ? -23.953 33.438 28.844 1 96.12 568 CYS B O 1
ATOM 10870 N N . LEU B 1 569 ? -22 34.531 28.781 1 95.88 569 LEU B N 1
ATOM 10871 C CA . LEU B 1 569 ? -22.141 34.969 30.172 1 95.88 569 LEU B CA 1
ATOM 10872 C C . LEU B 1 569 ? -23.344 35.906 30.312 1 95.88 569 LEU B C 1
ATOM 10874 O O . LEU B 1 569 ? -24.078 35.812 31.297 1 95.88 569 LEU B O 1
ATOM 10878 N N . ASP B 1 570 ? -23.5 36.781 29.375 1 93.5 570 ASP B N 1
ATOM 10879 C CA . ASP B 1 570 ? -24.625 37.688 29.391 1 93.5 570 ASP B CA 1
ATOM 10880 C C . ASP B 1 570 ? -25.953 36.969 29.344 1 93.5 570 ASP B C 1
ATOM 10882 O O . ASP B 1 570 ? -26.906 37.312 30.031 1 93.5 570 ASP B O 1
ATOM 10886 N N . ARG B 1 571 ? -25.984 35.938 28.625 1 94 571 ARG B N 1
ATOM 10887 C CA . ARG B 1 571 ? -27.203 35.188 28.469 1 94 571 ARG B CA 1
ATOM 10888 C C . ARG B 1 571 ? -27.484 34.344 29.719 1 94 571 ARG B C 1
ATOM 10890 O O . ARG B 1 571 ? -28.625 33.969 29.984 1 94 571 ARG B O 1
ATOM 10897 N N . GLU B 1 572 ? -26.469 34.031 30.438 1 93.69 572 GLU B N 1
ATOM 10898 C CA . GLU B 1 572 ? -26.625 33.312 31.688 1 93.69 572 GLU B CA 1
ATOM 10899 C C . GLU B 1 572 ? -26.938 34.25 32.844 1 93.69 572 GLU B C 1
ATOM 10901 O O . GLU B 1 572 ? -27.188 33.812 33.969 1 93.69 572 GLU B O 1
ATOM 10906 N N . GLY B 1 573 ? -26.859 35.562 32.625 1 91.5 573 GLY B N 1
ATOM 10907 C CA . GLY B 1 573 ? -27.188 36.562 33.625 1 91.5 573 GLY B CA 1
ATOM 10908 C C . GLY B 1 573 ? -25.969 37.031 34.406 1 91.5 573 GLY B C 1
ATOM 10909 O O . GLY B 1 573 ? -26.094 37.844 35.312 1 91.5 573 GLY B O 1
ATOM 10910 N N . ARG B 1 574 ? -24.875 36.625 34.031 1 94.12 574 ARG B N 1
ATOM 10911 C CA . ARG B 1 574 ? -23.641 37.062 34.656 1 94.12 574 ARG B CA 1
ATOM 10912 C C . ARG B 1 574 ? -23.016 38.25 33.906 1 94.12 574 ARG B C 1
ATOM 10914 O O . ARG B 1 574 ? -21.906 38.125 33.375 1 94.12 574 ARG B O 1
ATOM 10921 N N . THR B 1 575 ? -23.594 39.312 33.906 1 92.25 575 THR B N 1
ATOM 10922 C CA . THR B 1 575 ? -23.25 40.469 33.094 1 92.25 575 THR B CA 1
ATOM 10923 C C . THR B 1 575 ? -21.953 41.125 33.594 1 92.25 575 THR B C 1
ATOM 10925 O O . THR B 1 575 ? -21.188 41.688 32.781 1 92.25 575 THR B O 1
ATOM 10928 N N . GLY B 1 576 ? -21.75 41.125 34.844 1 90.81 576 GLY B N 1
ATOM 10929 C CA . GLY B 1 576 ? -20.516 41.688 35.375 1 90.81 576 GLY B CA 1
ATOM 10930 C C . GLY B 1 576 ? -19.266 41.031 34.812 1 90.81 576 GLY B C 1
ATOM 10931 O O . GLY B 1 576 ? -18.344 41.75 34.375 1 90.81 576 GLY B O 1
ATOM 10932 N N . GLU B 1 577 ? -19.266 39.75 34.812 1 94.62 577 GLU B N 1
ATOM 10933 C CA . GLU B 1 577 ? -18.141 39.031 34.219 1 94.62 577 GLU B CA 1
ATOM 10934 C C . GLU B 1 577 ? -18.062 39.219 32.719 1 94.62 577 GLU B C 1
ATOM 10936 O O . GLU B 1 577 ? -16.969 39.281 32.156 1 94.62 577 GLU B O 1
ATOM 10941 N N . ALA B 1 578 ? -19.156 39.281 32.094 1 95.56 578 ALA B N 1
ATOM 10942 C CA . ALA B 1 578 ? -19.219 39.5 30.656 1 95.56 578 ALA B CA 1
ATOM 10943 C C . ALA B 1 578 ? -18.531 40.781 30.266 1 95.56 578 ALA B C 1
ATOM 10945 O O . ALA B 1 578 ? -17.828 40.844 29.25 1 95.56 578 ALA B O 1
ATOM 10946 N N . VAL B 1 579 ? -18.766 41.844 31.062 1 94.31 579 VAL B N 1
ATOM 10947 C CA . VAL B 1 579 ? -18.203 43.156 30.75 1 94.31 579 VAL B CA 1
ATOM 10948 C C . VAL B 1 579 ? -16.688 43.125 30.875 1 94.31 579 VAL B C 1
ATOM 10950 O O . VAL B 1 579 ? -15.977 43.75 30.078 1 94.31 579 VAL B O 1
ATOM 10953 N N . LEU B 1 580 ? -16.219 42.406 31.844 1 94.75 580 LEU B N 1
ATOM 10954 C CA . LEU B 1 580 ? -14.781 42.25 31.984 1 94.75 580 LEU B CA 1
ATOM 10955 C C . LEU B 1 580 ? -14.188 41.562 30.766 1 94.75 580 LEU B C 1
ATOM 10957 O O . LEU B 1 580 ? -13.102 41.938 30.312 1 94.75 580 LEU B O 1
ATOM 10961 N N . CYS B 1 581 ? -14.891 40.562 30.266 1 96.25 581 CYS B N 1
ATOM 10962 C CA . CYS B 1 581 ? -14.43 39.875 29.078 1 96.25 581 CYS B CA 1
ATOM 10963 C C . CYS B 1 581 ? -14.477 40.781 27.859 1 96.25 581 CYS B C 1
ATOM 10965 O O . CYS B 1 581 ? -13.594 40.719 27 1 96.25 581 CYS B O 1
ATOM 10967 N N . LEU B 1 582 ? -15.43 41.562 27.781 1 95.06 582 LEU B N 1
ATOM 10968 C CA . LEU B 1 582 ? -15.539 42.5 26.656 1 95.06 582 LEU B CA 1
ATOM 10969 C C . LEU B 1 582 ? -14.422 43.531 26.703 1 95.06 582 LEU B C 1
ATOM 10971 O O . LEU B 1 582 ? -13.938 43.969 25.656 1 95.06 582 LEU B O 1
ATOM 10975 N N . GLU B 1 583 ? -14.062 43.938 27.875 1 94.69 583 GLU B N 1
ATOM 10976 C CA . GLU B 1 583 ? -12.945 44.875 28.016 1 94.69 583 GLU B CA 1
ATOM 10977 C C . GLU B 1 583 ? -11.648 44.25 27.516 1 94.69 583 GLU B C 1
ATOM 10979 O O . GLU B 1 583 ? -10.836 44.938 26.875 1 94.69 583 GLU B O 1
ATOM 10984 N N . ARG B 1 584 ? -11.555 43.094 27.781 1 94.25 584 ARG B N 1
ATOM 10985 C CA . ARG B 1 584 ? -10.375 42.375 27.297 1 94.25 584 ARG B CA 1
ATOM 10986 C C . ARG B 1 584 ? -10.398 42.25 25.781 1 94.25 584 ARG B C 1
ATOM 10988 O O . ARG B 1 584 ? -9.359 42.375 25.125 1 94.25 584 ARG B O 1
ATOM 10995 N N . ALA B 1 585 ? -11.508 41.875 25.266 1 95 585 ALA B N 1
ATOM 10996 C CA . ALA B 1 585 ? -11.656 41.781 23.812 1 95 585 ALA B CA 1
ATOM 10997 C C . ALA B 1 585 ? -11.289 43.094 23.141 1 95 585 ALA B C 1
ATOM 10999 O O . ALA B 1 585 ? -10.641 43.094 22.094 1 95 585 ALA B O 1
ATOM 11000 N N . GLU B 1 586 ? -11.727 44.188 23.734 1 92.62 586 GLU B N 1
ATOM 11001 C CA . GLU B 1 586 ? -11.445 45.5 23.188 1 92.62 586 GLU B CA 1
ATOM 11002 C C . GLU B 1 586 ? -9.953 45.812 23.188 1 92.62 586 GLU B C 1
ATOM 11004 O O . GLU B 1 586 ? -9.43 46.438 22.266 1 92.62 586 GLU B O 1
ATOM 11009 N N . ALA B 1 587 ? -9.266 45.406 24.156 1 91.06 587 ALA B N 1
ATOM 11010 C CA . ALA B 1 587 ? -7.836 45.656 24.312 1 91.06 587 ALA B CA 1
ATOM 11011 C C . ALA B 1 587 ? -7.039 45 23.203 1 91.06 587 ALA B C 1
ATOM 11013 O O . ALA B 1 587 ? -5.984 45.469 22.797 1 91.06 587 ALA B O 1
ATOM 11014 N N . HIS B 1 588 ? -7.613 43.938 22.672 1 90.06 588 HIS B N 1
ATOM 11015 C CA . HIS B 1 588 ? -6.863 43.188 21.672 1 90.06 588 HIS B CA 1
ATOM 11016 C C . HIS B 1 588 ? -7.398 43.438 20.266 1 90.06 588 HIS B C 1
ATOM 11018 O O . HIS B 1 588 ? -6.797 43.031 19.281 1 90.06 588 HIS B O 1
ATOM 11024 N N . GLU B 1 589 ? -8.445 44.062 20.203 1 88.56 589 GLU B N 1
ATOM 11025 C CA . GLU B 1 589 ? -9.031 44.344 18.891 1 88.56 589 GLU B CA 1
ATOM 11026 C C . GLU B 1 589 ? -8.484 45.625 18.297 1 88.56 589 GLU B C 1
ATOM 11028 O O . GLU B 1 589 ? -8.336 46.625 19.016 1 88.56 589 GLU B O 1
ATOM 11033 N N . SER B 1 590 ? -8.141 45.562 17.094 1 85.31 590 SER B N 1
ATOM 11034 C CA . SER B 1 590 ? -7.656 46.75 16.422 1 85.31 590 SER B CA 1
ATOM 11035 C C . SER B 1 590 ? -8.789 47.75 16.203 1 85.31 590 SER B C 1
ATOM 11037 O O . SER B 1 590 ? -9.914 47.375 15.891 1 85.31 590 SER B O 1
ATOM 11039 N N . SER B 1 591 ? -8.469 49 16.297 1 83.25 591 SER B N 1
ATOM 11040 C CA . SER B 1 591 ? -9.438 50.062 16.141 1 83.25 591 SER B CA 1
ATOM 11041 C C . SER B 1 591 ? -9.891 50.219 14.695 1 83.25 591 SER B C 1
ATOM 11043 O O . SER B 1 591 ? -10.938 50.781 14.414 1 83.25 591 SER B O 1
ATOM 11045 N N . SER B 1 592 ? -9.148 49.688 13.852 1 81.69 592 SER B N 1
ATOM 11046 C CA . SER B 1 592 ? -9.469 49.781 12.43 1 81.69 592 SER B CA 1
ATOM 11047 C C . SER B 1 592 ? -10.336 48.625 11.969 1 81.69 592 SER B C 1
ATOM 11049 O O . SER B 1 592 ? -10.844 48.625 10.844 1 81.69 592 SER B O 1
ATOM 11051 N N . SER B 1 593 ? -10.602 47.75 12.93 1 85.69 593 SER B N 1
ATOM 11052 C CA . SER B 1 593 ? -11.367 46.562 12.562 1 85.69 593 SER B CA 1
ATOM 11053 C C . SER B 1 593 ? -12.859 46.844 12.539 1 85.69 593 SER B C 1
ATOM 11055 O O . SER B 1 593 ? -13.336 47.75 13.242 1 85.69 593 SER B O 1
ATOM 11057 N N . ASP B 1 594 ? -13.617 46.125 11.75 1 85.81 594 ASP B N 1
ATOM 11058 C CA . ASP B 1 594 ? -15.062 46.281 11.641 1 85.81 594 ASP B CA 1
ATOM 11059 C C . ASP B 1 594 ? -15.766 45.75 12.891 1 85.81 594 ASP B C 1
ATOM 11061 O O . ASP B 1 594 ? -16.922 46.094 13.148 1 85.81 594 ASP B O 1
ATOM 11065 N N . TYR B 1 595 ? -15.039 45.062 13.656 1 86.62 595 TYR B N 1
ATOM 11066 C CA . TYR B 1 595 ? -15.648 44.469 14.828 1 86.62 595 TYR B CA 1
ATOM 11067 C C . TYR B 1 595 ? -15.461 45.344 16.062 1 86.62 595 TYR B C 1
ATOM 11069 O O . TYR B 1 595 ? -16.078 45.094 17.109 1 86.62 595 TYR B O 1
ATOM 11077 N N . TYR B 1 596 ? -14.75 46.438 15.914 1 89.62 596 TYR B N 1
ATOM 11078 C CA . TYR B 1 596 ? -14.406 47.281 17.062 1 89.62 596 TYR B CA 1
ATOM 11079 C C . TYR B 1 596 ? -15.594 48.125 17.484 1 89.62 596 TYR B C 1
ATOM 11081 O O . TYR B 1 596 ? -15.93 48.188 18.672 1 89.62 596 TYR B O 1
ATOM 11089 N N . PRO B 1 597 ? -16.328 48.688 16.562 1 91.12 597 PRO B N 1
ATOM 11090 C CA . PRO B 1 597 ? -17.422 49.594 16.969 1 91.12 597 PRO B CA 1
ATOM 11091 C C . PRO B 1 597 ? -18.516 48.875 17.75 1 91.12 597 PRO B C 1
ATOM 11093 O O . PRO B 1 597 ? -18.953 49.344 18.797 1 91.12 597 PRO B O 1
ATOM 11096 N N . PRO B 1 598 ? -18.891 47.75 17.203 1 90.5 598 PRO B N 1
ATOM 11097 C CA . PRO B 1 598 ? -19.938 47.062 17.984 1 90.5 598 PRO B CA 1
ATOM 11098 C C . PRO B 1 598 ? -19.453 46.688 19.391 1 90.5 598 PRO B C 1
ATOM 11100 O O . PRO B 1 598 ? -20.25 46.656 20.328 1 90.5 598 PRO B O 1
ATOM 11103 N N . LEU B 1 599 ? -18.312 46.406 19.547 1 92.88 599 LEU B N 1
ATOM 11104 C CA . LEU B 1 599 ? -17.734 46 20.828 1 92.88 599 LEU B CA 1
ATOM 11105 C C . LEU B 1 599 ? -17.734 47.188 21.797 1 92.88 599 LEU B C 1
ATOM 11107 O O . LEU B 1 599 ? -18.203 47.062 22.938 1 92.88 599 LEU B O 1
ATOM 11111 N N . VAL B 1 600 ? -17.266 48.281 21.375 1 93.38 600 VAL B N 1
ATOM 11112 C CA . VAL B 1 600 ? -17.188 49.469 22.234 1 93.38 600 VAL B CA 1
ATOM 11113 C C . VAL B 1 600 ? -18.594 50.031 22.469 1 93.38 600 VAL B C 1
ATOM 11115 O O . VAL B 1 600 ? -18.875 50.562 23.547 1 93.38 600 VAL B O 1
ATOM 11118 N N . HIS B 1 601 ? -19.453 49.906 21.5 1 93.62 601 HIS B N 1
ATOM 11119 C CA . HIS B 1 601 ? -20.844 50.312 21.656 1 93.62 601 HIS B CA 1
ATOM 11120 C C . HIS B 1 601 ? -21.5 49.531 22.797 1 93.62 601 HIS B C 1
ATOM 11122 O O . HIS B 1 601 ? -22.188 50.125 23.641 1 93.62 601 HIS B O 1
ATOM 11128 N N . ARG B 1 602 ? -21.25 48.344 22.797 1 92.56 602 ARG B N 1
ATOM 11129 C CA . ARG B 1 602 ? -21.828 47.469 23.844 1 92.56 602 ARG B CA 1
ATOM 11130 C C . ARG B 1 602 ? -21.266 47.844 25.219 1 92.56 602 ARG B C 1
ATOM 11132 O O . ARG B 1 602 ? -22.016 47.875 26.203 1 92.56 602 ARG B O 1
ATOM 11139 N N . LEU B 1 603 ? -20.062 48.125 25.344 1 94.12 603 LEU B N 1
ATOM 11140 C CA . LEU B 1 603 ? -19.438 48.531 26.594 1 94.12 603 LEU B CA 1
ATOM 11141 C C . LEU B 1 603 ? -19.984 49.875 27.062 1 94.12 603 LEU B C 1
ATOM 11143 O O . LEU B 1 603 ? -20.281 50.062 28.25 1 94.12 603 LEU B O 1
ATOM 11147 N N . GLY B 1 604 ? -20.125 50.781 26.109 1 93.5 604 GLY B N 1
ATOM 11148 C CA . GLY B 1 604 ? -20.719 52.062 26.438 1 93.5 604 GLY B CA 1
ATOM 11149 C C . GLY B 1 604 ? -22.125 51.969 26.969 1 93.5 604 GLY B C 1
ATOM 11150 O O . GLY B 1 604 ? -22.469 52.625 27.953 1 93.5 604 GLY B O 1
ATOM 11151 N N . LEU B 1 605 ? -22.891 51.156 26.312 1 91.88 605 LEU B N 1
ATOM 11152 C CA . LEU B 1 605 ? -24.281 50.969 26.719 1 91.88 605 LEU B CA 1
ATOM 11153 C C . LEU B 1 605 ? -24.359 50.344 28.109 1 91.88 605 LEU B C 1
ATOM 11155 O O . LEU B 1 605 ? -25.234 50.719 28.906 1 91.88 605 LEU B O 1
ATOM 11159 N N . HIS B 1 606 ? -23.516 49.469 28.422 1 92.56 606 HIS B N 1
ATOM 11160 C CA . HIS B 1 606 ? -23.5 48.844 29.734 1 92.56 606 HIS B CA 1
ATOM 11161 C C . HIS B 1 606 ? -23.172 49.844 30.844 1 92.56 606 HIS B C 1
ATOM 11163 O O . HIS B 1 606 ? -23.859 49.906 31.859 1 92.56 606 HIS B O 1
ATOM 11169 N N . TYR B 1 607 ? -22.25 50.594 30.609 1 92.81 607 TYR B N 1
ATOM 11170 C CA . TYR B 1 607 ? -21.812 51.562 31.641 1 92.81 607 TYR B CA 1
ATOM 11171 C C . TYR B 1 607 ? -22.812 52.688 31.766 1 92.81 607 TYR B C 1
ATOM 11173 O O . TYR B 1 607 ? -22.984 53.25 32.844 1 92.81 607 TYR B O 1
ATOM 11181 N N . LEU B 1 608 ? -23.531 52.938 30.672 1 91.81 608 LEU B N 1
ATOM 11182 C CA . LEU B 1 608 ? -24.625 53.906 30.766 1 91.81 608 LEU B CA 1
ATOM 11183 C C . LEU B 1 608 ? -25.766 53.312 31.609 1 91.81 608 LEU B C 1
ATOM 11185 O O . LEU B 1 608 ? -26.391 54.062 32.375 1 91.81 608 LEU B O 1
ATOM 11189 N N . GLY B 1 609 ? -25.891 52.125 31.484 1 91.06 609 GLY B N 1
ATOM 11190 C CA . GLY B 1 609 ? -26.969 51.469 32.219 1 91.06 609 GLY B CA 1
ATOM 11191 C C . GLY B 1 609 ? -26.703 51.406 33.719 1 91.06 609 GLY B C 1
ATOM 11192 O O . GLY B 1 609 ? -27.641 51.562 34.531 1 91.06 609 GLY B O 1
ATOM 11193 N N . ILE B 1 610 ? -25.469 51.219 34.062 1 90.69 610 ILE B N 1
ATOM 11194 C CA . ILE B 1 610 ? -25.125 51.156 35.469 1 90.69 610 ILE B CA 1
ATOM 11195 C C . ILE B 1 610 ? -24.797 52.531 36 1 90.69 610 ILE B C 1
ATOM 11197 O O . ILE B 1 610 ? -24.328 52.688 37.156 1 90.69 610 ILE B O 1
ATOM 11201 N N . ARG B 1 611 ? -24.875 53.656 35.219 1 89.19 611 ARG B N 1
ATOM 11202 C CA . ARG B 1 611 ? -24.734 55.062 35.562 1 89.19 611 ARG B CA 1
ATOM 11203 C C . ARG B 1 611 ? -23.297 55.406 35.938 1 89.19 611 ARG B C 1
ATOM 11205 O O . ARG B 1 611 ? -23.047 56.156 36.875 1 89.19 611 ARG B O 1
ATOM 11212 N N . ARG B 1 612 ? -22.5 54.625 35.406 1 91.69 612 ARG B N 1
ATOM 11213 C CA . ARG B 1 612 ? -21.094 55.031 35.469 1 91.69 612 ARG B CA 1
ATOM 11214 C C . ARG B 1 612 ? -20.672 55.812 34.219 1 91.69 612 ARG B C 1
ATOM 11216 O O . ARG B 1 612 ? -20.078 55.219 33.312 1 91.69 612 ARG B O 1
ATOM 11223 N N . LEU B 1 613 ? -20.891 57.062 34.312 1 89.19 613 LEU B N 1
ATOM 11224 C CA . LEU B 1 613 ? -20.766 57.906 33.156 1 89.19 613 LEU B CA 1
ATOM 11225 C C . LEU B 1 613 ? -19.312 58.125 32.781 1 89.19 613 LEU B C 1
ATOM 11227 O O . LEU B 1 613 ? -18.984 58.281 31.594 1 89.19 613 LEU B O 1
ATOM 11231 N N . ASP B 1 614 ? -18.438 58.125 33.75 1 89.75 614 ASP B N 1
ATOM 11232 C CA . ASP B 1 614 ? -17.016 58.344 33.469 1 89.75 614 ASP B CA 1
ATOM 11233 C C . ASP B 1 614 ? -16.469 57.25 32.562 1 89.75 614 ASP B C 1
ATOM 11235 O O . ASP B 1 614 ? -15.773 57.562 31.578 1 89.75 614 ASP B O 1
ATOM 11239 N N . ARG B 1 615 ? -16.828 56.094 32.844 1 91.94 615 ARG B N 1
ATOM 11240 C CA . ARG B 1 615 ? -16.344 54.969 32.031 1 91.94 615 ARG B CA 1
ATOM 11241 C C . ARG B 1 615 ? -17.094 54.875 30.703 1 91.94 615 ARG B C 1
ATOM 11243 O O . ARG B 1 615 ? -16.516 54.5 29.688 1 91.94 615 ARG B O 1
ATOM 11250 N N . ALA B 1 616 ? -18.312 55.156 30.719 1 93.69 616 ALA B N 1
ATOM 11251 C CA . ALA B 1 616 ? -19.125 55.125 29.5 1 93.69 616 ALA B CA 1
ATOM 11252 C C . ALA B 1 616 ? -18.578 56.094 28.453 1 93.69 616 ALA B C 1
ATOM 11254 O O . ALA B 1 616 ? -18.5 55.75 27.266 1 93.69 616 ALA B O 1
ATOM 11255 N N . VAL B 1 617 ? -18.188 57.281 28.906 1 92.38 617 VAL B N 1
ATOM 11256 C CA . VAL B 1 617 ? -17.734 58.312 27.984 1 92.38 617 VAL B CA 1
ATOM 11257 C C . VAL B 1 617 ? -16.422 57.875 27.328 1 92.38 617 VAL B C 1
ATOM 11259 O O . VAL B 1 617 ? -16.172 58.188 26.172 1 92.38 617 VAL B O 1
ATOM 11262 N N . ILE B 1 618 ? -15.609 57.156 28.094 1 92.75 618 ILE B N 1
ATOM 11263 C CA . ILE B 1 618 ? -14.352 56.656 27.531 1 92.75 618 ILE B CA 1
ATOM 11264 C C . ILE B 1 618 ? -14.633 55.781 26.328 1 92.75 618 ILE B C 1
ATOM 11266 O O . ILE B 1 618 ? -14.023 55.969 25.266 1 92.75 618 ILE B O 1
ATOM 11270 N N . TYR B 1 619 ? -15.508 54.875 26.438 1 94.62 619 TYR B N 1
ATOM 11271 C CA . TYR B 1 619 ? -15.805 53.938 25.359 1 94.62 619 TYR B CA 1
ATOM 11272 C C . TYR B 1 619 ? -16.641 54.594 24.266 1 94.62 619 TYR B C 1
ATOM 11274 O O . TYR B 1 619 ? -16.5 54.281 23.094 1 94.62 619 TYR B O 1
ATOM 11282 N N . LEU B 1 620 ? -17.5 55.5 24.609 1 93.12 620 LEU B N 1
ATOM 11283 C CA . LEU B 1 620 ? -18.297 56.188 23.609 1 93.12 620 LEU B CA 1
ATOM 11284 C C . LEU B 1 620 ? -17.422 57.125 22.766 1 93.12 620 LEU B C 1
ATOM 11286 O O . LEU B 1 620 ? -17.688 57.312 21.578 1 93.12 620 LEU B O 1
ATOM 11290 N N . GLU B 1 621 ? -16.453 57.688 23.422 1 92 621 GLU B N 1
ATOM 11291 C CA . GLU B 1 621 ? -15.5 58.5 22.656 1 92 621 GLU B CA 1
ATOM 11292 C C . GLU B 1 621 ? -14.727 57.625 21.672 1 92 621 GLU B C 1
ATOM 11294 O O . GLU B 1 621 ? -14.484 58.062 20.531 1 92 621 GLU B O 1
ATOM 11299 N N . LYS B 1 622 ? -14.336 56.438 22.156 1 92.38 622 LYS B N 1
ATOM 11300 C CA . LYS B 1 622 ? -13.656 55.5 21.266 1 92.38 622 LYS B CA 1
ATOM 11301 C C . LYS B 1 622 ? -14.555 55.125 20.094 1 92.38 622 LYS B C 1
ATOM 11303 O O . LYS B 1 622 ? -14.07 54.969 18.969 1 92.38 622 LYS B O 1
ATOM 11308 N N . LEU B 1 623 ? -15.766 54.969 20.375 1 92.56 623 LEU B N 1
ATOM 11309 C CA . LEU B 1 623 ? -16.734 54.656 19.344 1 92.56 623 LEU B CA 1
ATOM 11310 C C . LEU B 1 623 ? -16.828 55.75 18.297 1 92.56 623 LEU B C 1
ATOM 11312 O O . LEU B 1 623 ? -16.844 55.5 17.094 1 92.56 623 LEU B O 1
ATOM 11316 N N . ALA B 1 624 ? -16.797 56.969 18.75 1 89 624 ALA B N 1
ATOM 11317 C CA . ALA B 1 624 ? -16.953 58.125 17.875 1 89 624 ALA B CA 1
ATOM 11318 C C . ALA B 1 624 ? -15.703 58.344 17.031 1 89 624 ALA B C 1
ATOM 11320 O O . ALA B 1 624 ? -15.773 58.875 15.93 1 89 624 ALA B O 1
ATOM 11321 N N . LEU B 1 625 ? -14.625 57.906 17.484 1 88.12 625 LEU B N 1
ATOM 11322 C CA . LEU B 1 625 ? -13.359 58.188 16.828 1 88.12 625 LEU B CA 1
ATOM 11323 C C . LEU B 1 625 ? -12.914 56.969 15.992 1 88.12 625 LEU B C 1
ATOM 11325 O O . LEU B 1 625 ? -11.961 57.062 15.219 1 88.12 625 LEU B O 1
ATOM 11329 N N . SER B 1 626 ? -13.578 55.875 16.125 1 89.56 626 SER B N 1
ATOM 11330 C CA . SER B 1 626 ? -13.195 54.656 15.406 1 89.56 626 SER B CA 1
ATOM 11331 C C . SER B 1 626 ? -13.297 54.875 13.898 1 89.56 626 SER B C 1
ATOM 11333 O O . SER B 1 626 ? -14.18 55.594 13.422 1 89.56 626 SER B O 1
ATOM 11335 N N . GLU B 1 627 ? -12.375 54.344 13.164 1 86.81 627 GLU B N 1
ATOM 11336 C CA . GLU B 1 627 ? -12.336 54.469 11.711 1 86.81 627 GLU B CA 1
ATOM 11337 C C . GLU B 1 627 ? -13.516 53.75 11.07 1 86.81 627 GLU B C 1
ATOM 11339 O O . GLU B 1 627 ? -14.039 54.188 10.047 1 86.81 627 GLU B O 1
ATOM 11344 N N . ALA B 1 628 ? -13.945 52.656 11.734 1 87.19 628 ALA B N 1
ATOM 11345 C CA . ALA B 1 628 ? -15.023 51.844 11.164 1 87.19 628 ALA B CA 1
ATOM 11346 C C . ALA B 1 628 ? -16.375 52.25 11.742 1 87.19 628 ALA B C 1
ATOM 11348 O O . ALA B 1 628 ? -17.344 51.5 11.641 1 87.19 628 ALA B O 1
ATOM 11349 N N . ARG B 1 629 ? -16.469 53.469 12.227 1 85.62 629 ARG B N 1
ATOM 11350 C CA . ARG B 1 629 ? -17.703 53.938 12.867 1 85.62 629 ARG B CA 1
ATOM 11351 C C . ARG B 1 629 ? -18.797 54.188 11.828 1 85.62 629 ARG B C 1
ATOM 11353 O O . ARG B 1 629 ? -18.5 54.531 10.68 1 85.62 629 ARG B O 1
ATOM 11360 N N . ARG B 1 630 ? -20 53.812 12.195 1 80.62 630 ARG B N 1
ATOM 11361 C CA . ARG B 1 630 ? -21.156 54.125 11.383 1 80.62 630 ARG B CA 1
ATOM 11362 C C . ARG B 1 630 ? -21.812 55.438 11.844 1 80.62 630 ARG B C 1
ATOM 11364 O O . ARG B 1 630 ? -21.469 55.938 12.906 1 80.62 630 ARG B O 1
ATOM 11371 N N . ARG B 1 631 ? -22.625 56 11.07 1 86.94 631 ARG B N 1
ATOM 11372 C CA . ARG B 1 631 ? -23.359 57.219 11.367 1 86.94 631 ARG B CA 1
ATOM 11373 C C . ARG B 1 631 ? -24.172 57.094 12.648 1 86.94 631 ARG B C 1
ATOM 11375 O O . ARG B 1 631 ? -24.203 58 13.477 1 86.94 631 ARG B O 1
ATOM 11382 N N . GLU B 1 632 ? -24.719 55.938 12.75 1 89.06 632 GLU B N 1
ATOM 11383 C CA . GLU B 1 632 ? -25.562 55.688 13.906 1 89.06 632 GLU B CA 1
ATOM 11384 C C . GLU B 1 632 ? -24.734 55.656 15.195 1 89.06 632 GLU B C 1
ATOM 11386 O O . GLU B 1 632 ? -25.25 56 16.266 1 89.06 632 GLU B O 1
ATOM 11391 N N . ASP B 1 633 ? -23.547 55.312 15.031 1 91.38 633 ASP B N 1
ATOM 11392 C CA . ASP B 1 633 ? -22.672 55.219 16.203 1 91.38 633 ASP B CA 1
ATOM 11393 C C . ASP B 1 633 ? -22.344 56.625 16.734 1 91.38 633 ASP B C 1
ATOM 11395 O O . ASP B 1 633 ? -22.328 56.844 17.938 1 91.38 633 ASP B O 1
ATOM 11399 N N . VAL B 1 634 ? -22.188 57.5 15.852 1 89.06 634 VAL B N 1
ATOM 11400 C CA . VAL B 1 634 ? -21.875 58.875 16.219 1 89.06 634 VAL B CA 1
ATOM 11401 C C . VAL B 1 634 ? -23.125 59.531 16.812 1 89.06 634 VAL B C 1
ATOM 11403 O O . VAL B 1 634 ? -23.031 60.281 17.797 1 89.06 634 VAL B O 1
ATOM 11406 N N . LEU B 1 635 ? -24.234 59.25 16.25 1 88.75 635 LEU B N 1
ATOM 11407 C CA . LEU B 1 635 ? -25.484 59.812 16.719 1 88.75 635 LEU B CA 1
ATOM 11408 C C . LEU B 1 635 ? -25.812 59.312 18.125 1 88.75 635 LEU B C 1
ATOM 11410 O O . LEU B 1 635 ? -26.453 60 18.906 1 88.75 635 LEU B O 1
ATOM 11414 N N . PHE B 1 636 ? -25.297 58.219 18.297 1 90.5 636 PHE B N 1
ATOM 11415 C CA . PHE B 1 636 ? -25.547 57.625 19.609 1 90.5 636 PHE B CA 1
ATOM 11416 C C . PHE B 1 636 ? -24.547 58.156 20.641 1 90.5 636 PHE B C 1
ATOM 11418 O O . PHE B 1 636 ? -24.906 58.469 21.766 1 90.5 636 PHE B O 1
ATOM 11425 N N . ALA B 1 637 ? -23.359 58.312 20.312 1 93 637 ALA B N 1
ATOM 11426 C CA . ALA B 1 637 ? -22.281 58.562 21.25 1 93 637 ALA B CA 1
ATOM 11427 C C . ALA B 1 637 ? -22.203 60.031 21.656 1 93 637 ALA B C 1
ATOM 11429 O O . ALA B 1 637 ? -22.031 60.344 22.828 1 93 637 ALA B O 1
ATOM 11430 N N . ILE B 1 638 ? -22.484 60.906 20.812 1 89 638 ILE B N 1
ATOM 11431 C CA . ILE B 1 638 ? -22.156 62.312 21 1 89 638 ILE B CA 1
ATOM 11432 C C . ILE B 1 638 ? -23.141 62.969 21.984 1 89 638 ILE B C 1
ATOM 11434 O O . ILE B 1 638 ? -22.75 63.75 22.844 1 89 638 ILE B O 1
ATOM 11438 N N . PRO B 1 639 ? -24.344 62.562 21.953 1 88.62 639 PRO B N 1
ATOM 11439 C CA . PRO B 1 639 ? -25.281 63.156 22.906 1 88.62 639 PRO B CA 1
ATOM 11440 C C . PRO B 1 639 ? -24.969 62.781 24.359 1 88.62 639 PRO B C 1
ATOM 11442 O O . PRO B 1 639 ? -25.484 63.406 25.281 1 88.62 639 PRO B O 1
ATOM 11445 N N . HIS B 1 640 ? -24.125 61.906 24.5 1 90.94 640 HIS B N 1
ATOM 11446 C CA . HIS B 1 640 ? -23.719 61.5 25.844 1 90.94 640 HIS B CA 1
ATOM 11447 C C . HIS B 1 640 ? -22.344 62.062 26.188 1 90.94 640 HIS B C 1
ATOM 11449 O O . HIS B 1 640 ? -22.016 62.281 27.359 1 90.94 640 HIS B O 1
ATOM 11455 N N . VAL B 1 641 ? -21.547 62.25 25.219 1 92.19 641 VAL B N 1
ATOM 11456 C CA . VAL B 1 641 ? -20.156 62.625 25.438 1 92.19 641 VAL B CA 1
ATOM 11457 C C . VAL B 1 641 ? -20.062 64.125 25.688 1 92.19 641 VAL B C 1
ATOM 11459 O O . VAL B 1 641 ? -19.375 64.562 26.609 1 92.19 641 VAL B O 1
ATOM 11462 N N . VAL B 1 642 ? -20.812 64.812 24.953 1 90.5 642 VAL B N 1
ATOM 11463 C CA . VAL B 1 642 ? -20.688 66.312 25 1 90.5 642 VAL B CA 1
ATOM 11464 C C . VAL B 1 642 ? -21.281 66.812 26.297 1 90.5 642 VAL B C 1
ATOM 11466 O O . VAL B 1 642 ? -20.641 67.625 27 1 90.5 642 VAL B O 1
ATOM 11469 N N . PRO B 1 643 ? -22.484 66.375 26.641 1 89.88 643 PRO B N 1
ATOM 11470 C CA . PRO B 1 643 ? -23.016 66.875 27.906 1 89.88 643 PRO B CA 1
ATOM 11471 C C . PRO B 1 643 ? -22.109 66.5 29.094 1 89.88 643 PRO B C 1
ATOM 11473 O O . PRO B 1 643 ? -22.047 67.25 30.078 1 89.88 643 PRO B O 1
ATOM 11476 N N . TYR B 1 644 ? -21.469 65.438 29 1 91.06 644 TYR B N 1
ATOM 11477 C CA . TYR B 1 644 ? -20.547 65.062 30.062 1 91.06 644 TYR B CA 1
ATOM 11478 C C . TYR B 1 644 ? -19.391 66 30.156 1 91.06 644 TYR B C 1
ATOM 11480 O O . TYR B 1 644 ? -19.031 66.5 31.266 1 91.06 644 TYR B O 1
ATOM 11488 N N . TYR B 1 645 ? -18.828 66.438 29.109 1 90.5 645 TYR B N 1
ATOM 11489 C CA . TYR B 1 645 ? -17.719 67.438 29.109 1 90.5 645 TYR B CA 1
ATOM 11490 C C . TYR B 1 645 ? -18.188 68.812 29.547 1 90.5 645 TYR B C 1
ATOM 11492 O O . TYR B 1 645 ? -17.469 69.5 30.234 1 90.5 645 TYR B O 1
ATOM 11500 N N . LEU B 1 646 ? -19.391 69.062 29.172 1 89.06 646 LEU B N 1
ATOM 11501 C CA . LEU B 1 646 ? -19.938 70.375 29.562 1 89.06 646 LEU B CA 1
ATOM 11502 C C . LEU B 1 646 ? -20.234 70.438 31.047 1 89.06 646 LEU B C 1
ATOM 11504 O O . LEU B 1 646 ? -20.016 71.438 31.703 1 89.06 646 LEU B O 1
ATOM 11508 N N . GLN B 1 647 ? -20.688 69.375 31.484 1 88.5 647 GLN B N 1
ATOM 11509 C CA . GLN B 1 647 ? -20.953 69.312 32.906 1 88.5 647 GLN B CA 1
ATOM 11510 C C . GLN B 1 647 ? -19.656 69.375 33.719 1 88.5 647 GLN B C 1
ATOM 11512 O O . GLN B 1 647 ? -19.578 70 34.781 1 88.5 647 GLN B O 1
ATOM 11517 N N . GLN B 1 648 ? -18.781 68.812 33.25 1 89.25 648 GLN B N 1
ATOM 11518 C CA . GLN B 1 648 ? -17.469 68.812 33.906 1 89.25 648 GLN B CA 1
ATOM 11519 C C . GLN B 1 648 ? -16.875 70.25 33.875 1 89.25 648 GLN B C 1
ATOM 11521 O O . GLN B 1 648 ? -16.281 70.688 34.875 1 89.25 648 GLN B O 1
ATOM 11526 N N . ALA B 1 649 ? -17.047 70.875 32.844 1 88.56 649 ALA B N 1
ATOM 11527 C CA . ALA B 1 649 ? -16.594 72.25 32.719 1 88.56 649 ALA B CA 1
ATOM 11528 C C . ALA B 1 649 ? -17.344 73.125 33.688 1 88.56 649 ALA B C 1
ATOM 11530 O O . ALA B 1 649 ? -16.75 74 34.312 1 88.56 649 ALA B O 1
ATOM 11531 N N . ARG B 1 650 ? -18.609 72.875 33.844 1 86.12 650 ARG B N 1
ATOM 11532 C CA . ARG B 1 650 ? -19.422 73.688 34.781 1 86.12 650 ARG B CA 1
ATOM 11533 C C . ARG B 1 650 ? -18.969 73.438 36.219 1 86.12 650 ARG B C 1
ATOM 11535 O O . ARG B 1 650 ? -18.938 74.438 37.031 1 86.12 650 ARG B O 1
ATOM 11542 N N . GLN B 1 651 ? -18.656 72.312 36.438 1 86.12 651 GLN B N 1
ATOM 11543 C CA . GLN B 1 651 ? -18.219 72 37.781 1 86.12 651 GLN B CA 1
ATOM 11544 C C . GLN B 1 651 ? -16.844 72.562 38.094 1 86.12 651 GLN B C 1
ATOM 11546 O O . GLN B 1 651 ? -16.594 73.062 39.219 1 86.12 651 GLN B O 1
ATOM 11551 N N . LEU B 1 652 ? -16.047 72.562 37.125 1 87 652 LEU B N 1
ATOM 11552 C CA . LEU B 1 652 ? -14.711 73.125 37.281 1 87 652 LEU B CA 1
ATOM 11553 C C . LEU B 1 652 ? -14.758 74.625 37.438 1 87 652 LEU B C 1
ATOM 11555 O O . LEU B 1 652 ? -13.953 75.188 38.188 1 87 652 LEU B O 1
ATOM 11559 N N . LEU B 1 653 ? -15.789 75.25 36.844 1 84.31 653 LEU B N 1
ATOM 11560 C CA . LEU B 1 653 ? -15.914 76.75 36.875 1 84.31 653 LEU B CA 1
ATOM 11561 C C . LEU B 1 653 ? -16.891 77.188 37.969 1 84.31 653 LEU B C 1
ATOM 11563 O O . LEU B 1 653 ? -17.109 78.375 38.156 1 84.31 653 LEU B O 1
ATOM 11567 N N . ASP B 1 654 ? -17.438 76.188 38.844 1 76.38 654 ASP B N 1
ATOM 11568 C CA . ASP B 1 654 ? -18.359 76.438 39.938 1 76.38 654 ASP B CA 1
ATOM 11569 C C . ASP B 1 654 ? -19.547 77.312 39.5 1 76.38 654 ASP B C 1
ATOM 11571 O O . ASP B 1 654 ? -19.891 78.25 40.156 1 76.38 654 ASP B O 1
ATOM 11575 N N . ILE B 1 655 ? -20 77.125 38.25 1 66.19 655 ILE B N 1
ATOM 11576 C CA . ILE B 1 655 ? -21.188 77.812 37.781 1 66.19 655 ILE B CA 1
ATOM 11577 C C . ILE B 1 655 ? -22.422 77.312 38.531 1 66.19 655 ILE B C 1
ATOM 11579 O O . ILE B 1 655 ? -22.719 76.125 38.562 1 66.19 655 ILE B O 1
ATOM 11583 N N . PRO B 1 656 ? -23.094 78.062 39.656 1 53.28 656 PRO B N 1
ATOM 11584 C CA . PRO B 1 656 ? -24.266 77.625 40.406 1 53.28 656 PRO B CA 1
ATOM 11585 C C . PRO B 1 656 ? -25.391 77.062 39.531 1 53.28 656 PRO B C 1
ATOM 11587 O O . PRO B 1 656 ? -25.547 77.562 38.375 1 53.28 656 PRO B O 1
ATOM 11590 N N . SER B 1 657 ? -25.797 75.875 39.562 1 45.28 657 SER B N 1
ATOM 11591 C CA . SER B 1 657 ? -26.844 75.25 38.75 1 45.28 657 SER B CA 1
ATOM 11592 C C . SER B 1 657 ? -28.094 76.125 38.688 1 45.28 657 SER B C 1
ATOM 11594 O O . SER B 1 657 ? -29.094 75.75 38.062 1 45.28 657 SER B O 1
ATOM 11596 N N . ARG B 1 658 ? -28.766 76.688 39.781 1 38.59 658 ARG B N 1
ATOM 11597 C CA . ARG B 1 658 ? -30.172 77.062 39.812 1 38.59 658 ARG B CA 1
ATOM 11598 C C . ARG B 1 658 ? -30.516 78 38.625 1 38.59 658 ARG B C 1
ATOM 11600 O O . ARG B 1 658 ? -31.484 77.75 37.906 1 38.59 658 ARG B O 1
ATOM 11607 N N . SER B 1 659 ? -30.766 79.438 39 1 32.41 659 SER B N 1
ATOM 11608 C CA . SER B 1 659 ? -31.859 80.25 38.562 1 32.41 659 SER B CA 1
ATOM 11609 C C . SER B 1 659 ? -31.719 80.625 37.094 1 32.41 659 SER B C 1
ATOM 11611 O O . SER B 1 659 ? -30.609 80.812 36.594 1 32.41 659 SER B O 1
ATOM 11613 N N . PRO B 1 660 ? -32.844 80.375 36.344 1 33.75 660 PRO B N 1
ATOM 11614 C CA . PRO B 1 660 ? -32.969 80.75 34.938 1 33.75 660 PRO B CA 1
ATOM 11615 C C . PRO B 1 660 ? -32.219 82.062 34.625 1 33.75 660 PRO B C 1
ATOM 11617 O O . PRO B 1 660 ? -31.609 82.188 33.531 1 33.75 660 PRO B O 1
ATOM 11620 N N . SER B 1 661 ? -32.719 83.188 35.375 1 30.56 661 SER B N 1
ATOM 11621 C CA . SER B 1 661 ? -32.656 84.562 34.906 1 30.56 661 SER B CA 1
ATOM 11622 C C . SER B 1 661 ? -31.266 85.125 35.031 1 30.56 661 SER B C 1
ATOM 11624 O O . SER B 1 661 ? -31.047 86 35.875 1 30.56 661 SER B O 1
ATOM 11626 N N . TYR B 1 662 ? -30.312 84.5 35.25 1 30.2 662 TYR B N 1
ATOM 11627 C CA . TYR B 1 662 ? -29.078 85.25 35.406 1 30.2 662 TYR B CA 1
ATOM 11628 C C . TYR B 1 662 ? -28.859 86.188 34.25 1 30.2 662 TYR B C 1
ATOM 11630 O O . TYR B 1 662 ? -28.469 85.75 33.156 1 30.2 662 TYR B O 1
ATOM 11638 N N . GLU B 1 663 ? -29.938 87.062 34.062 1 30.48 663 GLU B N 1
ATOM 11639 C CA . GLU B 1 663 ? -29.641 88.188 33.156 1 30.48 663 GLU B CA 1
ATOM 11640 C C . GLU B 1 663 ? -28.391 88.938 33.594 1 30.48 663 GLU B C 1
ATOM 11642 O O . GLU B 1 663 ? -28.312 89.375 34.75 1 30.48 663 GLU B O 1
ATOM 11647 N N . PRO B 1 664 ? -27.281 88.75 33.156 1 29.3 664 PRO B N 1
ATOM 11648 C CA . PRO B 1 664 ? -26.203 89.625 33.562 1 29.3 664 PRO B CA 1
ATOM 11649 C C . PRO B 1 664 ? -26.672 91.062 33.719 1 29.3 664 PRO B C 1
ATOM 11651 O O . PRO B 1 664 ? -27.516 91.562 32.938 1 29.3 664 PRO B O 1
ATOM 11654 N N . PRO B 1 665 ? -26.766 91.562 35.094 1 26.36 665 PRO B N 1
ATOM 11655 C CA . PRO B 1 665 ? -27.328 92.875 35.281 1 26.36 665 PRO B CA 1
ATOM 11656 C C . PRO B 1 665 ? -26.844 93.875 34.25 1 26.36 665 PRO B C 1
ATOM 11658 O O . PRO B 1 665 ? -25.703 93.812 33.781 1 26.36 665 PRO B O 1
ATOM 11661 N N . PRO B 1 666 ? -27.766 94.375 33.531 1 24.89 666 PRO B N 1
ATOM 11662 C CA . PRO B 1 666 ? -27.422 95.5 32.625 1 24.89 666 PRO B CA 1
ATOM 11663 C C . PRO B 1 666 ? -26.672 96.625 33.344 1 24.89 666 PRO B C 1
ATOM 11665 O O . PRO B 1 666 ? -26.766 96.75 34.562 1 24.89 666 PRO B O 1
ATOM 11668 N N . HIS B 1 667 ? -25.578 97.062 32.906 1 21.39 667 HIS B N 1
ATOM 11669 C CA . HIS B 1 667 ? -24.828 98.25 33.281 1 21.39 667 HIS B CA 1
ATOM 11670 C C . HIS B 1 667 ? -25.781 99.438 33.562 1 21.39 667 HIS B C 1
ATOM 11672 O O . HIS B 1 667 ? -26.547 99.875 32.688 1 21.39 667 HIS B O 1
ATOM 11678 N N . HIS B 1 668 ? -26.266 99.438 34.938 1 18.45 668 HIS B N 1
ATOM 11679 C CA . HIS B 1 668 ? -27.141 100.562 35.344 1 18.45 668 HIS B CA 1
ATOM 11680 C C . HIS B 1 668 ? -26.562 101.875 34.969 1 18.45 668 HIS B C 1
ATOM 11682 O O . HIS B 1 668 ? -25.359 102.125 35.156 1 18.45 668 HIS B O 1
ATOM 11688 N N . ALA B 1 669 ? -27.312 102.688 34.375 1 18.09 669 ALA B N 1
ATOM 11689 C CA . ALA B 1 669 ? -27.281 104 33.844 1 18.09 669 ALA B CA 1
ATOM 11690 C C . ALA B 1 669 ? -27.266 105.062 35 1 18.09 669 ALA B C 1
ATOM 11692 O O . ALA B 1 669 ? -26.797 106.188 34.812 1 18.09 669 ALA B O 1
ATOM 11693 N N . THR B 1 670 ? -27.891 104.75 36.281 1 15.88 670 THR B N 1
ATOM 11694 C CA . THR B 1 670 ? -28.734 105.875 36.688 1 15.88 670 THR B CA 1
ATOM 11695 C C . THR B 1 670 ? -27.906 107 37.312 1 15.88 670 THR B C 1
ATOM 11697 O O . THR B 1 670 ? -27 106.75 38.125 1 15.88 670 THR B O 1
ATOM 11700 N N . THR B 1 671 ? -28.141 108.25 37 1 17.14 671 THR B N 1
ATOM 11701 C CA . THR B 1 671 ? -27.625 109.562 37.219 1 17.14 671 THR B CA 1
ATOM 11702 C C . THR B 1 671 ? -28.031 110.062 38.625 1 17.14 671 THR B C 1
ATOM 11704 O O . THR B 1 671 ? -27.312 110.875 39.25 1 17.14 671 THR B O 1
ATOM 11707 N N . ALA B 1 672 ? -29.312 109.75 39.281 1 15.95 672 ALA B N 1
ATOM 11708 C CA . ALA B 1 672 ? -29.891 111.062 39.5 1 15.95 672 ALA B CA 1
ATOM 11709 C C . ALA B 1 672 ? -29.406 111.688 40.844 1 15.95 672 ALA B C 1
ATOM 11711 O O . ALA B 1 672 ? -28.641 112.625 40.844 1 15.95 672 ALA B O 1
ATOM 11712 N N . GLY B 1 673 ? -30.484 111.812 41.844 1 15.42 673 GLY B N 1
ATOM 11713 C CA . GLY B 1 673 ? -30.984 113 42.438 1 15.42 673 GLY B CA 1
ATOM 11714 C C . GLY B 1 673 ? -30.312 113.375 43.781 1 15.42 673 GLY B C 1
ATOM 11715 O O . GLY B 1 673 ? -29.531 112.562 44.281 1 15.42 673 GLY B O 1
ATOM 11716 N N . GLY B 1 674 ? -31.25 113.875 44.719 1 15.93 674 GLY B N 1
ATOM 11717 C CA . GLY B 1 674 ? -31.266 115.125 45.5 1 15.93 674 GLY B CA 1
ATOM 11718 C C . GLY B 1 674 ? -30.859 114.875 46.969 1 15.93 674 GLY B C 1
ATOM 11719 O O . GLY B 1 674 ? -29.656 114.812 47.25 1 15.93 674 GLY B O 1
ATOM 11720 N N . GLY B 1 675 ? -31.891 114.5 47.906 1 15.67 675 GLY B N 1
ATOM 11721 C CA . GLY B 1 675 ? -32.219 115.438 49 1 15.67 675 GLY B CA 1
ATOM 11722 C C . GLY B 1 675 ? -31.516 115.125 50.281 1 15.67 675 GLY B C 1
ATOM 11723 O O . GLY B 1 675 ? -30.922 114 50.438 1 15.67 675 GLY B O 1
ATOM 11724 N N . ASP B 1 676 ? -32.062 115.688 51.438 1 16.34 676 ASP B N 1
ATOM 11725 C CA . ASP B 1 676 ? -31.562 116.438 52.562 1 16.34 676 ASP B CA 1
ATOM 11726 C C . ASP B 1 676 ? -31.438 115.625 53.844 1 16.34 676 ASP B C 1
ATOM 11728 O O . ASP B 1 676 ? -30.406 115.625 54.5 1 16.34 676 ASP B O 1
ATOM 11732 N N . GLY B 1 677 ? -32.594 114.938 54.406 1 15.62 677 GLY B N 1
ATOM 11733 C CA . GLY B 1 677 ? -32.875 115.438 55.75 1 15.62 677 GLY B CA 1
ATOM 11734 C C . GLY B 1 677 ? -32.188 114.625 56.844 1 15.62 677 GLY B C 1
ATOM 11735 O O . GLY B 1 677 ? -31.656 113.562 56.562 1 15.62 677 GLY B O 1
ATOM 11736 N N . GLN B 1 678 ? -32.812 114.688 58.188 1 16.38 678 GLN B N 1
ATOM 11737 C CA . GLN B 1 678 ? -32.281 115 59.5 1 16.38 678 GLN B CA 1
ATOM 11738 C C . GLN B 1 678 ? -32.062 113.75 60.375 1 16.38 678 GLN B C 1
ATOM 11740 O O . GLN B 1 678 ? -31.047 113.625 61.062 1 16.38 678 GLN B O 1
ATOM 11745 N N . LEU B 1 679 ? -33.062 112.875 60.594 1 16.22 679 LEU B N 1
ATOM 11746 C CA . LEU B 1 679 ? -33.406 112.75 62 1 16.22 679 LEU B CA 1
ATOM 11747 C C . LEU B 1 679 ? -32.562 111.688 62.719 1 16.22 679 LEU B C 1
ATOM 11749 O O . LEU B 1 679 ? -32.219 110.688 62.125 1 16.22 679 LEU B O 1
ATOM 11753 N N . PRO B 1 680 ? -32.375 111.812 64 1 16.17 680 PRO B N 1
ATOM 11754 C CA . PRO B 1 680 ? -31.234 111.5 64.875 1 16.17 680 PRO B CA 1
ATOM 11755 C C . PRO B 1 680 ? -31.297 110.062 65.438 1 16.17 680 PRO B C 1
ATOM 11757 O O . PRO B 1 680 ? -30.656 109.188 64.875 1 16.17 680 PRO B O 1
ATOM 11760 N N . GLN B 1 681 ? -31.656 109.75 66.812 1 15.88 681 GLN B N 1
ATOM 11761 C CA . GLN B 1 681 ? -30.688 109.438 67.812 1 15.88 681 GLN B CA 1
ATOM 11762 C C . GLN B 1 681 ? -30.906 108.062 68.375 1 15.88 681 GLN B C 1
ATOM 11764 O O . GLN B 1 681 ? -29.969 107.438 68.875 1 15.88 681 GLN B O 1
ATOM 11769 N N . THR B 1 682 ? -32.125 107.438 68.5 1 16.53 682 THR B N 1
ATOM 11770 C CA . THR B 1 682 ? -32.375 106.938 69.812 1 16.53 682 THR B CA 1
ATOM 11771 C C . THR B 1 682 ? -31.766 105.562 70 1 16.53 682 THR B C 1
ATOM 11773 O O . THR B 1 682 ? -31.688 104.812 69.062 1 16.53 682 THR B O 1
ATOM 11776 N N . MET B 1 683 ? -31.391 105.062 71.312 1 16.61 683 MET B N 1
ATOM 11777 C CA . MET B 1 683 ? -30.328 104.312 72 1 16.61 683 MET B CA 1
ATOM 11778 C C . MET B 1 683 ? -30.719 102.875 72.188 1 16.61 683 MET B C 1
ATOM 11780 O O . MET B 1 683 ? -29.859 102 72.25 1 16.61 683 MET B O 1
ATOM 11784 N N . ALA B 1 684 ? -31.906 102.438 72.625 1 18.3 684 ALA B N 1
ATOM 11785 C CA . ALA B 1 684 ? -31.938 101.75 73.875 1 18.3 684 ALA B CA 1
ATOM 11786 C C . ALA B 1 684 ? -31.594 100.25 73.688 1 18.3 684 ALA B C 1
ATOM 11788 O O . ALA B 1 684 ? -31.562 99.75 72.562 1 18.3 684 ALA B O 1
ATOM 11789 N N . SER B 1 685 ? -32.281 99.438 74.312 1 17.59 685 SER B N 1
ATOM 11790 C CA . SER B 1 685 ? -31.984 98.438 75.375 1 17.59 685 SER B CA 1
ATOM 11791 C C . SER B 1 685 ? -31.766 97.062 74.75 1 17.59 685 SER B C 1
ATOM 11793 O O . SER B 1 685 ? -32.125 96.812 73.562 1 17.59 685 SER B O 1
ATOM 11795 N N . ALA B 1 686 ? -32.062 95.875 75.5 1 18.31 686 ALA B N 1
ATOM 11796 C CA . ALA B 1 686 ? -31.359 94.812 76.188 1 18.31 686 ALA B CA 1
ATOM 11797 C C . ALA B 1 686 ? -31.406 93.5 75.312 1 18.31 686 ALA B C 1
ATOM 11799 O O . ALA B 1 686 ? -30.359 93 74.875 1 18.31 686 ALA B O 1
ATOM 11800 N N . MET B 1 687 ? -32 92.375 75.875 1 18.16 687 MET B N 1
ATOM 11801 C CA . MET B 1 687 ? -31.406 91.125 76.25 1 18.16 687 MET B CA 1
ATOM 11802 C C . MET B 1 687 ? -31.609 90.062 75.125 1 18.16 687 MET B C 1
ATOM 11804 O O . MET B 1 687 ? -30.672 89.375 74.75 1 18.16 687 MET B O 1
ATOM 11808 N N . GLY B 1 688 ? -32.781 89.5 75.062 1 18.84 688 GLY B N 1
ATOM 11809 C CA . GLY B 1 688 ? -33.125 88.125 74.938 1 18.84 688 GLY B CA 1
ATOM 11810 C C . GLY B 1 688 ? -32.875 87.625 73.562 1 18.84 688 GLY B C 1
ATOM 11811 O O . GLY B 1 688 ? -33.125 88.312 72.562 1 18.84 688 GLY B O 1
ATOM 11812 N N . ALA B 1 689 ? -32.031 86.5 73.375 1 19 689 ALA B N 1
ATOM 11813 C CA . ALA B 1 689 ? -31.141 86 72.312 1 19 689 ALA B CA 1
ATOM 11814 C C . ALA B 1 689 ? -31.938 85.25 71.25 1 19 689 ALA B C 1
ATOM 11816 O O . ALA B 1 689 ? -31.984 84 71.312 1 19 689 ALA B O 1
ATOM 11817 N N . THR B 1 690 ? -33.031 85.625 70.875 1 17.44 690 THR B N 1
ATOM 11818 C CA . THR B 1 690 ? -33.781 84.688 70 1 17.44 690 THR B CA 1
ATOM 11819 C C . THR B 1 690 ? -32.969 84.375 68.75 1 17.44 690 THR B C 1
ATOM 11821 O O . THR B 1 690 ? -32.438 85.25 68.125 1 17.44 690 THR B O 1
ATOM 11824 N N . ASN B 1 691 ? -32.5 83.125 68.562 1 19.09 691 ASN B N 1
ATOM 11825 C CA . ASN B 1 691 ? -31.578 82.5 67.625 1 19.09 691 ASN B CA 1
ATOM 11826 C C . ASN B 1 691 ? -32.062 82.625 66.188 1 19.09 691 ASN B C 1
ATOM 11828 O O . ASN B 1 691 ? -33.062 81.938 65.812 1 19.09 691 ASN B O 1
ATOM 11832 N N . ALA B 1 692 ? -32.125 83.75 65.562 1 20.31 692 ALA B N 1
ATOM 11833 C CA . ALA B 1 692 ? -32.625 83.875 64.188 1 20.31 692 ALA B CA 1
ATOM 11834 C C . ALA B 1 692 ? -31.734 83.25 63.188 1 20.31 692 ALA B C 1
ATOM 11836 O O . ALA B 1 692 ? -30.547 83.562 63.094 1 20.31 692 ALA B O 1
ATOM 11837 N N . SER B 1 693 ? -32.031 82 62.844 1 22.42 693 SER B N 1
ATOM 11838 C CA . SER B 1 693 ? -31.312 81.188 61.844 1 22.42 693 SER B CA 1
ATOM 11839 C C . SER B 1 693 ? -31.25 81.938 60.531 1 22.42 693 SER B C 1
ATOM 11841 O O . SER B 1 693 ? -32.281 82.188 59.906 1 22.42 693 SER B O 1
ATOM 11843 N N . THR B 1 694 ? -30.438 83 60.312 1 22.28 694 THR B N 1
ATOM 11844 C CA . THR B 1 694 ? -30.188 83.812 59.156 1 22.28 694 THR B CA 1
ATOM 11845 C C . THR B 1 694 ? -29.734 83 57.969 1 22.28 694 THR B C 1
ATOM 11847 O O . THR B 1 694 ? -28.75 82.312 58.062 1 22.28 694 THR B O 1
ATOM 11850 N N . GLY B 1 695 ? -30.703 82.562 57.219 1 25.75 695 GLY B N 1
ATOM 11851 C CA . GLY B 1 695 ? -30.469 81.938 55.906 1 25.75 695 GLY B CA 1
ATOM 11852 C C . GLY B 1 695 ? -29.547 82.75 55.031 1 25.75 695 GLY B C 1
ATOM 11853 O O . GLY B 1 695 ? -29.906 83.812 54.531 1 25.75 695 GLY B O 1
ATOM 11854 N N . GLY B 1 696 ? -28.312 83 55.312 1 26.75 696 GLY B N 1
ATOM 11855 C CA . GLY B 1 696 ? -27.25 83.75 54.625 1 26.75 696 GLY B CA 1
ATOM 11856 C C . GLY B 1 696 ? -27.125 83.312 53.156 1 26.75 696 GLY B C 1
ATOM 11857 O O . GLY B 1 696 ? -27.172 82.125 52.844 1 26.75 696 GLY B O 1
ATOM 11858 N N . ASN B 1 697 ? -27.766 84.125 52.375 1 30.39 697 ASN B N 1
ATOM 11859 C CA . ASN B 1 697 ? -27.5 84.062 50.938 1 30.39 697 ASN B CA 1
ATOM 11860 C C . ASN B 1 697 ? -26 84 50.656 1 30.39 697 ASN B C 1
ATOM 11862 O O . ASN B 1 697 ? -25.25 84.938 50.969 1 30.39 697 ASN B O 1
ATOM 11866 N N . VAL B 1 698 ? -25.312 83 51 1 32.78 698 VAL B N 1
ATOM 11867 C CA . VAL B 1 698 ? -23.922 82.75 50.594 1 32.78 698 VAL B CA 1
ATOM 11868 C C . VAL B 1 698 ? -23.688 83.188 49.156 1 32.78 698 VAL B C 1
ATOM 11870 O O . VAL B 1 698 ? -24.266 82.625 48.219 1 32.78 698 VAL B O 1
ATOM 11873 N N . TYR B 1 699 ? -23.594 84.5 48.844 1 37.59 699 TYR B N 1
ATOM 11874 C CA . TYR B 1 699 ? -23.047 85 47.594 1 37.59 699 TYR B CA 1
ATOM 11875 C C . TYR B 1 699 ? -21.828 84.188 47.156 1 37.59 699 TYR B C 1
ATOM 11877 O O . TYR B 1 699 ? -20.812 84.188 47.875 1 37.59 699 TYR B O 1
ATOM 11885 N N . ARG B 1 700 ? -21.922 83.062 46.719 1 50.28 700 ARG B N 1
ATOM 11886 C CA . ARG B 1 700 ? -20.828 82.188 46.25 1 50.28 700 ARG B CA 1
ATOM 11887 C C . ARG B 1 700 ? -19.938 82.938 45.25 1 50.28 700 ARG B C 1
ATOM 11889 O O . ARG B 1 700 ? -20.391 83.375 44.219 1 50.28 700 ARG B O 1
ATOM 11896 N N . CYS B 1 701 ? -18.922 83.688 45.531 1 59.38 701 CYS B N 1
ATOM 11897 C CA . CYS B 1 701 ? -17.828 84.375 44.875 1 59.38 701 CYS B CA 1
ATOM 11898 C C . CYS B 1 701 ? -17.312 83.562 43.656 1 59.38 701 CYS B C 1
ATOM 11900 O O . CYS B 1 701 ? -17.172 82.312 43.75 1 59.38 701 CYS B O 1
ATOM 11902 N N . SER B 1 702 ? -17.297 84.188 42.375 1 69.81 702 SER B N 1
ATOM 11903 C CA . SER B 1 702 ? -16.75 83.562 41.156 1 69.81 702 SER B CA 1
ATOM 11904 C C . SER B 1 702 ? -15.289 83.188 41.312 1 69.81 702 SER B C 1
ATOM 11906 O O . SER B 1 702 ? -14.625 83.625 42.25 1 69.81 702 SER B O 1
ATOM 11908 N N . LEU B 1 703 ? -14.852 82.188 40.562 1 79.94 703 LEU B N 1
ATOM 11909 C CA . LEU B 1 703 ? -13.461 81.75 40.625 1 79.94 703 LEU B CA 1
ATOM 11910 C C . LEU B 1 703 ? -12.508 82.938 40.406 1 79.94 703 LEU B C 1
ATOM 11912 O O . LEU B 1 703 ? -11.406 82.938 40.938 1 79.94 703 LEU B O 1
ATOM 11916 N N . ALA B 1 704 ? -12.898 83.938 39.656 1 77.19 704 ALA B N 1
ATOM 11917 C CA . ALA B 1 704 ? -12.086 85.125 39.406 1 77.19 704 ALA B CA 1
ATOM 11918 C C . ALA B 1 704 ? -11.93 85.938 40.656 1 77.19 704 ALA B C 1
ATOM 11920 O O . ALA B 1 704 ? -10.836 86.438 40.969 1 77.19 704 ALA B O 1
ATOM 11921 N N . ASP B 1 705 ? -13.016 86 41.5 1 76.88 705 ASP B N 1
ATOM 11922 C CA . ASP B 1 705 ? -12.984 86.75 42.75 1 76.88 705 ASP B CA 1
ATOM 11923 C C . ASP B 1 705 ? -12.07 86.062 43.781 1 76.88 705 ASP B C 1
ATOM 11925 O O . ASP B 1 705 ? -11.328 86.75 44.5 1 76.88 705 ASP B O 1
ATOM 11929 N N . GLN B 1 706 ? -12.133 84.75 43.625 1 79.62 706 GLN B N 1
ATOM 11930 C CA . GLN B 1 706 ? -11.289 84 44.531 1 79.62 706 GLN B CA 1
ATOM 11931 C C . GLN B 1 706 ? -9.82 84.062 44.125 1 79.62 706 GLN B C 1
ATOM 11933 O O . GLN B 1 706 ? -8.938 84.125 44.969 1 79.62 706 GLN B O 1
ATOM 11938 N N . TRP B 1 707 ? -9.586 84.125 42.844 1 83.12 707 TRP B N 1
ATOM 11939 C CA . TRP B 1 707 ? -8.234 84.25 42.312 1 83.12 707 TRP B CA 1
ATOM 11940 C C . TRP B 1 707 ? -7.574 85.562 42.719 1 83.12 707 TRP B C 1
ATOM 11942 O O . TRP B 1 707 ? -6.383 85.562 43.031 1 83.12 707 TRP B O 1
ATOM 11952 N N . LEU B 1 708 ? -8.406 86.688 42.844 1 78.12 708 LEU B N 1
ATOM 11953 C CA . LEU B 1 708 ? -7.887 88 43.156 1 78.12 708 LEU B CA 1
ATOM 11954 C C . LEU B 1 708 ? -7.465 88.125 44.625 1 78.12 708 LEU B C 1
ATOM 11956 O O . LEU B 1 708 ? -6.551 88.875 44.938 1 78.12 708 LEU B O 1
ATOM 11960 N N . THR B 1 709 ? -8.133 87.25 45.469 1 77.56 709 THR B N 1
ATOM 11961 C CA . THR B 1 709 ? -7.84 87.312 46.875 1 77.56 709 THR B CA 1
ATOM 11962 C C . THR B 1 709 ? -7.016 86.125 47.344 1 77.56 709 THR B C 1
ATOM 11964 O O . THR B 1 709 ? -6.641 86.062 48.531 1 77.56 709 THR B O 1
ATOM 11967 N N . ALA B 1 710 ? -6.684 85.25 46.469 1 76.56 710 ALA B N 1
ATOM 11968 C CA . ALA B 1 710 ? -6.145 83.938 46.875 1 76.56 710 ALA B CA 1
ATOM 11969 C C . ALA B 1 710 ? -4.621 83.938 46.906 1 76.56 710 ALA B C 1
ATOM 11971 O O . ALA B 1 710 ? -3.998 84.875 46.344 1 76.56 710 ALA B O 1
ATOM 11972 N N . ASP B 1 711 ? -4.062 83.062 47.688 1 81.62 711 ASP B N 1
ATOM 11973 C CA . ASP B 1 711 ? -2.619 82.875 47.75 1 81.62 711 ASP B CA 1
ATOM 11974 C C . ASP B 1 711 ? -2.104 82.188 46.469 1 81.62 711 ASP B C 1
ATOM 11976 O O . ASP B 1 711 ? -2.891 81.812 45.594 1 81.62 711 ASP B O 1
ATOM 11980 N N . ALA B 1 712 ? -0.839 82.188 46.281 1 81.69 712 ALA B N 1
ATOM 11981 C CA . ALA B 1 712 ? -0.183 81.688 45.062 1 81.69 712 ALA B CA 1
ATOM 11982 C C . ALA B 1 712 ? -0.588 80.25 44.75 1 81.69 712 ALA B C 1
ATOM 11984 O O . ALA B 1 712 ? -0.798 79.875 43.594 1 81.69 712 ALA B O 1
ATOM 11985 N N . ALA B 1 713 ? -0.704 79.562 45.875 1 83.38 713 ALA B N 1
ATOM 11986 C CA . ALA B 1 713 ? -1.054 78.125 45.656 1 83.38 713 ALA B CA 1
ATOM 11987 C C . ALA B 1 713 ? -2.492 78 45.188 1 83.38 713 ALA B C 1
ATOM 11989 O O . ALA B 1 713 ? -2.768 77.188 44.25 1 83.38 713 ALA B O 1
ATOM 11990 N N . THR B 1 714 ? -3.293 78.75 45.688 1 80.69 714 THR B N 1
ATOM 11991 C CA . THR B 1 714 ? -4.699 78.75 45.312 1 80.69 714 THR B CA 1
ATOM 11992 C C . THR B 1 714 ? -4.895 79.312 43.906 1 80.69 714 THR B C 1
ATOM 11994 O O . THR B 1 714 ? -5.754 78.875 43.156 1 80.69 714 THR B O 1
ATOM 11997 N N . ARG B 1 715 ? -4.035 80.188 43.531 1 82.25 715 ARG B N 1
ATOM 11998 C CA . ARG B 1 715 ? -4.09 80.75 42.188 1 82.25 715 ARG B CA 1
ATOM 11999 C C . ARG B 1 715 ? -3.719 79.75 41.156 1 82.25 715 ARG B C 1
ATOM 12001 O O . ARG B 1 715 ? -4.363 79.625 40.094 1 82.25 715 ARG B O 1
ATOM 12008 N N . ARG B 1 716 ? -2.725 78.938 41.562 1 86.38 716 ARG B N 1
ATOM 12009 C CA . ARG B 1 716 ? -2.314 77.938 40.625 1 86.38 716 ARG B CA 1
ATOM 12010 C C . ARG B 1 716 ? -3.406 76.875 40.469 1 86.38 716 ARG B C 1
ATOM 12012 O O . ARG B 1 716 ? -3.619 76.375 39.375 1 86.38 716 ARG B O 1
ATOM 12019 N N . ASN B 1 717 ? -3.984 76.562 41.469 1 86.31 717 ASN B N 1
ATOM 12020 C CA . ASN B 1 717 ? -5.07 75.625 41.438 1 86.31 717 ASN B CA 1
ATOM 12021 C C . ASN B 1 717 ? -6.223 76.125 40.562 1 86.31 717 ASN B C 1
ATOM 12023 O O . ASN B 1 717 ? -6.809 75.375 39.781 1 86.31 717 ASN B O 1
ATOM 12027 N N . ILE B 1 718 ? -6.488 77.375 40.656 1 82.38 718 ILE B N 1
ATOM 12028 C CA . ILE B 1 718 ? -7.578 77.938 39.906 1 82.38 718 ILE B CA 1
ATOM 12029 C C . ILE B 1 718 ? -7.184 78.062 38.438 1 82.38 718 ILE B C 1
ATOM 12031 O O . ILE B 1 718 ? -8.008 77.75 37.531 1 82.38 718 ILE B O 1
ATOM 12035 N N . GLU B 1 719 ? -5.938 78.25 38.188 1 86.12 719 GLU B N 1
ATOM 12036 C CA . GLU B 1 719 ? -5.461 78.312 36.812 1 86.12 719 GLU B CA 1
ATOM 12037 C C . GLU B 1 719 ? -5.52 76.875 36.188 1 86.12 719 GLU B C 1
ATOM 12039 O O . GLU B 1 719 ? -5.855 76.75 35 1 86.12 719 GLU B O 1
ATOM 12044 N N . THR B 1 720 ? -5.211 75.938 37 1 89.44 720 THR B N 1
ATOM 12045 C CA . THR B 1 720 ? -5.301 74.562 36.5 1 89.44 720 THR B CA 1
ATOM 12046 C C . THR B 1 720 ? -6.75 74.188 36.219 1 89.44 720 THR B C 1
ATOM 12048 O O . THR B 1 720 ? -7.023 73.5 35.219 1 89.44 720 THR B O 1
ATOM 12051 N N . ARG B 1 721 ? -7.578 74.688 36.969 1 86.62 721 ARG B N 1
ATOM 12052 C CA . ARG B 1 721 ? -9 74.438 36.75 1 86.62 721 ARG B CA 1
ATOM 12053 C C . ARG B 1 721 ? -9.492 75.125 35.469 1 86.62 721 ARG B C 1
ATOM 12055 O O . ARG B 1 721 ? -10.281 74.5 34.719 1 86.62 721 ARG B O 1
ATOM 12062 N N . TRP B 1 722 ? -9 76.312 35.25 1 86.75 722 TRP B N 1
ATOM 12063 C CA . TRP B 1 722 ? -9.383 77 34.062 1 86.75 722 TRP B CA 1
ATOM 12064 C C . TRP B 1 722 ? -8.844 76.312 32.812 1 86.75 722 TRP B C 1
ATOM 12066 O O . TRP B 1 722 ? -9.539 76.25 31.797 1 86.75 722 TRP B O 1
ATOM 12076 N N . GLU B 1 723 ? -7.707 75.812 33 1 89.81 723 GLU B N 1
ATOM 12077 C CA . GLU B 1 723 ? -7.121 75.062 31.859 1 89.81 723 GLU B CA 1
ATOM 12078 C C . GLU B 1 723 ? -7.883 73.75 31.578 1 89.81 723 GLU B C 1
ATOM 12080 O O . GLU B 1 723 ? -8.125 73.438 30.422 1 89.81 723 GLU B O 1
ATOM 12085 N N . GLN B 1 724 ? -8.195 73.125 32.594 1 89.5 724 GLN B N 1
ATOM 12086 C CA . GLN B 1 724 ? -8.945 71.875 32.406 1 89.5 724 GLN B CA 1
ATOM 12087 C C . GLN B 1 724 ? -10.328 72.125 31.828 1 89.5 724 GLN B C 1
ATOM 12089 O O . GLN B 1 724 ? -10.828 71.375 31.016 1 89.5 724 GLN B O 1
ATOM 12094 N N . ALA B 1 725 ? -10.914 73.125 32.25 1 89.06 725 ALA B N 1
ATOM 12095 C CA . ALA B 1 725 ? -12.219 73.5 31.719 1 89.06 725 ALA B CA 1
ATOM 12096 C C . ALA B 1 725 ? -12.117 73.875 30.234 1 89.06 725 ALA B C 1
ATOM 12098 O O . ALA B 1 725 ? -12.992 73.562 29.438 1 89.06 725 ALA B O 1
ATOM 12099 N N . ALA B 1 726 ? -11.047 74.562 29.922 1 89.25 726 ALA B N 1
ATOM 12100 C CA . ALA B 1 726 ? -10.828 74.938 28.531 1 89.25 726 ALA B CA 1
ATOM 12101 C C . ALA B 1 726 ? -10.641 73.688 27.656 1 89.25 726 ALA B C 1
ATOM 12103 O O . ALA B 1 726 ? -11.094 73.625 26.516 1 89.25 726 ALA B O 1
ATOM 12104 N N . LEU B 1 727 ? -9.969 72.812 28.25 1 90.44 727 LEU B N 1
ATOM 12105 C CA . LEU B 1 727 ? -9.766 71.562 27.531 1 90.44 727 LEU B CA 1
ATOM 12106 C C . LEU B 1 727 ? -11.094 70.812 27.297 1 90.44 727 LEU B C 1
ATOM 12108 O O . LEU B 1 727 ? -11.328 70.25 26.234 1 90.44 727 LEU B O 1
ATOM 12112 N N . CYS B 1 728 ? -11.914 70.812 28.266 1 90.75 728 CYS B N 1
ATOM 12113 C CA . CYS B 1 728 ? -13.234 70.188 28.141 1 90.75 728 CYS B CA 1
ATOM 12114 C C . CYS B 1 728 ? -14.055 70.875 27.062 1 90.75 728 CYS B C 1
ATOM 12116 O O . CYS B 1 728 ? -14.781 70.188 26.312 1 90.75 728 CYS B O 1
ATOM 12118 N N . LEU B 1 729 ? -13.93 72.125 26.938 1 89.56 729 LEU B N 1
ATOM 12119 C CA . LEU B 1 729 ? -14.688 72.875 25.953 1 89.56 729 LEU B CA 1
ATOM 12120 C C . LEU B 1 729 ? -14.141 72.625 24.547 1 89.56 729 LEU B C 1
ATOM 12122 O O . LEU B 1 729 ? -14.914 72.5 23.594 1 89.56 729 LEU B O 1
ATOM 12126 N N . THR B 1 730 ? -12.906 72.5 24.516 1 91.31 730 THR B N 1
ATOM 12127 C CA . THR B 1 730 ? -12.305 72.25 23.219 1 91.31 730 THR B CA 1
ATOM 12128 C C . THR B 1 730 ? -12.711 70.875 22.734 1 91.31 730 THR B C 1
ATOM 12130 O O . THR B 1 730 ? -12.984 70.625 21.547 1 91.31 730 THR B O 1
ATOM 12133 N N . ASN B 1 731 ? -12.641 69.938 23.562 1 90.44 731 ASN B N 1
ATOM 12134 C CA . ASN B 1 731 ? -13.07 68.562 23.219 1 90.44 731 ASN B CA 1
ATOM 12135 C C . ASN B 1 731 ? -14.531 68.562 22.781 1 90.44 731 ASN B C 1
ATOM 12137 O O . ASN B 1 731 ? -14.891 67.812 21.828 1 90.44 731 ASN B O 1
ATOM 12141 N N . SER B 1 732 ? -15.328 69.188 23.516 1 90.94 732 SER B N 1
ATOM 12142 C CA . SER B 1 732 ? -16.75 69.25 23.172 1 90.94 732 SER B CA 1
ATOM 12143 C C . SER B 1 732 ? -16.938 69.875 21.781 1 90.94 732 SER B C 1
ATOM 12145 O O . SER B 1 732 ? -17.797 69.438 21.016 1 90.94 732 SER B O 1
ATOM 12147 N N . GLU B 1 733 ? -16.141 70.875 21.516 1 90.12 733 GLU B N 1
ATOM 12148 C CA . GLU B 1 733 ? -16.25 71.5 20.203 1 90.12 733 GLU B CA 1
ATOM 12149 C C . GLU B 1 733 ? -15.852 70.562 19.094 1 90.12 733 GLU B C 1
ATOM 12151 O O . GLU B 1 733 ? -16.5 70.5 18.047 1 90.12 733 GLU B O 1
ATOM 12156 N N . ARG B 1 734 ? -14.875 69.875 19.297 1 89.75 734 ARG B N 1
ATOM 12157 C CA . ARG B 1 734 ? -14.422 68.875 18.312 1 89.75 734 ARG B CA 1
ATOM 12158 C C . ARG B 1 734 ? -15.492 67.812 18.047 1 89.75 734 ARG B C 1
ATOM 12160 O O . ARG B 1 734 ? -15.742 67.5 16.906 1 89.75 734 ARG B O 1
ATOM 12167 N N . HIS B 1 735 ? -16.016 67.312 19.062 1 91.62 735 HIS B N 1
ATOM 12168 C CA . HIS B 1 735 ? -17.047 66.312 18.938 1 91.62 735 HIS B CA 1
ATOM 12169 C C . HIS B 1 735 ? -18.297 66.875 18.266 1 91.62 735 HIS B C 1
ATOM 12171 O O . HIS B 1 735 ? -18.984 66.188 17.516 1 91.62 735 HIS B O 1
ATOM 12177 N N . LEU B 1 736 ? -18.609 68.062 18.594 1 88.38 736 LEU B N 1
ATOM 12178 C CA . LEU B 1 736 ? -19.766 68.688 17.969 1 88.38 736 LEU B CA 1
ATOM 12179 C C . LEU B 1 736 ? -19.531 68.875 16.484 1 88.38 736 LEU B C 1
ATOM 12181 O O . LEU B 1 736 ? -20.469 68.812 15.672 1 88.38 736 LEU B O 1
ATOM 12185 N N . GLU B 1 737 ? -18.375 69.25 16.203 1 87.88 737 GLU B N 1
ATOM 12186 C CA . GLU B 1 737 ? -18.031 69.375 14.797 1 87.88 737 GLU B CA 1
ATOM 12187 C C . GLU B 1 737 ? -18.234 68.062 14.078 1 87.88 737 GLU B C 1
ATOM 12189 O O . GLU B 1 737 ? -18.719 68 12.945 1 87.88 737 GLU B O 1
ATOM 12194 N N . ASN B 1 738 ? -17.75 67.062 14.719 1 87 738 ASN B N 1
ATOM 12195 C CA . ASN B 1 738 ? -17.953 65.688 14.188 1 87 738 ASN B CA 1
ATOM 12196 C C . ASN B 1 738 ? -19.438 65.375 14.031 1 87 738 ASN B C 1
ATOM 12198 O O . ASN B 1 738 ? -19.844 64.75 13.039 1 87 738 ASN B O 1
ATOM 12202 N N . PHE B 1 739 ? -20.125 65.75 14.992 1 87.5 739 PHE B N 1
ATOM 12203 C CA . PHE B 1 739 ? -21.578 65.562 14.992 1 87.5 739 PHE B CA 1
ATOM 12204 C C . PHE B 1 739 ? -22.219 66.312 13.844 1 87.5 739 PHE B C 1
ATOM 12206 O O . PHE B 1 739 ? -23.078 65.75 13.141 1 87.5 739 PHE B O 1
ATOM 12213 N N . ALA B 1 740 ? -21.812 67.438 13.68 1 86.12 740 ALA B N 1
ATOM 12214 C CA . ALA B 1 740 ? -22.344 68.25 12.609 1 86.12 740 ALA B CA 1
ATOM 12215 C C . ALA B 1 740 ? -21.984 67.688 11.242 1 86.12 740 ALA B C 1
ATOM 12217 O O . ALA B 1 740 ? -22.797 67.75 10.32 1 86.12 740 ALA B O 1
ATOM 12218 N N . SER B 1 741 ? -20.828 67.312 11.156 1 85.94 741 SER B N 1
ATOM 12219 C CA . SER B 1 741 ? -20.375 66.75 9.883 1 85.94 741 SER B CA 1
ATOM 12220 C C . SER B 1 741 ? -21.219 65.562 9.484 1 85.94 741 SER B C 1
ATOM 12222 O O . SER B 1 741 ? -21.531 65.375 8.305 1 85.94 741 SER B O 1
ATOM 12224 N N . VAL B 1 742 ? -21.484 64.75 10.445 1 85 742 VAL B N 1
ATOM 12225 C CA . VAL B 1 742 ? -22.25 63.5 10.172 1 85 742 VAL B CA 1
ATOM 12226 C C . VAL B 1 742 ? -23.688 63.875 9.82 1 85 742 VAL B C 1
ATOM 12228 O O . VAL B 1 742 ? -24.344 63.188 9.031 1 85 742 VAL B O 1
ATOM 12231 N N . LEU B 1 743 ? -24.25 65 10.375 1 80.38 743 LEU B N 1
ATOM 12232 C CA . LEU B 1 743 ? -25.609 65.438 10.109 1 80.38 743 LEU B CA 1
ATOM 12233 C C . LEU B 1 743 ? -25.656 66.312 8.852 1 80.38 743 LEU B C 1
ATOM 12235 O O . LEU B 1 743 ? -26.734 66.625 8.328 1 80.38 743 LEU B O 1
ATOM 12239 N N . GLY B 1 744 ? -24.594 66.688 8.273 1 79.5 744 GLY B N 1
ATOM 12240 C CA . GLY B 1 744 ? -24.531 67.5 7.066 1 79.5 744 GLY B CA 1
ATOM 12241 C C . GLY B 1 744 ? -24.812 68.938 7.324 1 79.5 744 GLY B C 1
ATOM 12242 O O . GLY B 1 744 ? -25.359 69.625 6.453 1 79.5 744 GLY B O 1
ATOM 12243 N N . ILE B 1 745 ? -24.812 69.438 8.578 1 77.38 745 ILE B N 1
ATOM 12244 C CA . ILE B 1 745 ? -25.094 70.812 8.93 1 77.38 745 ILE B CA 1
ATOM 12245 C C . ILE B 1 745 ? -23.797 71.562 9.031 1 77.38 745 ILE B C 1
ATOM 12247 O O . ILE B 1 745 ? -22.828 71.125 9.648 1 77.38 745 ILE B O 1
ATOM 12251 N N . PRO B 1 746 ? -23.734 72.625 8.281 1 72.12 746 PRO B N 1
ATOM 12252 C CA . PRO B 1 746 ? -22.531 73.438 8.414 1 72.12 746 PRO B CA 1
ATOM 12253 C C . PRO B 1 746 ? -22.344 74 9.828 1 72.12 746 PRO B C 1
ATOM 12255 O O . PRO B 1 746 ? -23.328 74.375 10.469 1 72.12 746 PRO B O 1
ATOM 12258 N N . VAL B 1 747 ? -21.203 74 10.43 1 68.25 747 VAL B N 1
ATOM 12259 C CA . VAL B 1 747 ? -20.844 74.375 11.789 1 68.25 747 VAL B CA 1
ATOM 12260 C C . VAL B 1 747 ? -21.266 75.812 12.047 1 68.25 747 VAL B C 1
ATOM 12262 O O . VAL B 1 747 ? -21.719 76.125 13.148 1 68.25 747 VAL B O 1
ATOM 12265 N N . ALA B 1 748 ? -21.141 76.688 11.07 1 61.72 748 ALA B N 1
ATOM 12266 C CA . ALA B 1 748 ? -21.469 78.125 11.203 1 61.72 748 ALA B CA 1
ATOM 12267 C C . ALA B 1 748 ? -22.969 78.312 11.414 1 61.72 748 ALA B C 1
ATOM 12269 O O . ALA B 1 748 ? -23.391 79.188 12.18 1 61.72 748 ALA B O 1
ATOM 12270 N N . SER B 1 749 ? -23.688 77.562 10.875 1 58.38 749 SER B N 1
ATOM 12271 C CA . SER B 1 749 ? -25.141 77.688 10.945 1 58.38 749 SER B CA 1
ATOM 12272 C C . SER B 1 749 ? -25.672 77.188 12.281 1 58.38 749 SER B C 1
ATOM 12274 O O . SER B 1 749 ? -26.641 77.75 12.82 1 58.38 749 SER B O 1
ATOM 12276 N N . ALA B 1 750 ? -25.094 76.188 12.828 1 57.47 750 ALA B N 1
ATOM 12277 C CA . ALA B 1 750 ? -25.531 75.625 14.094 1 57.47 750 ALA B CA 1
ATOM 12278 C C . ALA B 1 750 ? -25.156 76.562 15.266 1 57.47 750 ALA B C 1
ATOM 12280 O O . ALA B 1 750 ? -25.922 76.688 16.234 1 57.47 750 ALA B O 1
ATOM 12281 N N . ALA B 1 751 ? -24.109 77.25 15.109 1 60.56 751 ALA B N 1
ATOM 12282 C CA . ALA B 1 751 ? -23.641 78.188 16.109 1 60.56 751 ALA B CA 1
ATOM 12283 C C . ALA B 1 751 ? -24.5 79.438 16.094 1 60.56 751 ALA B C 1
ATOM 12285 O O . ALA B 1 751 ? -24.75 80.062 17.156 1 60.56 751 ALA B O 1
ATOM 12286 N N . ASP B 1 752 ? -25.078 79.938 15 1 56.62 752 ASP B N 1
ATOM 12287 C CA . ASP B 1 752 ? -25.891 81.125 14.828 1 56.62 752 ASP B CA 1
ATOM 12288 C C . ASP B 1 752 ? -27.312 80.875 15.328 1 56.62 752 ASP B C 1
ATOM 12290 O O . ASP B 1 752 ? -27.922 81.812 15.898 1 56.62 752 ASP B O 1
ATOM 12294 N N . ASN B 1 753 ? -27.906 79.812 15.086 1 50.72 753 ASN B N 1
ATOM 12295 C CA . ASN B 1 753 ? -29.281 79.562 15.5 1 50.72 753 ASN B CA 1
ATOM 12296 C C . ASN B 1 753 ? -29.391 79.375 17.016 1 50.72 753 ASN B C 1
ATOM 12298 O O . ASN B 1 753 ? -30.5 79.438 17.562 1 50.72 753 ASN B O 1
ATOM 12302 N N . GLY B 1 754 ? -28.359 79.062 17.703 1 44.75 754 GLY B N 1
ATOM 12303 C CA . GLY B 1 754 ? -28.328 79 19.156 1 44.75 754 GLY B CA 1
ATOM 12304 C C . GLY B 1 754 ? -28.391 80.375 19.781 1 44.75 754 GLY B C 1
ATOM 12305 O O . GLY B 1 754 ? -28.578 80.5 20.984 1 44.75 754 GLY B O 1
ATOM 12306 N N . ALA B 1 755 ? -28.016 81.5 19.156 1 41.56 755 ALA B N 1
ATOM 12307 C CA . ALA B 1 755 ? -28.109 82.875 19.672 1 41.56 755 ALA B CA 1
ATOM 12308 C C . ALA B 1 755 ? -29.516 83.438 19.531 1 41.56 755 ALA B C 1
ATOM 12310 O O . ALA B 1 755 ? -29.797 84.562 19.938 1 41.56 755 ALA B O 1
ATOM 12311 N N . GLN B 1 756 ? -30.406 83 18.547 1 36.91 756 GLN B N 1
ATOM 12312 C CA . GLN B 1 756 ? -31.641 83.812 18.359 1 36.91 756 GLN B CA 1
ATOM 12313 C C . GLN B 1 756 ? -32.656 83.5 19.469 1 36.91 756 GLN B C 1
ATOM 12315 O O . GLN B 1 756 ? -32.781 82.312 19.891 1 36.91 756 GLN B O 1
ATOM 12320 N N . LYS B 1 757 ? -33.25 84.625 20.172 1 38.12 757 LYS B N 1
ATOM 12321 C CA . LYS B 1 757 ? -34.219 84.812 21.25 1 38.12 757 LYS B CA 1
ATOM 12322 C C . LYS B 1 757 ? -35.438 83.938 21.062 1 38.12 757 LYS B C 1
ATOM 12324 O O . LYS B 1 757 ? -35.875 83.688 19.922 1 38.12 757 LYS B O 1
ATOM 12329 N N . SER B 1 758 ? -35.938 83.125 22.078 1 31.28 758 SER B N 1
ATOM 12330 C CA . SER B 1 758 ? -37.219 82.5 22.438 1 31.28 758 SER B CA 1
ATOM 12331 C C . SER B 1 758 ? -38.375 83.438 22.141 1 31.28 758 SER B C 1
ATOM 12333 O O . SER B 1 758 ? -38.562 84.438 22.828 1 31.28 758 SER B O 1
ATOM 12335 N N . THR B 1 759 ? -38.781 83.75 20.906 1 23.31 759 THR B N 1
ATOM 12336 C CA . THR B 1 759 ? -40.062 84.438 20.859 1 23.31 759 THR B CA 1
ATOM 12337 C C . THR B 1 759 ? -41.125 83.625 21.609 1 23.31 759 THR B C 1
ATOM 12339 O O . THR B 1 759 ? -41 82.438 21.781 1 23.31 759 THR B O 1
ATOM 12342 N N . GLU B 1 760 ? -42.344 84.312 22.078 1 21.89 760 GLU B N 1
ATOM 12343 C CA . GLU B 1 760 ? -43.5 84.188 22.953 1 21.89 760 GLU B CA 1
ATOM 12344 C C . GLU B 1 760 ? -44.469 83.062 22.469 1 21.89 760 GLU B C 1
ATOM 12346 O O . GLU B 1 760 ? -45.094 83.25 21.422 1 21.89 760 GLU B O 1
ATOM 12351 N N . TYR B 1 761 ? -44.188 81.812 22.328 1 19.58 761 TYR B N 1
ATOM 12352 C CA . TYR B 1 761 ? -45.281 80.875 21.969 1 19.58 761 TYR B CA 1
ATOM 12353 C C . TYR B 1 761 ? -46.438 81 22.969 1 19.58 761 TYR B C 1
ATOM 12355 O O . TYR B 1 761 ? -46.25 80.812 24.172 1 19.58 761 TYR B O 1
ATOM 12363 N N . GLY B 1 762 ? -47.469 81.75 22.625 1 17.89 762 GLY B N 1
ATOM 12364 C CA . GLY B 1 762 ? -48.75 82 23.25 1 17.89 762 GLY B CA 1
ATOM 12365 C C . GLY B 1 762 ? -49.531 80.688 23.531 1 17.89 762 GLY B C 1
ATOM 12366 O O . GLY B 1 762 ? -49.25 79.688 22.906 1 17.89 762 GLY B O 1
ATOM 12367 N N . ASP B 1 763 ? -50.312 80.625 24.625 1 18.8 763 ASP B N 1
ATOM 12368 C CA . ASP B 1 763 ? -51.125 79.688 25.391 1 18.8 763 ASP B CA 1
ATOM 12369 C C . ASP B 1 763 ? -52.344 79.188 24.562 1 18.8 763 ASP B C 1
ATOM 12371 O O . ASP B 1 763 ? -53.406 78.938 25.109 1 18.8 763 ASP B O 1
ATOM 12375 N N . THR B 1 764 ? -52.344 79.188 23.219 1 17.95 764 THR B N 1
ATOM 12376 C CA . THR B 1 764 ? -53.719 79 22.766 1 17.95 764 THR B CA 1
ATOM 12377 C C . THR B 1 764 ? -54.281 77.688 23.266 1 17.95 764 THR B C 1
ATOM 12379 O O . THR B 1 764 ? -53.562 76.688 23.328 1 17.95 764 THR B O 1
ATOM 12382 N N . GLY B 1 765 ? -55.469 77.625 23.984 1 17.72 765 GLY B N 1
ATOM 12383 C CA . GLY B 1 765 ? -56.438 76.75 24.656 1 17.72 765 GLY B CA 1
ATOM 12384 C C . GLY B 1 765 ? -57 75.688 23.75 1 17.72 765 GLY B C 1
ATOM 12385 O O . GLY B 1 765 ? -57.594 76 22.703 1 17.72 765 GLY B O 1
ATOM 12386 N N . VAL B 1 766 ? -56.312 74.625 23.547 1 17.84 766 VAL B N 1
ATOM 12387 C CA . VAL B 1 766 ? -56.844 73.438 22.875 1 17.84 766 VAL B CA 1
ATOM 12388 C C . VAL B 1 766 ? -58.125 73 23.609 1 17.84 766 VAL B C 1
ATOM 12390 O O . VAL B 1 766 ? -58.062 72.625 24.797 1 17.84 766 VAL B O 1
ATOM 12393 N N . SER B 1 767 ? -59.219 73.5 23.188 1 16.86 767 SER B N 1
ATOM 12394 C CA . SER B 1 767 ? -60.594 73.125 23.578 1 16.86 767 SER B CA 1
ATOM 12395 C C . SER B 1 767 ? -60.844 71.625 23.328 1 16.86 767 SER B C 1
ATOM 12397 O O . SER B 1 767 ? -60.094 71 22.562 1 16.86 767 SER B O 1
ATOM 12399 N N . GLY B 1 768 ? -62.031 71.062 23.734 1 16.61 768 GLY B N 1
ATOM 12400 C CA . GLY B 1 768 ? -62.688 69.875 24.281 1 16.61 768 GLY B CA 1
ATOM 12401 C C . GLY B 1 768 ? -63.188 68.938 23.219 1 16.61 768 GLY B C 1
ATOM 12402 O O . GLY B 1 768 ? -63.844 67.938 23.516 1 16.61 768 GLY B O 1
ATOM 12403 N N . SER B 1 769 ? -62.969 69.125 21.906 1 17.67 769 SER B N 1
ATOM 12404 C CA . SER B 1 769 ? -64.125 68.5 21.297 1 17.67 769 SER B CA 1
ATOM 12405 C C . SER B 1 769 ? -64.125 67 21.484 1 17.67 769 SER B C 1
ATOM 12407 O O . SER B 1 769 ? -63.062 66.438 21.688 1 17.67 769 SER B O 1
ATOM 12409 N N . GLY B 1 770 ? -65.375 66.312 21.484 1 17.12 770 GLY B N 1
ATOM 12410 C CA . GLY B 1 770 ? -66.062 65.125 21.906 1 17.12 770 GLY B CA 1
ATOM 12411 C C . GLY B 1 770 ? -65.812 63.906 21.062 1 17.12 770 GLY B C 1
ATOM 12412 O O . GLY B 1 770 ? -65.562 62.812 21.594 1 17.12 770 GLY B O 1
ATOM 12413 N N . GLY B 1 771 ? -66.125 64 19.75 1 17.05 771 GLY B N 1
ATOM 12414 C CA . GLY B 1 771 ? -67 62.906 19.391 1 17.05 771 GLY B CA 1
ATOM 12415 C C . GLY B 1 771 ? -66.312 61.562 19.188 1 17.05 771 GLY B C 1
ATOM 12416 O O . GLY B 1 771 ? -65.125 61.5 19.297 1 17.05 771 GLY B O 1
ATOM 12417 N N . GLY B 1 772 ? -66.75 60.906 18.078 1 18.05 772 GLY B N 1
ATOM 12418 C CA . GLY B 1 772 ? -67.312 59.562 17.812 1 18.05 772 GLY B CA 1
ATOM 12419 C C . GLY B 1 772 ? -66.25 58.531 17.484 1 18.05 772 GLY B C 1
ATOM 12420 O O . GLY B 1 772 ? -65.062 58.906 17.281 1 18.05 772 GLY B O 1
ATOM 12421 N N . GLY B 1 773 ? -66.625 57.438 16.922 1 18.28 773 GLY B N 1
ATOM 12422 C CA . GLY B 1 773 ? -66.438 56 17.109 1 18.28 773 GLY B CA 1
ATOM 12423 C C . GLY B 1 773 ? -65.25 55.406 16.359 1 18.28 773 GLY B C 1
ATOM 12424 O O . GLY B 1 773 ? -64.5 54.594 16.891 1 18.28 773 GLY B O 1
ATOM 12425 N N . GLY B 1 774 ? -65.188 55.812 15.047 1 18.77 774 GLY B N 1
ATOM 12426 C CA . GLY B 1 774 ? -65.188 54.656 14.188 1 18.77 774 GLY B CA 1
ATOM 12427 C C . GLY B 1 774 ? -63.812 53.969 14.18 1 18.77 774 GLY B C 1
ATOM 12428 O O . GLY B 1 774 ? -62.844 54.5 14.727 1 18.77 774 GLY B O 1
ATOM 12429 N N . GLY B 1 775 ? -63.562 53.125 13.078 1 21.22 775 GLY B N 1
ATOM 12430 C CA . GLY B 1 775 ? -63 51.844 12.711 1 21.22 775 GLY B CA 1
ATOM 12431 C C . GLY B 1 775 ? -61.531 51.938 12.375 1 21.22 775 GLY B C 1
ATOM 12432 O O . GLY B 1 775 ? -61.125 52.562 11.406 1 21.22 775 GLY B O 1
ATOM 12433 N N . GLY B 1 776 ? -60.656 52.062 13.359 1 18.23 776 GLY B N 1
ATOM 12434 C CA . GLY B 1 776 ? -59.344 52.688 13.281 1 18.23 776 GLY B CA 1
ATOM 12435 C C . GLY B 1 776 ? -58.312 51.781 12.586 1 18.23 776 GLY B C 1
ATOM 12436 O O . GLY B 1 776 ? -57.906 50.75 13.117 1 18.23 776 GLY B O 1
ATOM 12437 N N . GLY B 1 777 ? -58.594 51.594 11.227 1 20.64 777 GLY B N 1
ATOM 12438 C CA . GLY B 1 777 ? -57.656 50.656 10.586 1 20.64 777 GLY B CA 1
ATOM 12439 C C . GLY B 1 777 ? -56.219 51.125 10.664 1 20.64 777 GLY B C 1
ATOM 12440 O O . GLY B 1 777 ? -55.938 52.312 10.602 1 20.64 777 GLY B O 1
ATOM 12441 N N . GLY B 1 778 ? -55.344 50.406 11.375 1 19.55 778 GLY B N 1
ATOM 12442 C CA . GLY B 1 778 ? -54 50.625 11.93 1 19.55 778 GLY B CA 1
ATOM 12443 C C . GLY B 1 778 ? -52.938 50.781 10.867 1 19.55 778 GLY B C 1
ATOM 12444 O O . GLY B 1 778 ? -52.344 49.781 10.422 1 19.55 778 GLY B O 1
ATOM 12445 N N . GLY B 1 779 ? -53.156 51.656 9.812 1 19.3 779 GLY B N 1
ATOM 12446 C CA . GLY B 1 779 ? -52.062 51.688 8.844 1 19.3 779 GLY B CA 1
ATOM 12447 C C . GLY B 1 779 ? -50.75 52.156 9.438 1 19.3 779 GLY B C 1
ATOM 12448 O O . GLY B 1 779 ? -50.719 53.125 10.172 1 19.3 779 GLY B O 1
ATOM 12449 N N . ALA B 1 780 ? -49.781 51.25 9.727 1 25.28 780 ALA B N 1
ATOM 12450 C CA . ALA B 1 780 ? -48.406 51.375 10.234 1 25.28 780 ALA B CA 1
ATOM 12451 C C . ALA B 1 780 ? -47.594 52.344 9.375 1 25.28 780 ALA B C 1
ATOM 12453 O O . ALA B 1 780 ? -47.188 51.969 8.266 1 25.28 780 ALA B O 1
ATOM 12454 N N . GLY B 1 781 ? -48.094 53.562 9.086 1 23.44 781 GLY B N 1
ATOM 12455 C CA . GLY B 1 781 ? -47.344 54.438 8.195 1 23.44 781 GLY B CA 1
ATOM 12456 C C . GLY B 1 781 ? -45.906 54.625 8.648 1 23.44 781 GLY B C 1
ATOM 12457 O O . GLY B 1 781 ? -45.562 54.375 9.805 1 23.44 781 GLY B O 1
ATOM 12458 N N . GLY B 1 782 ? -44.969 54.906 7.641 1 25.64 782 GLY B N 1
ATOM 12459 C CA . GLY B 1 782 ? -43.562 55.219 7.477 1 25.64 782 GLY B CA 1
ATOM 12460 C C . GLY B 1 782 ? -43.094 56.406 8.289 1 25.64 782 GLY B C 1
ATOM 12461 O O . GLY B 1 782 ? -43.438 57.531 7.969 1 25.64 782 GLY B O 1
ATOM 12462 N N . VAL B 1 783 ? -43.125 56.5 9.57 1 33.16 783 VAL B N 1
ATOM 12463 C CA . VAL B 1 783 ? -42.5 57.469 10.469 1 33.16 783 VAL B CA 1
ATOM 12464 C C . VAL B 1 783 ? -41.094 57.75 10.023 1 33.16 783 VAL B C 1
ATOM 12466 O O . VAL B 1 783 ? -40.188 56.906 10.172 1 33.16 783 VAL B O 1
ATOM 12469 N N . THR B 1 784 ? -40.75 58.406 8.789 1 34.75 784 THR B N 1
ATOM 12470 C CA . THR B 1 784 ? -39.594 58.594 7.902 1 34.75 784 THR B CA 1
ATOM 12471 C C . THR B 1 784 ? -38.438 59.219 8.656 1 34.75 784 THR B C 1
ATOM 12473 O O . THR B 1 784 ? -38.594 59.781 9.742 1 34.75 784 THR B O 1
ATOM 12476 N N . MET B 1 785 ? -37.125 59.25 8.031 1 44.41 785 MET B N 1
ATOM 12477 C CA . MET B 1 785 ? -35.75 59.719 8.203 1 44.41 785 MET B CA 1
ATOM 12478 C C . MET B 1 785 ? -35.688 61.156 8.641 1 44.41 785 MET B C 1
ATOM 12480 O O . MET B 1 785 ? -34.688 61.625 9.148 1 44.41 785 MET B O 1
ATOM 12484 N N . ASP B 1 786 ? -36.625 62.031 8.383 1 48 786 ASP B N 1
ATOM 12485 C CA . ASP B 1 786 ? -36.594 63.469 8.562 1 48 786 ASP B CA 1
ATOM 12486 C C . ASP B 1 786 ? -36.812 63.844 10.023 1 48 786 ASP B C 1
ATOM 12488 O O . ASP B 1 786 ? -36.219 64.812 10.516 1 48 786 ASP B O 1
ATOM 12492 N N . GLU B 1 787 ? -37.562 63.188 10.734 1 49.53 787 GLU B N 1
ATOM 12493 C CA . GLU B 1 787 ? -37.844 63.562 12.117 1 49.53 787 GLU B CA 1
ATOM 12494 C C . GLU B 1 787 ? -36.656 63.281 13.023 1 49.53 787 GLU B C 1
ATOM 12496 O O . GLU B 1 787 ? -36.375 64.062 13.938 1 49.53 787 GLU B O 1
ATOM 12501 N N . GLY B 1 788 ? -35.906 62.156 12.75 1 54.44 788 GLY B N 1
ATOM 12502 C CA . GLY B 1 788 ? -34.719 61.812 13.508 1 54.44 788 GLY B CA 1
ATOM 12503 C C . GLY B 1 788 ? -33.594 62.844 13.32 1 54.44 788 GLY B C 1
ATOM 12504 O O . GLY B 1 788 ? -32.938 63.219 14.289 1 54.44 788 GLY B O 1
ATOM 12505 N N . ARG B 1 789 ? -33.531 63.25 12.164 1 64.5 789 ARG B N 1
ATOM 12506 C CA . ARG B 1 789 ? -32.531 64.25 11.859 1 64.5 789 ARG B CA 1
ATOM 12507 C C . ARG B 1 789 ? -32.875 65.562 12.562 1 64.5 789 ARG B C 1
ATOM 12509 O O . ARG B 1 789 ? -32 66.312 13.047 1 64.5 789 ARG B O 1
ATOM 12516 N N . SER B 1 790 ? -34.25 65.812 12.625 1 69.94 790 SER B N 1
ATOM 12517 C CA . SER B 1 790 ? -34.688 67.062 13.25 1 69.94 790 SER B CA 1
ATOM 12518 C C . SER B 1 790 ? -34.375 67.062 14.742 1 69.94 790 SER B C 1
ATOM 12520 O O . SER B 1 790 ? -33.938 68.062 15.281 1 69.94 790 SER B O 1
ATOM 12522 N N . GLN B 1 791 ? -34.562 65.875 15.305 1 76.19 791 GLN B N 1
ATOM 12523 C CA . GLN B 1 791 ? -34.281 65.812 16.734 1 76.19 791 GLN B CA 1
ATOM 12524 C C . GLN B 1 791 ? -32.781 65.938 17.016 1 76.19 791 GLN B C 1
ATOM 12526 O O . GLN B 1 791 ? -32.406 66.688 17.938 1 76.19 791 GLN B O 1
ATOM 12531 N N . HIS B 1 792 ? -32.062 65.438 16.141 1 84 792 HIS B N 1
ATOM 12532 C CA . HIS B 1 792 ? -30.609 65.562 16.344 1 84 792 HIS B CA 1
ATOM 12533 C C . HIS B 1 792 ? -30.109 66.938 16.031 1 84 792 HIS B C 1
ATOM 12535 O O . HIS B 1 792 ? -29.172 67.438 16.656 1 84 792 HIS B O 1
ATOM 12541 N N . THR B 1 793 ? -30.797 67.562 15.148 1 80.75 793 THR B N 1
ATOM 12542 C CA . THR B 1 793 ? -30.422 68.938 14.805 1 80.75 793 THR B CA 1
ATOM 12543 C C . THR B 1 793 ? -30.75 69.875 15.953 1 80.75 793 THR B C 1
ATOM 12545 O O . THR B 1 793 ? -29.984 70.812 16.234 1 80.75 793 THR B O 1
ATOM 12548 N N . LEU B 1 794 ? -31.875 69.562 16.562 1 81.25 794 LEU B N 1
ATOM 12549 C CA . LEU B 1 794 ? -32.25 70.375 17.719 1 81.25 794 LEU B CA 1
ATOM 12550 C C . LEU B 1 794 ? -31.266 70.125 18.875 1 81.25 794 LEU B C 1
ATOM 12552 O O . LEU B 1 794 ? -30.922 71.062 19.594 1 81.25 794 LEU B O 1
ATOM 12556 N N . GLN B 1 795 ? -30.922 69 18.891 1 84.38 795 GLN B N 1
ATOM 12557 C CA . GLN B 1 795 ? -29.969 68.625 19.953 1 84.38 795 GLN B CA 1
ATOM 12558 C C . GLN B 1 795 ? -28.609 69.312 19.703 1 84.38 795 GLN B C 1
ATOM 12560 O O . GLN B 1 795 ? -27.953 69.75 20.641 1 84.38 795 GLN B O 1
ATOM 12565 N N . LEU B 1 796 ? -28.234 69.312 18.531 1 86.06 796 LEU B N 1
ATOM 12566 C CA . LEU B 1 796 ? -26.969 69.938 18.156 1 86.06 796 LEU B CA 1
ATOM 12567 C C . LEU B 1 796 ? -27 71.438 18.484 1 86.06 796 LEU B C 1
ATOM 12569 O O . LEU B 1 796 ? -26.031 72 19.062 1 86.06 796 LEU B O 1
ATOM 12573 N N . ALA B 1 797 ? -28.062 72.062 18.25 1 81.69 797 ALA B N 1
ATOM 12574 C CA . ALA B 1 797 ? -28.203 73.5 18.516 1 81.69 797 ALA B CA 1
ATOM 12575 C C . ALA B 1 797 ? -28.188 73.75 20 1 81.69 797 ALA B C 1
ATOM 12577 O O . ALA B 1 797 ? -27.578 74.75 20.453 1 81.69 797 ALA B O 1
ATOM 12578 N N . CYS B 1 798 ? -28.844 72.938 20.688 1 84.5 798 CYS B N 1
ATOM 12579 C CA . CYS B 1 798 ? -28.906 73.062 22.141 1 84.5 798 CYS B CA 1
ATOM 12580 C C . CYS B 1 798 ? -27.516 72.938 22.766 1 84.5 798 CYS B C 1
ATOM 12582 O O . CYS B 1 798 ? -27.141 73.688 23.641 1 84.5 798 CYS B O 1
ATOM 12584 N N . LEU B 1 799 ? -26.812 72.062 22.219 1 87.19 799 LEU B N 1
ATOM 12585 C CA . LEU B 1 799 ? -25.5 71.812 22.781 1 87.19 799 LEU B CA 1
ATOM 12586 C C . LEU B 1 799 ? -24.516 72.875 22.422 1 87.19 799 LEU B C 1
ATOM 12588 O O . LEU B 1 799 ? -23.672 73.25 23.234 1 87.19 799 LEU B O 1
ATOM 12592 N N . TYR B 1 800 ? -24.672 73.438 21.312 1 86.88 800 TYR B N 1
ATOM 12593 C CA . TYR B 1 800 ? -23.812 74.562 20.922 1 86.88 800 TYR B CA 1
ATOM 12594 C C . TYR B 1 800 ? -24.109 75.812 21.75 1 86.88 800 TYR B C 1
ATOM 12596 O O . TYR B 1 800 ? -23.188 76.562 22.109 1 86.88 800 TYR B O 1
ATOM 12604 N N . ARG B 1 801 ? -25.328 75.938 22.094 1 84.38 801 ARG B N 1
ATOM 12605 C CA . ARG B 1 801 ? -25.719 77.062 22.938 1 84.38 801 ARG B CA 1
ATOM 12606 C C . ARG B 1 801 ? -25.109 76.938 24.328 1 84.38 801 ARG B C 1
ATOM 12608 O O . ARG B 1 801 ? -24.609 77.938 24.875 1 84.38 801 ARG B O 1
ATOM 12615 N N . GLU B 1 802 ? -25.203 75.812 24.703 1 85.56 802 GLU B N 1
ATOM 12616 C CA . GLU B 1 802 ? -24.641 75.562 26.016 1 85.56 802 GLU B CA 1
ATOM 12617 C C . GLU B 1 802 ? -23.125 75.75 26.016 1 85.56 802 GLU B C 1
ATOM 12619 O O . GLU B 1 802 ? -22.562 76.312 26.969 1 85.56 802 GLU B O 1
ATOM 12624 N N . LEU B 1 803 ? -22.516 75.25 25.047 1 89.25 803 LEU B N 1
ATOM 12625 C CA . LEU B 1 803 ? -21.078 75.438 24.906 1 89.25 803 LEU B CA 1
ATOM 12626 C C . LEU B 1 803 ? -20.672 76.875 24.844 1 89.25 803 LEU B C 1
ATOM 12628 O O . LEU B 1 803 ? -19.719 77.312 25.516 1 89.25 803 LEU B O 1
ATOM 12632 N N . ASN B 1 804 ? -21.422 77.625 24.156 1 85.88 804 ASN B N 1
ATOM 12633 C CA . ASN B 1 804 ? -21.109 79.062 23.984 1 85.88 804 ASN B CA 1
ATOM 12634 C C . ASN B 1 804 ? -21.328 79.875 25.281 1 85.88 804 ASN B C 1
ATOM 12636 O O . ASN B 1 804 ? -20.578 80.75 25.594 1 85.88 804 ASN B O 1
ATOM 12640 N N . LYS B 1 805 ? -22.312 79.438 25.984 1 83.62 805 LYS B N 1
ATOM 12641 C CA . LYS B 1 805 ? -22.594 80.062 27.266 1 83.62 805 LYS B CA 1
ATOM 12642 C C . LYS B 1 805 ? -21.438 79.875 28.25 1 83.62 805 LYS B C 1
ATOM 12644 O O . LYS B 1 805 ? -21 80.812 28.922 1 83.62 805 LYS B O 1
ATOM 12649 N N . ILE B 1 806 ? -20.953 78.688 28.188 1 86.88 806 ILE B N 1
ATOM 12650 C CA . ILE B 1 806 ? -19.875 78.375 29.125 1 86.88 806 ILE B CA 1
ATOM 12651 C C . ILE B 1 806 ? -18.578 79 28.656 1 86.88 806 ILE B C 1
ATOM 12653 O O . ILE B 1 806 ? -17.781 79.5 29.469 1 86.88 806 ILE B O 1
ATOM 12657 N N . ARG B 1 807 ? -18.422 79.062 27.438 1 87.94 807 ARG B N 1
ATOM 12658 C CA . ARG B 1 807 ? -17.234 79.688 26.859 1 87.94 807 ARG B CA 1
ATOM 12659 C C . ARG B 1 807 ? -17.219 81.188 27.141 1 87.94 807 ARG B C 1
ATOM 12661 O O . ARG B 1 807 ? -16.156 81.75 27.453 1 87.94 807 ARG B O 1
ATOM 12668 N N . GLN B 1 808 ? -18.312 81.812 27.109 1 84.56 808 GLN B N 1
ATOM 12669 C CA . GLN B 1 808 ? -18.422 83.25 27.438 1 84.56 808 GLN B CA 1
ATOM 12670 C C . GLN B 1 808 ? -18.156 83.5 28.906 1 84.56 808 GLN B C 1
ATOM 12672 O O . GLN B 1 808 ? -17.5 84.5 29.266 1 84.56 808 GLN B O 1
ATOM 12677 N N . TYR B 1 809 ? -18.641 82.562 29.609 1 84.75 809 TYR B N 1
ATOM 12678 C CA . TYR B 1 809 ? -18.391 82.688 31.031 1 84.75 809 TYR B CA 1
ATOM 12679 C C . TYR B 1 809 ? -16.891 82.625 31.328 1 84.75 809 TYR B C 1
ATOM 12681 O O . TYR B 1 809 ? -16.359 83.375 32.125 1 84.75 809 TYR B O 1
ATOM 12689 N N . LEU B 1 810 ? -16.281 81.688 30.734 1 86.19 810 LEU B N 1
ATOM 12690 C CA . LEU B 1 810 ? -14.844 81.5 30.953 1 86.19 810 LEU B CA 1
ATOM 12691 C C . LEU B 1 810 ? -14.055 82.688 30.453 1 86.19 810 LEU B C 1
ATOM 12693 O O . LEU B 1 810 ? -13.125 83.188 31.109 1 86.19 810 LEU B O 1
ATOM 12697 N N . THR B 1 811 ? -14.438 83.25 29.375 1 85.19 811 THR B N 1
ATOM 12698 C CA . THR B 1 811 ? -13.766 84.438 28.812 1 85.19 811 THR B CA 1
ATOM 12699 C C . THR B 1 811 ? -14 85.688 29.688 1 85.19 811 THR B C 1
ATOM 12701 O O . THR B 1 811 ? -13.094 86.5 29.875 1 85.19 811 THR B O 1
ATOM 12704 N N . SER B 1 812 ? -15.148 85.75 30.281 1 81.81 812 SER B N 1
ATOM 12705 C CA . SER B 1 812 ? -15.469 86.875 31.156 1 81.81 812 SER B CA 1
ATOM 12706 C C . SER B 1 812 ? -14.656 86.812 32.438 1 81.81 812 SER B C 1
ATOM 12708 O O . SER B 1 812 ? -14.211 87.812 32.969 1 81.81 812 SER B O 1
ATOM 12710 N N . GLN B 1 813 ? -14.469 85.625 32.844 1 80.94 813 GLN B N 1
ATOM 12711 C CA . GLN B 1 813 ? -13.672 85.438 34.062 1 80.94 813 GLN B CA 1
ATOM 12712 C C . GLN B 1 813 ? -12.203 85.75 33.781 1 80.94 813 GLN B C 1
ATOM 12714 O O . GLN B 1 813 ? -11.555 86.438 34.625 1 80.94 813 GLN B O 1
ATOM 12719 N N . GLN B 1 814 ? -11.789 85.438 32.625 1 79.62 814 GLN B N 1
ATOM 12720 C CA . GLN B 1 814 ? -10.391 85.688 32.281 1 79.62 814 GLN B CA 1
ATOM 12721 C C . GLN B 1 814 ? -10.156 87.188 32.031 1 79.62 814 GLN B C 1
ATOM 12723 O O . GLN B 1 814 ? -9.117 87.75 32.375 1 79.62 814 GLN B O 1
ATOM 12728 N N . GLU B 1 815 ? -11.141 87.812 31.484 1 78.06 815 GLU B N 1
ATOM 12729 C CA . GLU B 1 815 ? -11.055 89.25 31.234 1 78.06 815 GLU B CA 1
ATOM 12730 C C . GLU B 1 815 ? -11.086 90 32.531 1 78.06 815 GLU B C 1
ATOM 12732 O O . GLU B 1 815 ? -10.383 91 32.688 1 78.06 815 GLU B O 1
ATOM 12737 N N . GLN B 1 816 ? -11.805 89.562 33.5 1 77.5 816 GLN B N 1
ATOM 12738 C CA . GLN B 1 816 ? -11.883 90.188 34.812 1 77.5 816 GLN B CA 1
ATOM 12739 C C . GLN B 1 816 ? -10.547 90.062 35.531 1 77.5 816 GLN B C 1
ATOM 12741 O O . GLN B 1 816 ? -10.109 91.062 36.188 1 77.5 816 GLN B O 1
ATOM 12746 N N . MET B 1 817 ? -9.945 88.938 35.312 1 78.31 817 MET B N 1
ATOM 12747 C CA . MET B 1 817 ? -8.648 88.75 35.938 1 78.31 817 MET B CA 1
ATOM 12748 C C . MET B 1 817 ? -7.586 89.625 35.281 1 78.31 817 MET B C 1
ATOM 12750 O O . MET B 1 817 ? -6.762 90.25 35.969 1 78.31 817 MET B O 1
ATOM 12754 N N . GLU B 1 818 ? -7.672 89.812 33.969 1 77.44 818 GLU B N 1
ATOM 12755 C CA . GLU B 1 818 ? -6.711 90.625 33.25 1 77.44 818 GLU B CA 1
ATOM 12756 C C . GLU B 1 818 ? -6.914 92.062 33.562 1 77.44 818 GLU B C 1
ATOM 12758 O O . GLU B 1 818 ? -5.945 92.812 33.719 1 77.44 818 GLU B O 1
ATOM 12763 N N . ALA B 1 819 ? -8.141 92.438 33.781 1 74.56 819 ALA B N 1
ATOM 12764 C CA . ALA B 1 819 ? -8.453 93.875 34.125 1 74.56 819 ALA B CA 1
ATOM 12765 C C . ALA B 1 819 ? -7.996 94.188 35.531 1 74.56 819 ALA B C 1
ATOM 12767 O O . ALA B 1 819 ? -7.449 95.25 35.781 1 74.56 819 ALA B O 1
ATOM 12768 N N . ALA B 1 820 ? -8.055 93.25 36.406 1 72.56 820 ALA B N 1
ATOM 12769 C CA . ALA B 1 820 ? -7.637 93.5 37.781 1 72.56 820 ALA B CA 1
ATOM 12770 C C . ALA B 1 820 ? -6.117 93.5 37.875 1 72.56 820 ALA B C 1
ATOM 12772 O O . ALA B 1 820 ? -5.551 94.25 38.656 1 72.56 820 ALA B O 1
ATOM 12773 N N . MET B 1 821 ? -5.461 92.812 37.062 1 73.75 821 MET B N 1
ATOM 12774 C CA . MET B 1 821 ? -4 92.812 37.062 1 73.75 821 MET B CA 1
ATOM 12775 C C . MET B 1 821 ? -3.432 94.062 36.438 1 73.75 821 MET B C 1
ATOM 12777 O O . MET B 1 821 ? -2.383 94.562 36.844 1 73.75 821 MET B O 1
ATOM 12781 N N . ARG B 1 822 ? -4.055 94.812 35.5 1 72.94 822 ARG B N 1
ATOM 12782 C CA . ARG B 1 822 ? -3.621 96.062 34.906 1 72.94 822 ARG B CA 1
ATOM 12783 C C . ARG B 1 822 ? -3.777 97.188 35.875 1 72.94 822 ARG B C 1
ATOM 12785 O O . ARG B 1 822 ? -2.939 98.125 35.906 1 72.94 822 ARG B O 1
ATOM 12792 N N . MET B 1 823 ? -4.742 97.125 36.625 1 66.81 823 MET B N 1
ATOM 12793 C CA . MET B 1 823 ? -4.949 98.188 37.594 1 66.81 823 MET B CA 1
ATOM 12794 C C . MET B 1 823 ? -3.928 98.125 38.719 1 66.81 823 MET B C 1
ATOM 12796 O O . MET B 1 823 ? -3.555 99.125 39.312 1 66.81 823 MET B O 1
ATOM 12800 N N . ARG B 1 824 ? -3.475 97.062 39.031 1 61.5 824 ARG B N 1
ATOM 12801 C CA . ARG B 1 824 ? -2.477 97 40.094 1 61.5 824 ARG B CA 1
ATOM 12802 C C . ARG B 1 824 ? -1.085 97.312 39.594 1 61.5 824 ARG B C 1
ATOM 12804 O O . ARG B 1 824 ? -0.231 97.812 40.344 1 61.5 824 ARG B O 1
ATOM 12811 N N . GLY B 1 825 ? -0.746 97.125 38.375 1 56.03 825 GLY B N 1
ATOM 12812 C CA . GLY B 1 825 ? 0.55 97.5 37.875 1 56.03 825 GLY B CA 1
ATOM 12813 C C . GLY B 1 825 ? 0.653 99 37.625 1 56.03 825 GLY B C 1
ATOM 12814 O O . GLY B 1 825 ? 1.729 99.5 37.281 1 56.03 825 GLY B O 1
ATOM 12815 N N . GLY B 1 826 ? -0.357 99.688 37.406 1 49.34 826 GLY B N 1
ATOM 12816 C CA . GLY B 1 826 ? -0.144 101.125 37.219 1 49.34 826 GLY B CA 1
ATOM 12817 C C . GLY B 1 826 ? 0.309 101.812 38.469 1 49.34 826 GLY B C 1
ATOM 12818 O O . GLY B 1 826 ? 0.483 103.062 38.469 1 49.34 826 GLY B O 1
ATOM 12819 N N . GLY B 1 827 ? 0.218 101.375 39.625 1 42.19 827 GLY B N 1
ATOM 12820 C CA . GLY B 1 827 ? 0.718 102.188 40.688 1 42.19 827 GLY B CA 1
ATOM 12821 C C . GLY B 1 827 ? 2.232 102.25 40.719 1 42.19 827 GLY B C 1
ATOM 12822 O O . GLY B 1 827 ? 2.799 103 41.531 1 42.19 827 GLY B O 1
ATOM 12823 N N . ASN B 1 828 ? 3.016 101.25 40.344 1 39 828 ASN B N 1
ATOM 12824 C CA . ASN B 1 828 ? 4.441 101.5 40.531 1 39 828 ASN B CA 1
ATOM 12825 C C . ASN B 1 828 ? 5.035 102.375 39.469 1 39 828 ASN B C 1
ATOM 12827 O O . ASN B 1 828 ? 6.258 102.5 39.344 1 39 828 ASN B O 1
ATOM 12831 N N . SER B 1 829 ? 4.262 102.875 38.469 1 27.84 829 SER B N 1
ATOM 12832 C CA . SER B 1 829 ? 5.09 104 37.938 1 27.84 829 SER B CA 1
ATOM 12833 C C . SER B 1 829 ? 4.895 105.25 38.75 1 27.84 829 SER B C 1
ATOM 12835 O O . SER B 1 829 ? 3.771 105.562 39.156 1 27.84 829 SER B O 1
#

pLDDT: mean 74.83, std 28.78, range [15.42, 98.62]

InterPro domains:
  IPR007192 Cdc23 [PF04049] (25-309)
  IPR011990 Tetratricopeptide-like helical domain superfamily [G3DSA:1.25.40.10] (21-453)
  IPR011990 Tetratricopeptide-like helical domain superfamily [G3DSA:1.25.40.10] (454-641)
  IPR011990 Tetratricopeptide-like helical domain superfamily [SSF48452] (237-438)
  IPR011990 Tetratricopeptide-like helical domain superfamily [SSF48452] (456-623)
  IPR019734 Tetratricopeptide repeat [PF13181] (493-523)
  IPR019734 Tetratricopeptide repeat [PS50005] (457-490)
  IPR019734 Tetratricopeptide repeat [PS50005] (491-524)
  IPR019734 Tetratricopeptide repeat [SM00028] (389-422)
  IPR019734 Tetratricopeptide repeat [SM00028] (457-490)
  IPR019734 Tetratricopeptide repeat [SM00028] (491-524)
  IPR019734 Tetratricopeptide repeat [SM00028] (525-558)
  IPR019734 Tetratricopeptide repeat [SM00028] (559-592)

Solvent-accessible surface area (backbone atoms only — not comparable to full-atom values): 93770 Å² total; per-residue (Å²): 136,81,78,77,77,75,78,76,76,77,70,76,74,75,75,79,74,68,52,43,33,40,45,54,49,51,53,50,52,27,50,54,26,50,67,48,68,36,34,67,42,19,23,52,49,22,50,49,59,74,25,39,37,70,69,59,36,63,35,73,38,55,45,83,35,37,46,51,56,58,64,70,69,78,82,68,58,70,69,61,35,32,51,47,47,31,37,52,28,28,49,73,72,67,39,20,55,40,29,19,53,56,39,52,53,50,48,50,53,41,49,54,73,31,52,74,76,77,75,77,73,79,77,72,74,78,78,71,78,76,77,72,80,76,73,76,72,75,73,76,75,73,77,67,67,60,55,72,64,58,64,50,57,56,44,37,24,55,51,21,42,51,49,36,19,47,52,56,20,65,70,40,96,50,42,88,81,44,66,50,82,45,46,66,62,48,52,54,54,48,51,54,51,31,50,53,44,32,52,56,62,67,65,58,79,74,78,79,74,77,80,74,72,80,65,79,78,66,90,75,77,74,74,69,65,48,74,61,63,32,60,35,70,57,27,31,53,46,14,53,45,29,44,77,71,67,38,53,69,62,13,47,51,26,23,49,46,12,35,57,23,28,50,81,48,52,59,39,51,57,55,45,45,74,69,62,86,51,72,71,56,49,58,57,50,47,66,71,47,64,79,48,54,66,52,66,53,53,50,53,46,53,38,49,41,28,52,74,69,65,39,85,40,68,33,76,47,70,63,77,64,60,62,64,56,56,56,57,58,61,60,66,62,58,68,77,66,80,76,77,72,80,74,76,78,77,73,79,82,80,78,76,84,73,72,82,70,76,79,73,78,72,75,79,59,80,75,63,64,63,58,49,75,35,50,39,49,61,58,47,37,71,49,25,46,89,29,64,68,53,48,52,50,43,22,45,40,26,43,75,63,66,58,35,55,65,65,17,46,52,43,40,49,51,52,39,68,76,40,70,64,59,60,80,68,43,46,59,45,39,50,49,30,55,76,68,63,37,61,66,64,31,48,53,49,26,53,51,39,37,70,74,39,65,72,41,33,47,26,21,38,25,40,14,53,41,28,43,73,70,67,40,38,69,60,14,36,54,24,18,51,49,13,32,69,59,32,77,81,43,49,70,38,26,48,51,34,16,53,30,25,49,76,70,69,33,59,69,62,15,50,53,26,22,51,52,25,29,70,74,39,73,81,48,48,64,29,32,41,50,49,14,50,51,28,42,73,71,66,37,37,72,66,11,43,57,28,25,52,52,26,32,70,70,39,70,68,43,28,67,37,29,43,52,39,17,55,38,30,43,74,72,67,42,47,72,61,14,50,56,30,40,53,51,17,54,73,48,42,52,59,72,34,78,66,34,39,62,51,30,46,52,53,19,54,50,24,52,71,71,68,36,56,74,62,14,38,55,29,26,50,51,28,54,66,31,76,53,46,51,70,66,46,40,68,57,27,46,74,56,38,37,57,51,30,51,49,51,25,35,59,55,58,66,60,83,82,75,78,83,76,72,58,73,77,71,87,83,78,79,81,82,84,87,83,88,90,84,89,84,83,89,91,85,89,86,83,84,89,75,81,71,82,69,81,67,79,73,77,75,73,53,62,47,59,46,48,76,73,42,54,74,69,55,33,49,52,49,50,50,33,52,50,52,26,50,47,29,50,51,51,35,50,54,50,46,50,52,51,26,60,76,70,70,46,61,67,69,58,41,57,53,62,40,69,62,81,86,75,86,82,77,77,86,76,83,77,75,88,76,82,84,83,76,82,77,84,76,80,85,76,82,86,62,74,64,59,60,52,48,53,50,51,52,48,51,22,52,51,43,35,51,50,49,53,53,49,48,50,54,50,51,39,50,49,51,47,54,54,54,56,54,62,61,58,58,65,80,106,137,80,80,79,80,77,81,78,78,79,73,77,75,75,75,80,75,70,53,45,34,41,46,56,49,50,51,50,52,28,50,54,27,50,68,47,68,36,34,68,44,18,22,52,50,24,48,50,60,73,24,39,36,69,70,58,35,62,35,72,38,55,47,85,35,38,46,52,56,60,67,69,70,78,82,68,58,69,66,59,34,31,51,48,48,30,37,53,29,28,50,73,70,66,39,21,56,41,30,19,53,55,38,51,53,50,48,50,53,42,49,54,73,32,52,73,76,77,76,76,72,80,77,73,76,77,76,70,79,75,77,72,78,76,73,77,71,75,72,76,74,75,76,67,66,58,55,71,64,57,65,50,57,55,45,37,25,54,51,21,43,52,50,35,20,47,52,53,19,64,72,40,96,50,42,89,80,44,66,49,82,46,47,66,61,48,51,55,53,48,52,53,52,32,50,52,45,32,53,57,63,69,63,58,81,75,77,80,76,78,79,76,72,80,66,80,78,68,88,74,79,75,73,72,64,46,74,62,63,33,58,35,68,56,26,29,52,46,15,54,45,29,43,76,71,67,38,55,69,62,14,47,50,26,24,50,45,12,37,56,24,28,49,80,48,52,58,40,53,56,54,45,46,75,70,60,86,50,73,71,56,50,57,56,49,48,66,70,49,65,79,48,52,66,53,65,53,53,50,53,46,53,38,49,42,27,51,74,70,65,39,83,39,67,32,76,45,69,62,77,64,58,63,62,59,56,55,58,60,62,60,67,64,57,69,74,66,80,78,76,73,84,76,76,79,75,83,76,79,75,79,74,86,74,74,81,69,75,79,72,77,73,76,78,61,79,76,65,64,63,57,48,76,35,50,38,48,62,58,48,36,70,49,25,45,88,30,65,70,53,49,51,51,44,22,47,42,26,43,74,62,66,59,35,55,68,62,16,45,52,43,42,50,50,53,40,70,75,39,71,66,60,60,81,66,43,46,59,43,39,48,47,29,54,76,69,62,37,61,66,62,32,47,53,50,28,52,51,41,36,71,74,39,64,72,41,31,47,27,21,38,26,40,13,52,41,28,44,75,71,66,40,36,68,59,14,36,54,25,19,52,50,12,33,68,59,31,77,82,43,49,71,37,26,47,50,34,16,52,30,24,49,76,69,70,32,57,69,61,15,50,53,26,22,49,51,24,30,70,75,38,72,80,48,46,64,27,34,41,49,48,14,49,52,28,43,73,70,66,37,38,71,64,12,42,57,29,24,53,52,24,33,71,70,39,69,69,43,26,66,37,29,43,52,39,17,54,39,29,42,74,72,66,41,45,72,63,14,51,56,30,40,54,52,18,54,72,49,42,52,59,73,34,78,65,36,38,63,53,30,47,52,53,18,52,50,26,52,70,73,66,38,56,75,62,14,38,56,30,26,49,50,28,55,66,31,77,52,45,52,71,67,46,40,66,58,25,47,75,56,42,38,57,50,30,50,49,50,26,35,60,54,56,65,58,81,81,77,76,89,74,72,60,75,78,71,85,79,78,85,78,84,86,85,91,84,88,82,85,86,80,88,81,82,89,87,80,84,79,77,82,72,83,73,82,69,77,73,76,78,72,53,64,47,57,47,44,75,73,42,55,74,69,54,32,50,51,50,50,51,33,52,49,51,27,50,49,28,51,50,51,36,48,52,52,47,49,53,50,27,58,74,68,69,46,61,68,69,58,42,57,53,62,40,70,64,79,87,75,84,83,73,80,83,77,84,75,77,88,77,82,86,82,76,85,76,76,80,75,82,70,83,86,61,78,64,58,63,51,48,53,50,50,51,48,51,22,52,50,42,33,53,50,50,52,50,48,50,50,52,50,50,39,51,48,52,47,52,52,54,55,54,63,61,58,59,64,80,107